Protein 2LSJ (pdb70)

Solvent-accessible surface area: 6560 Å² total; per-residue (Å²): 150,46,4,49,0,2,34,1,83,125,50,69,40,0,67,67,9,0,96,42,0,7,85,92,30,43,115,27,85,117,100,3,17,60,61,0,9,164,2,0,21,37,0,0,133,80,142,40,61,145,46,3,81,71,0,0,115,12,0,26,115,8,1,94,130,23,140,65,83,58,1,63,137,6,14,90,65,0,10,96,60,0,24,73,41,7,79,155,65,89,46,76,71,26,165,53,139,179,10,24,0,54,110,68,89,47,130,125,125,67,199

InterPro domains:
  IPR001126 UmuC domain [PF00817] (420-449)
  IPR001126 UmuC domain [PF00817] (504-620)
  IPR001126 UmuC domain [PS50173] (417-651)
  IPR001357 BRCT domain [PF16589] (48-129)
  IPR001357 BRCT domain [PS50172] (44-131)
  IPR001357 BRCT domain [SM00292] (46-121)
  IPR012112 DNA repair protein Rev1 [PIRSF036573] (1-1248)
  IPR017961 DNA polymerase, Y-family, little finger domain [PF11799] (707-827)
  IPR025527 HUWE1/REV1, ubiquitin-binding motif [PF14377] (933-954)
  IPR025527 HUWE1/REV1, ubiquitin-binding motif [PF14377] (1013-1042)
  IPR031991 DNA repair protein Rev1, C-terminal [PF16727] (1165-1246)
  IPR036420 BRCT domain superfamily [G3DSA:3.40.50.10190] (38-133)
  IPR036420 BRCT domain superfamily [SSF52113] (31-131)
  IPR036775 DNA polymerase, Y-family, little finger domain superfamily [G3DSA:3.30.1490.100] (706-831)
  IPR036775 DNA polymerase, Y-family, little finger domain superfamily [SSF100879] (706-820)
  IPR038401 Rev1, C-terminal domain superfamily [G3DSA:1.20.58.1280] (1143-1240)
  IPR043128 Reverse transcriptase/Diguanylate cyclase domain [G3DSA:3.30.70.270] (378-449)
  IPR043128 Reverse transcriptase/Diguanylate cyclase domain [G3DSA:3.30.70.270] (536-629)
  IPR043502 DNA/RNA polymerase superfamily [SSF56672] (397-701)
  IPR047346 DNA repair protein REV1, ubiquitin-binding motif 1/2 [cd19318] (929-962)

Foldseek 3Di:
DALAQVPHDDLVSVLVVLLCCLAVDPDDDDVRLVSVLVNLLRCLVVVVCVSVLVSLQSNCVRLVVGDHVVSNVSSVVSCVRRVVSNCVRVNDGHDDD/DDPCVVVVCVVVDD

Organism: Mus musculus (NCBI:txid10090)

Nearest PDB structures (foldseek):
  2lsj-assembly1_A  TM=1.007E+00  e=3.754E-13  Mus musculus
  4ext-assembly2_A-2  TM=9.555E-01  e=2.927E-10  Homo sapiens
  2lsi-assembly1_A  TM=9.484E-01  e=3.414E-10  Homo sapiens
  4fjo-assembly1_A  TM=9.503E-01  e=3.593E-10  Mus musculus
  6c8c-assembly1_A  TM=9.042E-01  e=9.509E-10  Mus musculus

Secondary structure (DSSP, 8-state):
----BTTB-SHHHHHHHHHHHHHT-SS--HHHHHHHHHHHHHHHHHT-HHHHHHHHHHHHHHHHHSS-THHHHHHHHHHHHHHHHHHTTTS------/--HHHHHHHHHH--

GO terms:
  GO:0043596 nuclear replication fork (C, IDA)
  GO:0005634 nucleus (C, IDA)
  GO:0043130 ubiquitin binding (F, IDA)
  GO:0016446 somatic hypermutation of immunoglobulin genes (P, IDA)
  GO:0017125 deoxycytidyl transferase activity (F, IMP)
  GO:0005515 protein binding (F, IPI)
  GO:0042276 error-prone translesion synthesis (P, IDA)
  GO:0017125 deoxycytidyl transferase activity (F, IDA)

CATH classification: 1.20.58.1280

Structure (mmCIF, N/CA/C/O backbone):
data_2LSJ
#
_entry.id   2LSJ
#
loop_
_entity.id
_entity.type
_entity.pdbx_description
1 polymer 'DNA repair protein REV1'
2 polymer 'DNA polymerase kappa'
#
loop_
_atom_site.group_PDB
_atom_site.id
_atom_site.type_symbol
_atom_site.label_atom_id
_atom_site.label_alt_id
_atom_site.label_comp_id
_atom_site.label_asym_id
_atom_site.label_entity_id
_atom_site.label_seq_id
_atom_site.pdbx_PDB_ins_code
_atom_site.Cartn_x
_atom_site.Cartn_y
_atom_site.Cartn_z
_atom_site.occupancy
_atom_site.B_iso_or_equiv
_atom_site.auth_seq_id
_atom_site.auth_comp_id
_atom_site.auth_asym_id
_atom_site.auth_atom_id
_atom_site.pdbx_PDB_model_num
ATOM 1 N N . ALA A 1 23 ? 3.537 12.760 13.545 1.00 0.00 23 ALA A N 1
ATOM 2 C CA . ALA A 1 23 ? 2.111 12.617 13.812 1.00 0.00 23 ALA A CA 1
ATOM 3 C C . ALA A 1 23 ? 1.294 12.785 12.535 1.00 0.00 23 ALA A C 1
ATOM 4 O O . ALA A 1 23 ? 0.217 13.379 12.551 1.00 0.00 23 ALA A O 1
ATOM 11 N N . ALA A 1 24 ? 1.815 12.258 11.432 1.00 0.00 24 ALA A N 1
ATOM 12 C CA . ALA A 1 24 ? 1.133 12.348 10.147 1.00 0.00 24 ALA A CA 1
ATOM 13 C C . ALA A 1 24 ? 0.830 10.962 9.588 1.00 0.00 24 ALA A C 1
ATOM 14 O O . ALA A 1 24 ? 1.437 9.964 9.974 1.00 0.00 24 ALA A O 1
ATOM 21 N N . PRO A 1 25 ? -0.133 10.897 8.656 1.00 0.00 25 PRO A N 1
ATOM 22 C CA . PRO A 1 25 ? -0.539 9.638 8.024 1.00 0.00 25 PRO A CA 1
ATOM 23 C C . PRO A 1 25 ? 0.535 9.084 7.094 1.00 0.00 25 PRO A C 1
ATOM 24 O O . PRO A 1 25 ? 0.519 9.339 5.890 1.00 0.00 25 PRO A O 1
ATOM 35 N N . ASN A 1 26 ? 1.467 8.324 7.660 1.00 0.00 26 ASN A N 1
ATOM 36 C CA . ASN A 1 26 ? 2.550 7.735 6.880 1.00 0.00 26 ASN A CA 1
ATOM 37 C C . ASN A 1 26 ? 2.589 6.220 7.063 1.00 0.00 26 ASN A C 1
ATOM 38 O O . ASN A 1 26 ? 2.371 5.710 8.163 1.00 0.00 26 ASN A O 1
ATOM 49 N N . LEU A 1 27 ? 2.869 5.506 5.978 1.00 0.00 27 LEU A N 1
ATOM 50 C CA . LEU A 1 27 ? 2.938 4.049 6.018 1.00 0.00 27 LEU A CA 1
ATOM 51 C C . LEU A 1 27 ? 4.375 3.567 5.844 1.00 0.00 27 LEU A C 1
ATOM 52 O O . LEU A 1 27 ? 4.967 3.724 4.777 1.00 0.00 27 LEU A O 1
ATOM 68 N N . ALA A 1 28 ? 4.927 2.978 6.899 1.00 0.00 28 ALA A N 1
ATOM 69 C CA . ALA A 1 28 ? 6.293 2.470 6.862 1.00 0.00 28 ALA A CA 1
ATOM 70 C C . ALA A 1 28 ? 7.270 3.552 6.419 1.00 0.00 28 ALA A C 1
ATOM 71 O O . ALA A 1 28 ? 8.311 3.260 5.832 1.00 0.00 28 ALA A O 1
ATOM 78 N N . GLY A 1 29 ? 6.927 4.805 6.702 1.00 0.00 29 GLY A N 1
ATOM 79 C CA . GLY A 1 29 ? 7.786 5.913 6.324 1.00 0.00 29 GLY A CA 1
ATOM 80 C C . GLY A 1 29 ? 7.388 6.528 4.997 1.00 0.00 29 GLY A C 1
ATOM 81 O O . GLY A 1 29 ? 8.142 7.307 4.415 1.00 0.00 29 GLY A O 1
ATOM 85 N N . ALA A 1 30 ? 6.199 6.176 4.516 1.00 0.00 30 ALA A N 1
ATOM 86 C CA . ALA A 1 30 ? 5.703 6.699 3.249 1.00 0.00 30 ALA A CA 1
ATOM 87 C C . ALA A 1 30 ? 4.533 7.653 3.470 1.00 0.00 30 ALA A C 1
ATOM 88 O O . ALA A 1 30 ? 3.461 7.244 3.916 1.00 0.00 30 ALA A O 1
ATOM 95 N N . VAL A 1 31 ? 4.746 8.926 3.155 1.00 0.00 31 VAL A N 1
ATOM 96 C CA . VAL A 1 31 ? 3.709 9.938 3.319 1.00 0.00 31 VAL A CA 1
ATOM 97 C C . VAL A 1 31 ? 2.887 10.093 2.044 1.00 0.00 31 VAL A C 1
ATOM 98 O O . VAL A 1 31 ? 1.674 10.296 2.098 1.00 0.00 31 VAL A O 1
ATOM 111 N N . GLU A 1 32 ? 3.555 9.996 0.899 1.00 0.00 32 GLU A N 1
ATOM 112 C CA . GLU A 1 32 ? 2.885 10.126 -0.389 1.00 0.00 32 GLU A CA 1
ATOM 113 C C . GLU A 1 32 ? 2.014 8.907 -0.674 1.00 0.00 32 GLU A C 1
ATOM 114 O O . GLU A 1 32 ? 2.372 7.780 -0.332 1.00 0.00 32 GLU A O 1
ATOM 126 N N . PHE A 1 33 ? 0.866 9.140 -1.302 1.00 0.00 33 PHE A N 1
ATOM 127 C CA . PHE A 1 33 ? -0.059 8.063 -1.633 1.00 0.00 33 PHE A CA 1
ATOM 128 C C . PHE A 1 33 ? 0.614 7.024 -2.525 1.00 0.00 33 PHE A C 1
ATOM 129 O O . PHE A 1 33 ? 0.596 5.830 -2.228 1.00 0.00 33 PHE A O 1
ATOM 146 N N . SER A 1 34 ? 1.205 7.488 -3.622 1.00 0.00 34 SER A N 1
ATOM 147 C CA . SER A 1 34 ? 1.881 6.600 -4.560 1.00 0.00 34 SER A CA 1
ATOM 148 C C . SER A 1 34 ? 2.867 5.691 -3.834 1.00 0.00 34 SER A C 1
ATOM 149 O O . SER A 1 34 ? 3.028 4.522 -4.189 1.00 0.00 34 SER A O 1
ATOM 157 N N . ASP A 1 35 ? 3.525 6.235 -2.817 1.00 0.00 35 ASP A N 1
ATOM 158 C CA . ASP A 1 35 ? 4.496 5.474 -2.040 1.00 0.00 35 ASP A CA 1
ATOM 159 C C . ASP A 1 35 ? 3.795 4.499 -1.098 1.00 0.00 35 ASP A C 1
ATOM 160 O O . ASP A 1 35 ? 4.315 3.423 -0.802 1.00 0.00 35 ASP A O 1
ATOM 169 N N . VAL A 1 36 ? 2.611 4.882 -0.633 1.00 0.00 36 VAL A N 1
ATOM 170 C CA . VAL A 1 36 ? 1.837 4.042 0.275 1.00 0.00 36 VAL A CA 1
ATOM 171 C C . VAL A 1 36 ? 1.302 2.807 -0.443 1.00 0.00 36 VAL A C 1
ATOM 172 O O . VAL A 1 36 ? 1.571 1.676 -0.039 1.00 0.00 36 VAL A O 1
ATOM 185 N N . LYS A 1 37 ? 0.541 3.033 -1.508 1.00 0.00 37 LYS A N 1
ATOM 186 C CA . LYS A 1 37 ? -0.032 1.940 -2.285 1.00 0.00 37 LYS A CA 1
ATOM 187 C C . LYS A 1 37 ? 1.055 0.979 -2.757 1.00 0.00 37 LYS A C 1
ATOM 188 O O . LYS A 1 37 ? 0.818 -0.221 -2.902 1.00 0.00 37 LYS A O 1
ATOM 207 N N . THR A 1 38 ? 2.249 1.514 -2.993 1.00 0.00 38 THR A N 1
ATOM 208 C CA . THR A 1 38 ? 3.372 0.704 -3.449 1.00 0.00 38 THR A CA 1
ATOM 209 C C . THR A 1 38 ? 3.835 -0.256 -2.358 1.00 0.00 38 THR A C 1
ATOM 210 O O . THR A 1 38 ? 4.190 -1.402 -2.635 1.00 0.00 38 THR A O 1
ATOM 221 N N . LEU A 1 39 ? 3.830 0.219 -1.117 1.00 0.00 39 LEU A N 1
ATOM 222 C CA . LEU A 1 39 ? 4.250 -0.598 0.016 1.00 0.00 39 LEU A CA 1
ATOM 223 C C . LEU A 1 39 ? 3.235 -1.701 0.297 1.00 0.00 39 LEU A C 1
ATOM 224 O O . LEU A 1 39 ? 3.601 -2.810 0.689 1.00 0.00 39 LEU A O 1
ATOM 240 N N . LEU A 1 40 ? 1.960 -1.391 0.093 1.00 0.00 40 LEU A N 1
ATOM 241 C CA . LEU A 1 40 ? 0.892 -2.358 0.322 1.00 0.00 40 LEU A CA 1
ATOM 242 C C . LEU A 1 40 ? 0.895 -3.438 -0.754 1.00 0.00 40 LEU A C 1
ATOM 243 O O . LEU A 1 40 ? 0.818 -4.630 -0.454 1.00 0.00 40 LEU A O 1
ATOM 259 N N . LYS A 1 41 ? 0.988 -3.016 -2.011 1.00 0.00 41 LYS A N 1
ATOM 260 C CA . LYS A 1 41 ? 1.006 -3.946 -3.133 1.00 0.00 41 LYS A CA 1
ATOM 261 C C . LYS A 1 41 ? 2.081 -5.011 -2.939 1.00 0.00 41 LYS A C 1
ATOM 262 O O . LYS A 1 41 ? 1.842 -6.195 -3.168 1.00 0.00 41 LYS A O 1
ATOM 281 N N . GLU A 1 42 ? 3.265 -4.580 -2.514 1.00 0.00 42 GLU A N 1
ATOM 282 C CA . GLU A 1 42 ? 4.376 -5.498 -2.290 1.00 0.00 42 GLU A CA 1
ATOM 283 C C . GLU A 1 42 ? 4.182 -6.279 -0.994 1.00 0.00 42 GLU A C 1
ATOM 284 O O . GLU A 1 42 ? 4.437 -7.482 -0.938 1.00 0.00 42 GLU A O 1
ATOM 296 N N . TRP A 1 43 ? 3.732 -5.586 0.046 1.00 0.00 43 TRP A N 1
ATOM 297 C CA . TRP A 1 43 ? 3.505 -6.214 1.343 1.00 0.00 43 TRP A CA 1
ATOM 298 C C . TRP A 1 43 ? 2.413 -7.274 1.250 1.00 0.00 43 TRP A C 1
ATOM 299 O O . TRP A 1 43 ? 2.260 -8.100 2.151 1.00 0.00 43 TRP A O 1
ATOM 320 N N . ILE A 1 44 ? 1.659 -7.247 0.157 1.00 0.00 44 ILE A N 1
ATOM 321 C CA . ILE A 1 44 ? 0.583 -8.208 -0.052 1.00 0.00 44 ILE A CA 1
ATOM 322 C C . ILE A 1 44 ? 1.002 -9.298 -1.032 1.00 0.00 44 ILE A C 1
ATOM 323 O O . ILE A 1 44 ? 0.365 -10.350 -1.118 1.00 0.00 44 ILE A O 1
ATOM 339 N N . THR A 1 45 ? 2.078 -9.042 -1.769 1.00 0.00 45 THR A N 1
ATOM 340 C CA . THR A 1 45 ? 2.584 -10.002 -2.742 1.00 0.00 45 THR A CA 1
ATOM 341 C C . THR A 1 45 ? 3.770 -10.780 -2.182 1.00 0.00 45 THR A C 1
ATOM 342 O O . THR A 1 45 ? 3.759 -12.010 -2.148 1.00 0.00 45 THR A O 1
ATOM 353 N N . THR A 1 46 ? 4.794 -10.054 -1.744 1.00 0.00 46 THR A N 1
ATOM 354 C CA . THR A 1 46 ? 5.988 -10.675 -1.186 1.00 0.00 46 THR A CA 1
ATOM 355 C C . THR A 1 46 ? 5.676 -11.387 0.124 1.00 0.00 46 THR A C 1
ATOM 356 O O . THR A 1 46 ? 6.458 -12.216 0.592 1.00 0.00 46 THR A O 1
ATOM 367 N N . ILE A 1 47 ? 4.531 -11.060 0.712 1.00 0.00 47 ILE A N 1
ATOM 368 C CA . ILE A 1 47 ? 4.116 -11.670 1.969 1.00 0.00 47 ILE A CA 1
ATOM 369 C C . ILE A 1 47 ? 2.694 -12.214 1.873 1.00 0.00 47 ILE A C 1
ATOM 370 O O . ILE A 1 47 ? 1.772 -11.501 1.476 1.00 0.00 47 ILE A O 1
ATOM 386 N N . SER A 1 48 ? 2.523 -13.480 2.241 1.00 0.00 48 SER A N 1
ATOM 387 C CA . SER A 1 48 ? 1.213 -14.119 2.194 1.00 0.00 48 SER A CA 1
ATOM 388 C C . SER A 1 48 ? 0.648 -14.303 3.600 1.00 0.00 48 SER A C 1
ATOM 389 O O . SER A 1 48 ? -0.565 -14.396 3.786 1.00 0.00 48 SER A O 1
ATOM 397 N N . ASP A 1 49 ? 1.538 -14.355 4.586 1.00 0.00 49 ASP A N 1
ATOM 398 C CA . ASP A 1 49 ? 1.130 -14.526 5.975 1.00 0.00 49 ASP A CA 1
ATOM 399 C C . ASP A 1 49 ? 1.454 -13.281 6.794 1.00 0.00 49 ASP A C 1
ATOM 400 O O . ASP A 1 49 ? 2.444 -13.229 7.526 1.00 0.00 49 ASP A O 1
ATOM 409 N N . PRO A 1 50 ? 0.603 -12.252 6.670 1.00 0.00 50 PRO A N 1
ATOM 410 C CA . PRO A 1 50 ? 0.779 -10.987 7.392 1.00 0.00 50 PRO A CA 1
ATOM 411 C C . PRO A 1 50 ? 0.535 -11.136 8.889 1.00 0.00 50 PRO A C 1
ATOM 412 O O . PRO A 1 50 ? -0.233 -11.995 9.321 1.00 0.00 50 PRO A O 1
ATOM 423 N N . MET A 1 51 ? 1.193 -10.292 9.678 1.00 0.00 51 MET A N 1
ATOM 424 C CA . MET A 1 51 ? 1.046 -10.329 11.128 1.00 0.00 51 MET A CA 1
ATOM 425 C C . MET A 1 51 ? 0.111 -9.225 11.608 1.00 0.00 51 MET A C 1
ATOM 426 O O . MET A 1 51 ? -0.176 -8.279 10.874 1.00 0.00 51 MET A O 1
ATOM 440 N N . GLU A 1 52 ? -0.364 -9.352 12.844 1.00 0.00 52 GLU A N 1
ATOM 441 C CA . GLU A 1 52 ? -1.269 -8.364 13.420 1.00 0.00 52 GLU A CA 1
ATOM 442 C C . GLU A 1 52 ? -0.593 -6.999 13.518 1.00 0.00 52 GLU A C 1
ATOM 443 O O . GLU A 1 52 ? -1.235 -5.963 13.350 1.00 0.00 52 GLU A O 1
ATOM 455 N N . GLU A 1 53 ? 0.708 -7.008 13.792 1.00 0.00 53 GLU A N 1
ATOM 456 C CA . GLU A 1 53 ? 1.471 -5.771 13.915 1.00 0.00 53 GLU A CA 1
ATOM 457 C C . GLU A 1 53 ? 1.557 -5.049 12.573 1.00 0.00 53 GLU A C 1
ATOM 458 O O . GLU A 1 53 ? 1.316 -3.845 12.488 1.00 0.00 53 GLU A O 1
ATOM 470 N N . ASP A 1 54 ? 1.902 -5.795 11.528 1.00 0.00 54 ASP A N 1
ATOM 471 C CA . ASP A 1 54 ? 2.019 -5.228 10.190 1.00 0.00 54 ASP A CA 1
ATOM 472 C C . ASP A 1 54 ? 0.682 -4.665 9.719 1.00 0.00 54 ASP A C 1
ATOM 473 O O . ASP A 1 54 ? 0.613 -3.543 9.216 1.00 0.00 54 ASP A O 1
ATOM 482 N N . ILE A 1 55 ? -0.376 -5.452 9.885 1.00 0.00 55 ILE A N 1
ATOM 483 C CA . ILE A 1 55 ? -1.711 -5.032 9.476 1.00 0.00 55 ILE A CA 1
ATOM 484 C C . ILE A 1 55 ? -2.182 -3.830 10.289 1.00 0.00 55 ILE A C 1
ATOM 485 O O . ILE A 1 55 ? -2.946 -2.997 9.799 1.00 0.00 55 ILE A O 1
ATOM 501 N N . LEU A 1 56 ? -1.719 -3.744 11.531 1.00 0.00 56 LEU A N 1
ATOM 502 C CA . LEU A 1 56 ? -2.091 -2.643 12.412 1.00 0.00 56 LEU A CA 1
ATOM 503 C C . LEU A 1 56 ? -1.565 -1.315 11.876 1.00 0.00 56 LEU A C 1
ATOM 504 O O . LEU A 1 56 ? -2.238 -0.290 11.963 1.00 0.00 56 LEU A O 1
ATOM 520 N N . GLN A 1 57 ? -0.358 -1.345 11.319 1.00 0.00 57 GLN A N 1
ATOM 521 C CA . GLN A 1 57 ? 0.257 -0.144 10.767 1.00 0.00 57 GLN A CA 1
ATOM 522 C C . GLN A 1 57 ? -0.666 0.524 9.754 1.00 0.00 57 GLN A C 1
ATOM 523 O O . GLN A 1 57 ? -0.651 1.746 9.594 1.00 0.00 57 GLN A O 1
ATOM 537 N N . VAL A 1 58 ? -1.470 -0.283 9.070 1.00 0.00 58 VAL A N 1
ATOM 538 C CA . VAL A 1 58 ? -2.401 0.229 8.072 1.00 0.00 58 VAL A CA 1
ATOM 539 C C . VAL A 1 58 ? -3.553 0.981 8.730 1.00 0.00 58 VAL A C 1
ATOM 540 O O . VAL A 1 58 ? -4.054 1.967 8.189 1.00 0.00 58 VAL A O 1
ATOM 553 N N . VAL A 1 59 ? -3.969 0.508 9.901 1.00 0.00 59 VAL A N 1
ATOM 554 C CA . VAL A 1 59 ? -5.061 1.137 10.635 1.00 0.00 59 VAL A CA 1
ATOM 555 C C . VAL A 1 59 ? -4.688 2.549 11.072 1.00 0.00 59 VAL A C 1
ATOM 556 O O . VAL A 1 59 ? -5.438 3.498 10.844 1.00 0.00 59 VAL A O 1
ATOM 569 N N . ARG A 1 60 ? -3.524 2.680 11.701 1.00 0.00 60 ARG A N 1
ATOM 570 C CA . ARG A 1 60 ? -3.052 3.976 12.171 1.00 0.00 60 ARG A CA 1
ATOM 571 C C . ARG A 1 60 ? -2.912 4.958 11.011 1.00 0.00 60 ARG A C 1
ATOM 572 O O . ARG A 1 60 ? -3.012 6.171 11.196 1.00 0.00 60 ARG A O 1
ATOM 593 N N . TYR A 1 61 ? -2.681 4.424 9.817 1.00 0.00 61 TYR A N 1
ATOM 594 C CA . TYR A 1 61 ? -2.524 5.253 8.627 1.00 0.00 61 TYR A CA 1
ATOM 595 C C . TYR A 1 61 ? -3.874 5.782 8.151 1.00 0.00 61 TYR A C 1
ATOM 596 O O . TYR A 1 61 ? -4.052 6.988 7.972 1.00 0.00 61 TYR A O 1
ATOM 614 N N . CYS A 1 62 ? -4.820 4.873 7.947 1.00 0.00 62 CYS A N 1
ATOM 615 C CA . CYS A 1 62 ? -6.154 5.246 7.491 1.00 0.00 62 CYS A CA 1
ATOM 616 C C . CYS A 1 62 ? -6.872 6.087 8.542 1.00 0.00 62 CYS A C 1
ATOM 617 O O . CYS A 1 62 ? -7.517 7.086 8.220 1.00 0.00 62 CYS A O 1
ATOM 625 N N . THR A 1 63 ? -6.759 5.675 9.801 1.00 0.00 63 THR A N 1
ATOM 626 C CA . THR A 1 63 ? -7.399 6.388 10.899 1.00 0.00 63 THR A CA 1
ATOM 627 C C . THR A 1 63 ? -6.932 7.838 10.960 1.00 0.00 63 THR A C 1
ATOM 628 O O . THR A 1 63 ? -7.662 8.717 11.417 1.00 0.00 63 THR A O 1
ATOM 639 N N . ASP A 1 64 ? -5.711 8.081 10.496 1.00 0.00 64 ASP A N 1
ATOM 640 C CA . ASP A 1 64 ? -5.147 9.426 10.496 1.00 0.00 64 ASP A CA 1
ATOM 641 C C . ASP A 1 64 ? -5.785 10.283 9.407 1.00 0.00 64 ASP A C 1
ATOM 642 O O . ASP A 1 64 ? -6.010 11.479 9.596 1.00 0.00 64 ASP A O 1
ATOM 651 N N . LEU A 1 65 ? -6.073 9.664 8.267 1.00 0.00 65 LEU A N 1
ATOM 652 C CA . LEU A 1 65 ? -6.685 10.370 7.146 1.00 0.00 65 LEU A CA 1
ATOM 653 C C . LEU A 1 65 ? -7.963 11.079 7.582 1.00 0.00 65 LEU A C 1
ATOM 654 O O . LEU A 1 65 ? -8.303 12.143 7.061 1.00 0.00 65 LEU A O 1
ATOM 670 N N . ILE A 1 66 ? -8.667 10.484 8.540 1.00 0.00 66 ILE A N 1
ATOM 671 C CA . ILE A 1 66 ? -9.906 11.061 9.047 1.00 0.00 66 ILE A CA 1
ATOM 672 C C . ILE A 1 66 ? -9.647 12.391 9.748 1.00 0.00 66 ILE A C 1
ATOM 673 O O . ILE A 1 66 ? -10.335 13.380 9.498 1.00 0.00 66 ILE A O 1
ATOM 689 N N . GLU A 1 67 ? -8.647 12.406 10.625 1.00 0.00 67 GLU A N 1
ATOM 690 C CA . GLU A 1 67 ? -8.297 13.615 11.362 1.00 0.00 67 GLU A CA 1
ATOM 691 C C . GLU A 1 67 ? -7.590 14.619 10.455 1.00 0.00 67 GLU A C 1
ATOM 692 O O . GLU A 1 67 ? -7.751 15.829 10.607 1.00 0.00 67 GLU A O 1
ATOM 704 N N . GLU A 1 68 ? -6.805 14.105 9.512 1.00 0.00 68 GLU A N 1
ATOM 705 C CA . GLU A 1 68 ? -6.072 14.956 8.582 1.00 0.00 68 GLU A CA 1
ATOM 706 C C . GLU A 1 68 ? -6.969 15.405 7.432 1.00 0.00 68 GLU A C 1
ATOM 707 O O . GLU A 1 68 ? -6.594 16.265 6.635 1.00 0.00 68 GLU A O 1
ATOM 719 N N . LYS A 1 69 ? -8.157 14.815 7.353 1.00 0.00 69 LYS A N 1
ATOM 720 C CA . LYS A 1 69 ? -9.110 15.152 6.302 1.00 0.00 69 LYS A CA 1
ATOM 721 C C . LYS A 1 69 ? -8.557 14.787 4.928 1.00 0.00 69 LYS A C 1
ATOM 722 O O . LYS A 1 69 ? -8.733 15.527 3.961 1.00 0.00 69 LYS A O 1
ATOM 741 N N . ASP A 1 70 ? -7.890 13.641 4.850 1.00 0.00 70 ASP A N 1
ATOM 742 C CA . ASP A 1 70 ? -7.313 13.176 3.594 1.00 0.00 70 ASP A CA 1
ATOM 743 C C . ASP A 1 70 ? -8.060 11.952 3.073 1.00 0.00 70 ASP A C 1
ATOM 744 O O . ASP A 1 70 ? -7.463 11.050 2.484 1.00 0.00 70 ASP A O 1
ATOM 753 N N . LEU A 1 71 ? -9.371 11.928 3.293 1.00 0.00 71 LEU A N 1
ATOM 754 C CA . LEU A 1 71 ? -10.201 10.815 2.845 1.00 0.00 71 LEU A CA 1
ATOM 755 C C . LEU A 1 71 ? -10.000 10.549 1.357 1.00 0.00 71 LEU A C 1
ATOM 756 O O . LEU A 1 71 ? -10.211 9.433 0.882 1.00 0.00 71 LEU A O 1
ATOM 772 N N . GLU A 1 72 ? -9.589 11.581 0.627 1.00 0.00 72 GLU A N 1
ATOM 773 C CA . GLU A 1 72 ? -9.357 11.457 -0.808 1.00 0.00 72 GLU A CA 1
ATOM 774 C C . GLU A 1 72 ? -8.465 10.258 -1.114 1.00 0.00 72 GLU A C 1
ATOM 775 O O . GLU A 1 72 ? -8.755 9.465 -2.011 1.00 0.00 72 GLU A O 1
ATOM 787 N N . LYS A 1 73 ? -7.377 10.131 -0.361 1.00 0.00 73 LYS A N 1
ATOM 788 C CA . LYS A 1 73 ? -6.441 9.029 -0.550 1.00 0.00 73 LYS A CA 1
ATOM 789 C C . LYS A 1 73 ? -6.969 7.750 0.094 1.00 0.00 73 LYS A C 1
ATOM 790 O O . LYS A 1 73 ? -6.579 6.646 -0.285 1.00 0.00 73 LYS A O 1
ATOM 809 N N . LEU A 1 74 ? -7.859 7.908 1.068 1.00 0.00 74 LEU A N 1
ATOM 810 C CA . LEU A 1 74 ? -8.441 6.766 1.764 1.00 0.00 74 LEU A CA 1
ATOM 811 C C . LEU A 1 74 ? -9.140 5.829 0.782 1.00 0.00 74 LEU A C 1
ATOM 812 O O . LEU A 1 74 ? -8.755 4.669 0.636 1.00 0.00 74 LEU A O 1
ATOM 828 N N . ASP A 1 75 ? -10.166 6.341 0.113 1.00 0.00 75 ASP A N 1
ATOM 829 C CA . ASP A 1 75 ? -10.917 5.552 -0.857 1.00 0.00 75 ASP A CA 1
ATOM 830 C C . ASP A 1 75 ? -9.986 4.956 -1.909 1.00 0.00 75 ASP A C 1
ATOM 831 O O . ASP A 1 75 ? -10.286 3.918 -2.502 1.00 0.00 75 ASP A O 1
ATOM 840 N N . LEU A 1 76 ? -8.857 5.618 -2.137 1.00 0.00 76 LEU A N 1
ATOM 841 C CA . LEU A 1 76 ? -7.883 5.155 -3.118 1.00 0.00 76 LEU A CA 1
ATOM 842 C C . LEU A 1 76 ? -7.072 3.985 -2.569 1.00 0.00 76 LEU A C 1
ATOM 843 O O . LEU A 1 76 ? -6.843 2.994 -3.264 1.00 0.00 76 LEU A O 1
ATOM 859 N N . VAL A 1 77 ? -6.640 4.106 -1.318 1.00 0.00 77 VAL A N 1
ATOM 860 C CA . VAL A 1 77 ? -5.857 3.058 -0.675 1.00 0.00 77 VAL A CA 1
ATOM 861 C C . VAL A 1 77 ? -6.720 1.839 -0.366 1.00 0.00 77 VAL A C 1
ATOM 862 O O . VAL A 1 77 ? -6.296 0.700 -0.564 1.00 0.00 77 VAL A O 1
ATOM 875 N N . ILE A 1 78 ? -7.932 2.086 0.119 1.00 0.00 78 ILE A N 1
ATOM 876 C CA . ILE A 1 78 ? -8.855 1.008 0.453 1.00 0.00 78 ILE A CA 1
ATOM 877 C C . ILE A 1 78 ? -9.152 0.142 -0.766 1.00 0.00 78 ILE A C 1
ATOM 878 O O . ILE A 1 78 ? -8.932 -1.070 -0.748 1.00 0.00 78 ILE A O 1
ATOM 894 N N . LYS A 1 79 ? -9.652 0.770 -1.825 1.00 0.00 79 LYS A N 1
ATOM 895 C CA . LYS A 1 79 ? -9.977 0.058 -3.055 1.00 0.00 79 LYS A CA 1
ATOM 896 C C . LYS A 1 79 ? -8.730 -0.572 -3.664 1.00 0.00 79 LYS A C 1
ATOM 897 O O . LYS A 1 79 ? -8.793 -1.649 -4.258 1.00 0.00 79 LYS A O 1
ATOM 916 N N . TYR A 1 80 ? -7.596 0.104 -3.513 1.00 0.00 80 TYR A N 1
ATOM 917 C CA . TYR A 1 80 ? -6.333 -0.389 -4.050 1.00 0.00 80 TYR A CA 1
ATOM 918 C C . TYR A 1 80 ? -5.904 -1.671 -3.341 1.00 0.00 80 TYR A C 1
ATOM 919 O O . TYR A 1 80 ? -5.636 -2.687 -3.981 1.00 0.00 80 TYR A O 1
ATOM 937 N N . MET A 1 81 ? -5.842 -1.613 -2.014 1.00 0.00 81 MET A N 1
ATOM 938 C CA . MET A 1 81 ? -5.447 -2.769 -1.217 1.00 0.00 81 MET A CA 1
ATOM 939 C C . MET A 1 81 ? -6.477 -3.886 -1.333 1.00 0.00 81 MET A C 1
ATOM 940 O O . MET A 1 81 ? -6.150 -5.064 -1.187 1.00 0.00 81 MET A O 1
ATOM 954 N N . LYS A 1 82 ? -7.725 -3.510 -1.596 1.00 0.00 82 LYS A N 1
ATOM 955 C CA . LYS A 1 82 ? -8.804 -4.481 -1.732 1.00 0.00 82 LYS A CA 1
ATOM 956 C C . LYS A 1 82 ? -8.540 -5.429 -2.897 1.00 0.00 82 LYS A C 1
ATOM 957 O O . LYS A 1 82 ? -8.483 -6.646 -2.717 1.00 0.00 82 LYS A O 1
ATOM 976 N N . ARG A 1 83 ? -8.376 -4.865 -4.088 1.00 0.00 83 ARG A N 1
ATOM 977 C CA . ARG A 1 83 ? -8.117 -5.662 -5.282 1.00 0.00 83 ARG A CA 1
ATOM 978 C C . ARG A 1 83 ? -6.922 -6.586 -5.070 1.00 0.00 83 ARG A C 1
ATOM 979 O O . ARG A 1 83 ? -6.822 -7.643 -5.694 1.00 0.00 83 ARG A O 1
ATOM 1000 N N . LEU A 1 84 ? -6.017 -6.182 -4.185 1.00 0.00 84 LEU A N 1
ATOM 1001 C CA . LEU A 1 84 ? -4.828 -6.973 -3.890 1.00 0.00 84 LEU A CA 1
ATOM 1002 C C . LEU A 1 84 ? -5.148 -8.086 -2.897 1.00 0.00 84 LEU A C 1
ATOM 1003 O O . LEU A 1 84 ? -4.878 -9.259 -3.156 1.00 0.00 84 LEU A O 1
ATOM 1019 N N . MET A 1 85 ? -5.725 -7.711 -1.760 1.00 0.00 85 MET A N 1
ATOM 1020 C CA . MET A 1 85 ? -6.085 -8.678 -0.730 1.00 0.00 85 MET A CA 1
ATOM 1021 C C . MET A 1 85 ? -7.095 -9.689 -1.263 1.00 0.00 85 MET A C 1
ATOM 1022 O O . MET A 1 85 ? -7.152 -10.827 -0.795 1.00 0.00 85 MET A O 1
ATOM 1036 N N . GLN A 1 86 ? -7.889 -9.267 -2.242 1.00 0.00 86 GLN A N 1
ATOM 1037 C CA . GLN A 1 86 ? -8.896 -10.137 -2.836 1.00 0.00 86 GLN A CA 1
ATOM 1038 C C . GLN A 1 86 ? -8.269 -11.079 -3.857 1.00 0.00 86 GLN A C 1
ATOM 1039 O O . GLN A 1 86 ? -8.492 -12.289 -3.819 1.00 0.00 86 GLN A O 1
ATOM 1053 N N . GLN A 1 87 ? -7.484 -10.517 -4.771 1.00 0.00 87 GLN A N 1
ATOM 1054 C CA . GLN A 1 87 ? -6.824 -11.309 -5.803 1.00 0.00 87 GLN A CA 1
ATOM 1055 C C . GLN A 1 87 ? -5.737 -12.192 -5.200 1.00 0.00 87 GLN A C 1
ATOM 1056 O O . GLN A 1 87 ? -5.312 -13.173 -5.810 1.00 0.00 87 GLN A O 1
ATOM 1070 N N . SER A 1 88 ? -5.293 -11.839 -3.998 1.00 0.00 88 SER A N 1
ATOM 1071 C CA . SER A 1 88 ? -4.252 -12.599 -3.315 1.00 0.00 88 SER A CA 1
ATOM 1072 C C . SER A 1 88 ? -4.610 -14.080 -3.258 1.00 0.00 88 SER A C 1
ATOM 1073 O O . SER A 1 88 ? -5.784 -14.446 -3.202 1.00 0.00 88 SER A O 1
ATOM 1081 N N . VAL A 1 89 ? -3.588 -14.931 -3.274 1.00 0.00 89 VAL A N 1
ATOM 1082 C CA . VAL A 1 89 ? -3.793 -16.373 -3.224 1.00 0.00 89 VAL A CA 1
ATOM 1083 C C . VAL A 1 89 ? -4.273 -16.813 -1.846 1.00 0.00 89 VAL A C 1
ATOM 1084 O O . VAL A 1 89 ? -5.030 -17.774 -1.719 1.00 0.00 89 VAL A O 1
ATOM 1097 N N . GLU A 1 90 ? -3.827 -16.101 -0.815 1.00 0.00 90 GLU A N 1
ATOM 1098 C CA . GLU A 1 90 ? -4.213 -16.418 0.556 1.00 0.00 90 GLU A CA 1
ATOM 1099 C C . GLU A 1 90 ? -5.542 -15.759 0.914 1.00 0.00 90 GLU A C 1
ATOM 1100 O O . GLU A 1 90 ? -5.703 -14.546 0.775 1.00 0.00 90 GLU A O 1
ATOM 1112 N N . SER A 1 91 ? -6.491 -16.568 1.373 1.00 0.00 91 SER A N 1
ATOM 1113 C CA . SER A 1 91 ? -7.808 -16.066 1.747 1.00 0.00 91 SER A CA 1
ATOM 1114 C C . SER A 1 91 ? -7.734 -15.256 3.038 1.00 0.00 91 SER A C 1
ATOM 1115 O O . SER A 1 91 ? -8.588 -14.409 3.304 1.00 0.00 91 SER A O 1
ATOM 1123 N N . VAL A 1 92 ? -6.708 -15.524 3.840 1.00 0.00 92 VAL A N 1
ATOM 1124 C CA . VAL A 1 92 ? -6.521 -14.821 5.103 1.00 0.00 92 VAL A CA 1
ATOM 1125 C C . VAL A 1 92 ? -6.454 -13.314 4.889 1.00 0.00 92 VAL A C 1
ATOM 1126 O O . VAL A 1 92 ? -6.741 -12.534 5.797 1.00 0.00 92 VAL A O 1
ATOM 1139 N N . TRP A 1 93 ? -6.073 -12.910 3.683 1.00 0.00 93 TRP A N 1
ATOM 1140 C CA . TRP A 1 93 ? -5.969 -11.494 3.348 1.00 0.00 93 TRP A CA 1
ATOM 1141 C C . TRP A 1 93 ? -7.339 -10.824 3.382 1.00 0.00 93 TRP A C 1
ATOM 1142 O O . TRP A 1 93 ? -7.464 -9.666 3.779 1.00 0.00 93 TRP A O 1
ATOM 1163 N N . ASN A 1 94 ? -8.364 -11.561 2.965 1.00 0.00 94 ASN A N 1
ATOM 1164 C CA . ASN A 1 94 ? -9.724 -11.036 2.948 1.00 0.00 94 ASN A CA 1
ATOM 1165 C C . ASN A 1 94 ? -10.134 -10.541 4.332 1.00 0.00 94 ASN A C 1
ATOM 1166 O O . ASN A 1 94 ? -10.788 -9.507 4.463 1.00 0.00 94 ASN A O 1
ATOM 1177 N N . MET A 1 95 ? -9.743 -11.286 5.361 1.00 0.00 95 MET A N 1
ATOM 1178 C CA . MET A 1 95 ? -10.067 -10.921 6.735 1.00 0.00 95 MET A CA 1
ATOM 1179 C C . MET A 1 95 ? -9.273 -9.695 7.173 1.00 0.00 95 MET A C 1
ATOM 1180 O O . MET A 1 95 ? -9.798 -8.816 7.858 1.00 0.00 95 MET A O 1
ATOM 1194 N N . ALA A 1 96 ? -8.007 -9.642 6.777 1.00 0.00 96 ALA A N 1
ATOM 1195 C CA . ALA A 1 96 ? -7.142 -8.523 7.128 1.00 0.00 96 ALA A CA 1
ATOM 1196 C C . ALA A 1 96 ? -7.780 -7.194 6.741 1.00 0.00 96 ALA A C 1
ATOM 1197 O O . ALA A 1 96 ? -7.707 -6.217 7.489 1.00 0.00 96 ALA A O 1
ATOM 1204 N N . PHE A 1 97 ? -8.407 -7.162 5.570 1.00 0.00 97 PHE A N 1
ATOM 1205 C CA . PHE A 1 97 ? -9.057 -5.950 5.084 1.00 0.00 97 PHE A CA 1
ATOM 1206 C C . PHE A 1 97 ? -10.139 -5.486 6.055 1.00 0.00 97 PHE A C 1
ATOM 1207 O O . PHE A 1 97 ? -10.202 -4.310 6.413 1.00 0.00 97 PHE A O 1
ATOM 1224 N N . ASP A 1 98 ? -10.985 -6.417 6.479 1.00 0.00 98 ASP A N 1
ATOM 1225 C CA . ASP A 1 98 ? -12.063 -6.105 7.410 1.00 0.00 98 ASP A CA 1
ATOM 1226 C C . ASP A 1 98 ? -11.505 -5.662 8.758 1.00 0.00 98 ASP A C 1
ATOM 1227 O O . ASP A 1 98 ? -12.069 -4.789 9.419 1.00 0.00 98 ASP A O 1
ATOM 1236 N N . PHE A 1 99 ? -10.393 -6.268 9.162 1.00 0.00 99 PHE A N 1
ATOM 1237 C CA . PHE A 1 99 ? -9.760 -5.937 10.432 1.00 0.00 99 PHE A CA 1
ATOM 1238 C C . PHE A 1 99 ? -9.382 -4.459 10.483 1.00 0.00 99 PHE A C 1
ATOM 1239 O O . PHE A 1 99 ? -9.603 -3.786 11.491 1.00 0.00 99 PHE A O 1
ATOM 1256 N N . ILE A 1 100 ? -8.811 -3.963 9.392 1.00 0.00 100 ILE A N 1
ATOM 1257 C CA . ILE A 1 100 ? -8.403 -2.566 9.311 1.00 0.00 100 ILE A CA 1
ATOM 1258 C C . ILE A 1 100 ? -9.615 -1.641 9.270 1.00 0.00 100 ILE A C 1
ATOM 1259 O O . ILE A 1 100 ? -9.614 -0.573 9.882 1.00 0.00 100 ILE A O 1
ATOM 1275 N N . LEU A 1 101 ? -10.647 -2.058 8.545 1.00 0.00 101 LEU A N 1
ATOM 1276 C CA . LEU A 1 101 ? -11.867 -1.269 8.426 1.00 0.00 101 LEU A CA 1
ATOM 1277 C C . LEU A 1 101 ? -12.616 -1.220 9.754 1.00 0.00 101 LEU A C 1
ATOM 1278 O O . LEU A 1 101 ? -13.234 -0.209 10.092 1.00 0.00 101 LEU A O 1
ATOM 1294 N N . ASP A 1 102 ? -12.555 -2.315 10.502 1.00 0.00 102 ASP A N 1
ATOM 1295 C CA . ASP A 1 102 ? -13.226 -2.397 11.794 1.00 0.00 102 ASP A CA 1
ATOM 1296 C C . ASP A 1 102 ? -12.705 -1.323 12.745 1.00 0.00 102 ASP A C 1
ATOM 1297 O O . ASP A 1 102 ? -13.412 -0.889 13.653 1.00 0.00 102 ASP A O 1
ATOM 1306 N N . ASN A 1 103 ? -11.464 -0.900 12.529 1.00 0.00 103 ASN A N 1
ATOM 1307 C CA . ASN A 1 103 ? -10.847 0.122 13.367 1.00 0.00 103 ASN A CA 1
ATOM 1308 C C . ASN A 1 103 ? -10.947 1.495 12.712 1.00 0.00 103 ASN A C 1
ATOM 1309 O O . ASN A 1 103 ? -11.201 2.497 13.380 1.00 0.00 103 ASN A O 1
ATOM 1320 N N . VAL A 1 104 ? -10.742 1.535 11.399 1.00 0.00 104 VAL A N 1
ATOM 1321 C CA . VAL A 1 104 ? -10.811 2.785 10.652 1.00 0.00 104 VAL A CA 1
ATOM 1322 C C . VAL A 1 104 ? -12.249 3.277 10.531 1.00 0.00 104 VAL A C 1
ATOM 1323 O O . VAL A 1 104 ? -12.576 4.379 10.971 1.00 0.00 104 VAL A O 1
ATOM 1336 N N . GLN A 1 105 ? -13.102 2.451 9.935 1.00 0.00 105 GLN A N 1
ATOM 1337 C CA . GLN A 1 105 ? -14.506 2.802 9.757 1.00 0.00 105 GLN A CA 1
ATOM 1338 C C . GLN A 1 105 ? -15.113 3.303 11.065 1.00 0.00 105 GLN A C 1
ATOM 1339 O O . GLN A 1 105 ? -16.037 4.114 11.061 1.00 0.00 105 GLN A O 1
ATOM 1353 N N . VAL A 1 106 ? -14.584 2.812 12.182 1.00 0.00 106 VAL A N 1
ATOM 1354 C CA . VAL A 1 106 ? -15.072 3.210 13.496 1.00 0.00 106 VAL A CA 1
ATOM 1355 C C . VAL A 1 106 ? -14.673 4.644 13.820 1.00 0.00 106 VAL A C 1
ATOM 1356 O O . VAL A 1 106 ? -15.523 5.487 14.110 1.00 0.00 106 VAL A O 1
ATOM 1369 N N . VAL A 1 107 ? -13.373 4.918 13.768 1.00 0.00 107 VAL A N 1
ATOM 1370 C CA . VAL A 1 107 ? -12.861 6.253 14.054 1.00 0.00 107 VAL A CA 1
ATOM 1371 C C . VAL A 1 107 ? -13.343 7.260 13.017 1.00 0.00 107 VAL A C 1
ATOM 1372 O O . VAL A 1 107 ? -13.445 8.455 13.297 1.00 0.00 107 VAL A O 1
ATOM 1385 N N . LEU A 1 108 ? -13.640 6.771 11.818 1.00 0.00 108 LEU A N 1
ATOM 1386 C CA . LEU A 1 108 ? -14.115 7.630 10.738 1.00 0.00 108 LEU A CA 1
ATOM 1387 C C . LEU A 1 108 ? -15.560 8.052 10.973 1.00 0.00 108 LEU A C 1
ATOM 1388 O O . LEU A 1 108 ? -15.936 9.192 10.697 1.00 0.00 108 LEU A O 1
ATOM 1404 N N . GLN A 1 109 ? -16.366 7.128 11.485 1.00 0.00 109 GLN A N 1
ATOM 1405 C CA . GLN A 1 109 ? -17.772 7.407 11.760 1.00 0.00 109 GLN A CA 1
ATOM 1406 C C . GLN A 1 109 ? -17.915 8.424 12.886 1.00 0.00 109 GLN A C 1
ATOM 1407 O O . GLN A 1 109 ? -18.754 9.323 12.819 1.00 0.00 109 GLN A O 1
ATOM 1421 N N . GLN A 1 110 ? -17.092 8.277 13.919 1.00 0.00 110 GLN A N 1
ATOM 1422 C CA . GLN A 1 110 ? -17.129 9.184 15.061 1.00 0.00 110 GLN A CA 1
ATOM 1423 C C . GLN A 1 110 ? -16.755 10.602 14.641 1.00 0.00 110 GLN A C 1
ATOM 1424 O O . GLN A 1 110 ? -16.986 11.560 15.380 1.00 0.00 110 GLN A O 1
ATOM 1438 N N . THR A 1 111 ? -16.177 10.729 13.451 1.00 0.00 111 THR A N 1
ATOM 1439 C CA . THR A 1 111 ? -15.770 12.030 12.935 1.00 0.00 111 THR A CA 1
ATOM 1440 C C . THR A 1 111 ? -16.839 12.617 12.020 1.00 0.00 111 THR A C 1
ATOM 1441 O O . THR A 1 111 ? -17.379 13.690 12.291 1.00 0.00 111 THR A O 1
ATOM 1452 N N . TYR A 1 112 ? -17.140 11.908 10.938 1.00 0.00 112 TYR A N 1
ATOM 1453 C CA . TYR A 1 112 ? -18.144 12.360 9.983 1.00 0.00 112 TYR A CA 1
ATOM 1454 C C . TYR A 1 112 ? -19.454 11.600 10.168 1.00 0.00 112 TYR A C 1
ATOM 1455 O O . TYR A 1 112 ? -20.536 12.186 10.132 1.00 0.00 112 TYR A O 1
ATOM 1473 N N . GLY A 1 113 ? -19.347 10.290 10.367 1.00 0.00 113 GLY A N 1
ATOM 1474 C CA . GLY A 1 113 ? -20.529 9.470 10.556 1.00 0.00 113 GLY A CA 1
ATOM 1475 C C . GLY A 1 113 ? -20.770 8.524 9.396 1.00 0.00 113 GLY A C 1
ATOM 1476 O O . GLY A 1 113 ? -21.558 7.585 9.505 1.00 0.00 113 GLY A O 1
ATOM 1480 N N . SER A 1 114 ? -20.089 8.772 8.281 1.00 0.00 114 SER A N 1
ATOM 1481 C CA . SER A 1 114 ? -20.237 7.938 7.094 1.00 0.00 114 SER A CA 1
ATOM 1482 C C . SER A 1 114 ? -19.182 6.836 7.070 1.00 0.00 114 SER A C 1
ATOM 1483 O O . SER A 1 114 ? -18.401 6.686 8.010 1.00 0.00 114 SER A O 1
ATOM 1491 N N . THR A 1 115 ? -19.165 6.065 5.987 1.00 0.00 115 THR A N 1
ATOM 1492 C CA . THR A 1 115 ? -18.209 4.975 5.839 1.00 0.00 115 THR A CA 1
ATOM 1493 C C . THR A 1 115 ? -17.918 4.694 4.369 1.00 0.00 115 THR A C 1
ATOM 1494 O O . THR A 1 115 ? -18.438 5.373 3.482 1.00 0.00 115 THR A O 1
ATOM 1505 N N . LEU A 1 116 ? -17.088 3.690 4.116 1.00 0.00 116 LEU A N 1
ATOM 1506 C CA . LEU A 1 116 ? -16.728 3.317 2.753 1.00 0.00 116 LEU A CA 1
ATOM 1507 C C . LEU A 1 116 ? -17.634 2.205 2.236 1.00 0.00 116 LEU A C 1
ATOM 1508 O O . LEU A 1 116 ? -18.077 1.345 2.998 1.00 0.00 116 LEU A O 1
ATOM 1524 N N . LYS A 1 117 ? -17.903 2.224 0.935 1.00 0.00 117 LYS A N 1
ATOM 1525 C CA . LYS A 1 117 ? -18.753 1.215 0.313 1.00 0.00 117 LYS A CA 1
ATOM 1526 C C . LYS A 1 117 ? -17.912 0.100 -0.301 1.00 0.00 117 LYS A C 1
ATOM 1527 O O . LYS A 1 117 ? -17.339 0.263 -1.378 1.00 0.00 117 LYS A O 1
ATOM 1546 N N . VAL A 1 118 ? -17.845 -1.034 0.390 1.00 0.00 118 VAL A N 1
ATOM 1547 C CA . VAL A 1 118 ? -17.078 -2.177 -0.090 1.00 0.00 118 VAL A CA 1
ATOM 1548 C C . VAL A 1 118 ? -17.980 -3.381 -0.337 1.00 0.00 118 VAL A C 1
ATOM 1549 O O . VAL A 1 118 ? -18.516 -3.972 0.600 1.00 0.00 118 VAL A O 1
ATOM 1562 N N . THR A 1 119 ? -18.144 -3.739 -1.607 1.00 0.00 119 THR A N 1
ATOM 1563 C CA . THR A 1 119 ? -18.982 -4.872 -1.979 1.00 0.00 119 THR A CA 1
ATOM 1564 C C . THR A 1 119 ? -18.539 -6.142 -1.263 1.00 0.00 119 THR A C 1
ATOM 1565 O O . THR A 1 119 ? -17.426 -6.181 -0.739 1.00 0.00 119 THR A O 1
ATOM 1576 N N . LYS B 2 7 ? 8.352 -7.266 15.614 1.00 0.00 207 LYS B N 1
ATOM 1577 C CA . LYS B 2 7 ? 8.733 -7.606 14.249 1.00 0.00 207 LYS B CA 1
ATOM 1578 C C . LYS B 2 7 ? 7.601 -7.298 13.274 1.00 0.00 207 LYS B C 1
ATOM 1579 O O . LYS B 2 7 ? 6.428 -7.502 13.587 1.00 0.00 207 LYS B O 1
ATOM 1598 N N . SER B 2 8 ? 7.961 -6.808 12.092 1.00 0.00 208 SER B N 1
ATOM 1599 C CA . SER B 2 8 ? 6.974 -6.469 11.074 1.00 0.00 208 SER B CA 1
ATOM 1600 C C . SER B 2 8 ? 7.656 -5.998 9.792 1.00 0.00 208 SER B C 1
ATOM 1601 O O . SER B 2 8 ? 8.643 -5.263 9.834 1.00 0.00 208 SER B O 1
ATOM 1609 N N . PHE B 2 9 ? 7.123 -6.428 8.654 1.00 0.00 209 PHE B N 1
ATOM 1610 C CA . PHE B 2 9 ? 7.679 -6.052 7.359 1.00 0.00 209 PHE B CA 1
ATOM 1611 C C . PHE B 2 9 ? 7.790 -4.535 7.234 1.00 0.00 209 PHE B C 1
ATOM 1612 O O . PHE B 2 9 ? 8.779 -4.014 6.717 1.00 0.00 209 PHE B O 1
ATOM 1629 N N . PHE B 2 10 ? 6.769 -3.831 7.712 1.00 0.00 210 PHE B N 1
ATOM 1630 C CA . PHE B 2 10 ? 6.750 -2.375 7.653 1.00 0.00 210 PHE B CA 1
ATOM 1631 C C . PHE B 2 10 ? 7.859 -1.782 8.517 1.00 0.00 210 PHE B C 1
ATOM 1632 O O . PHE B 2 10 ? 8.337 -0.676 8.259 1.00 0.00 210 PHE B O 1
ATOM 1649 N N . ASP B 2 11 ? 8.264 -2.523 9.542 1.00 0.00 211 ASP B N 1
ATOM 1650 C CA . ASP B 2 11 ? 9.316 -2.071 10.443 1.00 0.00 211 ASP B CA 1
ATOM 1651 C C . ASP B 2 11 ? 10.687 -2.193 9.784 1.00 0.00 211 ASP B C 1
ATOM 1652 O O . ASP B 2 11 ? 11.496 -1.266 9.832 1.00 0.00 211 ASP B O 1
ATOM 1661 N N . LYS B 2 12 ? 10.941 -3.343 9.167 1.00 0.00 212 LYS B N 1
ATOM 1662 C CA . LYS B 2 12 ? 12.212 -3.587 8.496 1.00 0.00 212 LYS B CA 1
ATOM 1663 C C . LYS B 2 12 ? 12.312 -2.775 7.209 1.00 0.00 212 LYS B C 1
ATOM 1664 O O . LYS B 2 12 ? 13.409 -2.471 6.738 1.00 0.00 212 LYS B O 1
ATOM 1683 N N . LYS B 2 13 ? 11.161 -2.428 6.643 1.00 0.00 213 LYS B N 1
ATOM 1684 C CA . LYS B 2 13 ? 11.120 -1.649 5.410 1.00 0.00 213 LYS B CA 1
ATOM 1685 C C . LYS B 2 13 ? 11.268 -0.160 5.702 1.00 0.00 213 LYS B C 1
ATOM 1686 O O . LYS B 2 13 ? 12.028 0.540 5.031 1.00 0.00 213 LYS B O 1
ATOM 1705 N N . ARG B 2 14 ? 10.541 0.318 6.707 1.00 0.00 214 ARG B N 1
ATOM 1706 C CA . ARG B 2 14 ? 10.594 1.724 7.087 1.00 0.00 214 ARG B CA 1
ATOM 1707 C C . ARG B 2 14 ? 11.981 2.095 7.605 1.00 0.00 214 ARG B C 1
ATOM 1708 O O . ARG B 2 14 ? 12.439 3.224 7.426 1.00 0.00 214 ARG B O 1
ATOM 1729 N N . SER B 2 15 ? 12.643 1.139 8.249 1.00 0.00 215 SER B N 1
ATOM 1730 C CA . SER B 2 15 ? 13.975 1.366 8.796 1.00 0.00 215 SER B CA 1
ATOM 1731 C C . SER B 2 15 ? 15.028 1.336 7.693 1.00 0.00 215 SER B C 1
ATOM 1732 O O . SER B 2 15 ? 16.091 1.943 7.819 1.00 0.00 215 SER B O 1
ATOM 1740 N N . GLU B 2 16 ? 14.724 0.624 6.613 1.00 0.00 216 GLU B N 1
ATOM 1741 C CA . GLU B 2 16 ? 15.646 0.512 5.488 1.00 0.00 216 GLU B CA 1
ATOM 1742 C C . GLU B 2 16 ? 15.865 1.870 4.828 1.00 0.00 216 GLU B C 1
ATOM 1743 O O . GLU B 2 16 ? 16.996 2.245 4.517 1.00 0.00 216 GLU B O 1
ATOM 1755 N N . ARG B 2 17 ? 14.776 2.602 4.617 1.00 0.00 217 ARG B N 1
ATOM 1756 C CA . ARG B 2 17 ? 14.849 3.917 3.992 1.00 0.00 217 ARG B CA 1
ATOM 1757 C C . ARG B 2 17 ? 15.458 4.939 4.947 1.00 0.00 217 ARG B C 1
ATOM 1758 O O . ARG B 2 17 ? 16.238 5.799 4.536 1.00 0.00 217 ARG B O 1
ATOM 1779 N N . ILE B 2 18 ? 15.097 4.839 6.222 1.00 0.00 218 ILE B N 1
ATOM 1780 C CA . ILE B 2 18 ? 15.609 5.755 7.234 1.00 0.00 218 ILE B CA 1
ATOM 1781 C C . ILE B 2 18 ? 17.097 5.523 7.483 1.00 0.00 218 ILE B C 1
ATOM 1782 O O . ILE B 2 18 ? 17.850 6.466 7.722 1.00 0.00 218 ILE B O 1
ATOM 1798 N N . SER B 2 19 ? 17.511 4.262 7.423 1.00 0.00 219 SER B N 1
ATOM 1799 C CA . SER B 2 19 ? 18.908 3.906 7.644 1.00 0.00 219 SER B CA 1
ATOM 1800 C C . SER B 2 19 ? 19.736 4.150 6.385 1.00 0.00 219 SER B C 1
ATOM 1801 O O . SER B 2 19 ? 19.196 4.268 5.286 1.00 0.00 219 SER B O 1
ATOM 1809 N N . ASN B 2 20 ? 21.052 4.225 6.556 1.00 0.00 220 ASN B N 1
ATOM 1810 C CA . ASN B 2 20 ? 21.956 4.456 5.436 1.00 0.00 220 ASN B CA 1
ATOM 1811 C C . ASN B 2 20 ? 23.374 4.011 5.779 1.00 0.00 220 ASN B C 1
ATOM 1812 O O . ASN B 2 20 ? 23.802 4.100 6.932 1.00 0.00 220 ASN B O 1
ATOM 1823 N N . ALA A 1 23 ? 2.858 12.522 13.496 1.00 0.00 23 ALA A N 2
ATOM 1824 C CA . ALA A 1 23 ? 1.425 12.632 13.740 1.00 0.00 23 ALA A CA 2
ATOM 1825 C C . ALA A 1 23 ? 0.648 12.681 12.429 1.00 0.00 23 ALA A C 2
ATOM 1826 O O . ALA A 1 23 ? -0.475 13.183 12.380 1.00 0.00 23 ALA A O 2
ATOM 1833 N N . ALA A 1 24 ? 1.252 12.157 11.368 1.00 0.00 24 ALA A N 2
ATOM 1834 C CA . ALA A 1 24 ? 0.615 12.141 10.056 1.00 0.00 24 ALA A CA 2
ATOM 1835 C C . ALA A 1 24 ? 0.454 10.713 9.543 1.00 0.00 24 ALA A C 2
ATOM 1836 O O . ALA A 1 24 ? 1.127 9.786 9.993 1.00 0.00 24 ALA A O 2
ATOM 1843 N N . PRO A 1 25 ? -0.460 10.531 8.578 1.00 0.00 25 PRO A N 2
ATOM 1844 C CA . PRO A 1 25 ? -0.730 9.220 7.983 1.00 0.00 25 PRO A CA 2
ATOM 1845 C C . PRO A 1 25 ? 0.425 8.726 7.118 1.00 0.00 25 PRO A C 2
ATOM 1846 O O . PRO A 1 25 ? 0.426 8.914 5.902 1.00 0.00 25 PRO A O 2
ATOM 1857 N N . ASN A 1 26 ? 1.405 8.092 7.754 1.00 0.00 26 ASN A N 2
ATOM 1858 C CA . ASN A 1 26 ? 2.565 7.571 7.042 1.00 0.00 26 ASN A CA 2
ATOM 1859 C C . ASN A 1 26 ? 2.669 6.057 7.206 1.00 0.00 26 ASN A C 2
ATOM 1860 O O . ASN A 1 26 ? 2.509 5.528 8.306 1.00 0.00 26 ASN A O 2
ATOM 1871 N N . LEU A 1 27 ? 2.939 5.366 6.104 1.00 0.00 27 LEU A N 2
ATOM 1872 C CA . LEU A 1 27 ? 3.065 3.913 6.124 1.00 0.00 27 LEU A CA 2
ATOM 1873 C C . LEU A 1 27 ? 4.511 3.489 5.891 1.00 0.00 27 LEU A C 2
ATOM 1874 O O . LEU A 1 27 ? 5.063 3.693 4.811 1.00 0.00 27 LEU A O 2
ATOM 1890 N N . ALA A 1 28 ? 5.121 2.896 6.914 1.00 0.00 28 ALA A N 2
ATOM 1891 C CA . ALA A 1 28 ? 6.501 2.438 6.820 1.00 0.00 28 ALA A CA 2
ATOM 1892 C C . ALA A 1 28 ? 7.431 3.579 6.419 1.00 0.00 28 ALA A C 2
ATOM 1893 O O . ALA A 1 28 ? 8.490 3.353 5.837 1.00 0.00 28 ALA A O 2
ATOM 1900 N N . GLY A 1 29 ? 7.025 4.806 6.733 1.00 0.00 29 GLY A N 2
ATOM 1901 C CA . GLY A 1 29 ? 7.833 5.963 6.396 1.00 0.00 29 GLY A CA 2
ATOM 1902 C C . GLY A 1 29 ? 7.418 6.599 5.084 1.00 0.00 29 GLY A C 2
ATOM 1903 O O . GLY A 1 29 ? 8.140 7.429 4.534 1.00 0.00 29 GLY A O 2
ATOM 1907 N N . ALA A 1 30 ? 6.252 6.206 4.581 1.00 0.00 30 ALA A N 2
ATOM 1908 C CA . ALA A 1 30 ? 5.742 6.743 3.326 1.00 0.00 30 ALA A CA 2
ATOM 1909 C C . ALA A 1 30 ? 4.570 7.688 3.569 1.00 0.00 30 ALA A C 2
ATOM 1910 O O . ALA A 1 30 ? 3.505 7.269 4.022 1.00 0.00 30 ALA A O 2
ATOM 1917 N N . VAL A 1 31 ? 4.773 8.966 3.265 1.00 0.00 31 VAL A N 2
ATOM 1918 C CA . VAL A 1 31 ? 3.733 9.971 3.450 1.00 0.00 31 VAL A CA 2
ATOM 1919 C C . VAL A 1 31 ? 2.925 10.167 2.172 1.00 0.00 31 VAL A C 2
ATOM 1920 O O . VAL A 1 31 ? 1.741 10.500 2.220 1.00 0.00 31 VAL A O 2
ATOM 1933 N N . GLU A 1 32 ? 3.572 9.956 1.030 1.00 0.00 32 GLU A N 2
ATOM 1934 C CA . GLU A 1 32 ? 2.913 10.111 -0.261 1.00 0.00 32 GLU A CA 2
ATOM 1935 C C . GLU A 1 32 ? 2.027 8.906 -0.567 1.00 0.00 32 GLU A C 2
ATOM 1936 O O . GLU A 1 32 ? 2.378 7.768 -0.252 1.00 0.00 32 GLU A O 2
ATOM 1948 N N . PHE A 1 33 ? 0.878 9.165 -1.182 1.00 0.00 33 PHE A N 2
ATOM 1949 C CA . PHE A 1 33 ? -0.059 8.103 -1.529 1.00 0.00 33 PHE A CA 2
ATOM 1950 C C . PHE A 1 33 ? 0.606 7.063 -2.426 1.00 0.00 33 PHE A C 2
ATOM 1951 O O . PHE A 1 33 ? 0.575 5.867 -2.137 1.00 0.00 33 PHE A O 2
ATOM 1968 N N . SER A 1 34 ? 1.205 7.528 -3.518 1.00 0.00 34 SER A N 2
ATOM 1969 C CA . SER A 1 34 ? 1.874 6.639 -4.461 1.00 0.00 34 SER A CA 2
ATOM 1970 C C . SER A 1 34 ? 2.860 5.725 -3.740 1.00 0.00 34 SER A C 2
ATOM 1971 O O . SER A 1 34 ? 3.021 4.560 -4.101 1.00 0.00 34 SER A O 2
ATOM 1979 N N . ASP A 1 35 ? 3.518 6.264 -2.719 1.00 0.00 35 ASP A N 2
ATOM 1980 C CA . ASP A 1 35 ? 4.489 5.499 -1.946 1.00 0.00 35 ASP A CA 2
ATOM 1981 C C . ASP A 1 35 ? 3.788 4.523 -1.007 1.00 0.00 35 ASP A C 2
ATOM 1982 O O . ASP A 1 35 ? 4.315 3.454 -0.698 1.00 0.00 35 ASP A O 2
ATOM 1991 N N . VAL A 1 36 ? 2.595 4.897 -0.555 1.00 0.00 36 VAL A N 2
ATOM 1992 C CA . VAL A 1 36 ? 1.820 4.055 0.349 1.00 0.00 36 VAL A CA 2
ATOM 1993 C C . VAL A 1 36 ? 1.294 2.817 -0.369 1.00 0.00 36 VAL A C 2
ATOM 1994 O O . VAL A 1 36 ? 1.566 1.687 0.038 1.00 0.00 36 VAL A O 2
ATOM 2007 N N . LYS A 1 37 ? 0.541 3.037 -1.441 1.00 0.00 37 LYS A N 2
ATOM 2008 C CA . LYS A 1 37 ? -0.023 1.941 -2.218 1.00 0.00 37 LYS A CA 2
ATOM 2009 C C . LYS A 1 37 ? 1.070 0.984 -2.683 1.00 0.00 37 LYS A C 2
ATOM 2010 O O . LYS A 1 37 ? 0.836 -0.215 -2.839 1.00 0.00 37 LYS A O 2
ATOM 2029 N N . THR A 1 38 ? 2.266 1.522 -2.903 1.00 0.00 38 THR A N 2
ATOM 2030 C CA . THR A 1 38 ? 3.396 0.716 -3.350 1.00 0.00 38 THR A CA 2
ATOM 2031 C C . THR A 1 38 ? 3.814 -0.285 -2.280 1.00 0.00 38 THR A C 2
ATOM 2032 O O . THR A 1 38 ? 4.039 -1.461 -2.570 1.00 0.00 38 THR A O 2
ATOM 2043 N N . LEU A 1 39 ? 3.916 0.187 -1.042 1.00 0.00 39 LEU A N 2
ATOM 2044 C CA . LEU A 1 39 ? 4.307 -0.670 0.073 1.00 0.00 39 LEU A CA 2
ATOM 2045 C C . LEU A 1 39 ? 3.260 -1.750 0.323 1.00 0.00 39 LEU A C 2
ATOM 2046 O O . LEU A 1 39 ? 3.588 -2.866 0.729 1.00 0.00 39 LEU A O 2
ATOM 2062 N N . LEU A 1 40 ? 1.999 -1.414 0.074 1.00 0.00 40 LEU A N 2
ATOM 2063 C CA . LEU A 1 40 ? 0.903 -2.357 0.270 1.00 0.00 40 LEU A CA 2
ATOM 2064 C C . LEU A 1 40 ? 0.919 -3.441 -0.803 1.00 0.00 40 LEU A C 2
ATOM 2065 O O . LEU A 1 40 ? 0.837 -4.631 -0.499 1.00 0.00 40 LEU A O 2
ATOM 2081 N N . LYS A 1 41 ? 1.029 -3.022 -2.059 1.00 0.00 41 LYS A N 2
ATOM 2082 C CA . LYS A 1 41 ? 1.061 -3.957 -3.178 1.00 0.00 41 LYS A CA 2
ATOM 2083 C C . LYS A 1 41 ? 2.131 -5.023 -2.966 1.00 0.00 41 LYS A C 2
ATOM 2084 O O . LYS A 1 41 ? 1.906 -6.202 -3.239 1.00 0.00 41 LYS A O 2
ATOM 2103 N N . GLU A 1 42 ? 3.292 -4.601 -2.475 1.00 0.00 42 GLU A N 2
ATOM 2104 C CA . GLU A 1 42 ? 4.395 -5.522 -2.227 1.00 0.00 42 GLU A CA 2
ATOM 2105 C C . GLU A 1 42 ? 4.162 -6.316 -0.945 1.00 0.00 42 GLU A C 2
ATOM 2106 O O . GLU A 1 42 ? 4.413 -7.521 -0.894 1.00 0.00 42 GLU A O 2
ATOM 2118 N N . TRP A 1 43 ? 3.681 -5.634 0.088 1.00 0.00 43 TRP A N 2
ATOM 2119 C CA . TRP A 1 43 ? 3.415 -6.275 1.371 1.00 0.00 43 TRP A CA 2
ATOM 2120 C C . TRP A 1 43 ? 2.317 -7.325 1.237 1.00 0.00 43 TRP A C 2
ATOM 2121 O O . TRP A 1 43 ? 2.133 -8.159 2.123 1.00 0.00 43 TRP A O 2
ATOM 2142 N N . ILE A 1 44 ? 1.592 -7.278 0.124 1.00 0.00 44 ILE A N 2
ATOM 2143 C CA . ILE A 1 44 ? 0.514 -8.226 -0.125 1.00 0.00 44 ILE A CA 2
ATOM 2144 C C . ILE A 1 44 ? 0.948 -9.305 -1.110 1.00 0.00 44 ILE A C 2
ATOM 2145 O O . ILE A 1 44 ? 0.268 -10.320 -1.277 1.00 0.00 44 ILE A O 2
ATOM 2161 N N . THR A 1 45 ? 2.085 -9.082 -1.761 1.00 0.00 45 THR A N 2
ATOM 2162 C CA . THR A 1 45 ? 2.611 -10.036 -2.730 1.00 0.00 45 THR A CA 2
ATOM 2163 C C . THR A 1 45 ? 3.793 -10.808 -2.155 1.00 0.00 45 THR A C 2
ATOM 2164 O O . THR A 1 45 ? 3.789 -12.040 -2.127 1.00 0.00 45 THR A O 2
ATOM 2175 N N . THR A 1 46 ? 4.805 -10.078 -1.695 1.00 0.00 46 THR A N 2
ATOM 2176 C CA . THR A 1 46 ? 5.993 -10.695 -1.120 1.00 0.00 46 THR A CA 2
ATOM 2177 C C . THR A 1 46 ? 5.672 -11.385 0.200 1.00 0.00 46 THR A C 2
ATOM 2178 O O . THR A 1 46 ? 6.440 -12.220 0.677 1.00 0.00 46 THR A O 2
ATOM 2189 N N . ILE A 1 47 ? 4.533 -11.031 0.785 1.00 0.00 47 ILE A N 2
ATOM 2190 C CA . ILE A 1 47 ? 4.109 -11.619 2.049 1.00 0.00 47 ILE A CA 2
ATOM 2191 C C . ILE A 1 47 ? 2.687 -12.161 1.955 1.00 0.00 47 ILE A C 2
ATOM 2192 O O . ILE A 1 47 ? 1.765 -11.451 1.553 1.00 0.00 47 ILE A O 2
ATOM 2208 N N . SER A 1 48 ? 2.516 -13.425 2.330 1.00 0.00 48 SER A N 2
ATOM 2209 C CA . SER A 1 48 ? 1.207 -14.065 2.286 1.00 0.00 48 SER A CA 2
ATOM 2210 C C . SER A 1 48 ? 0.640 -14.242 3.692 1.00 0.00 48 SER A C 2
ATOM 2211 O O . SER A 1 48 ? -0.574 -14.315 3.879 1.00 0.00 48 SER A O 2
ATOM 2219 N N . ASP A 1 49 ? 1.529 -14.310 4.676 1.00 0.00 49 ASP A N 2
ATOM 2220 C CA . ASP A 1 49 ? 1.120 -14.477 6.066 1.00 0.00 49 ASP A CA 2
ATOM 2221 C C . ASP A 1 49 ? 1.492 -13.251 6.893 1.00 0.00 49 ASP A C 2
ATOM 2222 O O . ASP A 1 49 ? 2.496 -13.231 7.605 1.00 0.00 49 ASP A O 2
ATOM 2231 N N . PRO A 1 50 ? 0.663 -12.200 6.798 1.00 0.00 50 PRO A N 2
ATOM 2232 C CA . PRO A 1 50 ? 0.884 -10.949 7.530 1.00 0.00 50 PRO A CA 2
ATOM 2233 C C . PRO A 1 50 ? 0.666 -11.110 9.031 1.00 0.00 50 PRO A C 2
ATOM 2234 O O . PRO A 1 50 ? -0.027 -12.026 9.472 1.00 0.00 50 PRO A O 2
ATOM 2245 N N . MET A 1 51 ? 1.262 -10.212 9.810 1.00 0.00 51 MET A N 2
ATOM 2246 C CA . MET A 1 51 ? 1.130 -10.255 11.261 1.00 0.00 51 MET A CA 2
ATOM 2247 C C . MET A 1 51 ? 0.206 -9.147 11.756 1.00 0.00 51 MET A C 2
ATOM 2248 O O . MET A 1 51 ? -0.029 -8.164 11.055 1.00 0.00 51 MET A O 2
ATOM 2262 N N . GLU A 1 52 ? -0.317 -9.315 12.968 1.00 0.00 52 GLU A N 2
ATOM 2263 C CA . GLU A 1 52 ? -1.216 -8.329 13.554 1.00 0.00 52 GLU A CA 2
ATOM 2264 C C . GLU A 1 52 ? -0.560 -6.952 13.600 1.00 0.00 52 GLU A C 2
ATOM 2265 O O . GLU A 1 52 ? -1.227 -5.930 13.448 1.00 0.00 52 GLU A O 2
ATOM 2277 N N . GLU A 1 53 ? 0.752 -6.935 13.812 1.00 0.00 53 GLU A N 2
ATOM 2278 C CA . GLU A 1 53 ? 1.499 -5.685 13.880 1.00 0.00 53 GLU A CA 2
ATOM 2279 C C . GLU A 1 53 ? 1.511 -4.984 12.525 1.00 0.00 53 GLU A C 2
ATOM 2280 O O . GLU A 1 53 ? 1.181 -3.803 12.422 1.00 0.00 53 GLU A O 2
ATOM 2292 N N . ASP A 1 54 ? 1.893 -5.721 11.488 1.00 0.00 54 ASP A N 2
ATOM 2293 C CA . ASP A 1 54 ? 1.947 -5.172 10.138 1.00 0.00 54 ASP A CA 2
ATOM 2294 C C . ASP A 1 54 ? 0.589 -4.616 9.722 1.00 0.00 54 ASP A C 2
ATOM 2295 O O . ASP A 1 54 ? 0.492 -3.490 9.234 1.00 0.00 54 ASP A O 2
ATOM 2304 N N . ILE A 1 55 ? -0.455 -5.413 9.917 1.00 0.00 55 ILE A N 2
ATOM 2305 C CA . ILE A 1 55 ? -1.808 -5.000 9.562 1.00 0.00 55 ILE A CA 2
ATOM 2306 C C . ILE A 1 55 ? -2.244 -3.789 10.378 1.00 0.00 55 ILE A C 2
ATOM 2307 O O . ILE A 1 55 ? -3.012 -2.950 9.902 1.00 0.00 55 ILE A O 2
ATOM 2323 N N . LEU A 1 56 ? -1.750 -3.700 11.608 1.00 0.00 56 LEU A N 2
ATOM 2324 C CA . LEU A 1 56 ? -2.087 -2.589 12.490 1.00 0.00 56 LEU A CA 2
ATOM 2325 C C . LEU A 1 56 ? -1.560 -1.271 11.931 1.00 0.00 56 LEU A C 2
ATOM 2326 O O . LEU A 1 56 ? -2.237 -0.244 11.998 1.00 0.00 56 LEU A O 2
ATOM 2342 N N . GLN A 1 57 ? -0.353 -1.308 11.378 1.00 0.00 57 GLN A N 2
ATOM 2343 C CA . GLN A 1 57 ? 0.263 -0.117 10.807 1.00 0.00 57 GLN A CA 2
ATOM 2344 C C . GLN A 1 57 ? -0.659 0.532 9.779 1.00 0.00 57 GLN A C 2
ATOM 2345 O O . GLN A 1 57 ? -0.633 1.747 9.586 1.00 0.00 57 GLN A O 2
ATOM 2359 N N . VAL A 1 58 ? -1.474 -0.287 9.122 1.00 0.00 58 VAL A N 2
ATOM 2360 C CA . VAL A 1 58 ? -2.405 0.207 8.114 1.00 0.00 58 VAL A CA 2
ATOM 2361 C C . VAL A 1 58 ? -3.567 0.954 8.758 1.00 0.00 58 VAL A C 2
ATOM 2362 O O . VAL A 1 58 ? -4.075 1.930 8.205 1.00 0.00 58 VAL A O 2
ATOM 2375 N N . VAL A 1 59 ? -3.984 0.490 9.932 1.00 0.00 59 VAL A N 2
ATOM 2376 C CA . VAL A 1 59 ? -5.086 1.115 10.654 1.00 0.00 59 VAL A CA 2
ATOM 2377 C C . VAL A 1 59 ? -4.727 2.534 11.082 1.00 0.00 59 VAL A C 2
ATOM 2378 O O . VAL A 1 59 ? -5.512 3.465 10.900 1.00 0.00 59 VAL A O 2
ATOM 2391 N N . ARG A 1 60 ? -3.537 2.690 11.652 1.00 0.00 60 ARG A N 2
ATOM 2392 C CA . ARG A 1 60 ? -3.074 3.996 12.108 1.00 0.00 60 ARG A CA 2
ATOM 2393 C C . ARG A 1 60 ? -2.958 4.970 10.939 1.00 0.00 60 ARG A C 2
ATOM 2394 O O . ARG A 1 60 ? -3.171 6.172 11.097 1.00 0.00 60 ARG A O 2
ATOM 2415 N N . TYR A 1 61 ? -2.621 4.443 9.768 1.00 0.00 61 TYR A N 2
ATOM 2416 C CA . TYR A 1 61 ? -2.474 5.266 8.573 1.00 0.00 61 TYR A CA 2
ATOM 2417 C C . TYR A 1 61 ? -3.832 5.756 8.080 1.00 0.00 61 TYR A C 2
ATOM 2418 O O . TYR A 1 61 ? -4.015 6.943 7.807 1.00 0.00 61 TYR A O 2
ATOM 2436 N N . CYS A 1 62 ? -4.782 4.833 7.967 1.00 0.00 62 CYS A N 2
ATOM 2437 C CA . CYS A 1 62 ? -6.124 5.169 7.506 1.00 0.00 62 CYS A CA 2
ATOM 2438 C C . CYS A 1 62 ? -6.848 6.037 8.530 1.00 0.00 62 CYS A C 2
ATOM 2439 O O . CYS A 1 62 ? -7.486 7.031 8.179 1.00 0.00 62 CYS A O 2
ATOM 2447 N N . THR A 1 63 ? -6.749 5.653 9.800 1.00 0.00 63 THR A N 2
ATOM 2448 C CA . THR A 1 63 ? -7.398 6.393 10.874 1.00 0.00 63 THR A CA 2
ATOM 2449 C C . THR A 1 63 ? -6.898 7.832 10.931 1.00 0.00 63 THR A C 2
ATOM 2450 O O . THR A 1 63 ? -7.596 8.724 11.413 1.00 0.00 63 THR A O 2
ATOM 2461 N N . ASP A 1 64 ? -5.685 8.052 10.433 1.00 0.00 64 ASP A N 2
ATOM 2462 C CA . ASP A 1 64 ? -5.093 9.384 10.425 1.00 0.00 64 ASP A CA 2
ATOM 2463 C C . ASP A 1 64 ? -5.742 10.262 9.360 1.00 0.00 64 ASP A C 2
ATOM 2464 O O . ASP A 1 64 ? -5.931 11.462 9.560 1.00 0.00 64 ASP A O 2
ATOM 2473 N N . LEU A 1 65 ? -6.078 9.655 8.226 1.00 0.00 65 LEU A N 2
ATOM 2474 C CA . LEU A 1 65 ? -6.705 10.382 7.127 1.00 0.00 65 LEU A CA 2
ATOM 2475 C C . LEU A 1 65 ? -7.955 11.117 7.603 1.00 0.00 65 LEU A C 2
ATOM 2476 O O . LEU A 1 65 ? -8.231 12.236 7.170 1.00 0.00 65 LEU A O 2
ATOM 2492 N N . ILE A 1 66 ? -8.705 10.480 8.497 1.00 0.00 66 ILE A N 2
ATOM 2493 C CA . ILE A 1 66 ? -9.923 11.075 9.032 1.00 0.00 66 ILE A CA 2
ATOM 2494 C C . ILE A 1 66 ? -9.620 12.373 9.774 1.00 0.00 66 ILE A C 2
ATOM 2495 O O . ILE A 1 66 ? -10.311 13.375 9.597 1.00 0.00 66 ILE A O 2
ATOM 2511 N N . GLU A 1 67 ? -8.583 12.345 10.605 1.00 0.00 67 GLU A N 2
ATOM 2512 C CA . GLU A 1 67 ? -8.189 13.521 11.373 1.00 0.00 67 GLU A CA 2
ATOM 2513 C C . GLU A 1 67 ? -7.515 14.556 10.476 1.00 0.00 67 GLU A C 2
ATOM 2514 O O . GLU A 1 67 ? -7.695 15.759 10.657 1.00 0.00 67 GLU A O 2
ATOM 2526 N N . GLU A 1 68 ? -6.739 14.077 9.509 1.00 0.00 68 GLU A N 2
ATOM 2527 C CA . GLU A 1 68 ? -6.037 14.960 8.585 1.00 0.00 68 GLU A CA 2
ATOM 2528 C C . GLU A 1 68 ? -6.951 15.386 7.440 1.00 0.00 68 GLU A C 2
ATOM 2529 O O . GLU A 1 68 ? -6.548 16.143 6.557 1.00 0.00 68 GLU A O 2
ATOM 2541 N N . LYS A 1 69 ? -8.185 14.892 7.461 1.00 0.00 69 LYS A N 2
ATOM 2542 C CA . LYS A 1 69 ? -9.158 15.221 6.425 1.00 0.00 69 LYS A CA 2
ATOM 2543 C C . LYS A 1 69 ? -8.614 14.883 5.040 1.00 0.00 69 LYS A C 2
ATOM 2544 O O . LYS A 1 69 ? -8.805 15.638 4.087 1.00 0.00 69 LYS A O 2
ATOM 2563 N N . ASP A 1 70 ? -7.940 13.744 4.938 1.00 0.00 70 ASP A N 2
ATOM 2564 C CA . ASP A 1 70 ? -7.370 13.305 3.668 1.00 0.00 70 ASP A CA 2
ATOM 2565 C C . ASP A 1 70 ? -8.090 12.062 3.151 1.00 0.00 70 ASP A C 2
ATOM 2566 O O . ASP A 1 70 ? -7.484 11.203 2.510 1.00 0.00 70 ASP A O 2
ATOM 2575 N N . LEU A 1 71 ? -9.384 11.973 3.435 1.00 0.00 71 LEU A N 2
ATOM 2576 C CA . LEU A 1 71 ? -10.186 10.836 2.999 1.00 0.00 71 LEU A CA 2
ATOM 2577 C C . LEU A 1 71 ? -10.025 10.597 1.502 1.00 0.00 71 LEU A C 2
ATOM 2578 O O . LEU A 1 71 ? -10.226 9.484 1.016 1.00 0.00 71 LEU A O 2
ATOM 2594 N N . GLU A 1 72 ? -9.659 11.648 0.776 1.00 0.00 72 GLU A N 2
ATOM 2595 C CA . GLU A 1 72 ? -9.468 11.551 -0.666 1.00 0.00 72 GLU A CA 2
ATOM 2596 C C . GLU A 1 72 ? -8.571 10.368 -1.019 1.00 0.00 72 GLU A C 2
ATOM 2597 O O . GLU A 1 72 ? -8.867 9.601 -1.934 1.00 0.00 72 GLU A O 2
ATOM 2609 N N . LYS A 1 73 ? -7.472 10.229 -0.285 1.00 0.00 73 LYS A N 2
ATOM 2610 C CA . LYS A 1 73 ? -6.530 9.140 -0.518 1.00 0.00 73 LYS A CA 2
ATOM 2611 C C . LYS A 1 73 ? -7.035 7.842 0.104 1.00 0.00 73 LYS A C 2
ATOM 2612 O O . LYS A 1 73 ? -6.664 6.749 -0.328 1.00 0.00 73 LYS A O 2
ATOM 2631 N N . LEU A 1 74 ? -7.883 7.967 1.118 1.00 0.00 74 LEU A N 2
ATOM 2632 C CA . LEU A 1 74 ? -8.441 6.804 1.799 1.00 0.00 74 LEU A CA 2
ATOM 2633 C C . LEU A 1 74 ? -9.134 5.874 0.808 1.00 0.00 74 LEU A C 2
ATOM 2634 O O . LEU A 1 74 ? -8.749 4.714 0.656 1.00 0.00 74 LEU A O 2
ATOM 2650 N N . ASP A 1 75 ? -10.156 6.391 0.135 1.00 0.00 75 ASP A N 2
ATOM 2651 C CA . ASP A 1 75 ? -10.901 5.609 -0.844 1.00 0.00 75 ASP A CA 2
ATOM 2652 C C . ASP A 1 75 ? -9.963 5.010 -1.888 1.00 0.00 75 ASP A C 2
ATOM 2653 O O . ASP A 1 75 ? -10.259 3.971 -2.480 1.00 0.00 75 ASP A O 2
ATOM 2662 N N . LEU A 1 76 ? -8.833 5.672 -2.111 1.00 0.00 76 LEU A N 2
ATOM 2663 C CA . LEU A 1 76 ? -7.852 5.206 -3.084 1.00 0.00 76 LEU A CA 2
ATOM 2664 C C . LEU A 1 76 ? -7.045 4.037 -2.527 1.00 0.00 76 LEU A C 2
ATOM 2665 O O . LEU A 1 76 ? -6.857 3.024 -3.200 1.00 0.00 76 LEU A O 2
ATOM 2681 N N . VAL A 1 77 ? -6.573 4.186 -1.293 1.00 0.00 77 VAL A N 2
ATOM 2682 C CA . VAL A 1 77 ? -5.789 3.141 -0.645 1.00 0.00 77 VAL A CA 2
ATOM 2683 C C . VAL A 1 77 ? -6.650 1.924 -0.330 1.00 0.00 77 VAL A C 2
ATOM 2684 O O . VAL A 1 77 ? -6.205 0.784 -0.468 1.00 0.00 77 VAL A O 2
ATOM 2697 N N . ILE A 1 78 ? -7.885 2.173 0.094 1.00 0.00 78 ILE A N 2
ATOM 2698 C CA . ILE A 1 78 ? -8.808 1.096 0.427 1.00 0.00 78 ILE A CA 2
ATOM 2699 C C . ILE A 1 78 ? -9.122 0.242 -0.797 1.00 0.00 78 ILE A C 2
ATOM 2700 O O . ILE A 1 78 ? -8.897 -0.968 -0.797 1.00 0.00 78 ILE A O 2
ATOM 2716 N N . LYS A 1 79 ? -9.642 0.881 -1.840 1.00 0.00 79 LYS A N 2
ATOM 2717 C CA . LYS A 1 79 ? -9.984 0.181 -3.072 1.00 0.00 79 LYS A CA 2
ATOM 2718 C C . LYS A 1 79 ? -8.746 -0.450 -3.700 1.00 0.00 79 LYS A C 2
ATOM 2719 O O . LYS A 1 79 ? -8.828 -1.503 -4.335 1.00 0.00 79 LYS A O 2
ATOM 2738 N N . TYR A 1 80 ? -7.600 0.197 -3.521 1.00 0.00 80 TYR A N 2
ATOM 2739 C CA . TYR A 1 80 ? -6.345 -0.301 -4.071 1.00 0.00 80 TYR A CA 2
ATOM 2740 C C . TYR A 1 80 ? -5.933 -1.604 -3.392 1.00 0.00 80 TYR A C 2
ATOM 2741 O O . TYR A 1 80 ? -5.721 -2.620 -4.053 1.00 0.00 80 TYR A O 2
ATOM 2759 N N . MET A 1 81 ? -5.821 -1.565 -2.068 1.00 0.00 81 MET A N 2
ATOM 2760 C CA . MET A 1 81 ? -5.435 -2.742 -1.299 1.00 0.00 81 MET A CA 2
ATOM 2761 C C . MET A 1 81 ? -6.483 -3.842 -1.428 1.00 0.00 81 MET A C 2
ATOM 2762 O O . MET A 1 81 ? -6.172 -5.028 -1.308 1.00 0.00 81 MET A O 2
ATOM 2776 N N . LYS A 1 82 ? -7.726 -3.443 -1.672 1.00 0.00 82 LYS A N 2
ATOM 2777 C CA . LYS A 1 82 ? -8.821 -4.396 -1.817 1.00 0.00 82 LYS A CA 2
ATOM 2778 C C . LYS A 1 82 ? -8.574 -5.333 -2.996 1.00 0.00 82 LYS A C 2
ATOM 2779 O O . LYS A 1 82 ? -8.539 -6.553 -2.833 1.00 0.00 82 LYS A O 2
ATOM 2798 N N . ARG A 1 83 ? -8.402 -4.755 -4.179 1.00 0.00 83 ARG A N 2
ATOM 2799 C CA . ARG A 1 83 ? -8.158 -5.539 -5.384 1.00 0.00 83 ARG A CA 2
ATOM 2800 C C . ARG A 1 83 ? -6.974 -6.483 -5.188 1.00 0.00 83 ARG A C 2
ATOM 2801 O O . ARG A 1 83 ? -6.883 -7.526 -5.836 1.00 0.00 83 ARG A O 2
ATOM 2822 N N . LEU A 1 84 ? -6.069 -6.109 -4.291 1.00 0.00 84 LEU A N 2
ATOM 2823 C CA . LEU A 1 84 ? -4.890 -6.921 -4.009 1.00 0.00 84 LEU A CA 2
ATOM 2824 C C . LEU A 1 84 ? -5.224 -8.044 -3.034 1.00 0.00 84 LEU A C 2
ATOM 2825 O O . LEU A 1 84 ? -4.957 -9.215 -3.306 1.00 0.00 84 LEU A O 2
ATOM 2841 N N . MET A 1 85 ? -5.811 -7.682 -1.899 1.00 0.00 85 MET A N 2
ATOM 2842 C CA . MET A 1 85 ? -6.184 -8.660 -0.885 1.00 0.00 85 MET A CA 2
ATOM 2843 C C . MET A 1 85 ? -7.225 -9.636 -1.427 1.00 0.00 85 MET A C 2
ATOM 2844 O O . MET A 1 85 ? -7.329 -10.769 -0.959 1.00 0.00 85 MET A O 2
ATOM 2858 N N . GLN A 1 86 ? -7.991 -9.186 -2.415 1.00 0.00 86 GLN A N 2
ATOM 2859 C CA . GLN A 1 86 ? -9.025 -10.018 -3.019 1.00 0.00 86 GLN A CA 2
ATOM 2860 C C . GLN A 1 86 ? -8.432 -10.931 -4.087 1.00 0.00 86 GLN A C 2
ATOM 2861 O O . GLN A 1 86 ? -8.730 -12.125 -4.131 1.00 0.00 86 GLN A O 2
ATOM 2875 N N . GLN A 1 87 ? -7.592 -10.363 -4.945 1.00 0.00 87 GLN A N 2
ATOM 2876 C CA . GLN A 1 87 ? -6.958 -11.127 -6.013 1.00 0.00 87 GLN A CA 2
ATOM 2877 C C . GLN A 1 87 ? -5.844 -12.011 -5.463 1.00 0.00 87 GLN A C 2
ATOM 2878 O O . GLN A 1 87 ? -5.284 -12.840 -6.181 1.00 0.00 87 GLN A O 2
ATOM 2892 N N . SER A 1 88 ? -5.528 -11.830 -4.185 1.00 0.00 88 SER A N 2
ATOM 2893 C CA . SER A 1 88 ? -4.477 -12.608 -3.539 1.00 0.00 88 SER A CA 2
ATOM 2894 C C . SER A 1 88 ? -4.771 -14.102 -3.636 1.00 0.00 88 SER A C 2
ATOM 2895 O O . SER A 1 88 ? -5.770 -14.513 -4.226 1.00 0.00 88 SER A O 2
ATOM 2903 N N . VAL A 1 89 ? -3.893 -14.911 -3.051 1.00 0.00 89 VAL A N 2
ATOM 2904 C CA . VAL A 1 89 ? -4.057 -16.359 -3.070 1.00 0.00 89 VAL A CA 2
ATOM 2905 C C . VAL A 1 89 ? -4.541 -16.875 -1.720 1.00 0.00 89 VAL A C 2
ATOM 2906 O O . VAL A 1 89 ? -5.266 -17.866 -1.647 1.00 0.00 89 VAL A O 2
ATOM 2919 N N . GLU A 1 90 ? -4.135 -16.194 -0.652 1.00 0.00 90 GLU A N 2
ATOM 2920 C CA . GLU A 1 90 ? -4.530 -16.584 0.697 1.00 0.00 90 GLU A CA 2
ATOM 2921 C C . GLU A 1 90 ? -5.823 -15.888 1.109 1.00 0.00 90 GLU A C 2
ATOM 2922 O O . GLU A 1 90 ? -5.897 -14.659 1.138 1.00 0.00 90 GLU A O 2
ATOM 2934 N N . SER A 1 91 ? -6.841 -16.682 1.427 1.00 0.00 91 SER A N 2
ATOM 2935 C CA . SER A 1 91 ? -8.133 -16.143 1.832 1.00 0.00 91 SER A CA 2
ATOM 2936 C C . SER A 1 91 ? -8.000 -15.318 3.109 1.00 0.00 91 SER A C 2
ATOM 2937 O O . SER A 1 91 ? -8.866 -14.501 3.427 1.00 0.00 91 SER A O 2
ATOM 2945 N N . VAL A 1 92 ? -6.911 -15.539 3.839 1.00 0.00 92 VAL A N 2
ATOM 2946 C CA . VAL A 1 92 ? -6.664 -14.816 5.080 1.00 0.00 92 VAL A CA 2
ATOM 2947 C C . VAL A 1 92 ? -6.563 -13.315 4.831 1.00 0.00 92 VAL A C 2
ATOM 2948 O O . VAL A 1 92 ? -6.924 -12.508 5.689 1.00 0.00 92 VAL A O 2
ATOM 2961 N N . TRP A 1 93 ? -6.070 -12.947 3.655 1.00 0.00 93 TRP A N 2
ATOM 2962 C CA . TRP A 1 93 ? -5.923 -11.541 3.292 1.00 0.00 93 TRP A CA 2
ATOM 2963 C C . TRP A 1 93 ? -7.271 -10.830 3.315 1.00 0.00 93 TRP A C 2
ATOM 2964 O O . TRP A 1 93 ? -7.369 -9.678 3.735 1.00 0.00 93 TRP A O 2
ATOM 2985 N N . ASN A 1 94 ? -8.309 -11.523 2.858 1.00 0.00 94 ASN A N 2
ATOM 2986 C CA . ASN A 1 94 ? -9.653 -10.956 2.826 1.00 0.00 94 ASN A CA 2
ATOM 2987 C C . ASN A 1 94 ? -10.082 -10.494 4.215 1.00 0.00 94 ASN A C 2
ATOM 2988 O O . ASN A 1 94 ? -10.778 -9.490 4.359 1.00 0.00 94 ASN A O 2
ATOM 2999 N N . MET A 1 95 ? -9.660 -11.235 5.236 1.00 0.00 95 MET A N 2
ATOM 3000 C CA . MET A 1 95 ? -9.999 -10.900 6.614 1.00 0.00 95 MET A CA 2
ATOM 3001 C C . MET A 1 95 ? -9.225 -9.671 7.081 1.00 0.00 95 MET A C 2
ATOM 3002 O O . MET A 1 95 ? -9.771 -8.805 7.765 1.00 0.00 95 MET A O 2
ATOM 3016 N N . ALA A 1 96 ? -7.952 -9.602 6.709 1.00 0.00 96 ALA A N 2
ATOM 3017 C CA . ALA A 1 96 ? -7.104 -8.479 7.088 1.00 0.00 96 ALA A CA 2
ATOM 3018 C C . ALA A 1 96 ? -7.749 -7.151 6.705 1.00 0.00 96 ALA A C 2
ATOM 3019 O O . ALA A 1 96 ? -7.683 -6.179 7.457 1.00 0.00 96 ALA A O 2
ATOM 3026 N N . PHE A 1 97 ? -8.371 -7.117 5.532 1.00 0.00 97 PHE A N 2
ATOM 3027 C CA . PHE A 1 97 ? -9.026 -5.907 5.049 1.00 0.00 97 PHE A CA 2
ATOM 3028 C C . PHE A 1 97 ? -10.125 -5.463 6.009 1.00 0.00 97 PHE A C 2
ATOM 3029 O O . PHE A 1 97 ? -10.203 -4.292 6.382 1.00 0.00 97 PHE A O 2
ATOM 3046 N N . ASP A 1 98 ? -10.973 -6.407 6.404 1.00 0.00 98 ASP A N 2
ATOM 3047 C CA . ASP A 1 98 ? -12.068 -6.114 7.322 1.00 0.00 98 ASP A CA 2
ATOM 3048 C C . ASP A 1 98 ? -11.535 -5.659 8.677 1.00 0.00 98 ASP A C 2
ATOM 3049 O O . ASP A 1 98 ? -12.112 -4.782 9.320 1.00 0.00 98 ASP A O 2
ATOM 3058 N N . PHE A 1 99 ? -10.432 -6.264 9.106 1.00 0.00 99 PHE A N 2
ATOM 3059 C CA . PHE A 1 99 ? -9.823 -5.922 10.386 1.00 0.00 99 PHE A CA 2
ATOM 3060 C C . PHE A 1 99 ? -9.440 -4.445 10.431 1.00 0.00 99 PHE A C 2
ATOM 3061 O O . PHE A 1 99 ? -9.726 -3.749 11.404 1.00 0.00 99 PHE A O 2
ATOM 3078 N N . ILE A 1 100 ? -8.794 -3.976 9.369 1.00 0.00 100 ILE A N 2
ATOM 3079 C CA . ILE A 1 100 ? -8.372 -2.583 9.286 1.00 0.00 100 ILE A CA 2
ATOM 3080 C C . ILE A 1 100 ? -9.575 -1.647 9.233 1.00 0.00 100 ILE A C 2
ATOM 3081 O O . ILE A 1 100 ? -9.564 -0.568 9.826 1.00 0.00 100 ILE A O 2
ATOM 3097 N N . LEU A 1 101 ? -10.614 -2.068 8.519 1.00 0.00 101 LEU A N 2
ATOM 3098 C CA . LEU A 1 101 ? -11.827 -1.269 8.388 1.00 0.00 101 LEU A CA 2
ATOM 3099 C C . LEU A 1 101 ? -12.594 -1.224 9.706 1.00 0.00 101 LEU A C 2
ATOM 3100 O O . LEU A 1 101 ? -13.223 -0.219 10.035 1.00 0.00 101 LEU A O 2
ATOM 3116 N N . ASP A 1 102 ? -12.533 -2.318 10.458 1.00 0.00 102 ASP A N 2
ATOM 3117 C CA . ASP A 1 102 ? -13.219 -2.402 11.742 1.00 0.00 102 ASP A CA 2
ATOM 3118 C C . ASP A 1 102 ? -12.714 -1.326 12.698 1.00 0.00 102 ASP A C 2
ATOM 3119 O O . ASP A 1 102 ? -13.433 -0.897 13.600 1.00 0.00 102 ASP A O 2
ATOM 3128 N N . ASN A 1 103 ? -11.473 -0.896 12.496 1.00 0.00 103 ASN A N 2
ATOM 3129 C CA . ASN A 1 103 ? -10.871 0.127 13.341 1.00 0.00 103 ASN A CA 2
ATOM 3130 C C . ASN A 1 103 ? -10.968 1.501 12.686 1.00 0.00 103 ASN A C 2
ATOM 3131 O O . ASN A 1 103 ? -11.224 2.504 13.353 1.00 0.00 103 ASN A O 2
ATOM 3142 N N . VAL A 1 104 ? -10.762 1.539 11.373 1.00 0.00 104 VAL A N 2
ATOM 3143 C CA . VAL A 1 104 ? -10.829 2.790 10.625 1.00 0.00 104 VAL A CA 2
ATOM 3144 C C . VAL A 1 104 ? -12.269 3.272 10.488 1.00 0.00 104 VAL A C 2
ATOM 3145 O O . VAL A 1 104 ? -12.607 4.375 10.920 1.00 0.00 104 VAL A O 2
ATOM 3158 N N . GLN A 1 105 ? -13.111 2.440 9.885 1.00 0.00 105 GLN A N 2
ATOM 3159 C CA . GLN A 1 105 ? -14.516 2.783 9.692 1.00 0.00 105 GLN A CA 2
ATOM 3160 C C . GLN A 1 105 ? -15.137 3.287 10.992 1.00 0.00 105 GLN A C 2
ATOM 3161 O O . GLN A 1 105 ? -16.067 4.092 10.975 1.00 0.00 105 GLN A O 2
ATOM 3175 N N . VAL A 1 106 ? -14.617 2.805 12.116 1.00 0.00 106 VAL A N 2
ATOM 3176 C CA . VAL A 1 106 ? -15.120 3.207 13.424 1.00 0.00 106 VAL A CA 2
ATOM 3177 C C . VAL A 1 106 ? -14.730 4.645 13.745 1.00 0.00 106 VAL A C 2
ATOM 3178 O O . VAL A 1 106 ? -15.585 5.485 14.027 1.00 0.00 106 VAL A O 2
ATOM 3191 N N . VAL A 1 107 ? -13.430 4.924 13.700 1.00 0.00 107 VAL A N 2
ATOM 3192 C CA . VAL A 1 107 ? -12.925 6.263 13.984 1.00 0.00 107 VAL A CA 2
ATOM 3193 C C . VAL A 1 107 ? -13.401 7.264 12.938 1.00 0.00 107 VAL A C 2
ATOM 3194 O O . VAL A 1 107 ? -13.514 8.459 13.211 1.00 0.00 107 VAL A O 2
ATOM 3207 N N . LEU A 1 108 ? -13.679 6.767 11.737 1.00 0.00 108 LEU A N 2
ATOM 3208 C CA . LEU A 1 108 ? -14.143 7.618 10.647 1.00 0.00 108 LEU A CA 2
ATOM 3209 C C . LEU A 1 108 ? -15.596 8.032 10.861 1.00 0.00 108 LEU A C 2
ATOM 3210 O O . LEU A 1 108 ? -15.975 9.168 10.575 1.00 0.00 108 LEU A O 2
ATOM 3226 N N . GLN A 1 109 ? -16.403 7.104 11.364 1.00 0.00 109 GLN A N 2
ATOM 3227 C CA . GLN A 1 109 ? -17.813 7.374 11.617 1.00 0.00 109 GLN A CA 2
ATOM 3228 C C . GLN A 1 109 ? -17.980 8.395 12.739 1.00 0.00 109 GLN A C 2
ATOM 3229 O O . GLN A 1 109 ? -18.831 9.281 12.661 1.00 0.00 109 GLN A O 2
ATOM 3243 N N . GLN A 1 110 ? -17.162 8.264 13.778 1.00 0.00 110 GLN A N 2
ATOM 3244 C CA . GLN A 1 110 ? -17.221 9.174 14.915 1.00 0.00 110 GLN A CA 2
ATOM 3245 C C . GLN A 1 110 ? -16.859 10.594 14.494 1.00 0.00 110 GLN A C 2
ATOM 3246 O O . GLN A 1 110 ? -17.109 11.554 15.225 1.00 0.00 110 GLN A O 2
ATOM 3260 N N . THR A 1 111 ? -16.266 10.722 13.310 1.00 0.00 111 THR A N 2
ATOM 3261 C CA . THR A 1 111 ? -15.867 12.025 12.792 1.00 0.00 111 THR A CA 2
ATOM 3262 C C . THR A 1 111 ? -16.931 12.596 11.862 1.00 0.00 111 THR A C 2
ATOM 3263 O O . THR A 1 111 ? -17.488 13.663 12.120 1.00 0.00 111 THR A O 2
ATOM 3274 N N . TYR A 1 112 ? -17.209 11.879 10.779 1.00 0.00 112 TYR A N 2
ATOM 3275 C CA . TYR A 1 112 ? -18.206 12.315 9.809 1.00 0.00 112 TYR A CA 2
ATOM 3276 C C . TYR A 1 112 ? -19.511 11.542 9.981 1.00 0.00 112 TYR A C 2
ATOM 3277 O O . TYR A 1 112 ? -20.598 12.115 9.926 1.00 0.00 112 TYR A O 2
ATOM 3295 N N . GLY A 1 113 ? -19.392 10.234 10.193 1.00 0.00 113 GLY A N 2
ATOM 3296 C CA . GLY A 1 113 ? -20.568 9.403 10.372 1.00 0.00 113 GLY A CA 2
ATOM 3297 C C . GLY A 1 113 ? -20.783 8.448 9.214 1.00 0.00 113 GLY A C 2
ATOM 3298 O O . GLY A 1 113 ? -21.565 7.503 9.317 1.00 0.00 113 GLY A O 2
ATOM 3302 N N . SER A 1 114 ? -20.090 8.696 8.108 1.00 0.00 114 SER A N 2
ATOM 3303 C CA . SER A 1 114 ? -20.215 7.854 6.923 1.00 0.00 114 SER A CA 2
ATOM 3304 C C . SER A 1 114 ? -19.155 6.757 6.924 1.00 0.00 114 SER A C 2
ATOM 3305 O O . SER A 1 114 ? -18.382 6.622 7.874 1.00 0.00 114 SER A O 2
ATOM 3313 N N . THR A 1 115 ? -19.124 5.972 5.851 1.00 0.00 115 THR A N 2
ATOM 3314 C CA . THR A 1 115 ? -18.161 4.885 5.726 1.00 0.00 115 THR A CA 2
ATOM 3315 C C . THR A 1 115 ? -17.852 4.589 4.263 1.00 0.00 115 THR A C 2
ATOM 3316 O O . THR A 1 115 ? -18.435 5.192 3.360 1.00 0.00 115 THR A O 2
ATOM 3327 N N . LEU A 1 116 ? -16.933 3.658 4.033 1.00 0.00 116 LEU A N 2
ATOM 3328 C CA . LEU A 1 116 ? -16.546 3.282 2.678 1.00 0.00 116 LEU A CA 2
ATOM 3329 C C . LEU A 1 116 ? -17.385 2.110 2.179 1.00 0.00 116 LEU A C 2
ATOM 3330 O O . LEU A 1 116 ? -17.650 1.162 2.919 1.00 0.00 116 LEU A O 2
ATOM 3346 N N . LYS A 1 117 ? -17.798 2.179 0.918 1.00 0.00 117 LYS A N 2
ATOM 3347 C CA . LYS A 1 117 ? -18.603 1.123 0.316 1.00 0.00 117 LYS A CA 2
ATOM 3348 C C . LYS A 1 117 ? -17.730 -0.053 -0.107 1.00 0.00 117 LYS A C 2
ATOM 3349 O O . LYS A 1 117 ? -17.113 -0.028 -1.173 1.00 0.00 117 LYS A O 2
ATOM 3368 N N . VAL A 1 118 ? -17.683 -1.083 0.732 1.00 0.00 118 VAL A N 2
ATOM 3369 C CA . VAL A 1 118 ? -16.886 -2.269 0.442 1.00 0.00 118 VAL A CA 2
ATOM 3370 C C . VAL A 1 118 ? -17.766 -3.510 0.335 1.00 0.00 118 VAL A C 2
ATOM 3371 O O . VAL A 1 118 ? -18.060 -4.165 1.336 1.00 0.00 118 VAL A O 2
ATOM 3384 N N . THR A 1 119 ? -18.186 -3.826 -0.886 1.00 0.00 119 THR A N 2
ATOM 3385 C CA . THR A 1 119 ? -19.034 -4.987 -1.125 1.00 0.00 119 THR A CA 2
ATOM 3386 C C . THR A 1 119 ? -18.372 -6.265 -0.621 1.00 0.00 119 THR A C 2
ATOM 3387 O O . THR A 1 119 ? -17.150 -6.293 -0.478 1.00 0.00 119 THR A O 2
ATOM 3398 N N . LYS B 2 7 ? 8.687 -6.525 15.885 1.00 0.00 207 LYS B N 2
ATOM 3399 C CA . LYS B 2 7 ? 8.975 -7.204 14.627 1.00 0.00 207 LYS B CA 2
ATOM 3400 C C . LYS B 2 7 ? 7.838 -7.005 13.628 1.00 0.00 207 LYS B C 2
ATOM 3401 O O . LYS B 2 7 ? 6.665 -7.141 13.975 1.00 0.00 207 LYS B O 2
ATOM 3420 N N . SER B 2 8 ? 8.195 -6.682 12.390 1.00 0.00 208 SER B N 2
ATOM 3421 C CA . SER B 2 8 ? 7.204 -6.462 11.342 1.00 0.00 208 SER B CA 2
ATOM 3422 C C . SER B 2 8 ? 7.881 -6.121 10.018 1.00 0.00 208 SER B C 2
ATOM 3423 O O . SER B 2 8 ? 9.025 -5.668 9.991 1.00 0.00 208 SER B O 2
ATOM 3431 N N . PHE B 2 9 ? 7.165 -6.344 8.920 1.00 0.00 209 PHE B N 2
ATOM 3432 C CA . PHE B 2 9 ? 7.695 -6.062 7.592 1.00 0.00 209 PHE B CA 2
ATOM 3433 C C . PHE B 2 9 ? 7.929 -4.565 7.405 1.00 0.00 209 PHE B C 2
ATOM 3434 O O . PHE B 2 9 ? 9.047 -4.128 7.133 1.00 0.00 209 PHE B O 2
ATOM 3451 N N . PHE B 2 10 ? 6.864 -3.783 7.554 1.00 0.00 210 PHE B N 2
ATOM 3452 C CA . PHE B 2 10 ? 6.950 -2.336 7.401 1.00 0.00 210 PHE B CA 2
ATOM 3453 C C . PHE B 2 10 ? 7.978 -1.747 8.364 1.00 0.00 210 PHE B C 2
ATOM 3454 O O . PHE B 2 10 ? 8.531 -0.676 8.120 1.00 0.00 210 PHE B O 2
ATOM 3471 N N . ASP B 2 11 ? 8.227 -2.457 9.459 1.00 0.00 211 ASP B N 2
ATOM 3472 C CA . ASP B 2 11 ? 9.187 -2.006 10.460 1.00 0.00 211 ASP B CA 2
ATOM 3473 C C . ASP B 2 11 ? 10.617 -2.240 9.984 1.00 0.00 211 ASP B C 2
ATOM 3474 O O . ASP B 2 11 ? 11.480 -1.373 10.125 1.00 0.00 211 ASP B O 2
ATOM 3483 N N . LYS B 2 12 ? 10.863 -3.419 9.420 1.00 0.00 212 LYS B N 2
ATOM 3484 C CA . LYS B 2 12 ? 12.188 -3.768 8.923 1.00 0.00 212 LYS B CA 2
ATOM 3485 C C . LYS B 2 12 ? 12.461 -3.094 7.582 1.00 0.00 212 LYS B C 2
ATOM 3486 O O . LYS B 2 12 ? 13.611 -2.968 7.161 1.00 0.00 212 LYS B O 2
ATOM 3505 N N . LYS B 2 13 ? 11.396 -2.662 6.915 1.00 0.00 213 LYS B N 2
ATOM 3506 C CA . LYS B 2 13 ? 11.519 -1.999 5.622 1.00 0.00 213 LYS B CA 2
ATOM 3507 C C . LYS B 2 13 ? 11.720 -0.497 5.799 1.00 0.00 213 LYS B C 2
ATOM 3508 O O . LYS B 2 13 ? 12.591 0.101 5.165 1.00 0.00 213 LYS B O 2
ATOM 3527 N N . ARG B 2 14 ? 10.911 0.106 6.663 1.00 0.00 214 ARG B N 2
ATOM 3528 C CA . ARG B 2 14 ? 10.999 1.538 6.922 1.00 0.00 214 ARG B CA 2
ATOM 3529 C C . ARG B 2 14 ? 12.411 1.926 7.352 1.00 0.00 214 ARG B C 2
ATOM 3530 O O . ARG B 2 14 ? 12.851 3.054 7.130 1.00 0.00 214 ARG B O 2
ATOM 3551 N N . SER B 2 15 ? 13.116 0.983 7.968 1.00 0.00 215 SER B N 2
ATOM 3552 C CA . SER B 2 15 ? 14.476 1.227 8.434 1.00 0.00 215 SER B CA 2
ATOM 3553 C C . SER B 2 15 ? 15.438 1.358 7.257 1.00 0.00 215 SER B C 2
ATOM 3554 O O . SER B 2 15 ? 16.475 2.011 7.360 1.00 0.00 215 SER B O 2
ATOM 3562 N N . GLU B 2 16 ? 15.084 0.732 6.139 1.00 0.00 216 GLU B N 2
ATOM 3563 C CA . GLU B 2 16 ? 15.916 0.777 4.942 1.00 0.00 216 GLU B CA 2
ATOM 3564 C C . GLU B 2 16 ? 16.078 2.211 4.447 1.00 0.00 216 GLU B C 2
ATOM 3565 O O . GLU B 2 16 ? 17.195 2.708 4.301 1.00 0.00 216 GLU B O 2
ATOM 3577 N N . ARG B 2 17 ? 14.954 2.871 4.187 1.00 0.00 217 ARG B N 2
ATOM 3578 C CA . ARG B 2 17 ? 14.969 4.247 3.706 1.00 0.00 217 ARG B CA 2
ATOM 3579 C C . ARG B 2 17 ? 15.575 5.182 4.750 1.00 0.00 217 ARG B C 2
ATOM 3580 O O . ARG B 2 17 ? 16.345 6.083 4.417 1.00 0.00 217 ARG B O 2
ATOM 3601 N N . ILE B 2 18 ? 15.220 4.961 6.011 1.00 0.00 218 ILE B N 2
ATOM 3602 C CA . ILE B 2 18 ? 15.728 5.782 7.102 1.00 0.00 218 ILE B CA 2
ATOM 3603 C C . ILE B 2 18 ? 17.233 5.601 7.272 1.00 0.00 218 ILE B C 2
ATOM 3604 O O . ILE B 2 18 ? 17.921 6.486 7.777 1.00 0.00 218 ILE B O 2
ATOM 3620 N N . SER B 2 19 ? 17.736 4.447 6.845 1.00 0.00 219 SER B N 2
ATOM 3621 C CA . SER B 2 19 ? 19.158 4.148 6.951 1.00 0.00 219 SER B CA 2
ATOM 3622 C C . SER B 2 19 ? 19.898 4.567 5.685 1.00 0.00 219 SER B C 2
ATOM 3623 O O . SER B 2 19 ? 21.093 4.858 5.718 1.00 0.00 219 SER B O 2
ATOM 3631 N N . ASN B 2 20 ? 19.177 4.596 4.568 1.00 0.00 220 ASN B N 2
ATOM 3632 C CA . ASN B 2 20 ? 19.765 4.979 3.289 1.00 0.00 220 ASN B CA 2
ATOM 3633 C C . ASN B 2 20 ? 18.679 5.264 2.256 1.00 0.00 220 ASN B C 2
ATOM 3634 O O . ASN B 2 20 ? 17.783 4.447 2.041 1.00 0.00 220 ASN B O 2
ATOM 3645 N N . ALA A 1 23 ? 3.041 13.053 13.782 1.00 0.00 23 ALA A N 3
ATOM 3646 C CA . ALA A 1 23 ? 1.692 12.540 13.988 1.00 0.00 23 ALA A CA 3
ATOM 3647 C C . ALA A 1 23 ? 0.882 12.591 12.698 1.00 0.00 23 ALA A C 3
ATOM 3648 O O . ALA A 1 23 ? -0.320 12.854 12.718 1.00 0.00 23 ALA A O 3
ATOM 3655 N N . ALA A 1 24 ? 1.548 12.340 11.575 1.00 0.00 24 ALA A N 3
ATOM 3656 C CA . ALA A 1 24 ? 0.890 12.357 10.275 1.00 0.00 24 ALA A CA 3
ATOM 3657 C C . ALA A 1 24 ? 0.682 10.942 9.747 1.00 0.00 24 ALA A C 3
ATOM 3658 O O . ALA A 1 24 ? 1.335 9.990 10.176 1.00 0.00 24 ALA A O 3
ATOM 3665 N N . PRO A 1 25 ? -0.251 10.797 8.794 1.00 0.00 25 PRO A N 3
ATOM 3666 C CA . PRO A 1 25 ? -0.568 9.500 8.188 1.00 0.00 25 PRO A CA 3
ATOM 3667 C C . PRO A 1 25 ? 0.560 8.985 7.300 1.00 0.00 25 PRO A C 3
ATOM 3668 O O . PRO A 1 25 ? 0.609 9.283 6.107 1.00 0.00 25 PRO A O 3
ATOM 3679 N N . ASN A 1 26 ? 1.465 8.211 7.889 1.00 0.00 26 ASN A N 3
ATOM 3680 C CA . ASN A 1 26 ? 2.593 7.655 7.151 1.00 0.00 26 ASN A CA 3
ATOM 3681 C C . ASN A 1 26 ? 2.659 6.139 7.319 1.00 0.00 26 ASN A C 3
ATOM 3682 O O . ASN A 1 26 ? 2.511 5.619 8.425 1.00 0.00 26 ASN A O 3
ATOM 3693 N N . LEU A 1 27 ? 2.882 5.436 6.214 1.00 0.00 27 LEU A N 3
ATOM 3694 C CA . LEU A 1 27 ? 2.969 3.980 6.237 1.00 0.00 27 LEU A CA 3
ATOM 3695 C C . LEU A 1 27 ? 4.412 3.518 6.066 1.00 0.00 27 LEU A C 3
ATOM 3696 O O . LEU A 1 27 ? 4.996 3.661 4.992 1.00 0.00 27 LEU A O 3
ATOM 3712 N N . ALA A 1 28 ? 4.980 2.961 7.131 1.00 0.00 28 ALA A N 3
ATOM 3713 C CA . ALA A 1 28 ? 6.353 2.474 7.096 1.00 0.00 28 ALA A CA 3
ATOM 3714 C C . ALA A 1 28 ? 7.315 3.572 6.656 1.00 0.00 28 ALA A C 3
ATOM 3715 O O . ALA A 1 28 ? 8.366 3.296 6.079 1.00 0.00 28 ALA A O 3
ATOM 3722 N N . GLY A 1 29 ? 6.948 4.820 6.934 1.00 0.00 29 GLY A N 3
ATOM 3723 C CA . GLY A 1 29 ? 7.789 5.941 6.560 1.00 0.00 29 GLY A CA 3
ATOM 3724 C C . GLY A 1 29 ? 7.388 6.548 5.230 1.00 0.00 29 GLY A C 3
ATOM 3725 O O . GLY A 1 29 ? 8.129 7.345 4.655 1.00 0.00 29 GLY A O 3
ATOM 3729 N N . ALA A 1 30 ? 6.212 6.170 4.739 1.00 0.00 30 ALA A N 3
ATOM 3730 C CA . ALA A 1 30 ? 5.714 6.682 3.469 1.00 0.00 30 ALA A CA 3
ATOM 3731 C C . ALA A 1 30 ? 4.558 7.654 3.685 1.00 0.00 30 ALA A C 3
ATOM 3732 O O . ALA A 1 30 ? 3.468 7.256 4.092 1.00 0.00 30 ALA A O 3
ATOM 3739 N N . VAL A 1 31 ? 4.805 8.931 3.408 1.00 0.00 31 VAL A N 3
ATOM 3740 C CA . VAL A 1 31 ? 3.784 9.959 3.572 1.00 0.00 31 VAL A CA 3
ATOM 3741 C C . VAL A 1 31 ? 3.005 10.170 2.279 1.00 0.00 31 VAL A C 3
ATOM 3742 O O . VAL A 1 31 ? 1.857 10.610 2.300 1.00 0.00 31 VAL A O 3
ATOM 3755 N N . GLU A 1 32 ? 3.639 9.854 1.154 1.00 0.00 32 GLU A N 3
ATOM 3756 C CA . GLU A 1 32 ? 3.005 10.011 -0.150 1.00 0.00 32 GLU A CA 3
ATOM 3757 C C . GLU A 1 32 ? 2.117 8.811 -0.470 1.00 0.00 32 GLU A C 3
ATOM 3758 O O . GLU A 1 32 ? 2.470 7.668 -0.179 1.00 0.00 32 GLU A O 3
ATOM 3770 N N . PHE A 1 33 ? 0.962 9.081 -1.070 1.00 0.00 33 PHE A N 3
ATOM 3771 C CA . PHE A 1 33 ? 0.022 8.025 -1.430 1.00 0.00 33 PHE A CA 3
ATOM 3772 C C . PHE A 1 33 ? 0.692 6.980 -2.316 1.00 0.00 33 PHE A C 3
ATOM 3773 O O . PHE A 1 33 ? 0.660 5.785 -2.018 1.00 0.00 33 PHE A O 3
ATOM 3790 N N . SER A 1 34 ? 1.297 7.437 -3.408 1.00 0.00 34 SER A N 3
ATOM 3791 C CA . SER A 1 34 ? 1.971 6.542 -4.340 1.00 0.00 34 SER A CA 3
ATOM 3792 C C . SER A 1 34 ? 2.950 5.630 -3.608 1.00 0.00 34 SER A C 3
ATOM 3793 O O . SER A 1 34 ? 3.114 4.463 -3.964 1.00 0.00 34 SER A O 3
ATOM 3801 N N . ASP A 1 35 ? 3.599 6.172 -2.584 1.00 0.00 35 ASP A N 3
ATOM 3802 C CA . ASP A 1 35 ? 4.562 5.409 -1.798 1.00 0.00 35 ASP A CA 3
ATOM 3803 C C . ASP A 1 35 ? 3.851 4.432 -0.866 1.00 0.00 35 ASP A C 3
ATOM 3804 O O . ASP A 1 35 ? 4.370 3.356 -0.565 1.00 0.00 35 ASP A O 3
ATOM 3813 N N . VAL A 1 36 ? 2.662 4.813 -0.413 1.00 0.00 36 VAL A N 3
ATOM 3814 C CA . VAL A 1 36 ? 1.880 3.972 0.484 1.00 0.00 36 VAL A CA 3
ATOM 3815 C C . VAL A 1 36 ? 1.355 2.736 -0.240 1.00 0.00 36 VAL A C 3
ATOM 3816 O O . VAL A 1 36 ? 1.612 1.605 0.172 1.00 0.00 36 VAL A O 3
ATOM 3829 N N . LYS A 1 37 ? 0.616 2.961 -1.322 1.00 0.00 37 LYS A N 3
ATOM 3830 C CA . LYS A 1 37 ? 0.055 1.867 -2.105 1.00 0.00 37 LYS A CA 3
ATOM 3831 C C . LYS A 1 37 ? 1.149 0.905 -2.558 1.00 0.00 37 LYS A C 3
ATOM 3832 O O . LYS A 1 37 ? 0.916 -0.296 -2.694 1.00 0.00 37 LYS A O 3
ATOM 3851 N N . THR A 1 38 ? 2.343 1.441 -2.790 1.00 0.00 38 THR A N 3
ATOM 3852 C CA . THR A 1 38 ? 3.473 0.631 -3.226 1.00 0.00 38 THR A CA 3
ATOM 3853 C C . THR A 1 38 ? 3.880 -0.371 -2.151 1.00 0.00 38 THR A C 3
ATOM 3854 O O . THR A 1 38 ? 4.111 -1.546 -2.438 1.00 0.00 38 THR A O 3
ATOM 3865 N N . LEU A 1 39 ? 3.965 0.102 -0.913 1.00 0.00 39 LEU A N 3
ATOM 3866 C CA . LEU A 1 39 ? 4.345 -0.753 0.207 1.00 0.00 39 LEU A CA 3
ATOM 3867 C C . LEU A 1 39 ? 3.298 -1.836 0.445 1.00 0.00 39 LEU A C 3
ATOM 3868 O O . LEU A 1 39 ? 3.624 -2.949 0.861 1.00 0.00 39 LEU A O 3
ATOM 3884 N N . LEU A 1 40 ? 2.040 -1.505 0.177 1.00 0.00 40 LEU A N 3
ATOM 3885 C CA . LEU A 1 40 ? 0.944 -2.450 0.358 1.00 0.00 40 LEU A CA 3
ATOM 3886 C C . LEU A 1 40 ? 0.971 -3.529 -0.720 1.00 0.00 40 LEU A C 3
ATOM 3887 O O . LEU A 1 40 ? 0.906 -4.722 -0.422 1.00 0.00 40 LEU A O 3
ATOM 3903 N N . LYS A 1 41 ? 1.070 -3.102 -1.974 1.00 0.00 41 LYS A N 3
ATOM 3904 C CA . LYS A 1 41 ? 1.109 -4.030 -3.098 1.00 0.00 41 LYS A CA 3
ATOM 3905 C C . LYS A 1 41 ? 2.192 -5.086 -2.894 1.00 0.00 41 LYS A C 3
ATOM 3906 O O . LYS A 1 41 ? 1.987 -6.262 -3.191 1.00 0.00 41 LYS A O 3
ATOM 3925 N N . GLU A 1 42 ? 3.343 -4.655 -2.386 1.00 0.00 42 GLU A N 3
ATOM 3926 C CA . GLU A 1 42 ? 4.457 -5.565 -2.142 1.00 0.00 42 GLU A CA 3
ATOM 3927 C C . GLU A 1 42 ? 4.222 -6.386 -0.877 1.00 0.00 42 GLU A C 3
ATOM 3928 O O . GLU A 1 42 ? 4.578 -7.563 -0.814 1.00 0.00 42 GLU A O 3
ATOM 3940 N N . TRP A 1 43 ? 3.622 -5.757 0.126 1.00 0.00 43 TRP A N 3
ATOM 3941 C CA . TRP A 1 43 ? 3.341 -6.428 1.389 1.00 0.00 43 TRP A CA 3
ATOM 3942 C C . TRP A 1 43 ? 2.239 -7.468 1.221 1.00 0.00 43 TRP A C 3
ATOM 3943 O O . TRP A 1 43 ? 2.045 -8.325 2.081 1.00 0.00 43 TRP A O 3
ATOM 3964 N N . ILE A 1 44 ? 1.520 -7.386 0.106 1.00 0.00 44 ILE A N 3
ATOM 3965 C CA . ILE A 1 44 ? 0.439 -8.321 -0.176 1.00 0.00 44 ILE A CA 3
ATOM 3966 C C . ILE A 1 44 ? 0.843 -9.320 -1.256 1.00 0.00 44 ILE A C 3
ATOM 3967 O O . ILE A 1 44 ? 0.026 -10.118 -1.715 1.00 0.00 44 ILE A O 3
ATOM 3983 N N . THR A 1 45 ? 2.109 -9.270 -1.656 1.00 0.00 45 THR A N 3
ATOM 3984 C CA . THR A 1 45 ? 2.623 -10.170 -2.680 1.00 0.00 45 THR A CA 3
ATOM 3985 C C . THR A 1 45 ? 3.803 -10.982 -2.158 1.00 0.00 45 THR A C 3
ATOM 3986 O O . THR A 1 45 ? 3.796 -12.212 -2.212 1.00 0.00 45 THR A O 3
ATOM 3997 N N . THR A 1 46 ? 4.816 -10.287 -1.651 1.00 0.00 46 THR A N 3
ATOM 3998 C CA . THR A 1 46 ? 6.003 -10.943 -1.119 1.00 0.00 46 THR A CA 3
ATOM 3999 C C . THR A 1 46 ? 5.719 -11.583 0.235 1.00 0.00 46 THR A C 3
ATOM 4000 O O . THR A 1 46 ? 6.559 -12.294 0.785 1.00 0.00 46 THR A O 3
ATOM 4011 N N . ILE A 1 47 ? 4.526 -11.327 0.765 1.00 0.00 47 ILE A N 3
ATOM 4012 C CA . ILE A 1 47 ? 4.131 -11.881 2.054 1.00 0.00 47 ILE A CA 3
ATOM 4013 C C . ILE A 1 47 ? 2.697 -12.398 2.013 1.00 0.00 47 ILE A C 3
ATOM 4014 O O . ILE A 1 47 ? 1.782 -11.686 1.599 1.00 0.00 47 ILE A O 3
ATOM 4030 N N . SER A 1 48 ? 2.508 -13.641 2.446 1.00 0.00 48 SER A N 3
ATOM 4031 C CA . SER A 1 48 ? 1.185 -14.254 2.457 1.00 0.00 48 SER A CA 3
ATOM 4032 C C . SER A 1 48 ? 0.647 -14.357 3.880 1.00 0.00 48 SER A C 3
ATOM 4033 O O . SER A 1 48 ? -0.566 -14.395 4.096 1.00 0.00 48 SER A O 3
ATOM 4041 N N . ASP A 1 49 ? 1.554 -14.401 4.849 1.00 0.00 49 ASP A N 3
ATOM 4042 C CA . ASP A 1 49 ? 1.172 -14.497 6.253 1.00 0.00 49 ASP A CA 3
ATOM 4043 C C . ASP A 1 49 ? 1.525 -13.216 7.002 1.00 0.00 49 ASP A C 3
ATOM 4044 O O . ASP A 1 49 ? 2.522 -13.143 7.721 1.00 0.00 49 ASP A O 3
ATOM 4053 N N . PRO A 1 50 ? 0.689 -12.182 6.830 1.00 0.00 50 PRO A N 3
ATOM 4054 C CA . PRO A 1 50 ? 0.892 -10.884 7.481 1.00 0.00 50 PRO A CA 3
ATOM 4055 C C . PRO A 1 50 ? 0.660 -10.948 8.987 1.00 0.00 50 PRO A C 3
ATOM 4056 O O . PRO A 1 50 ? -0.294 -11.572 9.451 1.00 0.00 50 PRO A O 3
ATOM 4067 N N . MET A 1 51 ? 1.537 -10.299 9.745 1.00 0.00 51 MET A N 3
ATOM 4068 C CA . MET A 1 51 ? 1.426 -10.282 11.199 1.00 0.00 51 MET A CA 3
ATOM 4069 C C . MET A 1 51 ? 0.513 -9.150 11.660 1.00 0.00 51 MET A C 3
ATOM 4070 O O . MET A 1 51 ? 0.325 -8.164 10.949 1.00 0.00 51 MET A O 3
ATOM 4084 N N . GLU A 1 52 ? -0.052 -9.302 12.854 1.00 0.00 52 GLU A N 3
ATOM 4085 C CA . GLU A 1 52 ? -0.946 -8.292 13.408 1.00 0.00 52 GLU A CA 3
ATOM 4086 C C . GLU A 1 52 ? -0.251 -6.936 13.492 1.00 0.00 52 GLU A C 3
ATOM 4087 O O . GLU A 1 52 ? -0.785 -5.925 13.037 1.00 0.00 52 GLU A O 3
ATOM 4099 N N . GLU A 1 53 ? 0.943 -6.924 14.077 1.00 0.00 53 GLU A N 3
ATOM 4100 C CA . GLU A 1 53 ? 1.710 -5.693 14.220 1.00 0.00 53 GLU A CA 3
ATOM 4101 C C . GLU A 1 53 ? 1.840 -4.973 12.881 1.00 0.00 53 GLU A C 3
ATOM 4102 O O . GLU A 1 53 ? 1.870 -3.743 12.825 1.00 0.00 53 GLU A O 3
ATOM 4114 N N . ASP A 1 54 ? 1.918 -5.748 11.805 1.00 0.00 54 ASP A N 3
ATOM 4115 C CA . ASP A 1 54 ? 2.045 -5.186 10.465 1.00 0.00 54 ASP A CA 3
ATOM 4116 C C . ASP A 1 54 ? 0.713 -4.615 9.988 1.00 0.00 54 ASP A C 3
ATOM 4117 O O . ASP A 1 54 ? 0.670 -3.560 9.353 1.00 0.00 54 ASP A O 3
ATOM 4126 N N . ILE A 1 55 ? -0.372 -5.319 10.296 1.00 0.00 55 ILE A N 3
ATOM 4127 C CA . ILE A 1 55 ? -1.704 -4.880 9.898 1.00 0.00 55 ILE A CA 3
ATOM 4128 C C . ILE A 1 55 ? -2.113 -3.616 10.645 1.00 0.00 55 ILE A C 3
ATOM 4129 O O . ILE A 1 55 ? -2.646 -2.677 10.053 1.00 0.00 55 ILE A O 3
ATOM 4145 N N . LEU A 1 56 ? -1.859 -3.597 11.949 1.00 0.00 56 LEU A N 3
ATOM 4146 C CA . LEU A 1 56 ? -2.199 -2.447 12.779 1.00 0.00 56 LEU A CA 3
ATOM 4147 C C . LEU A 1 56 ? -1.646 -1.159 12.177 1.00 0.00 56 LEU A C 3
ATOM 4148 O O . LEU A 1 56 ? -2.299 -0.116 12.214 1.00 0.00 56 LEU A O 3
ATOM 4164 N N . GLN A 1 57 ? -0.442 -1.241 11.620 1.00 0.00 57 GLN A N 3
ATOM 4165 C CA . GLN A 1 57 ? 0.196 -0.082 11.008 1.00 0.00 57 GLN A CA 3
ATOM 4166 C C . GLN A 1 57 ? -0.714 0.551 9.960 1.00 0.00 57 GLN A C 3
ATOM 4167 O O . GLN A 1 57 ? -0.685 1.763 9.749 1.00 0.00 57 GLN A O 3
ATOM 4181 N N . VAL A 1 58 ? -1.520 -0.279 9.305 1.00 0.00 58 VAL A N 3
ATOM 4182 C CA . VAL A 1 58 ? -2.438 0.200 8.279 1.00 0.00 58 VAL A CA 3
ATOM 4183 C C . VAL A 1 58 ? -3.611 0.950 8.898 1.00 0.00 58 VAL A C 3
ATOM 4184 O O . VAL A 1 58 ? -4.117 1.915 8.325 1.00 0.00 58 VAL A O 3
ATOM 4197 N N . VAL A 1 59 ? -4.039 0.501 10.074 1.00 0.00 59 VAL A N 3
ATOM 4198 C CA . VAL A 1 59 ? -5.153 1.131 10.773 1.00 0.00 59 VAL A CA 3
ATOM 4199 C C . VAL A 1 59 ? -4.793 2.544 11.218 1.00 0.00 59 VAL A C 3
ATOM 4200 O O . VAL A 1 59 ? -5.540 3.492 10.972 1.00 0.00 59 VAL A O 3
ATOM 4213 N N . ARG A 1 60 ? -3.646 2.679 11.873 1.00 0.00 60 ARG A N 3
ATOM 4214 C CA . ARG A 1 60 ? -3.187 3.977 12.354 1.00 0.00 60 ARG A CA 3
ATOM 4215 C C . ARG A 1 60 ? -3.022 4.957 11.196 1.00 0.00 60 ARG A C 3
ATOM 4216 O O . ARG A 1 60 ? -3.134 6.170 11.375 1.00 0.00 60 ARG A O 3
ATOM 4237 N N . TYR A 1 61 ? -2.753 4.422 10.009 1.00 0.00 61 TYR A N 3
ATOM 4238 C CA . TYR A 1 61 ? -2.570 5.250 8.823 1.00 0.00 61 TYR A CA 3
ATOM 4239 C C . TYR A 1 61 ? -3.908 5.779 8.315 1.00 0.00 61 TYR A C 3
ATOM 4240 O O . TYR A 1 61 ? -4.083 6.986 8.136 1.00 0.00 61 TYR A O 3
ATOM 4258 N N . CYS A 1 62 ? -4.847 4.869 8.084 1.00 0.00 62 CYS A N 3
ATOM 4259 C CA . CYS A 1 62 ? -6.170 5.242 7.597 1.00 0.00 62 CYS A CA 3
ATOM 4260 C C . CYS A 1 62 ? -6.912 6.084 8.629 1.00 0.00 62 CYS A C 3
ATOM 4261 O O . CYS A 1 62 ? -7.545 7.085 8.291 1.00 0.00 62 CYS A O 3
ATOM 4269 N N . THR A 1 63 ? -6.832 5.672 9.891 1.00 0.00 63 THR A N 3
ATOM 4270 C CA . THR A 1 63 ? -7.498 6.386 10.972 1.00 0.00 63 THR A CA 3
ATOM 4271 C C . THR A 1 63 ? -7.016 7.829 11.057 1.00 0.00 63 THR A C 3
ATOM 4272 O O . THR A 1 63 ? -7.744 8.711 11.513 1.00 0.00 63 THR A O 3
ATOM 4283 N N . ASP A 1 64 ? -5.786 8.064 10.614 1.00 0.00 64 ASP A N 3
ATOM 4284 C CA . ASP A 1 64 ? -5.206 9.402 10.638 1.00 0.00 64 ASP A CA 3
ATOM 4285 C C . ASP A 1 64 ? -5.818 10.279 9.549 1.00 0.00 64 ASP A C 3
ATOM 4286 O O . ASP A 1 64 ? -6.024 11.477 9.745 1.00 0.00 64 ASP A O 3
ATOM 4295 N N . LEU A 1 65 ? -6.105 9.674 8.402 1.00 0.00 65 LEU A N 3
ATOM 4296 C CA . LEU A 1 65 ? -6.692 10.400 7.281 1.00 0.00 65 LEU A CA 3
ATOM 4297 C C . LEU A 1 65 ? -7.963 11.126 7.708 1.00 0.00 65 LEU A C 3
ATOM 4298 O O . LEU A 1 65 ? -8.239 12.235 7.252 1.00 0.00 65 LEU A O 3
ATOM 4314 N N . ILE A 1 66 ? -8.733 10.493 8.588 1.00 0.00 66 ILE A N 3
ATOM 4315 C CA . ILE A 1 66 ? -9.973 11.080 9.079 1.00 0.00 66 ILE A CA 3
ATOM 4316 C C . ILE A 1 66 ? -9.710 12.397 9.799 1.00 0.00 66 ILE A C 3
ATOM 4317 O O . ILE A 1 66 ? -10.386 13.396 9.553 1.00 0.00 66 ILE A O 3
ATOM 4333 N N . GLU A 1 67 ? -8.722 12.393 10.689 1.00 0.00 67 GLU A N 3
ATOM 4334 C CA . GLU A 1 67 ? -8.370 13.590 11.443 1.00 0.00 67 GLU A CA 3
ATOM 4335 C C . GLU A 1 67 ? -7.641 14.596 10.559 1.00 0.00 67 GLU A C 3
ATOM 4336 O O . GLU A 1 67 ? -7.780 15.807 10.733 1.00 0.00 67 GLU A O 3
ATOM 4348 N N . GLU A 1 68 ? -6.863 14.087 9.608 1.00 0.00 68 GLU A N 3
ATOM 4349 C CA . GLU A 1 68 ? -6.111 14.941 8.697 1.00 0.00 68 GLU A CA 3
ATOM 4350 C C . GLU A 1 68 ? -6.978 15.374 7.518 1.00 0.00 68 GLU A C 3
ATOM 4351 O O . GLU A 1 68 ? -6.535 16.128 6.651 1.00 0.00 68 GLU A O 3
ATOM 4363 N N . LYS A 1 69 ? -8.215 14.891 7.491 1.00 0.00 69 LYS A N 3
ATOM 4364 C CA . LYS A 1 69 ? -9.146 15.227 6.421 1.00 0.00 69 LYS A CA 3
ATOM 4365 C C . LYS A 1 69 ? -8.564 14.861 5.059 1.00 0.00 69 LYS A C 3
ATOM 4366 O O . LYS A 1 69 ? -8.700 15.613 4.094 1.00 0.00 69 LYS A O 3
ATOM 4385 N N . ASP A 1 70 ? -7.917 13.703 4.989 1.00 0.00 70 ASP A N 3
ATOM 4386 C CA . ASP A 1 70 ? -7.317 13.237 3.745 1.00 0.00 70 ASP A CA 3
ATOM 4387 C C . ASP A 1 70 ? -8.049 12.007 3.216 1.00 0.00 70 ASP A C 3
ATOM 4388 O O . ASP A 1 70 ? -7.445 11.129 2.598 1.00 0.00 70 ASP A O 3
ATOM 4397 N N . LEU A 1 71 ? -9.353 11.951 3.461 1.00 0.00 71 LEU A N 3
ATOM 4398 C CA . LEU A 1 71 ? -10.169 10.829 3.010 1.00 0.00 71 LEU A CA 3
ATOM 4399 C C . LEU A 1 71 ? -9.990 10.592 1.514 1.00 0.00 71 LEU A C 3
ATOM 4400 O O . LEU A 1 71 ? -10.211 9.486 1.021 1.00 0.00 71 LEU A O 3
ATOM 4416 N N . GLU A 1 72 ? -9.585 11.637 0.799 1.00 0.00 72 GLU A N 3
ATOM 4417 C CA . GLU A 1 72 ? -9.374 11.542 -0.641 1.00 0.00 72 GLU A CA 3
ATOM 4418 C C . GLU A 1 72 ? -8.491 10.345 -0.983 1.00 0.00 72 GLU A C 3
ATOM 4419 O O . GLU A 1 72 ? -8.803 9.566 -1.886 1.00 0.00 72 GLU A O 3
ATOM 4431 N N . LYS A 1 73 ? -7.388 10.203 -0.256 1.00 0.00 73 LYS A N 3
ATOM 4432 C CA . LYS A 1 73 ? -6.459 9.102 -0.480 1.00 0.00 73 LYS A CA 3
ATOM 4433 C C . LYS A 1 73 ? -6.979 7.815 0.150 1.00 0.00 73 LYS A C 3
ATOM 4434 O O . LYS A 1 73 ? -6.604 6.715 -0.259 1.00 0.00 73 LYS A O 3
ATOM 4453 N N . LEU A 1 74 ? -7.844 7.958 1.149 1.00 0.00 74 LEU A N 3
ATOM 4454 C CA . LEU A 1 74 ? -8.417 6.806 1.836 1.00 0.00 74 LEU A CA 3
ATOM 4455 C C . LEU A 1 74 ? -9.104 5.869 0.848 1.00 0.00 74 LEU A C 3
ATOM 4456 O O . LEU A 1 74 ? -8.711 4.712 0.698 1.00 0.00 74 LEU A O 3
ATOM 4472 N N . ASP A 1 75 ? -10.130 6.376 0.174 1.00 0.00 75 ASP A N 3
ATOM 4473 C CA . ASP A 1 75 ? -10.870 5.586 -0.801 1.00 0.00 75 ASP A CA 3
ATOM 4474 C C . ASP A 1 75 ? -9.928 4.981 -1.838 1.00 0.00 75 ASP A C 3
ATOM 4475 O O . ASP A 1 75 ? -10.217 3.935 -2.420 1.00 0.00 75 ASP A O 3
ATOM 4484 N N . LEU A 1 76 ? -8.800 5.647 -2.065 1.00 0.00 76 LEU A N 3
ATOM 4485 C CA . LEU A 1 76 ? -7.815 5.176 -3.031 1.00 0.00 76 LEU A CA 3
ATOM 4486 C C . LEU A 1 76 ? -7.010 4.012 -2.466 1.00 0.00 76 LEU A C 3
ATOM 4487 O O . LEU A 1 76 ? -6.795 3.005 -3.140 1.00 0.00 76 LEU A O 3
ATOM 4503 N N . VAL A 1 77 ? -6.567 4.156 -1.220 1.00 0.00 77 VAL A N 3
ATOM 4504 C CA . VAL A 1 77 ? -5.787 3.114 -0.561 1.00 0.00 77 VAL A CA 3
ATOM 4505 C C . VAL A 1 77 ? -6.649 1.894 -0.254 1.00 0.00 77 VAL A C 3
ATOM 4506 O O . VAL A 1 77 ? -6.201 0.756 -0.390 1.00 0.00 77 VAL A O 3
ATOM 4519 N N . ILE A 1 78 ? -7.887 2.141 0.162 1.00 0.00 78 ILE A N 3
ATOM 4520 C CA . ILE A 1 78 ? -8.811 1.063 0.487 1.00 0.00 78 ILE A CA 3
ATOM 4521 C C . ILE A 1 78 ? -9.114 0.209 -0.739 1.00 0.00 78 ILE A C 3
ATOM 4522 O O . ILE A 1 78 ? -8.892 -1.002 -0.737 1.00 0.00 78 ILE A O 3
ATOM 4538 N N . LYS A 1 79 ? -9.621 0.849 -1.787 1.00 0.00 79 LYS A N 3
ATOM 4539 C CA . LYS A 1 79 ? -9.953 0.149 -3.024 1.00 0.00 79 LYS A CA 3
ATOM 4540 C C . LYS A 1 79 ? -8.711 -0.491 -3.636 1.00 0.00 79 LYS A C 3
ATOM 4541 O O . LYS A 1 79 ? -8.789 -1.551 -4.257 1.00 0.00 79 LYS A O 3
ATOM 4560 N N . TYR A 1 80 ? -7.566 0.159 -3.457 1.00 0.00 80 TYR A N 3
ATOM 4561 C CA . TYR A 1 80 ? -6.307 -0.346 -3.992 1.00 0.00 80 TYR A CA 3
ATOM 4562 C C . TYR A 1 80 ? -5.907 -1.649 -3.306 1.00 0.00 80 TYR A C 3
ATOM 4563 O O . TYR A 1 80 ? -5.700 -2.670 -3.960 1.00 0.00 80 TYR A O 3
ATOM 4581 N N . MET A 1 81 ? -5.801 -1.603 -1.981 1.00 0.00 81 MET A N 3
ATOM 4582 C CA . MET A 1 81 ? -5.428 -2.780 -1.205 1.00 0.00 81 MET A CA 3
ATOM 4583 C C . MET A 1 81 ? -6.477 -3.879 -1.343 1.00 0.00 81 MET A C 3
ATOM 4584 O O . MET A 1 81 ? -6.170 -5.064 -1.216 1.00 0.00 81 MET A O 3
ATOM 4598 N N . LYS A 1 82 ? -7.716 -3.477 -1.606 1.00 0.00 82 LYS A N 3
ATOM 4599 C CA . LYS A 1 82 ? -8.811 -4.428 -1.763 1.00 0.00 82 LYS A CA 3
ATOM 4600 C C . LYS A 1 82 ? -8.545 -5.377 -2.926 1.00 0.00 82 LYS A C 3
ATOM 4601 O O . LYS A 1 82 ? -8.519 -6.595 -2.751 1.00 0.00 82 LYS A O 3
ATOM 4620 N N . ARG A 1 83 ? -8.346 -4.812 -4.112 1.00 0.00 83 ARG A N 3
ATOM 4621 C CA . ARG A 1 83 ? -8.082 -5.608 -5.303 1.00 0.00 83 ARG A CA 3
ATOM 4622 C C . ARG A 1 83 ? -6.897 -6.544 -5.079 1.00 0.00 83 ARG A C 3
ATOM 4623 O O . ARG A 1 83 ? -6.794 -7.595 -5.715 1.00 0.00 83 ARG A O 3
ATOM 4644 N N . LEU A 1 84 ? -6.006 -6.157 -4.174 1.00 0.00 84 LEU A N 3
ATOM 4645 C CA . LEU A 1 84 ? -4.828 -6.960 -3.866 1.00 0.00 84 LEU A CA 3
ATOM 4646 C C . LEU A 1 84 ? -5.174 -8.083 -2.892 1.00 0.00 84 LEU A C 3
ATOM 4647 O O . LEU A 1 84 ? -4.914 -9.255 -3.164 1.00 0.00 84 LEU A O 3
ATOM 4663 N N . MET A 1 85 ? -5.764 -7.715 -1.760 1.00 0.00 85 MET A N 3
ATOM 4664 C CA . MET A 1 85 ? -6.149 -8.692 -0.748 1.00 0.00 85 MET A CA 3
ATOM 4665 C C . MET A 1 85 ? -7.174 -9.676 -1.303 1.00 0.00 85 MET A C 3
ATOM 4666 O O . MET A 1 85 ? -7.246 -10.823 -0.864 1.00 0.00 85 MET A O 3
ATOM 4680 N N . GLN A 1 86 ? -7.962 -9.219 -2.271 1.00 0.00 86 GLN A N 3
ATOM 4681 C CA . GLN A 1 86 ? -8.983 -10.061 -2.885 1.00 0.00 86 GLN A CA 3
ATOM 4682 C C . GLN A 1 86 ? -8.364 -11.006 -3.909 1.00 0.00 86 GLN A C 3
ATOM 4683 O O . GLN A 1 86 ? -8.650 -12.203 -3.914 1.00 0.00 86 GLN A O 3
ATOM 4697 N N . GLN A 1 87 ? -7.517 -10.460 -4.775 1.00 0.00 87 GLN A N 3
ATOM 4698 C CA . GLN A 1 87 ? -6.859 -11.257 -5.805 1.00 0.00 87 GLN A CA 3
ATOM 4699 C C . GLN A 1 87 ? -5.791 -12.159 -5.196 1.00 0.00 87 GLN A C 3
ATOM 4700 O O . GLN A 1 87 ? -5.356 -13.128 -5.817 1.00 0.00 87 GLN A O 3
ATOM 4714 N N . SER A 1 88 ? -5.373 -11.834 -3.977 1.00 0.00 88 SER A N 3
ATOM 4715 C CA . SER A 1 88 ? -4.352 -12.612 -3.285 1.00 0.00 88 SER A CA 3
ATOM 4716 C C . SER A 1 88 ? -4.717 -14.093 -3.270 1.00 0.00 88 SER A C 3
ATOM 4717 O O . SER A 1 88 ? -5.892 -14.456 -3.336 1.00 0.00 88 SER A O 3
ATOM 4725 N N . VAL A 1 89 ? -3.700 -14.946 -3.184 1.00 0.00 89 VAL A N 3
ATOM 4726 C CA . VAL A 1 89 ? -3.913 -16.389 -3.159 1.00 0.00 89 VAL A CA 3
ATOM 4727 C C . VAL A 1 89 ? -4.412 -16.848 -1.794 1.00 0.00 89 VAL A C 3
ATOM 4728 O O . VAL A 1 89 ? -5.184 -17.799 -1.692 1.00 0.00 89 VAL A O 3
ATOM 4741 N N . GLU A 1 90 ? -3.964 -16.163 -0.746 1.00 0.00 90 GLU A N 3
ATOM 4742 C CA . GLU A 1 90 ? -4.365 -16.501 0.615 1.00 0.00 90 GLU A CA 3
ATOM 4743 C C . GLU A 1 90 ? -5.677 -15.814 0.983 1.00 0.00 90 GLU A C 3
ATOM 4744 O O . GLU A 1 90 ? -5.827 -14.604 0.806 1.00 0.00 90 GLU A O 3
ATOM 4756 N N . SER A 1 91 ? -6.623 -16.592 1.494 1.00 0.00 91 SER A N 3
ATOM 4757 C CA . SER A 1 91 ? -7.925 -16.060 1.884 1.00 0.00 91 SER A CA 3
ATOM 4758 C C . SER A 1 91 ? -7.808 -15.205 3.142 1.00 0.00 91 SER A C 3
ATOM 4759 O O . SER A 1 91 ? -8.620 -14.310 3.375 1.00 0.00 91 SER A O 3
ATOM 4767 N N . VAL A 1 92 ? -6.791 -15.489 3.950 1.00 0.00 92 VAL A N 3
ATOM 4768 C CA . VAL A 1 92 ? -6.566 -14.747 5.184 1.00 0.00 92 VAL A CA 3
ATOM 4769 C C . VAL A 1 92 ? -6.470 -13.249 4.916 1.00 0.00 92 VAL A C 3
ATOM 4770 O O . VAL A 1 92 ? -6.780 -12.432 5.783 1.00 0.00 92 VAL A O 3
ATOM 4783 N N . TRP A 1 93 ? -6.042 -12.897 3.709 1.00 0.00 93 TRP A N 3
ATOM 4784 C CA . TRP A 1 93 ? -5.906 -11.496 3.326 1.00 0.00 93 TRP A CA 3
ATOM 4785 C C . TRP A 1 93 ? -7.261 -10.798 3.326 1.00 0.00 93 TRP A C 3
ATOM 4786 O O . TRP A 1 93 ? -7.371 -9.635 3.712 1.00 0.00 93 TRP A O 3
ATOM 4807 N N . ASN A 1 94 ? -8.292 -11.516 2.890 1.00 0.00 94 ASN A N 3
ATOM 4808 C CA . ASN A 1 94 ? -9.641 -10.963 2.840 1.00 0.00 94 ASN A CA 3
ATOM 4809 C C . ASN A 1 94 ? -10.100 -10.521 4.226 1.00 0.00 94 ASN A C 3
ATOM 4810 O O . ASN A 1 94 ? -10.811 -9.527 4.368 1.00 0.00 94 ASN A O 3
ATOM 4821 N N . MET A 1 95 ? -9.686 -11.266 5.247 1.00 0.00 95 MET A N 3
ATOM 4822 C CA . MET A 1 95 ? -10.052 -10.950 6.621 1.00 0.00 95 MET A CA 3
ATOM 4823 C C . MET A 1 95 ? -9.306 -9.714 7.113 1.00 0.00 95 MET A C 3
ATOM 4824 O O . MET A 1 95 ? -9.877 -8.860 7.790 1.00 0.00 95 MET A O 3
ATOM 4838 N N . ALA A 1 96 ? -8.025 -9.626 6.768 1.00 0.00 96 ALA A N 3
ATOM 4839 C CA . ALA A 1 96 ? -7.201 -8.495 7.173 1.00 0.00 96 ALA A CA 3
ATOM 4840 C C . ALA A 1 96 ? -7.853 -7.173 6.783 1.00 0.00 96 ALA A C 3
ATOM 4841 O O . ALA A 1 96 ? -7.820 -6.204 7.543 1.00 0.00 96 ALA A O 3
ATOM 4848 N N . PHE A 1 97 ? -8.447 -7.139 5.594 1.00 0.00 97 PHE A N 3
ATOM 4849 C CA . PHE A 1 97 ? -9.106 -5.934 5.103 1.00 0.00 97 PHE A CA 3
ATOM 4850 C C . PHE A 1 97 ? -10.211 -5.492 6.057 1.00 0.00 97 PHE A C 3
ATOM 4851 O O . PHE A 1 97 ? -10.262 -4.332 6.470 1.00 0.00 97 PHE A O 3
ATOM 4868 N N . ASP A 1 98 ? -11.094 -6.422 6.403 1.00 0.00 98 ASP A N 3
ATOM 4869 C CA . ASP A 1 98 ? -12.198 -6.129 7.309 1.00 0.00 98 ASP A CA 3
ATOM 4870 C C . ASP A 1 98 ? -11.679 -5.685 8.674 1.00 0.00 98 ASP A C 3
ATOM 4871 O O . ASP A 1 98 ? -12.245 -4.792 9.305 1.00 0.00 98 ASP A O 3
ATOM 4880 N N . PHE A 1 99 ? -10.599 -6.315 9.123 1.00 0.00 99 PHE A N 3
ATOM 4881 C CA . PHE A 1 99 ? -10.004 -5.987 10.413 1.00 0.00 99 PHE A CA 3
ATOM 4882 C C . PHE A 1 99 ? -9.615 -4.513 10.474 1.00 0.00 99 PHE A C 3
ATOM 4883 O O . PHE A 1 99 ? -9.921 -3.819 11.444 1.00 0.00 99 PHE A O 3
ATOM 4900 N N . ILE A 1 100 ? -8.938 -4.042 9.431 1.00 0.00 100 ILE A N 3
ATOM 4901 C CA . ILE A 1 100 ? -8.508 -2.651 9.366 1.00 0.00 100 ILE A CA 3
ATOM 4902 C C . ILE A 1 100 ? -9.705 -1.709 9.296 1.00 0.00 100 ILE A C 3
ATOM 4903 O O . ILE A 1 100 ? -9.710 -0.648 9.922 1.00 0.00 100 ILE A O 3
ATOM 4919 N N . LEU A 1 101 ? -10.718 -2.103 8.532 1.00 0.00 101 LEU A N 3
ATOM 4920 C CA . LEU A 1 101 ? -11.922 -1.294 8.381 1.00 0.00 101 LEU A CA 3
ATOM 4921 C C . LEU A 1 101 ? -12.705 -1.235 9.689 1.00 0.00 101 LEU A C 3
ATOM 4922 O O . LEU A 1 101 ? -13.314 -0.215 10.013 1.00 0.00 101 LEU A O 3
ATOM 4938 N N . ASP A 1 102 ? -12.684 -2.333 10.435 1.00 0.00 102 ASP A N 3
ATOM 4939 C CA . ASP A 1 102 ? -13.390 -2.404 11.709 1.00 0.00 102 ASP A CA 3
ATOM 4940 C C . ASP A 1 102 ? -12.879 -1.339 12.674 1.00 0.00 102 ASP A C 3
ATOM 4941 O O . ASP A 1 102 ? -13.595 -0.913 13.580 1.00 0.00 102 ASP A O 3
ATOM 4950 N N . ASN A 1 103 ? -11.635 -0.914 12.474 1.00 0.00 103 ASN A N 3
ATOM 4951 C CA . ASN A 1 103 ? -11.028 0.101 13.328 1.00 0.00 103 ASN A CA 3
ATOM 4952 C C . ASN A 1 103 ? -11.119 1.480 12.681 1.00 0.00 103 ASN A C 3
ATOM 4953 O O . ASN A 1 103 ? -11.411 2.472 13.348 1.00 0.00 103 ASN A O 3
ATOM 4964 N N . VAL A 1 104 ? -10.864 1.534 11.377 1.00 0.00 104 VAL A N 3
ATOM 4965 C CA . VAL A 1 104 ? -10.917 2.790 10.639 1.00 0.00 104 VAL A CA 3
ATOM 4966 C C . VAL A 1 104 ? -12.354 3.275 10.484 1.00 0.00 104 VAL A C 3
ATOM 4967 O O . VAL A 1 104 ? -12.698 4.376 10.913 1.00 0.00 104 VAL A O 3
ATOM 4980 N N . GLN A 1 105 ? -13.190 2.445 9.867 1.00 0.00 105 GLN A N 3
ATOM 4981 C CA . GLN A 1 105 ? -14.590 2.791 9.655 1.00 0.00 105 GLN A CA 3
ATOM 4982 C C . GLN A 1 105 ? -15.230 3.290 10.947 1.00 0.00 105 GLN A C 3
ATOM 4983 O O . GLN A 1 105 ? -16.159 4.097 10.920 1.00 0.00 105 GLN A O 3
ATOM 4997 N N . VAL A 1 106 ? -14.727 2.804 12.076 1.00 0.00 106 VAL A N 3
ATOM 4998 C CA . VAL A 1 106 ? -15.248 3.202 13.379 1.00 0.00 106 VAL A CA 3
ATOM 4999 C C . VAL A 1 106 ? -14.856 4.636 13.714 1.00 0.00 106 VAL A C 3
ATOM 5000 O O . VAL A 1 106 ? -15.712 5.477 13.990 1.00 0.00 106 VAL A O 3
ATOM 5013 N N . VAL A 1 107 ? -13.556 4.911 13.685 1.00 0.00 107 VAL A N 3
ATOM 5014 C CA . VAL A 1 107 ? -13.049 6.245 13.985 1.00 0.00 107 VAL A CA 3
ATOM 5015 C C . VAL A 1 107 ? -13.506 7.254 12.936 1.00 0.00 107 VAL A C 3
ATOM 5016 O O . VAL A 1 107 ? -13.621 8.447 13.216 1.00 0.00 107 VAL A O 3
ATOM 5029 N N . LEU A 1 108 ? -13.766 6.766 11.728 1.00 0.00 108 LEU A N 3
ATOM 5030 C CA . LEU A 1 108 ? -14.212 7.625 10.636 1.00 0.00 108 LEU A CA 3
ATOM 5031 C C . LEU A 1 108 ? -15.667 8.040 10.830 1.00 0.00 108 LEU A C 3
ATOM 5032 O O . LEU A 1 108 ? -16.040 9.178 10.545 1.00 0.00 108 LEU A O 3
ATOM 5048 N N . GLN A 1 109 ? -16.483 7.110 11.316 1.00 0.00 109 GLN A N 3
ATOM 5049 C CA . GLN A 1 109 ? -17.896 7.380 11.548 1.00 0.00 109 GLN A CA 3
ATOM 5050 C C . GLN A 1 109 ? -18.080 8.387 12.679 1.00 0.00 109 GLN A C 3
ATOM 5051 O O . GLN A 1 109 ? -18.921 9.282 12.596 1.00 0.00 109 GLN A O 3
ATOM 5065 N N . GLN A 1 110 ? -17.287 8.233 13.735 1.00 0.00 110 GLN A N 3
ATOM 5066 C CA . GLN A 1 110 ? -17.363 9.129 14.883 1.00 0.00 110 GLN A CA 3
ATOM 5067 C C . GLN A 1 110 ? -16.977 10.552 14.490 1.00 0.00 110 GLN A C 3
ATOM 5068 O O . GLN A 1 110 ? -17.230 11.503 15.231 1.00 0.00 110 GLN A O 3
ATOM 5082 N N . THR A 1 111 ? -16.362 10.691 13.320 1.00 0.00 111 THR A N 3
ATOM 5083 C CA . THR A 1 111 ? -15.940 11.997 12.829 1.00 0.00 111 THR A CA 3
ATOM 5084 C C . THR A 1 111 ? -16.983 12.596 11.891 1.00 0.00 111 THR A C 3
ATOM 5085 O O . THR A 1 111 ? -17.533 13.664 12.159 1.00 0.00 111 THR A O 3
ATOM 5096 N N . TYR A 1 112 ? -17.250 11.900 10.791 1.00 0.00 112 TYR A N 3
ATOM 5097 C CA . TYR A 1 112 ? -18.226 12.364 9.812 1.00 0.00 112 TYR A CA 3
ATOM 5098 C C . TYR A 1 112 ? -19.543 11.609 9.956 1.00 0.00 112 TYR A C 3
ATOM 5099 O O . TYR A 1 112 ? -20.621 12.200 9.894 1.00 0.00 112 TYR A O 3
ATOM 5117 N N . GLY A 1 113 ? -19.449 10.298 10.150 1.00 0.00 113 GLY A N 3
ATOM 5118 C CA . GLY A 1 113 ? -20.639 9.481 10.301 1.00 0.00 113 GLY A CA 3
ATOM 5119 C C . GLY A 1 113 ? -20.848 8.538 9.133 1.00 0.00 113 GLY A C 3
ATOM 5120 O O . GLY A 1 113 ? -21.645 7.604 9.215 1.00 0.00 113 GLY A O 3
ATOM 5124 N N . SER A 1 114 ? -20.131 8.784 8.042 1.00 0.00 114 SER A N 3
ATOM 5125 C CA . SER A 1 114 ? -20.246 7.952 6.849 1.00 0.00 114 SER A CA 3
ATOM 5126 C C . SER A 1 114 ? -19.186 6.853 6.849 1.00 0.00 114 SER A C 3
ATOM 5127 O O . SER A 1 114 ? -18.442 6.691 7.816 1.00 0.00 114 SER A O 3
ATOM 5135 N N . THR A 1 115 ? -19.125 6.099 5.756 1.00 0.00 115 THR A N 3
ATOM 5136 C CA . THR A 1 115 ? -18.159 5.016 5.628 1.00 0.00 115 THR A CA 3
ATOM 5137 C C . THR A 1 115 ? -17.810 4.758 4.167 1.00 0.00 115 THR A C 3
ATOM 5138 O O . THR A 1 115 ? -18.318 5.431 3.269 1.00 0.00 115 THR A O 3
ATOM 5149 N N . LEU A 1 116 ? -16.942 3.780 3.935 1.00 0.00 116 LEU A N 3
ATOM 5150 C CA . LEU A 1 116 ? -16.525 3.434 2.580 1.00 0.00 116 LEU A CA 3
ATOM 5151 C C . LEU A 1 116 ? -17.493 2.436 1.952 1.00 0.00 116 LEU A C 3
ATOM 5152 O O . LEU A 1 116 ? -18.183 1.696 2.654 1.00 0.00 116 LEU A O 3
ATOM 5168 N N . LYS A 1 117 ? -17.538 2.418 0.624 1.00 0.00 117 LYS A N 3
ATOM 5169 C CA . LYS A 1 117 ? -18.418 1.509 -0.101 1.00 0.00 117 LYS A CA 3
ATOM 5170 C C . LYS A 1 117 ? -17.637 0.321 -0.653 1.00 0.00 117 LYS A C 3
ATOM 5171 O O . LYS A 1 117 ? -16.995 0.418 -1.699 1.00 0.00 117 LYS A O 3
ATOM 5190 N N . VAL A 1 118 ? -17.697 -0.801 0.058 1.00 0.00 118 VAL A N 3
ATOM 5191 C CA . VAL A 1 118 ? -16.997 -2.011 -0.363 1.00 0.00 118 VAL A CA 3
ATOM 5192 C C . VAL A 1 118 ? -17.977 -3.145 -0.640 1.00 0.00 118 VAL A C 3
ATOM 5193 O O . VAL A 1 118 ? -18.551 -3.724 0.283 1.00 0.00 118 VAL A O 3
ATOM 5206 N N . THR A 1 119 ? -18.165 -3.458 -1.917 1.00 0.00 119 THR A N 3
ATOM 5207 C CA . THR A 1 119 ? -19.078 -4.523 -2.317 1.00 0.00 119 THR A CA 3
ATOM 5208 C C . THR A 1 119 ? -18.316 -5.709 -2.898 1.00 0.00 119 THR A C 3
ATOM 5209 O O . THR A 1 119 ? -17.146 -5.560 -3.247 1.00 0.00 119 THR A O 3
ATOM 5220 N N . LYS B 2 7 ? 8.529 -7.757 15.698 1.00 0.00 207 LYS B N 3
ATOM 5221 C CA . LYS B 2 7 ? 8.975 -7.886 14.315 1.00 0.00 207 LYS B CA 3
ATOM 5222 C C . LYS B 2 7 ? 7.849 -7.537 13.347 1.00 0.00 207 LYS B C 3
ATOM 5223 O O . LYS B 2 7 ? 6.671 -7.708 13.660 1.00 0.00 207 LYS B O 3
ATOM 5242 N N . SER B 2 8 ? 8.221 -7.046 12.168 1.00 0.00 208 SER B N 3
ATOM 5243 C CA . SER B 2 8 ? 7.242 -6.670 11.154 1.00 0.00 208 SER B CA 3
ATOM 5244 C C . SER B 2 8 ? 7.931 -6.309 9.842 1.00 0.00 208 SER B C 3
ATOM 5245 O O . SER B 2 8 ? 9.068 -5.836 9.835 1.00 0.00 208 SER B O 3
ATOM 5253 N N . PHE B 2 9 ? 7.235 -6.536 8.733 1.00 0.00 209 PHE B N 3
ATOM 5254 C CA . PHE B 2 9 ? 7.779 -6.235 7.414 1.00 0.00 209 PHE B CA 3
ATOM 5255 C C . PHE B 2 9 ? 7.938 -4.730 7.221 1.00 0.00 209 PHE B C 3
ATOM 5256 O O . PHE B 2 9 ? 8.906 -4.269 6.616 1.00 0.00 209 PHE B O 3
ATOM 5273 N N . PHE B 2 10 ? 6.981 -3.969 7.740 1.00 0.00 210 PHE B N 3
ATOM 5274 C CA . PHE B 2 10 ? 7.013 -2.515 7.624 1.00 0.00 210 PHE B CA 3
ATOM 5275 C C . PHE B 2 10 ? 8.189 -1.933 8.402 1.00 0.00 210 PHE B C 3
ATOM 5276 O O . PHE B 2 10 ? 8.668 -0.840 8.099 1.00 0.00 210 PHE B O 3
ATOM 5293 N N . ASP B 2 11 ? 8.649 -2.670 9.407 1.00 0.00 211 ASP B N 3
ATOM 5294 C CA . ASP B 2 11 ? 9.770 -2.229 10.229 1.00 0.00 211 ASP B CA 3
ATOM 5295 C C . ASP B 2 11 ? 11.089 -2.384 9.478 1.00 0.00 211 ASP B C 3
ATOM 5296 O O . ASP B 2 11 ? 11.960 -1.517 9.548 1.00 0.00 211 ASP B O 3
ATOM 5305 N N . LYS B 2 12 ? 11.230 -3.494 8.762 1.00 0.00 212 LYS B N 3
ATOM 5306 C CA . LYS B 2 12 ? 12.442 -3.763 7.996 1.00 0.00 212 LYS B CA 3
ATOM 5307 C C . LYS B 2 12 ? 12.457 -2.960 6.701 1.00 0.00 212 LYS B C 3
ATOM 5308 O O . LYS B 2 12 ? 13.507 -2.773 6.086 1.00 0.00 212 LYS B O 3
ATOM 5327 N N . LYS B 2 13 ? 11.286 -2.484 6.291 1.00 0.00 213 LYS B N 3
ATOM 5328 C CA . LYS B 2 13 ? 11.164 -1.697 5.069 1.00 0.00 213 LYS B CA 3
ATOM 5329 C C . LYS B 2 13 ? 11.391 -0.215 5.351 1.00 0.00 213 LYS B C 3
ATOM 5330 O O . LYS B 2 13 ? 12.051 0.479 4.578 1.00 0.00 213 LYS B O 3
ATOM 5349 N N . ARG B 2 14 ? 10.841 0.262 6.463 1.00 0.00 214 ARG B N 3
ATOM 5350 C CA . ARG B 2 14 ? 10.983 1.661 6.847 1.00 0.00 214 ARG B CA 3
ATOM 5351 C C . ARG B 2 14 ? 12.445 2.002 7.123 1.00 0.00 214 ARG B C 3
ATOM 5352 O O . ARG B 2 14 ? 12.876 3.138 6.923 1.00 0.00 214 ARG B O 3
ATOM 5373 N N . SER B 2 15 ? 13.201 1.011 7.584 1.00 0.00 215 SER B N 3
ATOM 5374 C CA . SER B 2 15 ? 14.614 1.208 7.892 1.00 0.00 215 SER B CA 3
ATOM 5375 C C . SER B 2 15 ? 15.387 1.630 6.647 1.00 0.00 215 SER B C 3
ATOM 5376 O O . SER B 2 15 ? 15.958 2.719 6.598 1.00 0.00 215 SER B O 3
ATOM 5384 N N . GLU B 2 16 ? 15.401 0.759 5.643 1.00 0.00 216 GLU B N 3
ATOM 5385 C CA . GLU B 2 16 ? 16.106 1.041 4.398 1.00 0.00 216 GLU B CA 3
ATOM 5386 C C . GLU B 2 16 ? 15.645 2.368 3.800 1.00 0.00 216 GLU B C 3
ATOM 5387 O O . GLU B 2 16 ? 16.440 3.112 3.226 1.00 0.00 216 GLU B O 3
ATOM 5399 N N . ARG B 2 17 ? 14.355 2.655 3.938 1.00 0.00 217 ARG B N 3
ATOM 5400 C CA . ARG B 2 17 ? 13.787 3.890 3.410 1.00 0.00 217 ARG B CA 3
ATOM 5401 C C . ARG B 2 17 ? 14.437 5.108 4.059 1.00 0.00 217 ARG B C 3
ATOM 5402 O O . ARG B 2 17 ? 14.631 6.138 3.413 1.00 0.00 217 ARG B O 3
ATOM 5423 N N . ILE B 2 18 ? 14.770 4.983 5.339 1.00 0.00 218 ILE B N 3
ATOM 5424 C CA . ILE B 2 18 ? 15.398 6.074 6.075 1.00 0.00 218 ILE B CA 3
ATOM 5425 C C . ILE B 2 18 ? 16.839 6.284 5.621 1.00 0.00 218 ILE B C 3
ATOM 5426 O O . ILE B 2 18 ? 17.394 7.372 5.770 1.00 0.00 218 ILE B O 3
ATOM 5442 N N . SER B 2 19 ? 17.438 5.235 5.065 1.00 0.00 219 SER B N 3
ATOM 5443 C CA . SER B 2 19 ? 18.814 5.304 4.590 1.00 0.00 219 SER B CA 3
ATOM 5444 C C . SER B 2 19 ? 18.861 5.633 3.102 1.00 0.00 219 SER B C 3
ATOM 5445 O O . SER B 2 19 ? 17.833 5.907 2.483 1.00 0.00 219 SER B O 3
ATOM 5453 N N . ASN B 2 20 ? 20.062 5.604 2.532 1.00 0.00 220 ASN B N 3
ATOM 5454 C CA . ASN B 2 20 ? 20.243 5.900 1.115 1.00 0.00 220 ASN B CA 3
ATOM 5455 C C . ASN B 2 20 ? 19.512 4.879 0.249 1.00 0.00 220 ASN B C 3
ATOM 5456 O O . ASN B 2 20 ? 19.631 3.671 0.460 1.00 0.00 220 ASN B O 3
ATOM 5467 N N . ALA A 1 23 ? 3.753 14.207 12.532 1.00 0.00 23 ALA A N 4
ATOM 5468 C CA . ALA A 1 23 ? 2.440 13.809 13.024 1.00 0.00 23 ALA A CA 4
ATOM 5469 C C . ALA A 1 23 ? 1.451 13.640 11.875 1.00 0.00 23 ALA A C 4
ATOM 5470 O O . ALA A 1 23 ? 0.245 13.813 12.052 1.00 0.00 23 ALA A O 4
ATOM 5477 N N . ALA A 1 24 ? 1.969 13.305 10.698 1.00 0.00 24 ALA A N 4
ATOM 5478 C CA . ALA A 1 24 ? 1.131 13.113 9.522 1.00 0.00 24 ALA A CA 4
ATOM 5479 C C . ALA A 1 24 ? 0.932 11.631 9.226 1.00 0.00 24 ALA A C 4
ATOM 5480 O O . ALA A 1 24 ? 1.694 10.775 9.677 1.00 0.00 24 ALA A O 4
ATOM 5487 N N . PRO A 1 25 ? -0.116 11.316 8.450 1.00 0.00 25 PRO A N 4
ATOM 5488 C CA . PRO A 1 25 ? -0.440 9.936 8.077 1.00 0.00 25 PRO A CA 4
ATOM 5489 C C . PRO A 1 25 ? 0.578 9.343 7.109 1.00 0.00 25 PRO A C 4
ATOM 5490 O O . PRO A 1 25 ? 0.495 9.554 5.900 1.00 0.00 25 PRO A O 4
ATOM 5501 N N . ASN A 1 26 ? 1.539 8.601 7.649 1.00 0.00 26 ASN A N 4
ATOM 5502 C CA . ASN A 1 26 ? 2.575 7.977 6.833 1.00 0.00 26 ASN A CA 4
ATOM 5503 C C . ASN A 1 26 ? 2.636 6.474 7.086 1.00 0.00 26 ASN A C 4
ATOM 5504 O O . ASN A 1 26 ? 2.523 6.022 8.226 1.00 0.00 26 ASN A O 4
ATOM 5515 N N . LEU A 1 27 ? 2.816 5.707 6.018 1.00 0.00 27 LEU A N 4
ATOM 5516 C CA . LEU A 1 27 ? 2.894 4.254 6.123 1.00 0.00 27 LEU A CA 4
ATOM 5517 C C . LEU A 1 27 ? 4.331 3.771 5.948 1.00 0.00 27 LEU A C 4
ATOM 5518 O O . LEU A 1 27 ? 4.909 3.893 4.868 1.00 0.00 27 LEU A O 4
ATOM 5534 N N . ALA A 1 28 ? 4.900 3.221 7.016 1.00 0.00 28 ALA A N 4
ATOM 5535 C CA . ALA A 1 28 ? 6.267 2.716 6.979 1.00 0.00 28 ALA A CA 4
ATOM 5536 C C . ALA A 1 28 ? 7.238 3.798 6.519 1.00 0.00 28 ALA A C 4
ATOM 5537 O O . ALA A 1 28 ? 8.288 3.501 5.949 1.00 0.00 28 ALA A O 4
ATOM 5544 N N . GLY A 1 29 ? 6.883 5.053 6.771 1.00 0.00 29 GLY A N 4
ATOM 5545 C CA . GLY A 1 29 ? 7.734 6.159 6.376 1.00 0.00 29 GLY A CA 4
ATOM 5546 C C . GLY A 1 29 ? 7.350 6.734 5.027 1.00 0.00 29 GLY A C 4
ATOM 5547 O O . GLY A 1 29 ? 8.104 7.507 4.436 1.00 0.00 29 GLY A O 4
ATOM 5551 N N . ALA A 1 30 ? 6.175 6.354 4.536 1.00 0.00 30 ALA A N 4
ATOM 5552 C CA . ALA A 1 30 ? 5.692 6.835 3.248 1.00 0.00 30 ALA A CA 4
ATOM 5553 C C . ALA A 1 30 ? 4.589 7.873 3.428 1.00 0.00 30 ALA A C 4
ATOM 5554 O O . ALA A 1 30 ? 3.491 7.552 3.882 1.00 0.00 30 ALA A O 4
ATOM 5561 N N . VAL A 1 31 ? 4.889 9.117 3.072 1.00 0.00 31 VAL A N 4
ATOM 5562 C CA . VAL A 1 31 ? 3.922 10.202 3.194 1.00 0.00 31 VAL A CA 4
ATOM 5563 C C . VAL A 1 31 ? 3.111 10.362 1.913 1.00 0.00 31 VAL A C 4
ATOM 5564 O O . VAL A 1 31 ? 1.941 10.741 1.952 1.00 0.00 31 VAL A O 4
ATOM 5577 N N . GLU A 1 32 ? 3.741 10.069 0.780 1.00 0.00 32 GLU A N 4
ATOM 5578 C CA . GLU A 1 32 ? 3.076 10.181 -0.513 1.00 0.00 32 GLU A CA 4
ATOM 5579 C C . GLU A 1 32 ? 2.196 8.964 -0.781 1.00 0.00 32 GLU A C 4
ATOM 5580 O O . GLU A 1 32 ? 2.590 7.828 -0.511 1.00 0.00 32 GLU A O 4
ATOM 5592 N N . PHE A 1 33 ? 1.003 9.208 -1.312 1.00 0.00 33 PHE A N 4
ATOM 5593 C CA . PHE A 1 33 ? 0.066 8.132 -1.615 1.00 0.00 33 PHE A CA 4
ATOM 5594 C C . PHE A 1 33 ? 0.725 7.066 -2.486 1.00 0.00 33 PHE A C 4
ATOM 5595 O O . PHE A 1 33 ? 0.670 5.877 -2.177 1.00 0.00 33 PHE A O 4
ATOM 5612 N N . SER A 1 34 ? 1.346 7.503 -3.577 1.00 0.00 34 SER A N 4
ATOM 5613 C CA . SER A 1 34 ? 2.012 6.587 -4.496 1.00 0.00 34 SER A CA 4
ATOM 5614 C C . SER A 1 34 ? 2.978 5.674 -3.748 1.00 0.00 34 SER A C 4
ATOM 5615 O O . SER A 1 34 ? 3.120 4.497 -4.079 1.00 0.00 34 SER A O 4
ATOM 5623 N N . ASP A 1 35 ? 3.640 6.226 -2.736 1.00 0.00 35 ASP A N 4
ATOM 5624 C CA . ASP A 1 35 ? 4.593 5.461 -1.939 1.00 0.00 35 ASP A CA 4
ATOM 5625 C C . ASP A 1 35 ? 3.870 4.503 -0.998 1.00 0.00 35 ASP A C 4
ATOM 5626 O O . ASP A 1 35 ? 4.388 3.439 -0.662 1.00 0.00 35 ASP A O 4
ATOM 5635 N N . VAL A 1 36 ? 2.669 4.888 -0.578 1.00 0.00 36 VAL A N 4
ATOM 5636 C CA . VAL A 1 36 ? 1.873 4.063 0.324 1.00 0.00 36 VAL A CA 4
ATOM 5637 C C . VAL A 1 36 ? 1.334 2.830 -0.393 1.00 0.00 36 VAL A C 4
ATOM 5638 O O . VAL A 1 36 ? 1.565 1.699 0.036 1.00 0.00 36 VAL A O 4
ATOM 5651 N N . LYS A 1 37 ? 0.614 3.056 -1.485 1.00 0.00 37 LYS A N 4
ATOM 5652 C CA . LYS A 1 37 ? 0.041 1.964 -2.264 1.00 0.00 37 LYS A CA 4
ATOM 5653 C C . LYS A 1 37 ? 1.127 0.998 -2.727 1.00 0.00 37 LYS A C 4
ATOM 5654 O O . LYS A 1 37 ? 0.883 -0.199 -2.885 1.00 0.00 37 LYS A O 4
ATOM 5673 N N . THR A 1 38 ? 2.329 1.523 -2.941 1.00 0.00 38 THR A N 4
ATOM 5674 C CA . THR A 1 38 ? 3.452 0.707 -3.385 1.00 0.00 38 THR A CA 4
ATOM 5675 C C . THR A 1 38 ? 3.912 -0.240 -2.284 1.00 0.00 38 THR A C 4
ATOM 5676 O O . THR A 1 38 ? 4.285 -1.384 -2.550 1.00 0.00 38 THR A O 4
ATOM 5687 N N . LEU A 1 39 ? 3.885 0.241 -1.046 1.00 0.00 39 LEU A N 4
ATOM 5688 C CA . LEU A 1 39 ? 4.299 -0.565 0.098 1.00 0.00 39 LEU A CA 4
ATOM 5689 C C . LEU A 1 39 ? 3.292 -1.677 0.374 1.00 0.00 39 LEU A C 4
ATOM 5690 O O . LEU A 1 39 ? 3.665 -2.784 0.762 1.00 0.00 39 LEU A O 4
ATOM 5706 N N . LEU A 1 40 ? 2.015 -1.376 0.167 1.00 0.00 40 LEU A N 4
ATOM 5707 C CA . LEU A 1 40 ? 0.953 -2.351 0.392 1.00 0.00 40 LEU A CA 4
ATOM 5708 C C . LEU A 1 40 ? 0.964 -3.426 -0.690 1.00 0.00 40 LEU A C 4
ATOM 5709 O O . LEU A 1 40 ? 0.869 -4.617 -0.397 1.00 0.00 40 LEU A O 4
ATOM 5725 N N . LYS A 1 41 ? 1.082 -2.997 -1.942 1.00 0.00 41 LYS A N 4
ATOM 5726 C CA . LYS A 1 41 ? 1.108 -3.921 -3.068 1.00 0.00 41 LYS A CA 4
ATOM 5727 C C . LYS A 1 41 ? 2.175 -4.993 -2.867 1.00 0.00 41 LYS A C 4
ATOM 5728 O O . LYS A 1 41 ? 1.940 -6.172 -3.133 1.00 0.00 41 LYS A O 4
ATOM 5747 N N . GLU A 1 42 ? 3.345 -4.577 -2.394 1.00 0.00 42 GLU A N 4
ATOM 5748 C CA . GLU A 1 42 ? 4.446 -5.503 -2.157 1.00 0.00 42 GLU A CA 4
ATOM 5749 C C . GLU A 1 42 ? 4.224 -6.292 -0.870 1.00 0.00 42 GLU A C 4
ATOM 5750 O O . GLU A 1 42 ? 4.466 -7.498 -0.820 1.00 0.00 42 GLU A O 4
ATOM 5762 N N . TRP A 1 43 ? 3.765 -5.603 0.167 1.00 0.00 43 TRP A N 4
ATOM 5763 C CA . TRP A 1 43 ? 3.512 -6.239 1.456 1.00 0.00 43 TRP A CA 4
ATOM 5764 C C . TRP A 1 43 ? 2.409 -7.286 1.338 1.00 0.00 43 TRP A C 4
ATOM 5765 O O . TRP A 1 43 ? 2.229 -8.114 2.232 1.00 0.00 43 TRP A O 4
ATOM 5786 N N . ILE A 1 44 ? 1.675 -7.244 0.231 1.00 0.00 44 ILE A N 4
ATOM 5787 C CA . ILE A 1 44 ? 0.591 -8.190 -0.001 1.00 0.00 44 ILE A CA 4
ATOM 5788 C C . ILE A 1 44 ? 1.014 -9.278 -0.984 1.00 0.00 44 ILE A C 4
ATOM 5789 O O . ILE A 1 44 ? 0.359 -10.315 -1.099 1.00 0.00 44 ILE A O 4
ATOM 5805 N N . THR A 1 45 ? 2.114 -9.036 -1.690 1.00 0.00 45 THR A N 4
ATOM 5806 C CA . THR A 1 45 ? 2.625 -9.994 -2.662 1.00 0.00 45 THR A CA 4
ATOM 5807 C C . THR A 1 45 ? 3.801 -10.780 -2.093 1.00 0.00 45 THR A C 4
ATOM 5808 O O . THR A 1 45 ? 3.782 -12.010 -2.061 1.00 0.00 45 THR A O 4
ATOM 5819 N N . THR A 1 46 ? 4.825 -10.060 -1.645 1.00 0.00 46 THR A N 4
ATOM 5820 C CA . THR A 1 46 ? 6.011 -10.690 -1.077 1.00 0.00 46 THR A CA 4
ATOM 5821 C C . THR A 1 46 ? 5.682 -11.404 0.230 1.00 0.00 46 THR A C 4
ATOM 5822 O O . THR A 1 46 ? 6.457 -12.235 0.705 1.00 0.00 46 THR A O 4
ATOM 5833 N N . ILE A 1 47 ? 4.531 -11.074 0.805 1.00 0.00 47 ILE A N 4
ATOM 5834 C CA . ILE A 1 47 ? 4.100 -11.686 2.057 1.00 0.00 47 ILE A CA 4
ATOM 5835 C C . ILE A 1 47 ? 2.680 -12.229 1.943 1.00 0.00 47 ILE A C 4
ATOM 5836 O O . ILE A 1 47 ? 1.759 -11.511 1.552 1.00 0.00 47 ILE A O 4
ATOM 5852 N N . SER A 1 48 ? 2.510 -13.500 2.289 1.00 0.00 48 SER A N 4
ATOM 5853 C CA . SER A 1 48 ? 1.200 -14.141 2.224 1.00 0.00 48 SER A CA 4
ATOM 5854 C C . SER A 1 48 ? 0.626 -14.345 3.622 1.00 0.00 48 SER A C 4
ATOM 5855 O O . SER A 1 48 ? -0.589 -14.420 3.801 1.00 0.00 48 SER A O 4
ATOM 5863 N N . ASP A 1 49 ? 1.510 -14.435 4.611 1.00 0.00 49 ASP A N 4
ATOM 5864 C CA . ASP A 1 49 ? 1.092 -14.631 5.994 1.00 0.00 49 ASP A CA 4
ATOM 5865 C C . ASP A 1 49 ? 1.407 -13.398 6.835 1.00 0.00 49 ASP A C 4
ATOM 5866 O O . ASP A 1 49 ? 2.383 -13.362 7.586 1.00 0.00 49 ASP A O 4
ATOM 5875 N N . PRO A 1 50 ? 0.564 -12.363 6.709 1.00 0.00 50 PRO A N 4
ATOM 5876 C CA . PRO A 1 50 ? 0.732 -11.109 7.450 1.00 0.00 50 PRO A CA 4
ATOM 5877 C C . PRO A 1 50 ? 0.459 -11.276 8.940 1.00 0.00 50 PRO A C 4
ATOM 5878 O O . PRO A 1 50 ? -0.359 -12.102 9.342 1.00 0.00 50 PRO A O 4
ATOM 5889 N N . MET A 1 51 ? 1.150 -10.485 9.756 1.00 0.00 51 MET A N 4
ATOM 5890 C CA . MET A 1 51 ? 0.979 -10.544 11.203 1.00 0.00 51 MET A CA 4
ATOM 5891 C C . MET A 1 51 ? -0.018 -9.491 11.677 1.00 0.00 51 MET A C 4
ATOM 5892 O O . MET A 1 51 ? -0.226 -8.478 11.010 1.00 0.00 51 MET A O 4
ATOM 5906 N N . GLU A 1 52 ? -0.630 -9.739 12.830 1.00 0.00 52 GLU A N 4
ATOM 5907 C CA . GLU A 1 52 ? -1.606 -8.811 13.391 1.00 0.00 52 GLU A CA 4
ATOM 5908 C C . GLU A 1 52 ? -1.009 -7.414 13.535 1.00 0.00 52 GLU A C 4
ATOM 5909 O O . GLU A 1 52 ? -1.673 -6.414 13.267 1.00 0.00 52 GLU A O 4
ATOM 5921 N N . GLU A 1 53 ? 0.250 -7.357 13.960 1.00 0.00 53 GLU A N 4
ATOM 5922 C CA . GLU A 1 53 ? 0.936 -6.083 14.141 1.00 0.00 53 GLU A CA 4
ATOM 5923 C C . GLU A 1 53 ? 1.107 -5.363 12.807 1.00 0.00 53 GLU A C 4
ATOM 5924 O O . GLU A 1 53 ? 0.793 -4.179 12.684 1.00 0.00 53 GLU A O 4
ATOM 5936 N N . ASP A 1 54 ? 1.609 -6.085 11.811 1.00 0.00 54 ASP A N 4
ATOM 5937 C CA . ASP A 1 54 ? 1.822 -5.517 10.486 1.00 0.00 54 ASP A CA 4
ATOM 5938 C C . ASP A 1 54 ? 0.532 -4.913 9.939 1.00 0.00 54 ASP A C 4
ATOM 5939 O O . ASP A 1 54 ? 0.537 -3.818 9.377 1.00 0.00 54 ASP A O 4
ATOM 5948 N N . ILE A 1 55 ? -0.571 -5.636 10.108 1.00 0.00 55 ILE A N 4
ATOM 5949 C CA . ILE A 1 55 ? -1.868 -5.171 9.632 1.00 0.00 55 ILE A CA 4
ATOM 5950 C C . ILE A 1 55 ? -2.357 -3.976 10.444 1.00 0.00 55 ILE A C 4
ATOM 5951 O O . ILE A 1 55 ? -3.063 -3.108 9.930 1.00 0.00 55 ILE A O 4
ATOM 5967 N N . LEU A 1 56 ? -1.975 -3.938 11.716 1.00 0.00 56 LEU A N 4
ATOM 5968 C CA . LEU A 1 56 ? -2.372 -2.849 12.601 1.00 0.00 56 LEU A CA 4
ATOM 5969 C C . LEU A 1 56 ? -1.781 -1.523 12.132 1.00 0.00 56 LEU A C 4
ATOM 5970 O O . LEU A 1 56 ? -2.420 -0.476 12.240 1.00 0.00 56 LEU A O 4
ATOM 5986 N N . GLN A 1 57 ? -0.560 -1.577 11.611 1.00 0.00 57 GLN A N 4
ATOM 5987 C CA . GLN A 1 57 ? 0.115 -0.379 11.124 1.00 0.00 57 GLN A CA 4
ATOM 5988 C C . GLN A 1 57 ? -0.745 0.353 10.099 1.00 0.00 57 GLN A C 4
ATOM 5989 O O . GLN A 1 57 ? -0.688 1.577 9.987 1.00 0.00 57 GLN A O 4
ATOM 6003 N N . VAL A 1 58 ? -1.541 -0.407 9.352 1.00 0.00 58 VAL A N 4
ATOM 6004 C CA . VAL A 1 58 ? -2.414 0.170 8.337 1.00 0.00 58 VAL A CA 4
ATOM 6005 C C . VAL A 1 58 ? -3.578 0.921 8.975 1.00 0.00 58 VAL A C 4
ATOM 6006 O O . VAL A 1 58 ? -4.034 1.939 8.454 1.00 0.00 58 VAL A O 4
ATOM 6019 N N . VAL A 1 59 ? -4.054 0.412 10.106 1.00 0.00 59 VAL A N 4
ATOM 6020 C CA . VAL A 1 59 ? -5.165 1.036 10.817 1.00 0.00 59 VAL A CA 4
ATOM 6021 C C . VAL A 1 59 ? -4.794 2.435 11.295 1.00 0.00 59 VAL A C 4
ATOM 6022 O O . VAL A 1 59 ? -5.512 3.401 11.036 1.00 0.00 59 VAL A O 4
ATOM 6035 N N . ARG A 1 60 ? -3.669 2.537 11.996 1.00 0.00 60 ARG A N 4
ATOM 6036 C CA . ARG A 1 60 ? -3.203 3.817 12.512 1.00 0.00 60 ARG A CA 4
ATOM 6037 C C . ARG A 1 60 ? -2.974 4.810 11.376 1.00 0.00 60 ARG A C 4
ATOM 6038 O O . ARG A 1 60 ? -3.042 6.023 11.575 1.00 0.00 60 ARG A O 4
ATOM 6059 N N . TYR A 1 61 ? -2.701 4.287 10.187 1.00 0.00 61 TYR A N 4
ATOM 6060 C CA . TYR A 1 61 ? -2.459 5.126 9.019 1.00 0.00 61 TYR A CA 4
ATOM 6061 C C . TYR A 1 61 ? -3.764 5.710 8.487 1.00 0.00 61 TYR A C 4
ATOM 6062 O O . TYR A 1 61 ? -3.883 6.920 8.296 1.00 0.00 61 TYR A O 4
ATOM 6080 N N . CYS A 1 62 ? -4.740 4.840 8.251 1.00 0.00 62 CYS A N 4
ATOM 6081 C CA . CYS A 1 62 ? -6.038 5.268 7.740 1.00 0.00 62 CYS A CA 4
ATOM 6082 C C . CYS A 1 62 ? -6.782 6.103 8.777 1.00 0.00 62 CYS A C 4
ATOM 6083 O O . CYS A 1 62 ? -7.332 7.158 8.463 1.00 0.00 62 CYS A O 4
ATOM 6091 N N . THR A 1 63 ? -6.797 5.622 10.017 1.00 0.00 63 THR A N 4
ATOM 6092 C CA . THR A 1 63 ? -7.475 6.321 11.100 1.00 0.00 63 THR A CA 4
ATOM 6093 C C . THR A 1 63 ? -7.012 7.771 11.193 1.00 0.00 63 THR A C 4
ATOM 6094 O O . THR A 1 63 ? -7.757 8.643 11.638 1.00 0.00 63 THR A O 4
ATOM 6105 N N . ASP A 1 64 ? -5.778 8.020 10.771 1.00 0.00 64 ASP A N 4
ATOM 6106 C CA . ASP A 1 64 ? -5.215 9.365 10.806 1.00 0.00 64 ASP A CA 4
ATOM 6107 C C . ASP A 1 64 ? -5.826 10.238 9.713 1.00 0.00 64 ASP A C 4
ATOM 6108 O O . ASP A 1 64 ? -6.087 11.424 9.924 1.00 0.00 64 ASP A O 4
ATOM 6117 N N . LEU A 1 65 ? -6.051 9.646 8.547 1.00 0.00 65 LEU A N 4
ATOM 6118 C CA . LEU A 1 65 ? -6.631 10.369 7.420 1.00 0.00 65 LEU A CA 4
ATOM 6119 C C . LEU A 1 65 ? -7.943 11.036 7.819 1.00 0.00 65 LEU A C 4
ATOM 6120 O O . LEU A 1 65 ? -8.294 12.096 7.301 1.00 0.00 65 LEU A O 4
ATOM 6136 N N . ILE A 1 66 ? -8.663 10.408 8.743 1.00 0.00 66 ILE A N 4
ATOM 6137 C CA . ILE A 1 66 ? -9.936 10.942 9.212 1.00 0.00 66 ILE A CA 4
ATOM 6138 C C . ILE A 1 66 ? -9.734 12.244 9.980 1.00 0.00 66 ILE A C 4
ATOM 6139 O O . ILE A 1 66 ? -10.405 13.242 9.714 1.00 0.00 66 ILE A O 4
ATOM 6155 N N . GLU A 1 67 ? -8.807 12.227 10.932 1.00 0.00 67 GLU A N 4
ATOM 6156 C CA . GLU A 1 67 ? -8.517 13.408 11.737 1.00 0.00 67 GLU A CA 4
ATOM 6157 C C . GLU A 1 67 ? -7.756 14.449 10.922 1.00 0.00 67 GLU A C 4
ATOM 6158 O O . GLU A 1 67 ? -7.794 15.640 11.227 1.00 0.00 67 GLU A O 4
ATOM 6170 N N . GLU A 1 68 ? -7.063 13.989 9.884 1.00 0.00 68 GLU A N 4
ATOM 6171 C CA . GLU A 1 68 ? -6.291 14.880 9.027 1.00 0.00 68 GLU A CA 4
ATOM 6172 C C . GLU A 1 68 ? -7.135 15.375 7.856 1.00 0.00 68 GLU A C 4
ATOM 6173 O O . GLU A 1 68 ? -6.739 16.287 7.130 1.00 0.00 68 GLU A O 4
ATOM 6185 N N . LYS A 1 69 ? -8.303 14.766 7.677 1.00 0.00 69 LYS A N 4
ATOM 6186 C CA . LYS A 1 69 ? -9.205 15.142 6.596 1.00 0.00 69 LYS A CA 4
ATOM 6187 C C . LYS A 1 69 ? -8.579 14.848 5.236 1.00 0.00 69 LYS A C 4
ATOM 6188 O O . LYS A 1 69 ? -8.679 15.651 4.309 1.00 0.00 69 LYS A O 4
ATOM 6207 N N . ASP A 1 70 ? -7.934 13.692 5.126 1.00 0.00 70 ASP A N 4
ATOM 6208 C CA . ASP A 1 70 ? -7.293 13.291 3.879 1.00 0.00 70 ASP A CA 4
ATOM 6209 C C . ASP A 1 70 ? -7.977 12.062 3.287 1.00 0.00 70 ASP A C 4
ATOM 6210 O O . ASP A 1 70 ? -7.321 11.182 2.728 1.00 0.00 70 ASP A O 4
ATOM 6219 N N . LEU A 1 71 ? -9.297 12.007 3.416 1.00 0.00 71 LEU A N 4
ATOM 6220 C CA . LEU A 1 71 ? -10.071 10.885 2.895 1.00 0.00 71 LEU A CA 4
ATOM 6221 C C . LEU A 1 71 ? -9.846 10.717 1.397 1.00 0.00 71 LEU A C 4
ATOM 6222 O O . LEU A 1 71 ? -10.130 9.662 0.831 1.00 0.00 71 LEU A O 4
ATOM 6238 N N . GLU A 1 72 ? -9.333 11.765 0.759 1.00 0.00 72 GLU A N 4
ATOM 6239 C CA . GLU A 1 72 ? -9.068 11.732 -0.674 1.00 0.00 72 GLU A CA 4
ATOM 6240 C C . GLU A 1 72 ? -8.269 10.488 -1.053 1.00 0.00 72 GLU A C 4
ATOM 6241 O O . GLU A 1 72 ? -8.685 9.704 -1.905 1.00 0.00 72 GLU A O 4
ATOM 6253 N N . LYS A 1 73 ? -7.118 10.313 -0.410 1.00 0.00 73 LYS A N 4
ATOM 6254 C CA . LYS A 1 73 ? -6.260 9.166 -0.676 1.00 0.00 73 LYS A CA 4
ATOM 6255 C C . LYS A 1 73 ? -6.787 7.918 0.023 1.00 0.00 73 LYS A C 4
ATOM 6256 O O . LYS A 1 73 ? -6.481 6.794 -0.375 1.00 0.00 73 LYS A O 4
ATOM 6275 N N . LEU A 1 74 ? -7.583 8.122 1.068 1.00 0.00 74 LEU A N 4
ATOM 6276 C CA . LEU A 1 74 ? -8.155 7.013 1.823 1.00 0.00 74 LEU A CA 4
ATOM 6277 C C . LEU A 1 74 ? -8.908 6.058 0.902 1.00 0.00 74 LEU A C 4
ATOM 6278 O O . LEU A 1 74 ? -8.606 4.866 0.845 1.00 0.00 74 LEU A O 4
ATOM 6294 N N . ASP A 1 75 ? -9.890 6.591 0.181 1.00 0.00 75 ASP A N 4
ATOM 6295 C CA . ASP A 1 75 ? -10.684 5.788 -0.740 1.00 0.00 75 ASP A CA 4
ATOM 6296 C C . ASP A 1 75 ? -9.798 5.135 -1.796 1.00 0.00 75 ASP A C 4
ATOM 6297 O O . ASP A 1 75 ? -10.137 4.084 -2.342 1.00 0.00 75 ASP A O 4
ATOM 6306 N N . LEU A 1 76 ? -8.662 5.764 -2.079 1.00 0.00 76 LEU A N 4
ATOM 6307 C CA . LEU A 1 76 ? -7.726 5.244 -3.070 1.00 0.00 76 LEU A CA 4
ATOM 6308 C C . LEU A 1 76 ? -6.928 4.075 -2.504 1.00 0.00 76 LEU A C 4
ATOM 6309 O O . LEU A 1 76 ? -6.734 3.060 -3.174 1.00 0.00 76 LEU A O 4
ATOM 6325 N N . VAL A 1 77 ? -6.468 4.222 -1.265 1.00 0.00 77 VAL A N 4
ATOM 6326 C CA . VAL A 1 77 ? -5.693 3.177 -0.608 1.00 0.00 77 VAL A CA 4
ATOM 6327 C C . VAL A 1 77 ? -6.560 1.962 -0.297 1.00 0.00 77 VAL A C 4
ATOM 6328 O O . VAL A 1 77 ? -6.121 0.821 -0.438 1.00 0.00 77 VAL A O 4
ATOM 6341 N N . ILE A 1 78 ? -7.794 2.216 0.126 1.00 0.00 78 ILE A N 4
ATOM 6342 C CA . ILE A 1 78 ? -8.724 1.143 0.455 1.00 0.00 78 ILE A CA 4
ATOM 6343 C C . ILE A 1 78 ? -9.040 0.294 -0.772 1.00 0.00 78 ILE A C 4
ATOM 6344 O O . ILE A 1 78 ? -8.823 -0.918 -0.774 1.00 0.00 78 ILE A O 4
ATOM 6360 N N . LYS A 1 79 ? -9.552 0.938 -1.814 1.00 0.00 79 LYS A N 4
ATOM 6361 C CA . LYS A 1 79 ? -9.896 0.243 -3.050 1.00 0.00 79 LYS A CA 4
ATOM 6362 C C . LYS A 1 79 ? -8.662 -0.401 -3.673 1.00 0.00 79 LYS A C 4
ATOM 6363 O O . LYS A 1 79 ? -8.752 -1.452 -4.308 1.00 0.00 79 LYS A O 4
ATOM 6382 N N . TYR A 1 80 ? -7.509 0.234 -3.485 1.00 0.00 80 TYR A N 4
ATOM 6383 C CA . TYR A 1 80 ? -6.258 -0.278 -4.030 1.00 0.00 80 TYR A CA 4
ATOM 6384 C C . TYR A 1 80 ? -5.860 -1.583 -3.348 1.00 0.00 80 TYR A C 4
ATOM 6385 O O . TYR A 1 80 ? -5.668 -2.606 -4.005 1.00 0.00 80 TYR A O 4
ATOM 6403 N N . MET A 1 81 ? -5.740 -1.539 -2.025 1.00 0.00 81 MET A N 4
ATOM 6404 C CA . MET A 1 81 ? -5.368 -2.719 -1.252 1.00 0.00 81 MET A CA 4
ATOM 6405 C C . MET A 1 81 ? -6.419 -3.816 -1.394 1.00 0.00 81 MET A C 4
ATOM 6406 O O . MET A 1 81 ? -6.113 -5.002 -1.274 1.00 0.00 81 MET A O 4
ATOM 6420 N N . LYS A 1 82 ? -7.658 -3.411 -1.649 1.00 0.00 82 LYS A N 4
ATOM 6421 C CA . LYS A 1 82 ? -8.756 -4.358 -1.808 1.00 0.00 82 LYS A CA 4
ATOM 6422 C C . LYS A 1 82 ? -8.492 -5.306 -2.974 1.00 0.00 82 LYS A C 4
ATOM 6423 O O . LYS A 1 82 ? -8.464 -6.525 -2.800 1.00 0.00 82 LYS A O 4
ATOM 6442 N N . ARG A 1 83 ? -8.298 -4.739 -4.159 1.00 0.00 83 ARG A N 4
ATOM 6443 C CA . ARG A 1 83 ? -8.036 -5.534 -5.353 1.00 0.00 83 ARG A CA 4
ATOM 6444 C C . ARG A 1 83 ? -6.851 -6.469 -5.134 1.00 0.00 83 ARG A C 4
ATOM 6445 O O . ARG A 1 83 ? -6.743 -7.515 -5.777 1.00 0.00 83 ARG A O 4
ATOM 6466 N N . LEU A 1 84 ? -5.962 -6.087 -4.222 1.00 0.00 84 LEU A N 4
ATOM 6467 C CA . LEU A 1 84 ? -4.784 -6.891 -3.918 1.00 0.00 84 LEU A CA 4
ATOM 6468 C C . LEU A 1 84 ? -5.129 -8.019 -2.950 1.00 0.00 84 LEU A C 4
ATOM 6469 O O . LEU A 1 84 ? -4.856 -9.188 -3.220 1.00 0.00 84 LEU A O 4
ATOM 6485 N N . MET A 1 85 ? -5.733 -7.659 -1.822 1.00 0.00 85 MET A N 4
ATOM 6486 C CA . MET A 1 85 ? -6.119 -8.641 -0.816 1.00 0.00 85 MET A CA 4
ATOM 6487 C C . MET A 1 85 ? -7.159 -9.609 -1.370 1.00 0.00 85 MET A C 4
ATOM 6488 O O . MET A 1 85 ? -7.270 -10.744 -0.911 1.00 0.00 85 MET A O 4
ATOM 6502 N N . GLN A 1 86 ? -7.918 -9.150 -2.360 1.00 0.00 86 GLN A N 4
ATOM 6503 C CA . GLN A 1 86 ? -8.950 -9.976 -2.977 1.00 0.00 86 GLN A CA 4
ATOM 6504 C C . GLN A 1 86 ? -8.348 -10.908 -4.024 1.00 0.00 86 GLN A C 4
ATOM 6505 O O . GLN A 1 86 ? -8.714 -12.080 -4.107 1.00 0.00 86 GLN A O 4
ATOM 6519 N N . GLN A 1 87 ? -7.426 -10.378 -4.820 1.00 0.00 87 GLN A N 4
ATOM 6520 C CA . GLN A 1 87 ? -6.775 -11.163 -5.862 1.00 0.00 87 GLN A CA 4
ATOM 6521 C C . GLN A 1 87 ? -5.655 -12.019 -5.279 1.00 0.00 87 GLN A C 4
ATOM 6522 O O . GLN A 1 87 ? -5.052 -12.831 -5.981 1.00 0.00 87 GLN A O 4
ATOM 6536 N N . SER A 1 88 ? -5.384 -11.833 -3.992 1.00 0.00 88 SER A N 4
ATOM 6537 C CA . SER A 1 88 ? -4.334 -12.586 -3.315 1.00 0.00 88 SER A CA 4
ATOM 6538 C C . SER A 1 88 ? -4.584 -14.087 -3.428 1.00 0.00 88 SER A C 4
ATOM 6539 O O . SER A 1 88 ? -5.558 -14.522 -4.041 1.00 0.00 88 SER A O 4
ATOM 6547 N N . VAL A 1 89 ? -3.695 -14.875 -2.830 1.00 0.00 89 VAL A N 4
ATOM 6548 C CA . VAL A 1 89 ? -3.819 -16.327 -2.860 1.00 0.00 89 VAL A CA 4
ATOM 6549 C C . VAL A 1 89 ? -4.319 -16.864 -1.523 1.00 0.00 89 VAL A C 4
ATOM 6550 O O . VAL A 1 89 ? -5.031 -17.867 -1.474 1.00 0.00 89 VAL A O 4
ATOM 6563 N N . GLU A 1 90 ? -3.941 -16.191 -0.443 1.00 0.00 90 GLU A N 4
ATOM 6564 C CA . GLU A 1 90 ? -4.351 -16.603 0.896 1.00 0.00 90 GLU A CA 4
ATOM 6565 C C . GLU A 1 90 ? -5.641 -15.900 1.308 1.00 0.00 90 GLU A C 4
ATOM 6566 O O . GLU A 1 90 ? -5.697 -14.672 1.385 1.00 0.00 90 GLU A O 4
ATOM 6578 N N . SER A 1 91 ? -6.678 -16.689 1.573 1.00 0.00 91 SER A N 4
ATOM 6579 C CA . SER A 1 91 ? -7.971 -16.144 1.973 1.00 0.00 91 SER A CA 4
ATOM 6580 C C . SER A 1 91 ? -7.829 -15.267 3.214 1.00 0.00 91 SER A C 4
ATOM 6581 O O . SER A 1 91 ? -8.641 -14.373 3.452 1.00 0.00 91 SER A O 4
ATOM 6589 N N . VAL A 1 92 ? -6.790 -15.528 4.001 1.00 0.00 92 VAL A N 4
ATOM 6590 C CA . VAL A 1 92 ? -6.540 -14.763 5.217 1.00 0.00 92 VAL A CA 4
ATOM 6591 C C . VAL A 1 92 ? -6.465 -13.269 4.920 1.00 0.00 92 VAL A C 4
ATOM 6592 O O . VAL A 1 92 ? -6.838 -12.442 5.751 1.00 0.00 92 VAL A O 4
ATOM 6605 N N . TRP A 1 93 ? -5.979 -12.932 3.730 1.00 0.00 93 TRP A N 4
ATOM 6606 C CA . TRP A 1 93 ? -5.854 -11.538 3.323 1.00 0.00 93 TRP A CA 4
ATOM 6607 C C . TRP A 1 93 ? -7.218 -10.856 3.293 1.00 0.00 93 TRP A C 4
ATOM 6608 O O . TRP A 1 93 ? -7.345 -9.686 3.653 1.00 0.00 93 TRP A O 4
ATOM 6629 N N . ASN A 1 94 ? -8.235 -11.595 2.860 1.00 0.00 94 ASN A N 4
ATOM 6630 C CA . ASN A 1 94 ? -9.589 -11.060 2.783 1.00 0.00 94 ASN A CA 4
ATOM 6631 C C . ASN A 1 94 ? -10.057 -10.564 4.148 1.00 0.00 94 ASN A C 4
ATOM 6632 O O . ASN A 1 94 ? -10.735 -9.542 4.250 1.00 0.00 94 ASN A O 4
ATOM 6643 N N . MET A 1 95 ? -9.692 -11.297 5.194 1.00 0.00 95 MET A N 4
ATOM 6644 C CA . MET A 1 95 ? -10.073 -10.932 6.554 1.00 0.00 95 MET A CA 4
ATOM 6645 C C . MET A 1 95 ? -9.287 -9.715 7.030 1.00 0.00 95 MET A C 4
ATOM 6646 O O . MET A 1 95 ? -9.823 -8.850 7.722 1.00 0.00 95 MET A O 4
ATOM 6660 N N . ALA A 1 96 ? -8.014 -9.654 6.655 1.00 0.00 96 ALA A N 4
ATOM 6661 C CA . ALA A 1 96 ? -7.155 -8.541 7.042 1.00 0.00 96 ALA A CA 4
ATOM 6662 C C . ALA A 1 96 ? -7.787 -7.204 6.670 1.00 0.00 96 ALA A C 4
ATOM 6663 O O . ALA A 1 96 ? -7.767 -6.256 7.455 1.00 0.00 96 ALA A O 4
ATOM 6670 N N . PHE A 1 97 ? -8.347 -7.134 5.466 1.00 0.00 97 PHE A N 4
ATOM 6671 C CA . PHE A 1 97 ? -8.985 -5.913 4.990 1.00 0.00 97 PHE A CA 4
ATOM 6672 C C . PHE A 1 97 ? -10.098 -5.474 5.937 1.00 0.00 97 PHE A C 4
ATOM 6673 O O . PHE A 1 97 ? -10.191 -4.302 6.301 1.00 0.00 97 PHE A O 4
ATOM 6690 N N . ASP A 1 98 ? -10.939 -6.424 6.330 1.00 0.00 98 ASP A N 4
ATOM 6691 C CA . ASP A 1 98 ? -12.046 -6.136 7.235 1.00 0.00 98 ASP A CA 4
ATOM 6692 C C . ASP A 1 98 ? -11.531 -5.713 8.607 1.00 0.00 98 ASP A C 4
ATOM 6693 O O . ASP A 1 98 ? -12.118 -4.852 9.264 1.00 0.00 98 ASP A O 4
ATOM 6702 N N . PHE A 1 99 ? -10.430 -6.323 9.035 1.00 0.00 99 PHE A N 4
ATOM 6703 C CA . PHE A 1 99 ? -9.837 -6.010 10.330 1.00 0.00 99 PHE A CA 4
ATOM 6704 C C . PHE A 1 99 ? -9.459 -4.534 10.413 1.00 0.00 99 PHE A C 4
ATOM 6705 O O . PHE A 1 99 ? -9.697 -3.878 11.426 1.00 0.00 99 PHE A O 4
ATOM 6722 N N . ILE A 1 100 ? -8.869 -4.020 9.339 1.00 0.00 100 ILE A N 4
ATOM 6723 C CA . ILE A 1 100 ? -8.458 -2.622 9.290 1.00 0.00 100 ILE A CA 4
ATOM 6724 C C . ILE A 1 100 ? -9.668 -1.696 9.221 1.00 0.00 100 ILE A C 4
ATOM 6725 O O . ILE A 1 100 ? -9.683 -0.629 9.837 1.00 0.00 100 ILE A O 4
ATOM 6741 N N . LEU A 1 101 ? -10.682 -2.111 8.471 1.00 0.00 101 LEU A N 4
ATOM 6742 C CA . LEU A 1 101 ? -11.899 -1.319 8.323 1.00 0.00 101 LEU A CA 4
ATOM 6743 C C . LEU A 1 101 ? -12.690 -1.289 9.626 1.00 0.00 101 LEU A C 4
ATOM 6744 O O . LEU A 1 101 ? -13.326 -0.288 9.954 1.00 0.00 101 LEU A O 4
ATOM 6760 N N . ASP A 1 102 ? -12.645 -2.392 10.366 1.00 0.00 102 ASP A N 4
ATOM 6761 C CA . ASP A 1 102 ? -13.355 -2.491 11.635 1.00 0.00 102 ASP A CA 4
ATOM 6762 C C . ASP A 1 102 ? -12.863 -1.432 12.617 1.00 0.00 102 ASP A C 4
ATOM 6763 O O . ASP A 1 102 ? -13.600 -1.004 13.504 1.00 0.00 102 ASP A O 4
ATOM 6772 N N . ASN A 1 103 ? -11.611 -1.015 12.452 1.00 0.00 103 ASN A N 4
ATOM 6773 C CA . ASN A 1 103 ? -11.020 -0.008 13.324 1.00 0.00 103 ASN A CA 4
ATOM 6774 C C . ASN A 1 103 ? -11.085 1.374 12.683 1.00 0.00 103 ASN A C 4
ATOM 6775 O O . ASN A 1 103 ? -11.329 2.374 13.358 1.00 0.00 103 ASN A O 4
ATOM 6786 N N . VAL A 1 104 ? -10.866 1.424 11.372 1.00 0.00 104 VAL A N 4
ATOM 6787 C CA . VAL A 1 104 ? -10.903 2.683 10.637 1.00 0.00 104 VAL A CA 4
ATOM 6788 C C . VAL A 1 104 ? -12.333 3.186 10.479 1.00 0.00 104 VAL A C 4
ATOM 6789 O O . VAL A 1 104 ? -12.667 4.284 10.921 1.00 0.00 104 VAL A O 4
ATOM 6802 N N . GLN A 1 105 ? -13.174 2.374 9.845 1.00 0.00 105 GLN A N 4
ATOM 6803 C CA . GLN A 1 105 ? -14.568 2.737 9.628 1.00 0.00 105 GLN A CA 4
ATOM 6804 C C . GLN A 1 105 ? -15.211 3.225 10.923 1.00 0.00 105 GLN A C 4
ATOM 6805 O O . GLN A 1 105 ? -16.130 4.044 10.901 1.00 0.00 105 GLN A O 4
ATOM 6819 N N . VAL A 1 106 ? -14.722 2.717 12.049 1.00 0.00 106 VAL A N 4
ATOM 6820 C CA . VAL A 1 106 ? -15.248 3.102 13.353 1.00 0.00 106 VAL A CA 4
ATOM 6821 C C . VAL A 1 106 ? -14.865 4.536 13.700 1.00 0.00 106 VAL A C 4
ATOM 6822 O O . VAL A 1 106 ? -15.727 5.375 13.957 1.00 0.00 106 VAL A O 4
ATOM 6835 N N . VAL A 1 107 ? -13.564 4.810 13.704 1.00 0.00 107 VAL A N 4
ATOM 6836 C CA . VAL A 1 107 ? -13.065 6.143 14.016 1.00 0.00 107 VAL A CA 4
ATOM 6837 C C . VAL A 1 107 ? -13.513 7.157 12.969 1.00 0.00 107 VAL A C 4
ATOM 6838 O O . VAL A 1 107 ? -13.612 8.354 13.249 1.00 0.00 107 VAL A O 4
ATOM 6851 N N . LEU A 1 108 ? -13.783 6.673 11.762 1.00 0.00 108 LEU A N 4
ATOM 6852 C CA . LEU A 1 108 ? -14.220 7.537 10.672 1.00 0.00 108 LEU A CA 4
ATOM 6853 C C . LEU A 1 108 ? -15.670 7.969 10.868 1.00 0.00 108 LEU A C 4
ATOM 6854 O O . LEU A 1 108 ? -16.027 9.114 10.594 1.00 0.00 108 LEU A O 4
ATOM 6870 N N . GLN A 1 109 ? -16.498 7.047 11.346 1.00 0.00 109 GLN A N 4
ATOM 6871 C CA . GLN A 1 109 ? -17.908 7.334 11.581 1.00 0.00 109 GLN A CA 4
ATOM 6872 C C . GLN A 1 109 ? -18.077 8.345 12.709 1.00 0.00 109 GLN A C 4
ATOM 6873 O O . GLN A 1 109 ? -18.905 9.252 12.623 1.00 0.00 109 GLN A O 4
ATOM 6887 N N . GLN A 1 110 ? -17.287 8.183 13.766 1.00 0.00 110 GLN A N 4
ATOM 6888 C CA . GLN A 1 110 ? -17.351 9.083 14.912 1.00 0.00 110 GLN A CA 4
ATOM 6889 C C . GLN A 1 110 ? -16.965 10.503 14.511 1.00 0.00 110 GLN A C 4
ATOM 6890 O O . GLN A 1 110 ? -17.221 11.458 15.245 1.00 0.00 110 GLN A O 4
ATOM 6904 N N . THR A 1 111 ? -16.346 10.636 13.342 1.00 0.00 111 THR A N 4
ATOM 6905 C CA . THR A 1 111 ? -15.922 11.938 12.845 1.00 0.00 111 THR A CA 4
ATOM 6906 C C . THR A 1 111 ? -16.960 12.529 11.899 1.00 0.00 111 THR A C 4
ATOM 6907 O O . THR A 1 111 ? -17.514 13.598 12.158 1.00 0.00 111 THR A O 4
ATOM 6918 N N . TYR A 1 112 ? -17.223 11.828 10.801 1.00 0.00 112 TYR A N 4
ATOM 6919 C CA . TYR A 1 112 ? -18.195 12.285 9.815 1.00 0.00 112 TYR A CA 4
ATOM 6920 C C . TYR A 1 112 ? -19.512 11.528 9.959 1.00 0.00 112 TYR A C 4
ATOM 6921 O O . TYR A 1 112 ? -20.590 12.119 9.895 1.00 0.00 112 TYR A O 4
ATOM 6939 N N . GLY A 1 113 ? -19.417 10.216 10.153 1.00 0.00 113 GLY A N 4
ATOM 6940 C CA . GLY A 1 113 ? -20.607 9.400 10.303 1.00 0.00 113 GLY A CA 4
ATOM 6941 C C . GLY A 1 113 ? -20.819 8.464 9.129 1.00 0.00 113 GLY A C 4
ATOM 6942 O O . GLY A 1 113 ? -21.617 7.530 9.208 1.00 0.00 113 GLY A O 4
ATOM 6946 N N . SER A 1 114 ? -20.104 8.715 8.037 1.00 0.00 114 SER A N 4
ATOM 6947 C CA . SER A 1 114 ? -20.222 7.890 6.841 1.00 0.00 114 SER A CA 4
ATOM 6948 C C . SER A 1 114 ? -19.176 6.779 6.841 1.00 0.00 114 SER A C 4
ATOM 6949 O O . SER A 1 114 ? -18.415 6.625 7.797 1.00 0.00 114 SER A O 4
ATOM 6957 N N . THR A 1 115 ? -19.141 6.007 5.759 1.00 0.00 115 THR A N 4
ATOM 6958 C CA . THR A 1 115 ? -18.190 4.910 5.634 1.00 0.00 115 THR A CA 4
ATOM 6959 C C . THR A 1 115 ? -17.870 4.625 4.170 1.00 0.00 115 THR A C 4
ATOM 6960 O O . THR A 1 115 ? -18.362 5.308 3.272 1.00 0.00 115 THR A O 4
ATOM 6971 N N . LEU A 1 116 ? -17.041 3.613 3.937 1.00 0.00 116 LEU A N 4
ATOM 6972 C CA . LEU A 1 116 ? -16.655 3.237 2.582 1.00 0.00 116 LEU A CA 4
ATOM 6973 C C . LEU A 1 116 ? -17.516 2.087 2.069 1.00 0.00 116 LEU A C 4
ATOM 6974 O O . LEU A 1 116 ? -17.976 1.248 2.845 1.00 0.00 116 LEU A O 4
ATOM 6990 N N . LYS A 1 117 ? -17.728 2.052 0.758 1.00 0.00 117 LYS A N 4
ATOM 6991 C CA . LYS A 1 117 ? -18.530 1.002 0.140 1.00 0.00 117 LYS A CA 4
ATOM 6992 C C . LYS A 1 117 ? -17.651 -0.161 -0.309 1.00 0.00 117 LYS A C 4
ATOM 6993 O O . LYS A 1 117 ? -17.063 -0.127 -1.389 1.00 0.00 117 LYS A O 4
ATOM 7012 N N . VAL A 1 118 ? -17.567 -1.191 0.529 1.00 0.00 118 VAL A N 4
ATOM 7013 C CA . VAL A 1 118 ? -16.763 -2.366 0.216 1.00 0.00 118 VAL A CA 4
ATOM 7014 C C . VAL A 1 118 ? -17.628 -3.618 0.129 1.00 0.00 118 VAL A C 4
ATOM 7015 O O . VAL A 1 118 ? -17.843 -4.309 1.125 1.00 0.00 118 VAL A O 4
ATOM 7028 N N . THR A 1 119 ? -18.125 -3.905 -1.071 1.00 0.00 119 THR A N 4
ATOM 7029 C CA . THR A 1 119 ? -18.968 -5.073 -1.289 1.00 0.00 119 THR A CA 4
ATOM 7030 C C . THR A 1 119 ? -18.218 -6.361 -0.968 1.00 0.00 119 THR A C 4
ATOM 7031 O O . THR A 1 119 ? -16.992 -6.333 -0.865 1.00 0.00 119 THR A O 4
ATOM 7042 N N . LYS B 2 7 ? 8.517 -6.659 15.571 1.00 0.00 207 LYS B N 4
ATOM 7043 C CA . LYS B 2 7 ? 8.503 -7.610 14.465 1.00 0.00 207 LYS B CA 4
ATOM 7044 C C . LYS B 2 7 ? 7.398 -7.272 13.469 1.00 0.00 207 LYS B C 4
ATOM 7045 O O . LYS B 2 7 ? 6.212 -7.378 13.783 1.00 0.00 207 LYS B O 4
ATOM 7064 N N . SER B 2 8 ? 7.795 -6.863 12.268 1.00 0.00 208 SER B N 4
ATOM 7065 C CA . SER B 2 8 ? 6.838 -6.507 11.227 1.00 0.00 208 SER B CA 4
ATOM 7066 C C . SER B 2 8 ? 7.558 -6.087 9.949 1.00 0.00 208 SER B C 4
ATOM 7067 O O . SER B 2 8 ? 8.587 -5.413 9.995 1.00 0.00 208 SER B O 4
ATOM 7075 N N . PHE B 2 9 ? 7.008 -6.492 8.808 1.00 0.00 209 PHE B N 4
ATOM 7076 C CA . PHE B 2 9 ? 7.597 -6.159 7.516 1.00 0.00 209 PHE B CA 4
ATOM 7077 C C . PHE B 2 9 ? 7.755 -4.649 7.363 1.00 0.00 209 PHE B C 4
ATOM 7078 O O . PHE B 2 9 ? 8.813 -4.162 6.964 1.00 0.00 209 PHE B O 4
ATOM 7095 N N . PHE B 2 10 ? 6.695 -3.914 7.682 1.00 0.00 210 PHE B N 4
ATOM 7096 C CA . PHE B 2 10 ? 6.714 -2.460 7.578 1.00 0.00 210 PHE B CA 4
ATOM 7097 C C . PHE B 2 10 ? 7.805 -1.866 8.465 1.00 0.00 210 PHE B C 4
ATOM 7098 O O . PHE B 2 10 ? 8.290 -0.762 8.215 1.00 0.00 210 PHE B O 4
ATOM 7115 N N . ASP B 2 11 ? 8.185 -2.606 9.502 1.00 0.00 211 ASP B N 4
ATOM 7116 C CA . ASP B 2 11 ? 9.218 -2.153 10.426 1.00 0.00 211 ASP B CA 4
ATOM 7117 C C . ASP B 2 11 ? 10.605 -2.313 9.811 1.00 0.00 211 ASP B C 4
ATOM 7118 O O . ASP B 2 11 ? 11.444 -1.417 9.905 1.00 0.00 211 ASP B O 4
ATOM 7127 N N . LYS B 2 12 ? 10.838 -3.460 9.183 1.00 0.00 212 LYS B N 4
ATOM 7128 C CA . LYS B 2 12 ? 12.124 -3.739 8.551 1.00 0.00 212 LYS B CA 4
ATOM 7129 C C . LYS B 2 12 ? 12.245 -3.008 7.219 1.00 0.00 212 LYS B C 4
ATOM 7130 O O . LYS B 2 12 ? 13.345 -2.823 6.699 1.00 0.00 212 LYS B O 4
ATOM 7149 N N . LYS B 2 13 ? 11.108 -2.591 6.672 1.00 0.00 213 LYS B N 4
ATOM 7150 C CA . LYS B 2 13 ? 11.087 -1.877 5.401 1.00 0.00 213 LYS B CA 4
ATOM 7151 C C . LYS B 2 13 ? 11.282 -0.379 5.615 1.00 0.00 213 LYS B C 4
ATOM 7152 O O . LYS B 2 13 ? 12.051 0.265 4.903 1.00 0.00 213 LYS B O 4
ATOM 7171 N N . ARG B 2 14 ? 10.580 0.170 6.602 1.00 0.00 214 ARG B N 4
ATOM 7172 C CA . ARG B 2 14 ? 10.676 1.591 6.910 1.00 0.00 214 ARG B CA 4
ATOM 7173 C C . ARG B 2 14 ? 12.121 1.988 7.199 1.00 0.00 214 ARG B C 4
ATOM 7174 O O . ARG B 2 14 ? 12.506 3.143 7.017 1.00 0.00 214 ARG B O 4
ATOM 7195 N N . SER B 2 15 ? 12.916 1.023 7.650 1.00 0.00 215 SER B N 4
ATOM 7196 C CA . SER B 2 15 ? 14.317 1.272 7.969 1.00 0.00 215 SER B CA 4
ATOM 7197 C C . SER B 2 15 ? 15.162 1.319 6.700 1.00 0.00 215 SER B C 4
ATOM 7198 O O . SER B 2 15 ? 16.214 1.957 6.666 1.00 0.00 215 SER B O 4
ATOM 7206 N N . GLU B 2 16 ? 14.694 0.639 5.658 1.00 0.00 216 GLU B N 4
ATOM 7207 C CA . GLU B 2 16 ? 15.406 0.603 4.387 1.00 0.00 216 GLU B CA 4
ATOM 7208 C C . GLU B 2 16 ? 15.666 2.014 3.868 1.00 0.00 216 GLU B C 4
ATOM 7209 O O . GLU B 2 16 ? 16.806 2.386 3.590 1.00 0.00 216 GLU B O 4
ATOM 7221 N N . ARG B 2 17 ? 14.598 2.795 3.737 1.00 0.00 217 ARG B N 4
ATOM 7222 C CA . ARG B 2 17 ? 14.709 4.165 3.250 1.00 0.00 217 ARG B CA 4
ATOM 7223 C C . ARG B 2 17 ? 15.517 5.024 4.219 1.00 0.00 217 ARG B C 4
ATOM 7224 O O . ARG B 2 17 ? 16.216 5.950 3.809 1.00 0.00 217 ARG B O 4
ATOM 7245 N N . ILE B 2 18 ? 15.414 4.709 5.506 1.00 0.00 218 ILE B N 4
ATOM 7246 C CA . ILE B 2 18 ? 16.135 5.451 6.532 1.00 0.00 218 ILE B CA 4
ATOM 7247 C C . ILE B 2 18 ? 17.626 5.130 6.498 1.00 0.00 218 ILE B C 4
ATOM 7248 O O . ILE B 2 18 ? 18.453 5.925 6.945 1.00 0.00 218 ILE B O 4
ATOM 7264 N N . SER B 2 19 ? 17.962 3.960 5.964 1.00 0.00 219 SER B N 4
ATOM 7265 C CA . SER B 2 19 ? 19.352 3.532 5.873 1.00 0.00 219 SER B CA 4
ATOM 7266 C C . SER B 2 19 ? 19.642 2.912 4.509 1.00 0.00 219 SER B C 4
ATOM 7267 O O . SER B 2 19 ? 19.561 1.696 4.340 1.00 0.00 219 SER B O 4
ATOM 7275 N N . ASN B 2 20 ? 19.979 3.757 3.541 1.00 0.00 220 ASN B N 4
ATOM 7276 C CA . ASN B 2 20 ? 20.280 3.292 2.192 1.00 0.00 220 ASN B CA 4
ATOM 7277 C C . ASN B 2 20 ? 21.372 2.227 2.214 1.00 0.00 220 ASN B C 4
ATOM 7278 O O . ASN B 2 20 ? 22.379 2.370 2.911 1.00 0.00 220 ASN B O 4
ATOM 7289 N N . ALA A 1 23 ? 3.822 13.694 12.734 1.00 0.00 23 ALA A N 5
ATOM 7290 C CA . ALA A 1 23 ? 2.423 13.893 13.094 1.00 0.00 23 ALA A CA 5
ATOM 7291 C C . ALA A 1 23 ? 1.525 13.838 11.863 1.00 0.00 23 ALA A C 5
ATOM 7292 O O . ALA A 1 23 ? 0.431 14.400 11.855 1.00 0.00 23 ALA A O 5
ATOM 7299 N N . ALA A 1 24 ? 1.997 13.158 10.823 1.00 0.00 24 ALA A N 5
ATOM 7300 C CA . ALA A 1 24 ? 1.236 13.029 9.587 1.00 0.00 24 ALA A CA 5
ATOM 7301 C C . ALA A 1 24 ? 0.954 11.565 9.265 1.00 0.00 24 ALA A C 5
ATOM 7302 O O . ALA A 1 24 ? 1.629 10.657 9.751 1.00 0.00 24 ALA A O 5
ATOM 7309 N N . PRO A 1 25 ? -0.067 11.327 8.429 1.00 0.00 25 PRO A N 5
ATOM 7310 C CA . PRO A 1 25 ? -0.462 9.975 8.025 1.00 0.00 25 PRO A CA 5
ATOM 7311 C C . PRO A 1 25 ? 0.568 9.320 7.111 1.00 0.00 25 PRO A C 5
ATOM 7312 O O . PRO A 1 25 ? 0.461 9.395 5.888 1.00 0.00 25 PRO A O 5
ATOM 7323 N N . ASN A 1 26 ? 1.563 8.678 7.713 1.00 0.00 26 ASN A N 5
ATOM 7324 C CA . ASN A 1 26 ? 2.612 8.009 6.951 1.00 0.00 26 ASN A CA 5
ATOM 7325 C C . ASN A 1 26 ? 2.621 6.510 7.237 1.00 0.00 26 ASN A C 5
ATOM 7326 O O . ASN A 1 26 ? 2.505 6.086 8.388 1.00 0.00 26 ASN A O 5
ATOM 7337 N N . LEU A 1 27 ? 2.759 5.714 6.184 1.00 0.00 27 LEU A N 5
ATOM 7338 C CA . LEU A 1 27 ? 2.785 4.261 6.321 1.00 0.00 27 LEU A CA 5
ATOM 7339 C C . LEU A 1 27 ? 4.193 3.718 6.104 1.00 0.00 27 LEU A C 5
ATOM 7340 O O . LEU A 1 27 ? 4.744 3.813 5.008 1.00 0.00 27 LEU A O 5
ATOM 7356 N N . ALA A 1 28 ? 4.769 3.145 7.156 1.00 0.00 28 ALA A N 5
ATOM 7357 C CA . ALA A 1 28 ? 6.111 2.582 7.079 1.00 0.00 28 ALA A CA 5
ATOM 7358 C C . ALA A 1 28 ? 7.120 3.628 6.616 1.00 0.00 28 ALA A C 5
ATOM 7359 O O . ALA A 1 28 ? 8.128 3.300 5.993 1.00 0.00 28 ALA A O 5
ATOM 7366 N N . GLY A 1 29 ? 6.840 4.891 6.925 1.00 0.00 29 GLY A N 5
ATOM 7367 C CA . GLY A 1 29 ? 7.732 5.966 6.533 1.00 0.00 29 GLY A CA 5
ATOM 7368 C C . GLY A 1 29 ? 7.380 6.544 5.176 1.00 0.00 29 GLY A C 5
ATOM 7369 O O . GLY A 1 29 ? 8.165 7.289 4.590 1.00 0.00 29 GLY A O 5
ATOM 7373 N N . ALA A 1 30 ? 6.199 6.199 4.676 1.00 0.00 30 ALA A N 5
ATOM 7374 C CA . ALA A 1 30 ? 5.746 6.689 3.380 1.00 0.00 30 ALA A CA 5
ATOM 7375 C C . ALA A 1 30 ? 4.637 7.722 3.542 1.00 0.00 30 ALA A C 5
ATOM 7376 O O . ALA A 1 30 ? 3.561 7.418 4.058 1.00 0.00 30 ALA A O 5
ATOM 7383 N N . VAL A 1 31 ? 4.904 8.946 3.098 1.00 0.00 31 VAL A N 5
ATOM 7384 C CA . VAL A 1 31 ? 3.928 10.026 3.193 1.00 0.00 31 VAL A CA 5
ATOM 7385 C C . VAL A 1 31 ? 3.107 10.137 1.913 1.00 0.00 31 VAL A C 5
ATOM 7386 O O . VAL A 1 31 ? 1.884 10.272 1.960 1.00 0.00 31 VAL A O 5
ATOM 7399 N N . GLU A 1 32 ? 3.787 10.079 0.773 1.00 0.00 32 GLU A N 5
ATOM 7400 C CA . GLU A 1 32 ? 3.118 10.174 -0.520 1.00 0.00 32 GLU A CA 5
ATOM 7401 C C . GLU A 1 32 ? 2.235 8.955 -0.766 1.00 0.00 32 GLU A C 5
ATOM 7402 O O . GLU A 1 32 ? 2.634 7.822 -0.498 1.00 0.00 32 GLU A O 5
ATOM 7414 N N . PHE A 1 33 ? 1.033 9.197 -1.279 1.00 0.00 33 PHE A N 5
ATOM 7415 C CA . PHE A 1 33 ? 0.091 8.120 -1.561 1.00 0.00 33 PHE A CA 5
ATOM 7416 C C . PHE A 1 33 ? 0.743 7.040 -2.421 1.00 0.00 33 PHE A C 5
ATOM 7417 O O . PHE A 1 33 ? 0.696 5.855 -2.089 1.00 0.00 33 PHE A O 5
ATOM 7434 N N . SER A 1 34 ? 1.348 7.457 -3.528 1.00 0.00 34 SER A N 5
ATOM 7435 C CA . SER A 1 34 ? 2.004 6.527 -4.439 1.00 0.00 34 SER A CA 5
ATOM 7436 C C . SER A 1 34 ? 2.978 5.626 -3.685 1.00 0.00 34 SER A C 5
ATOM 7437 O O . SER A 1 34 ? 3.115 4.443 -3.999 1.00 0.00 34 SER A O 5
ATOM 7445 N N . ASP A 1 35 ? 3.651 6.194 -2.691 1.00 0.00 35 ASP A N 5
ATOM 7446 C CA . ASP A 1 35 ? 4.612 5.443 -1.892 1.00 0.00 35 ASP A CA 5
ATOM 7447 C C . ASP A 1 35 ? 3.898 4.504 -0.925 1.00 0.00 35 ASP A C 5
ATOM 7448 O O . ASP A 1 35 ? 4.422 3.448 -0.568 1.00 0.00 35 ASP A O 5
ATOM 7457 N N . VAL A 1 36 ? 2.699 4.895 -0.505 1.00 0.00 36 VAL A N 5
ATOM 7458 C CA . VAL A 1 36 ? 1.914 4.087 0.420 1.00 0.00 36 VAL A CA 5
ATOM 7459 C C . VAL A 1 36 ? 1.378 2.833 -0.262 1.00 0.00 36 VAL A C 5
ATOM 7460 O O . VAL A 1 36 ? 1.633 1.714 0.183 1.00 0.00 36 VAL A O 5
ATOM 7473 N N . LYS A 1 37 ? 0.635 3.027 -1.346 1.00 0.00 37 LYS A N 5
ATOM 7474 C CA . LYS A 1 37 ? 0.065 1.913 -2.093 1.00 0.00 37 LYS A CA 5
ATOM 7475 C C . LYS A 1 37 ? 1.153 0.943 -2.540 1.00 0.00 37 LYS A C 5
ATOM 7476 O O . LYS A 1 37 ? 0.937 -0.268 -2.593 1.00 0.00 37 LYS A O 5
ATOM 7495 N N . THR A 1 38 ? 2.326 1.482 -2.859 1.00 0.00 38 THR A N 5
ATOM 7496 C CA . THR A 1 38 ? 3.450 0.664 -3.300 1.00 0.00 38 THR A CA 5
ATOM 7497 C C . THR A 1 38 ? 3.894 -0.297 -2.203 1.00 0.00 38 THR A C 5
ATOM 7498 O O . THR A 1 38 ? 4.221 -1.453 -2.472 1.00 0.00 38 THR A O 5
ATOM 7509 N N . LEU A 1 39 ? 3.903 0.188 -0.966 1.00 0.00 39 LEU A N 5
ATOM 7510 C CA . LEU A 1 39 ? 4.306 -0.630 0.173 1.00 0.00 39 LEU A CA 5
ATOM 7511 C C . LEU A 1 39 ? 3.311 -1.760 0.412 1.00 0.00 39 LEU A C 5
ATOM 7512 O O . LEU A 1 39 ? 3.694 -2.872 0.779 1.00 0.00 39 LEU A O 5
ATOM 7528 N N . LEU A 1 40 ? 2.032 -1.471 0.199 1.00 0.00 40 LEU A N 5
ATOM 7529 C CA . LEU A 1 40 ? 0.980 -2.464 0.388 1.00 0.00 40 LEU A CA 5
ATOM 7530 C C . LEU A 1 40 ? 1.019 -3.516 -0.716 1.00 0.00 40 LEU A C 5
ATOM 7531 O O . LEU A 1 40 ? 0.938 -4.715 -0.450 1.00 0.00 40 LEU A O 5
ATOM 7547 N N . LYS A 1 41 ? 1.146 -3.057 -1.957 1.00 0.00 41 LYS A N 5
ATOM 7548 C CA . LYS A 1 41 ? 1.198 -3.957 -3.104 1.00 0.00 41 LYS A CA 5
ATOM 7549 C C . LYS A 1 41 ? 2.268 -5.026 -2.907 1.00 0.00 41 LYS A C 5
ATOM 7550 O O . LYS A 1 41 ? 2.044 -6.202 -3.194 1.00 0.00 41 LYS A O 5
ATOM 7569 N N . GLU A 1 42 ? 3.431 -4.611 -2.415 1.00 0.00 42 GLU A N 5
ATOM 7570 C CA . GLU A 1 42 ? 4.535 -5.535 -2.180 1.00 0.00 42 GLU A CA 5
ATOM 7571 C C . GLU A 1 42 ? 4.304 -6.344 -0.907 1.00 0.00 42 GLU A C 5
ATOM 7572 O O . GLU A 1 42 ? 4.543 -7.551 -0.875 1.00 0.00 42 GLU A O 5
ATOM 7584 N N . TRP A 1 43 ? 3.841 -5.670 0.140 1.00 0.00 43 TRP A N 5
ATOM 7585 C CA . TRP A 1 43 ? 3.579 -6.326 1.417 1.00 0.00 43 TRP A CA 5
ATOM 7586 C C . TRP A 1 43 ? 2.475 -7.368 1.276 1.00 0.00 43 TRP A C 5
ATOM 7587 O O . TRP A 1 43 ? 2.292 -8.214 2.153 1.00 0.00 43 TRP A O 5
ATOM 7608 N N . ILE A 1 44 ? 1.742 -7.303 0.170 1.00 0.00 44 ILE A N 5
ATOM 7609 C CA . ILE A 1 44 ? 0.657 -8.242 -0.084 1.00 0.00 44 ILE A CA 5
ATOM 7610 C C . ILE A 1 44 ? 1.083 -9.319 -1.077 1.00 0.00 44 ILE A C 5
ATOM 7611 O O . ILE A 1 44 ? 0.419 -10.346 -1.220 1.00 0.00 44 ILE A O 5
ATOM 7627 N N . THR A 1 45 ? 2.197 -9.077 -1.762 1.00 0.00 45 THR A N 5
ATOM 7628 C CA . THR A 1 45 ? 2.713 -10.025 -2.742 1.00 0.00 45 THR A CA 5
ATOM 7629 C C . THR A 1 45 ? 3.890 -10.811 -2.179 1.00 0.00 45 THR A C 5
ATOM 7630 O O . THR A 1 45 ? 3.875 -12.043 -2.157 1.00 0.00 45 THR A O 5
ATOM 7641 N N . THR A 1 46 ? 4.912 -10.093 -1.722 1.00 0.00 46 THR A N 5
ATOM 7642 C CA . THR A 1 46 ? 6.099 -10.724 -1.159 1.00 0.00 46 THR A CA 5
ATOM 7643 C C . THR A 1 46 ? 5.767 -11.465 0.131 1.00 0.00 46 THR A C 5
ATOM 7644 O O . THR A 1 46 ? 6.543 -12.302 0.593 1.00 0.00 46 THR A O 5
ATOM 7655 N N . ILE A 1 47 ? 4.613 -11.151 0.708 1.00 0.00 47 ILE A N 5
ATOM 7656 C CA . ILE A 1 47 ? 4.179 -11.789 1.945 1.00 0.00 47 ILE A CA 5
ATOM 7657 C C . ILE A 1 47 ? 2.769 -12.353 1.808 1.00 0.00 47 ILE A C 5
ATOM 7658 O O . ILE A 1 47 ? 1.869 -11.684 1.299 1.00 0.00 47 ILE A O 5
ATOM 7674 N N . SER A 1 48 ? 2.583 -13.586 2.266 1.00 0.00 48 SER A N 5
ATOM 7675 C CA . SER A 1 48 ? 1.282 -14.242 2.193 1.00 0.00 48 SER A CA 5
ATOM 7676 C C . SER A 1 48 ? 0.641 -14.329 3.574 1.00 0.00 48 SER A C 5
ATOM 7677 O O . SER A 1 48 ? -0.582 -14.261 3.708 1.00 0.00 48 SER A O 5
ATOM 7685 N N . ASP A 1 49 ? 1.473 -14.481 4.598 1.00 0.00 49 ASP A N 5
ATOM 7686 C CA . ASP A 1 49 ? 0.988 -14.579 5.970 1.00 0.00 49 ASP A CA 5
ATOM 7687 C C . ASP A 1 49 ? 1.371 -13.337 6.770 1.00 0.00 49 ASP A C 5
ATOM 7688 O O . ASP A 1 49 ? 2.364 -13.321 7.498 1.00 0.00 49 ASP A O 5
ATOM 7697 N N . PRO A 1 50 ? 0.567 -12.273 6.633 1.00 0.00 50 PRO A N 5
ATOM 7698 C CA . PRO A 1 50 ? 0.803 -11.008 7.336 1.00 0.00 50 PRO A CA 5
ATOM 7699 C C . PRO A 1 50 ? 0.557 -11.123 8.836 1.00 0.00 50 PRO A C 5
ATOM 7700 O O . PRO A 1 50 ? -0.339 -11.845 9.274 1.00 0.00 50 PRO A O 5
ATOM 7711 N N . MET A 1 51 ? 1.357 -10.408 9.619 1.00 0.00 51 MET A N 5
ATOM 7712 C CA . MET A 1 51 ? 1.225 -10.429 11.071 1.00 0.00 51 MET A CA 5
ATOM 7713 C C . MET A 1 51 ? 0.247 -9.358 11.544 1.00 0.00 51 MET A C 5
ATOM 7714 O O . MET A 1 51 ? -0.027 -8.396 10.826 1.00 0.00 51 MET A O 5
ATOM 7728 N N . GLU A 1 52 ? -0.275 -9.532 12.754 1.00 0.00 52 GLU A N 5
ATOM 7729 C CA . GLU A 1 52 ? -1.223 -8.580 13.320 1.00 0.00 52 GLU A CA 5
ATOM 7730 C C . GLU A 1 52 ? -0.629 -7.175 13.355 1.00 0.00 52 GLU A C 5
ATOM 7731 O O . GLU A 1 52 ? -1.242 -6.218 12.883 1.00 0.00 52 GLU A O 5
ATOM 7743 N N . GLU A 1 53 ? 0.570 -7.060 13.918 1.00 0.00 53 GLU A N 5
ATOM 7744 C CA . GLU A 1 53 ? 1.248 -5.772 14.015 1.00 0.00 53 GLU A CA 5
ATOM 7745 C C . GLU A 1 53 ? 1.315 -5.088 12.653 1.00 0.00 53 GLU A C 5
ATOM 7746 O O . GLU A 1 53 ? 0.945 -3.923 12.512 1.00 0.00 53 GLU A O 5
ATOM 7758 N N . ASP A 1 54 ? 1.791 -5.822 11.652 1.00 0.00 54 ASP A N 5
ATOM 7759 C CA . ASP A 1 54 ? 1.907 -5.288 10.301 1.00 0.00 54 ASP A CA 5
ATOM 7760 C C . ASP A 1 54 ? 0.566 -4.751 9.811 1.00 0.00 54 ASP A C 5
ATOM 7761 O O . ASP A 1 54 ? 0.488 -3.646 9.271 1.00 0.00 54 ASP A O 5
ATOM 7770 N N . ILE A 1 55 ? -0.486 -5.540 10.001 1.00 0.00 55 ILE A N 5
ATOM 7771 C CA . ILE A 1 55 ? -1.824 -5.143 9.579 1.00 0.00 55 ILE A CA 5
ATOM 7772 C C . ILE A 1 55 ? -2.317 -3.940 10.374 1.00 0.00 55 ILE A C 5
ATOM 7773 O O . ILE A 1 55 ? -3.086 -3.121 9.869 1.00 0.00 55 ILE A O 5
ATOM 7789 N N . LEU A 1 56 ? -1.869 -3.838 11.621 1.00 0.00 56 LEU A N 5
ATOM 7790 C CA . LEU A 1 56 ? -2.263 -2.732 12.487 1.00 0.00 56 LEU A CA 5
ATOM 7791 C C . LEU A 1 56 ? -1.706 -1.409 11.970 1.00 0.00 56 LEU A C 5
ATOM 7792 O O . LEU A 1 56 ? -2.353 -0.369 12.077 1.00 0.00 56 LEU A O 5
ATOM 7808 N N . GLN A 1 57 ? -0.503 -1.460 11.408 1.00 0.00 57 GLN A N 5
ATOM 7809 C CA . GLN A 1 57 ? 0.141 -0.265 10.873 1.00 0.00 57 GLN A CA 5
ATOM 7810 C C . GLN A 1 57 ? -0.769 0.441 9.873 1.00 0.00 57 GLN A C 5
ATOM 7811 O O . GLN A 1 57 ? -0.734 1.665 9.742 1.00 0.00 57 GLN A O 5
ATOM 7825 N N . VAL A 1 58 ? -1.583 -0.338 9.167 1.00 0.00 58 VAL A N 5
ATOM 7826 C CA . VAL A 1 58 ? -2.503 0.213 8.179 1.00 0.00 58 VAL A CA 5
ATOM 7827 C C . VAL A 1 58 ? -3.649 0.959 8.852 1.00 0.00 58 VAL A C 5
ATOM 7828 O O . VAL A 1 58 ? -4.138 1.963 8.334 1.00 0.00 58 VAL A O 5
ATOM 7841 N N . VAL A 1 59 ? -4.074 0.462 10.009 1.00 0.00 59 VAL A N 5
ATOM 7842 C CA . VAL A 1 59 ? -5.163 1.083 10.754 1.00 0.00 59 VAL A CA 5
ATOM 7843 C C . VAL A 1 59 ? -4.784 2.487 11.212 1.00 0.00 59 VAL A C 5
ATOM 7844 O O . VAL A 1 59 ? -5.510 3.449 10.959 1.00 0.00 59 VAL A O 5
ATOM 7857 N N . ARG A 1 60 ? -3.645 2.597 11.886 1.00 0.00 60 ARG A N 5
ATOM 7858 C CA . ARG A 1 60 ? -3.170 3.884 12.379 1.00 0.00 60 ARG A CA 5
ATOM 7859 C C . ARG A 1 60 ? -2.972 4.867 11.230 1.00 0.00 60 ARG A C 5
ATOM 7860 O O . ARG A 1 60 ? -3.055 6.082 11.418 1.00 0.00 60 ARG A O 5
ATOM 7881 N N . TYR A 1 61 ? -2.711 4.336 10.041 1.00 0.00 61 TYR A N 5
ATOM 7882 C CA . TYR A 1 61 ? -2.499 5.167 8.863 1.00 0.00 61 TYR A CA 5
ATOM 7883 C C . TYR A 1 61 ? -3.820 5.724 8.343 1.00 0.00 61 TYR A C 5
ATOM 7884 O O . TYR A 1 61 ? -3.971 6.935 8.169 1.00 0.00 61 TYR A O 5
ATOM 7902 N N . CYS A 1 62 ? -4.774 4.833 8.098 1.00 0.00 62 CYS A N 5
ATOM 7903 C CA . CYS A 1 62 ? -6.085 5.235 7.599 1.00 0.00 62 CYS A CA 5
ATOM 7904 C C . CYS A 1 62 ? -6.828 6.073 8.634 1.00 0.00 62 CYS A C 5
ATOM 7905 O O . CYS A 1 62 ? -7.441 7.089 8.303 1.00 0.00 62 CYS A O 5
ATOM 7913 N N . THR A 1 63 ? -6.772 5.641 9.890 1.00 0.00 63 THR A N 5
ATOM 7914 C CA . THR A 1 63 ? -7.441 6.349 10.973 1.00 0.00 63 THR A CA 5
ATOM 7915 C C . THR A 1 63 ? -6.971 7.797 11.056 1.00 0.00 63 THR A C 5
ATOM 7916 O O . THR A 1 63 ? -7.705 8.672 11.516 1.00 0.00 63 THR A O 5
ATOM 7927 N N . ASP A 1 64 ? -5.746 8.043 10.607 1.00 0.00 64 ASP A N 5
ATOM 7928 C CA . ASP A 1 64 ? -5.178 9.386 10.630 1.00 0.00 64 ASP A CA 5
ATOM 7929 C C . ASP A 1 64 ? -5.801 10.257 9.543 1.00 0.00 64 ASP A C 5
ATOM 7930 O O . ASP A 1 64 ? -6.033 11.450 9.746 1.00 0.00 64 ASP A O 5
ATOM 7939 N N . LEU A 1 65 ? -6.070 9.654 8.390 1.00 0.00 65 LEU A N 5
ATOM 7940 C CA . LEU A 1 65 ? -6.665 10.375 7.270 1.00 0.00 65 LEU A CA 5
ATOM 7941 C C . LEU A 1 65 ? -7.958 11.066 7.694 1.00 0.00 65 LEU A C 5
ATOM 7942 O O . LEU A 1 65 ? -8.285 12.146 7.201 1.00 0.00 65 LEU A O 5
ATOM 7958 N N . ILE A 1 66 ? -8.686 10.438 8.610 1.00 0.00 66 ILE A N 5
ATOM 7959 C CA . ILE A 1 66 ? -9.940 10.994 9.102 1.00 0.00 66 ILE A CA 5
ATOM 7960 C C . ILE A 1 66 ? -9.707 12.312 9.835 1.00 0.00 66 ILE A C 5
ATOM 7961 O O . ILE A 1 66 ? -10.397 13.300 9.588 1.00 0.00 66 ILE A O 5
ATOM 7977 N N . GLU A 1 67 ? -8.729 12.316 10.736 1.00 0.00 67 GLU A N 5
ATOM 7978 C CA . GLU A 1 67 ? -8.405 13.512 11.505 1.00 0.00 67 GLU A CA 5
ATOM 7979 C C . GLU A 1 67 ? -7.684 14.539 10.634 1.00 0.00 67 GLU A C 5
ATOM 7980 O O . GLU A 1 67 ? -7.842 15.744 10.821 1.00 0.00 67 GLU A O 5
ATOM 7992 N N . GLU A 1 68 ? -6.893 14.049 9.685 1.00 0.00 68 GLU A N 5
ATOM 7993 C CA . GLU A 1 68 ? -6.146 14.924 8.788 1.00 0.00 68 GLU A CA 5
ATOM 7994 C C . GLU A 1 68 ? -7.023 15.390 7.630 1.00 0.00 68 GLU A C 5
ATOM 7995 O O . GLU A 1 68 ? -6.629 16.256 6.846 1.00 0.00 68 GLU A O 5
ATOM 8007 N N . LYS A 1 69 ? -8.214 14.811 7.526 1.00 0.00 69 LYS A N 5
ATOM 8008 C CA . LYS A 1 69 ? -9.149 15.166 6.464 1.00 0.00 69 LYS A CA 5
ATOM 8009 C C . LYS A 1 69 ? -8.573 14.821 5.095 1.00 0.00 69 LYS A C 5
ATOM 8010 O O . LYS A 1 69 ? -8.748 15.567 4.131 1.00 0.00 69 LYS A O 5
ATOM 8029 N N . ASP A 1 70 ? -7.886 13.686 5.015 1.00 0.00 70 ASP A N 5
ATOM 8030 C CA . ASP A 1 70 ? -7.288 13.242 3.762 1.00 0.00 70 ASP A CA 5
ATOM 8031 C C . ASP A 1 70 ? -8.017 12.020 3.214 1.00 0.00 70 ASP A C 5
ATOM 8032 O O . ASP A 1 70 ? -7.404 11.127 2.628 1.00 0.00 70 ASP A O 5
ATOM 8041 N N . LEU A 1 71 ? -9.332 11.986 3.409 1.00 0.00 71 LEU A N 5
ATOM 8042 C CA . LEU A 1 71 ? -10.147 10.874 2.935 1.00 0.00 71 LEU A CA 5
ATOM 8043 C C . LEU A 1 71 ? -9.916 10.625 1.447 1.00 0.00 71 LEU A C 5
ATOM 8044 O O . LEU A 1 71 ? -10.121 9.516 0.955 1.00 0.00 71 LEU A O 5
ATOM 8060 N N . GLU A 1 72 ? -9.488 11.665 0.738 1.00 0.00 72 GLU A N 5
ATOM 8061 C CA . GLU A 1 72 ? -9.229 11.558 -0.693 1.00 0.00 72 GLU A CA 5
ATOM 8062 C C . GLU A 1 72 ? -8.335 10.358 -0.995 1.00 0.00 72 GLU A C 5
ATOM 8063 O O . GLU A 1 72 ? -8.621 9.567 -1.895 1.00 0.00 72 GLU A O 5
ATOM 8075 N N . LYS A 1 73 ? -7.250 10.230 -0.239 1.00 0.00 73 LYS A N 5
ATOM 8076 C CA . LYS A 1 73 ? -6.313 9.129 -0.423 1.00 0.00 73 LYS A CA 5
ATOM 8077 C C . LYS A 1 73 ? -6.846 7.849 0.212 1.00 0.00 73 LYS A C 5
ATOM 8078 O O . LYS A 1 73 ? -6.448 6.746 -0.163 1.00 0.00 73 LYS A O 5
ATOM 8097 N N . LEU A 1 74 ? -7.749 8.004 1.175 1.00 0.00 74 LEU A N 5
ATOM 8098 C CA . LEU A 1 74 ? -8.338 6.860 1.862 1.00 0.00 74 LEU A CA 5
ATOM 8099 C C . LEU A 1 74 ? -9.028 5.926 0.872 1.00 0.00 74 LEU A C 5
ATOM 8100 O O . LEU A 1 74 ? -8.647 4.763 0.731 1.00 0.00 74 LEU A O 5
ATOM 8116 N N . ASP A 1 75 ? -10.042 6.443 0.188 1.00 0.00 75 ASP A N 5
ATOM 8117 C CA . ASP A 1 75 ? -10.783 5.656 -0.792 1.00 0.00 75 ASP A CA 5
ATOM 8118 C C . ASP A 1 75 ? -9.840 5.048 -1.825 1.00 0.00 75 ASP A C 5
ATOM 8119 O O . ASP A 1 75 ? -10.136 4.007 -2.413 1.00 0.00 75 ASP A O 5
ATOM 8128 N N . LEU A 1 76 ? -8.707 5.705 -2.044 1.00 0.00 76 LEU A N 5
ATOM 8129 C CA . LEU A 1 76 ? -7.722 5.231 -3.008 1.00 0.00 76 LEU A CA 5
ATOM 8130 C C . LEU A 1 76 ? -6.925 4.060 -2.441 1.00 0.00 76 LEU A C 5
ATOM 8131 O O . LEU A 1 76 ? -6.752 3.035 -3.102 1.00 0.00 76 LEU A O 5
ATOM 8147 N N . VAL A 1 77 ? -6.445 4.217 -1.212 1.00 0.00 77 VAL A N 5
ATOM 8148 C CA . VAL A 1 77 ? -5.670 3.172 -0.554 1.00 0.00 77 VAL A CA 5
ATOM 8149 C C . VAL A 1 77 ? -6.540 1.962 -0.234 1.00 0.00 77 VAL A C 5
ATOM 8150 O O . VAL A 1 77 ? -6.096 0.818 -0.342 1.00 0.00 77 VAL A O 5
ATOM 8163 N N . ILE A 1 78 ? -7.783 2.221 0.160 1.00 0.00 78 ILE A N 5
ATOM 8164 C CA . ILE A 1 78 ? -8.716 1.152 0.494 1.00 0.00 78 ILE A CA 5
ATOM 8165 C C . ILE A 1 78 ? -9.043 0.305 -0.730 1.00 0.00 78 ILE A C 5
ATOM 8166 O O . ILE A 1 78 ? -8.838 -0.908 -0.732 1.00 0.00 78 ILE A O 5
ATOM 8182 N N . LYS A 1 79 ? -9.552 0.954 -1.773 1.00 0.00 79 LYS A N 5
ATOM 8183 C CA . LYS A 1 79 ? -9.906 0.262 -3.006 1.00 0.00 79 LYS A CA 5
ATOM 8184 C C . LYS A 1 79 ? -8.677 -0.382 -3.640 1.00 0.00 79 LYS A C 5
ATOM 8185 O O . LYS A 1 79 ? -8.779 -1.414 -4.304 1.00 0.00 79 LYS A O 5
ATOM 8204 N N . TYR A 1 80 ? -7.518 0.231 -3.429 1.00 0.00 80 TYR A N 5
ATOM 8205 C CA . TYR A 1 80 ? -6.270 -0.282 -3.981 1.00 0.00 80 TYR A CA 5
ATOM 8206 C C . TYR A 1 80 ? -5.879 -1.597 -3.313 1.00 0.00 80 TYR A C 5
ATOM 8207 O O . TYR A 1 80 ? -5.698 -2.615 -3.979 1.00 0.00 80 TYR A O 5
ATOM 8225 N N . MET A 1 81 ? -5.752 -1.566 -1.990 1.00 0.00 81 MET A N 5
ATOM 8226 C CA . MET A 1 81 ? -5.384 -2.755 -1.230 1.00 0.00 81 MET A CA 5
ATOM 8227 C C . MET A 1 81 ? -6.439 -3.845 -1.384 1.00 0.00 81 MET A C 5
ATOM 8228 O O . MET A 1 81 ? -6.139 -5.035 -1.274 1.00 0.00 81 MET A O 5
ATOM 8242 N N . LYS A 1 82 ? -7.677 -3.435 -1.638 1.00 0.00 82 LYS A N 5
ATOM 8243 C CA . LYS A 1 82 ? -8.776 -4.376 -1.808 1.00 0.00 82 LYS A CA 5
ATOM 8244 C C . LYS A 1 82 ? -8.508 -5.322 -2.974 1.00 0.00 82 LYS A C 5
ATOM 8245 O O . LYS A 1 82 ? -8.493 -6.542 -2.805 1.00 0.00 82 LYS A O 5
ATOM 8264 N N . ARG A 1 83 ? -8.296 -4.752 -4.156 1.00 0.00 83 ARG A N 5
ATOM 8265 C CA . ARG A 1 83 ? -8.027 -5.545 -5.350 1.00 0.00 83 ARG A CA 5
ATOM 8266 C C . ARG A 1 83 ? -6.848 -6.486 -5.123 1.00 0.00 83 ARG A C 5
ATOM 8267 O O . ARG A 1 83 ? -6.747 -7.536 -5.759 1.00 0.00 83 ARG A O 5
ATOM 8288 N N . LEU A 1 84 ? -5.959 -6.104 -4.213 1.00 0.00 84 LEU A N 5
ATOM 8289 C CA . LEU A 1 84 ? -4.786 -6.913 -3.902 1.00 0.00 84 LEU A CA 5
ATOM 8290 C C . LEU A 1 84 ? -5.144 -8.046 -2.945 1.00 0.00 84 LEU A C 5
ATOM 8291 O O . LEU A 1 84 ? -4.887 -9.215 -3.227 1.00 0.00 84 LEU A O 5
ATOM 8307 N N . MET A 1 85 ? -5.740 -7.689 -1.812 1.00 0.00 85 MET A N 5
ATOM 8308 C CA . MET A 1 85 ? -6.136 -8.676 -0.814 1.00 0.00 85 MET A CA 5
ATOM 8309 C C . MET A 1 85 ? -7.167 -9.644 -1.387 1.00 0.00 85 MET A C 5
ATOM 8310 O O . MET A 1 85 ? -7.250 -10.797 -0.964 1.00 0.00 85 MET A O 5
ATOM 8324 N N . GLN A 1 86 ? -7.950 -9.168 -2.349 1.00 0.00 86 GLN A N 5
ATOM 8325 C CA . GLN A 1 86 ? -8.975 -9.991 -2.978 1.00 0.00 86 GLN A CA 5
ATOM 8326 C C . GLN A 1 86 ? -8.362 -10.929 -4.012 1.00 0.00 86 GLN A C 5
ATOM 8327 O O . GLN A 1 86 ? -8.644 -12.128 -4.022 1.00 0.00 86 GLN A O 5
ATOM 8341 N N . GLN A 1 87 ? -7.522 -10.376 -4.880 1.00 0.00 87 GLN A N 5
ATOM 8342 C CA . GLN A 1 87 ? -6.869 -11.164 -5.919 1.00 0.00 87 GLN A CA 5
ATOM 8343 C C . GLN A 1 87 ? -5.844 -12.119 -5.316 1.00 0.00 87 GLN A C 5
ATOM 8344 O O . GLN A 1 87 ? -5.453 -13.103 -5.944 1.00 0.00 87 GLN A O 5
ATOM 8358 N N . SER A 1 88 ? -5.413 -11.821 -4.095 1.00 0.00 88 SER A N 5
ATOM 8359 C CA . SER A 1 88 ? -4.429 -12.650 -3.408 1.00 0.00 88 SER A CA 5
ATOM 8360 C C . SER A 1 88 ? -4.859 -14.114 -3.408 1.00 0.00 88 SER A C 5
ATOM 8361 O O . SER A 1 88 ? -6.049 -14.424 -3.468 1.00 0.00 88 SER A O 5
ATOM 8369 N N . VAL A 1 89 ? -3.880 -15.011 -3.341 1.00 0.00 89 VAL A N 5
ATOM 8370 C CA . VAL A 1 89 ? -4.155 -16.443 -3.331 1.00 0.00 89 VAL A CA 5
ATOM 8371 C C . VAL A 1 89 ? -4.645 -16.901 -1.962 1.00 0.00 89 VAL A C 5
ATOM 8372 O O . VAL A 1 89 ? -5.459 -17.816 -1.857 1.00 0.00 89 VAL A O 5
ATOM 8385 N N . GLU A 1 90 ? -4.140 -16.255 -0.914 1.00 0.00 90 GLU A N 5
ATOM 8386 C CA . GLU A 1 90 ? -4.527 -16.597 0.450 1.00 0.00 90 GLU A CA 5
ATOM 8387 C C . GLU A 1 90 ? -5.814 -15.879 0.847 1.00 0.00 90 GLU A C 5
ATOM 8388 O O . GLU A 1 90 ? -5.931 -14.664 0.698 1.00 0.00 90 GLU A O 5
ATOM 8400 N N . SER A 1 91 ? -6.778 -16.643 1.352 1.00 0.00 91 SER A N 5
ATOM 8401 C CA . SER A 1 91 ? -8.059 -16.082 1.766 1.00 0.00 91 SER A CA 5
ATOM 8402 C C . SER A 1 91 ? -7.905 -15.262 3.043 1.00 0.00 91 SER A C 5
ATOM 8403 O O . SER A 1 91 ? -8.703 -14.366 3.319 1.00 0.00 91 SER A O 5
ATOM 8411 N N . VAL A 1 92 ? -6.872 -15.575 3.819 1.00 0.00 92 VAL A N 5
ATOM 8412 C CA . VAL A 1 92 ? -6.611 -14.867 5.067 1.00 0.00 92 VAL A CA 5
ATOM 8413 C C . VAL A 1 92 ? -6.509 -13.363 4.835 1.00 0.00 92 VAL A C 5
ATOM 8414 O O . VAL A 1 92 ? -6.771 -12.567 5.736 1.00 0.00 92 VAL A O 5
ATOM 8427 N N . TRP A 1 93 ? -6.127 -12.982 3.621 1.00 0.00 93 TRP A N 5
ATOM 8428 C CA . TRP A 1 93 ? -5.991 -11.574 3.270 1.00 0.00 93 TRP A CA 5
ATOM 8429 C C . TRP A 1 93 ? -7.344 -10.872 3.299 1.00 0.00 93 TRP A C 5
ATOM 8430 O O . TRP A 1 93 ? -7.435 -9.693 3.637 1.00 0.00 93 TRP A O 5
ATOM 8451 N N . ASN A 1 94 ? -8.394 -11.605 2.940 1.00 0.00 94 ASN A N 5
ATOM 8452 C CA . ASN A 1 94 ? -9.743 -11.051 2.925 1.00 0.00 94 ASN A CA 5
ATOM 8453 C C . ASN A 1 94 ? -10.156 -10.586 4.318 1.00 0.00 94 ASN A C 5
ATOM 8454 O O . ASN A 1 94 ? -10.853 -9.583 4.467 1.00 0.00 94 ASN A O 5
ATOM 8465 N N . MET A 1 95 ? -9.721 -11.321 5.336 1.00 0.00 95 MET A N 5
ATOM 8466 C CA . MET A 1 95 ? -10.043 -10.982 6.717 1.00 0.00 95 MET A CA 5
ATOM 8467 C C . MET A 1 95 ? -9.265 -9.751 7.170 1.00 0.00 95 MET A C 5
ATOM 8468 O O . MET A 1 95 ? -9.796 -8.895 7.875 1.00 0.00 95 MET A O 5
ATOM 8482 N N . ALA A 1 96 ? -8.002 -9.671 6.762 1.00 0.00 96 ALA A N 5
ATOM 8483 C CA . ALA A 1 96 ? -7.153 -8.544 7.125 1.00 0.00 96 ALA A CA 5
ATOM 8484 C C . ALA A 1 96 ? -7.811 -7.218 6.758 1.00 0.00 96 ALA A C 5
ATOM 8485 O O . ALA A 1 96 ? -7.798 -6.269 7.541 1.00 0.00 96 ALA A O 5
ATOM 8492 N N . PHE A 1 97 ? -8.385 -7.160 5.560 1.00 0.00 97 PHE A N 5
ATOM 8493 C CA . PHE A 1 97 ? -9.048 -5.950 5.089 1.00 0.00 97 PHE A CA 5
ATOM 8494 C C . PHE A 1 97 ? -10.141 -5.515 6.059 1.00 0.00 97 PHE A C 5
ATOM 8495 O O . PHE A 1 97 ? -10.205 -4.350 6.457 1.00 0.00 97 PHE A O 5
ATOM 8512 N N . ASP A 1 98 ? -10.997 -6.456 6.437 1.00 0.00 98 ASP A N 5
ATOM 8513 C CA . ASP A 1 98 ? -12.089 -6.171 7.362 1.00 0.00 98 ASP A CA 5
ATOM 8514 C C . ASP A 1 98 ? -11.549 -5.740 8.722 1.00 0.00 98 ASP A C 5
ATOM 8515 O O . ASP A 1 98 ? -12.131 -4.883 9.389 1.00 0.00 98 ASP A O 5
ATOM 8524 N N . PHE A 1 99 ? -10.435 -6.338 9.128 1.00 0.00 99 PHE A N 5
ATOM 8525 C CA . PHE A 1 99 ? -9.817 -6.018 10.410 1.00 0.00 99 PHE A CA 5
ATOM 8526 C C . PHE A 1 99 ? -9.417 -4.547 10.468 1.00 0.00 99 PHE A C 5
ATOM 8527 O O . PHE A 1 99 ? -9.656 -3.867 11.467 1.00 0.00 99 PHE A O 5
ATOM 8544 N N . ILE A 1 100 ? -8.808 -4.063 9.391 1.00 0.00 100 ILE A N 5
ATOM 8545 C CA . ILE A 1 100 ? -8.374 -2.673 9.318 1.00 0.00 100 ILE A CA 5
ATOM 8546 C C . ILE A 1 100 ? -9.569 -1.727 9.253 1.00 0.00 100 ILE A C 5
ATOM 8547 O O . ILE A 1 100 ? -9.555 -0.650 9.848 1.00 0.00 100 ILE A O 5
ATOM 8563 N N . LEU A 1 101 ? -10.602 -2.139 8.525 1.00 0.00 101 LEU A N 5
ATOM 8564 C CA . LEU A 1 101 ? -11.807 -1.330 8.382 1.00 0.00 101 LEU A CA 5
ATOM 8565 C C . LEU A 1 101 ? -12.592 -1.285 9.690 1.00 0.00 101 LEU A C 5
ATOM 8566 O O . LEU A 1 101 ? -13.215 -0.275 10.017 1.00 0.00 101 LEU A O 5
ATOM 8582 N N . ASP A 1 102 ? -12.554 -2.385 10.433 1.00 0.00 102 ASP A N 5
ATOM 8583 C CA . ASP A 1 102 ? -13.259 -2.471 11.707 1.00 0.00 102 ASP A CA 5
ATOM 8584 C C . ASP A 1 102 ? -12.760 -1.404 12.677 1.00 0.00 102 ASP A C 5
ATOM 8585 O O . ASP A 1 102 ? -13.484 -0.983 13.578 1.00 0.00 102 ASP A O 5
ATOM 8594 N N . ASN A 1 103 ? -11.518 -0.972 12.486 1.00 0.00 103 ASN A N 5
ATOM 8595 C CA . ASN A 1 103 ? -10.921 0.044 13.346 1.00 0.00 103 ASN A CA 5
ATOM 8596 C C . ASN A 1 103 ? -11.019 1.424 12.704 1.00 0.00 103 ASN A C 5
ATOM 8597 O O . ASN A 1 103 ? -11.309 2.414 13.376 1.00 0.00 103 ASN A O 5
ATOM 8608 N N . VAL A 1 104 ? -10.774 1.483 11.398 1.00 0.00 104 VAL A N 5
ATOM 8609 C CA . VAL A 1 104 ? -10.837 2.741 10.665 1.00 0.00 104 VAL A CA 5
ATOM 8610 C C . VAL A 1 104 ? -12.277 3.220 10.517 1.00 0.00 104 VAL A C 5
ATOM 8611 O O . VAL A 1 104 ? -12.623 4.317 10.952 1.00 0.00 104 VAL A O 5
ATOM 8624 N N . GLN A 1 105 ? -13.110 2.390 9.899 1.00 0.00 105 GLN A N 5
ATOM 8625 C CA . GLN A 1 105 ? -14.513 2.729 9.694 1.00 0.00 105 GLN A CA 5
ATOM 8626 C C . GLN A 1 105 ? -15.151 3.220 10.989 1.00 0.00 105 GLN A C 5
ATOM 8627 O O . GLN A 1 105 ? -16.081 4.026 10.968 1.00 0.00 105 GLN A O 5
ATOM 8641 N N . VAL A 1 106 ? -14.643 2.730 12.115 1.00 0.00 106 VAL A N 5
ATOM 8642 C CA . VAL A 1 106 ? -15.161 3.119 13.421 1.00 0.00 106 VAL A CA 5
ATOM 8643 C C . VAL A 1 106 ? -14.776 4.555 13.759 1.00 0.00 106 VAL A C 5
ATOM 8644 O O . VAL A 1 106 ? -15.636 5.388 14.048 1.00 0.00 106 VAL A O 5
ATOM 8657 N N . VAL A 1 107 ? -13.478 4.839 13.720 1.00 0.00 107 VAL A N 5
ATOM 8658 C CA . VAL A 1 107 ? -12.979 6.175 14.021 1.00 0.00 107 VAL A CA 5
ATOM 8659 C C . VAL A 1 107 ? -13.441 7.183 12.975 1.00 0.00 107 VAL A C 5
ATOM 8660 O O . VAL A 1 107 ? -13.542 8.379 13.251 1.00 0.00 107 VAL A O 5
ATOM 8673 N N . LEU A 1 108 ? -13.719 6.693 11.772 1.00 0.00 108 LEU A N 5
ATOM 8674 C CA . LEU A 1 108 ? -14.173 7.551 10.683 1.00 0.00 108 LEU A CA 5
ATOM 8675 C C . LEU A 1 108 ? -15.621 7.979 10.892 1.00 0.00 108 LEU A C 5
ATOM 8676 O O . LEU A 1 108 ? -15.988 9.120 10.612 1.00 0.00 108 LEU A O 5
ATOM 8692 N N . GLN A 1 109 ? -16.439 7.056 11.389 1.00 0.00 109 GLN A N 5
ATOM 8693 C CA . GLN A 1 109 ? -17.848 7.339 11.638 1.00 0.00 109 GLN A CA 5
ATOM 8694 C C . GLN A 1 109 ? -18.009 8.361 12.758 1.00 0.00 109 GLN A C 5
ATOM 8695 O O . GLN A 1 109 ? -18.845 9.260 12.674 1.00 0.00 109 GLN A O 5
ATOM 8709 N N . GLN A 1 110 ? -17.201 8.217 13.804 1.00 0.00 110 GLN A N 5
ATOM 8710 C CA . GLN A 1 110 ? -17.256 9.129 14.941 1.00 0.00 110 GLN A CA 5
ATOM 8711 C C . GLN A 1 110 ? -16.886 10.547 14.520 1.00 0.00 110 GLN A C 5
ATOM 8712 O O . GLN A 1 110 ? -17.143 11.509 15.245 1.00 0.00 110 GLN A O 5
ATOM 8726 N N . THR A 1 111 ? -16.281 10.671 13.343 1.00 0.00 111 THR A N 5
ATOM 8727 C CA . THR A 1 111 ? -15.875 11.972 12.825 1.00 0.00 111 THR A CA 5
ATOM 8728 C C . THR A 1 111 ? -16.928 12.541 11.881 1.00 0.00 111 THR A C 5
ATOM 8729 O O . THR A 1 111 ? -17.483 13.611 12.128 1.00 0.00 111 THR A O 5
ATOM 8740 N N . TYR A 1 112 ? -17.198 11.818 10.800 1.00 0.00 112 TYR A N 5
ATOM 8741 C CA . TYR A 1 112 ? -18.184 12.252 9.817 1.00 0.00 112 TYR A CA 5
ATOM 8742 C C . TYR A 1 112 ? -19.494 11.487 9.983 1.00 0.00 112 TYR A C 5
ATOM 8743 O O . TYR A 1 112 ? -20.576 12.066 9.923 1.00 0.00 112 TYR A O 5
ATOM 8761 N N . GLY A 1 113 ? -19.383 10.177 10.193 1.00 0.00 113 GLY A N 5
ATOM 8762 C CA . GLY A 1 113 ? -20.565 9.352 10.364 1.00 0.00 113 GLY A CA 5
ATOM 8763 C C . GLY A 1 113 ? -20.785 8.406 9.201 1.00 0.00 113 GLY A C 5
ATOM 8764 O O . GLY A 1 113 ? -21.575 7.467 9.297 1.00 0.00 113 GLY A O 5
ATOM 8768 N N . SER A 1 114 ? -20.086 8.654 8.098 1.00 0.00 114 SER A N 5
ATOM 8769 C CA . SER A 1 114 ? -20.213 7.819 6.909 1.00 0.00 114 SER A CA 5
ATOM 8770 C C . SER A 1 114 ? -19.158 6.718 6.902 1.00 0.00 114 SER A C 5
ATOM 8771 O O . SER A 1 114 ? -18.370 6.590 7.840 1.00 0.00 114 SER A O 5
ATOM 8779 N N . THR A 1 115 ? -19.149 5.922 5.837 1.00 0.00 115 THR A N 5
ATOM 8780 C CA . THR A 1 115 ? -18.193 4.830 5.707 1.00 0.00 115 THR A CA 5
ATOM 8781 C C . THR A 1 115 ? -17.913 4.516 4.242 1.00 0.00 115 THR A C 5
ATOM 8782 O O . THR A 1 115 ? -18.585 5.029 3.347 1.00 0.00 115 THR A O 5
ATOM 8793 N N . LEU A 1 116 ? -16.918 3.669 4.004 1.00 0.00 116 LEU A N 5
ATOM 8794 C CA . LEU A 1 116 ? -16.548 3.285 2.646 1.00 0.00 116 LEU A CA 5
ATOM 8795 C C . LEU A 1 116 ? -17.380 2.099 2.170 1.00 0.00 116 LEU A C 5
ATOM 8796 O O . LEU A 1 116 ? -17.690 1.193 2.944 1.00 0.00 116 LEU A O 5
ATOM 8812 N N . LYS A 1 117 ? -17.738 2.109 0.890 1.00 0.00 117 LYS A N 5
ATOM 8813 C CA . LYS A 1 117 ? -18.530 1.032 0.308 1.00 0.00 117 LYS A CA 5
ATOM 8814 C C . LYS A 1 117 ? -17.635 -0.103 -0.177 1.00 0.00 117 LYS A C 5
ATOM 8815 O O . LYS A 1 117 ? -17.080 -0.043 -1.274 1.00 0.00 117 LYS A O 5
ATOM 8834 N N . VAL A 1 118 ? -17.499 -1.137 0.646 1.00 0.00 118 VAL A N 5
ATOM 8835 C CA . VAL A 1 118 ? -16.672 -2.287 0.300 1.00 0.00 118 VAL A CA 5
ATOM 8836 C C . VAL A 1 118 ? -17.507 -3.561 0.227 1.00 0.00 118 VAL A C 5
ATOM 8837 O O . VAL A 1 118 ? -17.639 -4.289 1.211 1.00 0.00 118 VAL A O 5
ATOM 8850 N N . THR A 1 119 ? -18.069 -3.827 -0.949 1.00 0.00 119 THR A N 5
ATOM 8851 C CA . THR A 1 119 ? -18.891 -5.013 -1.152 1.00 0.00 119 THR A CA 5
ATOM 8852 C C . THR A 1 119 ? -18.041 -6.207 -1.570 1.00 0.00 119 THR A C 5
ATOM 8853 O O . THR A 1 119 ? -17.156 -6.050 -2.410 1.00 0.00 119 THR A O 5
ATOM 8864 N N . LYS B 2 7 ? 8.848 -6.239 15.345 1.00 0.00 207 LYS B N 5
ATOM 8865 C CA . LYS B 2 7 ? 8.625 -7.441 14.549 1.00 0.00 207 LYS B CA 5
ATOM 8866 C C . LYS B 2 7 ? 7.515 -7.219 13.527 1.00 0.00 207 LYS B C 5
ATOM 8867 O O . LYS B 2 7 ? 6.338 -7.421 13.822 1.00 0.00 207 LYS B O 5
ATOM 8886 N N . SER B 2 8 ? 7.900 -6.804 12.324 1.00 0.00 208 SER B N 5
ATOM 8887 C CA . SER B 2 8 ? 6.937 -6.553 11.259 1.00 0.00 208 SER B CA 5
ATOM 8888 C C . SER B 2 8 ? 7.642 -6.109 9.981 1.00 0.00 208 SER B C 5
ATOM 8889 O O . SER B 2 8 ? 8.673 -5.436 10.030 1.00 0.00 208 SER B O 5
ATOM 8897 N N . PHE B 2 9 ? 7.080 -6.490 8.839 1.00 0.00 209 PHE B N 5
ATOM 8898 C CA . PHE B 2 9 ? 7.655 -6.132 7.547 1.00 0.00 209 PHE B CA 5
ATOM 8899 C C . PHE B 2 9 ? 7.679 -4.617 7.363 1.00 0.00 209 PHE B C 5
ATOM 8900 O O . PHE B 2 9 ? 8.616 -4.066 6.786 1.00 0.00 209 PHE B O 5
ATOM 8917 N N . PHE B 2 10 ? 6.640 -3.951 7.857 1.00 0.00 210 PHE B N 5
ATOM 8918 C CA . PHE B 2 10 ? 6.540 -2.501 7.746 1.00 0.00 210 PHE B CA 5
ATOM 8919 C C . PHE B 2 10 ? 7.608 -1.815 8.593 1.00 0.00 210 PHE B C 5
ATOM 8920 O O . PHE B 2 10 ? 8.014 -0.689 8.307 1.00 0.00 210 PHE B O 5
ATOM 8937 N N . ASP B 2 11 ? 8.057 -2.502 9.637 1.00 0.00 211 ASP B N 5
ATOM 8938 C CA . ASP B 2 11 ? 9.078 -1.961 10.527 1.00 0.00 211 ASP B CA 5
ATOM 8939 C C . ASP B 2 11 ? 10.456 -2.024 9.874 1.00 0.00 211 ASP B C 5
ATOM 8940 O O . ASP B 2 11 ? 11.241 -1.079 9.963 1.00 0.00 211 ASP B O 5
ATOM 8949 N N . LYS B 2 12 ? 10.745 -3.144 9.220 1.00 0.00 212 LYS B N 5
ATOM 8950 C CA . LYS B 2 12 ? 12.028 -3.331 8.552 1.00 0.00 212 LYS B CA 5
ATOM 8951 C C . LYS B 2 12 ? 12.069 -2.569 7.231 1.00 0.00 212 LYS B C 5
ATOM 8952 O O . LYS B 2 12 ? 13.141 -2.209 6.743 1.00 0.00 212 LYS B O 5
ATOM 8971 N N . LYS B 2 13 ? 10.896 -2.325 6.656 1.00 0.00 213 LYS B N 5
ATOM 8972 C CA . LYS B 2 13 ? 10.797 -1.604 5.393 1.00 0.00 213 LYS B CA 5
ATOM 8973 C C . LYS B 2 13 ? 10.967 -0.104 5.608 1.00 0.00 213 LYS B C 5
ATOM 8974 O O . LYS B 2 13 ? 11.526 0.596 4.763 1.00 0.00 213 LYS B O 5
ATOM 8993 N N . ARG B 2 14 ? 10.483 0.384 6.745 1.00 0.00 214 ARG B N 5
ATOM 8994 C CA . ARG B 2 14 ? 10.580 1.802 7.071 1.00 0.00 214 ARG B CA 5
ATOM 8995 C C . ARG B 2 14 ? 12.008 2.172 7.465 1.00 0.00 214 ARG B C 5
ATOM 8996 O O . ARG B 2 14 ? 12.417 3.326 7.341 1.00 0.00 214 ARG B O 5
ATOM 9017 N N . SER B 2 15 ? 12.760 1.184 7.939 1.00 0.00 215 SER B N 5
ATOM 9018 C CA . SER B 2 15 ? 14.141 1.406 8.354 1.00 0.00 215 SER B CA 5
ATOM 9019 C C . SER B 2 15 ? 15.066 1.484 7.144 1.00 0.00 215 SER B C 5
ATOM 9020 O O . SER B 2 15 ? 15.857 2.417 7.013 1.00 0.00 215 SER B O 5
ATOM 9028 N N . GLU B 2 16 ? 14.960 0.495 6.262 1.00 0.00 216 GLU B N 5
ATOM 9029 C CA . GLU B 2 16 ? 15.788 0.450 5.062 1.00 0.00 216 GLU B CA 5
ATOM 9030 C C . GLU B 2 16 ? 15.675 1.752 4.275 1.00 0.00 216 GLU B C 5
ATOM 9031 O O . GLU B 2 16 ? 16.670 2.270 3.766 1.00 0.00 216 GLU B O 5
ATOM 9043 N N . ARG B 2 17 ? 14.457 2.275 4.178 1.00 0.00 217 ARG B N 5
ATOM 9044 C CA . ARG B 2 17 ? 14.213 3.515 3.451 1.00 0.00 217 ARG B CA 5
ATOM 9045 C C . ARG B 2 17 ? 14.840 4.703 4.177 1.00 0.00 217 ARG B C 5
ATOM 9046 O O . ARG B 2 17 ? 15.191 5.706 3.556 1.00 0.00 217 ARG B O 5
ATOM 9067 N N . ILE B 2 18 ? 14.974 4.581 5.493 1.00 0.00 218 ILE B N 5
ATOM 9068 C CA . ILE B 2 18 ? 15.559 5.644 6.301 1.00 0.00 218 ILE B CA 5
ATOM 9069 C C . ILE B 2 18 ? 17.082 5.610 6.238 1.00 0.00 218 ILE B C 5
ATOM 9070 O O . ILE B 2 18 ? 17.735 6.653 6.201 1.00 0.00 218 ILE B O 5
ATOM 9086 N N . SER B 2 19 ? 17.642 4.405 6.222 1.00 0.00 219 SER B N 5
ATOM 9087 C CA . SER B 2 19 ? 19.088 4.234 6.164 1.00 0.00 219 SER B CA 5
ATOM 9088 C C . SER B 2 19 ? 19.468 3.153 5.156 1.00 0.00 219 SER B C 5
ATOM 9089 O O . SER B 2 19 ? 19.142 1.980 5.336 1.00 0.00 219 SER B O 5
ATOM 9097 N N . ASN B 2 20 ? 20.160 3.558 4.096 1.00 0.00 220 ASN B N 5
ATOM 9098 C CA . ASN B 2 20 ? 20.584 2.624 3.058 1.00 0.00 220 ASN B CA 5
ATOM 9099 C C . ASN B 2 20 ? 21.955 3.007 2.511 1.00 0.00 220 ASN B C 5
ATOM 9100 O O . ASN B 2 20 ? 22.083 3.950 1.728 1.00 0.00 220 ASN B O 5
ATOM 9111 N N . ALA A 1 23 ? 3.918 13.391 12.927 1.00 0.00 23 ALA A N 6
ATOM 9112 C CA . ALA A 1 23 ? 2.548 13.130 13.352 1.00 0.00 23 ALA A CA 6
ATOM 9113 C C . ALA A 1 23 ? 1.595 13.123 12.162 1.00 0.00 23 ALA A C 6
ATOM 9114 O O . ALA A 1 23 ? 0.412 13.430 12.299 1.00 0.00 23 ALA A O 6
ATOM 9121 N N . ALA A 1 24 ? 2.120 12.771 10.991 1.00 0.00 24 ALA A N 6
ATOM 9122 C CA . ALA A 1 24 ? 1.316 12.723 9.777 1.00 0.00 24 ALA A CA 6
ATOM 9123 C C . ALA A 1 24 ? 1.034 11.284 9.363 1.00 0.00 24 ALA A C 6
ATOM 9124 O O . ALA A 1 24 ? 1.723 10.348 9.770 1.00 0.00 24 ALA A O 6
ATOM 9131 N N . PRO A 1 25 ? -0.005 11.099 8.534 1.00 0.00 25 PRO A N 6
ATOM 9132 C CA . PRO A 1 25 ? -0.403 9.775 8.047 1.00 0.00 25 PRO A CA 6
ATOM 9133 C C . PRO A 1 25 ? 0.609 9.189 7.067 1.00 0.00 25 PRO A C 6
ATOM 9134 O O . PRO A 1 25 ? 0.443 9.294 5.852 1.00 0.00 25 PRO A O 6
ATOM 9145 N N . ASN A 1 26 ? 1.657 8.573 7.604 1.00 0.00 26 ASN A N 6
ATOM 9146 C CA . ASN A 1 26 ? 2.695 7.970 6.777 1.00 0.00 26 ASN A CA 6
ATOM 9147 C C . ASN A 1 26 ? 2.781 6.467 7.019 1.00 0.00 26 ASN A C 6
ATOM 9148 O O . ASN A 1 26 ? 2.757 6.008 8.163 1.00 0.00 26 ASN A O 6
ATOM 9159 N N . LEU A 1 27 ? 2.881 5.702 5.937 1.00 0.00 27 LEU A N 6
ATOM 9160 C CA . LEU A 1 27 ? 2.971 4.249 6.032 1.00 0.00 27 LEU A CA 6
ATOM 9161 C C . LEU A 1 27 ? 4.420 3.785 5.915 1.00 0.00 27 LEU A C 6
ATOM 9162 O O . LEU A 1 27 ? 4.981 3.741 4.822 1.00 0.00 27 LEU A O 6
ATOM 9178 N N . ALA A 1 28 ? 5.017 3.438 7.051 1.00 0.00 28 ALA A N 6
ATOM 9179 C CA . ALA A 1 28 ? 6.399 2.973 7.076 1.00 0.00 28 ALA A CA 6
ATOM 9180 C C . ALA A 1 28 ? 7.342 4.020 6.494 1.00 0.00 28 ALA A C 6
ATOM 9181 O O . ALA A 1 28 ? 8.320 3.687 5.827 1.00 0.00 28 ALA A O 6
ATOM 9188 N N . GLY A 1 29 ? 7.038 5.290 6.750 1.00 0.00 29 GLY A N 6
ATOM 9189 C CA . GLY A 1 29 ? 7.869 6.367 6.243 1.00 0.00 29 GLY A CA 6
ATOM 9190 C C . GLY A 1 29 ? 7.355 6.927 4.932 1.00 0.00 29 GLY A C 6
ATOM 9191 O O . GLY A 1 29 ? 7.860 7.937 4.440 1.00 0.00 29 GLY A O 6
ATOM 9195 N N . ALA A 1 30 ? 6.349 6.270 4.363 1.00 0.00 30 ALA A N 6
ATOM 9196 C CA . ALA A 1 30 ? 5.766 6.710 3.101 1.00 0.00 30 ALA A CA 6
ATOM 9197 C C . ALA A 1 30 ? 4.639 7.708 3.335 1.00 0.00 30 ALA A C 6
ATOM 9198 O O . ALA A 1 30 ? 3.578 7.353 3.850 1.00 0.00 30 ALA A O 6
ATOM 9205 N N . VAL A 1 31 ? 4.873 8.960 2.955 1.00 0.00 31 VAL A N 6
ATOM 9206 C CA . VAL A 1 31 ? 3.876 10.010 3.123 1.00 0.00 31 VAL A CA 6
ATOM 9207 C C . VAL A 1 31 ? 3.029 10.170 1.866 1.00 0.00 31 VAL A C 6
ATOM 9208 O O . VAL A 1 31 ? 1.826 10.415 1.942 1.00 0.00 31 VAL A O 6
ATOM 9221 N N . GLU A 1 32 ? 3.667 10.031 0.708 1.00 0.00 32 GLU A N 6
ATOM 9222 C CA . GLU A 1 32 ? 2.971 10.161 -0.568 1.00 0.00 32 GLU A CA 6
ATOM 9223 C C . GLU A 1 32 ? 2.089 8.945 -0.832 1.00 0.00 32 GLU A C 6
ATOM 9224 O O . GLU A 1 32 ? 2.462 7.814 -0.520 1.00 0.00 32 GLU A O 6
ATOM 9236 N N . PHE A 1 33 ? 0.917 9.186 -1.411 1.00 0.00 33 PHE A N 6
ATOM 9237 C CA . PHE A 1 33 ? -0.020 8.112 -1.717 1.00 0.00 33 PHE A CA 6
ATOM 9238 C C . PHE A 1 33 ? 0.647 7.033 -2.566 1.00 0.00 33 PHE A C 6
ATOM 9239 O O . PHE A 1 33 ? 0.592 5.848 -2.238 1.00 0.00 33 PHE A O 6
ATOM 9256 N N . SER A 1 34 ? 1.276 7.454 -3.659 1.00 0.00 34 SER A N 6
ATOM 9257 C CA . SER A 1 34 ? 1.950 6.525 -4.558 1.00 0.00 34 SER A CA 6
ATOM 9258 C C . SER A 1 34 ? 2.913 5.625 -3.788 1.00 0.00 34 SER A C 6
ATOM 9259 O O . SER A 1 34 ? 3.059 4.444 -4.099 1.00 0.00 34 SER A O 6
ATOM 9267 N N . ASP A 1 35 ? 3.567 6.195 -2.783 1.00 0.00 35 ASP A N 6
ATOM 9268 C CA . ASP A 1 35 ? 4.516 5.446 -1.966 1.00 0.00 35 ASP A CA 6
ATOM 9269 C C . ASP A 1 35 ? 3.788 4.484 -1.032 1.00 0.00 35 ASP A C 6
ATOM 9270 O O . ASP A 1 35 ? 4.313 3.428 -0.680 1.00 0.00 35 ASP A O 6
ATOM 9279 N N . VAL A 1 36 ? 2.576 4.858 -0.633 1.00 0.00 36 VAL A N 6
ATOM 9280 C CA . VAL A 1 36 ? 1.776 4.029 0.261 1.00 0.00 36 VAL A CA 6
ATOM 9281 C C . VAL A 1 36 ? 1.252 2.792 -0.460 1.00 0.00 36 VAL A C 6
ATOM 9282 O O . VAL A 1 36 ? 1.495 1.662 -0.036 1.00 0.00 36 VAL A O 6
ATOM 9295 N N . LYS A 1 37 ? 0.530 3.013 -1.553 1.00 0.00 37 LYS A N 6
ATOM 9296 C CA . LYS A 1 37 ? -0.028 1.916 -2.336 1.00 0.00 37 LYS A CA 6
ATOM 9297 C C . LYS A 1 37 ? 1.067 0.956 -2.786 1.00 0.00 37 LYS A C 6
ATOM 9298 O O . LYS A 1 37 ? 0.838 -0.247 -2.918 1.00 0.00 37 LYS A O 6
ATOM 9317 N N . THR A 1 38 ? 2.261 1.493 -3.019 1.00 0.00 38 THR A N 6
ATOM 9318 C CA . THR A 1 38 ? 3.392 0.683 -3.454 1.00 0.00 38 THR A CA 6
ATOM 9319 C C . THR A 1 38 ? 3.847 -0.263 -2.349 1.00 0.00 38 THR A C 6
ATOM 9320 O O . THR A 1 38 ? 4.214 -1.410 -2.611 1.00 0.00 38 THR A O 6
ATOM 9331 N N . LEU A 1 39 ? 3.821 0.222 -1.113 1.00 0.00 39 LEU A N 6
ATOM 9332 C CA . LEU A 1 39 ? 4.231 -0.583 0.034 1.00 0.00 39 LEU A CA 6
ATOM 9333 C C . LEU A 1 39 ? 3.215 -1.685 0.315 1.00 0.00 39 LEU A C 6
ATOM 9334 O O . LEU A 1 39 ? 3.579 -2.789 0.722 1.00 0.00 39 LEU A O 6
ATOM 9350 N N . LEU A 1 40 ? 1.941 -1.379 0.097 1.00 0.00 40 LEU A N 6
ATOM 9351 C CA . LEU A 1 40 ? 0.872 -2.345 0.325 1.00 0.00 40 LEU A CA 6
ATOM 9352 C C . LEU A 1 40 ? 0.886 -3.435 -0.742 1.00 0.00 40 LEU A C 6
ATOM 9353 O O . LEU A 1 40 ? 0.797 -4.624 -0.432 1.00 0.00 40 LEU A O 6
ATOM 9369 N N . LYS A 1 41 ? 1.002 -3.024 -2.000 1.00 0.00 41 LYS A N 6
ATOM 9370 C CA . LYS A 1 41 ? 1.032 -3.964 -3.114 1.00 0.00 41 LYS A CA 6
ATOM 9371 C C . LYS A 1 41 ? 2.100 -5.031 -2.895 1.00 0.00 41 LYS A C 6
ATOM 9372 O O . LYS A 1 41 ? 1.867 -6.214 -3.142 1.00 0.00 41 LYS A O 6
ATOM 9391 N N . GLU A 1 42 ? 3.270 -4.604 -2.432 1.00 0.00 42 GLU A N 6
ATOM 9392 C CA . GLU A 1 42 ? 4.373 -5.525 -2.181 1.00 0.00 42 GLU A CA 6
ATOM 9393 C C . GLU A 1 42 ? 4.152 -6.298 -0.884 1.00 0.00 42 GLU A C 6
ATOM 9394 O O . GLU A 1 42 ? 4.395 -7.504 -0.818 1.00 0.00 42 GLU A O 6
ATOM 9406 N N . TRP A 1 43 ? 3.690 -5.597 0.145 1.00 0.00 43 TRP A N 6
ATOM 9407 C CA . TRP A 1 43 ? 3.437 -6.217 1.440 1.00 0.00 43 TRP A CA 6
ATOM 9408 C C . TRP A 1 43 ? 2.340 -7.270 1.334 1.00 0.00 43 TRP A C 6
ATOM 9409 O O . TRP A 1 43 ? 2.165 -8.090 2.236 1.00 0.00 43 TRP A O 6
ATOM 9430 N N . ILE A 1 44 ? 1.604 -7.243 0.228 1.00 0.00 44 ILE A N 6
ATOM 9431 C CA . ILE A 1 44 ? 0.525 -8.197 0.005 1.00 0.00 44 ILE A CA 6
ATOM 9432 C C . ILE A 1 44 ? 0.957 -9.301 -0.957 1.00 0.00 44 ILE A C 6
ATOM 9433 O O . ILE A 1 44 ? 0.317 -10.348 -1.045 1.00 0.00 44 ILE A O 6
ATOM 9449 N N . THR A 1 45 ? 2.049 -9.058 -1.675 1.00 0.00 45 THR A N 6
ATOM 9450 C CA . THR A 1 45 ? 2.566 -10.030 -2.629 1.00 0.00 45 THR A CA 6
ATOM 9451 C C . THR A 1 45 ? 3.738 -10.807 -2.041 1.00 0.00 45 THR A C 6
ATOM 9452 O O . THR A 1 45 ? 3.721 -12.038 -1.996 1.00 0.00 45 THR A O 6
ATOM 9463 N N . THR A 1 46 ? 4.758 -10.082 -1.589 1.00 0.00 46 THR A N 6
ATOM 9464 C CA . THR A 1 46 ? 5.938 -10.703 -1.004 1.00 0.00 46 THR A CA 6
ATOM 9465 C C . THR A 1 46 ? 5.598 -11.401 0.309 1.00 0.00 46 THR A C 6
ATOM 9466 O O . THR A 1 46 ? 6.368 -12.226 0.801 1.00 0.00 46 THR A O 6
ATOM 9477 N N . ILE A 1 47 ? 4.442 -11.066 0.869 1.00 0.00 47 ILE A N 6
ATOM 9478 C CA . ILE A 1 47 ? 4.000 -11.663 2.124 1.00 0.00 47 ILE A CA 6
ATOM 9479 C C . ILE A 1 47 ? 2.574 -12.189 2.010 1.00 0.00 47 ILE A C 6
ATOM 9480 O O . ILE A 1 47 ? 1.660 -11.459 1.625 1.00 0.00 47 ILE A O 6
ATOM 9496 N N . SER A 1 48 ? 2.389 -13.461 2.350 1.00 0.00 48 SER A N 6
ATOM 9497 C CA . SER A 1 48 ? 1.074 -14.087 2.282 1.00 0.00 48 SER A CA 6
ATOM 9498 C C . SER A 1 48 ? 0.500 -14.295 3.682 1.00 0.00 48 SER A C 6
ATOM 9499 O O . SER A 1 48 ? -0.715 -14.361 3.862 1.00 0.00 48 SER A O 6
ATOM 9507 N N . ASP A 1 49 ? 1.385 -14.398 4.667 1.00 0.00 49 ASP A N 6
ATOM 9508 C CA . ASP A 1 49 ? 0.969 -14.598 6.050 1.00 0.00 49 ASP A CA 6
ATOM 9509 C C . ASP A 1 49 ? 1.312 -13.380 6.902 1.00 0.00 49 ASP A C 6
ATOM 9510 O O . ASP A 1 49 ? 2.295 -13.368 7.644 1.00 0.00 49 ASP A O 6
ATOM 9519 N N . PRO A 1 50 ? 0.484 -12.329 6.795 1.00 0.00 50 PRO A N 6
ATOM 9520 C CA . PRO A 1 50 ? 0.680 -11.087 7.547 1.00 0.00 50 PRO A CA 6
ATOM 9521 C C . PRO A 1 50 ? 0.418 -11.265 9.038 1.00 0.00 50 PRO A C 6
ATOM 9522 O O . PRO A 1 50 ? -0.354 -12.134 9.443 1.00 0.00 50 PRO A O 6
ATOM 9533 N N . MET A 1 51 ? 1.066 -10.437 9.852 1.00 0.00 51 MET A N 6
ATOM 9534 C CA . MET A 1 51 ? 0.901 -10.503 11.299 1.00 0.00 51 MET A CA 6
ATOM 9535 C C . MET A 1 51 ? -0.059 -9.422 11.787 1.00 0.00 51 MET A C 6
ATOM 9536 O O . MET A 1 51 ? -0.310 -8.441 11.087 1.00 0.00 51 MET A O 6
ATOM 9550 N N . GLU A 1 52 ? -0.592 -9.609 12.990 1.00 0.00 52 GLU A N 6
ATOM 9551 C CA . GLU A 1 52 ? -1.525 -8.649 13.569 1.00 0.00 52 GLU A CA 6
ATOM 9552 C C . GLU A 1 52 ? -0.893 -7.262 13.658 1.00 0.00 52 GLU A C 6
ATOM 9553 O O . GLU A 1 52 ? -1.566 -6.250 13.464 1.00 0.00 52 GLU A O 6
ATOM 9565 N N . GLU A 1 53 ? 0.402 -7.226 13.952 1.00 0.00 53 GLU A N 6
ATOM 9566 C CA . GLU A 1 53 ? 1.124 -5.964 14.067 1.00 0.00 53 GLU A CA 6
ATOM 9567 C C . GLU A 1 53 ? 1.225 -5.270 12.712 1.00 0.00 53 GLU A C 6
ATOM 9568 O O . GLU A 1 53 ? 0.907 -4.088 12.583 1.00 0.00 53 GLU A O 6
ATOM 9580 N N . ASP A 1 54 ? 1.672 -6.012 11.705 1.00 0.00 54 ASP A N 6
ATOM 9581 C CA . ASP A 1 54 ? 1.817 -5.470 10.359 1.00 0.00 54 ASP A CA 6
ATOM 9582 C C . ASP A 1 54 ? 0.500 -4.873 9.871 1.00 0.00 54 ASP A C 6
ATOM 9583 O O . ASP A 1 54 ? 0.458 -3.730 9.414 1.00 0.00 54 ASP A O 6
ATOM 9592 N N . ILE A 1 55 ? -0.570 -5.654 9.968 1.00 0.00 55 ILE A N 6
ATOM 9593 C CA . ILE A 1 55 ? -1.887 -5.203 9.537 1.00 0.00 55 ILE A CA 6
ATOM 9594 C C . ILE A 1 55 ? -2.360 -4.013 10.366 1.00 0.00 55 ILE A C 6
ATOM 9595 O O . ILE A 1 55 ? -3.094 -3.155 9.876 1.00 0.00 55 ILE A O 6
ATOM 9611 N N . LEU A 1 56 ? -1.932 -3.968 11.623 1.00 0.00 56 LEU A N 6
ATOM 9612 C CA . LEU A 1 56 ? -2.310 -2.883 12.521 1.00 0.00 56 LEU A CA 6
ATOM 9613 C C . LEU A 1 56 ? -1.712 -1.559 12.056 1.00 0.00 56 LEU A C 6
ATOM 9614 O O . LEU A 1 56 ? -2.351 -0.512 12.152 1.00 0.00 56 LEU A O 6
ATOM 9630 N N . GLN A 1 57 ? -0.484 -1.615 11.551 1.00 0.00 57 GLN A N 6
ATOM 9631 C CA . GLN A 1 57 ? 0.199 -0.420 11.071 1.00 0.00 57 GLN A CA 6
ATOM 9632 C C . GLN A 1 57 ? -0.653 0.317 10.042 1.00 0.00 57 GLN A C 6
ATOM 9633 O O . GLN A 1 57 ? -0.567 1.538 9.910 1.00 0.00 57 GLN A O 6
ATOM 9647 N N . VAL A 1 58 ? -1.474 -0.433 9.315 1.00 0.00 58 VAL A N 6
ATOM 9648 C CA . VAL A 1 58 ? -2.342 0.150 8.298 1.00 0.00 58 VAL A CA 6
ATOM 9649 C C . VAL A 1 58 ? -3.501 0.909 8.935 1.00 0.00 58 VAL A C 6
ATOM 9650 O O . VAL A 1 58 ? -3.949 1.931 8.413 1.00 0.00 58 VAL A O 6
ATOM 9663 N N . VAL A 1 59 ? -3.983 0.404 10.066 1.00 0.00 59 VAL A N 6
ATOM 9664 C CA . VAL A 1 59 ? -5.089 1.035 10.775 1.00 0.00 59 VAL A CA 6
ATOM 9665 C C . VAL A 1 59 ? -4.718 2.441 11.232 1.00 0.00 59 VAL A C 6
ATOM 9666 O O . VAL A 1 59 ? -5.437 3.404 10.963 1.00 0.00 59 VAL A O 6
ATOM 9679 N N . ARG A 1 60 ? -3.588 2.554 11.925 1.00 0.00 60 ARG A N 6
ATOM 9680 C CA . ARG A 1 60 ? -3.121 3.843 12.420 1.00 0.00 60 ARG A CA 6
ATOM 9681 C C . ARG A 1 60 ? -2.903 4.821 11.269 1.00 0.00 60 ARG A C 6
ATOM 9682 O O . ARG A 1 60 ? -2.964 6.037 11.454 1.00 0.00 60 ARG A O 6
ATOM 9703 N N . TYR A 1 61 ? -2.649 4.282 10.082 1.00 0.00 61 TYR A N 6
ATOM 9704 C CA . TYR A 1 61 ? -2.418 5.107 8.901 1.00 0.00 61 TYR A CA 6
ATOM 9705 C C . TYR A 1 61 ? -3.729 5.686 8.378 1.00 0.00 61 TYR A C 6
ATOM 9706 O O . TYR A 1 61 ? -3.847 6.895 8.173 1.00 0.00 61 TYR A O 6
ATOM 9724 N N . CYS A 1 62 ? -4.709 4.816 8.164 1.00 0.00 62 CYS A N 6
ATOM 9725 C CA . CYS A 1 62 ? -6.012 5.240 7.664 1.00 0.00 62 CYS A CA 6
ATOM 9726 C C . CYS A 1 62 ? -6.742 6.089 8.700 1.00 0.00 62 CYS A C 6
ATOM 9727 O O . CYS A 1 62 ? -7.299 7.139 8.378 1.00 0.00 62 CYS A O 6
ATOM 9735 N N . THR A 1 63 ? -6.737 5.627 9.947 1.00 0.00 63 THR A N 6
ATOM 9736 C CA . THR A 1 63 ? -7.401 6.341 11.030 1.00 0.00 63 THR A CA 6
ATOM 9737 C C . THR A 1 63 ? -6.919 7.785 11.112 1.00 0.00 63 THR A C 6
ATOM 9738 O O . THR A 1 63 ? -7.650 8.669 11.560 1.00 0.00 63 THR A O 6
ATOM 9749 N N . ASP A 1 64 ? -5.686 8.018 10.676 1.00 0.00 64 ASP A N 6
ATOM 9750 C CA . ASP A 1 64 ? -5.107 9.357 10.698 1.00 0.00 64 ASP A CA 6
ATOM 9751 C C . ASP A 1 64 ? -5.717 10.231 9.607 1.00 0.00 64 ASP A C 6
ATOM 9752 O O . ASP A 1 64 ? -5.947 11.424 9.808 1.00 0.00 64 ASP A O 6
ATOM 9761 N N . LEU A 1 65 ? -5.974 9.630 8.450 1.00 0.00 65 LEU A N 6
ATOM 9762 C CA . LEU A 1 65 ? -6.556 10.353 7.325 1.00 0.00 65 LEU A CA 6
ATOM 9763 C C . LEU A 1 65 ? -7.848 11.050 7.736 1.00 0.00 65 LEU A C 6
ATOM 9764 O O . LEU A 1 65 ? -8.148 12.149 7.267 1.00 0.00 65 LEU A O 6
ATOM 9780 N N . ILE A 1 66 ? -8.609 10.406 8.614 1.00 0.00 66 ILE A N 6
ATOM 9781 C CA . ILE A 1 66 ? -9.868 10.966 9.091 1.00 0.00 66 ILE A CA 6
ATOM 9782 C C . ILE A 1 66 ? -9.641 12.287 9.819 1.00 0.00 66 ILE A C 6
ATOM 9783 O O . ILE A 1 66 ? -10.309 13.282 9.541 1.00 0.00 66 ILE A O 6
ATOM 9799 N N . GLU A 1 67 ? -8.692 12.288 10.750 1.00 0.00 67 GLU A N 6
ATOM 9800 C CA . GLU A 1 67 ? -8.377 13.487 11.517 1.00 0.00 67 GLU A CA 6
ATOM 9801 C C . GLU A 1 67 ? -7.629 14.501 10.658 1.00 0.00 67 GLU A C 6
ATOM 9802 O O . GLU A 1 67 ? -7.746 15.709 10.863 1.00 0.00 67 GLU A O 6
ATOM 9814 N N . GLU A 1 68 ? -6.861 14.001 9.695 1.00 0.00 68 GLU A N 6
ATOM 9815 C CA . GLU A 1 68 ? -6.094 14.864 8.805 1.00 0.00 68 GLU A CA 6
ATOM 9816 C C . GLU A 1 68 ? -6.940 15.313 7.617 1.00 0.00 68 GLU A C 6
ATOM 9817 O O . GLU A 1 68 ? -6.489 16.091 6.777 1.00 0.00 68 GLU A O 6
ATOM 9829 N N . LYS A 1 69 ? -8.171 14.817 7.555 1.00 0.00 69 LYS A N 6
ATOM 9830 C CA . LYS A 1 69 ? -9.083 15.165 6.473 1.00 0.00 69 LYS A CA 6
ATOM 9831 C C . LYS A 1 69 ? -8.468 14.837 5.116 1.00 0.00 69 LYS A C 6
ATOM 9832 O O . LYS A 1 69 ? -8.561 15.625 4.175 1.00 0.00 69 LYS A O 6
ATOM 9851 N N . ASP A 1 70 ? -7.841 13.670 5.022 1.00 0.00 70 ASP A N 6
ATOM 9852 C CA . ASP A 1 70 ? -7.212 13.236 3.780 1.00 0.00 70 ASP A CA 6
ATOM 9853 C C . ASP A 1 70 ? -7.917 12.006 3.216 1.00 0.00 70 ASP A C 6
ATOM 9854 O O . ASP A 1 70 ? -7.286 11.142 2.606 1.00 0.00 70 ASP A O 6
ATOM 9863 N N . LEU A 1 71 ? -9.228 11.933 3.423 1.00 0.00 71 LEU A N 6
ATOM 9864 C CA . LEU A 1 71 ? -10.018 10.809 2.936 1.00 0.00 71 LEU A CA 6
ATOM 9865 C C . LEU A 1 71 ? -9.869 10.652 1.427 1.00 0.00 71 LEU A C 6
ATOM 9866 O O . LEU A 1 71 ? -10.168 9.595 0.870 1.00 0.00 71 LEU A O 6
ATOM 9882 N N . GLU A 1 72 ? -9.402 11.709 0.769 1.00 0.00 72 GLU A N 6
ATOM 9883 C CA . GLU A 1 72 ? -9.211 11.687 -0.676 1.00 0.00 72 GLU A CA 6
ATOM 9884 C C . GLU A 1 72 ? -8.427 10.450 -1.103 1.00 0.00 72 GLU A C 6
ATOM 9885 O O . GLU A 1 72 ? -8.873 9.680 -1.953 1.00 0.00 72 GLU A O 6
ATOM 9897 N N . LYS A 1 73 ? -7.253 10.265 -0.505 1.00 0.00 73 LYS A N 6
ATOM 9898 C CA . LYS A 1 73 ? -6.406 9.122 -0.821 1.00 0.00 73 LYS A CA 6
ATOM 9899 C C . LYS A 1 73 ? -6.908 7.862 -0.124 1.00 0.00 73 LYS A C 6
ATOM 9900 O O . LYS A 1 73 ? -6.623 6.744 -0.556 1.00 0.00 73 LYS A O 6
ATOM 9919 N N . LEU A 1 74 ? -7.659 8.049 0.957 1.00 0.00 74 LEU A N 6
ATOM 9920 C CA . LEU A 1 74 ? -8.203 6.927 1.714 1.00 0.00 74 LEU A CA 6
ATOM 9921 C C . LEU A 1 74 ? -8.971 5.976 0.801 1.00 0.00 74 LEU A C 6
ATOM 9922 O O . LEU A 1 74 ? -8.718 4.771 0.790 1.00 0.00 74 LEU A O 6
ATOM 9938 N N . ASP A 1 75 ? -9.908 6.526 0.036 1.00 0.00 75 ASP A N 6
ATOM 9939 C CA . ASP A 1 75 ? -10.711 5.726 -0.882 1.00 0.00 75 ASP A CA 6
ATOM 9940 C C . ASP A 1 75 ? -9.835 5.087 -1.955 1.00 0.00 75 ASP A C 6
ATOM 9941 O O . ASP A 1 75 ? -10.163 4.027 -2.488 1.00 0.00 75 ASP A O 6
ATOM 9950 N N . LEU A 1 76 ? -8.720 5.738 -2.266 1.00 0.00 76 LEU A N 6
ATOM 9951 C CA . LEU A 1 76 ? -7.795 5.234 -3.276 1.00 0.00 76 LEU A CA 6
ATOM 9952 C C . LEU A 1 76 ? -6.970 4.074 -2.728 1.00 0.00 76 LEU A C 6
ATOM 9953 O O . LEU A 1 76 ? -6.717 3.093 -3.427 1.00 0.00 76 LEU A O 6
ATOM 9969 N N . VAL A 1 77 ? -6.553 4.193 -1.471 1.00 0.00 77 VAL A N 6
ATOM 9970 C CA . VAL A 1 77 ? -5.759 3.154 -0.828 1.00 0.00 77 VAL A CA 6
ATOM 9971 C C . VAL A 1 77 ? -6.614 1.937 -0.492 1.00 0.00 77 VAL A C 6
ATOM 9972 O O . VAL A 1 77 ? -6.221 0.799 -0.747 1.00 0.00 77 VAL A O 6
ATOM 9985 N N . ILE A 1 78 ? -7.787 2.185 0.083 1.00 0.00 78 ILE A N 6
ATOM 9986 C CA . ILE A 1 78 ? -8.699 1.111 0.452 1.00 0.00 78 ILE A CA 6
ATOM 9987 C C . ILE A 1 78 ? -9.030 0.233 -0.750 1.00 0.00 78 ILE A C 6
ATOM 9988 O O . ILE A 1 78 ? -8.843 -0.983 -0.715 1.00 0.00 78 ILE A O 6
ATOM 10004 N N . LYS A 1 79 ? -9.520 0.857 -1.815 1.00 0.00 79 LYS A N 6
ATOM 10005 C CA . LYS A 1 79 ? -9.874 0.135 -3.031 1.00 0.00 79 LYS A CA 6
ATOM 10006 C C . LYS A 1 79 ? -8.643 -0.510 -3.658 1.00 0.00 79 LYS A C 6
ATOM 10007 O O . LYS A 1 79 ? -8.720 -1.605 -4.217 1.00 0.00 79 LYS A O 6
ATOM 10026 N N . TYR A 1 80 ? -7.508 0.173 -3.562 1.00 0.00 80 TYR A N 6
ATOM 10027 C CA . TYR A 1 80 ? -6.261 -0.334 -4.121 1.00 0.00 80 TYR A CA 6
ATOM 10028 C C . TYR A 1 80 ? -5.832 -1.619 -3.420 1.00 0.00 80 TYR A C 6
ATOM 10029 O O . TYR A 1 80 ? -5.530 -2.621 -4.067 1.00 0.00 80 TYR A O 6
ATOM 10047 N N . MET A 1 81 ? -5.808 -1.581 -2.091 1.00 0.00 81 MET A N 6
ATOM 10048 C CA . MET A 1 81 ? -5.418 -2.742 -1.302 1.00 0.00 81 MET A CA 6
ATOM 10049 C C . MET A 1 81 ? -6.452 -3.858 -1.426 1.00 0.00 81 MET A C 6
ATOM 10050 O O . MET A 1 81 ? -6.127 -5.037 -1.290 1.00 0.00 81 MET A O 6
ATOM 10064 N N . LYS A 1 82 ? -7.698 -3.476 -1.686 1.00 0.00 82 LYS A N 6
ATOM 10065 C CA . LYS A 1 82 ? -8.780 -4.443 -1.831 1.00 0.00 82 LYS A CA 6
ATOM 10066 C C . LYS A 1 82 ? -8.511 -5.390 -2.997 1.00 0.00 82 LYS A C 6
ATOM 10067 O O . LYS A 1 82 ? -8.468 -6.607 -2.822 1.00 0.00 82 LYS A O 6
ATOM 10086 N N . ARG A 1 83 ? -8.329 -4.822 -4.184 1.00 0.00 83 ARG A N 6
ATOM 10087 C CA . ARG A 1 83 ? -8.064 -5.616 -5.378 1.00 0.00 83 ARG A CA 6
ATOM 10088 C C . ARG A 1 83 ? -6.879 -6.551 -5.157 1.00 0.00 83 ARG A C 6
ATOM 10089 O O . ARG A 1 83 ? -6.785 -7.609 -5.781 1.00 0.00 83 ARG A O 6
ATOM 10110 N N . LEU A 1 84 ? -5.977 -6.153 -4.266 1.00 0.00 84 LEU A N 6
ATOM 10111 C CA . LEU A 1 84 ? -4.797 -6.956 -3.963 1.00 0.00 84 LEU A CA 6
ATOM 10112 C C . LEU A 1 84 ? -5.133 -8.068 -2.976 1.00 0.00 84 LEU A C 6
ATOM 10113 O O . LEU A 1 84 ? -4.874 -9.242 -3.236 1.00 0.00 84 LEU A O 6
ATOM 10129 N N . MET A 1 85 ? -5.716 -7.690 -1.842 1.00 0.00 85 MET A N 6
ATOM 10130 C CA . MET A 1 85 ? -6.091 -8.657 -0.818 1.00 0.00 85 MET A CA 6
ATOM 10131 C C . MET A 1 85 ? -7.098 -9.665 -1.363 1.00 0.00 85 MET A C 6
ATOM 10132 O O . MET A 1 85 ? -7.143 -10.812 -0.920 1.00 0.00 85 MET A O 6
ATOM 10146 N N . GLN A 1 86 ? -7.901 -9.229 -2.328 1.00 0.00 86 GLN A N 6
ATOM 10147 C CA . GLN A 1 86 ? -8.908 -10.094 -2.933 1.00 0.00 86 GLN A CA 6
ATOM 10148 C C . GLN A 1 86 ? -8.272 -11.045 -3.942 1.00 0.00 86 GLN A C 6
ATOM 10149 O O . GLN A 1 86 ? -8.502 -12.253 -3.899 1.00 0.00 86 GLN A O 6
ATOM 10163 N N . GLN A 1 87 ? -7.472 -10.491 -4.847 1.00 0.00 87 GLN A N 6
ATOM 10164 C CA . GLN A 1 87 ? -6.804 -11.291 -5.867 1.00 0.00 87 GLN A CA 6
ATOM 10165 C C . GLN A 1 87 ? -5.724 -12.172 -5.247 1.00 0.00 87 GLN A C 6
ATOM 10166 O O . GLN A 1 87 ? -5.282 -13.148 -5.853 1.00 0.00 87 GLN A O 6
ATOM 10180 N N . SER A 1 88 ? -5.303 -11.820 -4.037 1.00 0.00 88 SER A N 6
ATOM 10181 C CA . SER A 1 88 ? -4.271 -12.576 -3.337 1.00 0.00 88 SER A CA 6
ATOM 10182 C C . SER A 1 88 ? -4.618 -14.061 -3.299 1.00 0.00 88 SER A C 6
ATOM 10183 O O . SER A 1 88 ? -5.789 -14.438 -3.314 1.00 0.00 88 SER A O 6
ATOM 10191 N N . VAL A 1 89 ? -3.589 -14.901 -3.250 1.00 0.00 89 VAL A N 6
ATOM 10192 C CA . VAL A 1 89 ? -3.783 -16.346 -3.208 1.00 0.00 89 VAL A CA 6
ATOM 10193 C C . VAL A 1 89 ? -4.272 -16.797 -1.836 1.00 0.00 89 VAL A C 6
ATOM 10194 O O . VAL A 1 89 ? -5.023 -17.764 -1.722 1.00 0.00 89 VAL A O 6
ATOM 10207 N N . GLU A 1 90 ? -3.841 -16.086 -0.799 1.00 0.00 90 GLU A N 6
ATOM 10208 C CA . GLU A 1 90 ? -4.235 -16.414 0.566 1.00 0.00 90 GLU A CA 6
ATOM 10209 C C . GLU A 1 90 ? -5.582 -15.783 0.910 1.00 0.00 90 GLU A C 6
ATOM 10210 O O . GLU A 1 90 ? -5.772 -14.576 0.756 1.00 0.00 90 GLU A O 6
ATOM 10222 N N . SER A 1 91 ? -6.513 -16.609 1.376 1.00 0.00 91 SER A N 6
ATOM 10223 C CA . SER A 1 91 ? -7.844 -16.134 1.737 1.00 0.00 91 SER A CA 6
ATOM 10224 C C . SER A 1 91 ? -7.796 -15.306 3.018 1.00 0.00 91 SER A C 6
ATOM 10225 O O . SER A 1 91 ? -8.647 -14.447 3.247 1.00 0.00 91 SER A O 6
ATOM 10233 N N . VAL A 1 92 ? -6.794 -15.572 3.850 1.00 0.00 92 VAL A N 6
ATOM 10234 C CA . VAL A 1 92 ? -6.633 -14.853 5.108 1.00 0.00 92 VAL A CA 6
ATOM 10235 C C . VAL A 1 92 ? -6.580 -13.346 4.876 1.00 0.00 92 VAL A C 6
ATOM 10236 O O . VAL A 1 92 ? -6.933 -12.561 5.755 1.00 0.00 92 VAL A O 6
ATOM 10249 N N . TRP A 1 93 ? -6.136 -12.953 3.689 1.00 0.00 93 TRP A N 6
ATOM 10250 C CA . TRP A 1 93 ? -6.037 -11.540 3.340 1.00 0.00 93 TRP A CA 6
ATOM 10251 C C . TRP A 1 93 ? -7.408 -10.874 3.368 1.00 0.00 93 TRP A C 6
ATOM 10252 O O . TRP A 1 93 ? -7.535 -9.706 3.733 1.00 0.00 93 TRP A O 6
ATOM 10273 N N . ASN A 1 94 ? -8.433 -11.626 2.979 1.00 0.00 94 ASN A N 6
ATOM 10274 C CA . ASN A 1 94 ? -9.796 -11.108 2.958 1.00 0.00 94 ASN A CA 6
ATOM 10275 C C . ASN A 1 94 ? -10.207 -10.604 4.338 1.00 0.00 94 ASN A C 6
ATOM 10276 O O . ASN A 1 94 ? -10.885 -9.585 4.462 1.00 0.00 94 ASN A O 6
ATOM 10287 N N . MET A 1 95 ? -9.791 -11.326 5.374 1.00 0.00 95 MET A N 6
ATOM 10288 C CA . MET A 1 95 ? -10.114 -10.950 6.746 1.00 0.00 95 MET A CA 6
ATOM 10289 C C . MET A 1 95 ? -9.316 -9.724 7.177 1.00 0.00 95 MET A C 6
ATOM 10290 O O . MET A 1 95 ? -9.832 -8.850 7.873 1.00 0.00 95 MET A O 6
ATOM 10304 N N . ALA A 1 96 ? -8.056 -9.666 6.758 1.00 0.00 96 ALA A N 6
ATOM 10305 C CA . ALA A 1 96 ? -7.188 -8.546 7.100 1.00 0.00 96 ALA A CA 6
ATOM 10306 C C . ALA A 1 96 ? -7.837 -7.217 6.730 1.00 0.00 96 ALA A C 6
ATOM 10307 O O . ALA A 1 96 ? -7.825 -6.269 7.516 1.00 0.00 96 ALA A O 6
ATOM 10314 N N . PHE A 1 97 ? -8.404 -7.154 5.530 1.00 0.00 97 PHE A N 6
ATOM 10315 C CA . PHE A 1 97 ? -9.057 -5.938 5.056 1.00 0.00 97 PHE A CA 6
ATOM 10316 C C . PHE A 1 97 ? -10.154 -5.499 6.021 1.00 0.00 97 PHE A C 6
ATOM 10317 O O . PHE A 1 97 ? -10.247 -4.324 6.378 1.00 0.00 97 PHE A O 6
ATOM 10334 N N . ASP A 1 98 ? -10.982 -6.449 6.438 1.00 0.00 98 ASP A N 6
ATOM 10335 C CA . ASP A 1 98 ? -12.073 -6.162 7.363 1.00 0.00 98 ASP A CA 6
ATOM 10336 C C . ASP A 1 98 ? -11.534 -5.725 8.721 1.00 0.00 98 ASP A C 6
ATOM 10337 O O . ASP A 1 98 ? -12.119 -4.872 9.388 1.00 0.00 98 ASP A O 6
ATOM 10346 N N . PHE A 1 99 ? -10.414 -6.318 9.126 1.00 0.00 99 PHE A N 6
ATOM 10347 C CA . PHE A 1 99 ? -9.797 -5.992 10.406 1.00 0.00 99 PHE A CA 6
ATOM 10348 C C . PHE A 1 99 ? -9.417 -4.516 10.467 1.00 0.00 99 PHE A C 6
ATOM 10349 O O . PHE A 1 99 ? -9.667 -3.840 11.466 1.00 0.00 99 PHE A O 6
ATOM 10366 N N . ILE A 1 100 ? -8.813 -4.022 9.392 1.00 0.00 100 ILE A N 6
ATOM 10367 C CA . ILE A 1 100 ? -8.400 -2.625 9.323 1.00 0.00 100 ILE A CA 6
ATOM 10368 C C . ILE A 1 100 ? -9.608 -1.697 9.262 1.00 0.00 100 ILE A C 6
ATOM 10369 O O . ILE A 1 100 ? -9.611 -0.622 9.865 1.00 0.00 100 ILE A O 6
ATOM 10385 N N . LEU A 1 101 ? -10.634 -2.117 8.532 1.00 0.00 101 LEU A N 6
ATOM 10386 C CA . LEU A 1 101 ? -11.852 -1.325 8.394 1.00 0.00 101 LEU A CA 6
ATOM 10387 C C . LEU A 1 101 ? -12.626 -1.281 9.707 1.00 0.00 101 LEU A C 6
ATOM 10388 O O . LEU A 1 101 ? -13.256 -0.276 10.035 1.00 0.00 101 LEU A O 6
ATOM 10404 N N . ASP A 1 102 ? -12.571 -2.377 10.456 1.00 0.00 102 ASP A N 6
ATOM 10405 C CA . ASP A 1 102 ? -13.265 -2.464 11.737 1.00 0.00 102 ASP A CA 6
ATOM 10406 C C . ASP A 1 102 ? -12.764 -1.391 12.699 1.00 0.00 102 ASP A C 6
ATOM 10407 O O . ASP A 1 102 ? -13.492 -0.952 13.587 1.00 0.00 102 ASP A O 6
ATOM 10416 N N . ASN A 1 103 ? -11.515 -0.976 12.515 1.00 0.00 103 ASN A N 6
ATOM 10417 C CA . ASN A 1 103 ? -10.915 0.044 13.369 1.00 0.00 103 ASN A CA 6
ATOM 10418 C C . ASN A 1 103 ? -10.992 1.418 12.710 1.00 0.00 103 ASN A C 6
ATOM 10419 O O . ASN A 1 103 ? -11.240 2.424 13.376 1.00 0.00 103 ASN A O 6
ATOM 10430 N N . VAL A 1 104 ? -10.779 1.453 11.399 1.00 0.00 104 VAL A N 6
ATOM 10431 C CA . VAL A 1 104 ? -10.825 2.703 10.650 1.00 0.00 104 VAL A CA 6
ATOM 10432 C C . VAL A 1 104 ? -12.257 3.203 10.505 1.00 0.00 104 VAL A C 6
ATOM 10433 O O . VAL A 1 104 ? -12.585 4.309 10.937 1.00 0.00 104 VAL A O 6
ATOM 10446 N N . GLN A 1 105 ? -13.106 2.383 9.894 1.00 0.00 105 GLN A N 6
ATOM 10447 C CA . GLN A 1 105 ? -14.504 2.744 9.693 1.00 0.00 105 GLN A CA 6
ATOM 10448 C C . GLN A 1 105 ? -15.128 3.251 10.989 1.00 0.00 105 GLN A C 6
ATOM 10449 O O . GLN A 1 105 ? -16.047 4.071 10.969 1.00 0.00 105 GLN A O 6
ATOM 10463 N N . VAL A 1 106 ? -14.624 2.758 12.115 1.00 0.00 106 VAL A N 6
ATOM 10464 C CA . VAL A 1 106 ? -15.131 3.161 13.422 1.00 0.00 106 VAL A CA 6
ATOM 10465 C C . VAL A 1 106 ? -14.740 4.599 13.743 1.00 0.00 106 VAL A C 6
ATOM 10466 O O . VAL A 1 106 ? -15.597 5.445 13.999 1.00 0.00 106 VAL A O 6
ATOM 10479 N N . VAL A 1 107 ? -13.439 4.871 13.726 1.00 0.00 107 VAL A N 6
ATOM 10480 C CA . VAL A 1 107 ? -12.933 6.208 14.014 1.00 0.00 107 VAL A CA 6
ATOM 10481 C C . VAL A 1 107 ? -13.397 7.209 12.962 1.00 0.00 107 VAL A C 6
ATOM 10482 O O . VAL A 1 107 ? -13.499 8.406 13.232 1.00 0.00 107 VAL A O 6
ATOM 10495 N N . LEU A 1 108 ? -13.678 6.711 11.763 1.00 0.00 108 LEU A N 6
ATOM 10496 C CA . LEU A 1 108 ? -14.132 7.561 10.669 1.00 0.00 108 LEU A CA 6
ATOM 10497 C C . LEU A 1 108 ? -15.581 7.989 10.877 1.00 0.00 108 LEU A C 6
ATOM 10498 O O . LEU A 1 108 ? -15.949 9.129 10.591 1.00 0.00 108 LEU A O 6
ATOM 10514 N N . GLN A 1 109 ? -16.398 7.069 11.380 1.00 0.00 109 GLN A N 6
ATOM 10515 C CA . GLN A 1 109 ? -17.806 7.352 11.628 1.00 0.00 109 GLN A CA 6
ATOM 10516 C C . GLN A 1 109 ? -17.967 8.376 12.747 1.00 0.00 109 GLN A C 6
ATOM 10517 O O . GLN A 1 109 ? -18.803 9.276 12.660 1.00 0.00 109 GLN A O 6
ATOM 10531 N N . GLN A 1 110 ? -17.164 8.232 13.794 1.00 0.00 110 GLN A N 6
ATOM 10532 C CA . GLN A 1 110 ? -17.217 9.145 14.930 1.00 0.00 110 GLN A CA 6
ATOM 10533 C C . GLN A 1 110 ? -16.828 10.559 14.511 1.00 0.00 110 GLN A C 6
ATOM 10534 O O . GLN A 1 110 ? -17.065 11.522 15.241 1.00 0.00 110 GLN A O 6
ATOM 10548 N N . THR A 1 111 ? -16.229 10.677 13.331 1.00 0.00 111 THR A N 6
ATOM 10549 C CA . THR A 1 111 ? -15.804 11.972 12.815 1.00 0.00 111 THR A CA 6
ATOM 10550 C C . THR A 1 111 ? -16.849 12.558 11.873 1.00 0.00 111 THR A C 6
ATOM 10551 O O . THR A 1 111 ? -17.386 13.638 12.121 1.00 0.00 111 THR A O 6
ATOM 10562 N N . TYR A 1 112 ? -17.135 11.840 10.793 1.00 0.00 112 TYR A N 6
ATOM 10563 C CA . TYR A 1 112 ? -18.115 12.290 9.813 1.00 0.00 112 TYR A CA 6
ATOM 10564 C C . TYR A 1 112 ? -19.435 11.543 9.980 1.00 0.00 112 TYR A C 6
ATOM 10565 O O . TYR A 1 112 ? -20.511 12.138 9.920 1.00 0.00 112 TYR A O 6
ATOM 10583 N N . GLY A 1 113 ? -19.345 10.234 10.193 1.00 0.00 113 GLY A N 6
ATOM 10584 C CA . GLY A 1 113 ? -20.537 9.426 10.367 1.00 0.00 113 GLY A CA 6
ATOM 10585 C C . GLY A 1 113 ? -20.766 8.474 9.210 1.00 0.00 113 GLY A C 6
ATOM 10586 O O . GLY A 1 113 ? -21.566 7.544 9.312 1.00 0.00 113 GLY A O 6
ATOM 10590 N N . SER A 1 114 ? -20.064 8.706 8.106 1.00 0.00 114 SER A N 6
ATOM 10591 C CA . SER A 1 114 ? -20.198 7.865 6.923 1.00 0.00 114 SER A CA 6
ATOM 10592 C C . SER A 1 114 ? -19.142 6.764 6.915 1.00 0.00 114 SER A C 6
ATOM 10593 O O . SER A 1 114 ? -18.376 6.616 7.869 1.00 0.00 114 SER A O 6
ATOM 10601 N N . THR A 1 115 ? -19.106 5.993 5.833 1.00 0.00 115 THR A N 6
ATOM 10602 C CA . THR A 1 115 ? -18.146 4.905 5.701 1.00 0.00 115 THR A CA 6
ATOM 10603 C C . THR A 1 115 ? -17.830 4.626 4.237 1.00 0.00 115 THR A C 6
ATOM 10604 O O . THR A 1 115 ? -18.410 5.237 3.338 1.00 0.00 115 THR A O 6
ATOM 10615 N N . LEU A 1 116 ? -16.906 3.700 4.002 1.00 0.00 116 LEU A N 6
ATOM 10616 C CA . LEU A 1 116 ? -16.512 3.339 2.645 1.00 0.00 116 LEU A CA 6
ATOM 10617 C C . LEU A 1 116 ? -17.329 2.155 2.137 1.00 0.00 116 LEU A C 6
ATOM 10618 O O . LEU A 1 116 ? -17.548 1.183 2.860 1.00 0.00 116 LEU A O 6
ATOM 10634 N N . LYS A 1 117 ? -17.773 2.242 0.888 1.00 0.00 117 LYS A N 6
ATOM 10635 C CA . LYS A 1 117 ? -18.562 1.176 0.281 1.00 0.00 117 LYS A CA 6
ATOM 10636 C C . LYS A 1 117 ? -17.669 0.020 -0.157 1.00 0.00 117 LYS A C 6
ATOM 10637 O O . LYS A 1 117 ? -17.052 0.068 -1.221 1.00 0.00 117 LYS A O 6
ATOM 10656 N N . VAL A 1 118 ? -17.607 -1.019 0.670 1.00 0.00 118 VAL A N 6
ATOM 10657 C CA . VAL A 1 118 ? -16.791 -2.189 0.366 1.00 0.00 118 VAL A CA 6
ATOM 10658 C C . VAL A 1 118 ? -17.653 -3.440 0.235 1.00 0.00 118 VAL A C 6
ATOM 10659 O O . VAL A 1 118 ? -17.938 -4.117 1.224 1.00 0.00 118 VAL A O 6
ATOM 10672 N N . THR A 1 119 ? -18.065 -3.743 -0.992 1.00 0.00 119 THR A N 6
ATOM 10673 C CA . THR A 1 119 ? -18.894 -4.913 -1.253 1.00 0.00 119 THR A CA 6
ATOM 10674 C C . THR A 1 119 ? -18.214 -6.188 -0.770 1.00 0.00 119 THR A C 6
ATOM 10675 O O . THR A 1 119 ? -17.002 -6.183 -0.564 1.00 0.00 119 THR A O 6
ATOM 10686 N N . LYS B 2 7 ? 7.993 -9.145 15.287 1.00 0.00 207 LYS B N 6
ATOM 10687 C CA . LYS B 2 7 ? 8.560 -8.783 13.992 1.00 0.00 207 LYS B CA 6
ATOM 10688 C C . LYS B 2 7 ? 7.509 -8.128 13.101 1.00 0.00 207 LYS B C 6
ATOM 10689 O O . LYS B 2 7 ? 6.334 -8.058 13.460 1.00 0.00 207 LYS B O 6
ATOM 10708 N N . SER B 2 8 ? 7.940 -7.652 11.937 1.00 0.00 208 SER B N 6
ATOM 10709 C CA . SER B 2 8 ? 7.037 -7.002 10.996 1.00 0.00 208 SER B CA 6
ATOM 10710 C C . SER B 2 8 ? 7.777 -6.592 9.727 1.00 0.00 208 SER B C 6
ATOM 10711 O O . SER B 2 8 ? 8.969 -6.285 9.761 1.00 0.00 208 SER B O 6
ATOM 10719 N N . PHE B 2 9 ? 7.062 -6.590 8.607 1.00 0.00 209 PHE B N 6
ATOM 10720 C CA . PHE B 2 9 ? 7.650 -6.218 7.325 1.00 0.00 209 PHE B CA 6
ATOM 10721 C C . PHE B 2 9 ? 7.795 -4.704 7.210 1.00 0.00 209 PHE B C 6
ATOM 10722 O O . PHE B 2 9 ? 8.802 -4.201 6.711 1.00 0.00 209 PHE B O 6
ATOM 10739 N N . PHE B 2 10 ? 6.781 -3.982 7.676 1.00 0.00 210 PHE B N 6
ATOM 10740 C CA . PHE B 2 10 ? 6.793 -2.525 7.625 1.00 0.00 210 PHE B CA 6
ATOM 10741 C C . PHE B 2 10 ? 7.931 -1.961 8.471 1.00 0.00 210 PHE B C 6
ATOM 10742 O O . PHE B 2 10 ? 8.412 -0.854 8.225 1.00 0.00 210 PHE B O 6
ATOM 10759 N N . ASP B 2 11 ? 8.354 -2.728 9.469 1.00 0.00 211 ASP B N 6
ATOM 10760 C CA . ASP B 2 11 ? 9.434 -2.306 10.353 1.00 0.00 211 ASP B CA 6
ATOM 10761 C C . ASP B 2 11 ? 10.785 -2.415 9.651 1.00 0.00 211 ASP B C 6
ATOM 10762 O O . ASP B 2 11 ? 11.595 -1.489 9.695 1.00 0.00 211 ASP B O 6
ATOM 10771 N N . LYS B 2 12 ? 11.019 -3.551 9.004 1.00 0.00 212 LYS B N 6
ATOM 10772 C CA . LYS B 2 12 ? 12.270 -3.782 8.292 1.00 0.00 212 LYS B CA 6
ATOM 10773 C C . LYS B 2 12 ? 12.352 -2.914 7.041 1.00 0.00 212 LYS B C 6
ATOM 10774 O O . LYS B 2 12 ? 13.442 -2.596 6.563 1.00 0.00 212 LYS B O 6
ATOM 10793 N N . LYS B 2 13 ? 11.194 -2.533 6.514 1.00 0.00 213 LYS B N 6
ATOM 10794 C CA . LYS B 2 13 ? 11.134 -1.698 5.320 1.00 0.00 213 LYS B CA 6
ATOM 10795 C C . LYS B 2 13 ? 11.299 -0.225 5.677 1.00 0.00 213 LYS B C 6
ATOM 10796 O O . LYS B 2 13 ? 12.156 0.465 5.123 1.00 0.00 213 LYS B O 6
ATOM 10815 N N . ARG B 2 14 ? 10.476 0.251 6.606 1.00 0.00 214 ARG B N 6
ATOM 10816 C CA . ARG B 2 14 ? 10.533 1.643 7.036 1.00 0.00 214 ARG B CA 6
ATOM 10817 C C . ARG B 2 14 ? 11.948 2.023 7.463 1.00 0.00 214 ARG B C 6
ATOM 10818 O O . ARG B 2 14 ? 12.349 3.182 7.358 1.00 0.00 214 ARG B O 6
ATOM 10839 N N . SER B 2 15 ? 12.700 1.038 7.945 1.00 0.00 215 SER B N 6
ATOM 10840 C CA . SER B 2 15 ? 14.068 1.270 8.391 1.00 0.00 215 SER B CA 6
ATOM 10841 C C . SER B 2 15 ? 14.955 1.698 7.226 1.00 0.00 215 SER B C 6
ATOM 10842 O O . SER B 2 15 ? 15.723 2.654 7.336 1.00 0.00 215 SER B O 6
ATOM 10850 N N . GLU B 2 16 ? 14.842 0.984 6.111 1.00 0.00 216 GLU B N 6
ATOM 10851 C CA . GLU B 2 16 ? 15.633 1.290 4.925 1.00 0.00 216 GLU B CA 6
ATOM 10852 C C . GLU B 2 16 ? 15.337 2.699 4.421 1.00 0.00 216 GLU B C 6
ATOM 10853 O O . GLU B 2 16 ? 16.211 3.370 3.872 1.00 0.00 216 GLU B O 6
ATOM 10865 N N . ARG B 2 17 ? 14.098 3.142 4.613 1.00 0.00 217 ARG B N 6
ATOM 10866 C CA . ARG B 2 17 ? 13.685 4.470 4.176 1.00 0.00 217 ARG B CA 6
ATOM 10867 C C . ARG B 2 17 ? 14.316 5.550 5.051 1.00 0.00 217 ARG B C 6
ATOM 10868 O O . ARG B 2 17 ? 14.595 6.655 4.585 1.00 0.00 217 ARG B O 6
ATOM 10889 N N . ILE B 2 18 ? 14.538 5.222 6.318 1.00 0.00 218 ILE B N 6
ATOM 10890 C CA . ILE B 2 18 ? 15.136 6.163 7.258 1.00 0.00 218 ILE B CA 6
ATOM 10891 C C . ILE B 2 18 ? 16.645 6.259 7.055 1.00 0.00 218 ILE B C 6
ATOM 10892 O O . ILE B 2 18 ? 17.182 7.340 6.815 1.00 0.00 218 ILE B O 6
ATOM 10908 N N . SER B 2 19 ? 17.323 5.119 7.151 1.00 0.00 219 SER B N 6
ATOM 10909 C CA . SER B 2 19 ? 18.770 5.074 6.980 1.00 0.00 219 SER B CA 6
ATOM 10910 C C . SER B 2 19 ? 19.144 5.133 5.502 1.00 0.00 219 SER B C 6
ATOM 10911 O O . SER B 2 19 ? 18.481 4.532 4.658 1.00 0.00 219 SER B O 6
ATOM 10919 N N . ASN B 2 20 ? 20.212 5.863 5.197 1.00 0.00 220 ASN B N 6
ATOM 10920 C CA . ASN B 2 20 ? 20.676 6.001 3.821 1.00 0.00 220 ASN B CA 6
ATOM 10921 C C . ASN B 2 20 ? 19.561 6.525 2.922 1.00 0.00 220 ASN B C 6
ATOM 10922 O O . ASN B 2 20 ? 19.310 5.981 1.846 1.00 0.00 220 ASN B O 6
ATOM 10933 N N . ALA A 1 23 ? 2.982 13.612 13.540 1.00 0.00 23 ALA A N 7
ATOM 10934 C CA . ALA A 1 23 ? 1.828 12.753 13.776 1.00 0.00 23 ALA A CA 7
ATOM 10935 C C . ALA A 1 23 ? 0.948 12.662 12.534 1.00 0.00 23 ALA A C 7
ATOM 10936 O O . ALA A 1 23 ? -0.276 12.580 12.634 1.00 0.00 23 ALA A O 7
ATOM 10943 N N . ALA A 1 24 ? 1.579 12.677 11.364 1.00 0.00 24 ALA A N 7
ATOM 10944 C CA . ALA A 1 24 ? 0.852 12.596 10.104 1.00 0.00 24 ALA A CA 7
ATOM 10945 C C . ALA A 1 24 ? 0.694 11.147 9.655 1.00 0.00 24 ALA A C 7
ATOM 10946 O O . ALA A 1 24 ? 1.423 10.254 10.088 1.00 0.00 24 ALA A O 7
ATOM 10953 N N . PRO A 1 25 ? -0.281 10.906 8.765 1.00 0.00 25 PRO A N 7
ATOM 10954 C CA . PRO A 1 25 ? -0.558 9.566 8.239 1.00 0.00 25 PRO A CA 7
ATOM 10955 C C . PRO A 1 25 ? 0.545 9.068 7.311 1.00 0.00 25 PRO A C 7
ATOM 10956 O O . PRO A 1 25 ? 0.558 9.383 6.122 1.00 0.00 25 PRO A O 7
ATOM 10967 N N . ASN A 1 26 ? 1.469 8.288 7.863 1.00 0.00 26 ASN A N 7
ATOM 10968 C CA . ASN A 1 26 ? 2.577 7.748 7.085 1.00 0.00 26 ASN A CA 7
ATOM 10969 C C . ASN A 1 26 ? 2.682 6.236 7.265 1.00 0.00 26 ASN A C 7
ATOM 10970 O O . ASN A 1 26 ? 2.590 5.725 8.383 1.00 0.00 26 ASN A O 7
ATOM 10981 N N . LEU A 1 27 ? 2.875 5.526 6.159 1.00 0.00 27 LEU A N 7
ATOM 10982 C CA . LEU A 1 27 ? 2.993 4.072 6.195 1.00 0.00 27 LEU A CA 7
ATOM 10983 C C . LEU A 1 27 ? 4.449 3.641 6.054 1.00 0.00 27 LEU A C 7
ATOM 10984 O O . LEU A 1 27 ? 5.051 3.787 4.991 1.00 0.00 27 LEU A O 7
ATOM 11000 N N . ALA A 1 28 ? 5.009 3.105 7.134 1.00 0.00 28 ALA A N 7
ATOM 11001 C CA . ALA A 1 28 ? 6.393 2.648 7.131 1.00 0.00 28 ALA A CA 7
ATOM 11002 C C . ALA A 1 28 ? 7.338 3.763 6.696 1.00 0.00 28 ALA A C 7
ATOM 11003 O O . ALA A 1 28 ? 8.407 3.505 6.144 1.00 0.00 28 ALA A O 7
ATOM 11010 N N . GLY A 1 29 ? 6.937 5.005 6.949 1.00 0.00 29 GLY A N 7
ATOM 11011 C CA . GLY A 1 29 ? 7.760 6.141 6.575 1.00 0.00 29 GLY A CA 7
ATOM 11012 C C . GLY A 1 29 ? 7.372 6.720 5.229 1.00 0.00 29 GLY A C 7
ATOM 11013 O O . GLY A 1 29 ? 8.109 7.522 4.656 1.00 0.00 29 GLY A O 7
ATOM 11017 N N . ALA A 1 30 ? 6.213 6.314 4.723 1.00 0.00 30 ALA A N 7
ATOM 11018 C CA . ALA A 1 30 ? 5.729 6.797 3.436 1.00 0.00 30 ALA A CA 7
ATOM 11019 C C . ALA A 1 30 ? 4.554 7.753 3.616 1.00 0.00 30 ALA A C 7
ATOM 11020 O O . ALA A 1 30 ? 3.462 7.344 4.007 1.00 0.00 30 ALA A O 7
ATOM 11027 N N . VAL A 1 31 ? 4.787 9.030 3.328 1.00 0.00 31 VAL A N 7
ATOM 11028 C CA . VAL A 1 31 ? 3.748 10.044 3.458 1.00 0.00 31 VAL A CA 7
ATOM 11029 C C . VAL A 1 31 ? 2.956 10.189 2.162 1.00 0.00 31 VAL A C 7
ATOM 11030 O O . VAL A 1 31 ? 1.755 10.456 2.185 1.00 0.00 31 VAL A O 7
ATOM 11043 N N . GLU A 1 32 ? 3.638 10.010 1.035 1.00 0.00 32 GLU A N 7
ATOM 11044 C CA . GLU A 1 32 ? 2.998 10.120 -0.270 1.00 0.00 32 GLU A CA 7
ATOM 11045 C C . GLU A 1 32 ? 2.103 8.914 -0.541 1.00 0.00 32 GLU A C 7
ATOM 11046 O O . GLU A 1 32 ? 2.417 7.792 -0.142 1.00 0.00 32 GLU A O 7
ATOM 11058 N N . PHE A 1 33 ? 0.988 9.154 -1.222 1.00 0.00 33 PHE A N 7
ATOM 11059 C CA . PHE A 1 33 ? 0.046 8.088 -1.546 1.00 0.00 33 PHE A CA 7
ATOM 11060 C C . PHE A 1 33 ? 0.714 7.012 -2.397 1.00 0.00 33 PHE A C 7
ATOM 11061 O O . PHE A 1 33 ? 0.668 5.827 -2.066 1.00 0.00 33 PHE A O 7
ATOM 11078 N N . SER A 1 34 ? 1.335 7.433 -3.494 1.00 0.00 34 SER A N 7
ATOM 11079 C CA . SER A 1 34 ? 2.009 6.506 -4.396 1.00 0.00 34 SER A CA 7
ATOM 11080 C C . SER A 1 34 ? 2.982 5.615 -3.630 1.00 0.00 34 SER A C 7
ATOM 11081 O O . SER A 1 34 ? 3.141 4.435 -3.945 1.00 0.00 34 SER A O 7
ATOM 11089 N N . ASP A 1 35 ? 3.630 6.188 -2.621 1.00 0.00 35 ASP A N 7
ATOM 11090 C CA . ASP A 1 35 ? 4.587 5.446 -1.808 1.00 0.00 35 ASP A CA 7
ATOM 11091 C C . ASP A 1 35 ? 3.870 4.480 -0.870 1.00 0.00 35 ASP A C 7
ATOM 11092 O O . ASP A 1 35 ? 4.406 3.431 -0.515 1.00 0.00 35 ASP A O 7
ATOM 11101 N N . VAL A 1 36 ? 2.655 4.843 -0.471 1.00 0.00 36 VAL A N 7
ATOM 11102 C CA . VAL A 1 36 ? 1.864 4.009 0.426 1.00 0.00 36 VAL A CA 7
ATOM 11103 C C . VAL A 1 36 ? 1.347 2.767 -0.291 1.00 0.00 36 VAL A C 7
ATOM 11104 O O . VAL A 1 36 ? 1.594 1.641 0.138 1.00 0.00 36 VAL A O 7
ATOM 11117 N N . LYS A 1 37 ? 0.627 2.981 -1.388 1.00 0.00 37 LYS A N 7
ATOM 11118 C CA . LYS A 1 37 ? 0.075 1.880 -2.168 1.00 0.00 37 LYS A CA 7
ATOM 11119 C C . LYS A 1 37 ? 1.179 0.931 -2.625 1.00 0.00 37 LYS A C 7
ATOM 11120 O O . LYS A 1 37 ? 0.969 -0.278 -2.730 1.00 0.00 37 LYS A O 7
ATOM 11139 N N . THR A 1 38 ? 2.356 1.486 -2.896 1.00 0.00 38 THR A N 7
ATOM 11140 C CA . THR A 1 38 ? 3.492 0.688 -3.342 1.00 0.00 38 THR A CA 7
ATOM 11141 C C . THR A 1 38 ? 3.957 -0.265 -2.248 1.00 0.00 38 THR A C 7
ATOM 11142 O O . THR A 1 38 ? 4.333 -1.406 -2.524 1.00 0.00 38 THR A O 7
ATOM 11153 N N . LEU A 1 39 ? 3.929 0.206 -1.006 1.00 0.00 39 LEU A N 7
ATOM 11154 C CA . LEU A 1 39 ? 4.347 -0.606 0.131 1.00 0.00 39 LEU A CA 7
ATOM 11155 C C . LEU A 1 39 ? 3.342 -1.721 0.403 1.00 0.00 39 LEU A C 7
ATOM 11156 O O . LEU A 1 39 ? 3.716 -2.832 0.779 1.00 0.00 39 LEU A O 7
ATOM 11172 N N . LEU A 1 40 ? 2.063 -1.416 0.210 1.00 0.00 40 LEU A N 7
ATOM 11173 C CA . LEU A 1 40 ? 1.002 -2.392 0.433 1.00 0.00 40 LEU A CA 7
ATOM 11174 C C . LEU A 1 40 ? 1.008 -3.460 -0.656 1.00 0.00 40 LEU A C 7
ATOM 11175 O O . LEU A 1 40 ? 0.879 -4.651 -0.373 1.00 0.00 40 LEU A O 7
ATOM 11191 N N . LYS A 1 41 ? 1.158 -3.026 -1.903 1.00 0.00 41 LYS A N 7
ATOM 11192 C CA . LYS A 1 41 ? 1.184 -3.944 -3.035 1.00 0.00 41 LYS A CA 7
ATOM 11193 C C . LYS A 1 41 ? 2.201 -5.058 -2.810 1.00 0.00 41 LYS A C 7
ATOM 11194 O O . LYS A 1 41 ? 1.909 -6.232 -3.033 1.00 0.00 41 LYS A O 7
ATOM 11213 N N . GLU A 1 42 ? 3.397 -4.680 -2.366 1.00 0.00 42 GLU A N 7
ATOM 11214 C CA . GLU A 1 42 ? 4.457 -5.649 -2.111 1.00 0.00 42 GLU A CA 7
ATOM 11215 C C . GLU A 1 42 ? 4.219 -6.379 -0.793 1.00 0.00 42 GLU A C 7
ATOM 11216 O O . GLU A 1 42 ? 4.432 -7.588 -0.694 1.00 0.00 42 GLU A O 7
ATOM 11228 N N . TRP A 1 43 ? 3.777 -5.638 0.217 1.00 0.00 43 TRP A N 7
ATOM 11229 C CA . TRP A 1 43 ? 3.512 -6.215 1.529 1.00 0.00 43 TRP A CA 7
ATOM 11230 C C . TRP A 1 43 ? 2.395 -7.251 1.453 1.00 0.00 43 TRP A C 7
ATOM 11231 O O . TRP A 1 43 ? 2.211 -8.046 2.374 1.00 0.00 43 TRP A O 7
ATOM 11252 N N . ILE A 1 44 ? 1.654 -7.234 0.350 1.00 0.00 44 ILE A N 7
ATOM 11253 C CA . ILE A 1 44 ? 0.557 -8.174 0.155 1.00 0.00 44 ILE A CA 7
ATOM 11254 C C . ILE A 1 44 ? 0.962 -9.305 -0.786 1.00 0.00 44 ILE A C 7
ATOM 11255 O O . ILE A 1 44 ? 0.296 -10.338 -0.856 1.00 0.00 44 ILE A O 7
ATOM 11271 N N . THR A 1 45 ? 2.060 -9.102 -1.507 1.00 0.00 45 THR A N 7
ATOM 11272 C CA . THR A 1 45 ? 2.555 -10.103 -2.443 1.00 0.00 45 THR A CA 7
ATOM 11273 C C . THR A 1 45 ? 3.714 -10.890 -1.843 1.00 0.00 45 THR A C 7
ATOM 11274 O O . THR A 1 45 ? 3.672 -12.119 -1.766 1.00 0.00 45 THR A O 7
ATOM 11285 N N . THR A 1 46 ? 4.752 -10.175 -1.419 1.00 0.00 46 THR A N 7
ATOM 11286 C CA . THR A 1 46 ? 5.925 -10.806 -0.827 1.00 0.00 46 THR A CA 7
ATOM 11287 C C . THR A 1 46 ? 5.578 -11.473 0.499 1.00 0.00 46 THR A C 7
ATOM 11288 O O . THR A 1 46 ? 6.354 -12.274 1.023 1.00 0.00 46 THR A O 7
ATOM 11299 N N . ILE A 1 47 ? 4.411 -11.138 1.038 1.00 0.00 47 ILE A N 7
ATOM 11300 C CA . ILE A 1 47 ? 3.963 -11.707 2.303 1.00 0.00 47 ILE A CA 7
ATOM 11301 C C . ILE A 1 47 ? 2.538 -12.240 2.192 1.00 0.00 47 ILE A C 7
ATOM 11302 O O . ILE A 1 47 ? 1.632 -11.532 1.751 1.00 0.00 47 ILE A O 7
ATOM 11318 N N . SER A 1 48 ? 2.346 -13.492 2.595 1.00 0.00 48 SER A N 7
ATOM 11319 C CA . SER A 1 48 ? 1.031 -14.120 2.539 1.00 0.00 48 SER A CA 7
ATOM 11320 C C . SER A 1 48 ? 0.435 -14.258 3.937 1.00 0.00 48 SER A C 7
ATOM 11321 O O . SER A 1 48 ? -0.785 -14.293 4.102 1.00 0.00 48 SER A O 7
ATOM 11329 N N . ASP A 1 49 ? 1.304 -14.333 4.940 1.00 0.00 49 ASP A N 7
ATOM 11330 C CA . ASP A 1 49 ? 0.865 -14.465 6.324 1.00 0.00 49 ASP A CA 7
ATOM 11331 C C . ASP A 1 49 ? 1.248 -13.231 7.135 1.00 0.00 49 ASP A C 7
ATOM 11332 O O . ASP A 1 49 ? 2.246 -13.217 7.857 1.00 0.00 49 ASP A O 7
ATOM 11341 N N . PRO A 1 50 ? 0.438 -12.168 7.016 1.00 0.00 50 PRO A N 7
ATOM 11342 C CA . PRO A 1 50 ? 0.673 -10.909 7.729 1.00 0.00 50 PRO A CA 7
ATOM 11343 C C . PRO A 1 50 ? 0.438 -11.043 9.230 1.00 0.00 50 PRO A C 7
ATOM 11344 O O . PRO A 1 50 ? -0.384 -11.846 9.671 1.00 0.00 50 PRO A O 7
ATOM 11355 N N . MET A 1 51 ? 1.165 -10.250 10.011 1.00 0.00 51 MET A N 7
ATOM 11356 C CA . MET A 1 51 ? 1.033 -10.279 11.463 1.00 0.00 51 MET A CA 7
ATOM 11357 C C . MET A 1 51 ? 0.125 -9.154 11.949 1.00 0.00 51 MET A C 7
ATOM 11358 O O . MET A 1 51 ? 0.019 -8.109 11.308 1.00 0.00 51 MET A O 7
ATOM 11372 N N . GLU A 1 52 ? -0.529 -9.376 13.085 1.00 0.00 52 GLU A N 7
ATOM 11373 C CA . GLU A 1 52 ? -1.428 -8.380 13.655 1.00 0.00 52 GLU A CA 7
ATOM 11374 C C . GLU A 1 52 ? -0.716 -7.043 13.837 1.00 0.00 52 GLU A C 7
ATOM 11375 O O . GLU A 1 52 ? -1.341 -5.984 13.786 1.00 0.00 52 GLU A O 7
ATOM 11387 N N . GLU A 1 53 ? 0.595 -7.102 14.048 1.00 0.00 53 GLU A N 7
ATOM 11388 C CA . GLU A 1 53 ? 1.392 -5.895 14.239 1.00 0.00 53 GLU A CA 7
ATOM 11389 C C . GLU A 1 53 ? 1.525 -5.120 12.931 1.00 0.00 53 GLU A C 7
ATOM 11390 O O . GLU A 1 53 ? 1.424 -3.893 12.912 1.00 0.00 53 GLU A O 7
ATOM 11402 N N . ASP A 1 54 ? 1.754 -5.844 11.842 1.00 0.00 54 ASP A N 7
ATOM 11403 C CA . ASP A 1 54 ? 1.901 -5.225 10.530 1.00 0.00 54 ASP A CA 7
ATOM 11404 C C . ASP A 1 54 ? 0.571 -4.655 10.045 1.00 0.00 54 ASP A C 7
ATOM 11405 O O . ASP A 1 54 ? 0.510 -3.528 9.553 1.00 0.00 54 ASP A O 7
ATOM 11414 N N . ILE A 1 55 ? -0.491 -5.442 10.186 1.00 0.00 55 ILE A N 7
ATOM 11415 C CA . ILE A 1 55 ? -1.818 -5.015 9.764 1.00 0.00 55 ILE A CA 7
ATOM 11416 C C . ILE A 1 55 ? -2.299 -3.822 10.581 1.00 0.00 55 ILE A C 7
ATOM 11417 O O . ILE A 1 55 ? -3.023 -2.961 10.079 1.00 0.00 55 ILE A O 7
ATOM 11433 N N . LEU A 1 56 ? -1.890 -3.773 11.844 1.00 0.00 56 LEU A N 7
ATOM 11434 C CA . LEU A 1 56 ? -2.277 -2.683 12.733 1.00 0.00 56 LEU A CA 7
ATOM 11435 C C . LEU A 1 56 ? -1.734 -1.350 12.227 1.00 0.00 56 LEU A C 7
ATOM 11436 O O . LEU A 1 56 ? -2.414 -0.327 12.295 1.00 0.00 56 LEU A O 7
ATOM 11452 N N . GLN A 1 57 ? -0.507 -1.371 11.718 1.00 0.00 57 GLN A N 7
ATOM 11453 C CA . GLN A 1 57 ? 0.126 -0.165 11.200 1.00 0.00 57 GLN A CA 7
ATOM 11454 C C . GLN A 1 57 ? -0.758 0.507 10.154 1.00 0.00 57 GLN A C 7
ATOM 11455 O O . GLN A 1 57 ? -0.741 1.729 10.004 1.00 0.00 57 GLN A O 7
ATOM 11469 N N . VAL A 1 58 ? -1.530 -0.300 9.432 1.00 0.00 58 VAL A N 7
ATOM 11470 C CA . VAL A 1 58 ? -2.422 0.216 8.401 1.00 0.00 58 VAL A CA 7
ATOM 11471 C C . VAL A 1 58 ? -3.609 0.947 9.016 1.00 0.00 58 VAL A C 7
ATOM 11472 O O . VAL A 1 58 ? -4.100 1.932 8.464 1.00 0.00 58 VAL A O 7
ATOM 11485 N N . VAL A 1 59 ? -4.067 0.460 10.165 1.00 0.00 59 VAL A N 7
ATOM 11486 C CA . VAL A 1 59 ? -5.197 1.067 10.857 1.00 0.00 59 VAL A CA 7
ATOM 11487 C C . VAL A 1 59 ? -4.854 2.472 11.340 1.00 0.00 59 VAL A C 7
ATOM 11488 O O . VAL A 1 59 ? -5.582 3.427 11.068 1.00 0.00 59 VAL A O 7
ATOM 11501 N N . ARG A 1 60 ? -3.741 2.591 12.057 1.00 0.00 60 ARG A N 7
ATOM 11502 C CA . ARG A 1 60 ? -3.302 3.879 12.579 1.00 0.00 60 ARG A CA 7
ATOM 11503 C C . ARG A 1 60 ? -3.074 4.875 11.445 1.00 0.00 60 ARG A C 7
ATOM 11504 O O . ARG A 1 60 ? -3.161 6.087 11.644 1.00 0.00 60 ARG A O 7
ATOM 11525 N N . TYR A 1 61 ? -2.780 4.355 10.259 1.00 0.00 61 TYR A N 7
ATOM 11526 C CA . TYR A 1 61 ? -2.536 5.198 9.094 1.00 0.00 61 TYR A CA 7
ATOM 11527 C C . TYR A 1 61 ? -3.843 5.768 8.550 1.00 0.00 61 TYR A C 7
ATOM 11528 O O . TYR A 1 61 ? -3.977 6.978 8.365 1.00 0.00 61 TYR A O 7
ATOM 11546 N N . CYS A 1 62 ? -4.804 4.886 8.296 1.00 0.00 62 CYS A N 7
ATOM 11547 C CA . CYS A 1 62 ? -6.101 5.299 7.772 1.00 0.00 62 CYS A CA 7
ATOM 11548 C C . CYS A 1 62 ? -6.865 6.124 8.802 1.00 0.00 62 CYS A C 7
ATOM 11549 O O . CYS A 1 62 ? -7.431 7.170 8.481 1.00 0.00 62 CYS A O 7
ATOM 11557 N N . THR A 1 63 ? -6.880 5.646 10.043 1.00 0.00 63 THR A N 7
ATOM 11558 C CA . THR A 1 63 ? -7.578 6.337 11.119 1.00 0.00 63 THR A CA 7
ATOM 11559 C C . THR A 1 63 ? -7.123 7.788 11.225 1.00 0.00 63 THR A C 7
ATOM 11560 O O . THR A 1 63 ? -7.881 8.656 11.662 1.00 0.00 63 THR A O 7
ATOM 11571 N N . ASP A 1 64 ? -5.884 8.047 10.824 1.00 0.00 64 ASP A N 7
ATOM 11572 C CA . ASP A 1 64 ? -5.331 9.395 10.872 1.00 0.00 64 ASP A CA 7
ATOM 11573 C C . ASP A 1 64 ? -5.926 10.267 9.770 1.00 0.00 64 ASP A C 7
ATOM 11574 O O . ASP A 1 64 ? -6.190 11.452 9.977 1.00 0.00 64 ASP A O 7
ATOM 11583 N N . LEU A 1 65 ? -6.133 9.673 8.600 1.00 0.00 65 LEU A N 7
ATOM 11584 C CA . LEU A 1 65 ? -6.696 10.395 7.465 1.00 0.00 65 LEU A CA 7
ATOM 11585 C C . LEU A 1 65 ? -8.012 11.067 7.844 1.00 0.00 65 LEU A C 7
ATOM 11586 O O . LEU A 1 65 ? -8.363 12.116 7.305 1.00 0.00 65 LEU A O 7
ATOM 11602 N N . ILE A 1 66 ? -8.735 10.455 8.777 1.00 0.00 66 ILE A N 7
ATOM 11603 C CA . ILE A 1 66 ? -10.009 10.996 9.231 1.00 0.00 66 ILE A CA 7
ATOM 11604 C C . ILE A 1 66 ? -9.813 12.298 9.997 1.00 0.00 66 ILE A C 7
ATOM 11605 O O . ILE A 1 66 ? -10.508 13.284 9.753 1.00 0.00 66 ILE A O 7
ATOM 11621 N N . GLU A 1 67 ? -8.860 12.296 10.923 1.00 0.00 67 GLU A N 7
ATOM 11622 C CA . GLU A 1 67 ? -8.571 13.479 11.725 1.00 0.00 67 GLU A CA 7
ATOM 11623 C C . GLU A 1 67 ? -7.854 14.539 10.893 1.00 0.00 67 GLU A C 7
ATOM 11624 O O . GLU A 1 67 ? -7.968 15.734 11.160 1.00 0.00 67 GLU A O 7
ATOM 11636 N N . GLU A 1 68 ? -7.115 14.089 9.883 1.00 0.00 68 GLU A N 7
ATOM 11637 C CA . GLU A 1 68 ? -6.379 14.998 9.012 1.00 0.00 68 GLU A CA 7
ATOM 11638 C C . GLU A 1 68 ? -7.244 15.447 7.839 1.00 0.00 68 GLU A C 7
ATOM 11639 O O . GLU A 1 68 ? -6.885 16.369 7.105 1.00 0.00 68 GLU A O 7
ATOM 11651 N N . LYS A 1 69 ? -8.386 14.791 7.667 1.00 0.00 69 LYS A N 7
ATOM 11652 C CA . LYS A 1 69 ? -9.304 15.121 6.583 1.00 0.00 69 LYS A CA 7
ATOM 11653 C C . LYS A 1 69 ? -8.669 14.836 5.226 1.00 0.00 69 LYS A C 7
ATOM 11654 O O . LYS A 1 69 ? -8.791 15.631 4.294 1.00 0.00 69 LYS A O 7
ATOM 11673 N N . ASP A 1 70 ? -7.992 13.697 5.122 1.00 0.00 70 ASP A N 7
ATOM 11674 C CA . ASP A 1 70 ? -7.340 13.308 3.877 1.00 0.00 70 ASP A CA 7
ATOM 11675 C C . ASP A 1 70 ? -8.003 12.068 3.282 1.00 0.00 70 ASP A C 7
ATOM 11676 O O . ASP A 1 70 ? -7.334 11.207 2.709 1.00 0.00 70 ASP A O 7
ATOM 11685 N N . LEU A 1 71 ? -9.321 11.985 3.422 1.00 0.00 71 LEU A N 7
ATOM 11686 C CA . LEU A 1 71 ? -10.075 10.850 2.899 1.00 0.00 71 LEU A CA 7
ATOM 11687 C C . LEU A 1 71 ? -9.849 10.692 1.398 1.00 0.00 71 LEU A C 7
ATOM 11688 O O . LEU A 1 71 ? -10.104 9.629 0.832 1.00 0.00 71 LEU A O 7
ATOM 11704 N N . GLU A 1 72 ? -9.368 11.755 0.762 1.00 0.00 72 GLU A N 7
ATOM 11705 C CA . GLU A 1 72 ? -9.106 11.732 -0.672 1.00 0.00 72 GLU A CA 7
ATOM 11706 C C . GLU A 1 72 ? -8.280 10.507 -1.055 1.00 0.00 72 GLU A C 7
ATOM 11707 O O . GLU A 1 72 ? -8.668 9.729 -1.927 1.00 0.00 72 GLU A O 7
ATOM 11719 N N . LYS A 1 73 ? -7.137 10.343 -0.397 1.00 0.00 73 LYS A N 7
ATOM 11720 C CA . LYS A 1 73 ? -6.254 9.214 -0.667 1.00 0.00 73 LYS A CA 7
ATOM 11721 C C . LYS A 1 73 ? -6.767 7.949 0.012 1.00 0.00 73 LYS A C 7
ATOM 11722 O O . LYS A 1 73 ? -6.433 6.835 -0.393 1.00 0.00 73 LYS A O 7
ATOM 11741 N N . LEU A 1 74 ? -7.581 8.126 1.047 1.00 0.00 74 LEU A N 7
ATOM 11742 C CA . LEU A 1 74 ? -8.143 6.998 1.782 1.00 0.00 74 LEU A CA 7
ATOM 11743 C C . LEU A 1 74 ? -8.870 6.043 0.842 1.00 0.00 74 LEU A C 7
ATOM 11744 O O . LEU A 1 74 ? -8.538 4.861 0.763 1.00 0.00 74 LEU A O 7
ATOM 11760 N N . ASP A 1 75 ? -9.863 6.565 0.128 1.00 0.00 75 ASP A N 7
ATOM 11761 C CA . ASP A 1 75 ? -10.635 5.759 -0.809 1.00 0.00 75 ASP A CA 7
ATOM 11762 C C . ASP A 1 75 ? -9.725 5.115 -1.851 1.00 0.00 75 ASP A C 7
ATOM 11763 O O . ASP A 1 75 ? -10.036 4.053 -2.391 1.00 0.00 75 ASP A O 7
ATOM 11772 N N . LEU A 1 76 ? -8.599 5.764 -2.128 1.00 0.00 76 LEU A N 7
ATOM 11773 C CA . LEU A 1 76 ? -7.644 5.256 -3.106 1.00 0.00 76 LEU A CA 7
ATOM 11774 C C . LEU A 1 76 ? -6.832 4.103 -2.524 1.00 0.00 76 LEU A C 7
ATOM 11775 O O . LEU A 1 76 ? -6.619 3.086 -3.184 1.00 0.00 76 LEU A O 7
ATOM 11791 N N . VAL A 1 77 ? -6.382 4.268 -1.285 1.00 0.00 77 VAL A N 7
ATOM 11792 C CA . VAL A 1 77 ? -5.597 3.240 -0.613 1.00 0.00 77 VAL A CA 7
ATOM 11793 C C . VAL A 1 77 ? -6.457 2.030 -0.266 1.00 0.00 77 VAL A C 7
ATOM 11794 O O . VAL A 1 77 ? -6.019 0.887 -0.399 1.00 0.00 77 VAL A O 7
ATOM 11807 N N . ILE A 1 78 ? -7.682 2.289 0.178 1.00 0.00 78 ILE A N 7
ATOM 11808 C CA . ILE A 1 78 ? -8.604 1.221 0.542 1.00 0.00 78 ILE A CA 7
ATOM 11809 C C . ILE A 1 78 ? -8.954 0.361 -0.667 1.00 0.00 78 ILE A C 7
ATOM 11810 O O . ILE A 1 78 ? -8.781 -0.858 -0.647 1.00 0.00 78 ILE A O 7
ATOM 11826 N N . LYS A 1 79 ? -9.445 1.003 -1.722 1.00 0.00 79 LYS A N 7
ATOM 11827 C CA . LYS A 1 79 ? -9.815 0.298 -2.943 1.00 0.00 79 LYS A CA 7
ATOM 11828 C C . LYS A 1 79 ? -8.597 -0.360 -3.583 1.00 0.00 79 LYS A C 7
ATOM 11829 O O . LYS A 1 79 ? -8.722 -1.348 -4.308 1.00 0.00 79 LYS A O 7
ATOM 11848 N N . TYR A 1 80 ? -7.420 0.193 -3.311 1.00 0.00 80 TYR A N 7
ATOM 11849 C CA . TYR A 1 80 ? -6.180 -0.339 -3.862 1.00 0.00 80 TYR A CA 7
ATOM 11850 C C . TYR A 1 80 ? -5.721 -1.568 -3.082 1.00 0.00 80 TYR A C 7
ATOM 11851 O O . TYR A 1 80 ? -5.304 -2.567 -3.665 1.00 0.00 80 TYR A O 7
ATOM 11869 N N . MET A 1 81 ? -5.802 -1.484 -1.757 1.00 0.00 81 MET A N 7
ATOM 11870 C CA . MET A 1 81 ? -5.397 -2.589 -0.896 1.00 0.00 81 MET A CA 7
ATOM 11871 C C . MET A 1 81 ? -6.435 -3.706 -0.919 1.00 0.00 81 MET A C 7
ATOM 11872 O O . MET A 1 81 ? -6.100 -4.882 -0.788 1.00 0.00 81 MET A O 7
ATOM 11886 N N . LYS A 1 82 ? -7.699 -3.329 -1.088 1.00 0.00 82 LYS A N 7
ATOM 11887 C CA . LYS A 1 82 ? -8.788 -4.299 -1.131 1.00 0.00 82 LYS A CA 7
ATOM 11888 C C . LYS A 1 82 ? -8.738 -5.117 -2.417 1.00 0.00 82 LYS A C 7
ATOM 11889 O O . LYS A 1 82 ? -9.119 -6.287 -2.434 1.00 0.00 82 LYS A O 7
ATOM 11908 N N . ARG A 1 83 ? -8.263 -4.494 -3.491 1.00 0.00 83 ARG A N 7
ATOM 11909 C CA . ARG A 1 83 ? -8.163 -5.166 -4.781 1.00 0.00 83 ARG A CA 7
ATOM 11910 C C . ARG A 1 83 ? -7.040 -6.199 -4.770 1.00 0.00 83 ARG A C 7
ATOM 11911 O O . ARG A 1 83 ? -7.101 -7.206 -5.478 1.00 0.00 83 ARG A O 7
ATOM 11932 N N . LEU A 1 84 ? -6.015 -5.942 -3.966 1.00 0.00 84 LEU A N 7
ATOM 11933 C CA . LEU A 1 84 ? -4.877 -6.848 -3.863 1.00 0.00 84 LEU A CA 7
ATOM 11934 C C . LEU A 1 84 ? -5.179 -7.996 -2.905 1.00 0.00 84 LEU A C 7
ATOM 11935 O O . LEU A 1 84 ? -5.072 -9.167 -3.269 1.00 0.00 84 LEU A O 7
ATOM 11951 N N . MET A 1 85 ? -5.560 -7.652 -1.679 1.00 0.00 85 MET A N 7
ATOM 11952 C CA . MET A 1 85 ? -5.881 -8.654 -0.669 1.00 0.00 85 MET A CA 7
ATOM 11953 C C . MET A 1 85 ? -6.955 -9.612 -1.176 1.00 0.00 85 MET A C 7
ATOM 11954 O O . MET A 1 85 ? -7.031 -10.759 -0.739 1.00 0.00 85 MET A O 7
ATOM 11968 N N . GLN A 1 86 ? -7.781 -9.132 -2.100 1.00 0.00 86 GLN A N 7
ATOM 11969 C CA . GLN A 1 86 ? -8.850 -9.947 -2.666 1.00 0.00 86 GLN A CA 7
ATOM 11970 C C . GLN A 1 86 ? -8.312 -10.879 -3.745 1.00 0.00 86 GLN A C 7
ATOM 11971 O O . GLN A 1 86 ? -8.561 -12.084 -3.718 1.00 0.00 86 GLN A O 7
ATOM 11985 N N . GLN A 1 87 ? -7.573 -10.313 -4.695 1.00 0.00 87 GLN A N 7
ATOM 11986 C CA . GLN A 1 87 ? -7.001 -11.095 -5.784 1.00 0.00 87 GLN A CA 7
ATOM 11987 C C . GLN A 1 87 ? -5.869 -11.984 -5.280 1.00 0.00 87 GLN A C 7
ATOM 11988 O O . GLN A 1 87 ? -5.382 -12.854 -6.002 1.00 0.00 87 GLN A O 7
ATOM 12002 N N . SER A 1 88 ? -5.457 -11.761 -4.036 1.00 0.00 88 SER A N 7
ATOM 12003 C CA . SER A 1 88 ? -4.379 -12.540 -3.437 1.00 0.00 88 SER A CA 7
ATOM 12004 C C . SER A 1 88 ? -4.690 -14.032 -3.494 1.00 0.00 88 SER A C 7
ATOM 12005 O O . SER A 1 88 ? -5.760 -14.437 -3.949 1.00 0.00 88 SER A O 7
ATOM 12013 N N . VAL A 1 89 ? -3.747 -14.845 -3.030 1.00 0.00 89 VAL A N 7
ATOM 12014 C CA . VAL A 1 89 ? -3.919 -16.292 -3.027 1.00 0.00 89 VAL A CA 7
ATOM 12015 C C . VAL A 1 89 ? -4.400 -16.786 -1.668 1.00 0.00 89 VAL A C 7
ATOM 12016 O O . VAL A 1 89 ? -5.147 -17.761 -1.578 1.00 0.00 89 VAL A O 7
ATOM 12029 N N . GLU A 1 90 ? -3.968 -16.105 -0.610 1.00 0.00 90 GLU A N 7
ATOM 12030 C CA . GLU A 1 90 ? -4.356 -16.475 0.746 1.00 0.00 90 GLU A CA 7
ATOM 12031 C C . GLU A 1 90 ? -5.691 -15.842 1.122 1.00 0.00 90 GLU A C 7
ATOM 12032 O O . GLU A 1 90 ? -5.863 -14.627 1.027 1.00 0.00 90 GLU A O 7
ATOM 12044 N N . SER A 1 91 ? -6.636 -16.675 1.550 1.00 0.00 91 SER A N 7
ATOM 12045 C CA . SER A 1 91 ? -7.958 -16.198 1.937 1.00 0.00 91 SER A CA 7
ATOM 12046 C C . SER A 1 91 ? -7.879 -15.336 3.192 1.00 0.00 91 SER A C 7
ATOM 12047 O O . SER A 1 91 ? -8.711 -14.453 3.407 1.00 0.00 91 SER A O 7
ATOM 12055 N N . VAL A 1 92 ? -6.871 -15.596 4.019 1.00 0.00 92 VAL A N 7
ATOM 12056 C CA . VAL A 1 92 ? -6.681 -14.843 5.253 1.00 0.00 92 VAL A CA 7
ATOM 12057 C C . VAL A 1 92 ? -6.606 -13.345 4.978 1.00 0.00 92 VAL A C 7
ATOM 12058 O O . VAL A 1 92 ? -6.946 -12.529 5.835 1.00 0.00 92 VAL A O 7
ATOM 12071 N N . TRP A 1 93 ? -6.161 -12.992 3.778 1.00 0.00 93 TRP A N 7
ATOM 12072 C CA . TRP A 1 93 ? -6.043 -11.592 3.389 1.00 0.00 93 TRP A CA 7
ATOM 12073 C C . TRP A 1 93 ? -7.409 -10.914 3.369 1.00 0.00 93 TRP A C 7
ATOM 12074 O O . TRP A 1 93 ? -7.531 -9.732 3.687 1.00 0.00 93 TRP A O 7
ATOM 12095 N N . ASN A 1 94 ? -8.435 -11.672 2.996 1.00 0.00 94 ASN A N 7
ATOM 12096 C CA . ASN A 1 94 ? -9.793 -11.144 2.936 1.00 0.00 94 ASN A CA 7
ATOM 12097 C C . ASN A 1 94 ? -10.224 -10.595 4.292 1.00 0.00 94 ASN A C 7
ATOM 12098 O O . ASN A 1 94 ? -10.841 -9.534 4.375 1.00 0.00 94 ASN A O 7
ATOM 12109 N N . MET A 1 95 ? -9.894 -11.325 5.353 1.00 0.00 95 MET A N 7
ATOM 12110 C CA . MET A 1 95 ? -10.244 -10.910 6.706 1.00 0.00 95 MET A CA 7
ATOM 12111 C C . MET A 1 95 ? -9.385 -9.731 7.153 1.00 0.00 95 MET A C 7
ATOM 12112 O O . MET A 1 95 ? -9.865 -8.823 7.829 1.00 0.00 95 MET A O 7
ATOM 12126 N N . ALA A 1 96 ? -8.112 -9.753 6.770 1.00 0.00 96 ALA A N 7
ATOM 12127 C CA . ALA A 1 96 ? -7.187 -8.687 7.130 1.00 0.00 96 ALA A CA 7
ATOM 12128 C C . ALA A 1 96 ? -7.741 -7.323 6.733 1.00 0.00 96 ALA A C 7
ATOM 12129 O O . ALA A 1 96 ? -7.657 -6.360 7.496 1.00 0.00 96 ALA A O 7
ATOM 12136 N N . PHE A 1 97 ? -8.306 -7.246 5.532 1.00 0.00 97 PHE A N 7
ATOM 12137 C CA . PHE A 1 97 ? -8.872 -5.998 5.031 1.00 0.00 97 PHE A CA 7
ATOM 12138 C C . PHE A 1 97 ? -10.010 -5.520 5.928 1.00 0.00 97 PHE A C 7
ATOM 12139 O O . PHE A 1 97 ? -10.124 -4.330 6.224 1.00 0.00 97 PHE A O 7
ATOM 12156 N N . ASP A 1 98 ? -10.852 -6.455 6.356 1.00 0.00 98 ASP A N 7
ATOM 12157 C CA . ASP A 1 98 ? -11.982 -6.130 7.218 1.00 0.00 98 ASP A CA 7
ATOM 12158 C C . ASP A 1 98 ? -11.503 -5.684 8.596 1.00 0.00 98 ASP A C 7
ATOM 12159 O O . ASP A 1 98 ? -12.123 -4.834 9.235 1.00 0.00 98 ASP A O 7
ATOM 12168 N N . PHE A 1 99 ? -10.397 -6.264 9.049 1.00 0.00 99 PHE A N 7
ATOM 12169 C CA . PHE A 1 99 ? -9.836 -5.929 10.352 1.00 0.00 99 PHE A CA 7
ATOM 12170 C C . PHE A 1 99 ? -9.495 -4.444 10.431 1.00 0.00 99 PHE A C 7
ATOM 12171 O O . PHE A 1 99 ? -9.799 -3.778 11.421 1.00 0.00 99 PHE A O 7
ATOM 12188 N N . ILE A 1 100 ? -8.860 -3.933 9.381 1.00 0.00 100 ILE A N 7
ATOM 12189 C CA . ILE A 1 100 ? -8.478 -2.527 9.331 1.00 0.00 100 ILE A CA 7
ATOM 12190 C C . ILE A 1 100 ? -9.705 -1.625 9.250 1.00 0.00 100 ILE A C 7
ATOM 12191 O O . ILE A 1 100 ? -9.775 -0.592 9.916 1.00 0.00 100 ILE A O 7
ATOM 12207 N N . LEU A 1 101 ? -10.671 -2.024 8.430 1.00 0.00 101 LEU A N 7
ATOM 12208 C CA . LEU A 1 101 ? -11.898 -1.254 8.262 1.00 0.00 101 LEU A CA 7
ATOM 12209 C C . LEU A 1 101 ? -12.716 -1.243 9.550 1.00 0.00 101 LEU A C 7
ATOM 12210 O O . LEU A 1 101 ? -13.364 -0.250 9.878 1.00 0.00 101 LEU A O 7
ATOM 12226 N N . ASP A 1 102 ? -12.677 -2.354 10.277 1.00 0.00 102 ASP A N 7
ATOM 12227 C CA . ASP A 1 102 ? -13.411 -2.472 11.532 1.00 0.00 102 ASP A CA 7
ATOM 12228 C C . ASP A 1 102 ? -12.947 -1.420 12.534 1.00 0.00 102 ASP A C 7
ATOM 12229 O O . ASP A 1 102 ? -13.708 -1.001 13.406 1.00 0.00 102 ASP A O 7
ATOM 12238 N N . ASN A 1 103 ? -11.694 -0.999 12.404 1.00 0.00 103 ASN A N 7
ATOM 12239 C CA . ASN A 1 103 ? -11.128 0.004 13.300 1.00 0.00 103 ASN A CA 7
ATOM 12240 C C . ASN A 1 103 ? -11.171 1.389 12.663 1.00 0.00 103 ASN A C 7
ATOM 12241 O O . ASN A 1 103 ? -11.421 2.387 13.339 1.00 0.00 103 ASN A O 7
ATOM 12252 N N . VAL A 1 104 ? -10.928 1.443 11.357 1.00 0.00 104 VAL A N 7
ATOM 12253 C CA . VAL A 1 104 ? -10.941 2.705 10.628 1.00 0.00 104 VAL A CA 7
ATOM 12254 C C . VAL A 1 104 ? -12.367 3.203 10.418 1.00 0.00 104 VAL A C 7
ATOM 12255 O O . VAL A 1 104 ? -12.726 4.291 10.866 1.00 0.00 104 VAL A O 7
ATOM 12268 N N . GLN A 1 105 ? -13.175 2.398 9.735 1.00 0.00 105 GLN A N 7
ATOM 12269 C CA . GLN A 1 105 ? -14.562 2.758 9.465 1.00 0.00 105 GLN A CA 7
ATOM 12270 C C . GLN A 1 105 ? -15.261 3.224 10.738 1.00 0.00 105 GLN A C 7
ATOM 12271 O O . GLN A 1 105 ? -16.187 4.034 10.691 1.00 0.00 105 GLN A O 7
ATOM 12285 N N . VAL A 1 106 ? -14.811 2.707 11.878 1.00 0.00 106 VAL A N 7
ATOM 12286 C CA . VAL A 1 106 ? -15.392 3.070 13.164 1.00 0.00 106 VAL A CA 7
ATOM 12287 C C . VAL A 1 106 ? -15.032 4.501 13.545 1.00 0.00 106 VAL A C 7
ATOM 12288 O O . VAL A 1 106 ? -15.909 5.333 13.780 1.00 0.00 106 VAL A O 7
ATOM 12301 N N . VAL A 1 107 ? -13.734 4.782 13.607 1.00 0.00 107 VAL A N 7
ATOM 12302 C CA . VAL A 1 107 ? -13.257 6.114 13.959 1.00 0.00 107 VAL A CA 7
ATOM 12303 C C . VAL A 1 107 ? -13.680 7.143 12.916 1.00 0.00 107 VAL A C 7
ATOM 12304 O O . VAL A 1 107 ? -13.797 8.333 13.213 1.00 0.00 107 VAL A O 7
ATOM 12317 N N . LEU A 1 108 ? -13.909 6.678 11.693 1.00 0.00 108 LEU A N 7
ATOM 12318 C CA . LEU A 1 108 ? -14.321 7.557 10.604 1.00 0.00 108 LEU A CA 7
ATOM 12319 C C . LEU A 1 108 ? -15.777 7.979 10.767 1.00 0.00 108 LEU A C 7
ATOM 12320 O O . LEU A 1 108 ? -16.134 9.127 10.502 1.00 0.00 108 LEU A O 7
ATOM 12336 N N . GLN A 1 109 ? -16.615 7.044 11.204 1.00 0.00 109 GLN A N 7
ATOM 12337 C CA . GLN A 1 109 ? -18.032 7.320 11.404 1.00 0.00 109 GLN A CA 7
ATOM 12338 C C . GLN A 1 109 ? -18.238 8.321 12.535 1.00 0.00 109 GLN A C 7
ATOM 12339 O O . GLN A 1 109 ? -19.073 9.219 12.437 1.00 0.00 109 GLN A O 7
ATOM 12353 N N . GLN A 1 110 ? -17.471 8.161 13.608 1.00 0.00 110 GLN A N 7
ATOM 12354 C CA . GLN A 1 110 ? -17.570 9.051 14.759 1.00 0.00 110 GLN A CA 7
ATOM 12355 C C . GLN A 1 110 ? -17.170 10.473 14.382 1.00 0.00 110 GLN A C 7
ATOM 12356 O O . GLN A 1 110 ? -17.440 11.422 15.121 1.00 0.00 110 GLN A O 7
ATOM 12370 N N . THR A 1 111 ? -16.525 10.616 13.229 1.00 0.00 111 THR A N 7
ATOM 12371 C CA . THR A 1 111 ? -16.086 11.923 12.755 1.00 0.00 111 THR A CA 7
ATOM 12372 C C . THR A 1 111 ? -17.100 12.527 11.790 1.00 0.00 111 THR A C 7
ATOM 12373 O O . THR A 1 111 ? -17.657 13.595 12.049 1.00 0.00 111 THR A O 7
ATOM 12384 N N . TYR A 1 112 ? -17.336 11.838 10.680 1.00 0.00 112 TYR A N 7
ATOM 12385 C CA . TYR A 1 112 ? -18.283 12.308 9.676 1.00 0.00 112 TYR A CA 7
ATOM 12386 C C . TYR A 1 112 ? -19.612 11.568 9.791 1.00 0.00 112 TYR A C 7
ATOM 12387 O O . TYR A 1 112 ? -20.681 12.171 9.710 1.00 0.00 112 TYR A O 7
ATOM 12405 N N . GLY A 1 113 ? -19.536 10.253 9.981 1.00 0.00 113 GLY A N 7
ATOM 12406 C CA . GLY A 1 113 ? -20.738 9.451 10.104 1.00 0.00 113 GLY A CA 7
ATOM 12407 C C . GLY A 1 113 ? -21.024 8.639 8.856 1.00 0.00 113 GLY A C 7
ATOM 12408 O O . GLY A 1 113 ? -22.170 8.550 8.415 1.00 0.00 113 GLY A O 7
ATOM 12412 N N . SER A 1 114 ? -19.980 8.047 8.285 1.00 0.00 114 SER A N 7
ATOM 12413 C CA . SER A 1 114 ? -20.124 7.242 7.077 1.00 0.00 114 SER A CA 7
ATOM 12414 C C . SER A 1 114 ? -19.029 6.184 6.996 1.00 0.00 114 SER A C 7
ATOM 12415 O O . SER A 1 114 ? -18.154 6.109 7.860 1.00 0.00 114 SER A O 7
ATOM 12423 N N . THR A 1 115 ? -19.081 5.366 5.950 1.00 0.00 115 THR A N 7
ATOM 12424 C CA . THR A 1 115 ? -18.095 4.311 5.754 1.00 0.00 115 THR A CA 7
ATOM 12425 C C . THR A 1 115 ? -17.917 3.991 4.274 1.00 0.00 115 THR A C 7
ATOM 12426 O O . THR A 1 115 ? -18.872 4.045 3.497 1.00 0.00 115 THR A O 7
ATOM 12437 N N . LEU A 1 116 ? -16.690 3.659 3.888 1.00 0.00 116 LEU A N 7
ATOM 12438 C CA . LEU A 1 116 ? -16.386 3.331 2.500 1.00 0.00 116 LEU A CA 7
ATOM 12439 C C . LEU A 1 116 ? -17.325 2.248 1.979 1.00 0.00 116 LEU A C 7
ATOM 12440 O O . LEU A 1 116 ? -17.870 1.458 2.751 1.00 0.00 116 LEU A O 7
ATOM 12456 N N . LYS A 1 117 ? -17.512 2.216 0.664 1.00 0.00 117 LYS A N 7
ATOM 12457 C CA . LYS A 1 117 ? -18.381 1.228 0.036 1.00 0.00 117 LYS A CA 7
ATOM 12458 C C . LYS A 1 117 ? -17.571 0.239 -0.796 1.00 0.00 117 LYS A C 7
ATOM 12459 O O . LYS A 1 117 ? -17.199 0.528 -1.933 1.00 0.00 117 LYS A O 7
ATOM 12478 N N . VAL A 1 118 ? -17.304 -0.930 -0.223 1.00 0.00 118 VAL A N 7
ATOM 12479 C CA . VAL A 1 118 ? -16.541 -1.963 -0.914 1.00 0.00 118 VAL A CA 7
ATOM 12480 C C . VAL A 1 118 ? -17.422 -3.158 -1.261 1.00 0.00 118 VAL A C 7
ATOM 12481 O O . VAL A 1 118 ? -17.861 -3.897 -0.380 1.00 0.00 118 VAL A O 7
ATOM 12494 N N . THR A 1 119 ? -17.676 -3.341 -2.553 1.00 0.00 119 THR A N 7
ATOM 12495 C CA . THR A 1 119 ? -18.506 -4.446 -3.018 1.00 0.00 119 THR A CA 7
ATOM 12496 C C . THR A 1 119 ? -17.832 -5.788 -2.756 1.00 0.00 119 THR A C 7
ATOM 12497 O O . THR A 1 119 ? -16.643 -5.813 -2.440 1.00 0.00 119 THR A O 7
ATOM 12508 N N . LYS B 2 7 ? 8.425 -8.588 15.463 1.00 0.00 207 LYS B N 7
ATOM 12509 C CA . LYS B 2 7 ? 8.949 -8.036 14.220 1.00 0.00 207 LYS B CA 7
ATOM 12510 C C . LYS B 2 7 ? 7.816 -7.672 13.265 1.00 0.00 207 LYS B C 7
ATOM 12511 O O . LYS B 2 7 ? 6.646 -7.922 13.553 1.00 0.00 207 LYS B O 7
ATOM 12530 N N . SER B 2 8 ? 8.173 -7.081 12.130 1.00 0.00 208 SER B N 7
ATOM 12531 C CA . SER B 2 8 ? 7.185 -6.680 11.134 1.00 0.00 208 SER B CA 7
ATOM 12532 C C . SER B 2 8 ? 7.863 -6.286 9.825 1.00 0.00 208 SER B C 7
ATOM 12533 O O . SER B 2 8 ? 9.004 -5.826 9.818 1.00 0.00 208 SER B O 7
ATOM 12541 N N . PHE B 2 9 ? 7.151 -6.471 8.718 1.00 0.00 209 PHE B N 7
ATOM 12542 C CA . PHE B 2 9 ? 7.683 -6.137 7.402 1.00 0.00 209 PHE B CA 7
ATOM 12543 C C . PHE B 2 9 ? 7.853 -4.628 7.252 1.00 0.00 209 PHE B C 7
ATOM 12544 O O . PHE B 2 9 ? 8.865 -4.155 6.733 1.00 0.00 209 PHE B O 7
ATOM 12561 N N . PHE B 2 10 ? 6.856 -3.877 7.709 1.00 0.00 210 PHE B N 7
ATOM 12562 C CA . PHE B 2 10 ? 6.894 -2.422 7.625 1.00 0.00 210 PHE B CA 7
ATOM 12563 C C . PHE B 2 10 ? 8.087 -1.864 8.395 1.00 0.00 210 PHE B C 7
ATOM 12564 O O . PHE B 2 10 ? 8.565 -0.766 8.109 1.00 0.00 210 PHE B O 7
ATOM 12581 N N . ASP B 2 11 ? 8.562 -2.627 9.372 1.00 0.00 211 ASP B N 7
ATOM 12582 C CA . ASP B 2 11 ? 9.699 -2.210 10.185 1.00 0.00 211 ASP B CA 7
ATOM 12583 C C . ASP B 2 11 ? 11.007 -2.389 9.420 1.00 0.00 211 ASP B C 7
ATOM 12584 O O . ASP B 2 11 ? 11.871 -1.512 9.434 1.00 0.00 211 ASP B O 7
ATOM 12593 N N . LYS B 2 12 ? 11.146 -3.529 8.754 1.00 0.00 212 LYS B N 7
ATOM 12594 C CA . LYS B 2 12 ? 12.348 -3.824 7.983 1.00 0.00 212 LYS B CA 7
ATOM 12595 C C . LYS B 2 12 ? 12.342 -3.072 6.656 1.00 0.00 212 LYS B C 7
ATOM 12596 O O . LYS B 2 12 ? 13.383 -2.897 6.024 1.00 0.00 212 LYS B O 7
ATOM 12615 N N . LYS B 2 13 ? 11.160 -2.628 6.239 1.00 0.00 213 LYS B N 7
ATOM 12616 C CA . LYS B 2 13 ? 11.018 -1.892 4.989 1.00 0.00 213 LYS B CA 7
ATOM 12617 C C . LYS B 2 13 ? 11.303 -0.408 5.195 1.00 0.00 213 LYS B C 7
ATOM 12618 O O . LYS B 2 13 ? 11.999 0.218 4.394 1.00 0.00 213 LYS B O 7
ATOM 12637 N N . ARG B 2 14 ? 10.763 0.150 6.274 1.00 0.00 214 ARG B N 7
ATOM 12638 C CA . ARG B 2 14 ? 10.960 1.561 6.585 1.00 0.00 214 ARG B CA 7
ATOM 12639 C C . ARG B 2 14 ? 12.446 1.896 6.671 1.00 0.00 214 ARG B C 7
ATOM 12640 O O . ARG B 2 14 ? 12.848 3.041 6.462 1.00 0.00 214 ARG B O 7
ATOM 12661 N N . SER B 2 15 ? 13.258 0.889 6.980 1.00 0.00 215 SER B N 7
ATOM 12662 C CA . SER B 2 15 ? 14.699 1.078 7.097 1.00 0.00 215 SER B CA 7
ATOM 12663 C C . SER B 2 15 ? 15.339 1.242 5.723 1.00 0.00 215 SER B C 7
ATOM 12664 O O . SER B 2 15 ? 16.397 1.857 5.589 1.00 0.00 215 SER B O 7
ATOM 12672 N N . GLU B 2 16 ? 14.691 0.685 4.705 1.00 0.00 216 GLU B N 7
ATOM 12673 C CA . GLU B 2 16 ? 15.198 0.769 3.340 1.00 0.00 216 GLU B CA 7
ATOM 12674 C C . GLU B 2 16 ? 15.461 2.220 2.945 1.00 0.00 216 GLU B C 7
ATOM 12675 O O . GLU B 2 16 ? 16.577 2.579 2.571 1.00 0.00 216 GLU B O 7
ATOM 12687 N N . ARG B 2 17 ? 14.425 3.047 3.032 1.00 0.00 217 ARG B N 7
ATOM 12688 C CA . ARG B 2 17 ? 14.543 4.458 2.682 1.00 0.00 217 ARG B CA 7
ATOM 12689 C C . ARG B 2 17 ? 15.622 5.137 3.521 1.00 0.00 217 ARG B C 7
ATOM 12690 O O . ARG B 2 17 ? 16.285 6.067 3.061 1.00 0.00 217 ARG B O 7
ATOM 12711 N N . ILE B 2 18 ? 15.792 4.666 4.751 1.00 0.00 218 ILE B N 7
ATOM 12712 C CA . ILE B 2 18 ? 16.791 5.228 5.652 1.00 0.00 218 ILE B CA 7
ATOM 12713 C C . ILE B 2 18 ? 18.204 4.946 5.151 1.00 0.00 218 ILE B C 7
ATOM 12714 O O . ILE B 2 18 ? 19.146 5.666 5.482 1.00 0.00 218 ILE B O 7
ATOM 12730 N N . SER B 2 19 ? 18.344 3.895 4.350 1.00 0.00 219 SER B N 7
ATOM 12731 C CA . SER B 2 19 ? 19.641 3.516 3.804 1.00 0.00 219 SER B CA 7
ATOM 12732 C C . SER B 2 19 ? 19.630 3.582 2.280 1.00 0.00 219 SER B C 7
ATOM 12733 O O . SER B 2 19 ? 18.675 4.069 1.676 1.00 0.00 219 SER B O 7
ATOM 12741 N N . ASN B 2 20 ? 20.701 3.090 1.665 1.00 0.00 220 ASN B N 7
ATOM 12742 C CA . ASN B 2 20 ? 20.815 3.093 0.211 1.00 0.00 220 ASN B CA 7
ATOM 12743 C C . ASN B 2 20 ? 19.724 2.236 -0.422 1.00 0.00 220 ASN B C 7
ATOM 12744 O O . ASN B 2 20 ? 19.269 1.255 0.168 1.00 0.00 220 ASN B O 7
ATOM 12755 N N . ALA A 1 23 ? 4.495 14.199 12.010 1.00 0.00 23 ALA A N 8
ATOM 12756 C CA . ALA A 1 23 ? 3.186 13.971 12.608 1.00 0.00 23 ALA A CA 8
ATOM 12757 C C . ALA A 1 23 ? 2.105 13.863 11.536 1.00 0.00 23 ALA A C 8
ATOM 12758 O O . ALA A 1 23 ? 0.973 14.300 11.739 1.00 0.00 23 ALA A O 8
ATOM 12765 N N . ALA A 1 24 ? 2.463 13.278 10.398 1.00 0.00 24 ALA A N 8
ATOM 12766 C CA . ALA A 1 24 ? 1.523 13.113 9.297 1.00 0.00 24 ALA A CA 8
ATOM 12767 C C . ALA A 1 24 ? 1.247 11.637 9.028 1.00 0.00 24 ALA A C 8
ATOM 12768 O O . ALA A 1 24 ? 2.013 10.756 9.420 1.00 0.00 24 ALA A O 8
ATOM 12775 N N . PRO A 1 25 ? 0.127 11.359 8.344 1.00 0.00 25 PRO A N 8
ATOM 12776 C CA . PRO A 1 25 ? -0.275 9.989 8.008 1.00 0.00 25 PRO A CA 8
ATOM 12777 C C . PRO A 1 25 ? 0.637 9.356 6.964 1.00 0.00 25 PRO A C 8
ATOM 12778 O O . PRO A 1 25 ? 0.408 9.491 5.763 1.00 0.00 25 PRO A O 8
ATOM 12789 N N . ASN A 1 26 ? 1.672 8.665 7.429 1.00 0.00 26 ASN A N 8
ATOM 12790 C CA . ASN A 1 26 ? 2.620 8.011 6.534 1.00 0.00 26 ASN A CA 8
ATOM 12791 C C . ASN A 1 26 ? 2.719 6.520 6.843 1.00 0.00 26 ASN A C 8
ATOM 12792 O O . ASN A 1 26 ? 2.613 6.105 7.998 1.00 0.00 26 ASN A O 8
ATOM 12803 N N . LEU A 1 27 ? 2.924 5.718 5.803 1.00 0.00 27 LEU A N 8
ATOM 12804 C CA . LEU A 1 27 ? 3.039 4.273 5.963 1.00 0.00 27 LEU A CA 8
ATOM 12805 C C . LEU A 1 27 ? 4.498 3.831 5.889 1.00 0.00 27 LEU A C 8
ATOM 12806 O O . LEU A 1 27 ? 5.136 3.939 4.843 1.00 0.00 27 LEU A O 8
ATOM 12822 N N . ALA A 1 28 ? 5.017 3.332 7.005 1.00 0.00 28 ALA A N 8
ATOM 12823 C CA . ALA A 1 28 ? 6.398 2.870 7.066 1.00 0.00 28 ALA A CA 8
ATOM 12824 C C . ALA A 1 28 ? 7.364 3.969 6.636 1.00 0.00 28 ALA A C 8
ATOM 12825 O O . ALA A 1 28 ? 8.456 3.691 6.144 1.00 0.00 28 ALA A O 8
ATOM 12832 N N . GLY A 1 29 ? 6.953 5.219 6.825 1.00 0.00 29 GLY A N 8
ATOM 12833 C CA . GLY A 1 29 ? 7.794 6.341 6.450 1.00 0.00 29 GLY A CA 8
ATOM 12834 C C . GLY A 1 29 ? 7.471 6.872 5.067 1.00 0.00 29 GLY A C 8
ATOM 12835 O O . GLY A 1 29 ? 8.235 7.652 4.500 1.00 0.00 29 GLY A O 8
ATOM 12839 N N . ALA A 1 30 ? 6.336 6.444 4.522 1.00 0.00 30 ALA A N 8
ATOM 12840 C CA . ALA A 1 30 ? 5.915 6.881 3.197 1.00 0.00 30 ALA A CA 8
ATOM 12841 C C . ALA A 1 30 ? 4.789 7.907 3.290 1.00 0.00 30 ALA A C 8
ATOM 12842 O O . ALA A 1 30 ? 3.705 7.609 3.792 1.00 0.00 30 ALA A O 8
ATOM 12849 N N . VAL A 1 31 ? 5.053 9.114 2.801 1.00 0.00 31 VAL A N 8
ATOM 12850 C CA . VAL A 1 31 ? 4.062 10.183 2.829 1.00 0.00 31 VAL A CA 8
ATOM 12851 C C . VAL A 1 31 ? 3.284 10.246 1.519 1.00 0.00 31 VAL A C 8
ATOM 12852 O O . VAL A 1 31 ? 2.071 10.451 1.516 1.00 0.00 31 VAL A O 8
ATOM 12865 N N . GLU A 1 32 ? 3.992 10.066 0.407 1.00 0.00 32 GLU A N 8
ATOM 12866 C CA . GLU A 1 32 ? 3.367 10.102 -0.909 1.00 0.00 32 GLU A CA 8
ATOM 12867 C C . GLU A 1 32 ? 2.473 8.884 -1.120 1.00 0.00 32 GLU A C 8
ATOM 12868 O O . GLU A 1 32 ? 2.849 7.759 -0.789 1.00 0.00 32 GLU A O 8
ATOM 12880 N N . PHE A 1 33 ? 1.288 9.116 -1.674 1.00 0.00 33 PHE A N 8
ATOM 12881 C CA . PHE A 1 33 ? 0.338 8.039 -1.928 1.00 0.00 33 PHE A CA 8
ATOM 12882 C C . PHE A 1 33 ? 0.976 6.940 -2.774 1.00 0.00 33 PHE A C 8
ATOM 12883 O O . PHE A 1 33 ? 0.901 5.759 -2.437 1.00 0.00 33 PHE A O 8
ATOM 12900 N N . SER A 1 34 ? 1.604 7.339 -3.876 1.00 0.00 34 SER A N 8
ATOM 12901 C CA . SER A 1 34 ? 2.252 6.390 -4.773 1.00 0.00 34 SER A CA 8
ATOM 12902 C C . SER A 1 34 ? 3.198 5.473 -4.003 1.00 0.00 34 SER A C 8
ATOM 12903 O O . SER A 1 34 ? 3.305 4.283 -4.299 1.00 0.00 34 SER A O 8
ATOM 12911 N N . ASP A 1 35 ? 3.881 6.036 -3.013 1.00 0.00 35 ASP A N 8
ATOM 12912 C CA . ASP A 1 35 ? 4.818 5.270 -2.198 1.00 0.00 35 ASP A CA 8
ATOM 12913 C C . ASP A 1 35 ? 4.074 4.357 -1.228 1.00 0.00 35 ASP A C 8
ATOM 12914 O O . ASP A 1 35 ? 4.570 3.294 -0.856 1.00 0.00 35 ASP A O 8
ATOM 12923 N N . VAL A 1 36 ? 2.882 4.780 -0.820 1.00 0.00 36 VAL A N 8
ATOM 12924 C CA . VAL A 1 36 ? 2.069 4.002 0.105 1.00 0.00 36 VAL A CA 8
ATOM 12925 C C . VAL A 1 36 ? 1.500 2.760 -0.572 1.00 0.00 36 VAL A C 8
ATOM 12926 O O . VAL A 1 36 ? 1.724 1.636 -0.123 1.00 0.00 36 VAL A O 8
ATOM 12939 N N . LYS A 1 37 ? 0.763 2.971 -1.657 1.00 0.00 37 LYS A N 8
ATOM 12940 C CA . LYS A 1 37 ? 0.163 1.869 -2.401 1.00 0.00 37 LYS A CA 8
ATOM 12941 C C . LYS A 1 37 ? 1.225 0.871 -2.847 1.00 0.00 37 LYS A C 8
ATOM 12942 O O . LYS A 1 37 ? 0.964 -0.329 -2.945 1.00 0.00 37 LYS A O 8
ATOM 12961 N N . THR A 1 38 ? 2.427 1.372 -3.116 1.00 0.00 38 THR A N 8
ATOM 12962 C CA . THR A 1 38 ? 3.529 0.524 -3.551 1.00 0.00 38 THR A CA 8
ATOM 12963 C C . THR A 1 38 ? 3.980 -0.408 -2.433 1.00 0.00 38 THR A C 8
ATOM 12964 O O . THR A 1 38 ? 4.309 -1.571 -2.674 1.00 0.00 38 THR A O 8
ATOM 12975 N N . LEU A 1 39 ? 3.994 0.108 -1.208 1.00 0.00 39 LEU A N 8
ATOM 12976 C CA . LEU A 1 39 ? 4.405 -0.680 -0.051 1.00 0.00 39 LEU A CA 8
ATOM 12977 C C . LEU A 1 39 ? 3.373 -1.758 0.268 1.00 0.00 39 LEU A C 8
ATOM 12978 O O . LEU A 1 39 ? 3.723 -2.864 0.681 1.00 0.00 39 LEU A O 8
ATOM 12994 N N . LEU A 1 40 ? 2.101 -1.427 0.073 1.00 0.00 40 LEU A N 8
ATOM 12995 C CA . LEU A 1 40 ? 1.018 -2.368 0.338 1.00 0.00 40 LEU A CA 8
ATOM 12996 C C . LEU A 1 40 ? 0.985 -3.471 -0.714 1.00 0.00 40 LEU A C 8
ATOM 12997 O O . LEU A 1 40 ? 0.864 -4.652 -0.387 1.00 0.00 40 LEU A O 8
ATOM 13013 N N . LYS A 1 41 ? 1.095 -3.078 -1.979 1.00 0.00 41 LYS A N 8
ATOM 13014 C CA . LYS A 1 41 ? 1.081 -4.033 -3.080 1.00 0.00 41 LYS A CA 8
ATOM 13015 C C . LYS A 1 41 ? 2.119 -5.131 -2.862 1.00 0.00 41 LYS A C 8
ATOM 13016 O O . LYS A 1 41 ? 1.847 -6.308 -3.091 1.00 0.00 41 LYS A O 8
ATOM 13035 N N . GLU A 1 42 ? 3.307 -4.735 -2.417 1.00 0.00 42 GLU A N 8
ATOM 13036 C CA . GLU A 1 42 ? 4.384 -5.686 -2.167 1.00 0.00 42 GLU A CA 8
ATOM 13037 C C . GLU A 1 42 ? 4.159 -6.431 -0.855 1.00 0.00 42 GLU A C 8
ATOM 13038 O O . GLU A 1 42 ? 4.373 -7.640 -0.771 1.00 0.00 42 GLU A O 8
ATOM 13050 N N . TRP A 1 43 ? 3.729 -5.699 0.167 1.00 0.00 43 TRP A N 8
ATOM 13051 C CA . TRP A 1 43 ? 3.475 -6.290 1.476 1.00 0.00 43 TRP A CA 8
ATOM 13052 C C . TRP A 1 43 ? 2.353 -7.321 1.400 1.00 0.00 43 TRP A C 8
ATOM 13053 O O . TRP A 1 43 ? 2.177 -8.126 2.315 1.00 0.00 43 TRP A O 8
ATOM 13074 N N . ILE A 1 44 ? 1.600 -7.290 0.307 1.00 0.00 44 ILE A N 8
ATOM 13075 C CA . ILE A 1 44 ? 0.497 -8.223 0.113 1.00 0.00 44 ILE A CA 8
ATOM 13076 C C . ILE A 1 44 ? 0.888 -9.345 -0.842 1.00 0.00 44 ILE A C 8
ATOM 13077 O O . ILE A 1 44 ? 0.198 -10.360 -0.943 1.00 0.00 44 ILE A O 8
ATOM 13093 N N . THR A 1 45 ? 2.002 -9.157 -1.543 1.00 0.00 45 THR A N 8
ATOM 13094 C CA . THR A 1 45 ? 2.486 -10.154 -2.491 1.00 0.00 45 THR A CA 8
ATOM 13095 C C . THR A 1 45 ? 3.664 -10.932 -1.915 1.00 0.00 45 THR A C 8
ATOM 13096 O O . THR A 1 45 ? 3.631 -12.161 -1.837 1.00 0.00 45 THR A O 8
ATOM 13107 N N . THR A 1 46 ? 4.706 -10.210 -1.514 1.00 0.00 46 THR A N 8
ATOM 13108 C CA . THR A 1 46 ? 5.894 -10.834 -0.946 1.00 0.00 46 THR A CA 8
ATOM 13109 C C . THR A 1 46 ? 5.576 -11.522 0.375 1.00 0.00 46 THR A C 8
ATOM 13110 O O . THR A 1 46 ? 6.355 -12.343 0.862 1.00 0.00 46 THR A O 8
ATOM 13121 N N . ILE A 1 47 ? 4.428 -11.184 0.951 1.00 0.00 47 ILE A N 8
ATOM 13122 C CA . ILE A 1 47 ? 4.007 -11.772 2.218 1.00 0.00 47 ILE A CA 8
ATOM 13123 C C . ILE A 1 47 ? 2.600 -12.352 2.113 1.00 0.00 47 ILE A C 8
ATOM 13124 O O . ILE A 1 47 ? 1.677 -11.687 1.644 1.00 0.00 47 ILE A O 8
ATOM 13140 N N . SER A 1 48 ? 2.444 -13.595 2.557 1.00 0.00 48 SER A N 8
ATOM 13141 C CA . SER A 1 48 ? 1.150 -14.265 2.512 1.00 0.00 48 SER A CA 8
ATOM 13142 C C . SER A 1 48 ? 0.550 -14.383 3.910 1.00 0.00 48 SER A C 8
ATOM 13143 O O . SER A 1 48 ? -0.670 -14.408 4.074 1.00 0.00 48 SER A O 8
ATOM 13151 N N . ASP A 1 49 ? 1.417 -14.455 4.914 1.00 0.00 49 ASP A N 8
ATOM 13152 C CA . ASP A 1 49 ? 0.975 -14.569 6.299 1.00 0.00 49 ASP A CA 8
ATOM 13153 C C . ASP A 1 49 ? 1.290 -13.296 7.077 1.00 0.00 49 ASP A C 8
ATOM 13154 O O . ASP A 1 49 ? 2.286 -13.209 7.797 1.00 0.00 49 ASP A O 8
ATOM 13163 N N . PRO A 1 50 ? 0.424 -12.282 6.930 1.00 0.00 50 PRO A N 8
ATOM 13164 C CA . PRO A 1 50 ? 0.591 -10.994 7.610 1.00 0.00 50 PRO A CA 8
ATOM 13165 C C . PRO A 1 50 ? 0.362 -11.099 9.115 1.00 0.00 50 PRO A C 8
ATOM 13166 O O . PRO A 1 50 ? -0.558 -11.780 9.567 1.00 0.00 50 PRO A O 8
ATOM 13177 N N . MET A 1 51 ? 1.206 -10.422 9.885 1.00 0.00 51 MET A N 8
ATOM 13178 C CA . MET A 1 51 ? 1.096 -10.439 11.339 1.00 0.00 51 MET A CA 8
ATOM 13179 C C . MET A 1 51 ? 0.115 -9.376 11.822 1.00 0.00 51 MET A C 8
ATOM 13180 O O . MET A 1 51 ? -0.148 -8.398 11.122 1.00 0.00 51 MET A O 8
ATOM 13194 N N . GLU A 1 52 ? -0.425 -9.574 13.021 1.00 0.00 52 GLU A N 8
ATOM 13195 C CA . GLU A 1 52 ? -1.378 -8.632 13.595 1.00 0.00 52 GLU A CA 8
ATOM 13196 C C . GLU A 1 52 ? -0.766 -7.240 13.708 1.00 0.00 52 GLU A C 8
ATOM 13197 O O . GLU A 1 52 ? -1.428 -6.236 13.446 1.00 0.00 52 GLU A O 8
ATOM 13209 N N . GLU A 1 53 ? 0.504 -7.187 14.100 1.00 0.00 53 GLU A N 8
ATOM 13210 C CA . GLU A 1 53 ? 1.205 -5.917 14.250 1.00 0.00 53 GLU A CA 8
ATOM 13211 C C . GLU A 1 53 ? 1.358 -5.218 12.902 1.00 0.00 53 GLU A C 8
ATOM 13212 O O . GLU A 1 53 ? 1.093 -4.023 12.777 1.00 0.00 53 GLU A O 8
ATOM 13224 N N . ASP A 1 54 ? 1.787 -5.974 11.896 1.00 0.00 54 ASP A N 8
ATOM 13225 C CA . ASP A 1 54 ? 1.974 -5.428 10.557 1.00 0.00 54 ASP A CA 8
ATOM 13226 C C . ASP A 1 54 ? 0.679 -4.816 10.033 1.00 0.00 54 ASP A C 8
ATOM 13227 O O . ASP A 1 54 ? 0.664 -3.677 9.564 1.00 0.00 54 ASP A O 8
ATOM 13236 N N . ILE A 1 55 ? -0.406 -5.580 10.114 1.00 0.00 55 ILE A N 8
ATOM 13237 C CA . ILE A 1 55 ? -1.705 -5.112 9.648 1.00 0.00 55 ILE A CA 8
ATOM 13238 C C . ILE A 1 55 ? -2.191 -3.926 10.473 1.00 0.00 55 ILE A C 8
ATOM 13239 O O . ILE A 1 55 ? -2.892 -3.049 9.968 1.00 0.00 55 ILE A O 8
ATOM 13255 N N . LEU A 1 56 ? -1.812 -3.904 11.747 1.00 0.00 56 LEU A N 8
ATOM 13256 C CA . LEU A 1 56 ? -2.208 -2.824 12.644 1.00 0.00 56 LEU A CA 8
ATOM 13257 C C . LEU A 1 56 ? -1.634 -1.490 12.177 1.00 0.00 56 LEU A C 8
ATOM 13258 O O . LEU A 1 56 ? -2.301 -0.459 12.246 1.00 0.00 56 LEU A O 8
ATOM 13274 N N . GLN A 1 57 ? -0.394 -1.520 11.700 1.00 0.00 57 GLN A N 8
ATOM 13275 C CA . GLN A 1 57 ? 0.270 -0.314 11.219 1.00 0.00 57 GLN A CA 8
ATOM 13276 C C . GLN A 1 57 ? -0.579 0.391 10.166 1.00 0.00 57 GLN A C 8
ATOM 13277 O O . GLN A 1 57 ? -0.557 1.617 10.055 1.00 0.00 57 GLN A O 8
ATOM 13291 N N . VAL A 1 58 ? -1.326 -0.392 9.394 1.00 0.00 58 VAL A N 8
ATOM 13292 C CA . VAL A 1 58 ? -2.182 0.157 8.349 1.00 0.00 58 VAL A CA 8
ATOM 13293 C C . VAL A 1 58 ? -3.378 0.889 8.948 1.00 0.00 58 VAL A C 8
ATOM 13294 O O . VAL A 1 58 ? -3.844 1.890 8.403 1.00 0.00 58 VAL A O 8
ATOM 13307 N N . VAL A 1 59 ? -3.873 0.382 10.072 1.00 0.00 59 VAL A N 8
ATOM 13308 C CA . VAL A 1 59 ? -5.014 0.988 10.747 1.00 0.00 59 VAL A CA 8
ATOM 13309 C C . VAL A 1 59 ? -4.694 2.407 11.202 1.00 0.00 59 VAL A C 8
ATOM 13310 O O . VAL A 1 59 ? -5.439 3.345 10.916 1.00 0.00 59 VAL A O 8
ATOM 13323 N N . ARG A 1 60 ? -3.582 2.557 11.914 1.00 0.00 60 ARG A N 8
ATOM 13324 C CA . ARG A 1 60 ? -3.163 3.863 12.410 1.00 0.00 60 ARG A CA 8
ATOM 13325 C C . ARG A 1 60 ? -2.969 4.845 11.258 1.00 0.00 60 ARG A C 8
ATOM 13326 O O . ARG A 1 60 ? -3.079 6.059 11.438 1.00 0.00 60 ARG A O 8
ATOM 13347 N N . TYR A 1 61 ? -2.680 4.314 10.077 1.00 0.00 61 TYR A N 8
ATOM 13348 C CA . TYR A 1 61 ? -2.468 5.142 8.896 1.00 0.00 61 TYR A CA 8
ATOM 13349 C C . TYR A 1 61 ? -3.792 5.684 8.366 1.00 0.00 61 TYR A C 8
ATOM 13350 O O . TYR A 1 61 ? -3.946 6.890 8.166 1.00 0.00 61 TYR A O 8
ATOM 13368 N N . CYS A 1 62 ? -4.743 4.786 8.141 1.00 0.00 62 CYS A N 8
ATOM 13369 C CA . CYS A 1 62 ? -6.055 5.171 7.633 1.00 0.00 62 CYS A CA 8
ATOM 13370 C C . CYS A 1 62 ? -6.823 5.982 8.673 1.00 0.00 62 CYS A C 8
ATOM 13371 O O . CYS A 1 62 ? -7.409 7.019 8.359 1.00 0.00 62 CYS A O 8
ATOM 13379 N N . THR A 1 63 ? -6.817 5.503 9.913 1.00 0.00 63 THR A N 8
ATOM 13380 C CA . THR A 1 63 ? -7.515 6.181 10.998 1.00 0.00 63 THR A CA 8
ATOM 13381 C C . THR A 1 63 ? -7.061 7.630 11.122 1.00 0.00 63 THR A C 8
ATOM 13382 O O . THR A 1 63 ? -7.808 8.486 11.598 1.00 0.00 63 THR A O 8
ATOM 13393 N N . ASP A 1 64 ? -5.833 7.899 10.693 1.00 0.00 64 ASP A N 8
ATOM 13394 C CA . ASP A 1 64 ? -5.280 9.247 10.756 1.00 0.00 64 ASP A CA 8
ATOM 13395 C C . ASP A 1 64 ? -5.911 10.144 9.695 1.00 0.00 64 ASP A C 8
ATOM 13396 O O . ASP A 1 64 ? -6.175 11.322 9.940 1.00 0.00 64 ASP A O 8
ATOM 13405 N N . LEU A 1 65 ? -6.150 9.579 8.517 1.00 0.00 65 LEU A N 8
ATOM 13406 C CA . LEU A 1 65 ? -6.750 10.327 7.418 1.00 0.00 65 LEU A CA 8
ATOM 13407 C C . LEU A 1 65 ? -8.064 10.969 7.849 1.00 0.00 65 LEU A C 8
ATOM 13408 O O . LEU A 1 65 ? -8.431 12.041 7.366 1.00 0.00 65 LEU A O 8
ATOM 13424 N N . ILE A 1 66 ? -8.769 10.307 8.761 1.00 0.00 66 ILE A N 8
ATOM 13425 C CA . ILE A 1 66 ? -10.040 10.815 9.259 1.00 0.00 66 ILE A CA 8
ATOM 13426 C C . ILE A 1 66 ? -9.848 12.114 10.036 1.00 0.00 66 ILE A C 8
ATOM 13427 O O . ILE A 1 66 ? -10.577 13.083 9.832 1.00 0.00 66 ILE A O 8
ATOM 13443 N N . GLU A 1 67 ? -8.860 12.125 10.925 1.00 0.00 67 GLU A N 8
ATOM 13444 C CA . GLU A 1 67 ? -8.571 13.304 11.731 1.00 0.00 67 GLU A CA 8
ATOM 13445 C C . GLU A 1 67 ? -7.896 14.385 10.890 1.00 0.00 67 GLU A C 8
ATOM 13446 O O . GLU A 1 67 ? -8.108 15.577 11.109 1.00 0.00 67 GLU A O 8
ATOM 13458 N N . GLU A 1 68 ? -7.082 13.958 9.930 1.00 0.00 68 GLU A N 8
ATOM 13459 C CA . GLU A 1 68 ? -6.375 14.888 9.059 1.00 0.00 68 GLU A CA 8
ATOM 13460 C C . GLU A 1 68 ? -7.274 15.355 7.918 1.00 0.00 68 GLU A C 8
ATOM 13461 O O . GLU A 1 68 ? -6.933 16.282 7.181 1.00 0.00 68 GLU A O 8
ATOM 13473 N N . LYS A 1 69 ? -8.425 14.708 7.777 1.00 0.00 69 LYS A N 8
ATOM 13474 C CA . LYS A 1 69 ? -9.376 15.055 6.727 1.00 0.00 69 LYS A CA 8
ATOM 13475 C C . LYS A 1 69 ? -8.790 14.774 5.348 1.00 0.00 69 LYS A C 8
ATOM 13476 O O . LYS A 1 69 ? -8.979 15.552 4.412 1.00 0.00 69 LYS A O 8
ATOM 13495 N N . ASP A 1 70 ? -8.080 13.658 5.228 1.00 0.00 70 ASP A N 8
ATOM 13496 C CA . ASP A 1 70 ? -7.469 13.273 3.961 1.00 0.00 70 ASP A CA 8
ATOM 13497 C C . ASP A 1 70 ? -8.148 12.034 3.385 1.00 0.00 70 ASP A C 8
ATOM 13498 O O . ASP A 1 70 ? -7.495 11.175 2.791 1.00 0.00 70 ASP A O 8
ATOM 13507 N N . LEU A 1 71 ? -9.462 11.949 3.563 1.00 0.00 71 LEU A N 8
ATOM 13508 C CA . LEU A 1 71 ? -10.231 10.816 3.061 1.00 0.00 71 LEU A CA 8
ATOM 13509 C C . LEU A 1 71 ? -9.985 10.608 1.570 1.00 0.00 71 LEU A C 8
ATOM 13510 O O . LEU A 1 71 ? -10.171 9.510 1.048 1.00 0.00 71 LEU A O 8
ATOM 13526 N N . GLU A 1 72 ? -9.564 11.672 0.892 1.00 0.00 72 GLU A N 8
ATOM 13527 C CA . GLU A 1 72 ? -9.292 11.604 -0.540 1.00 0.00 72 GLU A CA 8
ATOM 13528 C C . GLU A 1 72 ? -8.386 10.421 -0.867 1.00 0.00 72 GLU A C 8
ATOM 13529 O O . GLU A 1 72 ? -8.673 9.634 -1.769 1.00 0.00 72 GLU A O 8
ATOM 13541 N N . LYS A 1 73 ? -7.289 10.301 -0.126 1.00 0.00 73 LYS A N 8
ATOM 13542 C CA . LYS A 1 73 ? -6.339 9.215 -0.334 1.00 0.00 73 LYS A CA 8
ATOM 13543 C C . LYS A 1 73 ? -6.845 7.922 0.298 1.00 0.00 73 LYS A C 8
ATOM 13544 O O . LYS A 1 73 ? -6.438 6.827 -0.093 1.00 0.00 73 LYS A O 8
ATOM 13563 N N . LEU A 1 74 ? -7.734 8.055 1.276 1.00 0.00 74 LEU A N 8
ATOM 13564 C CA . LEU A 1 74 ? -8.297 6.896 1.961 1.00 0.00 74 LEU A CA 8
ATOM 13565 C C . LEU A 1 74 ? -8.977 5.955 0.972 1.00 0.00 74 LEU A C 8
ATOM 13566 O O . LEU A 1 74 ? -8.649 4.771 0.902 1.00 0.00 74 LEU A O 8
ATOM 13582 N N . ASP A 1 75 ? -9.922 6.491 0.209 1.00 0.00 75 ASP A N 8
ATOM 13583 C CA . ASP A 1 75 ? -10.646 5.700 -0.779 1.00 0.00 75 ASP A CA 8
ATOM 13584 C C . ASP A 1 75 ? -9.687 5.095 -1.800 1.00 0.00 75 ASP A C 8
ATOM 13585 O O . ASP A 1 75 ? -9.971 4.053 -2.392 1.00 0.00 75 ASP A O 8
ATOM 13594 N N . LEU A 1 76 ? -8.551 5.754 -2.000 1.00 0.00 76 LEU A N 8
ATOM 13595 C CA . LEU A 1 76 ? -7.549 5.281 -2.949 1.00 0.00 76 LEU A CA 8
ATOM 13596 C C . LEU A 1 76 ? -6.757 4.115 -2.369 1.00 0.00 76 LEU A C 8
ATOM 13597 O O . LEU A 1 76 ? -6.591 3.080 -3.016 1.00 0.00 76 LEU A O 8
ATOM 13613 N N . VAL A 1 77 ? -6.270 4.288 -1.144 1.00 0.00 77 VAL A N 8
ATOM 13614 C CA . VAL A 1 77 ? -5.498 3.248 -0.474 1.00 0.00 77 VAL A CA 8
ATOM 13615 C C . VAL A 1 77 ? -6.373 2.049 -0.130 1.00 0.00 77 VAL A C 8
ATOM 13616 O O . VAL A 1 77 ? -5.940 0.900 -0.234 1.00 0.00 77 VAL A O 8
ATOM 13629 N N . ILE A 1 78 ? -7.608 2.321 0.278 1.00 0.00 78 ILE A N 8
ATOM 13630 C CA . ILE A 1 78 ? -8.545 1.264 0.636 1.00 0.00 78 ILE A CA 8
ATOM 13631 C C . ILE A 1 78 ? -8.933 0.437 -0.585 1.00 0.00 78 ILE A C 8
ATOM 13632 O O . ILE A 1 78 ? -8.814 -0.788 -0.581 1.00 0.00 78 ILE A O 8
ATOM 13648 N N . LYS A 1 79 ? -9.394 1.115 -1.630 1.00 0.00 79 LYS A N 8
ATOM 13649 C CA . LYS A 1 79 ? -9.796 0.445 -2.860 1.00 0.00 79 LYS A CA 8
ATOM 13650 C C . LYS A 1 79 ? -8.604 -0.237 -3.524 1.00 0.00 79 LYS A C 8
ATOM 13651 O O . LYS A 1 79 ? -8.766 -1.204 -4.270 1.00 0.00 79 LYS A O 8
ATOM 13670 N N . TYR A 1 80 ? -7.409 0.270 -3.246 1.00 0.00 80 TYR A N 8
ATOM 13671 C CA . TYR A 1 80 ? -6.189 -0.290 -3.816 1.00 0.00 80 TYR A CA 8
ATOM 13672 C C . TYR A 1 80 ? -5.740 -1.523 -3.037 1.00 0.00 80 TYR A C 8
ATOM 13673 O O . TYR A 1 80 ? -5.352 -2.533 -3.623 1.00 0.00 80 TYR A O 8
ATOM 13691 N N . MET A 1 81 ? -5.796 -1.431 -1.713 1.00 0.00 81 MET A N 8
ATOM 13692 C CA . MET A 1 81 ? -5.398 -2.539 -0.852 1.00 0.00 81 MET A CA 8
ATOM 13693 C C . MET A 1 81 ? -6.451 -3.642 -0.861 1.00 0.00 81 MET A C 8
ATOM 13694 O O . MET A 1 81 ? -6.128 -4.823 -0.740 1.00 0.00 81 MET A O 8
ATOM 13708 N N . LYS A 1 82 ? -7.711 -3.248 -1.007 1.00 0.00 82 LYS A N 8
ATOM 13709 C CA . LYS A 1 82 ? -8.814 -4.202 -1.034 1.00 0.00 82 LYS A CA 8
ATOM 13710 C C . LYS A 1 82 ? -8.797 -5.016 -2.324 1.00 0.00 82 LYS A C 8
ATOM 13711 O O . LYS A 1 82 ? -9.188 -6.183 -2.338 1.00 0.00 82 LYS A O 8
ATOM 13730 N N . ARG A 1 83 ? -8.342 -4.393 -3.405 1.00 0.00 83 ARG A N 8
ATOM 13731 C CA . ARG A 1 83 ? -8.275 -5.059 -4.701 1.00 0.00 83 ARG A CA 8
ATOM 13732 C C . ARG A 1 83 ? -7.172 -6.114 -4.712 1.00 0.00 83 ARG A C 8
ATOM 13733 O O . ARG A 1 83 ? -7.256 -7.107 -5.435 1.00 0.00 83 ARG A O 8
ATOM 13754 N N . LEU A 1 84 ? -6.138 -5.890 -3.908 1.00 0.00 84 LEU A N 8
ATOM 13755 C CA . LEU A 1 84 ? -5.018 -6.821 -3.826 1.00 0.00 84 LEU A CA 8
ATOM 13756 C C . LEU A 1 84 ? -5.337 -7.975 -2.881 1.00 0.00 84 LEU A C 8
ATOM 13757 O O . LEU A 1 84 ? -5.221 -9.143 -3.251 1.00 0.00 84 LEU A O 8
ATOM 13773 N N . MET A 1 85 ? -5.741 -7.639 -1.661 1.00 0.00 85 MET A N 8
ATOM 13774 C CA . MET A 1 85 ? -6.080 -8.648 -0.663 1.00 0.00 85 MET A CA 8
ATOM 13775 C C . MET A 1 85 ? -7.182 -9.570 -1.175 1.00 0.00 85 MET A C 8
ATOM 13776 O O . MET A 1 85 ? -7.253 -10.737 -0.792 1.00 0.00 85 MET A O 8
ATOM 13790 N N . GLN A 1 86 ? -8.037 -9.038 -2.044 1.00 0.00 86 GLN A N 8
ATOM 13791 C CA . GLN A 1 86 ? -9.135 -9.815 -2.608 1.00 0.00 86 GLN A CA 8
ATOM 13792 C C . GLN A 1 86 ? -8.637 -10.734 -3.718 1.00 0.00 86 GLN A C 8
ATOM 13793 O O . GLN A 1 86 ? -8.923 -11.931 -3.720 1.00 0.00 86 GLN A O 8
ATOM 13807 N N . GLN A 1 87 ? -7.893 -10.165 -4.661 1.00 0.00 87 GLN A N 8
ATOM 13808 C CA . GLN A 1 87 ? -7.357 -10.935 -5.778 1.00 0.00 87 GLN A CA 8
ATOM 13809 C C . GLN A 1 87 ? -6.255 -11.880 -5.309 1.00 0.00 87 GLN A C 8
ATOM 13810 O O . GLN A 1 87 ? -5.810 -12.749 -6.058 1.00 0.00 87 GLN A O 8
ATOM 13824 N N . SER A 1 88 ? -5.819 -11.702 -4.066 1.00 0.00 88 SER A N 8
ATOM 13825 C CA . SER A 1 88 ? -4.766 -12.537 -3.499 1.00 0.00 88 SER A CA 8
ATOM 13826 C C . SER A 1 88 ? -5.131 -14.014 -3.598 1.00 0.00 88 SER A C 8
ATOM 13827 O O . SER A 1 88 ? -6.219 -14.368 -4.055 1.00 0.00 88 SER A O 8
ATOM 13835 N N . VAL A 1 89 ? -4.214 -14.875 -3.167 1.00 0.00 89 VAL A N 8
ATOM 13836 C CA . VAL A 1 89 ? -4.439 -16.315 -3.206 1.00 0.00 89 VAL A CA 8
ATOM 13837 C C . VAL A 1 89 ? -4.864 -16.842 -1.840 1.00 0.00 89 VAL A C 8
ATOM 13838 O O . VAL A 1 89 ? -5.622 -17.806 -1.744 1.00 0.00 89 VAL A O 8
ATOM 13851 N N . GLU A 1 90 ? -4.369 -16.202 -0.784 1.00 0.00 90 GLU A N 8
ATOM 13852 C CA . GLU A 1 90 ? -4.698 -16.607 0.577 1.00 0.00 90 GLU A CA 8
ATOM 13853 C C . GLU A 1 90 ? -6.028 -16.002 1.019 1.00 0.00 90 GLU A C 8
ATOM 13854 O O . GLU A 1 90 ? -6.267 -14.808 0.845 1.00 0.00 90 GLU A O 8
ATOM 13866 N N . SER A 1 91 ? -6.890 -16.837 1.590 1.00 0.00 91 SER A N 8
ATOM 13867 C CA . SER A 1 91 ? -8.198 -16.387 2.053 1.00 0.00 91 SER A CA 8
ATOM 13868 C C . SER A 1 91 ? -8.063 -15.515 3.298 1.00 0.00 91 SER A C 8
ATOM 13869 O O . SER A 1 91 ? -8.917 -14.674 3.577 1.00 0.00 91 SER A O 8
ATOM 13877 N N . VAL A 1 92 ? -6.982 -15.721 4.043 1.00 0.00 92 VAL A N 8
ATOM 13878 C CA . VAL A 1 92 ? -6.732 -14.955 5.258 1.00 0.00 92 VAL A CA 8
ATOM 13879 C C . VAL A 1 92 ? -6.602 -13.466 4.951 1.00 0.00 92 VAL A C 8
ATOM 13880 O O . VAL A 1 92 ? -6.846 -12.622 5.813 1.00 0.00 92 VAL A O 8
ATOM 13893 N N . TRP A 1 93 ? -6.218 -13.154 3.719 1.00 0.00 93 TRP A N 8
ATOM 13894 C CA . TRP A 1 93 ? -6.057 -11.767 3.299 1.00 0.00 93 TRP A CA 8
ATOM 13895 C C . TRP A 1 93 ? -7.399 -11.043 3.278 1.00 0.00 93 TRP A C 8
ATOM 13896 O O . TRP A 1 93 ? -7.477 -9.851 3.569 1.00 0.00 93 TRP A O 8
ATOM 13917 N N . ASN A 1 94 ? -8.455 -11.775 2.931 1.00 0.00 94 ASN A N 8
ATOM 13918 C CA . ASN A 1 94 ? -9.794 -11.202 2.873 1.00 0.00 94 ASN A CA 8
ATOM 13919 C C . ASN A 1 94 ? -10.195 -10.616 4.223 1.00 0.00 94 ASN A C 8
ATOM 13920 O O . ASN A 1 94 ? -10.789 -9.540 4.293 1.00 0.00 94 ASN A O 8
ATOM 13931 N N . MET A 1 95 ? -9.865 -11.332 5.294 1.00 0.00 95 MET A N 8
ATOM 13932 C CA . MET A 1 95 ? -10.190 -10.882 6.643 1.00 0.00 95 MET A CA 8
ATOM 13933 C C . MET A 1 95 ? -9.298 -9.715 7.056 1.00 0.00 95 MET A C 8
ATOM 13934 O O . MET A 1 95 ? -9.729 -8.819 7.780 1.00 0.00 95 MET A O 8
ATOM 13948 N N . ALA A 1 96 ? -8.054 -9.734 6.590 1.00 0.00 96 ALA A N 8
ATOM 13949 C CA . ALA A 1 96 ? -7.103 -8.677 6.911 1.00 0.00 96 ALA A CA 8
ATOM 13950 C C . ALA A 1 96 ? -7.673 -7.304 6.571 1.00 0.00 96 ALA A C 8
ATOM 13951 O O . ALA A 1 96 ? -7.584 -6.369 7.367 1.00 0.00 96 ALA A O 8
ATOM 13958 N N . PHE A 1 97 ? -8.259 -7.189 5.384 1.00 0.00 97 PHE A N 8
ATOM 13959 C CA . PHE A 1 97 ? -8.843 -5.929 4.938 1.00 0.00 97 PHE A CA 8
ATOM 13960 C C . PHE A 1 97 ? -9.969 -5.492 5.870 1.00 0.0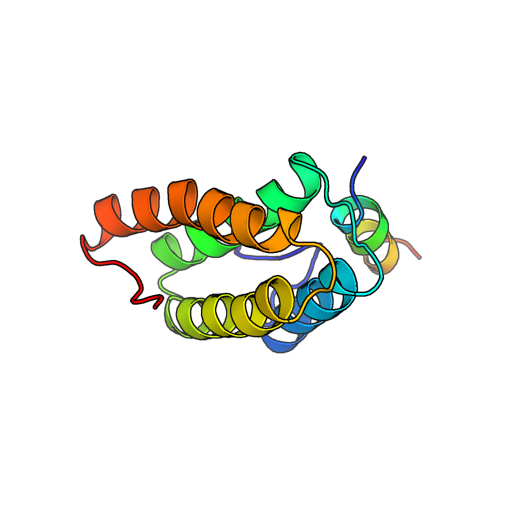0 97 PHE A C 8
ATOM 13961 O O . PHE A 1 97 ? -10.121 -4.307 6.164 1.00 0.00 97 PHE A O 8
ATOM 13978 N N . ASP A 1 98 ? -10.757 -6.458 6.329 1.00 0.00 98 ASP A N 8
ATOM 13979 C CA . ASP A 1 98 ? -11.870 -6.175 7.228 1.00 0.00 98 ASP A CA 8
ATOM 13980 C C . ASP A 1 98 ? -11.364 -5.727 8.596 1.00 0.00 98 ASP A C 8
ATOM 13981 O O . ASP A 1 98 ? -11.986 -4.896 9.258 1.00 0.00 98 ASP A O 8
ATOM 13990 N N . PHE A 1 99 ? -10.232 -6.286 9.014 1.00 0.00 99 PHE A N 8
ATOM 13991 C CA . PHE A 1 99 ? -9.644 -5.946 10.304 1.00 0.00 99 PHE A CA 8
ATOM 13992 C C . PHE A 1 99 ? -9.340 -4.453 10.387 1.00 0.00 99 PHE A C 8
ATOM 13993 O O . PHE A 1 99 ? -9.687 -3.791 11.364 1.00 0.00 99 PHE A O 8
ATOM 14010 N N . ILE A 1 100 ? -8.687 -3.930 9.354 1.00 0.00 100 ILE A N 8
ATOM 14011 C CA . ILE A 1 100 ? -8.336 -2.516 9.308 1.00 0.00 100 ILE A CA 8
ATOM 14012 C C . ILE A 1 100 ? -9.584 -1.641 9.280 1.00 0.00 100 ILE A C 8
ATOM 14013 O O . ILE A 1 100 ? -9.647 -0.607 9.947 1.00 0.00 100 ILE A O 8
ATOM 14029 N N . LEU A 1 101 ? -10.577 -2.061 8.504 1.00 0.00 101 LEU A N 8
ATOM 14030 C CA . LEU A 1 101 ? -11.826 -1.316 8.390 1.00 0.00 101 LEU A CA 8
ATOM 14031 C C . LEU A 1 101 ? -12.603 -1.349 9.702 1.00 0.00 101 LEU A C 8
ATOM 14032 O O . LEU A 1 101 ? -13.291 -0.391 10.052 1.00 0.00 101 LEU A O 8
ATOM 14048 N N . ASP A 1 102 ? -12.485 -2.457 10.425 1.00 0.00 102 ASP A N 8
ATOM 14049 C CA . ASP A 1 102 ? -13.174 -2.615 11.701 1.00 0.00 102 ASP A CA 8
ATOM 14050 C C . ASP A 1 102 ? -12.722 -1.552 12.697 1.00 0.00 102 ASP A C 8
ATOM 14051 O O . ASP A 1 102 ? -13.483 -1.144 13.573 1.00 0.00 102 ASP A O 8
ATOM 14060 N N . ASN A 1 103 ? -11.477 -1.106 12.555 1.00 0.00 103 ASN A N 8
ATOM 14061 C CA . ASN A 1 103 ? -10.923 -0.091 13.443 1.00 0.00 103 ASN A CA 8
ATOM 14062 C C . ASN A 1 103 ? -10.999 1.292 12.804 1.00 0.00 103 ASN A C 8
ATOM 14063 O O . ASN A 1 103 ? -11.207 2.294 13.488 1.00 0.00 103 ASN A O 8
ATOM 14074 N N . VAL A 1 104 ? -10.829 1.338 11.486 1.00 0.00 104 VAL A N 8
ATOM 14075 C CA . VAL A 1 104 ? -10.879 2.597 10.753 1.00 0.00 104 VAL A CA 8
ATOM 14076 C C . VAL A 1 104 ? -12.316 3.078 10.586 1.00 0.00 104 VAL A C 8
ATOM 14077 O O . VAL A 1 104 ? -12.678 4.157 11.056 1.00 0.00 104 VAL A O 8
ATOM 14090 N N . GLN A 1 105 ? -13.131 2.271 9.915 1.00 0.00 105 GLN A N 8
ATOM 14091 C CA . GLN A 1 105 ? -14.529 2.616 9.686 1.00 0.00 105 GLN A CA 8
ATOM 14092 C C . GLN A 1 105 ? -15.202 3.049 10.984 1.00 0.00 105 GLN A C 8
ATOM 14093 O O . GLN A 1 105 ? -16.136 3.852 10.973 1.00 0.00 105 GLN A O 8
ATOM 14107 N N . VAL A 1 106 ? -14.722 2.513 12.102 1.00 0.00 106 VAL A N 8
ATOM 14108 C CA . VAL A 1 106 ? -15.277 2.845 13.408 1.00 0.00 106 VAL A CA 8
ATOM 14109 C C . VAL A 1 106 ? -14.954 4.284 13.793 1.00 0.00 106 VAL A C 8
ATOM 14110 O O . VAL A 1 106 ? -15.850 5.076 14.086 1.00 0.00 106 VAL A O 8
ATOM 14123 N N . VAL A 1 107 ? -13.667 4.618 13.790 1.00 0.00 107 VAL A N 8
ATOM 14124 C CA . VAL A 1 107 ? -13.224 5.963 14.138 1.00 0.00 107 VAL A CA 8
ATOM 14125 C C . VAL A 1 107 ? -13.691 6.979 13.102 1.00 0.00 107 VAL A C 8
ATOM 14126 O O . VAL A 1 107 ? -13.839 8.164 13.402 1.00 0.00 107 VAL A O 8
ATOM 14139 N N . LEU A 1 108 ? -13.923 6.508 11.881 1.00 0.00 108 LEU A N 8
ATOM 14140 C CA . LEU A 1 108 ? -14.375 7.376 10.800 1.00 0.00 108 LEU A CA 8
ATOM 14141 C C . LEU A 1 108 ? -15.843 7.750 10.979 1.00 0.00 108 LEU A C 8
ATOM 14142 O O . LEU A 1 108 ? -16.238 8.888 10.725 1.00 0.00 108 LEU A O 8
ATOM 14158 N N . GLN A 1 109 ? -16.645 6.787 11.420 1.00 0.00 109 GLN A N 8
ATOM 14159 C CA . GLN A 1 109 ? -18.068 7.017 11.635 1.00 0.00 109 GLN A CA 8
ATOM 14160 C C . GLN A 1 109 ? -18.295 8.001 12.778 1.00 0.00 109 GLN A C 8
ATOM 14161 O O . GLN A 1 109 ? -19.163 8.870 12.697 1.00 0.00 109 GLN A O 8
ATOM 14175 N N . GLN A 1 110 ? -17.510 7.857 13.840 1.00 0.00 110 GLN A N 8
ATOM 14176 C CA . GLN A 1 110 ? -17.626 8.732 15.000 1.00 0.00 110 GLN A CA 8
ATOM 14177 C C . GLN A 1 110 ? -17.272 10.170 14.634 1.00 0.00 110 GLN A C 8
ATOM 14178 O O . GLN A 1 110 ? -17.561 11.103 15.384 1.00 0.00 110 GLN A O 8
ATOM 14192 N N . THR A 1 111 ? -16.643 10.343 13.475 1.00 0.00 111 THR A N 8
ATOM 14193 C CA . THR A 1 111 ? -16.250 11.667 13.010 1.00 0.00 111 THR A CA 8
ATOM 14194 C C . THR A 1 111 ? -17.293 12.252 12.066 1.00 0.00 111 THR A C 8
ATOM 14195 O O . THR A 1 111 ? -17.861 13.311 12.332 1.00 0.00 111 THR A O 8
ATOM 14206 N N . TYR A 1 112 ? -17.543 11.555 10.963 1.00 0.00 112 TYR A N 8
ATOM 14207 C CA . TYR A 1 112 ? -18.519 12.007 9.978 1.00 0.00 112 TYR A CA 8
ATOM 14208 C C . TYR A 1 112 ? -19.806 11.195 10.074 1.00 0.00 112 TYR A C 8
ATOM 14209 O O . TYR A 1 112 ? -20.906 11.744 10.009 1.00 0.00 112 TYR A O 8
ATOM 14227 N N . GLY A 1 113 ? -19.661 9.883 10.233 1.00 0.00 113 GLY A N 8
ATOM 14228 C CA . GLY A 1 113 ? -20.820 9.016 10.337 1.00 0.00 113 GLY A CA 8
ATOM 14229 C C . GLY A 1 113 ? -20.980 8.115 9.128 1.00 0.00 113 GLY A C 8
ATOM 14230 O O . GLY A 1 113 ? -21.742 7.149 9.163 1.00 0.00 113 GLY A O 8
ATOM 14234 N N . SER A 1 114 ? -20.262 8.433 8.056 1.00 0.00 114 SER A N 8
ATOM 14235 C CA . SER A 1 114 ? -20.333 7.648 6.830 1.00 0.00 114 SER A CA 8
ATOM 14236 C C . SER A 1 114 ? -19.228 6.597 6.792 1.00 0.00 114 SER A C 8
ATOM 14237 O O . SER A 1 114 ? -18.508 6.401 7.771 1.00 0.00 114 SER A O 8
ATOM 14245 N N . THR A 1 115 ? -19.100 5.922 5.654 1.00 0.00 115 THR A N 8
ATOM 14246 C CA . THR A 1 115 ? -18.085 4.889 5.488 1.00 0.00 115 THR A CA 8
ATOM 14247 C C . THR A 1 115 ? -17.679 4.748 4.025 1.00 0.00 115 THR A C 8
ATOM 14248 O O . THR A 1 115 ? -18.164 5.480 3.162 1.00 0.00 115 THR A O 8
ATOM 14259 N N . LEU A 1 116 ? -16.787 3.801 3.753 1.00 0.00 116 LEU A N 8
ATOM 14260 C CA . LEU A 1 116 ? -16.317 3.563 2.393 1.00 0.00 116 LEU A CA 8
ATOM 14261 C C . LEU A 1 116 ? -17.191 2.531 1.686 1.00 0.00 116 LEU A C 8
ATOM 14262 O O . LEU A 1 116 ? -17.840 1.706 2.330 1.00 0.00 116 LEU A O 8
ATOM 14278 N N . LYS A 1 117 ? -17.202 2.583 0.359 1.00 0.00 117 LYS A N 8
ATOM 14279 C CA . LYS A 1 117 ? -17.994 1.652 -0.436 1.00 0.00 117 LYS A CA 8
ATOM 14280 C C . LYS A 1 117 ? -17.113 0.555 -1.026 1.00 0.00 117 LYS A C 8
ATOM 14281 O O . LYS A 1 117 ? -16.503 0.734 -2.080 1.00 0.00 117 LYS A O 8
ATOM 14300 N N . VAL A 1 118 ? -17.053 -0.582 -0.339 1.00 0.00 118 VAL A N 8
ATOM 14301 C CA . VAL A 1 118 ? -16.249 -1.710 -0.797 1.00 0.00 118 VAL A CA 8
ATOM 14302 C C . VAL A 1 118 ? -17.119 -2.934 -1.062 1.00 0.00 118 VAL A C 8
ATOM 14303 O O . VAL A 1 118 ? -17.380 -3.731 -0.161 1.00 0.00 118 VAL A O 8
ATOM 14316 N N . THR A 1 119 ? -17.566 -3.077 -2.306 1.00 0.00 119 THR A N 8
ATOM 14317 C CA . THR A 1 119 ? -18.406 -4.203 -2.691 1.00 0.00 119 THR A CA 8
ATOM 14318 C C . THR A 1 119 ? -17.707 -5.530 -2.422 1.00 0.00 119 THR A C 8
ATOM 14319 O O . THR A 1 119 ? -16.644 -5.775 -2.992 1.00 0.00 119 THR A O 8
ATOM 14330 N N . LYS B 2 7 ? 9.104 -6.835 15.511 1.00 0.00 207 LYS B N 8
ATOM 14331 C CA . LYS B 2 7 ? 9.043 -7.733 14.362 1.00 0.00 207 LYS B CA 8
ATOM 14332 C C . LYS B 2 7 ? 7.889 -7.358 13.440 1.00 0.00 207 LYS B C 8
ATOM 14333 O O . LYS B 2 7 ? 6.722 -7.437 13.826 1.00 0.00 207 LYS B O 8
ATOM 14352 N N . SER B 2 8 ? 8.220 -6.952 12.218 1.00 0.00 208 SER B N 8
ATOM 14353 C CA . SER B 2 8 ? 7.209 -6.563 11.241 1.00 0.00 208 SER B CA 8
ATOM 14354 C C . SER B 2 8 ? 7.858 -6.156 9.922 1.00 0.00 208 SER B C 8
ATOM 14355 O O . SER B 2 8 ? 8.905 -5.507 9.905 1.00 0.00 208 SER B O 8
ATOM 14363 N N . PHE B 2 9 ? 7.228 -6.542 8.817 1.00 0.00 209 PHE B N 8
ATOM 14364 C CA . PHE B 2 9 ? 7.744 -6.219 7.492 1.00 0.00 209 PHE B CA 8
ATOM 14365 C C . PHE B 2 9 ? 7.932 -4.713 7.334 1.00 0.00 209 PHE B C 8
ATOM 14366 O O . PHE B 2 9 ? 8.974 -4.252 6.866 1.00 0.00 209 PHE B O 8
ATOM 14383 N N . PHE B 2 10 ? 6.917 -3.951 7.725 1.00 0.00 210 PHE B N 8
ATOM 14384 C CA . PHE B 2 10 ? 6.968 -2.497 7.626 1.00 0.00 210 PHE B CA 8
ATOM 14385 C C . PHE B 2 10 ? 8.100 -1.934 8.479 1.00 0.00 210 PHE B C 8
ATOM 14386 O O . PHE B 2 10 ? 8.652 -0.876 8.178 1.00 0.00 210 PHE B O 8
ATOM 14403 N N . ASP B 2 11 ? 8.438 -2.647 9.548 1.00 0.00 211 ASP B N 8
ATOM 14404 C CA . ASP B 2 11 ? 9.504 -2.220 10.446 1.00 0.00 211 ASP B CA 8
ATOM 14405 C C . ASP B 2 11 ? 10.872 -2.410 9.796 1.00 0.00 211 ASP B C 8
ATOM 14406 O O . ASP B 2 11 ? 11.740 -1.542 9.887 1.00 0.00 211 ASP B O 8
ATOM 14415 N N . LYS B 2 12 ? 11.057 -3.551 9.140 1.00 0.00 212 LYS B N 8
ATOM 14416 C CA . LYS B 2 12 ? 12.318 -3.856 8.476 1.00 0.00 212 LYS B CA 8
ATOM 14417 C C . LYS B 2 12 ? 12.431 -3.103 7.154 1.00 0.00 212 LYS B C 8
ATOM 14418 O O . LYS B 2 12 ? 13.529 -2.897 6.637 1.00 0.00 212 LYS B O 8
ATOM 14437 N N . LYS B 2 13 ? 11.290 -2.691 6.612 1.00 0.00 213 LYS B N 8
ATOM 14438 C CA . LYS B 2 13 ? 11.261 -1.959 5.352 1.00 0.00 213 LYS B CA 8
ATOM 14439 C C . LYS B 2 13 ? 11.422 -0.460 5.590 1.00 0.00 213 LYS B C 8
ATOM 14440 O O . LYS B 2 13 ? 12.248 0.193 4.954 1.00 0.00 213 LYS B O 8
ATOM 14459 N N . ARG B 2 14 ? 10.628 0.077 6.512 1.00 0.00 214 ARG B N 8
ATOM 14460 C CA . ARG B 2 14 ? 10.683 1.497 6.834 1.00 0.00 214 ARG B CA 8
ATOM 14461 C C . ARG B 2 14 ? 12.108 1.922 7.179 1.00 0.00 214 ARG B C 8
ATOM 14462 O O . ARG B 2 14 ? 12.520 3.043 6.886 1.00 0.00 214 ARG B O 8
ATOM 14483 N N . SER B 2 15 ? 12.854 1.017 7.804 1.00 0.00 215 SER B N 8
ATOM 14484 C CA . SER B 2 15 ? 14.232 1.298 8.193 1.00 0.00 215 SER B CA 8
ATOM 14485 C C . SER B 2 15 ? 15.055 1.744 6.990 1.00 0.00 215 SER B C 8
ATOM 14486 O O . SER B 2 15 ? 15.659 2.816 7.000 1.00 0.00 215 SER B O 8
ATOM 14494 N N . GLU B 2 16 ? 15.075 0.912 5.952 1.00 0.00 216 GLU B N 8
ATOM 14495 C CA . GLU B 2 16 ? 15.826 1.220 4.741 1.00 0.00 216 GLU B CA 8
ATOM 14496 C C . GLU B 2 16 ? 15.285 2.481 4.072 1.00 0.00 216 GLU B C 8
ATOM 14497 O O . GLU B 2 16 ? 16.029 3.223 3.430 1.00 0.00 216 GLU B O 8
ATOM 14509 N N . ARG B 2 17 ? 13.986 2.715 4.227 1.00 0.00 217 ARG B N 8
ATOM 14510 C CA . ARG B 2 17 ? 13.345 3.884 3.636 1.00 0.00 217 ARG B CA 8
ATOM 14511 C C . ARG B 2 17 ? 13.832 5.166 4.305 1.00 0.00 217 ARG B C 8
ATOM 14512 O O . ARG B 2 17 ? 14.096 6.165 3.635 1.00 0.00 217 ARG B O 8
ATOM 14533 N N . ILE B 2 18 ? 13.945 5.130 5.628 1.00 0.00 218 ILE B N 8
ATOM 14534 C CA . ILE B 2 18 ? 14.400 6.289 6.387 1.00 0.00 218 ILE B CA 8
ATOM 14535 C C . ILE B 2 18 ? 15.767 6.762 5.901 1.00 0.00 218 ILE B C 8
ATOM 14536 O O . ILE B 2 18 ? 16.062 7.957 5.917 1.00 0.00 218 ILE B O 8
ATOM 14552 N N . SER B 2 19 ? 16.595 5.817 5.470 1.00 0.00 219 SER B N 8
ATOM 14553 C CA . SER B 2 19 ? 17.932 6.136 4.982 1.00 0.00 219 SER B CA 8
ATOM 14554 C C . SER B 2 19 ? 17.883 6.600 3.529 1.00 0.00 219 SER B C 8
ATOM 14555 O O . SER B 2 19 ? 17.082 6.106 2.736 1.00 0.00 219 SER B O 8
ATOM 14563 N N . ASN B 2 20 ? 18.746 7.550 3.188 1.00 0.00 220 ASN B N 8
ATOM 14564 C CA . ASN B 2 20 ? 18.803 8.082 1.831 1.00 0.00 220 ASN B CA 8
ATOM 14565 C C . ASN B 2 20 ? 19.386 7.053 0.868 1.00 0.00 220 ASN B C 8
ATOM 14566 O O . ASN B 2 20 ? 20.366 6.378 1.183 1.00 0.00 220 ASN B O 8
ATOM 14577 N N . ALA A 1 23 ? 4.307 13.476 12.944 1.00 0.00 23 ALA A N 9
ATOM 14578 C CA . ALA A 1 23 ? 2.938 13.517 13.442 1.00 0.00 23 ALA A CA 9
ATOM 14579 C C . ALA A 1 23 ? 1.935 13.546 12.293 1.00 0.00 23 ALA A C 9
ATOM 14580 O O . ALA A 1 23 ? 0.837 14.084 12.429 1.00 0.00 23 ALA A O 9
ATOM 14587 N N . ALA A 1 24 ? 2.322 12.964 11.163 1.00 0.00 24 ALA A N 9
ATOM 14588 C CA . ALA A 1 24 ? 1.457 12.921 9.990 1.00 0.00 24 ALA A CA 9
ATOM 14589 C C . ALA A 1 24 ? 1.147 11.484 9.588 1.00 0.00 24 ALA A C 9
ATOM 14590 O O . ALA A 1 24 ? 1.850 10.544 9.961 1.00 0.00 24 ALA A O 9
ATOM 14597 N N . PRO A 1 25 ? 0.070 11.305 8.809 1.00 0.00 25 PRO A N 9
ATOM 14598 C CA . PRO A 1 25 ? -0.357 9.984 8.339 1.00 0.00 25 PRO A CA 9
ATOM 14599 C C . PRO A 1 25 ? 0.605 9.395 7.313 1.00 0.00 25 PRO A C 9
ATOM 14600 O O . PRO A 1 25 ? 0.388 9.509 6.108 1.00 0.00 25 PRO A O 9
ATOM 14611 N N . ASN A 1 26 ? 1.669 8.764 7.799 1.00 0.00 26 ASN A N 9
ATOM 14612 C CA . ASN A 1 26 ? 2.664 8.157 6.923 1.00 0.00 26 ASN A CA 9
ATOM 14613 C C . ASN A 1 26 ? 2.782 6.660 7.189 1.00 0.00 26 ASN A C 9
ATOM 14614 O O . ASN A 1 26 ? 2.823 6.223 8.340 1.00 0.00 26 ASN A O 9
ATOM 14625 N N . LEU A 1 27 ? 2.836 5.876 6.117 1.00 0.00 27 LEU A N 9
ATOM 14626 C CA . LEU A 1 27 ? 2.950 4.427 6.233 1.00 0.00 27 LEU A CA 9
ATOM 14627 C C . LEU A 1 27 ? 4.373 3.967 5.935 1.00 0.00 27 LEU A C 9
ATOM 14628 O O . LEU A 1 27 ? 4.874 4.144 4.824 1.00 0.00 27 LEU A O 9
ATOM 14644 N N . ALA A 1 28 ? 5.018 3.372 6.932 1.00 0.00 28 ALA A N 9
ATOM 14645 C CA . ALA A 1 28 ? 6.382 2.882 6.776 1.00 0.00 28 ALA A CA 9
ATOM 14646 C C . ALA A 1 28 ? 7.306 3.983 6.267 1.00 0.00 28 ALA A C 9
ATOM 14647 O O . ALA A 1 28 ? 8.222 3.727 5.487 1.00 0.00 28 ALA A O 9
ATOM 14654 N N . GLY A 1 29 ? 7.060 5.211 6.715 1.00 0.00 29 GLY A N 9
ATOM 14655 C CA . GLY A 1 29 ? 7.877 6.333 6.293 1.00 0.00 29 GLY A CA 9
ATOM 14656 C C . GLY A 1 29 ? 7.455 6.884 4.945 1.00 0.00 29 GLY A C 9
ATOM 14657 O O . GLY A 1 29 ? 8.178 7.671 4.335 1.00 0.00 29 GLY A O 9
ATOM 14661 N N . ALA A 1 30 ? 6.282 6.469 4.479 1.00 0.00 30 ALA A N 9
ATOM 14662 C CA . ALA A 1 30 ? 5.765 6.927 3.195 1.00 0.00 30 ALA A CA 9
ATOM 14663 C C . ALA A 1 30 ? 4.591 7.883 3.386 1.00 0.00 30 ALA A C 9
ATOM 14664 O O . ALA A 1 30 ? 3.528 7.488 3.864 1.00 0.00 30 ALA A O 9
ATOM 14671 N N . VAL A 1 31 ? 4.791 9.141 3.009 1.00 0.00 31 VAL A N 9
ATOM 14672 C CA . VAL A 1 31 ? 3.750 10.153 3.136 1.00 0.00 31 VAL A CA 9
ATOM 14673 C C . VAL A 1 31 ? 2.926 10.259 1.859 1.00 0.00 31 VAL A C 9
ATOM 14674 O O . VAL A 1 31 ? 1.705 10.405 1.906 1.00 0.00 31 VAL A O 9
ATOM 14687 N N . GLU A 1 32 ? 3.603 10.184 0.717 1.00 0.00 32 GLU A N 9
ATOM 14688 C CA . GLU A 1 32 ? 2.931 10.272 -0.575 1.00 0.00 32 GLU A CA 9
ATOM 14689 C C . GLU A 1 32 ? 2.092 9.025 -0.838 1.00 0.00 32 GLU A C 9
ATOM 14690 O O . GLU A 1 32 ? 2.545 7.901 -0.620 1.00 0.00 32 GLU A O 9
ATOM 14702 N N . PHE A 1 33 ? 0.867 9.233 -1.307 1.00 0.00 33 PHE A N 9
ATOM 14703 C CA . PHE A 1 33 ? -0.038 8.126 -1.599 1.00 0.00 33 PHE A CA 9
ATOM 14704 C C . PHE A 1 33 ? 0.631 7.103 -2.511 1.00 0.00 33 PHE A C 9
ATOM 14705 O O . PHE A 1 33 ? 0.670 5.911 -2.202 1.00 0.00 33 PHE A O 9
ATOM 14722 N N . SER A 1 34 ? 1.158 7.576 -3.636 1.00 0.00 34 SER A N 9
ATOM 14723 C CA . SER A 1 34 ? 1.822 6.701 -4.595 1.00 0.00 34 SER A CA 9
ATOM 14724 C C . SER A 1 34 ? 2.856 5.819 -3.902 1.00 0.00 34 SER A C 9
ATOM 14725 O O . SER A 1 34 ? 3.092 4.682 -4.309 1.00 0.00 34 SER A O 9
ATOM 14733 N N . ASP A 1 35 ? 3.470 6.353 -2.852 1.00 0.00 35 ASP A N 9
ATOM 14734 C CA . ASP A 1 35 ? 4.479 5.616 -2.100 1.00 0.00 35 ASP A CA 9
ATOM 14735 C C . ASP A 1 35 ? 3.825 4.644 -1.123 1.00 0.00 35 ASP A C 9
ATOM 14736 O O . ASP A 1 35 ? 4.337 3.550 -0.883 1.00 0.00 35 ASP A O 9
ATOM 14745 N N . VAL A 1 36 ? 2.691 5.050 -0.560 1.00 0.00 36 VAL A N 9
ATOM 14746 C CA . VAL A 1 36 ? 1.967 4.215 0.391 1.00 0.00 36 VAL A CA 9
ATOM 14747 C C . VAL A 1 36 ? 1.448 2.947 -0.276 1.00 0.00 36 VAL A C 9
ATOM 14748 O O . VAL A 1 36 ? 1.761 1.834 0.150 1.00 0.00 36 VAL A O 9
ATOM 14761 N N . LYS A 1 37 ? 0.652 3.120 -1.326 1.00 0.00 37 LYS A N 9
ATOM 14762 C CA . LYS A 1 37 ? 0.089 1.990 -2.055 1.00 0.00 37 LYS A CA 9
ATOM 14763 C C . LYS A 1 37 ? 1.185 1.022 -2.490 1.00 0.00 37 LYS A C 9
ATOM 14764 O O . LYS A 1 37 ? 0.958 -0.184 -2.598 1.00 0.00 37 LYS A O 9
ATOM 14783 N N . THR A 1 38 ? 2.377 1.558 -2.737 1.00 0.00 38 THR A N 9
ATOM 14784 C CA . THR A 1 38 ? 3.509 0.742 -3.160 1.00 0.00 38 THR A CA 9
ATOM 14785 C C . THR A 1 38 ? 3.888 -0.271 -2.086 1.00 0.00 38 THR A C 9
ATOM 14786 O O . THR A 1 38 ? 4.221 -1.417 -2.388 1.00 0.00 38 THR A O 9
ATOM 14797 N N . LEU A 1 39 ? 3.836 0.159 -0.829 1.00 0.00 39 LEU A N 9
ATOM 14798 C CA . LEU A 1 39 ? 4.174 -0.711 0.291 1.00 0.00 39 LEU A CA 9
ATOM 14799 C C . LEU A 1 39 ? 3.134 -1.815 0.456 1.00 0.00 39 LEU A C 9
ATOM 14800 O O . LEU A 1 39 ? 3.473 -2.961 0.760 1.00 0.00 39 LEU A O 9
ATOM 14816 N N . LEU A 1 40 ? 1.870 -1.465 0.253 1.00 0.00 40 LEU A N 9
ATOM 14817 C CA . LEU A 1 40 ? 0.780 -2.427 0.377 1.00 0.00 40 LEU A CA 9
ATOM 14818 C C . LEU A 1 40 ? 0.844 -3.469 -0.735 1.00 0.00 40 LEU A C 9
ATOM 14819 O O . LEU A 1 40 ? 0.722 -4.669 -0.485 1.00 0.00 40 LEU A O 9
ATOM 14835 N N . LYS A 1 41 ? 1.040 -3.003 -1.964 1.00 0.00 41 LYS A N 9
ATOM 14836 C CA . LYS A 1 41 ? 1.124 -3.895 -3.116 1.00 0.00 41 LYS A CA 9
ATOM 14837 C C . LYS A 1 41 ? 2.165 -4.985 -2.885 1.00 0.00 41 LYS A C 9
ATOM 14838 O O . LYS A 1 41 ? 1.919 -6.158 -3.159 1.00 0.00 41 LYS A O 9
ATOM 14857 N N . GLU A 1 42 ? 3.328 -4.589 -2.377 1.00 0.00 42 GLU A N 9
ATOM 14858 C CA . GLU A 1 42 ? 4.405 -5.534 -2.108 1.00 0.00 42 GLU A CA 9
ATOM 14859 C C . GLU A 1 42 ? 4.135 -6.319 -0.828 1.00 0.00 42 GLU A C 9
ATOM 14860 O O . GLU A 1 42 ? 4.395 -7.519 -0.757 1.00 0.00 42 GLU A O 9
ATOM 14872 N N . TRP A 1 43 ? 3.611 -5.631 0.181 1.00 0.00 43 TRP A N 9
ATOM 14873 C CA . TRP A 1 43 ? 3.305 -6.263 1.459 1.00 0.00 43 TRP A CA 9
ATOM 14874 C C . TRP A 1 43 ? 2.224 -7.326 1.295 1.00 0.00 43 TRP A C 9
ATOM 14875 O O . TRP A 1 43 ? 2.006 -8.145 2.188 1.00 0.00 43 TRP A O 9
ATOM 14896 N N . ILE A 1 44 ? 1.549 -7.307 0.150 1.00 0.00 44 ILE A N 9
ATOM 14897 C CA . ILE A 1 44 ? 0.491 -8.270 -0.128 1.00 0.00 44 ILE A CA 9
ATOM 14898 C C . ILE A 1 44 ? 0.967 -9.342 -1.104 1.00 0.00 44 ILE A C 9
ATOM 14899 O O . ILE A 1 44 ? 0.317 -10.373 -1.277 1.00 0.00 44 ILE A O 9
ATOM 14915 N N . THR A 1 45 ? 2.108 -9.091 -1.739 1.00 0.00 45 THR A N 9
ATOM 14916 C CA . THR A 1 45 ? 2.672 -10.034 -2.697 1.00 0.00 45 THR A CA 9
ATOM 14917 C C . THR A 1 45 ? 3.835 -10.807 -2.087 1.00 0.00 45 THR A C 9
ATOM 14918 O O . THR A 1 45 ? 3.835 -12.039 -2.071 1.00 0.00 45 THR A O 9
ATOM 14929 N N . THR A 1 46 ? 4.826 -10.079 -1.584 1.00 0.00 46 THR A N 9
ATOM 14930 C CA . THR A 1 46 ? 5.995 -10.696 -0.972 1.00 0.00 46 THR A CA 9
ATOM 14931 C C . THR A 1 46 ? 5.638 -11.359 0.353 1.00 0.00 46 THR A C 9
ATOM 14932 O O . THR A 1 46 ? 6.372 -12.215 0.848 1.00 0.00 46 THR A O 9
ATOM 14943 N N . ILE A 1 47 ? 4.505 -10.960 0.922 1.00 0.00 47 ILE A N 9
ATOM 14944 C CA . ILE A 1 47 ? 4.050 -11.518 2.189 1.00 0.00 47 ILE A CA 9
ATOM 14945 C C . ILE A 1 47 ? 2.619 -12.033 2.081 1.00 0.00 47 ILE A C 9
ATOM 14946 O O . ILE A 1 47 ? 1.714 -11.303 1.675 1.00 0.00 47 ILE A O 9
ATOM 14962 N N . SER A 1 48 ? 2.420 -13.295 2.448 1.00 0.00 48 SER A N 9
ATOM 14963 C CA . SER A 1 48 ? 1.099 -13.909 2.389 1.00 0.00 48 SER A CA 9
ATOM 14964 C C . SER A 1 48 ? 0.521 -14.088 3.790 1.00 0.00 48 SER A C 9
ATOM 14965 O O . SER A 1 48 ? -0.695 -14.157 3.967 1.00 0.00 48 SER A O 9
ATOM 14973 N N . ASP A 1 49 ? 1.402 -14.159 4.782 1.00 0.00 49 ASP A N 9
ATOM 14974 C CA . ASP A 1 49 ? 0.981 -14.328 6.168 1.00 0.00 49 ASP A CA 9
ATOM 14975 C C . ASP A 1 49 ? 1.431 -13.146 7.020 1.00 0.00 49 ASP A C 9
ATOM 14976 O O . ASP A 1 49 ? 2.450 -13.199 7.709 1.00 0.00 49 ASP A O 9
ATOM 14985 N N . PRO A 1 50 ? 0.654 -12.054 6.974 1.00 0.00 50 PRO A N 9
ATOM 14986 C CA . PRO A 1 50 ? 0.954 -10.837 7.736 1.00 0.00 50 PRO A CA 9
ATOM 14987 C C . PRO A 1 50 ? 0.760 -11.031 9.236 1.00 0.00 50 PRO A C 9
ATOM 14988 O O . PRO A 1 50 ? -0.016 -11.882 9.667 1.00 0.00 50 PRO A O 9
ATOM 14999 N N . MET A 1 51 ? 1.474 -10.235 10.027 1.00 0.00 51 MET A N 9
ATOM 15000 C CA . MET A 1 51 ? 1.379 -10.318 11.480 1.00 0.00 51 MET A CA 9
ATOM 15001 C C . MET A 1 51 ? 0.332 -9.346 12.013 1.00 0.00 51 MET A C 9
ATOM 15002 O O . MET A 1 51 ? 0.028 -8.337 11.377 1.00 0.00 51 MET A O 9
ATOM 15016 N N . GLU A 1 52 ? -0.216 -9.657 13.184 1.00 0.00 52 GLU A N 9
ATOM 15017 C CA . GLU A 1 52 ? -1.230 -8.810 13.801 1.00 0.00 52 GLU A CA 9
ATOM 15018 C C . GLU A 1 52 ? -0.759 -7.360 13.872 1.00 0.00 52 GLU A C 9
ATOM 15019 O O . GLU A 1 52 ? -1.535 -6.432 13.651 1.00 0.00 52 GLU A O 9
ATOM 15031 N N . GLU A 1 53 ? 0.521 -7.175 14.185 1.00 0.00 53 GLU A N 9
ATOM 15032 C CA . GLU A 1 53 ? 1.095 -5.839 14.287 1.00 0.00 53 GLU A CA 9
ATOM 15033 C C . GLU A 1 53 ? 1.171 -5.172 12.916 1.00 0.00 53 GLU A C 9
ATOM 15034 O O . GLU A 1 53 ? 0.830 -3.999 12.765 1.00 0.00 53 GLU A O 9
ATOM 15046 N N . ASP A 1 54 ? 1.619 -5.929 11.920 1.00 0.00 54 ASP A N 9
ATOM 15047 C CA . ASP A 1 54 ? 1.739 -5.414 10.562 1.00 0.00 54 ASP A CA 9
ATOM 15048 C C . ASP A 1 54 ? 0.407 -4.855 10.073 1.00 0.00 54 ASP A C 9
ATOM 15049 O O . ASP A 1 54 ? 0.337 -3.724 9.590 1.00 0.00 54 ASP A O 9
ATOM 15058 N N . ILE A 1 55 ? -0.646 -5.654 10.201 1.00 0.00 55 ILE A N 9
ATOM 15059 C CA . ILE A 1 55 ? -1.977 -5.239 9.772 1.00 0.00 55 ILE A CA 9
ATOM 15060 C C . ILE A 1 55 ? -2.463 -4.037 10.576 1.00 0.00 55 ILE A C 9
ATOM 15061 O O . ILE A 1 55 ? -3.217 -3.204 10.072 1.00 0.00 55 ILE A O 9
ATOM 15077 N N . LEU A 1 56 ? -2.026 -3.954 11.827 1.00 0.00 56 LEU A N 9
ATOM 15078 C CA . LEU A 1 56 ? -2.414 -2.853 12.702 1.00 0.00 56 LEU A CA 9
ATOM 15079 C C . LEU A 1 56 ? -1.823 -1.535 12.213 1.00 0.00 56 LEU A C 9
ATOM 15080 O O . LEU A 1 56 ? -2.464 -0.487 12.297 1.00 0.00 56 LEU A O 9
ATOM 15096 N N . GLN A 1 57 ? -0.597 -1.595 11.702 1.00 0.00 57 GLN A N 9
ATOM 15097 C CA . GLN A 1 57 ? 0.080 -0.406 11.200 1.00 0.00 57 GLN A CA 9
ATOM 15098 C C . GLN A 1 57 ? -0.781 0.314 10.165 1.00 0.00 57 GLN A C 9
ATOM 15099 O O . GLN A 1 57 ? -0.753 1.540 10.066 1.00 0.00 57 GLN A O 9
ATOM 15113 N N . VAL A 1 58 ? -1.542 -0.458 9.396 1.00 0.00 58 VAL A N 9
ATOM 15114 C CA . VAL A 1 58 ? -2.411 0.106 8.370 1.00 0.00 58 VAL A CA 9
ATOM 15115 C C . VAL A 1 58 ? -3.588 0.848 8.993 1.00 0.00 58 VAL A C 9
ATOM 15116 O O . VAL A 1 58 ? -4.049 1.859 8.463 1.00 0.00 58 VAL A O 9
ATOM 15129 N N . VAL A 1 59 ? -4.070 0.339 10.123 1.00 0.00 59 VAL A N 9
ATOM 15130 C CA . VAL A 1 59 ? -5.193 0.954 10.820 1.00 0.00 59 VAL A CA 9
ATOM 15131 C C . VAL A 1 59 ? -4.835 2.353 11.311 1.00 0.00 59 VAL A C 9
ATOM 15132 O O . VAL A 1 59 ? -5.592 3.304 11.112 1.00 0.00 59 VAL A O 9
ATOM 15145 N N . ARG A 1 60 ? -3.677 2.471 11.953 1.00 0.00 60 ARG A N 9
ATOM 15146 C CA . ARG A 1 60 ? -3.219 3.754 12.473 1.00 0.00 60 ARG A CA 9
ATOM 15147 C C . ARG A 1 60 ? -3.022 4.760 11.342 1.00 0.00 60 ARG A C 9
ATOM 15148 O O . ARG A 1 60 ? -3.183 5.965 11.534 1.00 0.00 60 ARG A O 9
ATOM 15169 N N . TYR A 1 61 ? -2.670 4.256 10.164 1.00 0.00 61 TYR A N 9
ATOM 15170 C CA . TYR A 1 61 ? -2.447 5.110 9.003 1.00 0.00 61 TYR A CA 9
ATOM 15171 C C . TYR A 1 61 ? -3.766 5.658 8.469 1.00 0.00 61 TYR A C 9
ATOM 15172 O O . TYR A 1 61 ? -3.910 6.862 8.253 1.00 0.00 61 TYR A O 9
ATOM 15190 N N . CYS A 1 62 ? -4.728 4.766 8.259 1.00 0.00 62 CYS A N 9
ATOM 15191 C CA . CYS A 1 62 ? -6.038 5.160 7.749 1.00 0.00 62 CYS A CA 9
ATOM 15192 C C . CYS A 1 62 ? -6.792 5.997 8.776 1.00 0.00 62 CYS A C 9
ATOM 15193 O O . CYS A 1 62 ? -7.356 7.042 8.449 1.00 0.00 62 CYS A O 9
ATOM 15201 N N . THR A 1 63 ? -6.799 5.531 10.022 1.00 0.00 63 THR A N 9
ATOM 15202 C CA . THR A 1 63 ? -7.487 6.235 11.097 1.00 0.00 63 THR A CA 9
ATOM 15203 C C . THR A 1 63 ? -7.016 7.681 11.196 1.00 0.00 63 THR A C 9
ATOM 15204 O O . THR A 1 63 ? -7.765 8.559 11.626 1.00 0.00 63 THR A O 9
ATOM 15215 N N . ASP A 1 64 ? -5.774 7.923 10.794 1.00 0.00 64 ASP A N 9
ATOM 15216 C CA . ASP A 1 64 ? -5.204 9.264 10.837 1.00 0.00 64 ASP A CA 9
ATOM 15217 C C . ASP A 1 64 ? -5.792 10.139 9.733 1.00 0.00 64 ASP A C 9
ATOM 15218 O O . ASP A 1 64 ? -6.032 11.331 9.931 1.00 0.00 64 ASP A O 9
ATOM 15227 N N . LEU A 1 65 ? -6.020 9.541 8.570 1.00 0.00 65 LEU A N 9
ATOM 15228 C CA . LEU A 1 65 ? -6.579 10.265 7.433 1.00 0.00 65 LEU A CA 9
ATOM 15229 C C . LEU A 1 65 ? -7.882 10.958 7.817 1.00 0.00 65 LEU A C 9
ATOM 15230 O O . LEU A 1 65 ? -8.216 12.014 7.278 1.00 0.00 65 LEU A O 9
ATOM 15246 N N . ILE A 1 66 ? -8.612 10.360 8.752 1.00 0.00 66 ILE A N 9
ATOM 15247 C CA . ILE A 1 66 ? -9.876 10.923 9.209 1.00 0.00 66 ILE A CA 9
ATOM 15248 C C . ILE A 1 66 ? -9.655 12.233 9.959 1.00 0.00 66 ILE A C 9
ATOM 15249 O O . ILE A 1 66 ? -10.310 13.237 9.679 1.00 0.00 66 ILE A O 9
ATOM 15265 N N . GLU A 1 67 ? -8.728 12.214 10.911 1.00 0.00 67 GLU A N 9
ATOM 15266 C CA . GLU A 1 67 ? -8.421 13.402 11.700 1.00 0.00 67 GLU A CA 9
ATOM 15267 C C . GLU A 1 67 ? -7.644 14.420 10.870 1.00 0.00 67 GLU A C 9
ATOM 15268 O O . GLU A 1 67 ? -7.704 15.621 11.129 1.00 0.00 67 GLU A O 9
ATOM 15280 N N . GLU A 1 68 ? -6.917 13.930 9.871 1.00 0.00 68 GLU A N 9
ATOM 15281 C CA . GLU A 1 68 ? -6.127 14.797 9.004 1.00 0.00 68 GLU A CA 9
ATOM 15282 C C . GLU A 1 68 ? -6.958 15.288 7.823 1.00 0.00 68 GLU A C 9
ATOM 15283 O O . GLU A 1 68 ? -6.544 16.181 7.086 1.00 0.00 68 GLU A O 9
ATOM 15295 N N . LYS A 1 69 ? -8.136 14.695 7.649 1.00 0.00 69 LYS A N 9
ATOM 15296 C CA . LYS A 1 69 ? -9.028 15.071 6.558 1.00 0.00 69 LYS A CA 9
ATOM 15297 C C . LYS A 1 69 ? -8.394 14.761 5.206 1.00 0.00 69 LYS A C 9
ATOM 15298 O O . LYS A 1 69 ? -8.463 15.567 4.278 1.00 0.00 69 LYS A O 9
ATOM 15317 N N . ASP A 1 70 ? -7.779 13.588 5.101 1.00 0.00 70 ASP A N 9
ATOM 15318 C CA . ASP A 1 70 ? -7.135 13.170 3.860 1.00 0.00 70 ASP A CA 9
ATOM 15319 C C . ASP A 1 70 ? -7.835 11.950 3.270 1.00 0.00 70 ASP A C 9
ATOM 15320 O O . ASP A 1 70 ? -7.193 11.072 2.691 1.00 0.00 70 ASP A O 9
ATOM 15329 N N . LEU A 1 71 ? -9.153 11.899 3.422 1.00 0.00 71 LEU A N 9
ATOM 15330 C CA . LEU A 1 71 ? -9.942 10.785 2.905 1.00 0.00 71 LEU A CA 9
ATOM 15331 C C . LEU A 1 71 ? -9.738 10.626 1.401 1.00 0.00 71 LEU A C 9
ATOM 15332 O O . LEU A 1 71 ? -10.032 9.575 0.833 1.00 0.00 71 LEU A O 9
ATOM 15348 N N . GLU A 1 72 ? -9.231 11.678 0.763 1.00 0.00 72 GLU A N 9
ATOM 15349 C CA . GLU A 1 72 ? -8.988 11.654 -0.674 1.00 0.00 72 GLU A CA 9
ATOM 15350 C C . GLU A 1 72 ? -8.205 10.406 -1.073 1.00 0.00 72 GLU A C 9
ATOM 15351 O O . GLU A 1 72 ? -8.629 9.642 -1.941 1.00 0.00 72 GLU A O 9
ATOM 15363 N N . LYS A 1 73 ? -7.058 10.205 -0.432 1.00 0.00 73 LYS A N 9
ATOM 15364 C CA . LYS A 1 73 ? -6.214 9.052 -0.717 1.00 0.00 73 LYS A CA 9
ATOM 15365 C C . LYS A 1 73 ? -6.756 7.799 -0.036 1.00 0.00 73 LYS A C 9
ATOM 15366 O O . LYS A 1 73 ? -6.469 6.677 -0.456 1.00 0.00 73 LYS A O 9
ATOM 15385 N N . LEU A 1 74 ? -7.542 7.997 1.017 1.00 0.00 74 LEU A N 9
ATOM 15386 C CA . LEU A 1 74 ? -8.126 6.883 1.756 1.00 0.00 74 LEU A CA 9
ATOM 15387 C C . LEU A 1 74 ? -8.892 5.952 0.821 1.00 0.00 74 LEU A C 9
ATOM 15388 O O . LEU A 1 74 ? -8.591 4.762 0.732 1.00 0.00 74 LEU A O 9
ATOM 15404 N N . ASP A 1 75 ? -9.882 6.502 0.128 1.00 0.00 75 ASP A N 9
ATOM 15405 C CA . ASP A 1 75 ? -10.690 5.721 -0.803 1.00 0.00 75 ASP A CA 9
ATOM 15406 C C . ASP A 1 75 ? -9.814 5.076 -1.873 1.00 0.00 75 ASP A C 9
ATOM 15407 O O . ASP A 1 75 ? -10.163 4.034 -2.430 1.00 0.00 75 ASP A O 9
ATOM 15416 N N . LEU A 1 76 ? -8.676 5.700 -2.154 1.00 0.00 76 LEU A N 9
ATOM 15417 C CA . LEU A 1 76 ? -7.749 5.187 -3.158 1.00 0.00 76 LEU A CA 9
ATOM 15418 C C . LEU A 1 76 ? -6.962 4.000 -2.615 1.00 0.00 76 LEU A C 9
ATOM 15419 O O . LEU A 1 76 ? -6.769 3.000 -3.308 1.00 0.00 76 LEU A O 9
ATOM 15435 N N . VAL A 1 77 ? -6.508 4.116 -1.371 1.00 0.00 77 VAL A N 9
ATOM 15436 C CA . VAL A 1 77 ? -5.743 3.052 -0.733 1.00 0.00 77 VAL A CA 9
ATOM 15437 C C . VAL A 1 77 ? -6.629 1.852 -0.416 1.00 0.00 77 VAL A C 9
ATOM 15438 O O . VAL A 1 77 ? -6.239 0.705 -0.636 1.00 0.00 77 VAL A O 9
ATOM 15451 N N . ILE A 1 78 ? -7.822 2.125 0.099 1.00 0.00 78 ILE A N 9
ATOM 15452 C CA . ILE A 1 78 ? -8.765 1.068 0.445 1.00 0.00 78 ILE A CA 9
ATOM 15453 C C . ILE A 1 78 ? -9.062 0.181 -0.759 1.00 0.00 78 ILE A C 9
ATOM 15454 O O . ILE A 1 78 ? -8.853 -1.031 -0.719 1.00 0.00 78 ILE A O 9
ATOM 15470 N N . LYS A 1 79 ? -9.549 0.794 -1.832 1.00 0.00 79 LYS A N 9
ATOM 15471 C CA . LYS A 1 79 ? -9.872 0.062 -3.051 1.00 0.00 79 LYS A CA 9
ATOM 15472 C C . LYS A 1 79 ? -8.623 -0.573 -3.653 1.00 0.00 79 LYS A C 9
ATOM 15473 O O . LYS A 1 79 ? -8.676 -1.676 -4.197 1.00 0.00 79 LYS A O 9
ATOM 15492 N N . TYR A 1 80 ? -7.500 0.129 -3.550 1.00 0.00 80 TYR A N 9
ATOM 15493 C CA . TYR A 1 80 ? -6.237 -0.366 -4.084 1.00 0.00 80 TYR A CA 9
ATOM 15494 C C . TYR A 1 80 ? -5.818 -1.656 -3.384 1.00 0.00 80 TYR A C 9
ATOM 15495 O O . TYR A 1 80 ? -5.505 -2.653 -4.033 1.00 0.00 80 TYR A O 9
ATOM 15513 N N . MET A 1 81 ? -5.815 -1.626 -2.055 1.00 0.00 81 MET A N 9
ATOM 15514 C CA . MET A 1 81 ? -5.437 -2.792 -1.266 1.00 0.00 81 MET A CA 9
ATOM 15515 C C . MET A 1 81 ? -6.467 -3.907 -1.414 1.00 0.00 81 MET A C 9
ATOM 15516 O O . MET A 1 81 ? -6.147 -5.087 -1.264 1.00 0.00 81 MET A O 9
ATOM 15530 N N . LYS A 1 82 ? -7.706 -3.526 -1.710 1.00 0.00 82 LYS A N 9
ATOM 15531 C CA . LYS A 1 82 ? -8.784 -4.493 -1.879 1.00 0.00 82 LYS A CA 9
ATOM 15532 C C . LYS A 1 82 ? -8.510 -5.411 -3.066 1.00 0.00 82 LYS A C 9
ATOM 15533 O O . LYS A 1 82 ? -8.438 -6.631 -2.916 1.00 0.00 82 LYS A O 9
ATOM 15552 N N . ARG A 1 83 ? -8.356 -4.818 -4.245 1.00 0.00 83 ARG A N 9
ATOM 15553 C CA . ARG A 1 83 ? -8.089 -5.583 -5.456 1.00 0.00 83 ARG A CA 9
ATOM 15554 C C . ARG A 1 83 ? -6.904 -6.523 -5.256 1.00 0.00 83 ARG A C 9
ATOM 15555 O O . ARG A 1 83 ? -6.819 -7.577 -5.888 1.00 0.00 83 ARG A O 9
ATOM 15576 N N . LEU A 1 84 ? -5.991 -6.136 -4.372 1.00 0.00 84 LEU A N 9
ATOM 15577 C CA . LEU A 1 84 ? -4.810 -6.944 -4.089 1.00 0.00 84 LEU A CA 9
ATOM 15578 C C . LEU A 1 84 ? -5.138 -8.059 -3.102 1.00 0.00 84 LEU A C 9
ATOM 15579 O O . LEU A 1 84 ? -4.892 -9.235 -3.374 1.00 0.00 84 LEU A O 9
ATOM 15595 N N . MET A 1 85 ? -5.696 -7.685 -1.956 1.00 0.00 85 MET A N 9
ATOM 15596 C CA . MET A 1 85 ? -6.062 -8.655 -0.930 1.00 0.00 85 MET A CA 9
ATOM 15597 C C . MET A 1 85 ? -7.050 -9.679 -1.478 1.00 0.00 85 MET A C 9
ATOM 15598 O O . MET A 1 85 ? -7.074 -10.828 -1.039 1.00 0.00 85 MET A O 9
ATOM 15612 N N . GLN A 1 86 ? -7.863 -9.254 -2.439 1.00 0.00 86 GLN A N 9
ATOM 15613 C CA . GLN A 1 86 ? -8.854 -10.135 -3.046 1.00 0.00 86 GLN A CA 9
ATOM 15614 C C . GLN A 1 86 ? -8.207 -11.057 -4.074 1.00 0.00 86 GLN A C 9
ATOM 15615 O O . GLN A 1 86 ? -8.352 -12.277 -4.005 1.00 0.00 86 GLN A O 9
ATOM 15629 N N . GLN A 1 87 ? -7.493 -10.464 -5.027 1.00 0.00 87 GLN A N 9
ATOM 15630 C CA . GLN A 1 87 ? -6.825 -11.233 -6.069 1.00 0.00 87 GLN A CA 9
ATOM 15631 C C . GLN A 1 87 ? -5.712 -12.096 -5.481 1.00 0.00 87 GLN A C 9
ATOM 15632 O O . GLN A 1 87 ? -5.221 -13.018 -6.131 1.00 0.00 87 GLN A O 9
ATOM 15646 N N . SER A 1 88 ? -5.321 -11.788 -4.249 1.00 0.00 88 SER A N 9
ATOM 15647 C CA . SER A 1 88 ? -4.263 -12.532 -3.576 1.00 0.00 88 SER A CA 9
ATOM 15648 C C . SER A 1 88 ? -4.563 -14.028 -3.580 1.00 0.00 88 SER A C 9
ATOM 15649 O O . SER A 1 88 ? -5.646 -14.455 -3.986 1.00 0.00 88 SER A O 9
ATOM 15657 N N . VAL A 1 89 ? -3.597 -14.821 -3.128 1.00 0.00 89 VAL A N 9
ATOM 15658 C CA . VAL A 1 89 ? -3.757 -16.269 -3.078 1.00 0.00 89 VAL A CA 9
ATOM 15659 C C . VAL A 1 89 ? -4.199 -16.727 -1.693 1.00 0.00 89 VAL A C 9
ATOM 15660 O O . VAL A 1 89 ? -4.936 -17.703 -1.557 1.00 0.00 89 VAL A O 9
ATOM 15673 N N . GLU A 1 90 ? -3.744 -16.013 -0.667 1.00 0.00 90 GLU A N 9
ATOM 15674 C CA . GLU A 1 90 ? -4.093 -16.348 0.709 1.00 0.00 90 GLU A CA 9
ATOM 15675 C C . GLU A 1 90 ? -5.420 -15.705 1.105 1.00 0.00 90 GLU A C 9
ATOM 15676 O O . GLU A 1 90 ? -5.524 -14.483 1.207 1.00 0.00 90 GLU A O 9
ATOM 15688 N N . SER A 1 91 ? -6.431 -16.539 1.325 1.00 0.00 91 SER A N 9
ATOM 15689 C CA . SER A 1 91 ? -7.754 -16.053 1.705 1.00 0.00 91 SER A CA 9
ATOM 15690 C C . SER A 1 91 ? -7.679 -15.219 2.981 1.00 0.00 91 SER A C 9
ATOM 15691 O O . SER A 1 91 ? -8.526 -14.360 3.225 1.00 0.00 91 SER A O 9
ATOM 15699 N N . VAL A 1 92 ? -6.659 -15.480 3.792 1.00 0.00 92 VAL A N 9
ATOM 15700 C CA . VAL A 1 92 ? -6.471 -14.754 5.042 1.00 0.00 92 VAL A CA 9
ATOM 15701 C C . VAL A 1 92 ? -6.443 -13.249 4.805 1.00 0.00 92 VAL A C 9
ATOM 15702 O O . VAL A 1 92 ? -6.785 -12.463 5.689 1.00 0.00 92 VAL A O 9
ATOM 15715 N N . TRP A 1 93 ? -6.034 -12.852 3.606 1.00 0.00 93 TRP A N 9
ATOM 15716 C CA . TRP A 1 93 ? -5.961 -11.439 3.251 1.00 0.00 93 TRP A CA 9
ATOM 15717 C C . TRP A 1 93 ? -7.347 -10.805 3.252 1.00 0.00 93 TRP A C 9
ATOM 15718 O O . TRP A 1 93 ? -7.514 -9.656 3.660 1.00 0.00 93 TRP A O 9
ATOM 15739 N N . ASN A 1 94 ? -8.339 -11.561 2.794 1.00 0.00 94 ASN A N 9
ATOM 15740 C CA . ASN A 1 94 ? -9.713 -11.072 2.743 1.00 0.00 94 ASN A CA 9
ATOM 15741 C C . ASN A 1 94 ? -10.174 -10.601 4.119 1.00 0.00 94 ASN A C 9
ATOM 15742 O O . ASN A 1 94 ? -10.872 -9.595 4.239 1.00 0.00 94 ASN A O 9
ATOM 15753 N N . MET A 1 95 ? -9.779 -11.336 5.153 1.00 0.00 95 MET A N 9
ATOM 15754 C CA . MET A 1 95 ? -10.150 -10.993 6.521 1.00 0.00 95 MET A CA 9
ATOM 15755 C C . MET A 1 95 ? -9.385 -9.763 7.000 1.00 0.00 95 MET A C 9
ATOM 15756 O O . MET A 1 95 ? -9.936 -8.910 7.695 1.00 0.00 95 MET A O 9
ATOM 15770 N N . ALA A 1 96 ? -8.114 -9.678 6.622 1.00 0.00 96 ALA A N 9
ATOM 15771 C CA . ALA A 1 96 ? -7.274 -8.552 7.012 1.00 0.00 96 ALA A CA 9
ATOM 15772 C C . ALA A 1 96 ? -7.930 -7.226 6.641 1.00 0.00 96 ALA A C 9
ATOM 15773 O O . ALA A 1 96 ? -7.926 -6.278 7.428 1.00 0.00 96 ALA A O 9
ATOM 15780 N N . PHE A 1 97 ? -8.490 -7.164 5.438 1.00 0.00 97 PHE A N 9
ATOM 15781 C CA . PHE A 1 97 ? -9.148 -5.952 4.963 1.00 0.00 97 PHE A CA 9
ATOM 15782 C C . PHE A 1 97 ? -10.254 -5.520 5.922 1.00 0.00 97 PHE A C 9
ATOM 15783 O O . PHE A 1 97 ? -10.323 -4.359 6.324 1.00 0.00 97 PHE A O 9
ATOM 15800 N N . ASP A 1 98 ? -11.116 -6.465 6.284 1.00 0.00 98 ASP A N 9
ATOM 15801 C CA . ASP A 1 98 ? -12.218 -6.184 7.196 1.00 0.00 98 ASP A CA 9
ATOM 15802 C C . ASP A 1 98 ? -11.695 -5.765 8.567 1.00 0.00 98 ASP A C 9
ATOM 15803 O O . ASP A 1 98 ? -12.281 -4.910 9.232 1.00 0.00 98 ASP A O 9
ATOM 15812 N N . PHE A 1 99 ? -10.592 -6.375 8.985 1.00 0.00 99 PHE A N 9
ATOM 15813 C CA . PHE A 1 99 ? -9.991 -6.067 10.278 1.00 0.00 99 PHE A CA 9
ATOM 15814 C C . PHE A 1 99 ? -9.596 -4.595 10.357 1.00 0.00 99 PHE A C 9
ATOM 15815 O O . PHE A 1 99 ? -9.869 -3.921 11.351 1.00 0.00 99 PHE A O 9
ATOM 15832 N N . ILE A 1 100 ? -8.951 -4.104 9.305 1.00 0.00 100 ILE A N 9
ATOM 15833 C CA . ILE A 1 100 ? -8.519 -2.713 9.255 1.00 0.00 100 ILE A CA 9
ATOM 15834 C C . ILE A 1 100 ? -9.714 -1.768 9.186 1.00 0.00 100 ILE A C 9
ATOM 15835 O O . ILE A 1 100 ? -9.710 -0.699 9.796 1.00 0.00 100 ILE A O 9
ATOM 15851 N N . LEU A 1 101 ? -10.736 -2.170 8.438 1.00 0.00 101 LEU A N 9
ATOM 15852 C CA . LEU A 1 101 ? -11.940 -1.361 8.290 1.00 0.00 101 LEU A CA 9
ATOM 15853 C C . LEU A 1 101 ? -12.736 -1.324 9.591 1.00 0.00 101 LEU A C 9
ATOM 15854 O O . LEU A 1 101 ? -13.358 -0.315 9.921 1.00 0.00 101 LEU A O 9
ATOM 15870 N N . ASP A 1 102 ? -12.710 -2.430 10.325 1.00 0.00 102 ASP A N 9
ATOM 15871 C CA . ASP A 1 102 ? -13.425 -2.524 11.592 1.00 0.00 102 ASP A CA 9
ATOM 15872 C C . ASP A 1 102 ? -12.928 -1.470 12.577 1.00 0.00 102 ASP A C 9
ATOM 15873 O O . ASP A 1 102 ? -13.661 -1.044 13.468 1.00 0.00 102 ASP A O 9
ATOM 15882 N N . ASN A 1 103 ? -11.676 -1.056 12.410 1.00 0.00 103 ASN A N 9
ATOM 15883 C CA . ASN A 1 103 ? -11.079 -0.054 13.285 1.00 0.00 103 ASN A CA 9
ATOM 15884 C C . ASN A 1 103 ? -11.147 1.333 12.650 1.00 0.00 103 ASN A C 9
ATOM 15885 O O . ASN A 1 103 ? -11.420 2.324 13.326 1.00 0.00 103 ASN A O 9
ATOM 15896 N N . VAL A 1 104 ? -10.895 1.392 11.347 1.00 0.00 104 VAL A N 9
ATOM 15897 C CA . VAL A 1 104 ? -10.928 2.656 10.619 1.00 0.00 104 VAL A CA 9
ATOM 15898 C C . VAL A 1 104 ? -12.357 3.162 10.462 1.00 0.00 104 VAL A C 9
ATOM 15899 O O . VAL A 1 104 ? -12.689 4.260 10.908 1.00 0.00 104 VAL A O 9
ATOM 15912 N N . GLN A 1 105 ? -13.199 2.354 9.826 1.00 0.00 105 GLN A N 9
ATOM 15913 C CA . GLN A 1 105 ? -14.594 2.721 9.611 1.00 0.00 105 GLN A CA 9
ATOM 15914 C C . GLN A 1 105 ? -15.235 3.210 10.906 1.00 0.00 105 GLN A C 9
ATOM 15915 O O . GLN A 1 105 ? -16.150 4.033 10.885 1.00 0.00 105 GLN A O 9
ATOM 15929 N N . VAL A 1 106 ? -14.747 2.697 12.031 1.00 0.00 106 VAL A N 9
ATOM 15930 C CA . VAL A 1 106 ? -15.272 3.082 13.335 1.00 0.00 106 VAL A CA 9
ATOM 15931 C C . VAL A 1 106 ? -14.870 4.509 13.691 1.00 0.00 106 VAL A C 9
ATOM 15932 O O . VAL A 1 106 ? -15.722 5.357 13.959 1.00 0.00 106 VAL A O 9
ATOM 15945 N N . VAL A 1 107 ? -13.567 4.770 13.689 1.00 0.00 107 VAL A N 9
ATOM 15946 C CA . VAL A 1 107 ? -13.052 6.096 14.008 1.00 0.00 107 VAL A CA 9
ATOM 15947 C C . VAL A 1 107 ? -13.490 7.121 12.969 1.00 0.00 107 VAL A C 9
ATOM 15948 O O . VAL A 1 107 ? -13.583 8.315 13.258 1.00 0.00 107 VAL A O 9
ATOM 15961 N N . LEU A 1 108 ? -13.758 6.648 11.756 1.00 0.00 108 LEU A N 9
ATOM 15962 C CA . LEU A 1 108 ? -14.188 7.524 10.671 1.00 0.00 108 LEU A CA 9
ATOM 15963 C C . LEU A 1 108 ? -15.637 7.961 10.865 1.00 0.00 108 LEU A C 9
ATOM 15964 O O . LEU A 1 108 ? -15.990 9.107 10.592 1.00 0.00 108 LEU A O 9
ATOM 15980 N N . GLN A 1 109 ? -16.469 7.039 11.340 1.00 0.00 109 GLN A N 9
ATOM 15981 C CA . GLN A 1 109 ? -17.878 7.330 11.571 1.00 0.00 109 GLN A CA 9
ATOM 15982 C C . GLN A 1 109 ? -18.048 8.334 12.707 1.00 0.00 109 GLN A C 9
ATOM 15983 O O . GLN A 1 109 ? -18.878 9.238 12.628 1.00 0.00 109 GLN A O 9
ATOM 15997 N N . GLN A 1 110 ? -17.256 8.167 13.760 1.00 0.00 110 GLN A N 9
ATOM 15998 C CA . GLN A 1 110 ? -17.319 9.059 14.912 1.00 0.00 110 GLN A CA 9
ATOM 15999 C C . GLN A 1 110 ? -16.920 10.479 14.524 1.00 0.00 110 GLN A C 9
ATOM 16000 O O . GLN A 1 110 ? -17.165 11.429 15.268 1.00 0.00 110 GLN A O 9
ATOM 16014 N N . THR A 1 111 ? -16.304 10.616 13.354 1.00 0.00 111 THR A N 9
ATOM 16015 C CA . THR A 1 111 ? -15.868 11.919 12.868 1.00 0.00 111 THR A CA 9
ATOM 16016 C C . THR A 1 111 ? -16.902 12.527 11.926 1.00 0.00 111 THR A C 9
ATOM 16017 O O . THR A 1 111 ? -17.445 13.599 12.192 1.00 0.00 111 THR A O 9
ATOM 16028 N N . TYR A 1 112 ? -17.168 11.835 10.823 1.00 0.00 112 TYR A N 9
ATOM 16029 C CA . TYR A 1 112 ? -18.135 12.308 9.840 1.00 0.00 112 TYR A CA 9
ATOM 16030 C C . TYR A 1 112 ? -19.462 11.566 9.980 1.00 0.00 112 TYR A C 9
ATOM 16031 O O . TYR A 1 112 ? -20.532 12.170 9.917 1.00 0.00 112 TYR A O 9
ATOM 16049 N N . GLY A 1 113 ? -19.381 10.254 10.173 1.00 0.00 113 GLY A N 9
ATOM 16050 C CA . GLY A 1 113 ? -20.581 9.451 10.319 1.00 0.00 113 GLY A CA 9
ATOM 16051 C C . GLY A 1 113 ? -20.801 8.516 9.147 1.00 0.00 113 GLY A C 9
ATOM 16052 O O . GLY A 1 113 ? -21.607 7.589 9.225 1.00 0.00 113 GLY A O 9
ATOM 16056 N N . SER A 1 114 ? -20.082 8.759 8.055 1.00 0.00 114 SER A N 9
ATOM 16057 C CA . SER A 1 114 ? -20.206 7.935 6.859 1.00 0.00 114 SER A CA 9
ATOM 16058 C C . SER A 1 114 ? -19.158 6.826 6.852 1.00 0.00 114 SER A C 9
ATOM 16059 O O . SER A 1 114 ? -18.398 6.667 7.808 1.00 0.00 114 SER A O 9
ATOM 16067 N N . THR A 1 115 ? -19.124 6.059 5.767 1.00 0.00 115 THR A N 9
ATOM 16068 C CA . THR A 1 115 ? -18.172 4.964 5.634 1.00 0.00 115 THR A CA 9
ATOM 16069 C C . THR A 1 115 ? -17.847 4.692 4.170 1.00 0.00 115 THR A C 9
ATOM 16070 O O . THR A 1 115 ? -18.335 5.383 3.276 1.00 0.00 115 THR A O 9
ATOM 16081 N N . LEU A 1 116 ? -17.019 3.680 3.931 1.00 0.00 116 LEU A N 9
ATOM 16082 C CA . LEU A 1 116 ? -16.629 3.316 2.573 1.00 0.00 116 LEU A CA 9
ATOM 16083 C C . LEU A 1 116 ? -17.476 2.157 2.056 1.00 0.00 116 LEU A C 9
ATOM 16084 O O . LEU A 1 116 ? -17.845 1.257 2.811 1.00 0.00 116 LEU A O 9
ATOM 16100 N N . LYS A 1 117 ? -17.779 2.183 0.763 1.00 0.00 117 LYS A N 9
ATOM 16101 C CA . LYS A 1 117 ? -18.578 1.134 0.142 1.00 0.00 117 LYS A CA 9
ATOM 16102 C C . LYS A 1 117 ? -17.699 -0.034 -0.297 1.00 0.00 117 LYS A C 9
ATOM 16103 O O . LYS A 1 117 ? -17.089 0.003 -1.365 1.00 0.00 117 LYS A O 9
ATOM 16122 N N . VAL A 1 118 ? -17.639 -1.069 0.535 1.00 0.00 118 VAL A N 9
ATOM 16123 C CA . VAL A 1 118 ? -16.837 -2.247 0.232 1.00 0.00 118 VAL A CA 9
ATOM 16124 C C . VAL A 1 118 ? -17.712 -3.489 0.096 1.00 0.00 118 VAL A C 9
ATOM 16125 O O . VAL A 1 118 ? -18.233 -4.006 1.086 1.00 0.00 118 VAL A O 9
ATOM 16138 N N . THR A 1 119 ? -17.871 -3.962 -1.136 1.00 0.00 119 THR A N 9
ATOM 16139 C CA . THR A 1 119 ? -18.684 -5.143 -1.401 1.00 0.00 119 THR A CA 9
ATOM 16140 C C . THR A 1 119 ? -18.085 -6.381 -0.745 1.00 0.00 119 THR A C 9
ATOM 16141 O O . THR A 1 119 ? -16.883 -6.405 -0.487 1.00 0.00 119 THR A O 9
ATOM 16152 N N . LYS B 2 7 ? 8.640 -10.019 13.247 1.00 0.00 207 LYS B N 9
ATOM 16153 C CA . LYS B 2 7 ? 8.494 -8.573 13.369 1.00 0.00 207 LYS B CA 9
ATOM 16154 C C . LYS B 2 7 ? 7.591 -8.022 12.271 1.00 0.00 207 LYS B C 9
ATOM 16155 O O . LYS B 2 7 ? 7.123 -8.764 11.407 1.00 0.00 207 LYS B O 9
ATOM 16174 N N . SER B 2 8 ? 7.352 -6.715 12.308 1.00 0.00 208 SER B N 9
ATOM 16175 C CA . SER B 2 8 ? 6.503 -6.065 11.316 1.00 0.00 208 SER B CA 9
ATOM 16176 C C . SER B 2 8 ? 7.301 -5.715 10.064 1.00 0.00 208 SER B C 9
ATOM 16177 O O . SER B 2 8 ? 8.292 -4.987 10.128 1.00 0.00 208 SER B O 9
ATOM 16185 N N . PHE B 2 9 ? 6.861 -6.238 8.924 1.00 0.00 209 PHE B N 9
ATOM 16186 C CA . PHE B 2 9 ? 7.534 -5.983 7.656 1.00 0.00 209 PHE B CA 9
ATOM 16187 C C . PHE B 2 9 ? 7.727 -4.486 7.435 1.00 0.00 209 PHE B C 9
ATOM 16188 O O . PHE B 2 9 ? 8.806 -4.038 7.042 1.00 0.00 209 PHE B O 9
ATOM 16205 N N . PHE B 2 10 ? 6.675 -3.714 7.690 1.00 0.00 210 PHE B N 9
ATOM 16206 C CA . PHE B 2 10 ? 6.727 -2.268 7.517 1.00 0.00 210 PHE B CA 9
ATOM 16207 C C . PHE B 2 10 ? 7.806 -1.653 8.405 1.00 0.00 210 PHE B C 9
ATOM 16208 O O . PHE B 2 10 ? 8.362 -0.601 8.087 1.00 0.00 210 PHE B O 9
ATOM 16225 N N . ASP B 2 11 ? 8.098 -2.318 9.518 1.00 0.00 211 ASP B N 9
ATOM 16226 C CA . ASP B 2 11 ? 9.110 -1.838 10.451 1.00 0.00 211 ASP B CA 9
ATOM 16227 C C . ASP B 2 11 ? 10.512 -2.039 9.884 1.00 0.00 211 ASP B C 9
ATOM 16228 O O . ASP B 2 11 ? 11.358 -1.149 9.962 1.00 0.00 211 ASP B O 9
ATOM 16237 N N . LYS B 2 12 ? 10.750 -3.215 9.313 1.00 0.00 212 LYS B N 9
ATOM 16238 C CA . LYS B 2 12 ? 12.048 -3.535 8.732 1.00 0.00 212 LYS B CA 9
ATOM 16239 C C . LYS B 2 12 ? 12.209 -2.876 7.365 1.00 0.00 212 LYS B C 9
ATOM 16240 O O . LYS B 2 12 ? 13.322 -2.738 6.858 1.00 0.00 212 LYS B O 9
ATOM 16259 N N . LYS B 2 13 ? 11.090 -2.472 6.773 1.00 0.00 213 LYS B N 9
ATOM 16260 C CA . LYS B 2 13 ? 11.106 -1.826 5.466 1.00 0.00 213 LYS B CA 9
ATOM 16261 C C . LYS B 2 13 ? 11.222 -0.311 5.610 1.00 0.00 213 LYS B C 9
ATOM 16262 O O . LYS B 2 13 ? 11.955 0.338 4.863 1.00 0.00 213 LYS B O 9
ATOM 16281 N N . ARG B 2 14 ? 10.495 0.245 6.573 1.00 0.00 214 ARG B N 9
ATOM 16282 C CA . ARG B 2 14 ? 10.517 1.683 6.813 1.00 0.00 214 ARG B CA 9
ATOM 16283 C C . ARG B 2 14 ? 11.914 2.145 7.217 1.00 0.00 214 ARG B C 9
ATOM 16284 O O . ARG B 2 14 ? 12.272 3.309 7.033 1.00 0.00 214 ARG B O 9
ATOM 16305 N N . SER B 2 15 ? 12.700 1.226 7.770 1.00 0.00 215 SER B N 9
ATOM 16306 C CA . SER B 2 15 ? 14.056 1.541 8.205 1.00 0.00 215 SER B CA 9
ATOM 16307 C C . SER B 2 15 ? 15.015 1.563 7.018 1.00 0.00 215 SER B C 9
ATOM 16308 O O . SER B 2 15 ? 15.700 2.556 6.781 1.00 0.00 215 SER B O 9
ATOM 16316 N N . GLU B 2 16 ? 15.056 0.460 6.277 1.00 0.00 216 GLU B N 9
ATOM 16317 C CA . GLU B 2 16 ? 15.930 0.353 5.115 1.00 0.00 216 GLU B CA 9
ATOM 16318 C C . GLU B 2 16 ? 15.704 1.516 4.154 1.00 0.00 216 GLU B C 9
ATOM 16319 O O . GLU B 2 16 ? 16.655 2.132 3.672 1.00 0.00 216 GLU B O 9
ATOM 16331 N N . ARG B 2 17 ? 14.437 1.811 3.880 1.00 0.00 217 ARG B N 9
ATOM 16332 C CA . ARG B 2 17 ? 14.084 2.899 2.975 1.00 0.00 217 ARG B CA 9
ATOM 16333 C C . ARG B 2 17 ? 14.789 4.191 3.379 1.00 0.00 217 ARG B C 9
ATOM 16334 O O . ARG B 2 17 ? 15.088 5.036 2.534 1.00 0.00 217 ARG B O 9
ATOM 16355 N N . ILE B 2 18 ? 15.048 4.338 4.674 1.00 0.00 218 ILE B N 9
ATOM 16356 C CA . ILE B 2 18 ? 15.716 5.527 5.188 1.00 0.00 218 ILE B CA 9
ATOM 16357 C C . ILE B 2 18 ? 17.217 5.474 4.918 1.00 0.00 218 ILE B C 9
ATOM 16358 O O . ILE B 2 18 ? 17.847 6.498 4.654 1.00 0.00 218 ILE B O 9
ATOM 16374 N N . SER B 2 19 ? 17.783 4.273 4.985 1.00 0.00 219 SER B N 9
ATOM 16375 C CA . SER B 2 19 ? 19.209 4.086 4.751 1.00 0.00 219 SER B CA 9
ATOM 16376 C C . SER B 2 19 ? 19.478 3.727 3.292 1.00 0.00 219 SER B C 9
ATOM 16377 O O . SER B 2 19 ? 20.177 2.759 2.998 1.00 0.00 219 SER B O 9
ATOM 16385 N N . ASN B 2 20 ? 18.915 4.516 2.382 1.00 0.00 220 ASN B N 9
ATOM 16386 C CA . ASN B 2 20 ? 19.092 4.283 0.954 1.00 0.00 220 ASN B CA 9
ATOM 16387 C C . ASN B 2 20 ? 20.446 4.805 0.481 1.00 0.00 220 ASN B C 9
ATOM 16388 O O . ASN B 2 20 ? 21.257 5.270 1.281 1.00 0.00 220 ASN B O 9
ATOM 16399 N N . ALA A 1 23 ? 4.169 14.170 12.263 1.00 0.00 23 ALA A N 10
ATOM 16400 C CA . ALA A 1 23 ? 2.901 13.709 12.815 1.00 0.00 23 ALA A CA 10
ATOM 16401 C C . ALA A 1 23 ? 1.850 13.554 11.722 1.00 0.00 23 ALA A C 10
ATOM 16402 O O . ALA A 1 23 ? 0.659 13.756 11.958 1.00 0.00 23 ALA A O 10
ATOM 16409 N N . ALA A 1 24 ? 2.298 13.194 10.523 1.00 0.00 24 ALA A N 10
ATOM 16410 C CA . ALA A 1 24 ? 1.396 13.011 9.393 1.00 0.00 24 ALA A CA 10
ATOM 16411 C C . ALA A 1 24 ? 1.165 11.531 9.109 1.00 0.00 24 ALA A C 10
ATOM 16412 O O . ALA A 1 24 ? 1.943 10.668 9.515 1.00 0.00 24 ALA A O 10
ATOM 16419 N N . PRO A 1 25 ? 0.072 11.228 8.395 1.00 0.00 25 PRO A N 10
ATOM 16420 C CA . PRO A 1 25 ? -0.287 9.851 8.040 1.00 0.00 25 PRO A CA 10
ATOM 16421 C C . PRO A 1 25 ? 0.668 9.249 7.016 1.00 0.00 25 PRO A C 10
ATOM 16422 O O . PRO A 1 25 ? 0.496 9.430 5.812 1.00 0.00 25 PRO A O 10
ATOM 16433 N N . ASN A 1 26 ? 1.675 8.531 7.502 1.00 0.00 26 ASN A N 10
ATOM 16434 C CA . ASN A 1 26 ? 2.657 7.902 6.628 1.00 0.00 26 ASN A CA 10
ATOM 16435 C C . ASN A 1 26 ? 2.747 6.404 6.900 1.00 0.00 26 ASN A C 10
ATOM 16436 O O . ASN A 1 26 ? 2.663 5.963 8.047 1.00 0.00 26 ASN A O 10
ATOM 16447 N N . LEU A 1 27 ? 2.918 5.625 5.838 1.00 0.00 27 LEU A N 10
ATOM 16448 C CA . LEU A 1 27 ? 3.020 4.175 5.960 1.00 0.00 27 LEU A CA 10
ATOM 16449 C C . LEU A 1 27 ? 4.472 3.720 5.850 1.00 0.00 27 LEU A C 10
ATOM 16450 O O . LEU A 1 27 ? 5.092 3.839 4.794 1.00 0.00 27 LEU A O 10
ATOM 16466 N N . ALA A 1 28 ? 5.007 3.194 6.948 1.00 0.00 28 ALA A N 10
ATOM 16467 C CA . ALA A 1 28 ? 6.384 2.718 6.974 1.00 0.00 28 ALA A CA 10
ATOM 16468 C C . ALA A 1 28 ? 7.354 3.817 6.554 1.00 0.00 28 ALA A C 10
ATOM 16469 O O . ALA A 1 28 ? 8.440 3.540 6.047 1.00 0.00 28 ALA A O 10
ATOM 16476 N N . GLY A 1 29 ? 6.954 5.067 6.770 1.00 0.00 29 GLY A N 10
ATOM 16477 C CA . GLY A 1 29 ? 7.799 6.189 6.407 1.00 0.00 29 GLY A CA 10
ATOM 16478 C C . GLY A 1 29 ? 7.467 6.747 5.039 1.00 0.00 29 GLY A C 10
ATOM 16479 O O . GLY A 1 29 ? 8.230 7.534 4.479 1.00 0.00 29 GLY A O 10
ATOM 16483 N N . ALA A 1 30 ? 6.324 6.340 4.496 1.00 0.00 30 ALA A N 10
ATOM 16484 C CA . ALA A 1 30 ? 5.892 6.805 3.185 1.00 0.00 30 ALA A CA 10
ATOM 16485 C C . ALA A 1 30 ? 4.770 7.831 3.308 1.00 0.00 30 ALA A C 10
ATOM 16486 O O . ALA A 1 30 ? 3.695 7.531 3.828 1.00 0.00 30 ALA A O 10
ATOM 16493 N N . VAL A 1 31 ? 5.027 9.043 2.827 1.00 0.00 31 VAL A N 10
ATOM 16494 C CA . VAL A 1 31 ? 4.038 10.114 2.883 1.00 0.00 31 VAL A CA 10
ATOM 16495 C C . VAL A 1 31 ? 3.232 10.184 1.591 1.00 0.00 31 VAL A C 10
ATOM 16496 O O . VAL A 1 31 ? 2.009 10.324 1.619 1.00 0.00 31 VAL A O 10
ATOM 16509 N N . GLU A 1 32 ? 3.924 10.085 0.461 1.00 0.00 32 GLU A N 10
ATOM 16510 C CA . GLU A 1 32 ? 3.270 10.138 -0.842 1.00 0.00 32 GLU A CA 10
ATOM 16511 C C . GLU A 1 32 ? 2.372 8.922 -1.050 1.00 0.00 32 GLU A C 10
ATOM 16512 O O . GLU A 1 32 ? 2.730 7.802 -0.681 1.00 0.00 32 GLU A O 10
ATOM 16524 N N . PHE A 1 33 ? 1.205 9.151 -1.643 1.00 0.00 33 PHE A N 10
ATOM 16525 C CA . PHE A 1 33 ? 0.255 8.074 -1.898 1.00 0.00 33 PHE A CA 10
ATOM 16526 C C . PHE A 1 33 ? 0.889 6.979 -2.752 1.00 0.00 33 PHE A C 10
ATOM 16527 O O . PHE A 1 33 ? 0.826 5.798 -2.413 1.00 0.00 33 PHE A O 10
ATOM 16544 N N . SER A 1 34 ? 1.501 7.382 -3.861 1.00 0.00 34 SER A N 10
ATOM 16545 C CA . SER A 1 34 ? 2.144 6.437 -4.767 1.00 0.00 34 SER A CA 10
ATOM 16546 C C . SER A 1 34 ? 3.106 5.528 -4.008 1.00 0.00 34 SER A C 10
ATOM 16547 O O . SER A 1 34 ? 3.222 4.339 -4.310 1.00 0.00 34 SER A O 10
ATOM 16555 N N . ASP A 1 35 ? 3.794 6.095 -3.023 1.00 0.00 35 ASP A N 10
ATOM 16556 C CA . ASP A 1 35 ? 4.746 5.336 -2.219 1.00 0.00 35 ASP A CA 10
ATOM 16557 C C . ASP A 1 35 ? 4.022 4.4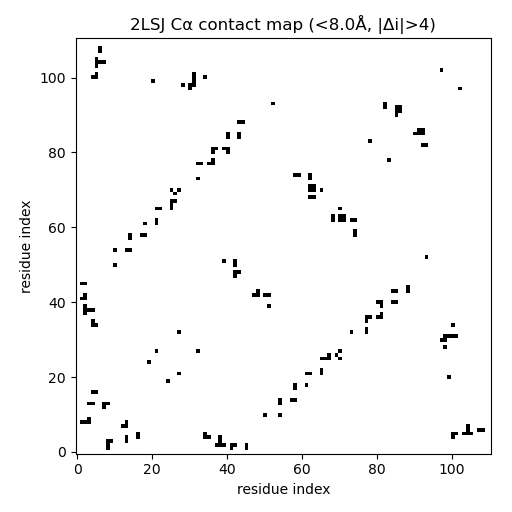16 -1.243 1.00 0.00 35 ASP A C 10
ATOM 16558 O O . ASP A 1 35 ? 4.531 3.357 -0.878 1.00 0.00 35 ASP A O 10
ATOM 16567 N N . VAL A 1 36 ? 2.829 4.828 -0.824 1.00 0.00 36 VAL A N 10
ATOM 16568 C CA . VAL A 1 36 ? 2.033 4.040 0.111 1.00 0.00 36 VAL A CA 10
ATOM 16569 C C . VAL A 1 36 ? 1.470 2.794 -0.562 1.00 0.00 36 VAL A C 10
ATOM 16570 O O . VAL A 1 36 ? 1.705 1.671 -0.112 1.00 0.00 36 VAL A O 10
ATOM 16583 N N . LYS A 1 37 ? 0.726 2.997 -1.644 1.00 0.00 37 LYS A N 10
ATOM 16584 C CA . LYS A 1 37 ? 0.129 1.889 -2.381 1.00 0.00 37 LYS A CA 10
ATOM 16585 C C . LYS A 1 37 ? 1.197 0.902 -2.839 1.00 0.00 37 LYS A C 10
ATOM 16586 O O . LYS A 1 37 ? 0.946 -0.300 -2.939 1.00 0.00 37 LYS A O 10
ATOM 16605 N N . THR A 1 38 ? 2.393 1.415 -3.114 1.00 0.00 38 THR A N 10
ATOM 16606 C CA . THR A 1 38 ? 3.499 0.579 -3.560 1.00 0.00 38 THR A CA 10
ATOM 16607 C C . THR A 1 38 ? 3.956 -0.366 -2.454 1.00 0.00 38 THR A C 10
ATOM 16608 O O . THR A 1 38 ? 4.261 -1.532 -2.706 1.00 0.00 38 THR A O 10
ATOM 16619 N N . LEU A 1 39 ? 3.998 0.143 -1.228 1.00 0.00 39 LEU A N 10
ATOM 16620 C CA . LEU A 1 39 ? 4.417 -0.657 -0.081 1.00 0.00 39 LEU A CA 10
ATOM 16621 C C . LEU A 1 39 ? 3.379 -1.726 0.244 1.00 0.00 39 LEU A C 10
ATOM 16622 O O . LEU A 1 39 ? 3.722 -2.830 0.668 1.00 0.00 39 LEU A O 10
ATOM 16638 N N . LEU A 1 40 ? 2.110 -1.392 0.040 1.00 0.00 40 LEU A N 10
ATOM 16639 C CA . LEU A 1 40 ? 1.021 -2.326 0.309 1.00 0.00 40 LEU A CA 10
ATOM 16640 C C . LEU A 1 40 ? 0.985 -3.438 -0.734 1.00 0.00 40 LEU A C 10
ATOM 16641 O O . LEU A 1 40 ? 0.883 -4.617 -0.397 1.00 0.00 40 LEU A O 10
ATOM 16657 N N . LYS A 1 41 ? 1.073 -3.054 -2.003 1.00 0.00 41 LYS A N 10
ATOM 16658 C CA . LYS A 1 41 ? 1.055 -4.018 -3.097 1.00 0.00 41 LYS A CA 10
ATOM 16659 C C . LYS A 1 41 ? 2.103 -5.105 -2.882 1.00 0.00 41 LYS A C 10
ATOM 16660 O O . LYS A 1 41 ? 1.840 -6.286 -3.107 1.00 0.00 41 LYS A O 10
ATOM 16679 N N . GLU A 1 42 ? 3.290 -4.698 -2.443 1.00 0.00 42 GLU A N 10
ATOM 16680 C CA . GLU A 1 42 ? 4.376 -5.640 -2.197 1.00 0.00 42 GLU A CA 10
ATOM 16681 C C . GLU A 1 42 ? 4.166 -6.380 -0.879 1.00 0.00 42 GLU A C 10
ATOM 16682 O O . GLU A 1 42 ? 4.388 -7.588 -0.791 1.00 0.00 42 GLU A O 10
ATOM 16694 N N . TRP A 1 43 ? 3.738 -5.647 0.143 1.00 0.00 43 TRP A N 10
ATOM 16695 C CA . TRP A 1 43 ? 3.499 -6.233 1.457 1.00 0.00 43 TRP A CA 10
ATOM 16696 C C . TRP A 1 43 ? 2.381 -7.269 1.395 1.00 0.00 43 TRP A C 10
ATOM 16697 O O . TRP A 1 43 ? 2.218 -8.074 2.312 1.00 0.00 43 TRP A O 10
ATOM 16718 N N . ILE A 1 44 ? 1.615 -7.243 0.309 1.00 0.00 44 ILE A N 10
ATOM 16719 C CA . ILE A 1 44 ? 0.515 -8.181 0.129 1.00 0.00 44 ILE A CA 10
ATOM 16720 C C . ILE A 1 44 ? 0.904 -9.310 -0.820 1.00 0.00 44 ILE A C 10
ATOM 16721 O O . ILE A 1 44 ? 0.212 -10.324 -0.915 1.00 0.00 44 ILE A O 10
ATOM 16737 N N . THR A 1 45 ? 2.018 -9.127 -1.522 1.00 0.00 45 THR A N 10
ATOM 16738 C CA . THR A 1 45 ? 2.501 -10.129 -2.464 1.00 0.00 45 THR A CA 10
ATOM 16739 C C . THR A 1 45 ? 3.685 -10.899 -1.889 1.00 0.00 45 THR A C 10
ATOM 16740 O O . THR A 1 45 ? 3.658 -12.128 -1.805 1.00 0.00 45 THR A O 10
ATOM 16751 N N . THR A 1 46 ? 4.723 -10.171 -1.492 1.00 0.00 46 THR A N 10
ATOM 16752 C CA . THR A 1 46 ? 5.917 -10.785 -0.925 1.00 0.00 46 THR A CA 10
ATOM 16753 C C . THR A 1 46 ? 5.610 -11.449 0.413 1.00 0.00 46 THR A C 10
ATOM 16754 O O . THR A 1 46 ? 6.385 -12.273 0.899 1.00 0.00 46 THR A O 10
ATOM 16765 N N . ILE A 1 47 ? 4.477 -11.085 1.003 1.00 0.00 47 ILE A N 10
ATOM 16766 C CA . ILE A 1 47 ? 4.068 -11.647 2.284 1.00 0.00 47 ILE A CA 10
ATOM 16767 C C . ILE A 1 47 ? 2.645 -12.193 2.216 1.00 0.00 47 ILE A C 10
ATOM 16768 O O . ILE A 1 47 ? 1.720 -11.494 1.804 1.00 0.00 47 ILE A O 10
ATOM 16784 N N . SER A 1 48 ? 2.479 -13.447 2.625 1.00 0.00 48 SER A N 10
ATOM 16785 C CA . SER A 1 48 ? 1.169 -14.089 2.609 1.00 0.00 48 SER A CA 10
ATOM 16786 C C . SER A 1 48 ? 0.617 -14.231 4.024 1.00 0.00 48 SER A C 10
ATOM 16787 O O . SER A 1 48 ? -0.595 -14.318 4.223 1.00 0.00 48 SER A O 10
ATOM 16795 N N . ASP A 1 49 ? 1.514 -14.255 5.003 1.00 0.00 49 ASP A N 10
ATOM 16796 C CA . ASP A 1 49 ? 1.118 -14.386 6.400 1.00 0.00 49 ASP A CA 10
ATOM 16797 C C . ASP A 1 49 ? 1.498 -13.138 7.192 1.00 0.00 49 ASP A C 10
ATOM 16798 O O . ASP A 1 49 ? 2.519 -13.097 7.880 1.00 0.00 49 ASP A O 10
ATOM 16807 N N . PRO A 1 50 ? 0.662 -12.095 7.093 1.00 0.00 50 PRO A N 10
ATOM 16808 C CA . PRO A 1 50 ? 0.890 -10.827 7.792 1.00 0.00 50 PRO A CA 10
ATOM 16809 C C . PRO A 1 50 ? 0.707 -10.956 9.301 1.00 0.00 50 PRO A C 10
ATOM 16810 O O . PRO A 1 50 ? -0.117 -11.741 9.770 1.00 0.00 50 PRO A O 10
ATOM 16821 N N . MET A 1 51 ? 1.479 -10.180 10.054 1.00 0.00 51 MET A N 10
ATOM 16822 C CA . MET A 1 51 ? 1.400 -10.207 11.510 1.00 0.00 51 MET A CA 10
ATOM 16823 C C . MET A 1 51 ? 0.412 -9.162 12.020 1.00 0.00 51 MET A C 10
ATOM 16824 O O . MET A 1 51 ? 0.152 -8.163 11.351 1.00 0.00 51 MET A O 10
ATOM 16838 N N . GLU A 1 52 ? -0.135 -9.401 13.209 1.00 0.00 52 GLU A N 10
ATOM 16839 C CA . GLU A 1 52 ? -1.094 -8.480 13.806 1.00 0.00 52 GLU A CA 10
ATOM 16840 C C . GLU A 1 52 ? -0.537 -7.059 13.838 1.00 0.00 52 GLU A C 10
ATOM 16841 O O . GLU A 1 52 ? -1.259 -6.094 13.592 1.00 0.00 52 GLU A O 10
ATOM 16853 N N . GLU A 1 53 ? 0.752 -6.942 14.143 1.00 0.00 53 GLU A N 10
ATOM 16854 C CA . GLU A 1 53 ? 1.404 -5.640 14.209 1.00 0.00 53 GLU A CA 10
ATOM 16855 C C . GLU A 1 53 ? 1.462 -4.990 12.830 1.00 0.00 53 GLU A C 10
ATOM 16856 O O . GLU A 1 53 ? 1.174 -3.803 12.678 1.00 0.00 53 GLU A O 10
ATOM 16868 N N . ASP A 1 54 ? 1.839 -5.777 11.828 1.00 0.00 54 ASP A N 10
ATOM 16869 C CA . ASP A 1 54 ? 1.935 -5.279 10.460 1.00 0.00 54 ASP A CA 10
ATOM 16870 C C . ASP A 1 54 ? 0.602 -4.701 9.997 1.00 0.00 54 ASP A C 10
ATOM 16871 O O . ASP A 1 54 ? 0.546 -3.590 9.468 1.00 0.00 54 ASP A O 10
ATOM 16880 N N . ILE A 1 55 ? -0.469 -5.461 10.200 1.00 0.00 55 ILE A N 10
ATOM 16881 C CA . ILE A 1 55 ? -1.802 -5.023 9.802 1.00 0.00 55 ILE A CA 10
ATOM 16882 C C . ILE A 1 55 ? -2.251 -3.817 10.622 1.00 0.00 55 ILE A C 10
ATOM 16883 O O . ILE A 1 55 ? -3.002 -2.969 10.137 1.00 0.00 55 ILE A O 10
ATOM 16899 N N . LEU A 1 56 ? -1.784 -3.744 11.863 1.00 0.00 56 LEU A N 10
ATOM 16900 C CA . LEU A 1 56 ? -2.136 -2.641 12.750 1.00 0.00 56 LEU A CA 10
ATOM 16901 C C . LEU A 1 56 ? -1.615 -1.316 12.202 1.00 0.00 56 LEU A C 10
ATOM 16902 O O . LEU A 1 56 ? -2.303 -0.298 12.260 1.00 0.00 56 LEU A O 10
ATOM 16918 N N . GLN A 1 57 ? -0.398 -1.339 11.669 1.00 0.00 57 GLN A N 10
ATOM 16919 C CA . GLN A 1 57 ? 0.213 -0.139 11.110 1.00 0.00 57 GLN A CA 10
ATOM 16920 C C . GLN A 1 57 ? -0.696 0.498 10.063 1.00 0.00 57 GLN A C 10
ATOM 16921 O O . GLN A 1 57 ? -0.718 1.718 9.905 1.00 0.00 57 GLN A O 10
ATOM 16935 N N . VAL A 1 58 ? -1.446 -0.336 9.351 1.00 0.00 58 VAL A N 10
ATOM 16936 C CA . VAL A 1 58 ? -2.359 0.145 8.320 1.00 0.00 58 VAL A CA 10
ATOM 16937 C C . VAL A 1 58 ? -3.552 0.865 8.937 1.00 0.00 58 VAL A C 10
ATOM 16938 O O . VAL A 1 58 ? -4.066 1.833 8.375 1.00 0.00 58 VAL A O 10
ATOM 16951 N N . VAL A 1 59 ? -3.992 0.385 10.096 1.00 0.00 59 VAL A N 10
ATOM 16952 C CA . VAL A 1 59 ? -5.126 0.983 10.791 1.00 0.00 59 VAL A CA 10
ATOM 16953 C C . VAL A 1 59 ? -4.803 2.399 11.253 1.00 0.00 59 VAL A C 10
ATOM 16954 O O . VAL A 1 59 ? -5.552 3.338 10.982 1.00 0.00 59 VAL A O 10
ATOM 16967 N N . ARG A 1 60 ? -3.681 2.547 11.950 1.00 0.00 60 ARG A N 10
ATOM 16968 C CA . ARG A 1 60 ? -3.258 3.849 12.451 1.00 0.00 60 ARG A CA 10
ATOM 16969 C C . ARG A 1 60 ? -3.035 4.827 11.300 1.00 0.00 60 ARG A C 10
ATOM 16970 O O . ARG A 1 60 ? -3.129 6.041 11.478 1.00 0.00 60 ARG A O 10
ATOM 16991 N N . TYR A 1 61 ? -2.738 4.289 10.122 1.00 0.00 61 TYR A N 10
ATOM 16992 C CA . TYR A 1 61 ? -2.497 5.114 8.945 1.00 0.00 61 TYR A CA 10
ATOM 16993 C C . TYR A 1 61 ? -3.808 5.659 8.384 1.00 0.00 61 TYR A C 10
ATOM 16994 O O . TYR A 1 61 ? -3.950 6.862 8.165 1.00 0.00 61 TYR A O 10
ATOM 17012 N N . CYS A 1 62 ? -4.763 4.764 8.155 1.00 0.00 62 CYS A N 10
ATOM 17013 C CA . CYS A 1 62 ? -6.063 5.153 7.621 1.00 0.00 62 CYS A CA 10
ATOM 17014 C C . CYS A 1 62 ? -6.851 5.965 8.644 1.00 0.00 62 CYS A C 10
ATOM 17015 O O . CYS A 1 62 ? -7.434 6.999 8.317 1.00 0.00 62 CYS A O 10
ATOM 17023 N N . THR A 1 63 ? -6.865 5.489 9.885 1.00 0.00 63 THR A N 10
ATOM 17024 C CA . THR A 1 63 ? -7.583 6.169 10.956 1.00 0.00 63 THR A CA 10
ATOM 17025 C C . THR A 1 63 ? -7.114 7.611 11.104 1.00 0.00 63 THR A C 10
ATOM 17026 O O . THR A 1 63 ? -7.856 8.470 11.581 1.00 0.00 63 THR A O 10
ATOM 17037 N N . ASP A 1 64 ? -5.878 7.871 10.690 1.00 0.00 64 ASP A N 10
ATOM 17038 C CA . ASP A 1 64 ? -5.310 9.212 10.775 1.00 0.00 64 ASP A CA 10
ATOM 17039 C C . ASP A 1 64 ? -5.921 10.129 9.719 1.00 0.00 64 ASP A C 10
ATOM 17040 O O . ASP A 1 64 ? -6.160 11.311 9.970 1.00 0.00 64 ASP A O 10
ATOM 17049 N N . LEU A 1 65 ? -6.170 9.577 8.537 1.00 0.00 65 LEU A N 10
ATOM 17050 C CA . LEU A 1 65 ? -6.752 10.345 7.441 1.00 0.00 65 LEU A CA 10
ATOM 17051 C C . LEU A 1 65 ? -8.055 11.009 7.874 1.00 0.00 65 LEU A C 10
ATOM 17052 O O . LEU A 1 65 ? -8.390 12.101 7.413 1.00 0.00 65 LEU A O 10
ATOM 17068 N N . ILE A 1 66 ? -8.786 10.343 8.761 1.00 0.00 66 ILE A N 10
ATOM 17069 C CA . ILE A 1 66 ? -10.051 10.870 9.258 1.00 0.00 66 ILE A CA 10
ATOM 17070 C C . ILE A 1 66 ? -9.837 12.155 10.051 1.00 0.00 66 ILE A C 10
ATOM 17071 O O . ILE A 1 66 ? -10.578 13.124 9.893 1.00 0.00 66 ILE A O 10
ATOM 17087 N N . GLU A 1 67 ? -8.817 12.154 10.904 1.00 0.00 67 GLU A N 10
ATOM 17088 C CA . GLU A 1 67 ? -8.506 13.320 11.722 1.00 0.00 67 GLU A CA 10
ATOM 17089 C C . GLU A 1 67 ? -7.861 14.419 10.881 1.00 0.00 67 GLU A C 10
ATOM 17090 O O . GLU A 1 67 ? -8.091 15.605 11.109 1.00 0.00 67 GLU A O 10
ATOM 17102 N N . GLU A 1 68 ? -7.052 14.010 9.907 1.00 0.00 68 GLU A N 10
ATOM 17103 C CA . GLU A 1 68 ? -6.373 14.960 9.032 1.00 0.00 68 GLU A CA 10
ATOM 17104 C C . GLU A 1 68 ? -7.289 15.406 7.897 1.00 0.00 68 GLU A C 10
ATOM 17105 O O . GLU A 1 68 ? -6.962 16.324 7.145 1.00 0.00 68 GLU A O 10
ATOM 17117 N N . LYS A 1 69 ? -8.438 14.750 7.780 1.00 0.00 69 LYS A N 10
ATOM 17118 C CA . LYS A 1 69 ? -9.404 15.078 6.738 1.00 0.00 69 LYS A CA 10
ATOM 17119 C C . LYS A 1 69 ? -8.832 14.786 5.355 1.00 0.00 69 LYS A C 10
ATOM 17120 O O . LYS A 1 69 ? -9.044 15.549 4.412 1.00 0.00 69 LYS A O 10
ATOM 17139 N N . ASP A 1 70 ? -8.108 13.678 5.240 1.00 0.00 70 ASP A N 10
ATOM 17140 C CA . ASP A 1 70 ? -7.509 13.284 3.971 1.00 0.00 70 ASP A CA 10
ATOM 17141 C C . ASP A 1 70 ? -8.185 12.036 3.414 1.00 0.00 70 ASP A C 10
ATOM 17142 O O . ASP A 1 70 ? -7.532 11.173 2.824 1.00 0.00 70 ASP A O 10
ATOM 17151 N N . LEU A 1 71 ? -9.497 11.943 3.606 1.00 0.00 71 LEU A N 10
ATOM 17152 C CA . LEU A 1 71 ? -10.262 10.799 3.125 1.00 0.00 71 LEU A CA 10
ATOM 17153 C C . LEU A 1 71 ? -10.029 10.576 1.634 1.00 0.00 71 LEU A C 10
ATOM 17154 O O . LEU A 1 71 ? -10.210 9.470 1.125 1.00 0.00 71 LEU A O 10
ATOM 17170 N N . GLU A 1 72 ? -9.621 11.635 0.939 1.00 0.00 72 GLU A N 10
ATOM 17171 C CA . GLU A 1 72 ? -9.361 11.553 -0.494 1.00 0.00 72 GLU A CA 10
ATOM 17172 C C . GLU A 1 72 ? -8.447 10.374 -0.814 1.00 0.00 72 GLU A C 10
ATOM 17173 O O . GLU A 1 72 ? -8.729 9.581 -1.713 1.00 0.00 72 GLU A O 10
ATOM 17185 N N . LYS A 1 73 ? -7.348 10.267 -0.074 1.00 0.00 73 LYS A N 10
ATOM 17186 C CA . LYS A 1 73 ? -6.391 9.187 -0.277 1.00 0.00 73 LYS A CA 10
ATOM 17187 C C . LYS A 1 73 ? -6.887 7.893 0.361 1.00 0.00 73 LYS A C 10
ATOM 17188 O O . LYS A 1 73 ? -6.472 6.799 -0.024 1.00 0.00 73 LYS A O 10
ATOM 17207 N N . LEU A 1 74 ? -7.778 8.025 1.337 1.00 0.00 74 LEU A N 10
ATOM 17208 C CA . LEU A 1 74 ? -8.333 6.865 2.029 1.00 0.00 74 LEU A CA 10
ATOM 17209 C C . LEU A 1 74 ? -9.014 5.919 1.044 1.00 0.00 74 LEU A C 10
ATOM 17210 O O . LEU A 1 74 ? -8.661 4.744 0.952 1.00 0.00 74 LEU A O 10
ATOM 17226 N N . ASP A 1 75 ? -9.991 6.441 0.311 1.00 0.00 75 ASP A N 10
ATOM 17227 C CA . ASP A 1 75 ? -10.721 5.644 -0.669 1.00 0.00 75 ASP A CA 10
ATOM 17228 C C . ASP A 1 75 ? -9.768 5.041 -1.696 1.00 0.00 75 ASP A C 10
ATOM 17229 O O . ASP A 1 75 ? -10.051 3.995 -2.282 1.00 0.00 75 ASP A O 10
ATOM 17238 N N . LEU A 1 76 ? -8.638 5.706 -1.911 1.00 0.00 76 LEU A N 10
ATOM 17239 C CA . LEU A 1 76 ? -7.644 5.238 -2.868 1.00 0.00 76 LEU A CA 10
ATOM 17240 C C . LEU A 1 76 ? -6.837 4.078 -2.291 1.00 0.00 76 LEU A C 10
ATOM 17241 O O . LEU A 1 76 ? -6.677 3.040 -2.933 1.00 0.00 76 LEU A O 10
ATOM 17257 N N . VAL A 1 77 ? -6.333 4.263 -1.075 1.00 0.00 77 VAL A N 10
ATOM 17258 C CA . VAL A 1 77 ? -5.545 3.231 -0.410 1.00 0.00 77 VAL A CA 10
ATOM 17259 C C . VAL A 1 77 ? -6.407 2.024 -0.057 1.00 0.00 77 VAL A C 10
ATOM 17260 O O . VAL A 1 77 ? -5.950 0.883 -0.122 1.00 0.00 77 VAL A O 10
ATOM 17273 N N . ILE A 1 78 ? -7.655 2.285 0.318 1.00 0.00 78 ILE A N 10
ATOM 17274 C CA . ILE A 1 78 ? -8.581 1.219 0.680 1.00 0.00 78 ILE A CA 10
ATOM 17275 C C . ILE A 1 78 ? -8.968 0.389 -0.538 1.00 0.00 78 ILE A C 10
ATOM 17276 O O . ILE A 1 78 ? -8.831 -0.834 -0.539 1.00 0.00 78 ILE A O 10
ATOM 17292 N N . LYS A 1 79 ? -9.451 1.063 -1.577 1.00 0.00 79 LYS A N 10
ATOM 17293 C CA . LYS A 1 79 ? -9.855 0.388 -2.806 1.00 0.00 79 LYS A CA 10
ATOM 17294 C C . LYS A 1 79 ? -8.660 -0.282 -3.476 1.00 0.00 79 LYS A C 10
ATOM 17295 O O . LYS A 1 79 ? -8.817 -1.252 -4.218 1.00 0.00 79 LYS A O 10
ATOM 17314 N N . TYR A 1 80 ? -7.468 0.239 -3.209 1.00 0.00 80 TYR A N 10
ATOM 17315 C CA . TYR A 1 80 ? -6.247 -0.309 -3.789 1.00 0.00 80 TYR A CA 10
ATOM 17316 C C . TYR A 1 80 ? -5.780 -1.537 -3.013 1.00 0.00 80 TYR A C 10
ATOM 17317 O O . TYR A 1 80 ? -5.387 -2.544 -3.601 1.00 0.00 80 TYR A O 10
ATOM 17335 N N . MET A 1 81 ? -5.828 -1.446 -1.687 1.00 0.00 81 MET A N 10
ATOM 17336 C CA . MET A 1 81 ? -5.412 -2.549 -0.830 1.00 0.00 81 MET A CA 10
ATOM 17337 C C . MET A 1 81 ? -6.454 -3.663 -0.834 1.00 0.00 81 MET A C 10
ATOM 17338 O O . MET A 1 81 ? -6.119 -4.841 -0.709 1.00 0.00 81 MET A O 10
ATOM 17352 N N . LYS A 1 82 ? -7.719 -3.283 -0.975 1.00 0.00 82 LYS A N 10
ATOM 17353 C CA . LYS A 1 82 ? -8.811 -4.249 -0.996 1.00 0.00 82 LYS A CA 10
ATOM 17354 C C . LYS A 1 82 ? -8.798 -5.057 -2.289 1.00 0.00 82 LYS A C 10
ATOM 17355 O O . LYS A 1 82 ? -9.181 -6.228 -2.303 1.00 0.00 82 LYS A O 10
ATOM 17374 N N . ARG A 1 83 ? -8.353 -4.428 -3.371 1.00 0.00 83 ARG A N 10
ATOM 17375 C CA . ARG A 1 83 ? -8.290 -5.091 -4.668 1.00 0.00 83 ARG A CA 10
ATOM 17376 C C . ARG A 1 83 ? -7.182 -6.140 -4.689 1.00 0.00 83 ARG A C 10
ATOM 17377 O O . ARG A 1 83 ? -7.269 -7.136 -5.409 1.00 0.00 83 ARG A O 10
ATOM 17398 N N . LEU A 1 84 ? -6.142 -5.910 -3.897 1.00 0.00 84 LEU A N 10
ATOM 17399 C CA . LEU A 1 84 ? -5.016 -6.835 -3.824 1.00 0.00 84 LEU A CA 10
ATOM 17400 C C . LEU A 1 84 ? -5.321 -7.991 -2.876 1.00 0.00 84 LEU A C 10
ATOM 17401 O O . LEU A 1 84 ? -5.230 -9.158 -3.255 1.00 0.00 84 LEU A O 10
ATOM 17417 N N . MET A 1 85 ? -5.685 -7.657 -1.642 1.00 0.00 85 MET A N 10
ATOM 17418 C CA . MET A 1 85 ? -6.007 -8.667 -0.641 1.00 0.00 85 MET A CA 10
ATOM 17419 C C . MET A 1 85 ? -7.105 -9.600 -1.144 1.00 0.00 85 MET A C 10
ATOM 17420 O O . MET A 1 85 ? -7.158 -10.770 -0.766 1.00 0.00 85 MET A O 10
ATOM 17434 N N . GLN A 1 86 ? -7.979 -9.073 -1.995 1.00 0.00 86 GLN A N 10
ATOM 17435 C CA . GLN A 1 86 ? -9.075 -9.859 -2.548 1.00 0.00 86 GLN A CA 10
ATOM 17436 C C . GLN A 1 86 ? -8.579 -10.782 -3.657 1.00 0.00 86 GLN A C 10
ATOM 17437 O O . GLN A 1 86 ? -8.786 -11.993 -3.606 1.00 0.00 86 GLN A O 10
ATOM 17451 N N . GLN A 1 87 ? -7.926 -10.199 -4.656 1.00 0.00 87 GLN A N 10
ATOM 17452 C CA . GLN A 1 87 ? -7.401 -10.969 -5.778 1.00 0.00 87 GLN A CA 10
ATOM 17453 C C . GLN A 1 87 ? -6.310 -11.930 -5.316 1.00 0.00 87 GLN A C 10
ATOM 17454 O O . GLN A 1 87 ? -5.940 -12.857 -6.037 1.00 0.00 87 GLN A O 10
ATOM 17468 N N . SER A 1 88 ? -5.800 -11.701 -4.110 1.00 0.00 88 SER A N 10
ATOM 17469 C CA . SER A 1 88 ? -4.747 -12.544 -3.554 1.00 0.00 88 SER A CA 10
ATOM 17470 C C . SER A 1 88 ? -5.138 -14.017 -3.622 1.00 0.00 88 SER A C 10
ATOM 17471 O O . SER A 1 88 ? -6.312 -14.353 -3.776 1.00 0.00 88 SER A O 10
ATOM 17479 N N . VAL A 1 89 ? -4.145 -14.892 -3.506 1.00 0.00 89 VAL A N 10
ATOM 17480 C CA . VAL A 1 89 ? -4.382 -16.330 -3.553 1.00 0.00 89 VAL A CA 10
ATOM 17481 C C . VAL A 1 89 ? -4.802 -16.863 -2.188 1.00 0.00 89 VAL A C 10
ATOM 17482 O O . VAL A 1 89 ? -5.484 -17.882 -2.091 1.00 0.00 89 VAL A O 10
ATOM 17495 N N . GLU A 1 90 ? -4.389 -16.164 -1.133 1.00 0.00 90 GLU A N 10
ATOM 17496 C CA . GLU A 1 90 ? -4.723 -16.568 0.227 1.00 0.00 90 GLU A CA 10
ATOM 17497 C C . GLU A 1 90 ? -5.979 -15.851 0.716 1.00 0.00 90 GLU A C 10
ATOM 17498 O O . GLU A 1 90 ? -6.055 -14.623 0.690 1.00 0.00 90 GLU A O 10
ATOM 17510 N N . SER A 1 91 ? -6.962 -16.628 1.158 1.00 0.00 91 SER A N 10
ATOM 17511 C CA . SER A 1 91 ? -8.217 -16.069 1.648 1.00 0.00 91 SER A CA 10
ATOM 17512 C C . SER A 1 91 ? -8.000 -15.308 2.953 1.00 0.00 91 SER A C 10
ATOM 17513 O O . SER A 1 91 ? -8.774 -14.417 3.301 1.00 0.00 91 SER A O 10
ATOM 17521 N N . VAL A 1 92 ? -6.942 -15.669 3.672 1.00 0.00 92 VAL A N 10
ATOM 17522 C CA . VAL A 1 92 ? -6.621 -15.023 4.938 1.00 0.00 92 VAL A CA 10
ATOM 17523 C C . VAL A 1 92 ? -6.441 -13.520 4.757 1.00 0.00 92 VAL A C 10
ATOM 17524 O O . VAL A 1 92 ? -6.580 -12.748 5.706 1.00 0.00 92 VAL A O 10
ATOM 17537 N N . TRP A 1 93 ? -6.130 -13.110 3.532 1.00 0.00 93 TRP A N 10
ATOM 17538 C CA . TRP A 1 93 ? -5.930 -11.699 3.226 1.00 0.00 93 TRP A CA 10
ATOM 17539 C C . TRP A 1 93 ? -7.258 -10.948 3.228 1.00 0.00 93 TRP A C 10
ATOM 17540 O O . TRP A 1 93 ? -7.321 -9.782 3.614 1.00 0.00 93 TRP A O 10
ATOM 17561 N N . ASN A 1 94 ? -8.317 -11.625 2.794 1.00 0.00 94 ASN A N 10
ATOM 17562 C CA . ASN A 1 94 ? -9.643 -11.021 2.747 1.00 0.00 94 ASN A CA 10
ATOM 17563 C C . ASN A 1 94 ? -10.068 -10.531 4.128 1.00 0.00 94 ASN A C 10
ATOM 17564 O O . ASN A 1 94 ? -10.696 -9.482 4.260 1.00 0.00 94 ASN A O 10
ATOM 17575 N N . MET A 1 95 ? -9.719 -11.300 5.155 1.00 0.00 95 MET A N 10
ATOM 17576 C CA . MET A 1 95 ? -10.063 -10.943 6.526 1.00 0.00 95 MET A CA 10
ATOM 17577 C C . MET A 1 95 ? -9.214 -9.772 7.013 1.00 0.00 95 MET A C 10
ATOM 17578 O O . MET A 1 95 ? -9.704 -8.890 7.718 1.00 0.00 95 MET A O 10
ATOM 17592 N N . ALA A 1 96 ? -7.942 -9.770 6.632 1.00 0.00 96 ALA A N 10
ATOM 17593 C CA . ALA A 1 96 ? -7.027 -8.707 7.027 1.00 0.00 96 ALA A CA 10
ATOM 17594 C C . ALA A 1 96 ? -7.592 -7.336 6.672 1.00 0.00 96 ALA A C 10
ATOM 17595 O O . ALA A 1 96 ? -7.445 -6.377 7.430 1.00 0.00 96 ALA A O 10
ATOM 17602 N N . PHE A 1 97 ? -8.238 -7.250 5.514 1.00 0.00 97 PHE A N 10
ATOM 17603 C CA . PHE A 1 97 ? -8.825 -5.996 5.057 1.00 0.00 97 PHE A CA 10
ATOM 17604 C C . PHE A 1 97 ? -9.949 -5.549 5.987 1.00 0.00 97 PHE A C 10
ATOM 17605 O O . PHE A 1 97 ? -10.024 -4.382 6.373 1.00 0.00 97 PHE A O 10
ATOM 17622 N N . ASP A 1 98 ? -10.821 -6.487 6.344 1.00 0.00 98 ASP A N 10
ATOM 17623 C CA . ASP A 1 98 ? -11.940 -6.192 7.230 1.00 0.00 98 ASP A CA 10
ATOM 17624 C C . ASP A 1 98 ? -11.446 -5.728 8.596 1.00 0.00 98 ASP A C 10
ATOM 17625 O O . ASP A 1 98 ? -12.047 -4.856 9.223 1.00 0.00 98 ASP A O 10
ATOM 17634 N N . PHE A 1 99 ? -10.346 -6.319 9.053 1.00 0.00 99 PHE A N 10
ATOM 17635 C CA . PHE A 1 99 ? -9.771 -5.968 10.347 1.00 0.00 99 PHE A CA 10
ATOM 17636 C C . PHE A 1 99 ? -9.467 -4.474 10.420 1.00 0.00 99 PHE A C 10
ATOM 17637 O O . PHE A 1 99 ? -9.834 -3.802 11.385 1.00 0.00 99 PHE A O 10
ATOM 17654 N N . ILE A 1 100 ? -8.795 -3.963 9.394 1.00 0.00 100 ILE A N 10
ATOM 17655 C CA . ILE A 1 100 ? -8.442 -2.549 9.342 1.00 0.00 100 ILE A CA 10
ATOM 17656 C C . ILE A 1 100 ? -9.689 -1.672 9.310 1.00 0.00 100 ILE A C 10
ATOM 17657 O O . ILE A 1 100 ? -9.761 -0.650 9.993 1.00 0.00 100 ILE A O 10
ATOM 17673 N N . LEU A 1 101 ? -10.672 -2.079 8.513 1.00 0.00 101 LEU A N 10
ATOM 17674 C CA . LEU A 1 101 ? -11.918 -1.332 8.393 1.00 0.00 101 LEU A CA 10
ATOM 17675 C C . LEU A 1 101 ? -12.701 -1.362 9.702 1.00 0.00 101 LEU A C 10
ATOM 17676 O O . LEU A 1 101 ? -13.412 -0.414 10.035 1.00 0.00 101 LEU A O 10
ATOM 17692 N N . ASP A 1 102 ? -12.563 -2.457 10.442 1.00 0.00 102 ASP A N 10
ATOM 17693 C CA . ASP A 1 102 ? -13.253 -2.610 11.717 1.00 0.00 102 ASP A CA 10
ATOM 17694 C C . ASP A 1 102 ? -12.829 -1.524 12.700 1.00 0.00 102 ASP A C 10
ATOM 17695 O O . ASP A 1 102 ? -13.612 -1.099 13.547 1.00 0.00 102 ASP A O 10
ATOM 17704 N N . ASN A 1 103 ? -11.582 -1.079 12.579 1.00 0.00 103 ASN A N 10
ATOM 17705 C CA . ASN A 1 103 ? -11.052 -0.043 13.458 1.00 0.00 103 ASN A CA 10
ATOM 17706 C C . ASN A 1 103 ? -11.120 1.326 12.787 1.00 0.00 103 ASN A C 10
ATOM 17707 O O . ASN A 1 103 ? -11.309 2.346 13.451 1.00 0.00 103 ASN A O 10
ATOM 17718 N N . VAL A 1 104 ? -10.966 1.341 11.467 1.00 0.00 104 VAL A N 10
ATOM 17719 C CA . VAL A 1 104 ? -11.012 2.583 10.706 1.00 0.00 104 VAL A CA 10
ATOM 17720 C C . VAL A 1 104 ? -12.447 3.065 10.525 1.00 0.00 104 VAL A C 10
ATOM 17721 O O . VAL A 1 104 ? -12.811 4.148 10.983 1.00 0.00 104 VAL A O 10
ATOM 17734 N N . GLN A 1 105 ? -13.258 2.252 9.857 1.00 0.00 105 GLN A N 10
ATOM 17735 C CA . GLN A 1 105 ? -14.655 2.595 9.616 1.00 0.00 105 GLN A CA 10
ATOM 17736 C C . GLN A 1 105 ? -15.337 3.037 10.907 1.00 0.00 105 GLN A C 10
ATOM 17737 O O . GLN A 1 105 ? -16.263 3.848 10.886 1.00 0.00 105 GLN A O 10
ATOM 17751 N N . VAL A 1 106 ? -14.874 2.498 12.031 1.00 0.00 106 VAL A N 10
ATOM 17752 C CA . VAL A 1 106 ? -15.439 2.837 13.331 1.00 0.00 106 VAL A CA 10
ATOM 17753 C C . VAL A 1 106 ? -15.066 4.258 13.739 1.00 0.00 106 VAL A C 10
ATOM 17754 O O . VAL A 1 106 ? -15.932 5.068 14.071 1.00 0.00 106 VAL A O 10
ATOM 17767 N N . VAL A 1 107 ? -13.770 4.555 13.709 1.00 0.00 107 VAL A N 10
ATOM 17768 C CA . VAL A 1 107 ? -13.282 5.880 14.075 1.00 0.00 107 VAL A CA 10
ATOM 17769 C C . VAL A 1 107 ? -13.709 6.925 13.049 1.00 0.00 107 VAL A C 10
ATOM 17770 O O . VAL A 1 107 ? -13.832 8.109 13.367 1.00 0.00 107 VAL A O 10
ATOM 17783 N N . LEU A 1 108 ? -13.934 6.480 11.818 1.00 0.00 108 LEU A N 10
ATOM 17784 C CA . LEU A 1 108 ? -14.348 7.377 10.744 1.00 0.00 108 LEU A CA 10
ATOM 17785 C C . LEU A 1 108 ? -15.803 7.799 10.918 1.00 0.00 108 LEU A C 10
ATOM 17786 O O . LEU A 1 108 ? -16.160 8.948 10.662 1.00 0.00 108 LEU A O 10
ATOM 17802 N N . GLN A 1 109 ? -16.637 6.862 11.358 1.00 0.00 109 GLN A N 10
ATOM 17803 C CA . GLN A 1 109 ? -18.053 7.140 11.568 1.00 0.00 109 GLN A CA 10
ATOM 17804 C C . GLN A 1 109 ? -18.250 8.137 12.705 1.00 0.00 109 GLN A C 10
ATOM 17805 O O . GLN A 1 109 ? -19.084 9.037 12.615 1.00 0.00 109 GLN A O 10
ATOM 17819 N N . GLN A 1 110 ? -17.476 7.970 13.773 1.00 0.00 110 GLN A N 10
ATOM 17820 C CA . GLN A 1 110 ? -17.567 8.857 14.927 1.00 0.00 110 GLN A CA 10
ATOM 17821 C C . GLN A 1 110 ? -17.161 10.279 14.555 1.00 0.00 110 GLN A C 10
ATOM 17822 O O . GLN A 1 110 ? -17.421 11.226 15.298 1.00 0.00 110 GLN A O 10
ATOM 17836 N N . THR A 1 111 ? -16.520 10.423 13.400 1.00 0.00 111 THR A N 10
ATOM 17837 C CA . THR A 1 111 ? -16.076 11.729 12.929 1.00 0.00 111 THR A CA 10
ATOM 17838 C C . THR A 1 111 ? -17.091 12.344 11.974 1.00 0.00 111 THR A C 10
ATOM 17839 O O . THR A 1 111 ? -17.621 13.427 12.228 1.00 0.00 111 THR A O 10
ATOM 17850 N N . TYR A 1 112 ? -17.361 11.648 10.876 1.00 0.00 112 TYR A N 10
ATOM 17851 C CA . TYR A 1 112 ? -18.313 12.127 9.881 1.00 0.00 112 TYR A CA 10
ATOM 17852 C C . TYR A 1 112 ? -19.635 11.370 9.983 1.00 0.00 112 TYR A C 10
ATOM 17853 O O . TYR A 1 112 ? -20.709 11.963 9.909 1.00 0.00 112 TYR A O 10
ATOM 17871 N N . GLY A 1 113 ? -19.544 10.055 10.155 1.00 0.00 113 GLY A N 10
ATOM 17872 C CA . GLY A 1 113 ? -20.738 9.237 10.264 1.00 0.00 113 GLY A CA 10
ATOM 17873 C C . GLY A 1 113 ? -20.926 8.322 9.070 1.00 0.00 113 GLY A C 10
ATOM 17874 O O . GLY A 1 113 ? -21.727 7.388 9.115 1.00 0.00 113 GLY A O 10
ATOM 17878 N N . SER A 1 114 ? -20.189 8.594 7.997 1.00 0.00 114 SER A N 10
ATOM 17879 C CA . SER A 1 114 ? -20.284 7.792 6.783 1.00 0.00 114 SER A CA 10
ATOM 17880 C C . SER A 1 114 ? -19.220 6.699 6.770 1.00 0.00 114 SER A C 10
ATOM 17881 O O . SER A 1 114 ? -18.492 6.513 7.746 1.00 0.00 114 SER A O 10
ATOM 17889 N N . THR A 1 115 ? -19.133 5.979 5.656 1.00 0.00 115 THR A N 10
ATOM 17890 C CA . THR A 1 115 ? -18.159 4.903 5.515 1.00 0.00 115 THR A CA 10
ATOM 17891 C C . THR A 1 115 ? -17.782 4.693 4.053 1.00 0.00 115 THR A C 10
ATOM 17892 O O . THR A 1 115 ? -18.254 5.409 3.169 1.00 0.00 115 THR A O 10
ATOM 17903 N N . LEU A 1 116 ? -16.929 3.706 3.804 1.00 0.00 116 LEU A N 10
ATOM 17904 C CA . LEU A 1 116 ? -16.488 3.399 2.447 1.00 0.00 116 LEU A CA 10
ATOM 17905 C C . LEU A 1 116 ? -17.324 2.276 1.843 1.00 0.00 116 LEU A C 10
ATOM 17906 O O . LEU A 1 116 ? -17.865 1.435 2.561 1.00 0.00 116 LEU A O 10
ATOM 17922 N N . LYS A 1 117 ? -17.424 2.267 0.519 1.00 0.00 117 LYS A N 10
ATOM 17923 C CA . LYS A 1 117 ? -18.192 1.244 -0.185 1.00 0.00 117 LYS A CA 10
ATOM 17924 C C . LYS A 1 117 ? -17.266 0.236 -0.858 1.00 0.00 117 LYS A C 10
ATOM 17925 O O . LYS A 1 117 ? -16.717 0.500 -1.928 1.00 0.00 117 LYS A O 10
ATOM 17944 N N . VAL A 1 118 ? -17.097 -0.921 -0.224 1.00 0.00 118 VAL A N 10
ATOM 17945 C CA . VAL A 1 118 ? -16.240 -1.970 -0.765 1.00 0.00 118 VAL A CA 10
ATOM 17946 C C . VAL A 1 118 ? -17.036 -3.238 -1.048 1.00 0.00 118 VAL A C 10
ATOM 17947 O O . VAL A 1 118 ? -17.254 -4.061 -0.159 1.00 0.00 118 VAL A O 10
ATOM 17960 N N . THR A 1 119 ? -17.470 -3.391 -2.296 1.00 0.00 119 THR A N 10
ATOM 17961 C CA . THR A 1 119 ? -18.244 -4.559 -2.698 1.00 0.00 119 THR A CA 10
ATOM 17962 C C . THR A 1 119 ? -17.550 -5.849 -2.277 1.00 0.00 119 THR A C 10
ATOM 17963 O O . THR A 1 119 ? -16.366 -5.815 -1.945 1.00 0.00 119 THR A O 10
ATOM 17974 N N . LYS B 2 7 ? 8.429 -10.716 12.415 1.00 0.00 207 LYS B N 10
ATOM 17975 C CA . LYS B 2 7 ? 8.642 -9.281 12.565 1.00 0.00 207 LYS B CA 10
ATOM 17976 C C . LYS B 2 7 ? 7.730 -8.496 11.627 1.00 0.00 207 LYS B C 10
ATOM 17977 O O . LYS B 2 7 ? 7.185 -9.046 10.671 1.00 0.00 207 LYS B O 10
ATOM 17996 N N . SER B 2 8 ? 7.570 -7.207 11.908 1.00 0.00 208 SER B N 10
ATOM 17997 C CA . SER B 2 8 ? 6.722 -6.346 11.091 1.00 0.00 208 SER B CA 10
ATOM 17998 C C . SER B 2 8 ? 7.456 -5.899 9.831 1.00 0.00 208 SER B C 10
ATOM 17999 O O . SER B 2 8 ? 8.437 -5.157 9.899 1.00 0.00 208 SER B O 10
ATOM 18007 N N . PHE B 2 9 ? 6.974 -6.356 8.680 1.00 0.00 209 PHE B N 10
ATOM 18008 C CA . PHE B 2 9 ? 7.584 -6.006 7.402 1.00 0.00 209 PHE B CA 10
ATOM 18009 C C . PHE B 2 9 ? 7.717 -4.492 7.260 1.00 0.00 209 PHE B C 10
ATOM 18010 O O . PHE B 2 9 ? 8.703 -3.994 6.719 1.00 0.00 209 PHE B O 10
ATOM 18027 N N . PHE B 2 10 ? 6.717 -3.769 7.749 1.00 0.00 210 PHE B N 10
ATOM 18028 C CA . PHE B 2 10 ? 6.719 -2.312 7.676 1.00 0.00 210 PHE B CA 10
ATOM 18029 C C . PHE B 2 10 ? 7.814 -1.726 8.562 1.00 0.00 210 PHE B C 10
ATOM 18030 O O . PHE B 2 10 ? 8.347 -0.651 8.282 1.00 0.00 210 PHE B O 10
ATOM 18047 N N . ASP B 2 11 ? 8.145 -2.438 9.634 1.00 0.00 211 ASP B N 10
ATOM 18048 C CA . ASP B 2 11 ? 9.178 -1.990 10.562 1.00 0.00 211 ASP B CA 10
ATOM 18049 C C . ASP B 2 11 ? 10.568 -2.205 9.973 1.00 0.00 211 ASP B C 10
ATOM 18050 O O . ASP B 2 11 ? 11.437 -1.338 10.071 1.00 0.00 211 ASP B O 10
ATOM 18059 N N . LYS B 2 12 ? 10.773 -3.368 9.364 1.00 0.00 212 LYS B N 10
ATOM 18060 C CA . LYS B 2 12 ? 12.059 -3.699 8.760 1.00 0.00 212 LYS B CA 10
ATOM 18061 C C . LYS B 2 12 ? 12.227 -2.992 7.420 1.00 0.00 212 LYS B C 10
ATOM 18062 O O . LYS B 2 12 ? 13.344 -2.834 6.926 1.00 0.00 212 LYS B O 10
ATOM 18081 N N . LYS B 2 13 ? 11.113 -2.568 6.835 1.00 0.00 213 LYS B N 10
ATOM 18082 C CA . LYS B 2 13 ? 11.136 -1.875 5.552 1.00 0.00 213 LYS B CA 10
ATOM 18083 C C . LYS B 2 13 ? 11.354 -0.377 5.747 1.00 0.00 213 LYS B C 10
ATOM 18084 O O . LYS B 2 13 ? 12.175 0.233 5.063 1.00 0.00 213 LYS B O 10
ATOM 18103 N N . ARG B 2 14 ? 10.615 0.206 6.684 1.00 0.00 214 ARG B N 10
ATOM 18104 C CA . ARG B 2 14 ? 10.728 1.632 6.968 1.00 0.00 214 ARG B CA 10
ATOM 18105 C C . ARG B 2 14 ? 12.169 2.007 7.301 1.00 0.00 214 ARG B C 10
ATOM 18106 O O . ARG B 2 14 ? 12.591 3.142 7.081 1.00 0.00 214 ARG B O 10
ATOM 18127 N N . SER B 2 15 ? 12.918 1.046 7.832 1.00 0.00 215 SER B N 10
ATOM 18128 C CA . SER B 2 15 ? 14.310 1.276 8.199 1.00 0.00 215 SER B CA 10
ATOM 18129 C C . SER B 2 15 ? 15.204 1.283 6.963 1.00 0.00 215 SER B C 10
ATOM 18130 O O . SER B 2 15 ? 16.265 1.907 6.953 1.00 0.00 215 SER B O 10
ATOM 18138 N N . GLU B 2 16 ? 14.767 0.584 5.920 1.00 0.00 216 GLU B N 10
ATOM 18139 C CA . GLU B 2 16 ? 15.527 0.509 4.678 1.00 0.00 216 GLU B CA 10
ATOM 18140 C C . GLU B 2 16 ? 15.599 1.874 4.000 1.00 0.00 216 GLU B C 10
ATOM 18141 O O . GLU B 2 16 ? 16.684 2.390 3.734 1.00 0.00 216 GLU B O 10
ATOM 18153 N N . ARG B 2 17 ? 14.435 2.452 3.722 1.00 0.00 217 ARG B N 10
ATOM 18154 C CA . ARG B 2 17 ? 14.365 3.756 3.074 1.00 0.00 217 ARG B CA 10
ATOM 18155 C C . ARG B 2 17 ? 15.183 4.790 3.842 1.00 0.00 217 ARG B C 10
ATOM 18156 O O . ARG B 2 17 ? 15.811 5.666 3.246 1.00 0.00 217 ARG B O 10
ATOM 18177 N N . ILE B 2 18 ? 15.170 4.682 5.166 1.00 0.00 218 ILE B N 10
ATOM 18178 C CA . ILE B 2 18 ? 15.912 5.606 6.015 1.00 0.00 218 ILE B CA 10
ATOM 18179 C C . ILE B 2 18 ? 17.415 5.382 5.891 1.00 0.00 218 ILE B C 10
ATOM 18180 O O . ILE B 2 18 ? 18.210 6.290 6.131 1.00 0.00 218 ILE B O 10
ATOM 18196 N N . SER B 2 19 ? 17.797 4.165 5.515 1.00 0.00 219 SER B N 10
ATOM 18197 C CA . SER B 2 19 ? 19.205 3.820 5.361 1.00 0.00 219 SER B CA 10
ATOM 18198 C C . SER B 2 19 ? 19.558 3.625 3.890 1.00 0.00 219 SER B C 10
ATOM 18199 O O . SER B 2 19 ? 18.727 3.832 3.008 1.00 0.00 219 SER B O 10
ATOM 18207 N N . ASN B 2 20 ? 20.800 3.224 3.634 1.00 0.00 220 ASN B N 10
ATOM 18208 C CA . ASN B 2 20 ? 21.265 3.001 2.271 1.00 0.00 220 ASN B CA 10
ATOM 18209 C C . ASN B 2 20 ? 20.635 1.743 1.680 1.00 0.00 220 ASN B C 10
ATOM 18210 O O . ASN B 2 20 ? 20.318 0.797 2.402 1.00 0.00 220 ASN B O 10
ATOM 18221 N N . ALA A 1 23 ? 3.559 13.759 13.121 1.00 0.00 23 ALA A N 11
ATOM 18222 C CA . ALA A 1 23 ? 2.237 13.247 13.462 1.00 0.00 23 ALA A CA 11
ATOM 18223 C C . ALA A 1 23 ? 1.340 13.181 12.233 1.00 0.00 23 ALA A C 11
ATOM 18224 O O . ALA A 1 23 ? 0.138 13.434 12.315 1.00 0.00 23 ALA A O 11
ATOM 18231 N N . ALA A 1 24 ? 1.930 12.840 11.091 1.00 0.00 24 ALA A N 11
ATOM 18232 C CA . ALA A 1 24 ? 1.183 12.740 9.844 1.00 0.00 24 ALA A CA 11
ATOM 18233 C C . ALA A 1 24 ? 0.973 11.283 9.446 1.00 0.00 24 ALA A C 11
ATOM 18234 O O . ALA A 1 24 ? 1.678 10.382 9.902 1.00 0.00 24 ALA A O 11
ATOM 18241 N N . PRO A 1 25 ? -0.018 11.044 8.575 1.00 0.00 25 PRO A N 11
ATOM 18242 C CA . PRO A 1 25 ? -0.344 9.697 8.096 1.00 0.00 25 PRO A CA 11
ATOM 18243 C C . PRO A 1 25 ? 0.733 9.132 7.175 1.00 0.00 25 PRO A C 11
ATOM 18244 O O . PRO A 1 25 ? 0.721 9.376 5.969 1.00 0.00 25 PRO A O 11
ATOM 18255 N N . ASN A 1 26 ? 1.662 8.378 7.752 1.00 0.00 26 ASN A N 11
ATOM 18256 C CA . ASN A 1 26 ? 2.748 7.779 6.983 1.00 0.00 26 ASN A CA 11
ATOM 18257 C C . ASN A 1 26 ? 2.787 6.268 7.184 1.00 0.00 26 ASN A C 11
ATOM 18258 O O . ASN A 1 26 ? 2.676 5.777 8.308 1.00 0.00 26 ASN A O 11
ATOM 18269 N N . LEU A 1 27 ? 2.947 5.535 6.087 1.00 0.00 27 LEU A N 11
ATOM 18270 C CA . LEU A 1 27 ? 3.003 4.078 6.142 1.00 0.00 27 LEU A CA 11
ATOM 18271 C C . LEU A 1 27 ? 4.431 3.580 5.947 1.00 0.00 27 LEU A C 11
ATOM 18272 O O . LEU A 1 27 ? 4.979 3.654 4.847 1.00 0.00 27 LEU A O 11
ATOM 18288 N N . ALA A 1 28 ? 5.028 3.072 7.020 1.00 0.00 28 ALA A N 11
ATOM 18289 C CA . ALA A 1 28 ? 6.390 2.558 6.965 1.00 0.00 28 ALA A CA 11
ATOM 18290 C C . ALA A 1 28 ? 7.367 3.638 6.513 1.00 0.00 28 ALA A C 11
ATOM 18291 O O . ALA A 1 28 ? 8.397 3.342 5.909 1.00 0.00 28 ALA A O 11
ATOM 18298 N N . GLY A 1 29 ? 7.034 4.892 6.807 1.00 0.00 29 GLY A N 11
ATOM 18299 C CA . GLY A 1 29 ? 7.893 5.996 6.422 1.00 0.00 29 GLY A CA 11
ATOM 18300 C C . GLY A 1 29 ? 7.477 6.622 5.106 1.00 0.00 29 GLY A C 11
ATOM 18301 O O . GLY A 1 29 ? 8.153 7.513 4.593 1.00 0.00 29 GLY A O 11
ATOM 18305 N N . ALA A 1 30 ? 6.362 6.153 4.555 1.00 0.00 30 ALA A N 11
ATOM 18306 C CA . ALA A 1 30 ? 5.856 6.672 3.291 1.00 0.00 30 ALA A CA 11
ATOM 18307 C C . ALA A 1 30 ? 4.717 7.659 3.519 1.00 0.00 30 ALA A C 11
ATOM 18308 O O . ALA A 1 30 ? 3.657 7.292 4.027 1.00 0.00 30 ALA A O 11
ATOM 18315 N N . VAL A 1 31 ? 4.941 8.913 3.140 1.00 0.00 31 VAL A N 11
ATOM 18316 C CA . VAL A 1 31 ? 3.933 9.953 3.303 1.00 0.00 31 VAL A CA 11
ATOM 18317 C C . VAL A 1 31 ? 3.090 10.104 2.042 1.00 0.00 31 VAL A C 11
ATOM 18318 O O . VAL A 1 31 ? 1.882 10.328 2.114 1.00 0.00 31 VAL A O 11
ATOM 18331 N N . GLU A 1 32 ? 3.735 9.979 0.887 1.00 0.00 32 GLU A N 11
ATOM 18332 C CA . GLU A 1 32 ? 3.045 10.102 -0.391 1.00 0.00 32 GLU A CA 11
ATOM 18333 C C . GLU A 1 32 ? 2.155 8.889 -0.648 1.00 0.00 32 GLU A C 11
ATOM 18334 O O . GLU A 1 32 ? 2.523 7.757 -0.332 1.00 0.00 32 GLU A O 11
ATOM 18346 N N . PHE A 1 33 ? 0.981 9.134 -1.222 1.00 0.00 33 PHE A N 11
ATOM 18347 C CA . PHE A 1 33 ? 0.038 8.063 -1.520 1.00 0.00 33 PHE A CA 11
ATOM 18348 C C . PHE A 1 33 ? 0.687 6.994 -2.396 1.00 0.00 33 PHE A C 11
ATOM 18349 O O . PHE A 1 33 ? 0.638 5.805 -2.082 1.00 0.00 33 PHE A O 11
ATOM 18366 N N . SER A 1 34 ? 1.293 7.428 -3.496 1.00 0.00 34 SER A N 11
ATOM 18367 C CA . SER A 1 34 ? 1.948 6.510 -4.421 1.00 0.00 34 SER A CA 11
ATOM 18368 C C . SER A 1 34 ? 2.918 5.594 -3.681 1.00 0.00 34 SER A C 11
ATOM 18369 O O . SER A 1 34 ? 3.049 4.415 -4.009 1.00 0.00 34 SER A O 11
ATOM 18377 N N . ASP A 1 35 ? 3.596 6.146 -2.680 1.00 0.00 35 ASP A N 11
ATOM 18378 C CA . ASP A 1 35 ? 4.555 5.379 -1.892 1.00 0.00 35 ASP A CA 11
ATOM 18379 C C . ASP A 1 35 ? 3.836 4.422 -0.945 1.00 0.00 35 ASP A C 11
ATOM 18380 O O . ASP A 1 35 ? 4.358 3.360 -0.605 1.00 0.00 35 ASP A O 11
ATOM 18389 N N . VAL A 1 36 ? 2.637 4.807 -0.520 1.00 0.00 36 VAL A N 11
ATOM 18390 C CA . VAL A 1 36 ? 1.848 3.984 0.388 1.00 0.00 36 VAL A CA 11
ATOM 18391 C C . VAL A 1 36 ? 1.293 2.756 -0.324 1.00 0.00 36 VAL A C 11
ATOM 18392 O O . VAL A 1 36 ? 1.529 1.622 0.096 1.00 0.00 36 VAL A O 11
ATOM 18405 N N . LYS A 1 37 ? 0.557 2.987 -1.405 1.00 0.00 37 LYS A N 11
ATOM 18406 C CA . LYS A 1 37 ? -0.030 1.900 -2.179 1.00 0.00 37 LYS A CA 11
ATOM 18407 C C . LYS A 1 37 ? 1.047 0.933 -2.662 1.00 0.00 37 LYS A C 11
ATOM 18408 O O . LYS A 1 37 ? 0.816 -0.273 -2.756 1.00 0.00 37 LYS A O 11
ATOM 18427 N N . THR A 1 38 ? 2.224 1.471 -2.966 1.00 0.00 38 THR A N 11
ATOM 18428 C CA . THR A 1 38 ? 3.336 0.656 -3.440 1.00 0.00 38 THR A CA 11
ATOM 18429 C C . THR A 1 38 ? 3.814 -0.306 -2.358 1.00 0.00 38 THR A C 11
ATOM 18430 O O . THR A 1 38 ? 4.176 -1.448 -2.642 1.00 0.00 38 THR A O 11
ATOM 18441 N N . LEU A 1 39 ? 3.811 0.163 -1.114 1.00 0.00 39 LEU A N 11
ATOM 18442 C CA . LEU A 1 39 ? 4.243 -0.655 0.013 1.00 0.00 39 LEU A CA 11
ATOM 18443 C C . LEU A 1 39 ? 3.234 -1.762 0.301 1.00 0.00 39 LEU A C 11
ATOM 18444 O O . LEU A 1 39 ? 3.605 -2.873 0.683 1.00 0.00 39 LEU A O 11
ATOM 18460 N N . LEU A 1 40 ? 1.955 -1.452 0.116 1.00 0.00 40 LEU A N 11
ATOM 18461 C CA . LEU A 1 40 ? 0.890 -2.420 0.353 1.00 0.00 40 LEU A CA 11
ATOM 18462 C C . LEU A 1 40 ? 0.880 -3.495 -0.730 1.00 0.00 40 LEU A C 11
ATOM 18463 O O . LEU A 1 40 ? 0.798 -4.688 -0.436 1.00 0.00 40 LEU A O 11
ATOM 18479 N N . LYS A 1 41 ? 0.964 -3.064 -1.984 1.00 0.00 41 LYS A N 11
ATOM 18480 C CA . LYS A 1 41 ? 0.968 -3.988 -3.112 1.00 0.00 41 LYS A CA 11
ATOM 18481 C C . LYS A 1 41 ? 2.040 -5.057 -2.937 1.00 0.00 41 LYS A C 11
ATOM 18482 O O . LYS A 1 41 ? 1.803 -6.235 -3.198 1.00 0.00 41 LYS A O 11
ATOM 18501 N N . GLU A 1 42 ? 3.221 -4.637 -2.491 1.00 0.00 42 GLU A N 11
ATOM 18502 C CA . GLU A 1 42 ? 4.329 -5.560 -2.280 1.00 0.00 42 GLU A CA 11
ATOM 18503 C C . GLU A 1 42 ? 4.137 -6.358 -0.992 1.00 0.00 42 GLU A C 11
ATOM 18504 O O . GLU A 1 42 ? 4.382 -7.563 -0.953 1.00 0.00 42 GLU A O 11
ATOM 18516 N N . TRP A 1 43 ? 3.697 -5.674 0.059 1.00 0.00 43 TRP A N 11
ATOM 18517 C CA . TRP A 1 43 ? 3.473 -6.317 1.348 1.00 0.00 43 TRP A CA 11
ATOM 18518 C C . TRP A 1 43 ? 2.373 -7.369 1.248 1.00 0.00 43 TRP A C 11
ATOM 18519 O O . TRP A 1 43 ? 2.220 -8.206 2.138 1.00 0.00 43 TRP A O 11
ATOM 18540 N N . ILE A 1 44 ? 1.613 -7.322 0.160 1.00 0.00 44 ILE A N 11
ATOM 18541 C CA . ILE A 1 44 ? 0.529 -8.272 -0.056 1.00 0.00 44 ILE A CA 11
ATOM 18542 C C . ILE A 1 44 ? 0.936 -9.353 -1.052 1.00 0.00 44 ILE A C 11
ATOM 18543 O O . ILE A 1 44 ? 0.278 -10.388 -1.167 1.00 0.00 44 ILE A O 11
ATOM 18559 N N . THR A 1 45 ? 2.028 -9.108 -1.769 1.00 0.00 45 THR A N 11
ATOM 18560 C CA . THR A 1 45 ? 2.525 -10.060 -2.755 1.00 0.00 45 THR A CA 11
ATOM 18561 C C . THR A 1 45 ? 3.722 -10.835 -2.216 1.00 0.00 45 THR A C 11
ATOM 18562 O O . THR A 1 45 ? 3.713 -12.066 -2.179 1.00 0.00 45 THR A O 11
ATOM 18573 N N . THR A 1 46 ? 4.753 -10.107 -1.798 1.00 0.00 46 THR A N 11
ATOM 18574 C CA . THR A 1 46 ? 5.958 -10.727 -1.260 1.00 0.00 46 THR A CA 11
ATOM 18575 C C . THR A 1 46 ? 5.667 -11.452 0.048 1.00 0.00 46 THR A C 11
ATOM 18576 O O . THR A 1 46 ? 6.460 -12.279 0.499 1.00 0.00 46 THR A O 11
ATOM 18587 N N . ILE A 1 47 ? 4.526 -11.138 0.652 1.00 0.00 47 ILE A N 11
ATOM 18588 C CA . ILE A 1 47 ? 4.131 -11.763 1.909 1.00 0.00 47 ILE A CA 11
ATOM 18589 C C . ILE A 1 47 ? 2.719 -12.333 1.819 1.00 0.00 47 ILE A C 11
ATOM 18590 O O . ILE A 1 47 ? 1.789 -11.650 1.390 1.00 0.00 47 ILE A O 11
ATOM 18606 N N . SER A 1 48 ? 2.567 -13.589 2.227 1.00 0.00 48 SER A N 11
ATOM 18607 C CA . SER A 1 48 ? 1.269 -14.252 2.190 1.00 0.00 48 SER A CA 11
ATOM 18608 C C . SER A 1 48 ? 0.692 -14.394 3.595 1.00 0.00 48 SER A C 11
ATOM 18609 O O . SER A 1 48 ? -0.522 -14.498 3.773 1.00 0.00 48 SER A O 11
ATOM 18617 N N . ASP A 1 49 ? 1.571 -14.398 4.592 1.00 0.00 49 ASP A N 11
ATOM 18618 C CA . ASP A 1 49 ? 1.152 -14.526 5.982 1.00 0.00 49 ASP A CA 11
ATOM 18619 C C . ASP A 1 49 ? 1.487 -13.263 6.770 1.00 0.00 49 ASP A C 11
ATOM 18620 O O . ASP A 1 49 ? 2.484 -13.197 7.488 1.00 0.00 49 ASP A O 11
ATOM 18629 N N . PRO A 1 50 ? 0.635 -12.237 6.633 1.00 0.00 50 PRO A N 11
ATOM 18630 C CA . PRO A 1 50 ? 0.820 -10.956 7.324 1.00 0.00 50 PRO A CA 11
ATOM 18631 C C . PRO A 1 50 ? 0.594 -11.072 8.827 1.00 0.00 50 PRO A C 11
ATOM 18632 O O . PRO A 1 50 ? -0.320 -11.764 9.276 1.00 0.00 50 PRO A O 11
ATOM 18643 N N . MET A 1 51 ? 1.431 -10.388 9.601 1.00 0.00 51 MET A N 11
ATOM 18644 C CA . MET A 1 51 ? 1.320 -10.413 11.055 1.00 0.00 51 MET A CA 11
ATOM 18645 C C . MET A 1 51 ? 0.320 -9.370 11.541 1.00 0.00 51 MET A C 11
ATOM 18646 O O . MET A 1 51 ? 0.008 -8.416 10.828 1.00 0.00 51 MET A O 11
ATOM 18660 N N . GLU A 1 52 ? -0.180 -9.558 12.759 1.00 0.00 52 GLU A N 11
ATOM 18661 C CA . GLU A 1 52 ? -1.146 -8.633 13.339 1.00 0.00 52 GLU A CA 11
ATOM 18662 C C . GLU A 1 52 ? -0.582 -7.215 13.386 1.00 0.00 52 GLU A C 11
ATOM 18663 O O . GLU A 1 52 ? -1.142 -6.294 12.794 1.00 0.00 52 GLU A O 11
ATOM 18675 N N . GLU A 1 53 ? 0.530 -7.051 14.096 1.00 0.00 53 GLU A N 11
ATOM 18676 C CA . GLU A 1 53 ? 1.169 -5.746 14.222 1.00 0.00 53 GLU A CA 11
ATOM 18677 C C . GLU A 1 53 ? 1.394 -5.116 12.851 1.00 0.00 53 GLU A C 11
ATOM 18678 O O . GLU A 1 53 ? 1.105 -3.938 12.642 1.00 0.00 53 GLU A O 11
ATOM 18690 N N . ASP A 1 54 ? 1.914 -5.909 11.921 1.00 0.00 54 ASP A N 11
ATOM 18691 C CA . ASP A 1 54 ? 2.179 -5.431 10.569 1.00 0.00 54 ASP A CA 11
ATOM 18692 C C . ASP A 1 54 ? 0.918 -4.839 9.945 1.00 0.00 54 ASP A C 11
ATOM 18693 O O . ASP A 1 54 ? 0.978 -3.832 9.239 1.00 0.00 54 ASP A O 11
ATOM 18702 N N . ILE A 1 55 ? -0.220 -5.473 10.210 1.00 0.00 55 ILE A N 11
ATOM 18703 C CA . ILE A 1 55 ? -1.494 -5.009 9.675 1.00 0.00 55 ILE A CA 11
ATOM 18704 C C . ILE A 1 55 ? -1.956 -3.737 10.379 1.00 0.00 55 ILE A C 11
ATOM 18705 O O . ILE A 1 55 ? -2.311 -2.751 9.733 1.00 0.00 55 ILE A O 11
ATOM 18721 N N . LEU A 1 56 ? -1.947 -3.767 11.707 1.00 0.00 56 LEU A N 11
ATOM 18722 C CA . LEU A 1 56 ? -2.364 -2.616 12.500 1.00 0.00 56 LEU A CA 11
ATOM 18723 C C . LEU A 1 56 ? -1.666 -1.346 12.026 1.00 0.00 56 LEU A C 11
ATOM 18724 O O . LEU A 1 56 ? -2.201 -0.246 12.158 1.00 0.00 56 LEU A O 11
ATOM 18740 N N . GLN A 1 57 ? -0.469 -1.507 11.470 1.00 0.00 57 GLN A N 11
ATOM 18741 C CA . GLN A 1 57 ? 0.302 -0.372 10.974 1.00 0.00 57 GLN A CA 11
ATOM 18742 C C . GLN A 1 57 ? -0.503 0.428 9.956 1.00 0.00 57 GLN A C 11
ATOM 18743 O O . GLN A 1 57 ? -0.420 1.656 9.909 1.00 0.00 57 GLN A O 11
ATOM 18757 N N . VAL A 1 58 ? -1.283 -0.274 9.140 1.00 0.00 58 VAL A N 11
ATOM 18758 C CA . VAL A 1 58 ? -2.104 0.372 8.123 1.00 0.00 58 VAL A CA 11
ATOM 18759 C C . VAL A 1 58 ? -3.298 1.083 8.751 1.00 0.00 58 VAL A C 11
ATOM 18760 O O . VAL A 1 58 ? -3.769 2.099 8.237 1.00 0.00 58 VAL A O 11
ATOM 18773 N N . VAL A 1 59 ? -3.784 0.543 9.864 1.00 0.00 59 VAL A N 11
ATOM 18774 C CA . VAL A 1 59 ? -4.921 1.127 10.563 1.00 0.00 59 VAL A CA 11
ATOM 18775 C C . VAL A 1 59 ? -4.628 2.561 10.989 1.00 0.00 59 VAL A C 11
ATOM 18776 O O . VAL A 1 59 ? -5.403 3.475 10.704 1.00 0.00 59 VAL A O 11
ATOM 18789 N N . ARG A 1 60 ? -3.505 2.751 11.674 1.00 0.00 60 ARG A N 11
ATOM 18790 C CA . ARG A 1 60 ? -3.109 4.074 12.140 1.00 0.00 60 ARG A CA 11
ATOM 18791 C C . ARG A 1 60 ? -2.977 5.046 10.971 1.00 0.00 60 ARG A C 11
ATOM 18792 O O . ARG A 1 60 ? -3.180 6.251 11.126 1.00 0.00 60 ARG A O 11
ATOM 18813 N N . TYR A 1 61 ? -2.636 4.514 9.803 1.00 0.00 61 TYR A N 11
ATOM 18814 C CA . TYR A 1 61 ? -2.474 5.335 8.607 1.00 0.00 61 TYR A CA 11
ATOM 18815 C C . TYR A 1 61 ? -3.825 5.830 8.100 1.00 0.00 61 TYR A C 11
ATOM 18816 O O . TYR A 1 61 ? -4.034 7.031 7.927 1.00 0.00 61 TYR A O 11
ATOM 18834 N N . CYS A 1 62 ? -4.739 4.895 7.864 1.00 0.00 62 CYS A N 11
ATOM 18835 C CA . CYS A 1 62 ? -6.071 5.235 7.375 1.00 0.00 62 CYS A CA 11
ATOM 18836 C C . CYS A 1 62 ? -6.839 6.049 8.411 1.00 0.00 62 CYS A C 11
ATOM 18837 O O . CYS A 1 62 ? -7.441 7.075 8.090 1.00 0.00 62 CYS A O 11
ATOM 18845 N N . THR A 1 63 ? -6.816 5.585 9.657 1.00 0.00 63 THR A N 11
ATOM 18846 C CA . THR A 1 63 ? -7.512 6.268 10.740 1.00 0.00 63 THR A CA 11
ATOM 18847 C C . THR A 1 63 ? -7.036 7.710 10.877 1.00 0.00 63 THR A C 11
ATOM 18848 O O . THR A 1 63 ? -7.771 8.575 11.353 1.00 0.00 63 THR A O 11
ATOM 18859 N N . ASP A 1 64 ? -5.802 7.962 10.456 1.00 0.00 64 ASP A N 11
ATOM 18860 C CA . ASP A 1 64 ? -5.226 9.300 10.530 1.00 0.00 64 ASP A CA 11
ATOM 18861 C C . ASP A 1 64 ? -5.841 10.215 9.474 1.00 0.00 64 ASP A C 11
ATOM 18862 O O . ASP A 1 64 ? -6.076 11.399 9.723 1.00 0.00 64 ASP A O 11
ATOM 18871 N N . LEU A 1 65 ? -6.099 9.659 8.296 1.00 0.00 65 LEU A N 11
ATOM 18872 C CA . LEU A 1 65 ? -6.687 10.425 7.201 1.00 0.00 65 LEU A CA 11
ATOM 18873 C C . LEU A 1 65 ? -7.982 11.100 7.641 1.00 0.00 65 LEU A C 11
ATOM 18874 O O . LEU A 1 65 ? -8.298 12.205 7.201 1.00 0.00 65 LEU A O 11
ATOM 18890 N N . ILE A 1 66 ? -8.725 10.428 8.513 1.00 0.00 66 ILE A N 11
ATOM 18891 C CA . ILE A 1 66 ? -9.984 10.964 9.015 1.00 0.00 66 ILE A CA 11
ATOM 18892 C C . ILE A 1 66 ? -9.761 12.259 9.790 1.00 0.00 66 ILE A C 11
ATOM 18893 O O . ILE A 1 66 ? -10.493 13.232 9.616 1.00 0.00 66 ILE A O 11
ATOM 18909 N N . GLU A 1 67 ? -8.742 12.262 10.644 1.00 0.00 67 GLU A N 11
ATOM 18910 C CA . GLU A 1 67 ? -8.421 13.438 11.444 1.00 0.00 67 GLU A CA 11
ATOM 18911 C C . GLU A 1 67 ? -7.771 14.519 10.587 1.00 0.00 67 GLU A C 11
ATOM 18912 O O . GLU A 1 67 ? -7.985 15.711 10.804 1.00 0.00 67 GLU A O 11
ATOM 18924 N N . GLU A 1 68 ? -6.973 14.093 9.612 1.00 0.00 68 GLU A N 11
ATOM 18925 C CA . GLU A 1 68 ? -6.289 15.024 8.723 1.00 0.00 68 GLU A CA 11
ATOM 18926 C C . GLU A 1 68 ? -7.210 15.471 7.591 1.00 0.00 68 GLU A C 11
ATOM 18927 O O . GLU A 1 68 ? -6.868 16.358 6.809 1.00 0.00 68 GLU A O 11
ATOM 18939 N N . LYS A 1 69 ? -8.382 14.849 7.509 1.00 0.00 69 LYS A N 11
ATOM 18940 C CA . LYS A 1 69 ? -9.354 15.181 6.475 1.00 0.00 69 LYS A CA 11
ATOM 18941 C C . LYS A 1 69 ? -8.806 14.858 5.089 1.00 0.00 69 LYS A C 11
ATOM 18942 O O . LYS A 1 69 ? -9.032 15.600 4.133 1.00 0.00 69 LYS A O 11
ATOM 18961 N N . ASP A 1 70 ? -8.085 13.747 4.987 1.00 0.00 70 ASP A N 11
ATOM 18962 C CA . ASP A 1 70 ? -7.507 13.325 3.716 1.00 0.00 70 ASP A CA 11
ATOM 18963 C C . ASP A 1 70 ? -8.190 12.061 3.201 1.00 0.00 70 ASP A C 11
ATOM 18964 O O . ASP A 1 70 ? -7.545 11.185 2.625 1.00 0.00 70 ASP A O 11
ATOM 18973 N N . LEU A 1 71 ? -9.498 11.974 3.414 1.00 0.00 71 LEU A N 11
ATOM 18974 C CA . LEU A 1 71 ? -10.270 10.818 2.972 1.00 0.00 71 LEU A CA 11
ATOM 18975 C C . LEU A 1 71 ? -10.061 10.560 1.483 1.00 0.00 71 LEU A C 11
ATOM 18976 O O . LEU A 1 71 ? -10.249 9.443 1.005 1.00 0.00 71 LEU A O 11
ATOM 18992 N N . GLU A 1 72 ? -9.669 11.603 0.757 1.00 0.00 72 GLU A N 11
ATOM 18993 C CA . GLU A 1 72 ? -9.434 11.488 -0.677 1.00 0.00 72 GLU A CA 11
ATOM 18994 C C . GLU A 1 72 ? -8.522 10.304 -0.987 1.00 0.00 72 GLU A C 11
ATOM 18995 O O . GLU A 1 72 ? -8.796 9.515 -1.891 1.00 0.00 72 GLU A O 11
ATOM 19007 N N . LYS A 1 73 ? -7.437 10.186 -0.228 1.00 0.00 73 LYS A N 11
ATOM 19008 C CA . LYS A 1 73 ? -6.485 9.099 -0.419 1.00 0.00 73 LYS A CA 11
ATOM 19009 C C . LYS A 1 73 ? -6.999 7.808 0.210 1.00 0.00 73 LYS A C 11
ATOM 19010 O O . LYS A 1 73 ? -6.590 6.712 -0.174 1.00 0.00 73 LYS A O 11
ATOM 19029 N N . LEU A 1 74 ? -7.899 7.945 1.178 1.00 0.00 74 LEU A N 11
ATOM 19030 C CA . LEU A 1 74 ? -8.471 6.789 1.860 1.00 0.00 74 LEU A CA 11
ATOM 19031 C C . LEU A 1 74 ? -9.140 5.846 0.865 1.00 0.00 74 LEU A C 11
ATOM 19032 O O . LEU A 1 74 ? -8.734 4.692 0.720 1.00 0.00 74 LEU A O 11
ATOM 19048 N N . ASP A 1 75 ? -10.162 6.344 0.180 1.00 0.00 75 ASP A N 11
ATOM 19049 C CA . ASP A 1 75 ? -10.884 5.547 -0.805 1.00 0.00 75 ASP A CA 11
ATOM 19050 C C . ASP A 1 75 ? -9.926 4.961 -1.838 1.00 0.00 75 ASP A C 11
ATOM 19051 O O . ASP A 1 75 ? -10.201 3.918 -2.433 1.00 0.00 75 ASP A O 11
ATOM 19060 N N . LEU A 1 76 ? -8.803 5.639 -2.046 1.00 0.00 76 LEU A N 11
ATOM 19061 C CA . LEU A 1 76 ? -7.804 5.185 -3.008 1.00 0.00 76 LEU A CA 11
ATOM 19062 C C . LEU A 1 76 ? -6.992 4.024 -2.445 1.00 0.00 76 LEU A C 11
ATOM 19063 O O . LEU A 1 76 ? -6.772 3.020 -3.122 1.00 0.00 76 LEU A O 11
ATOM 19079 N N . VAL A 1 77 ? -6.552 4.167 -1.198 1.00 0.00 77 VAL A N 11
ATOM 19080 C CA . VAL A 1 77 ? -5.766 3.129 -0.542 1.00 0.00 77 VAL A CA 11
ATOM 19081 C C . VAL A 1 77 ? -6.621 1.902 -0.240 1.00 0.00 77 VAL A C 11
ATOM 19082 O O . VAL A 1 77 ? -6.164 0.767 -0.373 1.00 0.00 77 VAL A O 11
ATOM 19095 N N . ILE A 1 78 ? -7.863 2.140 0.169 1.00 0.00 78 ILE A N 11
ATOM 19096 C CA . ILE A 1 78 ? -8.782 1.054 0.488 1.00 0.00 78 ILE A CA 11
ATOM 19097 C C . ILE A 1 78 ? -9.088 0.211 -0.745 1.00 0.00 78 ILE A C 11
ATOM 19098 O O . ILE A 1 78 ? -8.861 -0.999 -0.756 1.00 0.00 78 ILE A O 11
ATOM 19114 N N . LYS A 1 79 ? -9.602 0.859 -1.785 1.00 0.00 79 LYS A N 11
ATOM 19115 C CA . LYS A 1 79 ? -9.936 0.171 -3.027 1.00 0.00 79 LYS A CA 11
ATOM 19116 C C . LYS A 1 79 ? -8.697 -0.469 -3.644 1.00 0.00 79 LYS A C 11
ATOM 19117 O O . LYS A 1 79 ? -8.782 -1.516 -4.287 1.00 0.00 79 LYS A O 11
ATOM 19136 N N . TYR A 1 80 ? -7.547 0.166 -3.445 1.00 0.00 80 TYR A N 11
ATOM 19137 C CA . TYR A 1 80 ? -6.291 -0.343 -3.984 1.00 0.00 80 TYR A CA 11
ATOM 19138 C C . TYR A 1 80 ? -5.883 -1.637 -3.287 1.00 0.00 80 TYR A C 11
ATOM 19139 O O . TYR A 1 80 ? -5.629 -2.651 -3.937 1.00 0.00 80 TYR A O 11
ATOM 19157 N N . MET A 1 81 ? -5.823 -1.594 -1.960 1.00 0.00 81 MET A N 11
ATOM 19158 C CA . MET A 1 81 ? -5.449 -2.764 -1.173 1.00 0.00 81 MET A CA 11
ATOM 19159 C C . MET A 1 81 ? -6.496 -3.864 -1.303 1.00 0.00 81 MET A C 11
ATOM 19160 O O . MET A 1 81 ? -6.188 -5.049 -1.167 1.00 0.00 81 MET A O 11
ATOM 19174 N N . LYS A 1 82 ? -7.736 -3.466 -1.567 1.00 0.00 82 LYS A N 11
ATOM 19175 C CA . LYS A 1 82 ? -8.831 -4.419 -1.716 1.00 0.00 82 LYS A CA 11
ATOM 19176 C C . LYS A 1 82 ? -8.575 -5.362 -2.887 1.00 0.00 82 LYS A C 11
ATOM 19177 O O . LYS A 1 82 ? -8.543 -6.580 -2.719 1.00 0.00 82 LYS A O 11
ATOM 19196 N N . ARG A 1 83 ? -8.395 -4.789 -4.073 1.00 0.00 83 ARG A N 11
ATOM 19197 C CA . ARG A 1 83 ? -8.143 -5.578 -5.272 1.00 0.00 83 ARG A CA 11
ATOM 19198 C C . ARG A 1 83 ? -6.960 -6.520 -5.064 1.00 0.00 83 ARG A C 11
ATOM 19199 O O . ARG A 1 83 ? -6.875 -7.575 -5.694 1.00 0.00 83 ARG A O 11
ATOM 19220 N N . LEU A 1 84 ? -6.050 -6.132 -4.178 1.00 0.00 84 LEU A N 11
ATOM 19221 C CA . LEU A 1 84 ? -4.872 -6.942 -3.886 1.00 0.00 84 LEU A CA 11
ATOM 19222 C C . LEU A 1 84 ? -5.208 -8.061 -2.906 1.00 0.00 84 LEU A C 11
ATOM 19223 O O . LEU A 1 84 ? -4.965 -9.234 -3.184 1.00 0.00 84 LEU A O 11
ATOM 19239 N N . MET A 1 85 ? -5.772 -7.689 -1.762 1.00 0.00 85 MET A N 11
ATOM 19240 C CA . MET A 1 85 ? -6.145 -8.663 -0.742 1.00 0.00 85 MET A CA 11
ATOM 19241 C C . MET A 1 85 ? -7.173 -9.651 -1.285 1.00 0.00 85 MET A C 11
ATOM 19242 O O . MET A 1 85 ? -7.232 -10.800 -0.850 1.00 0.00 85 MET A O 11
ATOM 19256 N N . GLN A 1 86 ? -7.980 -9.195 -2.238 1.00 0.00 86 GLN A N 11
ATOM 19257 C CA . GLN A 1 86 ? -9.006 -10.040 -2.839 1.00 0.00 86 GLN A CA 11
ATOM 19258 C C . GLN A 1 86 ? -8.395 -10.992 -3.863 1.00 0.00 86 GLN A C 11
ATOM 19259 O O . GLN A 1 86 ? -8.637 -12.198 -3.823 1.00 0.00 86 GLN A O 11
ATOM 19273 N N . GLN A 1 87 ? -7.606 -10.441 -4.779 1.00 0.00 87 GLN A N 11
ATOM 19274 C CA . GLN A 1 87 ? -6.962 -11.241 -5.814 1.00 0.00 87 GLN A CA 11
ATOM 19275 C C . GLN A 1 87 ? -5.914 -12.171 -5.210 1.00 0.00 87 GLN A C 11
ATOM 19276 O O . GLN A 1 87 ? -5.458 -13.112 -5.859 1.00 0.00 87 GLN A O 11
ATOM 19290 N N . SER A 1 88 ? -5.537 -11.900 -3.965 1.00 0.00 88 SER A N 11
ATOM 19291 C CA . SER A 1 88 ? -4.539 -12.709 -3.275 1.00 0.00 88 SER A CA 11
ATOM 19292 C C . SER A 1 88 ? -4.903 -14.190 -3.338 1.00 0.00 88 SER A C 11
ATOM 19293 O O . SER A 1 88 ? -6.076 -14.549 -3.441 1.00 0.00 88 SER A O 11
ATOM 19301 N N . VAL A 1 89 ? -3.888 -15.045 -3.276 1.00 0.00 89 VAL A N 11
ATOM 19302 C CA . VAL A 1 89 ? -4.099 -16.488 -3.325 1.00 0.00 89 VAL A CA 11
ATOM 19303 C C . VAL A 1 89 ? -4.611 -17.014 -1.989 1.00 0.00 89 VAL A C 11
ATOM 19304 O O . VAL A 1 89 ? -5.284 -18.042 -1.933 1.00 0.00 89 VAL A O 11
ATOM 19317 N N . GLU A 1 90 ? -4.288 -16.300 -0.915 1.00 0.00 90 GLU A N 11
ATOM 19318 C CA . GLU A 1 90 ? -4.717 -16.696 0.422 1.00 0.00 90 GLU A CA 11
ATOM 19319 C C . GLU A 1 90 ? -5.949 -15.907 0.854 1.00 0.00 90 GLU A C 11
ATOM 19320 O O . GLU A 1 90 ? -5.991 -14.683 0.732 1.00 0.00 90 GLU A O 11
ATOM 19332 N N . SER A 1 91 ? -6.952 -16.618 1.358 1.00 0.00 91 SER A N 11
ATOM 19333 C CA . SER A 1 91 ? -8.188 -15.986 1.805 1.00 0.00 91 SER A CA 11
ATOM 19334 C C . SER A 1 91 ? -7.964 -15.208 3.098 1.00 0.00 91 SER A C 11
ATOM 19335 O O . SER A 1 91 ? -8.757 -14.337 3.458 1.00 0.00 91 SER A O 11
ATOM 19343 N N . VAL A 1 92 ? -6.879 -15.529 3.794 1.00 0.00 92 VAL A N 11
ATOM 19344 C CA . VAL A 1 92 ? -6.548 -14.860 5.047 1.00 0.00 92 VAL A CA 11
ATOM 19345 C C . VAL A 1 92 ? -6.445 -13.351 4.854 1.00 0.00 92 VAL A C 11
ATOM 19346 O O . VAL A 1 92 ? -6.621 -12.581 5.799 1.00 0.00 92 VAL A O 11
ATOM 19359 N N . TRP A 1 93 ? -6.162 -12.935 3.626 1.00 0.00 93 TRP A N 11
ATOM 19360 C CA . TRP A 1 93 ? -6.037 -11.517 3.308 1.00 0.00 93 TRP A CA 11
ATOM 19361 C C . TRP A 1 93 ? -7.400 -10.834 3.323 1.00 0.00 93 TRP A C 11
ATOM 19362 O O . TRP A 1 93 ? -7.516 -9.669 3.701 1.00 0.00 93 TRP A O 11
ATOM 19383 N N . ASN A 1 94 ? -8.429 -11.567 2.910 1.00 0.00 94 ASN A N 11
ATOM 19384 C CA . ASN A 1 94 ? -9.784 -11.030 2.875 1.00 0.00 94 ASN A CA 11
ATOM 19385 C C . ASN A 1 94 ? -10.230 -10.590 4.266 1.00 0.00 94 ASN A C 11
ATOM 19386 O O . ASN A 1 94 ? -10.925 -9.586 4.418 1.00 0.00 94 ASN A O 11
ATOM 19397 N N . MET A 1 95 ? -9.825 -11.349 5.279 1.00 0.00 95 MET A N 11
ATOM 19398 C CA . MET A 1 95 ? -10.182 -11.037 6.658 1.00 0.00 95 MET A CA 11
ATOM 19399 C C . MET A 1 95 ? -9.414 -9.817 7.155 1.00 0.00 95 MET A C 11
ATOM 19400 O O . MET A 1 95 ? -9.963 -8.972 7.862 1.00 0.00 95 MET A O 11
ATOM 19414 N N . ALA A 1 96 ? -8.141 -9.732 6.782 1.00 0.00 96 ALA A N 11
ATOM 19415 C CA . ALA A 1 96 ? -7.298 -8.614 7.189 1.00 0.00 96 ALA A CA 11
ATOM 19416 C C . ALA A 1 96 ? -7.941 -7.280 6.822 1.00 0.00 96 ALA A C 11
ATOM 19417 O O . ALA A 1 96 ? -7.953 -6.345 7.622 1.00 0.00 96 ALA A O 11
ATOM 19424 N N . PHE A 1 97 ? -8.473 -7.200 5.608 1.00 0.00 97 PHE A N 11
ATOM 19425 C CA . PHE A 1 97 ? -9.116 -5.980 5.134 1.00 0.00 97 PHE A CA 11
ATOM 19426 C C . PHE A 1 97 ? -10.220 -5.539 6.092 1.00 0.00 97 PHE A C 11
ATOM 19427 O O . PHE A 1 97 ? -10.220 -4.408 6.576 1.00 0.00 97 PHE A O 11
ATOM 19444 N N . ASP A 1 98 ? -11.156 -6.442 6.360 1.00 0.00 98 ASP A N 11
ATOM 19445 C CA . ASP A 1 98 ? -12.266 -6.147 7.260 1.00 0.00 98 ASP A CA 11
ATOM 19446 C C . ASP A 1 98 ? -11.754 -5.723 8.633 1.00 0.00 98 ASP A C 11
ATOM 19447 O O . ASP A 1 98 ? -12.282 -4.795 9.245 1.00 0.00 98 ASP A O 11
ATOM 19456 N N . PHE A 1 99 ? -10.722 -6.411 9.112 1.00 0.00 99 PHE A N 11
ATOM 19457 C CA . PHE A 1 99 ? -10.139 -6.107 10.414 1.00 0.00 99 PHE A CA 11
ATOM 19458 C C . PHE A 1 99 ? -9.738 -4.637 10.501 1.00 0.00 99 PHE A C 11
ATOM 19459 O O . PHE A 1 99 ? -10.052 -3.955 11.476 1.00 0.00 99 PHE A O 11
ATOM 19476 N N . ILE A 1 100 ? -9.042 -4.159 9.476 1.00 0.00 100 ILE A N 11
ATOM 19477 C CA . ILE A 1 100 ? -8.598 -2.772 9.435 1.00 0.00 100 ILE A CA 11
ATOM 19478 C C . ILE A 1 100 ? -9.784 -1.815 9.419 1.00 0.00 100 ILE A C 11
ATOM 19479 O O . ILE A 1 100 ? -9.812 -0.829 10.157 1.00 0.00 100 ILE A O 11
ATOM 19495 N N . LEU A 1 101 ? -10.766 -2.113 8.575 1.00 0.00 101 LEU A N 11
ATOM 19496 C CA . LEU A 1 101 ? -11.959 -1.280 8.463 1.00 0.00 101 LEU A CA 11
ATOM 19497 C C . LEU A 1 101 ? -12.724 -1.246 9.782 1.00 0.00 101 LEU A C 11
ATOM 19498 O O . LEU A 1 101 ? -13.421 -0.276 10.083 1.00 0.00 101 LEU A O 11
ATOM 19514 N N . ASP A 1 102 ? -12.588 -2.310 10.566 1.00 0.00 102 ASP A N 11
ATOM 19515 C CA . ASP A 1 102 ? -13.265 -2.401 11.855 1.00 0.00 102 ASP A CA 11
ATOM 19516 C C . ASP A 1 102 ? -12.792 -1.297 12.796 1.00 0.00 102 ASP A C 11
ATOM 19517 O O . ASP A 1 102 ? -13.545 -0.834 13.653 1.00 0.00 102 ASP A O 11
ATOM 19526 N N . ASN A 1 103 ? -11.540 -0.882 12.631 1.00 0.00 103 ASN A N 11
ATOM 19527 C CA . ASN A 1 103 ? -10.967 0.167 13.468 1.00 0.00 103 ASN A CA 11
ATOM 19528 C C . ASN A 1 103 ? -11.040 1.521 12.768 1.00 0.00 103 ASN A C 11
ATOM 19529 O O . ASN A 1 103 ? -11.200 2.556 13.414 1.00 0.00 103 ASN A O 11
ATOM 19540 N N . VAL A 1 104 ? -10.923 1.504 11.444 1.00 0.00 104 VAL A N 11
ATOM 19541 C CA . VAL A 1 104 ? -10.978 2.731 10.657 1.00 0.00 104 VAL A CA 11
ATOM 19542 C C . VAL A 1 104 ? -12.412 3.225 10.508 1.00 0.00 104 VAL A C 11
ATOM 19543 O O . VAL A 1 104 ? -12.745 4.329 10.937 1.00 0.00 104 VAL A O 11
ATOM 19556 N N . GLN A 1 105 ? -13.256 2.398 9.900 1.00 0.00 105 GLN A N 11
ATOM 19557 C CA . GLN A 1 105 ? -14.657 2.752 9.695 1.00 0.00 105 GLN A CA 11
ATOM 19558 C C . GLN A 1 105 ? -15.287 3.251 10.990 1.00 0.00 105 GLN A C 11
ATOM 19559 O O . GLN A 1 105 ? -16.203 4.073 10.970 1.00 0.00 105 GLN A O 11
ATOM 19573 N N . VAL A 1 106 ? -14.791 2.748 12.116 1.00 0.00 106 VAL A N 11
ATOM 19574 C CA . VAL A 1 106 ? -15.305 3.144 13.422 1.00 0.00 106 VAL A CA 11
ATOM 19575 C C . VAL A 1 106 ? -14.904 4.576 13.761 1.00 0.00 106 VAL A C 11
ATOM 19576 O O . VAL A 1 106 ? -15.752 5.413 14.067 1.00 0.00 106 VAL A O 11
ATOM 19589 N N . VAL A 1 107 ? -13.605 4.849 13.703 1.00 0.00 107 VAL A N 11
ATOM 19590 C CA . VAL A 1 107 ? -13.090 6.180 14.001 1.00 0.00 107 VAL A CA 11
ATOM 19591 C C . VAL A 1 107 ? -13.540 7.192 12.953 1.00 0.00 107 VAL A C 11
ATOM 19592 O O . VAL A 1 107 ? -13.635 8.388 13.229 1.00 0.00 107 VAL A O 11
ATOM 19605 N N . LEU A 1 108 ? -13.815 6.703 11.749 1.00 0.00 108 LEU A N 11
ATOM 19606 C CA . LEU A 1 108 ? -14.256 7.564 10.657 1.00 0.00 108 LEU A CA 11
ATOM 19607 C C . LEU A 1 108 ? -15.701 8.009 10.862 1.00 0.00 108 LEU A C 11
ATOM 19608 O O . LEU A 1 108 ? -16.052 9.155 10.585 1.00 0.00 108 LEU A O 11
ATOM 19624 N N . GLN A 1 109 ? -16.532 7.094 11.352 1.00 0.00 109 GLN A N 11
ATOM 19625 C CA . GLN A 1 109 ? -17.938 7.393 11.597 1.00 0.00 109 GLN A CA 11
ATOM 19626 C C . GLN A 1 109 ? -18.089 8.426 12.708 1.00 0.00 109 GLN A C 11
ATOM 19627 O O . GLN A 1 109 ? -18.916 9.333 12.616 1.00 0.00 109 GLN A O 11
ATOM 19641 N N . GLN A 1 110 ? -17.287 8.281 13.757 1.00 0.00 110 GLN A N 11
ATOM 19642 C CA . GLN A 1 110 ? -17.333 9.201 14.887 1.00 0.00 110 GLN A CA 11
ATOM 19643 C C . GLN A 1 110 ? -16.931 10.609 14.460 1.00 0.00 110 GLN A C 11
ATOM 19644 O O . GLN A 1 110 ? -17.163 11.579 15.181 1.00 0.00 110 GLN A O 11
ATOM 19658 N N . THR A 1 111 ? -16.324 10.713 13.281 1.00 0.00 111 THR A N 11
ATOM 19659 C CA . THR A 1 111 ? -15.888 12.002 12.758 1.00 0.00 111 THR A CA 11
ATOM 19660 C C . THR A 1 111 ? -16.930 12.595 11.817 1.00 0.00 111 THR A C 11
ATOM 19661 O O . THR A 1 111 ? -17.460 13.678 12.066 1.00 0.00 111 THR A O 11
ATOM 19672 N N . TYR A 1 112 ? -17.220 11.879 10.737 1.00 0.00 112 TYR A N 11
ATOM 19673 C CA . TYR A 1 112 ? -18.199 12.337 9.757 1.00 0.00 112 TYR A CA 11
ATOM 19674 C C . TYR A 1 112 ? -19.525 11.604 9.930 1.00 0.00 112 TYR A C 11
ATOM 19675 O O . TYR A 1 112 ? -20.594 12.209 9.870 1.00 0.00 112 TYR A O 11
ATOM 19693 N N . GLY A 1 113 ? -19.447 10.294 10.146 1.00 0.00 113 GLY A N 11
ATOM 19694 C CA . GLY A 1 113 ? -20.647 9.499 10.324 1.00 0.00 113 GLY A CA 11
ATOM 19695 C C . GLY A 1 113 ? -20.887 8.544 9.172 1.00 0.00 113 GLY A C 11
ATOM 19696 O O . GLY A 1 113 ? -21.696 7.622 9.278 1.00 0.00 113 GLY A O 11
ATOM 19700 N N . SER A 1 114 ? -20.184 8.766 8.065 1.00 0.00 114 SER A N 11
ATOM 19701 C CA . SER A 1 114 ? -20.330 7.921 6.886 1.00 0.00 114 SER A CA 11
ATOM 19702 C C . SER A 1 114 ? -19.274 6.820 6.872 1.00 0.00 114 SER A C 11
ATOM 19703 O O . SER A 1 114 ? -18.518 6.656 7.832 1.00 0.00 114 SER A O 11
ATOM 19711 N N . THR A 1 115 ? -19.228 6.066 5.778 1.00 0.00 115 THR A N 11
ATOM 19712 C CA . THR A 1 115 ? -18.267 4.979 5.640 1.00 0.00 115 THR A CA 11
ATOM 19713 C C . THR A 1 115 ? -17.935 4.722 4.175 1.00 0.00 115 THR A C 11
ATOM 19714 O O . THR A 1 115 ? -18.503 5.349 3.280 1.00 0.00 115 THR A O 11
ATOM 19725 N N . LEU A 1 116 ? -17.013 3.797 3.935 1.00 0.00 116 LEU A N 11
ATOM 19726 C CA . LEU A 1 116 ? -16.605 3.456 2.577 1.00 0.00 116 LEU A CA 11
ATOM 19727 C C . LEU A 1 116 ? -17.475 2.337 2.012 1.00 0.00 116 LEU A C 11
ATOM 19728 O O . LEU A 1 116 ? -17.963 1.481 2.750 1.00 0.00 116 LEU A O 11
ATOM 19744 N N . LYS A 1 117 ? -17.664 2.348 0.696 1.00 0.00 117 LYS A N 11
ATOM 19745 C CA . LYS A 1 117 ? -18.472 1.335 0.030 1.00 0.00 117 LYS A CA 11
ATOM 19746 C C . LYS A 1 117 ? -17.615 0.142 -0.384 1.00 0.00 117 LYS A C 11
ATOM 19747 O O . LYS A 1 117 ? -16.983 0.156 -1.441 1.00 0.00 117 LYS A O 11
ATOM 19766 N N . VAL A 1 118 ? -17.598 -0.889 0.454 1.00 0.00 118 VAL A N 11
ATOM 19767 C CA . VAL A 1 118 ? -16.821 -2.090 0.173 1.00 0.00 118 VAL A CA 11
ATOM 19768 C C . VAL A 1 118 ? -17.722 -3.317 0.071 1.00 0.00 118 VAL A C 11
ATOM 19769 O O . VAL A 1 118 ? -18.029 -3.961 1.075 1.00 0.00 118 VAL A O 11
ATOM 19782 N N . THR A 1 119 ? -18.143 -3.634 -1.149 1.00 0.00 119 THR A N 11
ATOM 19783 C CA . THR A 1 119 ? -19.009 -4.783 -1.383 1.00 0.00 119 THR A CA 11
ATOM 19784 C C . THR A 1 119 ? -18.367 -6.069 -0.875 1.00 0.00 119 THR A C 11
ATOM 19785 O O . THR A 1 119 ? -17.204 -6.325 -1.187 1.00 0.00 119 THR A O 11
ATOM 19796 N N . LYS B 2 7 ? 9.295 -7.499 15.546 1.00 0.00 207 LYS B N 11
ATOM 19797 C CA . LYS B 2 7 ? 9.536 -7.856 14.153 1.00 0.00 207 LYS B CA 11
ATOM 19798 C C . LYS B 2 7 ? 8.339 -7.486 13.282 1.00 0.00 207 LYS B C 11
ATOM 19799 O O . LYS B 2 7 ? 7.189 -7.646 13.691 1.00 0.00 207 LYS B O 11
ATOM 19818 N N . SER B 2 8 ? 8.619 -6.994 12.079 1.00 0.00 208 SER B N 11
ATOM 19819 C CA . SER B 2 8 ? 7.564 -6.600 11.151 1.00 0.00 208 SER B CA 11
ATOM 19820 C C . SER B 2 8 ? 8.155 -6.158 9.815 1.00 0.00 208 SER B C 11
ATOM 19821 O O . SER B 2 8 ? 9.155 -5.441 9.772 1.00 0.00 208 SER B O 11
ATOM 19829 N N . PHE B 2 9 ? 7.528 -6.591 8.726 1.00 0.00 209 PHE B N 11
ATOM 19830 C CA . PHE B 2 9 ? 7.990 -6.242 7.388 1.00 0.00 209 PHE B CA 11
ATOM 19831 C C . PHE B 2 9 ? 8.096 -4.728 7.227 1.00 0.00 209 PHE B C 11
ATOM 19832 O O . PHE B 2 9 ? 9.082 -4.217 6.695 1.00 0.00 209 PHE B O 11
ATOM 19849 N N . PHE B 2 10 ? 7.074 -4.017 7.690 1.00 0.00 210 PHE B N 11
ATOM 19850 C CA . PHE B 2 10 ? 7.049 -2.562 7.597 1.00 0.00 210 PHE B CA 11
ATOM 19851 C C . PHE B 2 10 ? 8.185 -1.946 8.409 1.00 0.00 210 PHE B C 11
ATOM 19852 O O . PHE B 2 10 ? 8.674 -0.863 8.090 1.00 0.00 210 PHE B O 11
ATOM 19869 N N . ASP B 2 11 ? 8.596 -2.644 9.462 1.00 0.00 211 ASP B N 11
ATOM 19870 C CA . ASP B 2 11 ? 9.673 -2.167 10.322 1.00 0.00 211 ASP B CA 11
ATOM 19871 C C . ASP B 2 11 ? 11.019 -2.262 9.610 1.00 0.00 211 ASP B C 11
ATOM 19872 O O . ASP B 2 11 ? 11.809 -1.318 9.623 1.00 0.00 211 ASP B O 11
ATOM 19881 N N . LYS B 2 12 ? 11.274 -3.410 8.990 1.00 0.00 212 LYS B N 11
ATOM 19882 C CA . LYS B 2 12 ? 12.524 -3.630 8.272 1.00 0.00 212 LYS B CA 11
ATOM 19883 C C . LYS B 2 12 ? 12.564 -2.813 6.985 1.00 0.00 212 LYS B C 11
ATOM 19884 O O . LYS B 2 12 ? 13.637 -2.505 6.465 1.00 0.00 212 LYS B O 11
ATOM 19903 N N . LYS B 2 13 ? 11.387 -2.464 6.474 1.00 0.00 213 LYS B N 11
ATOM 19904 C CA . LYS B 2 13 ? 11.287 -1.680 5.249 1.00 0.00 213 LYS B CA 11
ATOM 19905 C C . LYS B 2 13 ? 11.459 -0.192 5.539 1.00 0.00 213 LYS B C 11
ATOM 19906 O O . LYS B 2 13 ? 12.185 0.508 4.834 1.00 0.00 213 LYS B O 11
ATOM 19925 N N . ARG B 2 14 ? 10.788 0.284 6.583 1.00 0.00 214 ARG B N 11
ATOM 19926 C CA . ARG B 2 14 ? 10.867 1.689 6.967 1.00 0.00 214 ARG B CA 11
ATOM 19927 C C . ARG B 2 14 ? 12.280 2.051 7.411 1.00 0.00 214 ARG B C 11
ATOM 19928 O O . ARG B 2 14 ? 12.722 3.187 7.242 1.00 0.00 214 ARG B O 11
ATOM 19949 N N . SER B 2 15 ? 12.984 1.078 7.981 1.00 0.00 215 SER B N 11
ATOM 19950 C CA . SER B 2 15 ? 14.346 1.297 8.455 1.00 0.00 215 SER B CA 11
ATOM 19951 C C . SER B 2 15 ? 15.306 1.477 7.282 1.00 0.00 215 SER B C 11
ATOM 19952 O O . SER B 2 15 ? 16.351 2.112 7.415 1.00 0.00 215 SER B O 11
ATOM 19960 N N . GLU B 2 16 ? 14.943 0.912 6.135 1.00 0.00 216 GLU B N 11
ATOM 19961 C CA . GLU B 2 16 ? 15.772 1.009 4.940 1.00 0.00 216 GLU B CA 11
ATOM 19962 C C . GLU B 2 16 ? 16.043 2.468 4.582 1.00 0.00 216 GLU B C 11
ATOM 19963 O O . GLU B 2 16 ? 17.194 2.893 4.491 1.00 0.00 216 GLU B O 11
ATOM 19975 N N . ARG B 2 17 ? 14.971 3.230 4.381 1.00 0.00 217 ARG B N 11
ATOM 19976 C CA . ARG B 2 17 ? 15.093 4.640 4.031 1.00 0.00 217 ARG B CA 11
ATOM 19977 C C . ARG B 2 17 ? 15.659 5.443 5.199 1.00 0.00 217 ARG B C 11
ATOM 19978 O O . ARG B 2 17 ? 16.478 6.342 5.008 1.00 0.00 217 ARG B O 11
ATOM 19999 N N . ILE B 2 18 ? 15.215 5.112 6.408 1.00 0.00 218 ILE B N 11
ATOM 20000 C CA . ILE B 2 18 ? 15.678 5.802 7.606 1.00 0.00 218 ILE B CA 11
ATOM 20001 C C . ILE B 2 18 ? 17.173 5.589 7.820 1.00 0.00 218 ILE B C 11
ATOM 20002 O O . ILE B 2 18 ? 17.837 6.392 8.475 1.00 0.00 218 ILE B O 11
ATOM 20018 N N . SER B 2 19 ? 17.696 4.503 7.261 1.00 0.00 219 SER B N 11
ATOM 20019 C CA . SER B 2 19 ? 19.113 4.183 7.392 1.00 0.00 219 SER B CA 11
ATOM 20020 C C . SER B 2 19 ? 19.910 4.753 6.222 1.00 0.00 219 SER B C 11
ATOM 20021 O O . SER B 2 19 ? 19.468 4.706 5.075 1.00 0.00 219 SER B O 11
ATOM 20029 N N . ASN B 2 20 ? 21.086 5.292 6.522 1.00 0.00 220 ASN B N 11
ATOM 20030 C CA . ASN B 2 20 ? 21.946 5.872 5.497 1.00 0.00 220 ASN B CA 11
ATOM 20031 C C . ASN B 2 20 ? 22.560 4.783 4.622 1.00 0.00 220 ASN B C 11
ATOM 20032 O O . ASN B 2 20 ? 22.480 3.598 4.943 1.00 0.00 220 ASN B O 11
ATOM 20043 N N . ALA A 1 23 ? 4.499 13.980 12.120 1.00 0.00 23 ALA A N 12
ATOM 20044 C CA . ALA A 1 23 ? 3.161 14.093 12.686 1.00 0.00 23 ALA A CA 12
ATOM 20045 C C . ALA A 1 23 ? 2.095 13.970 11.602 1.00 0.00 23 ALA A C 12
ATOM 20046 O O . ALA A 1 23 ? 0.982 14.471 11.753 1.00 0.00 23 ALA A O 12
ATOM 20053 N N . ALA A 1 24 ? 2.445 13.301 10.508 1.00 0.00 24 ALA A N 12
ATOM 20054 C CA . ALA A 1 24 ? 1.518 13.112 9.399 1.00 0.00 24 ALA A CA 12
ATOM 20055 C C . ALA A 1 24 ? 1.275 11.630 9.134 1.00 0.00 24 ALA A C 12
ATOM 20056 O O . ALA A 1 24 ? 2.058 10.767 9.529 1.00 0.00 24 ALA A O 12
ATOM 20063 N N . PRO A 1 25 ? 0.161 11.325 8.451 1.00 0.00 25 PRO A N 12
ATOM 20064 C CA . PRO A 1 25 ? -0.211 9.947 8.119 1.00 0.00 25 PRO A CA 12
ATOM 20065 C C . PRO A 1 25 ? 0.715 9.331 7.076 1.00 0.00 25 PRO A C 12
ATOM 20066 O O . PRO A 1 25 ? 0.529 9.526 5.876 1.00 0.00 25 PRO A O 12
ATOM 20077 N N . ASN A 1 26 ? 1.712 8.587 7.543 1.00 0.00 26 ASN A N 12
ATOM 20078 C CA . ASN A 1 26 ? 2.668 7.942 6.650 1.00 0.00 26 ASN A CA 12
ATOM 20079 C C . ASN A 1 26 ? 2.735 6.441 6.917 1.00 0.00 26 ASN A C 12
ATOM 20080 O O . ASN A 1 26 ? 2.638 5.998 8.062 1.00 0.00 26 ASN A O 12
ATOM 20091 N N . LEU A 1 27 ? 2.900 5.663 5.853 1.00 0.00 27 LEU A N 12
ATOM 20092 C CA . LEU A 1 27 ? 2.981 4.212 5.970 1.00 0.00 27 LEU A CA 12
ATOM 20093 C C . LEU A 1 27 ? 4.421 3.732 5.812 1.00 0.00 27 LEU A C 12
ATOM 20094 O O . LEU A 1 27 ? 4.999 3.820 4.729 1.00 0.00 27 LEU A O 12
ATOM 20110 N N . ALA A 1 28 ? 4.992 3.223 6.897 1.00 0.00 28 ALA A N 12
ATOM 20111 C CA . ALA A 1 28 ? 6.362 2.724 6.878 1.00 0.00 28 ALA A CA 12
ATOM 20112 C C . ALA A 1 28 ? 7.326 3.789 6.367 1.00 0.00 28 ALA A C 12
ATOM 20113 O O . ALA A 1 28 ? 8.366 3.475 5.790 1.00 0.00 28 ALA A O 12
ATOM 20120 N N . GLY A 1 29 ? 6.973 5.054 6.582 1.00 0.00 29 GLY A N 12
ATOM 20121 C CA . GLY A 1 29 ? 7.817 6.146 6.135 1.00 0.00 29 GLY A CA 12
ATOM 20122 C C . GLY A 1 29 ? 7.401 6.686 4.781 1.00 0.00 29 GLY A C 12
ATOM 20123 O O . GLY A 1 29 ? 8.141 7.440 4.152 1.00 0.00 29 GLY A O 12
ATOM 20127 N N . ALA A 1 30 ? 6.212 6.296 4.332 1.00 0.00 30 ALA A N 12
ATOM 20128 C CA . ALA A 1 30 ? 5.698 6.746 3.043 1.00 0.00 30 ALA A CA 12
ATOM 20129 C C . ALA A 1 30 ? 4.597 7.786 3.225 1.00 0.00 30 ALA A C 12
ATOM 20130 O O . ALA A 1 30 ? 3.536 7.492 3.775 1.00 0.00 30 ALA A O 12
ATOM 20137 N N . VAL A 1 31 ? 4.858 9.004 2.760 1.00 0.00 31 VAL A N 12
ATOM 20138 C CA . VAL A 1 31 ? 3.888 10.087 2.870 1.00 0.00 31 VAL A CA 12
ATOM 20139 C C . VAL A 1 31 ? 3.003 10.161 1.630 1.00 0.00 31 VAL A C 12
ATOM 20140 O O . VAL A 1 31 ? 1.784 10.292 1.734 1.00 0.00 31 VAL A O 12
ATOM 20153 N N . GLU A 1 32 ? 3.626 10.077 0.459 1.00 0.00 32 GLU A N 12
ATOM 20154 C CA . GLU A 1 32 ? 2.894 10.135 -0.800 1.00 0.00 32 GLU A CA 12
ATOM 20155 C C . GLU A 1 32 ? 2.031 8.890 -0.987 1.00 0.00 32 GLU A C 12
ATOM 20156 O O . GLU A 1 32 ? 2.404 7.794 -0.566 1.00 0.00 32 GLU A O 12
ATOM 20168 N N . PHE A 1 33 ? 0.877 9.067 -1.618 1.00 0.00 33 PHE A N 12
ATOM 20169 C CA . PHE A 1 33 ? -0.041 7.960 -1.859 1.00 0.00 33 PHE A CA 12
ATOM 20170 C C . PHE A 1 33 ? 0.628 6.871 -2.692 1.00 0.00 33 PHE A C 12
ATOM 20171 O O . PHE A 1 33 ? 0.597 5.694 -2.334 1.00 0.00 33 PHE A O 12
ATOM 20188 N N . SER A 1 34 ? 1.230 7.272 -3.807 1.00 0.00 34 SER A N 12
ATOM 20189 C CA . SER A 1 34 ? 1.902 6.331 -4.694 1.00 0.00 34 SER A CA 12
ATOM 20190 C C . SER A 1 34 ? 2.887 5.461 -3.917 1.00 0.00 34 SER A C 12
ATOM 20191 O O . SER A 1 34 ? 3.033 4.270 -4.194 1.00 0.00 34 SER A O 12
ATOM 20199 N N . ASP A 1 35 ? 3.559 6.065 -2.944 1.00 0.00 35 ASP A N 12
ATOM 20200 C CA . ASP A 1 35 ? 4.530 5.347 -2.126 1.00 0.00 35 ASP A CA 12
ATOM 20201 C C . ASP A 1 35 ? 3.830 4.398 -1.159 1.00 0.00 35 ASP A C 12
ATOM 20202 O O . ASP A 1 35 ? 4.375 3.359 -0.787 1.00 0.00 35 ASP A O 12
ATOM 20211 N N . VAL A 1 36 ? 2.617 4.763 -0.753 1.00 0.00 36 VAL A N 12
ATOM 20212 C CA . VAL A 1 36 ? 1.841 3.944 0.170 1.00 0.00 36 VAL A CA 12
ATOM 20213 C C . VAL A 1 36 ? 1.327 2.682 -0.513 1.00 0.00 36 VAL A C 12
ATOM 20214 O O . VAL A 1 36 ? 1.600 1.567 -0.068 1.00 0.00 36 VAL A O 12
ATOM 20227 N N . LYS A 1 37 ? 0.581 2.864 -1.598 1.00 0.00 37 LYS A N 12
ATOM 20228 C CA . LYS A 1 37 ? 0.030 1.741 -2.345 1.00 0.00 37 LYS A CA 12
ATOM 20229 C C . LYS A 1 37 ? 1.134 0.787 -2.788 1.00 0.00 37 LYS A C 12
ATOM 20230 O O . LYS A 1 37 ? 0.931 -0.426 -2.856 1.00 0.00 37 LYS A O 12
ATOM 20249 N N . THR A 1 38 ? 2.304 1.341 -3.087 1.00 0.00 38 THR A N 12
ATOM 20250 C CA . THR A 1 38 ? 3.441 0.539 -3.522 1.00 0.00 38 THR A CA 12
ATOM 20251 C C . THR A 1 38 ? 3.895 -0.414 -2.422 1.00 0.00 38 THR A C 12
ATOM 20252 O O . THR A 1 38 ? 4.224 -1.571 -2.687 1.00 0.00 38 THR A O 12
ATOM 20263 N N . LEU A 1 39 ? 3.909 0.078 -1.189 1.00 0.00 39 LEU A N 12
ATOM 20264 C CA . LEU A 1 39 ? 4.322 -0.731 -0.048 1.00 0.00 39 LEU A CA 12
ATOM 20265 C C . LEU A 1 39 ? 3.285 -1.805 0.263 1.00 0.00 39 LEU A C 12
ATOM 20266 O O . LEU A 1 39 ? 3.626 -2.909 0.690 1.00 0.00 39 LEU A O 12
ATOM 20282 N N . LEU A 1 40 ? 2.017 -1.475 0.043 1.00 0.00 40 LEU A N 12
ATOM 20283 C CA . LEU A 1 40 ? 0.928 -2.413 0.298 1.00 0.00 40 LEU A CA 12
ATOM 20284 C C . LEU A 1 40 ? 0.911 -3.524 -0.747 1.00 0.00 40 LEU A C 12
ATOM 20285 O O . LEU A 1 40 ? 0.800 -4.704 -0.413 1.00 0.00 40 LEU A O 12
ATOM 20301 N N . LYS A 1 41 ? 1.024 -3.140 -2.014 1.00 0.00 41 LYS A N 12
ATOM 20302 C CA . LYS A 1 41 ? 1.027 -4.104 -3.108 1.00 0.00 41 LYS A CA 12
ATOM 20303 C C . LYS A 1 41 ? 2.070 -5.192 -2.874 1.00 0.00 41 LYS A C 12
ATOM 20304 O O . LYS A 1 41 ? 1.810 -6.373 -3.100 1.00 0.00 41 LYS A O 12
ATOM 20323 N N . GLU A 1 42 ? 3.251 -4.784 -2.418 1.00 0.00 42 GLU A N 12
ATOM 20324 C CA . GLU A 1 42 ? 4.333 -5.725 -2.153 1.00 0.00 42 GLU A CA 12
ATOM 20325 C C . GLU A 1 42 ? 4.102 -6.463 -0.838 1.00 0.00 42 GLU A C 12
ATOM 20326 O O . GLU A 1 42 ? 4.327 -7.669 -0.743 1.00 0.00 42 GLU A O 12
ATOM 20338 N N . TRP A 1 43 ? 3.651 -5.730 0.174 1.00 0.00 43 TRP A N 12
ATOM 20339 C CA . TRP A 1 43 ? 3.390 -6.314 1.484 1.00 0.00 43 TRP A CA 12
ATOM 20340 C C . TRP A 1 43 ? 2.278 -7.354 1.405 1.00 0.00 43 TRP A C 12
ATOM 20341 O O . TRP A 1 43 ? 2.099 -8.155 2.323 1.00 0.00 43 TRP A O 12
ATOM 20362 N N . ILE A 1 44 ? 1.535 -7.337 0.304 1.00 0.00 44 ILE A N 12
ATOM 20363 C CA . ILE A 1 44 ? 0.443 -8.281 0.105 1.00 0.00 44 ILE A CA 12
ATOM 20364 C C . ILE A 1 44 ? 0.853 -9.407 -0.838 1.00 0.00 44 ILE A C 12
ATOM 20365 O O . ILE A 1 44 ? 0.174 -10.430 -0.934 1.00 0.00 44 ILE A O 12
ATOM 20381 N N . THR A 1 45 ? 1.969 -9.212 -1.533 1.00 0.00 45 THR A N 12
ATOM 20382 C CA . THR A 1 45 ? 2.471 -10.211 -2.468 1.00 0.00 45 THR A CA 12
ATOM 20383 C C . THR A 1 45 ? 3.646 -10.979 -1.875 1.00 0.00 45 THR A C 12
ATOM 20384 O O . THR A 1 45 ? 3.618 -12.207 -1.788 1.00 0.00 45 THR A O 12
ATOM 20395 N N . THR A 1 46 ? 4.679 -10.248 -1.465 1.00 0.00 46 THR A N 12
ATOM 20396 C CA . THR A 1 46 ? 5.864 -10.861 -0.880 1.00 0.00 46 THR A CA 12
ATOM 20397 C C . THR A 1 46 ? 5.534 -11.541 0.444 1.00 0.00 46 THR A C 12
ATOM 20398 O O . THR A 1 46 ? 6.309 -12.358 0.944 1.00 0.00 46 THR A O 12
ATOM 20409 N N . ILE A 1 47 ? 4.380 -11.202 1.007 1.00 0.00 47 ILE A N 12
ATOM 20410 C CA . ILE A 1 47 ? 3.948 -11.782 2.273 1.00 0.00 47 ILE A CA 12
ATOM 20411 C C . ILE A 1 47 ? 2.543 -12.364 2.159 1.00 0.00 47 ILE A C 12
ATOM 20412 O O . ILE A 1 47 ? 1.624 -11.707 1.669 1.00 0.00 47 ILE A O 12
ATOM 20428 N N . SER A 1 48 ? 2.383 -13.602 2.616 1.00 0.00 48 SER A N 12
ATOM 20429 C CA . SER A 1 48 ? 1.091 -14.276 2.564 1.00 0.00 48 SER A CA 12
ATOM 20430 C C . SER A 1 48 ? 0.473 -14.374 3.955 1.00 0.00 48 SER A C 12
ATOM 20431 O O . SER A 1 48 ? -0.749 -14.384 4.105 1.00 0.00 48 SER A O 12
ATOM 20439 N N . ASP A 1 49 ? 1.327 -14.448 4.970 1.00 0.00 49 ASP A N 12
ATOM 20440 C CA . ASP A 1 49 ? 0.867 -14.545 6.350 1.00 0.00 49 ASP A CA 12
ATOM 20441 C C . ASP A 1 49 ? 1.220 -13.283 7.131 1.00 0.00 49 ASP A C 12
ATOM 20442 O O . ASP A 1 49 ? 2.209 -13.232 7.862 1.00 0.00 49 ASP A O 12
ATOM 20451 N N . PRO A 1 50 ? 0.394 -12.238 6.974 1.00 0.00 50 PRO A N 12
ATOM 20452 C CA . PRO A 1 50 ? 0.599 -10.956 7.655 1.00 0.00 50 PRO A CA 12
ATOM 20453 C C . PRO A 1 50 ? 0.350 -11.051 9.156 1.00 0.00 50 PRO A C 12
ATOM 20454 O O . PRO A 1 50 ? -0.637 -11.643 9.594 1.00 0.00 50 PRO A O 12
ATOM 20465 N N . MET A 1 51 ? 1.250 -10.466 9.939 1.00 0.00 51 MET A N 12
ATOM 20466 C CA . MET A 1 51 ? 1.126 -10.484 11.392 1.00 0.00 51 MET A CA 12
ATOM 20467 C C . MET A 1 51 ? 0.174 -9.392 11.869 1.00 0.00 51 MET A C 12
ATOM 20468 O O . MET A 1 51 ? 0.044 -8.348 11.233 1.00 0.00 51 MET A O 12
ATOM 20482 N N . GLU A 1 52 ? -0.489 -9.642 12.995 1.00 0.00 52 GLU A N 12
ATOM 20483 C CA . GLU A 1 52 ? -1.430 -8.680 13.555 1.00 0.00 52 GLU A CA 12
ATOM 20484 C C . GLU A 1 52 ? -0.782 -7.306 13.701 1.00 0.00 52 GLU A C 12
ATOM 20485 O O . GLU A 1 52 ? -1.437 -6.279 13.533 1.00 0.00 52 GLU A O 12
ATOM 20497 N N . GLU A 1 53 ? 0.510 -7.298 14.016 1.00 0.00 53 GLU A N 12
ATOM 20498 C CA . GLU A 1 53 ? 1.247 -6.052 14.186 1.00 0.00 53 GLU A CA 12
ATOM 20499 C C . GLU A 1 53 ? 1.362 -5.303 12.861 1.00 0.00 53 GLU A C 12
ATOM 20500 O O . GLU A 1 53 ? 1.064 -4.111 12.783 1.00 0.00 53 GLU A O 12
ATOM 20512 N N . ASP A 1 54 ? 1.796 -6.011 11.824 1.00 0.00 54 ASP A N 12
ATOM 20513 C CA . ASP A 1 54 ? 1.949 -5.413 10.502 1.00 0.00 54 ASP A CA 12
ATOM 20514 C C . ASP A 1 54 ? 0.627 -4.832 10.012 1.00 0.00 54 ASP A C 12
ATOM 20515 O O . ASP A 1 54 ? 0.580 -3.705 9.517 1.00 0.00 54 ASP A O 12
ATOM 20524 N N . ILE A 1 55 ? -0.443 -5.607 10.150 1.00 0.00 55 ILE A N 12
ATOM 20525 C CA . ILE A 1 55 ? -1.765 -5.169 9.721 1.00 0.00 55 ILE A CA 12
ATOM 20526 C C . ILE A 1 55 ? -2.231 -3.961 10.527 1.00 0.00 55 ILE A C 12
ATOM 20527 O O . ILE A 1 55 ? -2.954 -3.103 10.019 1.00 0.00 55 ILE A O 12
ATOM 20543 N N . LEU A 1 56 ? -1.812 -3.898 11.786 1.00 0.00 56 LEU A N 12
ATOM 20544 C CA . LEU A 1 56 ? -2.185 -2.795 12.663 1.00 0.00 56 LEU A CA 12
ATOM 20545 C C . LEU A 1 56 ? -1.637 -1.472 12.137 1.00 0.00 56 LEU A C 12
ATOM 20546 O O . LEU A 1 56 ? -2.302 -0.440 12.212 1.00 0.00 56 LEU A O 12
ATOM 20562 N N . GLN A 1 57 ? -0.419 -1.513 11.604 1.00 0.00 57 GLN A N 12
ATOM 20563 C CA . GLN A 1 57 ? 0.217 -0.317 11.064 1.00 0.00 57 GLN A CA 12
ATOM 20564 C C . GLN A 1 57 ? -0.680 0.359 10.032 1.00 0.00 57 GLN A C 12
ATOM 20565 O O . GLN A 1 57 ? -0.658 1.580 9.880 1.00 0.00 57 GLN A O 12
ATOM 20579 N N . VAL A 1 58 ? -1.466 -0.444 9.323 1.00 0.00 58 VAL A N 12
ATOM 20580 C CA . VAL A 1 58 ? -2.372 0.075 8.305 1.00 0.00 58 VAL A CA 12
ATOM 20581 C C . VAL A 1 58 ? -3.547 0.811 8.939 1.00 0.00 58 VAL A C 12
ATOM 20582 O O . VAL A 1 58 ? -4.034 1.805 8.400 1.00 0.00 58 VAL A O 12
ATOM 20595 N N . VAL A 1 59 ? -3.999 0.317 10.087 1.00 0.00 59 VAL A N 12
ATOM 20596 C CA . VAL A 1 59 ? -5.116 0.928 10.796 1.00 0.00 59 VAL A CA 12
ATOM 20597 C C . VAL A 1 59 ? -4.755 2.323 11.294 1.00 0.00 59 VAL A C 12
ATOM 20598 O O . VAL A 1 59 ? -5.468 3.291 11.033 1.00 0.00 59 VAL A O 12
ATOM 20611 N N . ARG A 1 60 ? -3.640 2.418 12.012 1.00 0.00 60 ARG A N 12
ATOM 20612 C CA . ARG A 1 60 ? -3.183 3.695 12.547 1.00 0.00 60 ARG A CA 12
ATOM 20613 C C . ARG A 1 60 ? -2.951 4.703 11.426 1.00 0.00 60 ARG A C 12
ATOM 20614 O O . ARG A 1 60 ? -3.026 5.914 11.641 1.00 0.00 60 ARG A O 12
ATOM 20635 N N . TYR A 1 61 ? -2.671 4.197 10.231 1.00 0.00 61 TYR A N 12
ATOM 20636 C CA . TYR A 1 61 ? -2.426 5.053 9.076 1.00 0.00 61 TYR A CA 12
ATOM 20637 C C . TYR A 1 61 ? -3.732 5.637 8.544 1.00 0.00 61 TYR A C 12
ATOM 20638 O O . TYR A 1 61 ? -3.855 6.850 8.369 1.00 0.00 61 TYR A O 12
ATOM 20656 N N . CYS A 1 62 ? -4.702 4.767 8.292 1.00 0.00 62 CYS A N 12
ATOM 20657 C CA . CYS A 1 62 ? -6.000 5.195 7.780 1.00 0.00 62 CYS A CA 12
ATOM 20658 C C . CYS A 1 62 ? -6.750 6.017 8.823 1.00 0.00 62 CYS A C 12
ATOM 20659 O O . CYS A 1 62 ? -7.309 7.070 8.515 1.00 0.00 62 CYS A O 12
ATOM 20667 N N . THR A 1 63 ? -6.763 5.527 10.059 1.00 0.00 63 THR A N 12
ATOM 20668 C CA . THR A 1 63 ? -7.447 6.213 11.146 1.00 0.00 63 THR A CA 12
ATOM 20669 C C . THR A 1 63 ? -6.987 7.662 11.258 1.00 0.00 63 THR A C 12
ATOM 20670 O O . THR A 1 63 ? -7.738 8.529 11.708 1.00 0.00 63 THR A O 12
ATOM 20681 N N . ASP A 1 64 ? -5.751 7.919 10.847 1.00 0.00 64 ASP A N 12
ATOM 20682 C CA . ASP A 1 64 ? -5.191 9.265 10.899 1.00 0.00 64 ASP A CA 12
ATOM 20683 C C . ASP A 1 64 ? -5.792 10.146 9.810 1.00 0.00 64 ASP A C 12
ATOM 20684 O O . ASP A 1 64 ? -6.050 11.331 10.026 1.00 0.00 64 ASP A O 12
ATOM 20693 N N . LEU A 1 65 ? -6.012 9.561 8.637 1.00 0.00 65 LEU A N 12
ATOM 20694 C CA . LEU A 1 65 ? -6.582 10.293 7.511 1.00 0.00 65 LEU A CA 12
ATOM 20695 C C . LEU A 1 65 ? -7.896 10.960 7.905 1.00 0.00 65 LEU A C 12
ATOM 20696 O O . LEU A 1 65 ? -8.240 12.026 7.394 1.00 0.00 65 LEU A O 12
ATOM 20712 N N . ILE A 1 66 ? -8.624 10.326 8.817 1.00 0.00 66 ILE A N 12
ATOM 20713 C CA . ILE A 1 66 ? -9.899 10.859 9.281 1.00 0.00 66 ILE A CA 12
ATOM 20714 C C . ILE A 1 66 ? -9.703 12.160 10.052 1.00 0.00 66 ILE A C 12
ATOM 20715 O O . ILE A 1 66 ? -10.393 13.149 9.806 1.00 0.00 66 ILE A O 12
ATOM 20731 N N . GLU A 1 67 ? -8.755 12.153 10.984 1.00 0.00 67 GLU A N 12
ATOM 20732 C CA . GLU A 1 67 ? -8.466 13.334 11.790 1.00 0.00 67 GLU A CA 12
ATOM 20733 C C . GLU A 1 67 ? -7.739 14.391 10.965 1.00 0.00 67 GLU A C 12
ATOM 20734 O O . GLU A 1 67 ? -7.862 15.588 11.223 1.00 0.00 67 GLU A O 12
ATOM 20746 N N . GLU A 1 68 ? -6.978 13.938 9.972 1.00 0.00 68 GLU A N 12
ATOM 20747 C CA . GLU A 1 68 ? -6.229 14.846 9.110 1.00 0.00 68 GLU A CA 12
ATOM 20748 C C . GLU A 1 68 ? -7.089 15.320 7.943 1.00 0.00 68 GLU A C 12
ATOM 20749 O O . GLU A 1 68 ? -6.710 16.235 7.210 1.00 0.00 68 GLU A O 12
ATOM 20761 N N . LYS A 1 69 ? -8.247 14.693 7.775 1.00 0.00 69 LYS A N 12
ATOM 20762 C CA . LYS A 1 69 ? -9.163 15.050 6.697 1.00 0.00 69 LYS A CA 12
ATOM 20763 C C . LYS A 1 69 ? -8.536 14.766 5.335 1.00 0.00 69 LYS A C 12
ATOM 20764 O O . LYS A 1 69 ? -8.650 15.571 4.410 1.00 0.00 69 LYS A O 12
ATOM 20783 N N . ASP A 1 70 ? -7.877 13.618 5.220 1.00 0.00 70 ASP A N 12
ATOM 20784 C CA . ASP A 1 70 ? -7.236 13.228 3.970 1.00 0.00 70 ASP A CA 12
ATOM 20785 C C . ASP A 1 70 ? -7.903 11.990 3.379 1.00 0.00 70 ASP A C 12
ATOM 20786 O O . ASP A 1 70 ? -7.239 11.130 2.800 1.00 0.00 70 ASP A O 12
ATOM 20795 N N . LEU A 1 71 ? -9.221 11.905 3.532 1.00 0.00 71 LEU A N 12
ATOM 20796 C CA . LEU A 1 71 ? -9.980 10.772 3.015 1.00 0.00 71 LEU A CA 12
ATOM 20797 C C . LEU A 1 71 ? -9.769 10.615 1.512 1.00 0.00 71 LEU A C 12
ATOM 20798 O O . LEU A 1 71 ? -10.034 9.555 0.946 1.00 0.00 71 LEU A O 12
ATOM 20814 N N . GLU A 1 72 ? -9.291 11.679 0.873 1.00 0.00 72 GLU A N 12
ATOM 20815 C CA . GLU A 1 72 ? -9.045 11.658 -0.564 1.00 0.00 72 GLU A CA 12
ATOM 20816 C C . GLU A 1 72 ? -8.228 10.431 -0.959 1.00 0.00 72 GLU A C 12
ATOM 20817 O O . GLU A 1 72 ? -8.628 9.658 -1.830 1.00 0.00 72 GLU A O 12
ATOM 20829 N N . LYS A 1 73 ? -7.080 10.260 -0.312 1.00 0.00 73 LYS A N 12
ATOM 20830 C CA . LYS A 1 73 ? -6.205 9.126 -0.593 1.00 0.00 73 LYS A CA 12
ATOM 20831 C C . LYS A 1 73 ? -6.718 7.862 0.086 1.00 0.00 73 LYS A C 12
ATOM 20832 O O . LYS A 1 73 ? -6.392 6.747 -0.326 1.00 0.00 73 LYS A O 12
ATOM 20851 N N . LEU A 1 74 ? -7.523 8.040 1.128 1.00 0.00 74 LEU A N 12
ATOM 20852 C CA . LEU A 1 74 ? -8.082 6.912 1.865 1.00 0.00 74 LEU A CA 12
ATOM 20853 C C . LEU A 1 74 ? -8.830 5.968 0.929 1.00 0.00 74 LEU A C 12
ATOM 20854 O O . LEU A 1 74 ? -8.497 4.787 0.824 1.00 0.00 74 LEU A O 12
ATOM 20870 N N . ASP A 1 75 ? -9.842 6.497 0.249 1.00 0.00 75 ASP A N 12
ATOM 20871 C CA . ASP A 1 75 ? -10.636 5.703 -0.682 1.00 0.00 75 ASP A CA 12
ATOM 20872 C C . ASP A 1 75 ? -9.746 5.044 -1.731 1.00 0.00 75 ASP A C 12
ATOM 20873 O O . ASP A 1 75 ? -10.075 3.982 -2.261 1.00 0.00 75 ASP A O 12
ATOM 20882 N N . LEU A 1 76 ? -8.618 5.681 -2.027 1.00 0.00 76 LEU A N 12
ATOM 20883 C CA . LEU A 1 76 ? -7.680 5.159 -3.014 1.00 0.00 76 LEU A CA 12
ATOM 20884 C C . LEU A 1 76 ? -6.873 3.999 -2.438 1.00 0.00 76 LEU A C 12
ATOM 20885 O O . LEU A 1 76 ? -6.694 2.970 -3.090 1.00 0.00 76 LEU A O 12
ATOM 20901 N N . VAL A 1 77 ? -6.391 4.172 -1.212 1.00 0.00 77 VAL A N 12
ATOM 20902 C CA . VAL A 1 77 ? -5.605 3.139 -0.547 1.00 0.00 77 VAL A CA 12
ATOM 20903 C C . VAL A 1 77 ? -6.476 1.945 -0.170 1.00 0.00 77 VAL A C 12
ATOM 20904 O O . VAL A 1 77 ? -6.020 0.802 -0.193 1.00 0.00 77 VAL A O 12
ATOM 20917 N N . ILE A 1 78 ? -7.729 2.219 0.175 1.00 0.00 78 ILE A N 12
ATOM 20918 C CA . ILE A 1 78 ? -8.663 1.166 0.555 1.00 0.00 78 ILE A CA 12
ATOM 20919 C C . ILE A 1 78 ? -9.043 0.308 -0.648 1.00 0.00 78 ILE A C 12
ATOM 20920 O O . ILE A 1 78 ? -8.900 -0.914 -0.621 1.00 0.00 78 ILE A O 12
ATOM 20936 N N . LYS A 1 79 ? -9.526 0.957 -1.702 1.00 0.00 79 LYS A N 12
ATOM 20937 C CA . LYS A 1 79 ? -9.924 0.256 -2.916 1.00 0.00 79 LYS A CA 12
ATOM 20938 C C . LYS A 1 79 ? -8.724 -0.422 -3.570 1.00 0.00 79 LYS A C 12
ATOM 20939 O O . LYS A 1 79 ? -8.875 -1.404 -4.298 1.00 0.00 79 LYS A O 12
ATOM 20958 N N . TYR A 1 80 ? -7.534 0.106 -3.305 1.00 0.00 80 TYR A N 12
ATOM 20959 C CA . TYR A 1 80 ? -6.310 -0.447 -3.870 1.00 0.00 80 TYR A CA 12
ATOM 20960 C C . TYR A 1 80 ? -5.846 -1.665 -3.077 1.00 0.00 80 TYR A C 12
ATOM 20961 O O . TYR A 1 80 ? -5.450 -2.680 -3.649 1.00 0.00 80 TYR A O 12
ATOM 20979 N N . MET A 1 81 ? -5.900 -1.556 -1.752 1.00 0.00 81 MET A N 12
ATOM 20980 C CA . MET A 1 81 ? -5.487 -2.648 -0.879 1.00 0.00 81 MET A CA 12
ATOM 20981 C C . MET A 1 81 ? -6.532 -3.759 -0.867 1.00 0.00 81 MET A C 12
ATOM 20982 O O . MET A 1 81 ? -6.201 -4.936 -0.719 1.00 0.00 81 MET A O 12
ATOM 20996 N N . LYS A 1 82 ? -7.795 -3.379 -1.026 1.00 0.00 82 LYS A N 12
ATOM 20997 C CA . LYS A 1 82 ? -8.890 -4.343 -1.035 1.00 0.00 82 LYS A CA 12
ATOM 20998 C C . LYS A 1 82 ? -8.874 -5.173 -2.315 1.00 0.00 82 LYS A C 12
ATOM 20999 O O . LYS A 1 82 ? -9.258 -6.342 -2.313 1.00 0.00 82 LYS A O 12
ATOM 21018 N N . ARG A 1 83 ? -8.425 -4.560 -3.406 1.00 0.00 83 ARG A N 12
ATOM 21019 C CA . ARG A 1 83 ? -8.359 -5.242 -4.693 1.00 0.00 83 ARG A CA 12
ATOM 21020 C C . ARG A 1 83 ? -7.250 -6.291 -4.695 1.00 0.00 83 ARG A C 12
ATOM 21021 O O . ARG A 1 83 ? -7.341 -7.304 -5.390 1.00 0.00 83 ARG A O 12
ATOM 21042 N N . LEU A 1 84 ? -6.205 -6.041 -3.914 1.00 0.00 84 LEU A N 12
ATOM 21043 C CA . LEU A 1 84 ? -5.078 -6.963 -3.826 1.00 0.00 84 LEU A CA 12
ATOM 21044 C C . LEU A 1 84 ? -5.378 -8.098 -2.852 1.00 0.00 84 LEU A C 12
ATOM 21045 O O . LEU A 1 84 ? -5.229 -9.273 -3.188 1.00 0.00 84 LEU A O 12
ATOM 21061 N N . MET A 1 85 ? -5.803 -7.739 -1.645 1.00 0.00 85 MET A N 12
ATOM 21062 C CA . MET A 1 85 ? -6.126 -8.727 -0.624 1.00 0.00 85 MET A CA 12
ATOM 21063 C C . MET A 1 85 ? -7.228 -9.666 -1.106 1.00 0.00 85 MET A C 12
ATOM 21064 O O . MET A 1 85 ? -7.312 -10.814 -0.669 1.00 0.00 85 MET A O 12
ATOM 21078 N N . GLN A 1 86 ? -8.070 -9.170 -2.007 1.00 0.00 86 GLN A N 12
ATOM 21079 C CA . GLN A 1 86 ? -9.166 -9.965 -2.547 1.00 0.00 86 GLN A CA 12
ATOM 21080 C C . GLN A 1 86 ? -8.664 -10.932 -3.613 1.00 0.00 86 GLN A C 12
ATOM 21081 O O . GLN A 1 86 ? -8.988 -12.120 -3.590 1.00 0.00 86 GLN A O 12
ATOM 21095 N N . GLN A 1 87 ? -7.872 -10.416 -4.547 1.00 0.00 87 GLN A N 12
ATOM 21096 C CA . GLN A 1 87 ? -7.326 -11.235 -5.623 1.00 0.00 87 GLN A CA 12
ATOM 21097 C C . GLN A 1 87 ? -6.219 -12.148 -5.106 1.00 0.00 87 GLN A C 12
ATOM 21098 O O . GLN A 1 87 ? -5.802 -13.083 -5.788 1.00 0.00 87 GLN A O 12
ATOM 21112 N N . SER A 1 88 ? -5.747 -11.869 -3.895 1.00 0.00 88 SER A N 12
ATOM 21113 C CA . SER A 1 88 ? -4.686 -12.662 -3.287 1.00 0.00 88 SER A CA 12
ATOM 21114 C C . SER A 1 88 ? -5.032 -14.148 -3.320 1.00 0.00 88 SER A C 12
ATOM 21115 O O . SER A 1 88 ? -6.204 -14.525 -3.328 1.00 0.00 88 SER A O 12
ATOM 21123 N N . VAL A 1 89 ? -4.002 -14.989 -3.339 1.00 0.00 89 VAL A N 12
ATOM 21124 C CA . VAL A 1 89 ? -4.196 -16.434 -3.371 1.00 0.00 89 VAL A CA 12
ATOM 21125 C C . VAL A 1 89 ? -4.724 -16.947 -2.035 1.00 0.00 89 VAL A C 12
ATOM 21126 O O . VAL A 1 89 ? -5.487 -17.911 -1.989 1.00 0.00 89 VAL A O 12
ATOM 21139 N N . GLU A 1 90 ? -4.312 -16.295 -0.952 1.00 0.00 90 GLU A N 12
ATOM 21140 C CA . GLU A 1 90 ? -4.745 -16.686 0.384 1.00 0.00 90 GLU A CA 12
ATOM 21141 C C . GLU A 1 90 ? -6.073 -16.026 0.741 1.00 0.00 90 GLU A C 12
ATOM 21142 O O . GLU A 1 90 ? -6.241 -14.817 0.579 1.00 0.00 90 GLU A O 12
ATOM 21154 N N . SER A 1 91 ? -7.015 -16.828 1.227 1.00 0.00 91 SER A N 12
ATOM 21155 C CA . SER A 1 91 ? -8.330 -16.324 1.603 1.00 0.00 91 SER A CA 12
ATOM 21156 C C . SER A 1 91 ? -8.248 -15.488 2.877 1.00 0.00 91 SER A C 12
ATOM 21157 O O . SER A 1 91 ? -9.058 -14.588 3.096 1.00 0.00 91 SER A O 12
ATOM 21165 N N . VAL A 1 92 ? -7.261 -15.794 3.715 1.00 0.00 92 VAL A N 12
ATOM 21166 C CA . VAL A 1 92 ? -7.072 -15.072 4.967 1.00 0.00 92 VAL A CA 12
ATOM 21167 C C . VAL A 1 92 ? -6.912 -13.577 4.720 1.00 0.00 92 VAL A C 12
ATOM 21168 O O . VAL A 1 92 ? -7.269 -12.756 5.565 1.00 0.00 92 VAL A O 12
ATOM 21181 N N . TRP A 1 93 ? -6.372 -13.229 3.557 1.00 0.00 93 TRP A N 12
ATOM 21182 C CA . TRP A 1 93 ? -6.166 -11.830 3.198 1.00 0.00 93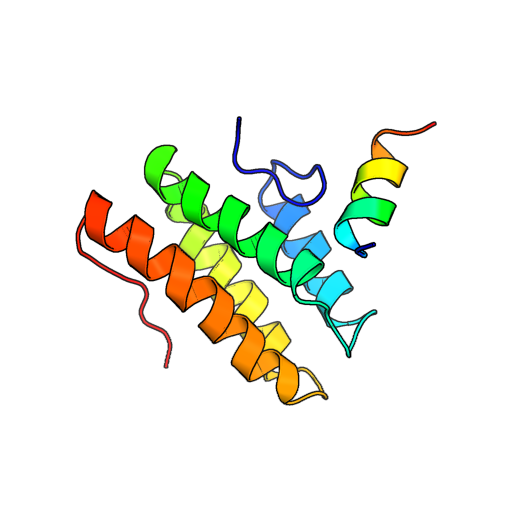 TRP A CA 12
ATOM 21183 C C . TRP A 1 93 ? -7.488 -11.072 3.180 1.00 0.00 93 TRP A C 12
ATOM 21184 O O . TRP A 1 93 ? -7.539 -9.889 3.514 1.00 0.00 93 TRP A O 12
ATOM 21205 N N . ASN A 1 94 ? -8.556 -11.761 2.789 1.00 0.00 94 ASN A N 12
ATOM 21206 C CA . ASN A 1 94 ? -9.879 -11.150 2.729 1.00 0.00 94 ASN A CA 12
ATOM 21207 C C . ASN A 1 94 ? -10.293 -10.612 4.095 1.00 0.00 94 ASN A C 12
ATOM 21208 O O . ASN A 1 94 ? -10.896 -9.544 4.196 1.00 0.00 94 ASN A O 12
ATOM 21219 N N . MET A 1 95 ? -9.964 -11.360 5.143 1.00 0.00 95 MET A N 12
ATOM 21220 C CA . MET A 1 95 ? -10.301 -10.958 6.504 1.00 0.00 95 MET A CA 12
ATOM 21221 C C . MET A 1 95 ? -9.427 -9.793 6.959 1.00 0.00 95 MET A C 12
ATOM 21222 O O . MET A 1 95 ? -9.889 -8.898 7.666 1.00 0.00 95 MET A O 12
ATOM 21236 N N . ALA A 1 96 ? -8.164 -9.811 6.546 1.00 0.00 96 ALA A N 12
ATOM 21237 C CA . ALA A 1 96 ? -7.227 -8.755 6.910 1.00 0.00 96 ALA A CA 12
ATOM 21238 C C . ALA A 1 96 ? -7.786 -7.381 6.559 1.00 0.00 96 ALA A C 12
ATOM 21239 O O . ALA A 1 96 ? -7.692 -6.441 7.349 1.00 0.00 96 ALA A O 12
ATOM 21246 N N . PHE A 1 97 ? -8.367 -7.269 5.369 1.00 0.00 97 PHE A N 12
ATOM 21247 C CA . PHE A 1 97 ? -8.940 -6.007 4.913 1.00 0.00 97 PHE A CA 12
ATOM 21248 C C . PHE A 1 97 ? -10.050 -5.544 5.851 1.00 0.00 97 PHE A C 12
ATOM 21249 O O . PHE A 1 97 ? -10.145 -4.362 6.182 1.00 0.00 97 PHE A O 12
ATOM 21266 N N . ASP A 1 98 ? -10.889 -6.483 6.275 1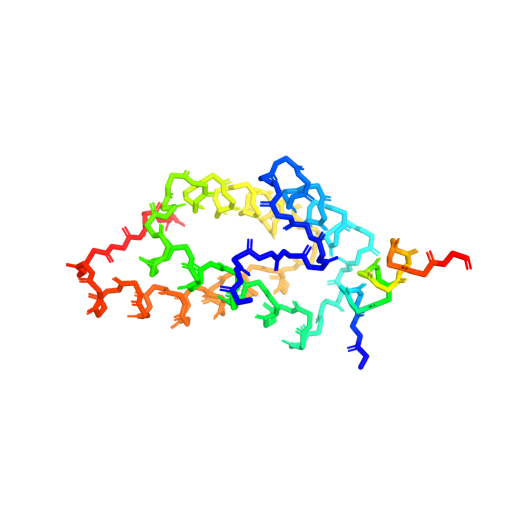.00 0.00 98 ASP A N 12
ATOM 21267 C CA . ASP A 1 98 ? -11.993 -6.172 7.175 1.00 0.00 98 ASP A CA 12
ATOM 21268 C C . ASP A 1 98 ? -11.475 -5.763 8.550 1.00 0.00 98 ASP A C 12
ATOM 21269 O O . ASP A 1 98 ? -12.062 -4.911 9.219 1.00 0.00 98 ASP A O 12
ATOM 21278 N N . PHE A 1 99 ? -10.373 -6.376 8.967 1.00 0.00 99 PHE A N 12
ATOM 21279 C CA . PHE A 1 99 ? -9.776 -6.078 10.265 1.00 0.00 99 PHE A CA 12
ATOM 21280 C C . PHE A 1 99 ? -9.420 -4.598 10.371 1.00 0.00 99 PHE A C 12
ATOM 21281 O O . PHE A 1 99 ? -9.652 -3.967 11.403 1.00 0.00 99 PHE A O 12
ATOM 21298 N N . ILE A 1 100 ? -8.854 -4.052 9.300 1.00 0.00 100 ILE A N 12
ATOM 21299 C CA . ILE A 1 100 ? -8.467 -2.648 9.273 1.00 0.00 100 ILE A CA 12
ATOM 21300 C C . ILE A 1 100 ? -9.691 -1.741 9.224 1.00 0.00 100 ILE A C 12
ATOM 21301 O O . ILE A 1 100 ? -9.730 -0.695 9.874 1.00 0.00 100 ILE A O 12
ATOM 21317 N N . LEU A 1 101 ? -10.692 -2.147 8.450 1.00 0.00 101 LEU A N 12
ATOM 21318 C CA . LEU A 1 101 ? -11.920 -1.372 8.316 1.00 0.00 101 LEU A CA 12
ATOM 21319 C C . LEU A 1 101 ? -12.699 -1.358 9.628 1.00 0.00 101 LEU A C 12
ATOM 21320 O O . LEU A 1 101 ? -13.324 -0.357 9.979 1.00 0.00 101 LEU A O 12
ATOM 21336 N N . ASP A 1 102 ? -12.655 -2.473 10.348 1.00 0.00 102 ASP A N 12
ATOM 21337 C CA . ASP A 1 102 ? -13.355 -2.588 11.622 1.00 0.00 102 ASP A CA 12
ATOM 21338 C C . ASP A 1 102 ? -12.852 -1.544 12.614 1.00 0.00 102 ASP A C 12
ATOM 21339 O O . ASP A 1 102 ? -13.581 -1.126 13.513 1.00 0.00 102 ASP A O 12
ATOM 21348 N N . ASN A 1 103 ? -11.601 -1.129 12.445 1.00 0.00 103 ASN A N 12
ATOM 21349 C CA . ASN A 1 103 ? -11.000 -0.135 13.327 1.00 0.00 103 ASN A CA 12
ATOM 21350 C C . ASN A 1 103 ? -11.056 1.255 12.699 1.00 0.00 103 ASN A C 12
ATOM 21351 O O . ASN A 1 103 ? -11.291 2.249 13.385 1.00 0.00 103 ASN A O 12
ATOM 21362 N N . VAL A 1 104 ? -10.839 1.315 11.389 1.00 0.00 104 VAL A N 12
ATOM 21363 C CA . VAL A 1 104 ? -10.867 2.582 10.666 1.00 0.00 104 VAL A CA 12
ATOM 21364 C C . VAL A 1 104 ? -12.294 3.090 10.503 1.00 0.00 104 VAL A C 12
ATOM 21365 O O . VAL A 1 104 ? -12.631 4.181 10.961 1.00 0.00 104 VAL A O 12
ATOM 21378 N N . GLN A 1 105 ? -13.130 2.290 9.847 1.00 0.00 105 GLN A N 12
ATOM 21379 C CA . GLN A 1 105 ? -14.523 2.659 9.623 1.00 0.00 105 GLN A CA 12
ATOM 21380 C C . GLN A 1 105 ? -15.176 3.131 10.917 1.00 0.00 105 GLN A C 12
ATOM 21381 O O . GLN A 1 105 ? -16.096 3.948 10.899 1.00 0.00 105 GLN A O 12
ATOM 21395 N N . VAL A 1 106 ? -14.695 2.610 12.042 1.00 0.00 106 VAL A N 12
ATOM 21396 C CA . VAL A 1 106 ? -15.231 2.978 13.346 1.00 0.00 106 VAL A CA 12
ATOM 21397 C C . VAL A 1 106 ? -14.857 4.410 13.711 1.00 0.00 106 VAL A C 12
ATOM 21398 O O . VAL A 1 106 ? -15.724 5.243 13.972 1.00 0.00 106 VAL A O 12
ATOM 21411 N N . VAL A 1 107 ? -13.557 4.691 13.725 1.00 0.00 107 VAL A N 12
ATOM 21412 C CA . VAL A 1 107 ? -13.067 6.023 14.056 1.00 0.00 107 VAL A CA 12
ATOM 21413 C C . VAL A 1 107 ? -13.513 7.046 13.018 1.00 0.00 107 VAL A C 12
ATOM 21414 O O . VAL A 1 107 ? -13.625 8.237 13.312 1.00 0.00 107 VAL A O 12
ATOM 21427 N N . LEU A 1 108 ? -13.766 6.575 11.802 1.00 0.00 108 LEU A N 12
ATOM 21428 C CA . LEU A 1 108 ? -14.201 7.450 10.718 1.00 0.00 108 LEU A CA 12
ATOM 21429 C C . LEU A 1 108 ? -15.654 7.872 10.910 1.00 0.00 108 LEU A C 12
ATOM 21430 O O . LEU A 1 108 ? -16.016 9.019 10.647 1.00 0.00 108 LEU A O 12
ATOM 21446 N N . GLN A 1 109 ? -16.481 6.939 11.369 1.00 0.00 109 GLN A N 12
ATOM 21447 C CA . GLN A 1 109 ? -17.894 7.216 11.598 1.00 0.00 109 GLN A CA 12
ATOM 21448 C C . GLN A 1 109 ? -18.076 8.227 12.726 1.00 0.00 109 GLN A C 12
ATOM 21449 O O . GLN A 1 109 ? -18.913 9.124 12.638 1.00 0.00 109 GLN A O 12
ATOM 21463 N N . GLN A 1 110 ? -17.287 8.071 13.785 1.00 0.00 110 GLN A N 12
ATOM 21464 C CA . GLN A 1 110 ? -17.363 8.970 14.930 1.00 0.00 110 GLN A CA 12
ATOM 21465 C C . GLN A 1 110 ? -16.978 10.392 14.533 1.00 0.00 110 GLN A C 12
ATOM 21466 O O . GLN A 1 110 ? -17.242 11.346 15.266 1.00 0.00 110 GLN A O 12
ATOM 21480 N N . THR A 1 111 ? -16.352 10.527 13.368 1.00 0.00 111 THR A N 12
ATOM 21481 C CA . THR A 1 111 ? -15.931 11.832 12.875 1.00 0.00 111 THR A CA 12
ATOM 21482 C C . THR A 1 111 ? -16.964 12.420 11.921 1.00 0.00 111 THR A C 12
ATOM 21483 O O . THR A 1 111 ? -17.509 13.496 12.168 1.00 0.00 111 THR A O 12
ATOM 21494 N N . TYR A 1 112 ? -17.231 11.708 10.833 1.00 0.00 112 TYR A N 12
ATOM 21495 C CA . TYR A 1 112 ? -18.199 12.160 9.840 1.00 0.00 112 TYR A CA 12
ATOM 21496 C C . TYR A 1 112 ? -19.512 11.395 9.973 1.00 0.00 112 TYR A C 12
ATOM 21497 O O . TYR A 1 112 ? -20.593 11.979 9.904 1.00 0.00 112 TYR A O 12
ATOM 21515 N N . GLY A 1 113 ? -19.409 10.083 10.164 1.00 0.00 113 GLY A N 12
ATOM 21516 C CA . GLY A 1 113 ? -20.595 9.258 10.303 1.00 0.00 113 GLY A CA 12
ATOM 21517 C C . GLY A 1 113 ? -20.804 8.337 9.117 1.00 0.00 113 GLY A C 12
ATOM 21518 O O . GLY A 1 113 ? -21.596 7.398 9.184 1.00 0.00 113 GLY A O 12
ATOM 21522 N N . SER A 1 114 ? -20.092 8.608 8.028 1.00 0.00 114 SER A N 12
ATOM 21523 C CA . SER A 1 114 ? -20.206 7.799 6.820 1.00 0.00 114 SER A CA 12
ATOM 21524 C C . SER A 1 114 ? -19.121 6.728 6.778 1.00 0.00 114 SER A C 12
ATOM 21525 O O . SER A 1 114 ? -18.376 6.543 7.741 1.00 0.00 114 SER A O 12
ATOM 21533 N N . THR A 1 115 ? -19.035 6.025 5.653 1.00 0.00 115 THR A N 12
ATOM 21534 C CA . THR A 1 115 ? -18.043 4.971 5.483 1.00 0.00 115 THR A CA 12
ATOM 21535 C C . THR A 1 115 ? -17.674 4.794 4.016 1.00 0.00 115 THR A C 12
ATOM 21536 O O . THR A 1 115 ? -18.168 5.516 3.149 1.00 0.00 115 THR A O 12
ATOM 21547 N N . LEU A 1 116 ? -16.803 3.829 3.741 1.00 0.00 116 LEU A N 12
ATOM 21548 C CA . LEU A 1 116 ? -16.368 3.556 2.376 1.00 0.00 116 LEU A CA 12
ATOM 21549 C C . LEU A 1 116 ? -17.231 2.475 1.735 1.00 0.00 116 LEU A C 12
ATOM 21550 O O . LEU A 1 116 ? -17.830 1.651 2.427 1.00 0.00 116 LEU A O 12
ATOM 21566 N N . LYS A 1 117 ? -17.291 2.481 0.407 1.00 0.00 117 LYS A N 12
ATOM 21567 C CA . LYS A 1 117 ? -18.078 1.499 -0.329 1.00 0.00 117 LYS A CA 12
ATOM 21568 C C . LYS A 1 117 ? -17.183 0.410 -0.910 1.00 0.00 117 LYS A C 12
ATOM 21569 O O . LYS A 1 117 ? -16.619 0.566 -1.992 1.00 0.00 117 LYS A O 12
ATOM 21588 N N . VAL A 1 118 ? -17.058 -0.697 -0.183 1.00 0.00 118 VAL A N 12
ATOM 21589 C CA . VAL A 1 118 ? -16.233 -1.814 -0.627 1.00 0.00 118 VAL A CA 12
ATOM 21590 C C . VAL A 1 118 ? -17.071 -3.074 -0.814 1.00 0.00 118 VAL A C 12
ATOM 21591 O O . VAL A 1 118 ? -17.272 -3.846 0.125 1.00 0.00 118 VAL A O 12
ATOM 21604 N N . THR A 1 119 ? -17.559 -3.279 -2.034 1.00 0.00 119 THR A N 12
ATOM 21605 C CA . THR A 1 119 ? -18.375 -4.445 -2.345 1.00 0.00 119 THR A CA 12
ATOM 21606 C C . THR A 1 119 ? -17.653 -5.736 -1.975 1.00 0.00 119 THR A C 12
ATOM 21607 O O . THR A 1 119 ? -16.520 -5.938 -2.409 1.00 0.00 119 THR A O 12
ATOM 21618 N N . LYS B 2 7 ? 9.827 -6.556 14.683 1.00 0.00 207 LYS B N 12
ATOM 21619 C CA . LYS B 2 7 ? 9.081 -7.760 14.339 1.00 0.00 207 LYS B CA 12
ATOM 21620 C C . LYS B 2 7 ? 7.947 -7.441 13.370 1.00 0.00 207 LYS B C 12
ATOM 21621 O O . LYS B 2 7 ? 6.772 -7.506 13.731 1.00 0.00 207 LYS B O 12
ATOM 21640 N N . SER B 2 8 ? 8.307 -7.093 12.139 1.00 0.00 208 SER B N 12
ATOM 21641 C CA . SER B 2 8 ? 7.321 -6.760 11.119 1.00 0.00 208 SER B CA 12
ATOM 21642 C C . SER B 2 8 ? 8.000 -6.413 9.798 1.00 0.00 208 SER B C 12
ATOM 21643 O O . SER B 2 8 ? 9.180 -6.062 9.767 1.00 0.00 208 SER B O 12
ATOM 21651 N N . PHE B 2 9 ? 7.247 -6.512 8.708 1.00 0.00 209 PHE B N 12
ATOM 21652 C CA . PHE B 2 9 ? 7.775 -6.209 7.383 1.00 0.00 209 PHE B CA 12
ATOM 21653 C C . PHE B 2 9 ? 7.890 -4.702 7.175 1.00 0.00 209 PHE B C 12
ATOM 21654 O O . PHE B 2 9 ? 8.849 -4.219 6.572 1.00 0.00 209 PHE B O 12
ATOM 21671 N N . PHE B 2 10 ? 6.906 -3.965 7.677 1.00 0.00 210 PHE B N 12
ATOM 21672 C CA . PHE B 2 10 ? 6.895 -2.513 7.546 1.00 0.00 210 PHE B CA 12
ATOM 21673 C C . PHE B 2 10 ? 8.040 -1.886 8.335 1.00 0.00 210 PHE B C 12
ATOM 21674 O O . PHE B 2 10 ? 8.507 -0.793 8.013 1.00 0.00 210 PHE B O 12
ATOM 21691 N N . ASP B 2 11 ? 8.488 -2.586 9.372 1.00 0.00 211 ASP B N 12
ATOM 21692 C CA . ASP B 2 11 ? 9.580 -2.100 10.209 1.00 0.00 211 ASP B CA 12
ATOM 21693 C C . ASP B 2 11 ? 10.912 -2.191 9.471 1.00 0.00 211 ASP B C 12
ATOM 21694 O O . ASP B 2 11 ? 11.713 -1.257 9.496 1.00 0.00 211 ASP B O 12
ATOM 21703 N N . LYS B 2 12 ? 11.143 -3.324 8.816 1.00 0.00 212 LYS B N 12
ATOM 21704 C CA . LYS B 2 12 ? 12.378 -3.539 8.070 1.00 0.00 212 LYS B CA 12
ATOM 21705 C C . LYS B 2 12 ? 12.405 -2.687 6.805 1.00 0.00 212 LYS B C 12
ATOM 21706 O O . LYS B 2 12 ? 13.473 -2.358 6.288 1.00 0.00 212 LYS B O 12
ATOM 21725 N N . LYS B 2 13 ? 11.223 -2.332 6.311 1.00 0.00 213 LYS B N 12
ATOM 21726 C CA . LYS B 2 13 ? 11.111 -1.517 5.108 1.00 0.00 213 LYS B CA 12
ATOM 21727 C C . LYS B 2 13 ? 11.343 -0.043 5.425 1.00 0.00 213 LYS B C 12
ATOM 21728 O O . LYS B 2 13 ? 12.143 0.624 4.769 1.00 0.00 213 LYS B O 12
ATOM 21747 N N . ARG B 2 14 ? 10.641 0.458 6.436 1.00 0.00 214 ARG B N 12
ATOM 21748 C CA . ARG B 2 14 ? 10.772 1.853 6.840 1.00 0.00 214 ARG B CA 12
ATOM 21749 C C . ARG B 2 14 ? 12.228 2.198 7.141 1.00 0.00 214 ARG B C 12
ATOM 21750 O O . ARG B 2 14 ? 12.640 3.351 7.023 1.00 0.00 214 ARG B O 12
ATOM 21771 N N . SER B 2 15 ? 13.001 1.188 7.530 1.00 0.00 215 SER B N 12
ATOM 21772 C CA . SER B 2 15 ? 14.409 1.385 7.852 1.00 0.00 215 SER B CA 12
ATOM 21773 C C . SER B 2 15 ? 15.160 1.979 6.664 1.00 0.00 215 SER B C 12
ATOM 21774 O O . SER B 2 15 ? 16.173 2.657 6.833 1.00 0.00 215 SER B O 12
ATOM 21782 N N . GLU B 2 16 ? 14.656 1.717 5.463 1.00 0.00 216 GLU B N 12
ATOM 21783 C CA . GLU B 2 16 ? 15.279 2.225 4.246 1.00 0.00 216 GLU B CA 12
ATOM 21784 C C . GLU B 2 16 ? 15.262 3.751 4.221 1.00 0.00 216 GLU B C 12
ATOM 21785 O O . GLU B 2 16 ? 16.220 4.386 3.781 1.00 0.00 216 GLU B O 12
ATOM 21797 N N . ARG B 2 17 ? 14.166 4.332 4.699 1.00 0.00 217 ARG B N 12
ATOM 21798 C CA . ARG B 2 17 ? 14.023 5.783 4.730 1.00 0.00 217 ARG B CA 12
ATOM 21799 C C . ARG B 2 17 ? 14.825 6.383 5.881 1.00 0.00 217 ARG B C 12
ATOM 21800 O O . ARG B 2 17 ? 15.265 7.530 5.811 1.00 0.00 217 ARG B O 12
ATOM 21821 N N . ILE B 2 18 ? 15.009 5.600 6.938 1.00 0.00 218 ILE B N 12
ATOM 21822 C CA . ILE B 2 18 ? 15.757 6.055 8.104 1.00 0.00 218 ILE B CA 12
ATOM 21823 C C . ILE B 2 18 ? 17.256 6.063 7.825 1.00 0.00 218 ILE B C 12
ATOM 21824 O O . ILE B 2 18 ? 17.916 7.095 7.952 1.00 0.00 218 ILE B O 12
ATOM 21840 N N . SER B 2 19 ? 17.788 4.907 7.442 1.00 0.00 219 SER B N 12
ATOM 21841 C CA . SER B 2 19 ? 19.210 4.780 7.147 1.00 0.00 219 SER B CA 12
ATOM 21842 C C . SER B 2 19 ? 19.430 4.379 5.691 1.00 0.00 219 SER B C 12
ATOM 21843 O O . SER B 2 19 ? 19.144 3.249 5.298 1.00 0.00 219 SER B O 12
ATOM 21851 N N . ASN B 2 20 ? 19.938 5.315 4.896 1.00 0.00 220 ASN B N 12
ATOM 21852 C CA . ASN B 2 20 ? 20.196 5.060 3.484 1.00 0.00 220 ASN B CA 12
ATOM 21853 C C . ASN B 2 20 ? 21.689 4.884 3.226 1.00 0.00 220 ASN B C 12
ATOM 21854 O O . ASN B 2 20 ? 22.255 5.520 2.335 1.00 0.00 220 ASN B O 12
ATOM 21865 N N . ALA A 1 23 ? 3.932 14.695 12.248 1.00 0.00 23 ALA A N 13
ATOM 21866 C CA . ALA A 1 23 ? 2.739 14.090 12.827 1.00 0.00 23 ALA A CA 13
ATOM 21867 C C . ALA A 1 23 ? 1.675 13.845 11.762 1.00 0.00 23 ALA A C 13
ATOM 21868 O O . ALA A 1 23 ? 0.477 13.907 12.042 1.00 0.00 23 ALA A O 13
ATOM 21875 N N . ALA A 1 24 ? 2.119 13.567 10.541 1.00 0.00 24 ALA A N 13
ATOM 21876 C CA . ALA A 1 24 ? 1.205 13.313 9.435 1.00 0.00 24 ALA A CA 13
ATOM 21877 C C . ALA A 1 24 ? 1.026 11.816 9.206 1.00 0.00 24 ALA A C 13
ATOM 21878 O O . ALA A 1 24 ? 1.841 10.996 9.629 1.00 0.00 24 ALA A O 13
ATOM 21885 N N . PRO A 1 25 ? -0.066 11.447 8.519 1.00 0.00 25 PRO A N 13
ATOM 21886 C CA . PRO A 1 25 ? -0.378 10.047 8.217 1.00 0.00 25 PRO A CA 13
ATOM 21887 C C . PRO A 1 25 ? 0.585 9.445 7.199 1.00 0.00 25 PRO A C 13
ATOM 21888 O O . PRO A 1 25 ? 0.431 9.643 5.994 1.00 0.00 25 PRO A O 13
ATOM 21899 N N . ASN A 1 26 ? 1.578 8.711 7.692 1.00 0.00 26 ASN A N 13
ATOM 21900 C CA . ASN A 1 26 ? 2.565 8.081 6.823 1.00 0.00 26 ASN A CA 13
ATOM 21901 C C . ASN A 1 26 ? 2.656 6.584 7.100 1.00 0.00 26 ASN A C 13
ATOM 21902 O O . ASN A 1 26 ? 2.531 6.143 8.244 1.00 0.00 26 ASN A O 13
ATOM 21913 N N . LEU A 1 27 ? 2.875 5.805 6.047 1.00 0.00 27 LEU A N 13
ATOM 21914 C CA . LEU A 1 27 ? 2.984 4.356 6.175 1.00 0.00 27 LEU A CA 13
ATOM 21915 C C . LEU A 1 27 ? 4.433 3.903 6.023 1.00 0.00 27 LEU A C 13
ATOM 21916 O O . LEU A 1 27 ? 5.026 4.038 4.954 1.00 0.00 27 LEU A O 13
ATOM 21932 N N . ALA A 1 28 ? 4.995 3.364 7.100 1.00 0.00 28 ALA A N 13
ATOM 21933 C CA . ALA A 1 28 ? 6.372 2.887 7.086 1.00 0.00 28 ALA A CA 13
ATOM 21934 C C . ALA A 1 28 ? 7.333 3.997 6.674 1.00 0.00 28 ALA A C 13
ATOM 21935 O O . ALA A 1 28 ? 8.403 3.734 6.125 1.00 0.00 28 ALA A O 13
ATOM 21942 N N . GLY A 1 29 ? 6.944 5.240 6.942 1.00 0.00 29 GLY A N 13
ATOM 21943 C CA . GLY A 1 29 ? 7.782 6.371 6.591 1.00 0.00 29 GLY A CA 13
ATOM 21944 C C . GLY A 1 29 ? 7.445 6.942 5.228 1.00 0.00 29 GLY A C 13
ATOM 21945 O O . GLY A 1 29 ? 8.204 7.739 4.676 1.00 0.00 29 GLY A O 13
ATOM 21949 N N . ALA A 1 30 ? 6.304 6.533 4.682 1.00 0.00 30 ALA A N 13
ATOM 21950 C CA . ALA A 1 30 ? 5.869 7.009 3.375 1.00 0.00 30 ALA A CA 13
ATOM 21951 C C . ALA A 1 30 ? 4.741 8.027 3.510 1.00 0.00 30 ALA A C 13
ATOM 21952 O O . ALA A 1 30 ? 3.676 7.721 4.046 1.00 0.00 30 ALA A O 13
ATOM 21959 N N . VAL A 1 31 ? 4.982 9.239 3.021 1.00 0.00 31 VAL A N 13
ATOM 21960 C CA . VAL A 1 31 ? 3.987 10.302 3.087 1.00 0.00 31 VAL A CA 13
ATOM 21961 C C . VAL A 1 31 ? 3.152 10.352 1.812 1.00 0.00 31 VAL A C 13
ATOM 21962 O O . VAL A 1 31 ? 1.935 10.530 1.863 1.00 0.00 31 VAL A O 13
ATOM 21975 N N . GLU A 1 32 ? 3.814 10.194 0.670 1.00 0.00 32 GLU A N 13
ATOM 21976 C CA . GLU A 1 32 ? 3.132 10.222 -0.618 1.00 0.00 32 GLU A CA 13
ATOM 21977 C C . GLU A 1 32 ? 2.253 8.987 -0.795 1.00 0.00 32 GLU A C 13
ATOM 21978 O O . GLU A 1 32 ? 2.593 7.898 -0.331 1.00 0.00 32 GLU A O 13
ATOM 21990 N N . PHE A 1 33 ? 1.122 9.165 -1.470 1.00 0.00 33 PHE A N 13
ATOM 21991 C CA . PHE A 1 33 ? 0.193 8.067 -1.707 1.00 0.00 33 PHE A CA 13
ATOM 21992 C C . PHE A 1 33 ? 0.857 6.959 -2.519 1.00 0.00 33 PHE A C 13
ATOM 21993 O O . PHE A 1 33 ? 0.810 5.787 -2.146 1.00 0.00 33 PHE A O 13
ATOM 22010 N N . SER A 1 34 ? 1.474 7.339 -3.634 1.00 0.00 34 SER A N 13
ATOM 22011 C CA . SER A 1 34 ? 2.143 6.379 -4.503 1.00 0.00 34 SER A CA 13
ATOM 22012 C C . SER A 1 34 ? 3.112 5.510 -3.707 1.00 0.00 34 SER A C 13
ATOM 22013 O O . SER A 1 34 ? 3.252 4.315 -3.971 1.00 0.00 34 SER A O 13
ATOM 22021 N N . ASP A 1 35 ? 3.779 6.118 -2.732 1.00 0.00 35 ASP A N 13
ATOM 22022 C CA . ASP A 1 35 ? 4.734 5.400 -1.896 1.00 0.00 35 ASP A CA 13
ATOM 22023 C C . ASP A 1 35 ? 4.015 4.466 -0.928 1.00 0.00 35 ASP A C 13
ATOM 22024 O O . ASP A 1 35 ? 4.550 3.427 -0.538 1.00 0.00 35 ASP A O 13
ATOM 22033 N N . VAL A 1 36 ? 2.799 4.842 -0.544 1.00 0.00 36 VAL A N 13
ATOM 22034 C CA . VAL A 1 36 ? 2.006 4.037 0.379 1.00 0.00 36 VAL A CA 13
ATOM 22035 C C . VAL A 1 36 ? 1.485 2.777 -0.301 1.00 0.00 36 VAL A C 13
ATOM 22036 O O . VAL A 1 36 ? 1.743 1.661 0.151 1.00 0.00 36 VAL A O 13
ATOM 22049 N N . LYS A 1 37 ? 0.749 2.960 -1.392 1.00 0.00 37 LYS A N 13
ATOM 22050 C CA . LYS A 1 37 ? 0.191 1.839 -2.138 1.00 0.00 37 LYS A CA 13
ATOM 22051 C C . LYS A 1 37 ? 1.289 0.871 -2.567 1.00 0.00 37 LYS A C 13
ATOM 22052 O O . LYS A 1 37 ? 1.084 -0.343 -2.603 1.00 0.00 37 LYS A O 13
ATOM 22071 N N . THR A 1 38 ? 2.458 1.415 -2.892 1.00 0.00 38 THR A N 13
ATOM 22072 C CA . THR A 1 38 ? 3.588 0.601 -3.320 1.00 0.00 38 THR A CA 13
ATOM 22073 C C . THR A 1 38 ? 4.037 -0.342 -2.209 1.00 0.00 38 THR A C 13
ATOM 22074 O O . THR A 1 38 ? 4.391 -1.493 -2.463 1.00 0.00 38 THR A O 13
ATOM 22085 N N . LEU A 1 39 ? 4.018 0.153 -0.976 1.00 0.00 39 LEU A N 13
ATOM 22086 C CA . LEU A 1 39 ? 4.423 -0.646 0.175 1.00 0.00 39 LEU A CA 13
ATOM 22087 C C . LEU A 1 39 ? 3.399 -1.738 0.468 1.00 0.00 39 LEU A C 13
ATOM 22088 O O . LEU A 1 39 ? 3.755 -2.846 0.871 1.00 0.00 39 LEU A O 13
ATOM 22104 N N . LEU A 1 40 ? 2.126 -1.417 0.260 1.00 0.00 40 LEU A N 13
ATOM 22105 C CA . LEU A 1 40 ? 1.049 -2.372 0.499 1.00 0.00 40 LEU A CA 13
ATOM 22106 C C . LEU A 1 40 ? 1.042 -3.463 -0.566 1.00 0.00 40 LEU A C 13
ATOM 22107 O O . LEU A 1 40 ? 0.929 -4.649 -0.255 1.00 0.00 40 LEU A O 13
ATOM 22123 N N . LYS A 1 41 ? 1.165 -3.055 -1.824 1.00 0.00 41 LYS A N 13
ATOM 22124 C CA . LYS A 1 41 ? 1.177 -3.997 -2.937 1.00 0.00 41 LYS A CA 13
ATOM 22125 C C . LYS A 1 41 ? 2.218 -5.089 -2.715 1.00 0.00 41 LYS A C 13
ATOM 22126 O O . LYS A 1 41 ? 1.959 -6.266 -2.962 1.00 0.00 41 LYS A O 13
ATOM 22145 N N . GLU A 1 42 ? 3.396 -4.691 -2.245 1.00 0.00 42 GLU A N 13
ATOM 22146 C CA . GLU A 1 42 ? 4.476 -5.637 -1.989 1.00 0.00 42 GLU A CA 13
ATOM 22147 C C . GLU A 1 42 ? 4.235 -6.400 -0.689 1.00 0.00 42 GLU A C 13
ATOM 22148 O O . GLU A 1 42 ? 4.452 -7.610 -0.618 1.00 0.00 42 GLU A O 13
ATOM 22160 N N . TRP A 1 43 ? 3.783 -5.684 0.334 1.00 0.00 43 TRP A N 13
ATOM 22161 C CA . TRP A 1 43 ? 3.512 -6.293 1.631 1.00 0.00 43 TRP A CA 13
ATOM 22162 C C . TRP A 1 43 ? 2.401 -7.332 1.524 1.00 0.00 43 TRP A C 13
ATOM 22163 O O . TRP A 1 43 ? 2.218 -8.153 2.423 1.00 0.00 43 TRP A O 13
ATOM 22184 N N . ILE A 1 44 ? 1.662 -7.289 0.420 1.00 0.00 44 ILE A N 13
ATOM 22185 C CA . ILE A 1 44 ? 0.569 -8.227 0.197 1.00 0.00 44 ILE A CA 13
ATOM 22186 C C . ILE A 1 44 ? 0.986 -9.338 -0.762 1.00 0.00 44 ILE A C 13
ATOM 22187 O O . ILE A 1 44 ? 0.309 -10.360 -0.878 1.00 0.00 44 ILE A O 13
ATOM 22203 N N . THR A 1 45 ? 2.106 -9.131 -1.448 1.00 0.00 45 THR A N 13
ATOM 22204 C CA . THR A 1 45 ? 2.614 -10.113 -2.396 1.00 0.00 45 THR A CA 13
ATOM 22205 C C . THR A 1 45 ? 3.785 -10.893 -1.807 1.00 0.00 45 THR A C 13
ATOM 22206 O O . THR A 1 45 ? 3.759 -12.122 -1.745 1.00 0.00 45 THR A O 13
ATOM 22217 N N . THR A 1 46 ? 4.813 -10.169 -1.373 1.00 0.00 46 THR A N 13
ATOM 22218 C CA . THR A 1 46 ? 5.993 -10.792 -0.789 1.00 0.00 46 THR A CA 13
ATOM 22219 C C . THR A 1 46 ? 5.650 -11.505 0.514 1.00 0.00 46 THR A C 13
ATOM 22220 O O . THR A 1 46 ? 6.417 -12.339 0.996 1.00 0.00 46 THR A O 13
ATOM 22231 N N . ILE A 1 47 ? 4.495 -11.173 1.080 1.00 0.00 47 ILE A N 13
ATOM 22232 C CA . ILE A 1 47 ? 4.051 -11.783 2.325 1.00 0.00 47 ILE A CA 13
ATOM 22233 C C . ILE A 1 47 ? 2.649 -12.368 2.183 1.00 0.00 47 ILE A C 13
ATOM 22234 O O . ILE A 1 47 ? 1.742 -11.713 1.669 1.00 0.00 47 ILE A O 13
ATOM 22250 N N . SER A 1 48 ? 2.479 -13.603 2.642 1.00 0.00 48 SER A N 13
ATOM 22251 C CA . SER A 1 48 ? 1.189 -14.277 2.564 1.00 0.00 48 SER A CA 13
ATOM 22252 C C . SER A 1 48 ? 0.542 -14.375 3.942 1.00 0.00 48 SER A C 13
ATOM 22253 O O . SER A 1 48 ? -0.681 -14.326 4.072 1.00 0.00 48 SER A O 13
ATOM 22261 N N . ASP A 1 49 ? 1.372 -14.512 4.970 1.00 0.00 49 ASP A N 13
ATOM 22262 C CA . ASP A 1 49 ? 0.884 -14.616 6.340 1.00 0.00 49 ASP A CA 13
ATOM 22263 C C . ASP A 1 49 ? 1.245 -13.369 7.142 1.00 0.00 49 ASP A C 13
ATOM 22264 O O . ASP A 1 49 ? 2.225 -13.342 7.887 1.00 0.00 49 ASP A O 13
ATOM 22273 N N . PRO A 1 50 ? 0.437 -12.309 6.984 1.00 0.00 50 PRO A N 13
ATOM 22274 C CA . PRO A 1 50 ? 0.652 -11.040 7.684 1.00 0.00 50 PRO A CA 13
ATOM 22275 C C . PRO A 1 50 ? 0.379 -11.150 9.181 1.00 0.00 50 PRO A C 13
ATOM 22276 O O . PRO A 1 50 ? -0.529 -11.865 9.605 1.00 0.00 50 PRO A O 13
ATOM 22287 N N . MET A 1 51 ? 1.170 -10.437 9.975 1.00 0.00 51 MET A N 13
ATOM 22288 C CA . MET A 1 51 ? 1.012 -10.455 11.425 1.00 0.00 51 MET A CA 13
ATOM 22289 C C . MET A 1 51 ? 0.087 -9.332 11.885 1.00 0.00 51 MET A C 13
ATOM 22290 O O . MET A 1 51 ? -0.069 -8.324 11.195 1.00 0.00 51 MET A O 13
ATOM 22304 N N . GLU A 1 52 ? -0.522 -9.513 13.051 1.00 0.00 52 GLU A N 13
ATOM 22305 C CA . GLU A 1 52 ? -1.432 -8.515 13.601 1.00 0.00 52 GLU A CA 13
ATOM 22306 C C . GLU A 1 52 ? -0.774 -7.138 13.633 1.00 0.00 52 GLU A C 13
ATOM 22307 O O . GLU A 1 52 ? -1.421 -6.124 13.374 1.00 0.00 52 GLU A O 13
ATOM 22319 N N . GLU A 1 53 ? 0.516 -7.112 13.953 1.00 0.00 53 GLU A N 13
ATOM 22320 C CA . GLU A 1 53 ? 1.261 -5.860 14.020 1.00 0.00 53 GLU A CA 13
ATOM 22321 C C . GLU A 1 53 ? 1.394 -5.232 12.636 1.00 0.00 53 GLU A C 13
ATOM 22322 O O . GLU A 1 53 ? 1.181 -4.031 12.465 1.00 0.00 53 GLU A O 13
ATOM 22334 N N . ASP A 1 54 ? 1.748 -6.051 11.652 1.00 0.00 54 ASP A N 13
ATOM 22335 C CA . ASP A 1 54 ? 1.909 -5.576 10.283 1.00 0.00 54 ASP A CA 13
ATOM 22336 C C . ASP A 1 54 ? 0.623 -4.929 9.777 1.00 0.00 54 ASP A C 13
ATOM 22337 O O . ASP A 1 54 ? 0.652 -3.849 9.186 1.00 0.00 54 ASP A O 13
ATOM 22346 N N . ILE A 1 55 ? -0.501 -5.597 10.012 1.00 0.00 55 ILE A N 13
ATOM 22347 C CA . ILE A 1 55 ? -1.796 -5.086 9.580 1.00 0.00 55 ILE A CA 13
ATOM 22348 C C . ILE A 1 55 ? -2.230 -3.898 10.432 1.00 0.00 55 ILE A C 13
ATOM 22349 O O . ILE A 1 55 ? -2.771 -2.917 9.920 1.00 0.00 55 ILE A O 13
ATOM 22365 N N . LEU A 1 56 ? -1.988 -3.991 11.735 1.00 0.00 56 LEU A N 13
ATOM 22366 C CA . LEU A 1 56 ? -2.353 -2.923 12.659 1.00 0.00 56 LEU A CA 13
ATOM 22367 C C . LEU A 1 56 ? -1.749 -1.593 12.219 1.00 0.00 56 LEU A C 13
ATOM 22368 O O . LEU A 1 56 ? -2.390 -0.547 12.319 1.00 0.00 56 LEU A O 13
ATOM 22384 N N . GLN A 1 57 ? -0.514 -1.643 11.729 1.00 0.00 57 GLN A N 13
ATOM 22385 C CA . GLN A 1 57 ? 0.173 -0.441 11.272 1.00 0.00 57 GLN A CA 13
ATOM 22386 C C . GLN A 1 57 ? -0.665 0.309 10.243 1.00 0.00 57 GLN A C 13
ATOM 22387 O O . GLN A 1 57 ? -0.593 1.534 10.141 1.00 0.00 57 GLN A O 13
ATOM 22401 N N . VAL A 1 58 ? -1.461 -0.434 9.480 1.00 0.00 58 VAL A N 13
ATOM 22402 C CA . VAL A 1 58 ? -2.315 0.160 8.459 1.00 0.00 58 VAL A CA 13
ATOM 22403 C C . VAL A 1 58 ? -3.497 0.890 9.087 1.00 0.00 58 VAL A C 13
ATOM 22404 O O . VAL A 1 58 ? -3.943 1.920 8.583 1.00 0.00 58 VAL A O 13
ATOM 22417 N N . VAL A 1 59 ? -4.000 0.348 10.192 1.00 0.00 59 VAL A N 13
ATOM 22418 C CA . VAL A 1 59 ? -5.130 0.949 10.891 1.00 0.00 59 VAL A CA 13
ATOM 22419 C C . VAL A 1 59 ? -4.785 2.345 11.396 1.00 0.00 59 VAL A C 13
ATOM 22420 O O . VAL A 1 59 ? -5.518 3.304 11.151 1.00 0.00 59 VAL A O 13
ATOM 22433 N N . ARG A 1 60 ? -3.664 2.453 12.102 1.00 0.00 60 ARG A N 13
ATOM 22434 C CA . ARG A 1 60 ? -3.222 3.732 12.643 1.00 0.00 60 ARG A CA 13
ATOM 22435 C C . ARG A 1 60 ? -3.021 4.754 11.527 1.00 0.00 60 ARG A C 13
ATOM 22436 O O . ARG A 1 60 ? -3.131 5.960 11.747 1.00 0.00 60 ARG A O 13
ATOM 22457 N N . TYR A 1 61 ? -2.724 4.262 10.329 1.00 0.00 61 TYR A N 13
ATOM 22458 C CA . TYR A 1 61 ? -2.504 5.132 9.180 1.00 0.00 61 TYR A CA 13
ATOM 22459 C C . TYR A 1 61 ? -3.826 5.678 8.649 1.00 0.00 61 TYR A C 13
ATOM 22460 O O . TYR A 1 61 ? -3.996 6.889 8.503 1.00 0.00 61 TYR A O 13
ATOM 22478 N N . CYS A 1 62 ? -4.758 4.776 8.362 1.00 0.00 62 CYS A N 13
ATOM 22479 C CA . CYS A 1 62 ? -6.066 5.166 7.847 1.00 0.00 62 CYS A CA 13
ATOM 22480 C C . CYS A 1 62 ? -6.843 5.968 8.887 1.00 0.00 62 CYS A C 13
ATOM 22481 O O . CYS A 1 62 ? -7.466 6.981 8.568 1.00 0.00 62 CYS A O 13
ATOM 22489 N N . THR A 1 63 ? -6.804 5.505 10.133 1.00 0.00 63 THR A N 13
ATOM 22490 C CA . THR A 1 63 ? -7.506 6.176 11.219 1.00 0.00 63 THR A CA 13
ATOM 22491 C C . THR A 1 63 ? -7.055 7.626 11.352 1.00 0.00 63 THR A C 13
ATOM 22492 O O . THR A 1 63 ? -7.817 8.484 11.800 1.00 0.00 63 THR A O 13
ATOM 22503 N N . ASP A 1 64 ? -5.815 7.893 10.961 1.00 0.00 64 ASP A N 13
ATOM 22504 C CA . ASP A 1 64 ? -5.262 9.241 11.036 1.00 0.00 64 ASP A CA 13
ATOM 22505 C C . ASP A 1 64 ? -5.849 10.130 9.942 1.00 0.00 64 ASP A C 13
ATOM 22506 O O . ASP A 1 64 ? -6.089 11.318 10.156 1.00 0.00 64 ASP A O 13
ATOM 22515 N N . LEU A 1 65 ? -6.076 9.545 8.771 1.00 0.00 65 LEU A N 13
ATOM 22516 C CA . LEU A 1 65 ? -6.633 10.283 7.643 1.00 0.00 65 LEU A CA 13
ATOM 22517 C C . LEU A 1 65 ? -7.935 10.976 8.035 1.00 0.00 65 LEU A C 13
ATOM 22518 O O . LEU A 1 65 ? -8.247 12.059 7.540 1.00 0.00 65 LEU A O 13
ATOM 22534 N N . ILE A 1 66 ? -8.689 10.343 8.928 1.00 0.00 66 ILE A N 13
ATOM 22535 C CA . ILE A 1 66 ? -9.955 10.900 9.388 1.00 0.00 66 ILE A CA 13
ATOM 22536 C C . ILE A 1 66 ? -9.738 12.203 10.151 1.00 0.00 66 ILE A C 13
ATOM 22537 O O . ILE A 1 66 ? -10.437 13.190 9.924 1.00 0.00 66 ILE A O 13
ATOM 22553 N N . GLU A 1 67 ? -8.763 12.197 11.054 1.00 0.00 67 GLU A N 13
ATOM 22554 C CA . GLU A 1 67 ? -8.453 13.380 11.850 1.00 0.00 67 GLU A CA 13
ATOM 22555 C C . GLU A 1 67 ? -7.739 14.432 11.006 1.00 0.00 67 GLU A C 13
ATOM 22556 O O . GLU A 1 67 ? -7.927 15.632 11.204 1.00 0.00 67 GLU A O 13
ATOM 22568 N N . GLU A 1 68 ? -6.920 13.971 10.066 1.00 0.00 68 GLU A N 13
ATOM 22569 C CA . GLU A 1 68 ? -6.177 14.872 9.192 1.00 0.00 68 GLU A CA 13
ATOM 22570 C C . GLU A 1 68 ? -7.044 15.337 8.026 1.00 0.00 68 GLU A C 13
ATOM 22571 O O . GLU A 1 68 ? -6.662 16.230 7.270 1.00 0.00 68 GLU A O 13
ATOM 22583 N N . LYS A 1 69 ? -8.215 14.724 7.885 1.00 0.00 69 LYS A N 13
ATOM 22584 C CA . LYS A 1 69 ? -9.138 15.072 6.812 1.00 0.00 69 LYS A CA 13
ATOM 22585 C C . LYS A 1 69 ? -8.531 14.757 5.448 1.00 0.00 69 LYS A C 13
ATOM 22586 O O . LYS A 1 69 ? -8.666 15.536 4.504 1.00 0.00 69 LYS A O 13
ATOM 22605 N N . ASP A 1 70 ? -7.866 13.612 5.352 1.00 0.00 70 ASP A N 13
ATOM 22606 C CA . ASP A 1 70 ? -7.242 13.193 4.103 1.00 0.00 70 ASP A CA 13
ATOM 22607 C C . ASP A 1 70 ? -7.936 11.958 3.536 1.00 0.00 70 ASP A C 13
ATOM 22608 O O . ASP A 1 70 ? -7.293 11.087 2.948 1.00 0.00 70 ASP A O 13
ATOM 22617 N N . LEU A 1 71 ? -9.250 11.890 3.717 1.00 0.00 71 LEU A N 13
ATOM 22618 C CA . LEU A 1 71 ? -10.032 10.761 3.224 1.00 0.00 71 LEU A CA 13
ATOM 22619 C C . LEU A 1 71 ? -9.797 10.546 1.732 1.00 0.00 71 LEU A C 13
ATOM 22620 O O . LEU A 1 71 ? -10.001 9.448 1.214 1.00 0.00 71 LEU A O 13
ATOM 22636 N N . GLU A 1 72 ? -9.367 11.601 1.048 1.00 0.00 72 GLU A N 13
ATOM 22637 C CA . GLU A 1 72 ? -9.102 11.526 -0.385 1.00 0.00 72 GLU A CA 13
ATOM 22638 C C . GLU A 1 72 ? -8.211 10.332 -0.712 1.00 0.00 72 GLU A C 13
ATOM 22639 O O . GLU A 1 72 ? -8.509 9.548 -1.614 1.00 0.00 72 GLU A O 13
ATOM 22651 N N . LYS A 1 73 ? -7.115 10.198 0.027 1.00 0.00 73 LYS A N 13
ATOM 22652 C CA . LYS A 1 73 ? -6.179 9.099 -0.182 1.00 0.00 73 LYS A CA 13
ATOM 22653 C C . LYS A 1 73 ? -6.702 7.813 0.448 1.00 0.00 73 LYS A C 13
ATOM 22654 O O . LYS A 1 73 ? -6.306 6.713 0.057 1.00 0.00 73 LYS A O 13
ATOM 22673 N N . LEU A 1 74 ? -7.593 7.955 1.422 1.00 0.00 74 LEU A N 13
ATOM 22674 C CA . LEU A 1 74 ? -8.171 6.802 2.104 1.00 0.00 74 LEU A CA 13
ATOM 22675 C C . LEU A 1 74 ? -8.884 5.886 1.116 1.00 0.00 74 LEU A C 13
ATOM 22676 O O . LEU A 1 74 ? -8.573 4.698 1.020 1.00 0.00 74 LEU A O 13
ATOM 22692 N N . ASP A 1 75 ? -9.841 6.445 0.382 1.00 0.00 75 ASP A N 13
ATOM 22693 C CA . ASP A 1 75 ? -10.597 5.678 -0.602 1.00 0.00 75 ASP A CA 13
ATOM 22694 C C . ASP A 1 75 ? -9.665 5.062 -1.641 1.00 0.00 75 ASP A C 13
ATOM 22695 O O . ASP A 1 75 ? -9.967 4.016 -2.217 1.00 0.00 75 ASP A O 13
ATOM 22704 N N . LEU A 1 76 ? -8.534 5.717 -1.877 1.00 0.00 76 LEU A N 13
ATOM 22705 C CA . LEU A 1 76 ? -7.558 5.233 -2.848 1.00 0.00 76 LEU A CA 13
ATOM 22706 C C . LEU A 1 76 ? -6.754 4.069 -2.279 1.00 0.00 76 LEU A C 13
ATOM 22707 O O . LEU A 1 76 ? -6.523 3.069 -2.958 1.00 0.00 76 LEU A O 13
ATOM 22723 N N . VAL A 1 77 ? -6.330 4.206 -1.026 1.00 0.00 77 VAL A N 13
ATOM 22724 C CA . VAL A 1 77 ? -5.554 3.165 -0.363 1.00 0.00 77 VAL A CA 13
ATOM 22725 C C . VAL A 1 77 ? -6.420 1.950 -0.049 1.00 0.00 77 VAL A C 13
ATOM 22726 O O . VAL A 1 77 ? -5.977 0.808 -0.182 1.00 0.00 77 VAL A O 13
ATOM 22739 N N . ILE A 1 78 ? -7.656 2.203 0.367 1.00 0.00 78 ILE A N 13
ATOM 22740 C CA . ILE A 1 78 ? -8.585 1.129 0.698 1.00 0.00 78 ILE A CA 13
ATOM 22741 C C . ILE A 1 78 ? -8.950 0.317 -0.540 1.00 0.00 78 ILE A C 13
ATOM 22742 O O . ILE A 1 78 ? -8.828 -0.909 -0.549 1.00 0.00 78 ILE A O 13
ATOM 22758 N N . LYS A 1 79 ? -9.395 1.006 -1.584 1.00 0.00 79 LYS A N 13
ATOM 22759 C CA . LYS A 1 79 ? -9.774 0.349 -2.829 1.00 0.00 79 LYS A CA 13
ATOM 22760 C C . LYS A 1 79 ? -8.568 -0.319 -3.481 1.00 0.00 79 LYS A C 13
ATOM 22761 O O . LYS A 1 79 ? -8.712 -1.280 -4.238 1.00 0.00 79 LYS A O 13
ATOM 22780 N N . TYR A 1 80 ? -7.380 0.194 -3.183 1.00 0.00 80 TYR A N 13
ATOM 22781 C CA . TYR A 1 80 ? -6.149 -0.352 -3.741 1.00 0.00 80 TYR A CA 13
ATOM 22782 C C . TYR A 1 80 ? -5.702 -1.589 -2.967 1.00 0.00 80 TYR A C 13
ATOM 22783 O O . TYR A 1 80 ? -5.296 -2.590 -3.557 1.00 0.00 80 TYR A O 13
ATOM 22801 N N . MET A 1 81 ? -5.781 -1.511 -1.643 1.00 0.00 81 MET A N 13
ATOM 2280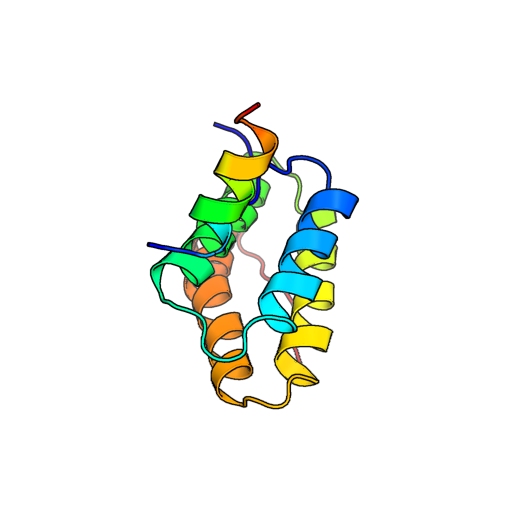2 C CA . MET A 1 81 ? -5.388 -2.624 -0.787 1.00 0.00 81 MET A CA 13
ATOM 22803 C C . MET A 1 81 ? -6.430 -3.737 -0.829 1.00 0.00 81 MET A C 13
ATOM 22804 O O . MET A 1 81 ? -6.097 -4.918 -0.720 1.00 0.00 81 MET A O 13
ATOM 22818 N N . LYS A 1 82 ? -7.692 -3.354 -0.988 1.00 0.00 82 LYS A N 13
ATOM 22819 C CA . LYS A 1 82 ? -8.783 -4.320 -1.045 1.00 0.00 82 LYS A CA 13
ATOM 22820 C C . LYS A 1 82 ? -8.737 -5.117 -2.344 1.00 0.00 82 LYS A C 13
ATOM 22821 O O . LYS A 1 82 ? -9.117 -6.288 -2.380 1.00 0.00 82 LYS A O 13
ATOM 22840 N N . ARG A 1 83 ? -8.268 -4.476 -3.410 1.00 0.00 83 ARG A N 13
ATOM 22841 C CA . ARG A 1 83 ? -8.173 -5.126 -4.712 1.00 0.00 83 ARG A CA 13
ATOM 22842 C C . ARG A 1 83 ? -7.062 -6.173 -4.716 1.00 0.00 83 ARG A C 13
ATOM 22843 O O . ARG A 1 83 ? -7.135 -7.167 -5.442 1.00 0.00 83 ARG A O 13
ATOM 22864 N N . LEU A 1 84 ? -6.038 -5.946 -3.901 1.00 0.00 84 LEU A N 13
ATOM 22865 C CA . LEU A 1 84 ? -4.913 -6.870 -3.810 1.00 0.00 84 LEU A CA 13
ATOM 22866 C C . LEU A 1 84 ? -5.235 -8.030 -2.875 1.00 0.00 84 LEU A C 13
ATOM 22867 O O . LEU A 1 84 ? -5.114 -9.196 -3.251 1.00 0.00 84 LEU A O 13
ATOM 22883 N N . MET A 1 85 ? -5.648 -7.703 -1.655 1.00 0.00 85 MET A N 13
ATOM 22884 C CA . MET A 1 85 ? -5.991 -8.719 -0.666 1.00 0.00 85 MET A CA 13
ATOM 22885 C C . MET A 1 85 ? -7.084 -9.642 -1.194 1.00 0.00 85 MET A C 13
ATOM 22886 O O . MET A 1 85 ? -7.169 -10.805 -0.800 1.00 0.00 85 MET A O 13
ATOM 22900 N N . GLN A 1 86 ? -7.917 -9.117 -2.087 1.00 0.00 86 GLN A N 13
ATOM 22901 C CA . GLN A 1 86 ? -9.006 -9.897 -2.666 1.00 0.00 86 GLN A CA 13
ATOM 22902 C C . GLN A 1 86 ? -8.488 -10.822 -3.762 1.00 0.00 86 GLN A C 13
ATOM 22903 O O . GLN A 1 86 ? -8.776 -12.019 -3.763 1.00 0.00 86 GLN A O 13
ATOM 22917 N N . GLN A 1 87 ? -7.725 -10.260 -4.693 1.00 0.00 87 GLN A N 13
ATOM 22918 C CA . GLN A 1 87 ? -7.169 -11.036 -5.795 1.00 0.00 87 GLN A CA 13
ATOM 22919 C C . GLN A 1 87 ? -6.075 -11.977 -5.302 1.00 0.00 87 GLN A C 13
ATOM 22920 O O . GLN A 1 87 ? -5.615 -12.851 -6.037 1.00 0.00 87 GLN A O 13
ATOM 22934 N N . SER A 1 88 ? -5.661 -11.792 -4.052 1.00 0.00 88 SER A N 13
ATOM 22935 C CA . SER A 1 88 ? -4.619 -12.622 -3.461 1.00 0.00 88 SER A CA 13
ATOM 22936 C C . SER A 1 88 ? -4.980 -14.101 -3.560 1.00 0.00 88 SER A C 13
ATOM 22937 O O . SER A 1 88 ? -6.067 -14.457 -4.016 1.00 0.00 88 SER A O 13
ATOM 22945 N N . VAL A 1 89 ? -4.061 -14.959 -3.129 1.00 0.00 89 VAL A N 13
ATOM 22946 C CA . VAL A 1 89 ? -4.282 -16.400 -3.166 1.00 0.00 89 VAL A CA 13
ATOM 22947 C C . VAL A 1 89 ? -4.731 -16.922 -1.807 1.00 0.00 89 VAL A C 13
ATOM 22948 O O . VAL A 1 89 ? -5.493 -17.886 -1.723 1.00 0.00 89 VAL A O 13
ATOM 22961 N N . GLU A 1 90 ? -4.255 -16.280 -0.745 1.00 0.00 90 GLU A N 13
ATOM 22962 C CA . GLU A 1 90 ? -4.608 -16.682 0.611 1.00 0.00 90 GLU A CA 13
ATOM 22963 C C . GLU A 1 90 ? -5.923 -16.039 1.044 1.00 0.00 90 GLU A C 13
ATOM 22964 O O . GLU A 1 90 ? -6.115 -14.832 0.896 1.00 0.00 90 GLU A O 13
ATOM 22976 N N . SER A 1 91 ? -6.826 -16.855 1.579 1.00 0.00 91 SER A N 13
ATOM 22977 C CA . SER A 1 91 ? -8.125 -16.367 2.029 1.00 0.00 91 SER A CA 13
ATOM 22978 C C . SER A 1 91 ? -7.978 -15.509 3.282 1.00 0.00 91 SER A C 13
ATOM 22979 O O . SER A 1 91 ? -8.808 -14.641 3.553 1.00 0.00 91 SER A O 13
ATOM 22987 N N . VAL A 1 92 ? -6.916 -15.758 4.041 1.00 0.00 92 VAL A N 13
ATOM 22988 C CA . VAL A 1 92 ? -6.659 -15.007 5.265 1.00 0.00 92 VAL A CA 13
ATOM 22989 C C . VAL A 1 92 ? -6.546 -13.513 4.980 1.00 0.00 92 VAL A C 13
ATOM 22990 O O . VAL A 1 92 ? -6.766 -12.685 5.864 1.00 0.00 92 VAL A O 13
ATOM 23003 N N . TRP A 1 93 ? -6.204 -13.177 3.741 1.00 0.00 93 TRP A N 13
ATOM 23004 C CA . TRP A 1 93 ? -6.064 -11.782 3.340 1.00 0.00 93 TRP A CA 13
ATOM 23005 C C . TRP A 1 93 ? -7.418 -11.082 3.318 1.00 0.00 93 TRP A C 13
ATOM 23006 O O . TRP A 1 93 ? -7.521 -9.900 3.641 1.00 0.00 93 TRP A O 13
ATOM 23027 N N . ASN A 1 94 ? -8.455 -11.821 2.934 1.00 0.00 94 ASN A N 13
ATOM 23028 C CA . ASN A 1 94 ? -9.803 -11.269 2.871 1.00 0.00 94 ASN A CA 13
ATOM 23029 C C . ASN A 1 94 ? -10.231 -10.721 4.228 1.00 0.00 94 ASN A C 13
ATOM 23030 O O . ASN A 1 94 ? -10.847 -9.659 4.313 1.00 0.00 94 ASN A O 13
ATOM 23041 N N . MET A 1 95 ? -9.901 -11.452 5.288 1.00 0.00 95 MET A N 13
ATOM 23042 C CA . MET A 1 95 ? -10.249 -11.038 6.641 1.00 0.00 95 MET A CA 13
ATOM 23043 C C . MET A 1 95 ? -9.388 -9.861 7.088 1.00 0.00 95 MET A C 13
ATOM 23044 O O . MET A 1 95 ? -9.858 -8.968 7.792 1.00 0.00 95 MET A O 13
ATOM 23058 N N . ALA A 1 96 ? -8.125 -9.869 6.676 1.00 0.00 96 ALA A N 13
ATOM 23059 C CA . ALA A 1 96 ? -7.198 -8.801 7.033 1.00 0.00 96 ALA A CA 13
ATOM 23060 C C . ALA A 1 96 ? -7.769 -7.434 6.670 1.00 0.00 96 ALA A C 13
ATOM 23061 O O . ALA A 1 96 ? -7.702 -6.493 7.460 1.00 0.00 96 ALA A O 13
ATOM 23068 N N . PHE A 1 97 ? -8.329 -7.332 5.469 1.00 0.00 97 PHE A N 13
ATOM 23069 C CA . PHE A 1 97 ? -8.910 -6.081 5.001 1.00 0.00 97 PHE A CA 13
ATOM 23070 C C . PHE A 1 97 ? -10.038 -5.626 5.922 1.00 0.00 97 PHE A C 13
ATOM 23071 O O . PHE A 1 97 ? -10.159 -4.441 6.237 1.00 0.00 97 PHE A O 13
ATOM 23088 N N . ASP A 1 98 ? -10.863 -6.575 6.350 1.00 0.00 98 ASP A N 13
ATOM 23089 C CA . ASP A 1 98 ? -11.982 -6.274 7.235 1.00 0.00 98 ASP A CA 13
ATOM 23090 C C . ASP A 1 98 ? -11.485 -5.850 8.614 1.00 0.00 98 ASP A C 13
ATOM 23091 O O . ASP A 1 98 ? -12.091 -5.003 9.270 1.00 0.00 98 ASP A O 13
ATOM 23100 N N . PHE A 1 99 ? -10.379 -6.445 9.047 1.00 0.00 99 PHE A N 13
ATOM 23101 C CA . PHE A 1 99 ? -9.801 -6.131 10.349 1.00 0.00 99 PHE A CA 13
ATOM 23102 C C . PHE A 1 99 ? -9.462 -4.646 10.449 1.00 0.00 99 PHE A C 13
ATOM 23103 O O . PHE A 1 99 ? -9.774 -3.994 11.446 1.00 0.00 99 PHE A O 13
ATOM 23120 N N . ILE A 1 100 ? -8.821 -4.120 9.410 1.00 0.00 100 ILE A N 13
ATOM 23121 C CA . ILE A 1 100 ? -8.440 -2.714 9.381 1.00 0.00 100 ILE A CA 13
ATOM 23122 C C . ILE A 1 100 ? -9.669 -1.813 9.315 1.00 0.00 100 ILE A C 13
ATOM 23123 O O . ILE A 1 100 ? -9.728 -0.776 9.976 1.00 0.00 100 ILE A O 13
ATOM 23139 N N . LEU A 1 101 ? -10.647 -2.216 8.512 1.00 0.00 101 LEU A N 13
ATOM 23140 C CA . LEU A 1 101 ? -11.877 -1.445 8.359 1.00 0.00 101 LEU A CA 13
ATOM 23141 C C . LEU A 1 101 ? -12.675 -1.430 9.659 1.00 0.00 101 LEU A C 13
ATOM 23142 O O . LEU A 1 101 ? -13.294 -0.425 10.007 1.00 0.00 101 LEU A O 13
ATOM 23158 N N . ASP A 1 102 ? -12.653 -2.550 10.374 1.00 0.00 102 ASP A N 13
ATOM 23159 C CA . ASP A 1 102 ? -13.372 -2.664 11.638 1.00 0.00 102 ASP A CA 13
ATOM 23160 C C . ASP A 1 102 ? -12.885 -1.619 12.637 1.00 0.00 102 ASP A C 13
ATOM 23161 O O . ASP A 1 102 ? -13.619 -1.221 13.540 1.00 0.00 102 ASP A O 13
ATOM 23170 N N . ASN A 1 103 ? -11.642 -1.180 12.467 1.00 0.00 103 ASN A N 13
ATOM 23171 C CA . ASN A 1 103 ? -11.057 -0.182 13.355 1.00 0.00 103 ASN A CA 13
ATOM 23172 C C . ASN A 1 103 ? -11.131 1.209 12.733 1.00 0.00 103 ASN A C 13
ATOM 23173 O O . ASN A 1 103 ? -11.427 2.190 13.415 1.00 0.00 103 ASN A O 13
ATOM 23184 N N . VAL A 1 104 ? -10.859 1.286 11.434 1.00 0.00 104 VAL A N 13
ATOM 23185 C CA . VAL A 1 104 ? -10.898 2.557 10.720 1.00 0.00 104 VAL A CA 13
ATOM 23186 C C . VAL A 1 104 ? -12.332 3.036 10.526 1.00 0.00 104 VAL A C 13
ATOM 23187 O O . VAL A 1 104 ? -12.700 4.120 10.979 1.00 0.00 104 VAL A O 13
ATOM 23200 N N . GLN A 1 105 ? -13.136 2.222 9.851 1.00 0.00 105 GLN A N 13
ATOM 23201 C CA . GLN A 1 105 ? -14.530 2.563 9.598 1.00 0.00 105 GLN A CA 13
ATOM 23202 C C . GLN A 1 105 ? -15.220 3.022 10.878 1.00 0.00 105 GLN A C 13
ATOM 23203 O O . GLN A 1 105 ? -16.157 3.820 10.840 1.00 0.00 105 GLN A O 13
ATOM 23217 N N . VAL A 1 106 ? -14.751 2.511 12.013 1.00 0.00 106 VAL A N 13
ATOM 23218 C CA . VAL A 1 106 ? -15.322 2.869 13.305 1.00 0.00 106 VAL A CA 13
ATOM 23219 C C . VAL A 1 106 ? -14.965 4.302 13.686 1.00 0.00 106 VAL A C 13
ATOM 23220 O O . VAL A 1 106 ? -15.844 5.119 13.960 1.00 0.00 106 VAL A O 13
ATOM 23233 N N . VAL A 1 107 ? -13.670 4.599 13.702 1.00 0.00 107 VAL A N 13
ATOM 23234 C CA . VAL A 1 107 ? -13.196 5.933 14.048 1.00 0.00 107 VAL A CA 13
ATOM 23235 C C . VAL A 1 107 ? -13.619 6.955 12.999 1.00 0.00 107 VAL A C 13
ATOM 23236 O O . VAL A 1 107 ? -13.768 8.142 13.296 1.00 0.00 107 VAL A O 13
ATOM 23249 N N . LEU A 1 108 ? -13.814 6.489 11.770 1.00 0.00 108 LEU A N 13
ATOM 23250 C CA . LEU A 1 108 ? -14.222 7.363 10.675 1.00 0.00 108 LEU A CA 13
ATOM 23251 C C . LEU A 1 108 ? -15.691 7.750 10.807 1.00 0.00 108 LEU A C 13
ATOM 23252 O O . LEU A 1 108 ? -16.067 8.890 10.535 1.00 0.00 108 LEU A O 13
ATOM 23268 N N . GLN A 1 109 ? -16.515 6.796 11.226 1.00 0.00 109 GLN A N 13
ATOM 23269 C CA . GLN A 1 109 ? -17.943 7.039 11.396 1.00 0.00 109 GLN A CA 13
ATOM 23270 C C . GLN A 1 109 ? -18.197 8.014 12.540 1.00 0.00 109 GLN A C 13
ATOM 23271 O O . GLN A 1 109 ? -19.051 8.894 12.439 1.00 0.00 109 GLN A O 13
ATOM 23285 N N . GLN A 1 110 ? -17.451 7.850 13.628 1.00 0.00 110 GLN A N 13
ATOM 23286 C CA . GLN A 1 110 ? -17.598 8.716 14.792 1.00 0.00 110 GLN A CA 13
ATOM 23287 C C . GLN A 1 110 ? -17.212 10.152 14.454 1.00 0.00 110 GLN A C 13
ATOM 23288 O O . GLN A 1 110 ? -17.511 11.080 15.206 1.00 0.00 110 GLN A O 13
ATOM 23302 N N . THR A 1 111 ? -16.545 10.329 13.317 1.00 0.00 111 THR A N 13
ATOM 23303 C CA . THR A 1 111 ? -16.116 11.651 12.881 1.00 0.00 111 THR A CA 13
ATOM 23304 C C . THR A 1 111 ? -17.122 12.263 11.912 1.00 0.00 111 THR A C 13
ATOM 23305 O O . THR A 1 111 ? -17.693 13.320 12.182 1.00 0.00 111 THR A O 13
ATOM 23316 N N . TYR A 1 112 ? -17.334 11.594 10.786 1.00 0.00 112 TYR A N 13
ATOM 23317 C CA . TYR A 1 112 ? -18.270 12.073 9.776 1.00 0.00 112 TYR A CA 13
ATOM 23318 C C . TYR A 1 112 ? -19.574 11.284 9.825 1.00 0.00 112 TYR A C 13
ATOM 23319 O O . TYR A 1 112 ? -20.661 11.852 9.725 1.00 0.00 112 TYR A O 13
ATOM 23337 N N . GLY A 1 113 ? -19.457 9.968 9.978 1.00 0.00 113 GLY A N 13
ATOM 23338 C CA . GLY A 1 113 ? -20.634 9.120 10.039 1.00 0.00 113 GLY A CA 13
ATOM 23339 C C . GLY A 1 113 ? -20.763 8.221 8.824 1.00 0.00 113 GLY A C 13
ATOM 23340 O O . GLY A 1 113 ? -21.538 7.266 8.832 1.00 0.00 113 GLY A O 13
ATOM 23344 N N . SER A 1 114 ? -20.002 8.530 7.779 1.00 0.00 114 SER A N 13
ATOM 23345 C CA . SER A 1 114 ? -20.038 7.744 6.550 1.00 0.00 114 SER A CA 13
ATOM 23346 C C . SER A 1 114 ? -18.966 6.660 6.566 1.00 0.00 114 SER A C 13
ATOM 23347 O O . SER A 1 114 ? -18.297 6.445 7.578 1.00 0.00 114 SER A O 13
ATOM 23355 N N . THR A 1 115 ? -18.806 5.978 5.435 1.00 0.00 115 THR A N 13
ATOM 23356 C CA . THR A 1 115 ? -17.816 4.914 5.318 1.00 0.00 115 THR A CA 13
ATOM 23357 C C . THR A 1 115 ? -17.352 4.752 3.875 1.00 0.00 115 THR A C 13
ATOM 23358 O O . THR A 1 115 ? -17.776 5.497 2.989 1.00 0.00 115 THR A O 13
ATOM 23369 N N . LEU A 1 116 ? -16.481 3.776 3.645 1.00 0.00 116 LEU A N 13
ATOM 23370 C CA . LEU A 1 116 ? -15.961 3.516 2.307 1.00 0.00 116 LEU A CA 13
ATOM 23371 C C . LEU A 1 116 ? -16.902 2.604 1.524 1.00 0.00 116 LEU A C 13
ATOM 23372 O O . LEU A 1 116 ? -17.669 1.838 2.107 1.00 0.00 116 LEU A O 13
ATOM 23388 N N . LYS A 1 117 ? -16.836 2.692 0.201 1.00 0.00 117 LYS A N 13
ATOM 23389 C CA . LYS A 1 117 ? -17.678 1.874 -0.664 1.00 0.00 117 LYS A CA 13
ATOM 23390 C C . LYS A 1 117 ? -16.878 0.731 -1.280 1.00 0.00 117 LYS A C 13
ATOM 23391 O O . LYS A 1 117 ? -16.152 0.924 -2.257 1.00 0.00 117 LYS A O 13
ATOM 23410 N N . VAL A 1 118 ? -17.016 -0.459 -0.706 1.00 0.00 118 VAL A N 13
ATOM 23411 C CA . VAL A 1 118 ? -16.307 -1.634 -1.202 1.00 0.00 118 VAL A CA 13
ATOM 23412 C C . VAL A 1 118 ? -17.283 -2.707 -1.669 1.00 0.00 118 VAL A C 13
ATOM 23413 O O . VAL A 1 118 ? -17.759 -3.520 -0.876 1.00 0.00 118 VAL A O 13
ATOM 23426 N N . THR A 1 119 ? -17.578 -2.705 -2.967 1.00 0.00 119 THR A N 13
ATOM 23427 C CA . THR A 1 119 ? -18.498 -3.677 -3.542 1.00 0.00 119 THR A CA 13
ATOM 23428 C C . THR A 1 119 ? -18.105 -5.100 -3.160 1.00 0.00 119 THR A C 13
ATOM 23429 O O . THR A 1 119 ? -16.963 -5.321 -2.760 1.00 0.00 119 THR A O 13
ATOM 23440 N N . LYS B 2 7 ? 7.787 -6.549 16.299 1.00 0.00 207 LYS B N 13
ATOM 23441 C CA . LYS B 2 7 ? 8.355 -6.803 14.981 1.00 0.00 207 LYS B CA 13
ATOM 23442 C C . LYS B 2 7 ? 7.284 -6.706 13.899 1.00 0.00 207 LYS B C 13
ATOM 23443 O O . LYS B 2 7 ? 6.094 -6.869 14.173 1.00 0.00 207 LYS B O 13
ATOM 23462 N N . SER B 2 8 ? 7.713 -6.443 12.668 1.00 0.00 208 SER B N 13
ATOM 23463 C CA . SER B 2 8 ? 6.790 -6.323 11.547 1.00 0.00 208 SER B CA 13
ATOM 23464 C C . SER B 2 8 ? 7.547 -6.084 10.243 1.00 0.00 208 SER B C 13
ATOM 23465 O O . SER B 2 8 ? 8.759 -5.866 10.247 1.00 0.00 208 SER B O 13
ATOM 23473 N N . PHE B 2 9 ? 6.824 -6.126 9.130 1.00 0.00 209 PHE B N 13
ATOM 23474 C CA . PHE B 2 9 ? 7.426 -5.915 7.819 1.00 0.00 209 PHE B CA 13
ATOM 23475 C C . PHE B 2 9 ? 7.635 -4.427 7.549 1.00 0.00 209 PHE B C 13
ATOM 23476 O O . PHE B 2 9 ? 8.731 -3.999 7.188 1.00 0.00 209 PHE B O 13
ATOM 23493 N N . PHE B 2 10 ? 6.576 -3.645 7.728 1.00 0.00 210 PHE B N 13
ATOM 23494 C CA . PHE B 2 10 ? 6.642 -2.206 7.504 1.00 0.00 210 PHE B CA 13
ATOM 23495 C C . PHE B 2 10 ? 7.739 -1.573 8.353 1.00 0.00 210 PHE B C 13
ATOM 23496 O O . PHE B 2 10 ? 8.271 -0.515 8.013 1.00 0.00 210 PHE B O 13
ATOM 23513 N N . ASP B 2 11 ? 8.073 -2.226 9.461 1.00 0.00 211 ASP B N 13
ATOM 23514 C CA . ASP B 2 11 ? 9.107 -1.728 10.361 1.00 0.00 211 ASP B CA 13
ATOM 23515 C C . ASP B 2 11 ? 10.495 -1.945 9.766 1.00 0.00 211 ASP B C 13
ATOM 23516 O O . ASP B 2 11 ? 11.333 -1.044 9.771 1.00 0.00 211 ASP B O 13
ATOM 23525 N N . LYS B 2 12 ? 10.732 -3.148 9.254 1.00 0.00 212 LYS B N 13
ATOM 23526 C CA . LYS B 2 12 ? 12.018 -3.486 8.655 1.00 0.00 212 LYS B CA 13
ATOM 23527 C C . LYS B 2 12 ? 12.136 -2.897 7.253 1.00 0.00 212 LYS B C 13
ATOM 23528 O O . LYS B 2 12 ? 13.234 -2.770 6.712 1.00 0.00 212 LYS B O 13
ATOM 23547 N N . LYS B 2 13 ? 10.998 -2.536 6.670 1.00 0.00 213 LYS B N 13
ATOM 23548 C CA . LYS B 2 13 ? 10.973 -1.958 5.332 1.00 0.00 213 LYS B CA 13
ATOM 23549 C C . LYS B 2 13 ? 11.239 -0.456 5.383 1.00 0.00 213 LYS B C 13
ATOM 23550 O O . LYS B 2 13 ? 11.935 0.090 4.528 1.00 0.00 213 LYS B O 13
ATOM 23569 N N . ARG B 2 14 ? 10.680 0.204 6.391 1.00 0.00 214 ARG B N 13
ATOM 23570 C CA . ARG B 2 14 ? 10.857 1.642 6.554 1.00 0.00 214 ARG B CA 13
ATOM 23571 C C . ARG B 2 14 ? 12.337 2.013 6.544 1.00 0.00 214 ARG B C 13
ATOM 23572 O O . ARG B 2 14 ? 12.709 3.111 6.131 1.00 0.00 214 ARG B O 13
ATOM 23593 N N . SER B 2 15 ? 13.176 1.089 7.000 1.00 0.00 215 SER B N 13
ATOM 23594 C CA . SER B 2 15 ? 14.615 1.320 7.048 1.00 0.00 215 SER B CA 13
ATOM 23595 C C . SER B 2 15 ? 15.165 1.604 5.654 1.00 0.00 215 SER B C 13
ATOM 23596 O O . SER B 2 15 ? 15.718 2.674 5.400 1.00 0.00 215 SER B O 13
ATOM 23604 N N . GLU B 2 16 ? 15.011 0.637 4.755 1.00 0.00 216 GLU B N 13
ATOM 23605 C CA . GLU B 2 16 ? 15.493 0.783 3.386 1.00 0.00 216 GLU B CA 13
ATOM 23606 C C . GLU B 2 16 ? 14.919 2.038 2.738 1.00 0.00 216 GLU B C 13
ATOM 23607 O O . GLU B 2 16 ? 15.555 2.655 1.883 1.00 0.00 216 GLU B O 13
ATOM 23619 N N . ARG B 2 17 ? 13.713 2.412 3.151 1.00 0.00 217 ARG B N 13
ATOM 23620 C CA . ARG B 2 17 ? 13.051 3.593 2.610 1.00 0.00 217 ARG B CA 13
ATOM 23621 C C . ARG B 2 17 ? 13.773 4.867 3.040 1.00 0.00 217 ARG B C 13
ATOM 23622 O O . ARG B 2 17 ? 14.061 5.737 2.219 1.00 0.00 217 ARG B O 13
ATOM 23643 N N . ILE B 2 18 ? 14.064 4.967 4.333 1.00 0.00 218 ILE B N 13
ATOM 23644 C CA . ILE B 2 18 ? 14.752 6.134 4.873 1.00 0.00 218 ILE B CA 13
ATOM 23645 C C . ILE B 2 18 ? 16.060 6.390 4.132 1.00 0.00 218 ILE B C 13
ATOM 23646 O O . ILE B 2 18 ? 16.536 7.524 4.066 1.00 0.00 218 ILE B O 13
ATOM 23662 N N . SER B 2 19 ? 16.635 5.330 3.573 1.00 0.00 219 SER B N 13
ATOM 23663 C CA . SER B 2 19 ? 17.890 5.440 2.837 1.00 0.00 219 SER B CA 13
ATOM 23664 C C . SER B 2 19 ? 17.645 5.374 1.332 1.00 0.00 219 SER B C 13
ATOM 23665 O O . SER B 2 19 ? 16.585 4.939 0.884 1.00 0.00 219 SER B O 13
ATOM 23673 N N . ASN B 2 20 ? 18.634 5.808 0.559 1.00 0.00 220 ASN B N 13
ATOM 23674 C CA . ASN B 2 20 ? 18.527 5.800 -0.896 1.00 0.00 220 ASN B CA 13
ATOM 23675 C C . ASN B 2 20 ? 18.701 4.387 -1.445 1.00 0.00 220 ASN B C 13
ATOM 23676 O O . ASN B 2 20 ? 19.486 3.597 -0.919 1.00 0.00 220 ASN B O 13
ATOM 23687 N N . ALA A 1 23 ? 4.489 14.441 12.086 1.00 0.00 23 ALA A N 14
ATOM 23688 C CA . ALA A 1 23 ? 3.392 13.682 12.674 1.00 0.00 23 ALA A CA 14
ATOM 23689 C C . ALA A 1 23 ? 2.250 13.506 11.679 1.00 0.00 23 ALA A C 14
ATOM 23690 O O . ALA A 1 23 ? 1.082 13.466 12.061 1.00 0.00 23 ALA A O 14
ATOM 23697 N N . ALA A 1 24 ? 2.597 13.402 10.400 1.00 0.00 24 ALA A N 14
ATOM 23698 C CA . ALA A 1 24 ? 1.601 13.230 9.350 1.00 0.00 24 ALA A CA 14
ATOM 23699 C C . ALA A 1 24 ? 1.317 11.752 9.101 1.00 0.00 24 ALA A C 14
ATOM 23700 O O . ALA A 1 24 ? 2.107 10.875 9.450 1.00 0.00 24 ALA A O 14
ATOM 23707 N N . PRO A 1 25 ? 0.161 11.467 8.482 1.00 0.00 25 PRO A N 14
ATOM 23708 C CA . PRO A 1 25 ? -0.254 10.096 8.172 1.00 0.00 25 PRO A CA 14
ATOM 23709 C C . PRO A 1 25 ? 0.601 9.464 7.079 1.00 0.00 25 PRO A C 14
ATOM 23710 O O . PRO A 1 25 ? 0.335 9.640 5.890 1.00 0.00 25 PRO A O 14
ATOM 23721 N N . ASN A 1 26 ? 1.629 8.728 7.489 1.00 0.00 26 ASN A N 14
ATOM 23722 C CA . ASN A 1 26 ? 2.523 8.071 6.542 1.00 0.00 26 ASN A CA 14
ATOM 23723 C C . ASN A 1 26 ? 2.617 6.575 6.832 1.00 0.00 26 ASN A C 14
ATOM 23724 O O . ASN A 1 26 ? 2.483 6.144 7.979 1.00 0.00 26 ASN A O 14
ATOM 23735 N N . LEU A 1 27 ? 2.849 5.789 5.787 1.00 0.00 27 LEU A N 14
ATOM 23736 C CA . LEU A 1 27 ? 2.963 4.342 5.928 1.00 0.00 27 LEU A CA 14
ATOM 23737 C C . LEU A 1 27 ? 4.419 3.898 5.836 1.00 0.00 27 LEU A C 14
ATOM 23738 O O . LEU A 1 27 ? 5.039 3.986 4.777 1.00 0.00 27 LEU A O 14
ATOM 23754 N N . ALA A 1 28 ? 4.958 3.420 6.952 1.00 0.00 28 ALA A N 14
ATOM 23755 C CA . ALA A 1 28 ? 6.340 2.959 6.996 1.00 0.00 28 ALA A CA 14
ATOM 23756 C C . ALA A 1 28 ? 7.297 4.044 6.515 1.00 0.00 28 ALA A C 14
ATOM 23757 O O . ALA A 1 28 ? 8.366 3.750 5.979 1.00 0.00 28 ALA A O 14
ATOM 23764 N N . GLY A 1 29 ? 6.907 5.300 6.709 1.00 0.00 29 GLY A N 14
ATOM 23765 C CA . GLY A 1 29 ? 7.741 6.410 6.288 1.00 0.00 29 GLY A CA 14
ATOM 23766 C C . GLY A 1 29 ? 7.371 6.924 4.911 1.00 0.00 29 GLY A C 14
ATOM 23767 O O . GLY A 1 29 ? 8.118 7.692 4.306 1.00 0.00 29 GLY A O 14
ATOM 23771 N N . ALA A 1 30 ? 6.214 6.498 4.413 1.00 0.00 30 ALA A N 14
ATOM 23772 C CA . ALA A 1 30 ? 5.745 6.921 3.099 1.00 0.00 30 ALA A CA 14
ATOM 23773 C C . ALA A 1 30 ? 4.641 7.965 3.220 1.00 0.00 30 ALA A C 14
ATOM 23774 O O . ALA A 1 30 ? 3.545 7.673 3.699 1.00 0.00 30 ALA A O 14
ATOM 23781 N N . VAL A 1 31 ? 4.937 9.186 2.784 1.00 0.00 31 VAL A N 14
ATOM 23782 C CA . VAL A 1 31 ? 3.968 10.274 2.842 1.00 0.00 31 VAL A CA 14
ATOM 23783 C C . VAL A 1 31 ? 3.098 10.303 1.591 1.00 0.00 31 VAL A C 14
ATOM 23784 O O . VAL A 1 31 ? 1.876 10.425 1.675 1.00 0.00 31 VAL A O 14
ATOM 23797 N N . GLU A 1 32 ? 3.736 10.191 0.430 1.00 0.00 32 GLU A N 14
ATOM 23798 C CA . GLU A 1 32 ? 3.019 10.206 -0.840 1.00 0.00 32 GLU A CA 14
ATOM 23799 C C . GLU A 1 32 ? 2.160 8.954 -0.993 1.00 0.00 32 GLU A C 14
ATOM 23800 O O . GLU A 1 32 ? 2.511 7.883 -0.501 1.00 0.00 32 GLU A O 14
ATOM 23812 N N . PHE A 1 33 ? 1.031 9.100 -1.680 1.00 0.00 33 PHE A N 14
ATOM 23813 C CA . PHE A 1 33 ? 0.120 7.983 -1.898 1.00 0.00 33 PHE A CA 14
ATOM 23814 C C . PHE A 1 33 ? 0.796 6.879 -2.705 1.00 0.00 33 PHE A C 14
ATOM 23815 O O . PHE A 1 33 ? 0.760 5.707 -2.327 1.00 0.00 33 PHE A O 14
ATOM 23832 N N . SER A 1 34 ? 1.411 7.261 -3.820 1.00 0.00 34 SER A N 14
ATOM 23833 C CA . SER A 1 34 ? 2.092 6.304 -4.684 1.00 0.00 34 SER A CA 14
ATOM 23834 C C . SER A 1 34 ? 3.060 5.439 -3.882 1.00 0.00 34 SER A C 14
ATOM 23835 O O . SER A 1 34 ? 3.199 4.243 -4.137 1.00 0.00 34 SER A O 14
ATOM 23843 N N . ASP A 1 35 ? 3.725 6.054 -2.910 1.00 0.00 35 ASP A N 14
ATOM 23844 C CA . ASP A 1 35 ? 4.679 5.342 -2.068 1.00 0.00 35 ASP A CA 14
ATOM 23845 C C . ASP A 1 35 ? 3.958 4.414 -1.095 1.00 0.00 35 ASP A C 14
ATOM 23846 O O . ASP A 1 35 ? 4.488 3.372 -0.706 1.00 0.00 35 ASP A O 14
ATOM 23855 N N . VAL A 1 36 ? 2.748 4.799 -0.705 1.00 0.00 36 VAL A N 14
ATOM 23856 C CA . VAL A 1 36 ? 1.953 4.001 0.222 1.00 0.00 36 VAL A CA 14
ATOM 23857 C C . VAL A 1 36 ? 1.400 2.755 -0.459 1.00 0.00 36 VAL A C 14
ATOM 23858 O O . VAL A 1 36 ? 1.634 1.632 -0.010 1.00 0.00 36 VAL A O 14
ATOM 23871 N N . LYS A 1 37 ? 0.664 2.959 -1.547 1.00 0.00 37 LYS A N 14
ATOM 23872 C CA . LYS A 1 37 ? 0.078 1.852 -2.293 1.00 0.00 37 LYS A CA 14
ATOM 23873 C C . LYS A 1 37 ? 1.154 0.868 -2.742 1.00 0.00 37 LYS A C 14
ATOM 23874 O O . LYS A 1 37 ? 0.918 -0.339 -2.806 1.00 0.00 37 LYS A O 14
ATOM 23893 N N . THR A 1 38 ? 2.336 1.391 -3.052 1.00 0.00 38 THR A N 14
ATOM 23894 C CA . THR A 1 38 ? 3.447 0.559 -3.495 1.00 0.00 38 THR A CA 14
ATOM 23895 C C . THR A 1 38 ? 3.915 -0.371 -2.381 1.00 0.00 38 THR A C 14
ATOM 23896 O O . THR A 1 38 ? 4.264 -1.526 -2.629 1.00 0.00 38 THR A O 14
ATOM 23907 N N . LEU A 1 39 ? 3.919 0.138 -1.154 1.00 0.00 39 LEU A N 14
ATOM 23908 C CA . LEU A 1 39 ? 4.344 -0.648 -0.001 1.00 0.00 39 LEU A CA 14
ATOM 23909 C C . LEU A 1 39 ? 3.326 -1.738 0.320 1.00 0.00 39 LEU A C 14
ATOM 23910 O O . LEU A 1 39 ? 3.689 -2.842 0.728 1.00 0.00 39 LEU A O 14
ATOM 23926 N N . LEU A 1 40 ? 2.049 -1.421 0.130 1.00 0.00 40 LEU A N 14
ATOM 23927 C CA . LEU A 1 40 ? 0.977 -2.374 0.397 1.00 0.00 40 LEU A CA 14
ATOM 23928 C C . LEU A 1 40 ? 0.953 -3.475 -0.658 1.00 0.00 40 LEU A C 14
ATOM 23929 O O . LEU A 1 40 ? 0.844 -4.658 -0.334 1.00 0.00 40 LEU A O 14
ATOM 23945 N N . LYS A 1 41 ? 1.056 -3.079 -1.921 1.00 0.00 41 LYS A N 14
ATOM 23946 C CA . LYS A 1 41 ? 1.049 -4.031 -3.026 1.00 0.00 41 LYS A CA 14
ATOM 23947 C C . LYS A 1 41 ? 2.089 -5.126 -2.807 1.00 0.00 41 LYS A C 14
ATOM 23948 O O . LYS A 1 41 ? 1.821 -6.303 -3.039 1.00 0.00 41 LYS A O 14
ATOM 23967 N N . GLU A 1 42 ? 3.275 -4.727 -2.359 1.00 0.00 42 GLU A N 14
ATOM 23968 C CA . GLU A 1 42 ? 4.355 -5.675 -2.110 1.00 0.00 42 GLU A CA 14
ATOM 23969 C C . GLU A 1 42 ? 4.128 -6.425 -0.801 1.00 0.00 42 GLU A C 14
ATOM 23970 O O . GLU A 1 42 ? 4.349 -7.633 -0.719 1.00 0.00 42 GLU A O 14
ATOM 23982 N N . TRP A 1 43 ? 3.685 -5.700 0.220 1.00 0.00 43 TRP A N 14
ATOM 23983 C CA . TRP A 1 43 ? 3.429 -6.296 1.526 1.00 0.00 43 TRP A CA 14
ATOM 23984 C C . TRP A 1 43 ? 2.310 -7.329 1.444 1.00 0.00 43 TRP A C 14
ATOM 23985 O O . TRP A 1 43 ? 2.132 -8.139 2.353 1.00 0.00 43 TRP A O 14
ATOM 24006 N N . ILE A 1 44 ? 1.562 -7.297 0.346 1.00 0.00 44 ILE A N 14
ATOM 24007 C CA . ILE A 1 44 ? 0.462 -8.233 0.144 1.00 0.00 44 ILE A CA 14
ATOM 24008 C C . ILE A 1 44 ? 0.861 -9.352 -0.811 1.00 0.00 44 ILE A C 14
ATOM 24009 O O . ILE A 1 44 ? 0.172 -10.367 -0.918 1.00 0.00 44 ILE A O 14
ATOM 24025 N N . THR A 1 45 ? 1.980 -9.162 -1.503 1.00 0.00 45 THR A N 14
ATOM 24026 C CA . THR A 1 45 ? 2.471 -10.155 -2.449 1.00 0.00 45 THR A CA 14
ATOM 24027 C C . THR A 1 45 ? 3.646 -10.934 -1.868 1.00 0.00 45 THR A C 14
ATOM 24028 O O . THR A 1 45 ? 3.615 -12.163 -1.795 1.00 0.00 45 THR A O 14
ATOM 24039 N N . THR A 1 46 ? 4.682 -10.211 -1.452 1.00 0.00 46 THR A N 14
ATOM 24040 C CA . THR A 1 46 ? 5.867 -10.836 -0.877 1.00 0.00 46 THR A CA 14
ATOM 24041 C C . THR A 1 46 ? 5.544 -11.509 0.451 1.00 0.00 46 THR A C 14
ATOM 24042 O O . THR A 1 46 ? 6.312 -12.338 0.941 1.00 0.00 46 THR A O 14
ATOM 24053 N N . ILE A 1 47 ? 4.402 -11.151 1.029 1.00 0.00 47 ILE A N 14
ATOM 24054 C CA . ILE A 1 47 ? 3.977 -11.724 2.300 1.00 0.00 47 ILE A CA 14
ATOM 24055 C C . ILE A 1 47 ? 2.555 -12.267 2.210 1.00 0.00 47 ILE A C 14
ATOM 24056 O O . ILE A 1 47 ? 1.631 -11.554 1.818 1.00 0.00 47 ILE A O 14
ATOM 24072 N N . SER A 1 48 ? 2.386 -13.533 2.578 1.00 0.00 48 SER A N 14
ATOM 24073 C CA . SER A 1 48 ? 1.077 -14.174 2.536 1.00 0.00 48 SER A CA 14
ATOM 24074 C C . SER A 1 48 ? 0.516 -14.354 3.945 1.00 0.00 48 SER A C 14
ATOM 24075 O O . SER A 1 48 ? -0.698 -14.416 4.138 1.00 0.00 48 SER A O 14
ATOM 24083 N N . ASP A 1 49 ? 1.410 -14.441 4.923 1.00 0.00 49 ASP A N 14
ATOM 24084 C CA . ASP A 1 49 ? 1.007 -14.613 6.314 1.00 0.00 49 ASP A CA 14
ATOM 24085 C C . ASP A 1 49 ? 1.341 -13.372 7.136 1.00 0.00 49 ASP A C 14
ATOM 24086 O O . ASP A 1 49 ? 2.323 -13.335 7.877 1.00 0.00 49 ASP A O 14
ATOM 24095 N N . PRO A 1 50 ? 0.508 -12.331 7.001 1.00 0.00 50 PRO A N 14
ATOM 24096 C CA . PRO A 1 50 ? 0.694 -11.068 7.722 1.00 0.00 50 PRO A CA 14
ATOM 24097 C C . PRO A 1 50 ? 0.432 -11.211 9.218 1.00 0.00 50 PRO A C 14
ATOM 24098 O O . PRO A 1 50 ? -0.365 -12.048 9.641 1.00 0.00 50 PRO A O 14
ATOM 24109 N N . MET A 1 51 ? 1.107 -10.388 10.014 1.00 0.00 51 MET A N 14
ATOM 24110 C CA . MET A 1 51 ? 0.946 -10.423 11.462 1.00 0.00 51 MET A CA 14
ATOM 24111 C C . MET A 1 51 ? -0.015 -9.333 11.929 1.00 0.00 51 MET A C 14
ATOM 24112 O O . MET A 1 51 ? -0.245 -8.353 11.220 1.00 0.00 51 MET A O 14
ATOM 24126 N N . GLU A 1 52 ? -0.571 -9.512 13.122 1.00 0.00 52 GLU A N 14
ATOM 24127 C CA . GLU A 1 52 ? -1.509 -8.544 13.680 1.00 0.00 52 GLU A CA 14
ATOM 24128 C C . GLU A 1 52 ? -0.886 -7.152 13.730 1.00 0.00 52 GLU A C 14
ATOM 24129 O O . GLU A 1 52 ? -1.546 -6.155 13.437 1.00 0.00 52 GLU A O 14
ATOM 24141 N N . GLU A 1 53 ? 0.388 -7.092 14.104 1.00 0.00 53 GLU A N 14
ATOM 24142 C CA . GLU A 1 53 ? 1.099 -5.822 14.192 1.00 0.00 53 GLU A CA 14
ATOM 24143 C C . GLU A 1 53 ? 1.220 -5.168 12.819 1.00 0.00 53 GLU A C 14
ATOM 24144 O O . GLU A 1 53 ? 0.930 -3.982 12.657 1.00 0.00 53 GLU A O 14
ATOM 24156 N N . ASP A 1 54 ? 1.649 -5.949 11.834 1.00 0.00 54 ASP A N 14
ATOM 24157 C CA . ASP A 1 54 ? 1.807 -5.448 10.475 1.00 0.00 54 ASP A CA 14
ATOM 24158 C C . ASP A 1 54 ? 0.505 -4.839 9.964 1.00 0.00 54 ASP A C 14
ATOM 24159 O O . ASP A 1 54 ? 0.491 -3.721 9.449 1.00 0.00 54 ASP A O 14
ATOM 24168 N N . ILE A 1 55 ? -0.587 -5.583 10.110 1.00 0.00 55 ILE A N 14
ATOM 24169 C CA . ILE A 1 55 ? -1.894 -5.116 9.664 1.00 0.00 55 ILE A CA 14
ATOM 24170 C C . ILE A 1 55 ? -2.369 -3.932 10.499 1.00 0.00 55 ILE A C 14
ATOM 24171 O O . ILE A 1 55 ? -3.079 -3.055 10.005 1.00 0.00 55 ILE A O 14
ATOM 24187 N N . LEU A 1 56 ? -1.973 -3.913 11.767 1.00 0.00 56 LEU A N 14
ATOM 24188 C CA . LEU A 1 56 ? -2.356 -2.835 12.671 1.00 0.00 56 LEU A CA 14
ATOM 24189 C C . LEU A 1 56 ? -1.777 -1.502 12.208 1.00 0.00 56 LEU A C 14
ATOM 24190 O O . LEU A 1 56 ? -2.427 -0.462 12.314 1.00 0.00 56 LEU A O 14
ATOM 24206 N N . GLN A 1 57 ? -0.553 -1.542 11.692 1.00 0.00 57 GLN A N 14
ATOM 24207 C CA . GLN A 1 57 ? 0.112 -0.338 11.210 1.00 0.00 57 GLN A CA 14
ATOM 24208 C C . GLN A 1 57 ? -0.750 0.387 10.183 1.00 0.00 57 GLN A C 14
ATOM 24209 O O . GLN A 1 57 ? -0.725 1.615 10.091 1.00 0.00 57 GLN A O 14
ATOM 24223 N N . VAL A 1 58 ? -1.514 -0.380 9.411 1.00 0.00 58 VAL A N 14
ATOM 24224 C CA . VAL A 1 58 ? -2.385 0.189 8.390 1.00 0.00 58 VAL A CA 14
ATOM 24225 C C . VAL A 1 58 ? -3.569 0.913 9.020 1.00 0.00 58 VAL A C 14
ATOM 24226 O O . VAL A 1 58 ? -4.034 1.930 8.505 1.00 0.00 58 VAL A O 14
ATOM 24239 N N . VAL A 1 59 ? -4.054 0.382 10.139 1.00 0.00 59 VAL A N 14
ATOM 24240 C CA . VAL A 1 59 ? -5.183 0.979 10.841 1.00 0.00 59 VAL A CA 14
ATOM 24241 C C . VAL A 1 59 ? -4.840 2.374 11.350 1.00 0.00 59 VAL A C 14
ATOM 24242 O O . VAL A 1 59 ? -5.578 3.330 11.114 1.00 0.00 59 VAL A O 14
ATOM 24255 N N . ARG A 1 60 ? -3.715 2.483 12.048 1.00 0.00 60 ARG A N 14
ATOM 24256 C CA . ARG A 1 60 ? -3.273 3.762 12.592 1.00 0.00 60 ARG A CA 14
ATOM 24257 C C . ARG A 1 60 ? -3.072 4.785 11.477 1.00 0.00 60 ARG A C 14
ATOM 24258 O O . ARG A 1 60 ? -3.192 5.990 11.698 1.00 0.00 60 ARG A O 14
ATOM 24279 N N . TYR A 1 61 ? -2.766 4.297 10.281 1.00 0.00 61 TYR A N 14
ATOM 24280 C CA . TYR A 1 61 ? -2.545 5.169 9.133 1.00 0.00 61 TYR A CA 14
ATOM 24281 C C . TYR A 1 61 ? -3.867 5.711 8.599 1.00 0.00 61 TYR A C 14
ATOM 24282 O O . TYR A 1 61 ? -4.042 6.922 8.458 1.00 0.00 61 TYR A O 14
ATOM 24300 N N . CYS A 1 62 ? -4.794 4.806 8.305 1.00 0.00 62 CYS A N 14
ATOM 24301 C CA . CYS A 1 62 ? -6.101 5.192 7.786 1.00 0.00 62 CYS A CA 14
ATOM 24302 C C . CYS A 1 62 ? -6.882 5.996 8.821 1.00 0.00 62 CYS A C 14
ATOM 24303 O O . CYS A 1 62 ? -7.507 7.005 8.497 1.00 0.00 62 CYS A O 14
ATOM 24311 N N . THR A 1 63 ? -6.842 5.540 10.069 1.00 0.00 63 THR A N 14
ATOM 24312 C CA . THR A 1 63 ? -7.547 6.214 11.153 1.00 0.00 63 THR A CA 14
ATOM 24313 C C . THR A 1 63 ? -7.092 7.663 11.286 1.00 0.00 63 THR A C 14
ATOM 24314 O O . THR A 1 63 ? -7.854 8.525 11.725 1.00 0.00 63 THR A O 14
ATOM 24325 N N . ASP A 1 64 ? -5.846 7.924 10.906 1.00 0.00 64 ASP A N 14
ATOM 24326 C CA . ASP A 1 64 ? -5.290 9.270 10.983 1.00 0.00 64 ASP A CA 14
ATOM 24327 C C . ASP A 1 64 ? -5.869 10.161 9.889 1.00 0.00 64 ASP A C 14
ATOM 24328 O O . ASP A 1 64 ? -6.110 11.349 10.104 1.00 0.00 64 ASP A O 14
ATOM 24337 N N . LEU A 1 65 ? -6.091 9.579 8.716 1.00 0.00 65 LEU A N 14
ATOM 24338 C CA . LEU A 1 65 ? -6.643 10.321 7.586 1.00 0.00 65 LEU A CA 14
ATOM 24339 C C . LEU A 1 65 ? -7.949 11.009 7.972 1.00 0.00 65 LEU A C 14
ATOM 24340 O O . LEU A 1 65 ? -8.256 12.097 7.485 1.00 0.00 65 LEU A O 14
ATOM 24356 N N . ILE A 1 66 ? -8.712 10.368 8.851 1.00 0.00 66 ILE A N 14
ATOM 24357 C CA . ILE A 1 66 ? -9.982 10.921 9.304 1.00 0.00 66 ILE A CA 14
ATOM 24358 C C . ILE A 1 66 ? -9.776 12.232 10.053 1.00 0.00 66 ILE A C 14
ATOM 24359 O O . ILE A 1 66 ? -10.447 13.227 9.778 1.00 0.00 66 ILE A O 14
ATOM 24375 N N . GLU A 1 67 ? -8.841 12.228 10.998 1.00 0.00 67 GLU A N 14
ATOM 24376 C CA . GLU A 1 67 ? -8.545 13.419 11.785 1.00 0.00 67 GLU A CA 14
ATOM 24377 C C . GLU A 1 67 ? -7.782 14.446 10.952 1.00 0.00 67 GLU A C 14
ATOM 24378 O O . GLU A 1 67 ? -7.932 15.652 11.148 1.00 0.00 67 GLU A O 14
ATOM 24390 N N . GLU A 1 68 ? -6.966 13.958 10.024 1.00 0.00 68 GLU A N 14
ATOM 24391 C CA . GLU A 1 68 ? -6.178 14.832 9.164 1.00 0.00 68 GLU A CA 14
ATOM 24392 C C . GLU A 1 68 ? -7.011 15.328 7.985 1.00 0.00 68 GLU A C 14
ATOM 24393 O O . GLU A 1 68 ? -6.585 16.207 7.235 1.00 0.00 68 GLU A O 14
ATOM 24405 N N . LYS A 1 69 ? -8.201 14.759 7.828 1.00 0.00 69 LYS A N 14
ATOM 24406 C CA . LYS A 1 69 ? -9.097 15.141 6.743 1.00 0.00 69 LYS A CA 14
ATOM 24407 C C . LYS A 1 69 ? -8.477 14.819 5.387 1.00 0.00 69 LYS A C 14
ATOM 24408 O O . LYS A 1 69 ? -8.577 15.604 4.445 1.00 0.00 69 LYS A O 14
ATOM 24427 N N . ASP A 1 70 ? -7.837 13.658 5.296 1.00 0.00 70 ASP A N 14
ATOM 24428 C CA . ASP A 1 70 ? -7.204 13.229 4.054 1.00 0.00 70 ASP A CA 14
ATOM 24429 C C . ASP A 1 70 ? -7.906 12.002 3.481 1.00 0.00 70 ASP A C 14
ATOM 24430 O O . ASP A 1 70 ? -7.267 11.123 2.900 1.00 0.00 70 ASP A O 14
ATOM 24439 N N . LEU A 1 71 ? -9.222 11.948 3.649 1.00 0.00 71 LEU A N 14
ATOM 24440 C CA . LEU A 1 71 ? -10.012 10.828 3.149 1.00 0.00 71 LEU A CA 14
ATOM 24441 C C . LEU A 1 71 ? -9.761 10.607 1.661 1.00 0.00 71 LEU A C 14
ATOM 24442 O O . LEU A 1 71 ? -9.968 9.509 1.144 1.00 0.00 71 LEU A O 14
ATOM 24458 N N . GLU A 1 72 ? -9.314 11.655 0.978 1.00 0.00 72 GLU A N 14
ATOM 24459 C CA . GLU A 1 72 ? -9.034 11.575 -0.451 1.00 0.00 72 GLU A CA 14
ATOM 24460 C C . GLU A 1 72 ? -8.145 10.373 -0.763 1.00 0.00 72 GLU A C 14
ATOM 24461 O O . GLU A 1 72 ? -8.441 9.586 -1.662 1.00 0.00 72 GLU A O 14
ATOM 24473 N N . LYS A 1 73 ? -7.056 10.240 -0.015 1.00 0.00 73 LYS A N 14
ATOM 24474 C CA . LYS A 1 73 ? -6.123 9.136 -0.210 1.00 0.00 73 LYS A CA 14
ATOM 24475 C C . LYS A 1 73 ? -6.657 7.855 0.422 1.00 0.00 73 LYS A C 14
ATOM 24476 O O . LYS A 1 73 ? -6.266 6.752 0.039 1.00 0.00 73 LYS A O 14
ATOM 24495 N N . LEU A 1 74 ? -7.553 8.008 1.390 1.00 0.00 74 LEU A N 14
ATOM 24496 C CA . LEU A 1 74 ? -8.143 6.862 2.075 1.00 0.00 74 LEU A CA 14
ATOM 24497 C C . LEU A 1 74 ? -8.862 5.948 1.088 1.00 0.00 74 LEU A C 14
ATOM 24498 O O . LEU A 1 74 ? -8.523 4.772 0.957 1.00 0.00 74 LEU A O 14
ATOM 24514 N N . ASP A 1 75 ? -9.853 6.498 0.395 1.00 0.00 75 ASP A N 14
ATOM 24515 C CA . ASP A 1 75 ? -10.617 5.733 -0.583 1.00 0.00 75 ASP A CA 14
ATOM 24516 C C . ASP A 1 75 ? -9.699 5.136 -1.644 1.00 0.00 75 ASP A C 14
ATOM 24517 O O . ASP A 1 75 ? -10.012 4.106 -2.243 1.00 0.00 75 ASP A O 14
ATOM 24526 N N . LEU A 1 76 ? -8.565 5.790 -1.873 1.00 0.00 76 LEU A N 14
ATOM 24527 C CA . LEU A 1 76 ? -7.601 5.324 -2.863 1.00 0.00 76 LEU A CA 14
ATOM 24528 C C . LEU A 1 76 ? -6.797 4.142 -2.328 1.00 0.00 76 LEU A C 14
ATOM 24529 O O . LEU A 1 76 ? -6.588 3.152 -3.028 1.00 0.00 76 LEU A O 14
ATOM 24545 N N . VAL A 1 77 ? -6.350 4.254 -1.081 1.00 0.00 77 VAL A N 14
ATOM 24546 C CA . VAL A 1 77 ? -5.574 3.195 -0.450 1.00 0.00 77 VAL A CA 14
ATOM 24547 C C . VAL A 1 77 ? -6.449 1.992 -0.121 1.00 0.00 77 VAL A C 14
ATOM 24548 O O . VAL A 1 77 ? -6.014 0.845 -0.234 1.00 0.00 77 VAL A O 14
ATOM 24561 N N . ILE A 1 78 ? -7.686 2.261 0.286 1.00 0.00 78 ILE A N 14
ATOM 24562 C CA . ILE A 1 78 ? -8.624 1.200 0.629 1.00 0.00 78 ILE A CA 14
ATOM 24563 C C . ILE A 1 78 ? -9.001 0.380 -0.599 1.00 0.00 78 ILE A C 14
ATOM 24564 O O . ILE A 1 78 ? -8.882 -0.847 -0.602 1.00 0.00 78 ILE A O 14
ATOM 24580 N N . LYS A 1 79 ? -9.454 1.064 -1.644 1.00 0.00 79 LYS A N 14
ATOM 24581 C CA . LYS A 1 79 ? -9.846 0.401 -2.882 1.00 0.00 79 LYS A CA 14
ATOM 24582 C C . LYS A 1 79 ? -8.646 -0.273 -3.541 1.00 0.00 79 LYS A C 14
ATOM 24583 O O . LYS A 1 79 ? -8.800 -1.233 -4.298 1.00 0.00 79 LYS A O 14
ATOM 24602 N N . TYR A 1 80 ? -7.455 0.234 -3.249 1.00 0.00 80 TYR A N 14
ATOM 24603 C CA . TYR A 1 80 ? -6.230 -0.319 -3.814 1.00 0.00 80 TYR A CA 14
ATOM 24604 C C . TYR A 1 80 ? -5.782 -1.556 -3.042 1.00 0.00 80 TYR A C 14
ATOM 24605 O O . TYR A 1 80 ? -5.400 -2.566 -3.632 1.00 0.00 80 TYR A O 14
ATOM 24623 N N . MET A 1 81 ? -5.835 -1.469 -1.717 1.00 0.00 81 MET A N 14
ATOM 24624 C CA . MET A 1 81 ? -5.437 -2.581 -0.862 1.00 0.00 81 MET A CA 14
ATOM 24625 C C . MET A 1 81 ? -6.489 -3.687 -0.884 1.00 0.00 81 MET A C 14
ATOM 24626 O O . MET A 1 81 ? -6.163 -4.869 -0.778 1.00 0.00 81 MET A O 14
ATOM 24640 N N . LYS A 1 82 ? -7.750 -3.295 -1.024 1.00 0.00 82 LYS A N 14
ATOM 24641 C CA . LYS A 1 82 ? -8.850 -4.252 -1.062 1.00 0.00 82 LYS A CA 14
ATOM 24642 C C . LYS A 1 82 ? -8.823 -5.059 -2.357 1.00 0.00 82 LYS A C 14
ATOM 24643 O O . LYS A 1 82 ? -9.219 -6.225 -2.380 1.00 0.00 82 LYS A O 14
ATOM 24662 N N . ARG A 1 83 ? -8.355 -4.433 -3.431 1.00 0.00 83 ARG A N 14
ATOM 24663 C CA . ARG A 1 83 ? -8.277 -5.093 -4.728 1.00 0.00 83 ARG A CA 14
ATOM 24664 C C . ARG A 1 83 ? -7.175 -6.147 -4.736 1.00 0.00 83 ARG A C 14
ATOM 24665 O O . ARG A 1 83 ? -7.263 -7.148 -5.449 1.00 0.00 83 ARG A O 14
ATOM 24686 N N . LEU A 1 84 ? -6.137 -5.918 -3.939 1.00 0.00 84 LEU A N 14
ATOM 24687 C CA . LEU A 1 84 ? -5.016 -6.847 -3.854 1.00 0.00 84 LEU A CA 14
ATOM 24688 C C . LEU A 1 84 ? -5.335 -8.000 -2.908 1.00 0.00 84 LEU A C 14
ATOM 24689 O O . LEU A 1 84 ? -5.273 -9.167 -3.292 1.00 0.00 84 LEU A O 14
ATOM 24705 N N . MET A 1 85 ? -5.679 -7.663 -1.669 1.00 0.00 85 MET A N 14
ATOM 24706 C CA . MET A 1 85 ? -6.011 -8.670 -0.668 1.00 0.00 85 MET A CA 14
ATOM 24707 C C . MET A 1 85 ? -7.110 -9.598 -1.175 1.00 0.00 85 MET A C 14
ATOM 24708 O O . MET A 1 85 ? -7.197 -10.755 -0.761 1.00 0.00 85 MET A O 14
ATOM 24722 N N . GLN A 1 86 ? -7.946 -9.085 -2.072 1.00 0.00 86 GLN A N 14
ATOM 24723 C CA . GLN A 1 86 ? -9.038 -9.869 -2.635 1.00 0.00 86 GLN A CA 14
ATOM 24724 C C . GLN A 1 86 ? -8.534 -10.796 -3.736 1.00 0.00 86 GLN A C 14
ATOM 24725 O O . GLN A 1 86 ? -8.952 -11.949 -3.828 1.00 0.00 86 GLN A O 14
ATOM 24739 N N . GLN A 1 87 ? -7.633 -10.283 -4.567 1.00 0.00 87 GLN A N 14
ATOM 24740 C CA . GLN A 1 87 ? -7.072 -11.066 -5.662 1.00 0.00 87 GLN A CA 14
ATOM 24741 C C . GLN A 1 87 ? -5.835 -11.833 -5.205 1.00 0.00 87 GLN A C 14
ATOM 24742 O O . GLN A 1 87 ? -5.115 -12.409 -6.020 1.00 0.00 87 GLN A O 14
ATOM 24756 N N . SER A 1 88 ? -5.596 -11.837 -3.898 1.00 0.00 88 SER A N 14
ATOM 24757 C CA . SER A 1 88 ? -4.445 -12.530 -3.333 1.00 0.00 88 SER A CA 14
ATOM 24758 C C . SER A 1 88 ? -4.596 -14.042 -3.477 1.00 0.00 88 SER A C 14
ATOM 24759 O O . SER A 1 88 ? -5.575 -14.528 -4.043 1.00 0.00 88 SER A O 14
ATOM 24767 N N . VAL A 1 89 ? -3.618 -14.779 -2.959 1.00 0.00 89 VAL A N 14
ATOM 24768 C CA . VAL A 1 89 ? -3.642 -16.236 -3.028 1.00 0.00 89 VAL A CA 14
ATOM 24769 C C . VAL A 1 89 ? -4.147 -16.840 -1.722 1.00 0.00 89 VAL A C 14
ATOM 24770 O O . VAL A 1 89 ? -4.774 -17.899 -1.719 1.00 0.00 89 VAL A O 14
ATOM 24783 N N . GLU A 1 90 ? -3.869 -16.158 -0.615 1.00 0.00 90 GLU A N 14
ATOM 24784 C CA . GLU A 1 90 ? -4.296 -16.629 0.697 1.00 0.00 90 GLU A CA 14
ATOM 24785 C C . GLU A 1 90 ? -5.597 -15.955 1.120 1.00 0.00 90 GLU A C 14
ATOM 24786 O O . GLU A 1 90 ? -5.661 -14.732 1.254 1.00 0.00 90 GLU A O 14
ATOM 24798 N N . SER A 1 91 ? -6.633 -16.760 1.329 1.00 0.00 91 SER A N 14
ATOM 24799 C CA . SER A 1 91 ? -7.935 -16.242 1.733 1.00 0.00 91 SER A CA 14
ATOM 24800 C C . SER A 1 91 ? -7.820 -15.418 3.013 1.00 0.00 91 SER A C 14
ATOM 24801 O O . SER A 1 91 ? -8.635 -14.534 3.271 1.00 0.00 91 SER A O 14
ATOM 24809 N N . VAL A 1 92 ? -6.799 -15.717 3.810 1.00 0.00 92 VAL A N 14
ATOM 24810 C CA . VAL A 1 92 ? -6.575 -15.005 5.062 1.00 0.00 92 VAL A CA 14
ATOM 24811 C C . VAL A 1 92 ? -6.476 -13.501 4.830 1.00 0.00 92 VAL A C 14
ATOM 24812 O O . VAL A 1 92 ? -6.845 -12.704 5.692 1.00 0.00 92 VAL A O 14
ATOM 24825 N N . TRP A 1 93 ? -5.978 -13.121 3.659 1.00 0.00 93 TRP A N 14
ATOM 24826 C CA . TRP A 1 93 ? -5.832 -11.712 3.312 1.00 0.00 93 TRP A CA 14
ATOM 24827 C C . TRP A 1 93 ? -7.189 -11.018 3.267 1.00 0.00 93 TRP A C 14
ATOM 24828 O O . TRP A 1 93 ? -7.317 -9.861 3.661 1.00 0.00 93 TRP A O 14
ATOM 24849 N N . ASN A 1 94 ? -8.200 -11.735 2.785 1.00 0.00 94 ASN A N 14
ATOM 24850 C CA . ASN A 1 94 ? -9.547 -11.187 2.689 1.00 0.00 94 ASN A CA 14
ATOM 24851 C C . ASN A 1 94 ? -10.027 -10.682 4.046 1.00 0.00 94 ASN A C 14
ATOM 24852 O O . ASN A 1 94 ? -10.651 -9.625 4.141 1.00 0.00 94 ASN A O 14
ATOM 24863 N N . MET A 1 95 ? -9.730 -11.443 5.094 1.00 0.00 95 MET A N 14
ATOM 24864 C CA . MET A 1 95 ? -10.128 -11.071 6.447 1.00 0.00 95 MET A CA 14
ATOM 24865 C C . MET A 1 95 ? -9.294 -9.900 6.956 1.00 0.00 95 MET A C 14
ATOM 24866 O O . MET A 1 95 ? -9.790 -9.045 7.689 1.00 0.00 95 MET A O 14
ATOM 24880 N N . ALA A 1 96 ? -8.024 -9.870 6.566 1.00 0.00 96 ALA A N 14
ATOM 24881 C CA . ALA A 1 96 ? -7.122 -8.804 6.983 1.00 0.00 96 ALA A CA 14
ATOM 24882 C C . ALA A 1 96 ? -7.694 -7.433 6.638 1.00 0.00 96 ALA A C 14
ATOM 24883 O O . ALA A 1 96 ? -7.598 -6.492 7.426 1.00 0.00 96 ALA A O 14
ATOM 24890 N N . PHE A 1 97 ? -8.291 -7.328 5.455 1.00 0.00 97 PHE A N 14
ATOM 24891 C CA . PHE A 1 97 ? -8.879 -6.071 5.004 1.00 0.00 97 PHE A CA 14
ATOM 24892 C C . PHE A 1 97 ? -10.000 -5.628 5.941 1.00 0.00 97 PHE A C 14
ATOM 24893 O O . PHE A 1 97 ? -10.045 -4.476 6.370 1.00 0.00 97 PHE A O 14
ATOM 24910 N N . ASP A 1 98 ? -10.902 -6.553 6.250 1.00 0.00 98 ASP A N 14
ATOM 24911 C CA . ASP A 1 98 ? -12.023 -6.258 7.135 1.00 0.00 98 ASP A CA 14
ATOM 24912 C C . ASP A 1 98 ? -11.531 -5.829 8.513 1.00 0.00 98 ASP A C 14
ATOM 24913 O O . ASP A 1 98 ? -12.108 -4.942 9.142 1.00 0.00 98 ASP A O 14
ATOM 24922 N N . PHE A 1 99 ? -10.459 -6.464 8.978 1.00 0.00 99 PHE A N 14
ATOM 24923 C CA . PHE A 1 99 ? -9.890 -6.149 10.283 1.00 0.00 99 PHE A CA 14
ATOM 24924 C C . PHE A 1 99 ? -9.553 -4.664 10.384 1.00 0.00 99 PHE A C 14
ATOM 24925 O O . PHE A 1 99 ? -9.845 -4.017 11.391 1.00 0.00 99 PHE A O 14
ATOM 24942 N N . ILE A 1 100 ? -8.935 -4.131 9.335 1.00 0.00 100 ILE A N 14
ATOM 24943 C CA . ILE A 1 100 ? -8.557 -2.723 9.306 1.00 0.00 100 ILE A CA 14
ATOM 24944 C C . ILE A 1 100 ? -9.790 -1.825 9.281 1.00 0.00 100 ILE A C 14
ATOM 24945 O O . ILE A 1 100 ? -9.887 -0.863 10.045 1.00 0.00 100 ILE A O 14
ATOM 24961 N N . LEU A 1 101 ? -10.730 -2.144 8.399 1.00 0.00 101 LEU A N 14
ATOM 24962 C CA . LEU A 1 101 ? -11.958 -1.367 8.275 1.00 0.00 101 LEU A CA 14
ATOM 24963 C C . LEU A 1 101 ? -12.734 -1.361 9.589 1.00 0.00 101 LEU A C 14
ATOM 24964 O O . LEU A 1 101 ? -13.328 -0.349 9.966 1.00 0.00 101 LEU A O 14
ATOM 24980 N N . ASP A 1 102 ? -12.722 -2.494 10.282 1.00 0.00 102 ASP A N 14
ATOM 24981 C CA . ASP A 1 102 ? -13.421 -2.617 11.556 1.00 0.00 102 ASP A CA 14
ATOM 24982 C C . ASP A 1 102 ? -12.915 -1.582 12.557 1.00 0.00 102 ASP A C 14
ATOM 24983 O O . ASP A 1 102 ? -13.631 -1.195 13.479 1.00 0.00 102 ASP A O 14
ATOM 24992 N N . ASN A 1 103 ? -11.676 -1.140 12.367 1.00 0.00 103 ASN A N 14
ATOM 24993 C CA . ASN A 1 103 ? -11.074 -0.151 13.254 1.00 0.00 103 ASN A CA 14
ATOM 24994 C C . ASN A 1 103 ? -11.162 1.248 12.650 1.00 0.00 103 ASN A C 14
ATOM 24995 O O . ASN A 1 103 ? -11.468 2.217 13.344 1.00 0.00 103 ASN A O 14
ATOM 25006 N N . VAL A 1 104 ? -10.893 1.342 11.351 1.00 0.00 104 VAL A N 14
ATOM 25007 C CA . VAL A 1 104 ? -10.944 2.622 10.652 1.00 0.00 104 VAL A CA 14
ATOM 25008 C C . VAL A 1 104 ? -12.381 3.101 10.487 1.00 0.00 104 VAL A C 14
ATOM 25009 O O . VAL A 1 104 ? -12.742 4.180 10.956 1.00 0.00 104 VAL A O 14
ATOM 25022 N N . GLN A 1 105 ? -13.196 2.292 9.819 1.00 0.00 105 GLN A N 14
ATOM 25023 C CA . GLN A 1 105 ? -14.595 2.635 9.592 1.00 0.00 105 GLN A CA 14
ATOM 25024 C C . GLN A 1 105 ? -15.263 3.083 10.887 1.00 0.00 105 GLN A C 14
ATOM 25025 O O . GLN A 1 105 ? -16.201 3.880 10.871 1.00 0.00 105 GLN A O 14
ATOM 25039 N N . VAL A 1 106 ? -14.773 2.566 12.009 1.00 0.00 106 VAL A N 14
ATOM 25040 C CA . VAL A 1 106 ? -15.322 2.914 13.315 1.00 0.00 106 VAL A CA 14
ATOM 25041 C C . VAL A 1 106 ? -14.946 4.338 13.707 1.00 0.00 106 VAL A C 14
ATOM 25042 O O . VAL A 1 106 ? -15.811 5.156 14.021 1.00 0.00 106 VAL A O 14
ATOM 25055 N N . VAL A 1 107 ? -13.649 4.630 13.685 1.00 0.00 107 VAL A N 14
ATOM 25056 C CA . VAL A 1 107 ? -13.158 5.957 14.037 1.00 0.00 107 VAL A CA 14
ATOM 25057 C C . VAL A 1 107 ? -13.598 6.995 13.011 1.00 0.00 107 VAL A C 14
ATOM 25058 O O . VAL A 1 107 ? -13.721 8.181 13.324 1.00 0.00 107 VAL A O 14
ATOM 25071 N N . LEU A 1 108 ? -13.835 6.544 11.785 1.00 0.00 108 LEU A N 14
ATOM 25072 C CA . LEU A 1 108 ? -14.262 7.434 10.710 1.00 0.00 108 LEU A CA 14
ATOM 25073 C C . LEU A 1 108 ? -15.720 7.846 10.893 1.00 0.00 108 LEU A C 14
ATOM 25074 O O . LEU A 1 108 ? -16.087 8.991 10.633 1.00 0.00 108 LEU A O 14
ATOM 25090 N N . GLN A 1 109 ? -16.543 6.906 11.343 1.00 0.00 109 GLN A N 14
ATOM 25091 C CA . GLN A 1 109 ? -17.960 7.172 11.561 1.00 0.00 109 GLN A CA 14
ATOM 25092 C C . GLN A 1 109 ? -18.158 8.158 12.708 1.00 0.00 109 GLN A C 14
ATOM 25093 O O . GLN A 1 109 ? -18.998 9.054 12.630 1.00 0.00 109 GLN A O 14
ATOM 25107 N N . GLN A 1 110 ? -17.379 7.986 13.770 1.00 0.00 110 GLN A N 14
ATOM 25108 C CA . GLN A 1 110 ? -17.470 8.861 14.934 1.00 0.00 110 GLN A CA 14
ATOM 25109 C C . GLN A 1 110 ? -17.082 10.291 14.571 1.00 0.00 110 GLN A C 14
ATOM 25110 O O . GLN A 1 110 ? -17.348 11.229 15.324 1.00 0.00 110 GLN A O 14
ATOM 25124 N N . THR A 1 111 ? -16.451 10.452 13.412 1.00 0.00 111 THR A N 14
ATOM 25125 C CA . THR A 1 111 ? -16.026 11.767 12.950 1.00 0.00 111 THR A CA 14
ATOM 25126 C C . THR A 1 111 ? -17.055 12.377 12.004 1.00 0.00 111 THR A C 14
ATOM 25127 O O . THR A 1 111 ? -17.610 13.441 12.280 1.00 0.00 111 THR A O 14
ATOM 25138 N N . TYR A 1 112 ? -17.305 11.697 10.891 1.00 0.00 112 TYR A N 14
ATOM 25139 C CA . TYR A 1 112 ? -18.267 12.174 9.904 1.00 0.00 112 TYR A CA 14
ATOM 25140 C C . TYR A 1 112 ? -19.586 11.417 10.018 1.00 0.00 112 TYR A C 14
ATOM 25141 O O . TYR A 1 112 ? -20.663 12.007 9.954 1.00 0.00 112 TYR A O 14
ATOM 25159 N N . GLY A 1 113 ? -19.492 10.101 10.189 1.00 0.00 113 GLY A N 14
ATOM 25160 C CA . GLY A 1 113 ? -20.684 9.282 10.311 1.00 0.00 113 GLY A CA 14
ATOM 25161 C C . GLY A 1 113 ? -20.881 8.366 9.119 1.00 0.00 113 GLY A C 14
ATOM 25162 O O . GLY A 1 113 ? -21.681 7.431 9.172 1.00 0.00 113 GLY A O 14
ATOM 25166 N N . SER A 1 114 ? -20.153 8.636 8.041 1.00 0.00 114 SER A N 14
ATOM 25167 C CA . SER A 1 114 ? -20.257 7.831 6.829 1.00 0.00 114 SER A CA 14
ATOM 25168 C C . SER A 1 114 ? -19.182 6.748 6.802 1.00 0.00 114 SER A C 14
ATOM 25169 O O . SER A 1 114 ? -18.442 6.567 7.768 1.00 0.00 114 SER A O 14
ATOM 25177 N N . THR A 1 115 ? -19.102 6.031 5.685 1.00 0.00 115 THR A N 14
ATOM 25178 C CA . THR A 1 115 ? -18.119 4.965 5.530 1.00 0.00 115 THR A CA 14
ATOM 25179 C C . THR A 1 115 ? -17.755 4.763 4.064 1.00 0.00 115 THR A C 14
ATOM 25180 O O . THR A 1 115 ? -18.239 5.480 3.188 1.00 0.00 115 THR A O 14
ATOM 25191 N N . LEU A 1 116 ? -16.898 3.782 3.803 1.00 0.00 116 LEU A N 14
ATOM 25192 C CA . LEU A 1 116 ? -16.468 3.484 2.441 1.00 0.00 116 LEU A CA 14
ATOM 25193 C C . LEU A 1 116 ? -17.305 2.359 1.840 1.00 0.00 116 LEU A C 14
ATOM 25194 O O . LEU A 1 116 ? -17.746 1.453 2.548 1.00 0.00 116 LEU A O 14
ATOM 25210 N N . LYS A 1 117 ? -17.515 2.421 0.530 1.00 0.00 117 LYS A N 14
ATOM 25211 C CA . LYS A 1 117 ? -18.296 1.407 -0.169 1.00 0.00 117 LYS A CA 14
ATOM 25212 C C . LYS A 1 117 ? -17.384 0.427 -0.899 1.00 0.00 117 LYS A C 14
ATOM 25213 O O . LYS A 1 117 ? -16.852 0.734 -1.967 1.00 0.00 117 LYS A O 14
ATOM 25232 N N . VAL A 1 118 ? -17.207 -0.757 -0.319 1.00 0.00 118 VAL A N 14
ATOM 25233 C CA . VAL A 1 118 ? -16.361 -1.783 -0.917 1.00 0.00 118 VAL A CA 14
ATOM 25234 C C . VAL A 1 118 ? -17.182 -2.999 -1.331 1.00 0.00 118 VAL A C 14
ATOM 25235 O O . VAL A 1 118 ? -17.645 -3.766 -0.487 1.00 0.00 118 VAL A O 14
ATOM 25248 N N . THR A 1 119 ? -17.359 -3.169 -2.637 1.00 0.00 119 THR A N 14
ATOM 25249 C CA . THR A 1 119 ? -18.125 -4.292 -3.165 1.00 0.00 119 THR A CA 14
ATOM 25250 C C . THR A 1 119 ? -17.527 -5.622 -2.721 1.00 0.00 119 THR A C 14
ATOM 25251 O O . THR A 1 119 ? -16.327 -5.685 -2.458 1.00 0.00 119 THR A O 14
ATOM 25262 N N . LYS B 2 7 ? 8.480 -7.018 15.847 1.00 0.00 207 LYS B N 14
ATOM 25263 C CA . LYS B 2 7 ? 8.806 -7.632 14.566 1.00 0.00 207 LYS B CA 14
ATOM 25264 C C . LYS B 2 7 ? 7.702 -7.378 13.545 1.00 0.00 207 LYS B C 14
ATOM 25265 O O . LYS B 2 7 ? 6.517 -7.493 13.856 1.00 0.00 207 LYS B O 14
ATOM 25284 N N . SER B 2 8 ? 8.100 -7.037 12.323 1.00 0.00 208 SER B N 14
ATOM 25285 C CA . SER B 2 8 ? 7.143 -6.765 11.256 1.00 0.00 208 SER B CA 14
ATOM 25286 C C . SER B 2 8 ? 7.862 -6.435 9.952 1.00 0.00 208 SER B C 14
ATOM 25287 O O . SER B 2 8 ? 9.072 -6.206 9.938 1.00 0.00 208 SER B O 14
ATOM 25295 N N . PHE B 2 9 ? 7.109 -6.412 8.858 1.00 0.00 209 PHE B N 14
ATOM 25296 C CA . PHE B 2 9 ? 7.674 -6.110 7.547 1.00 0.00 209 PHE B CA 14
ATOM 25297 C C . PHE B 2 9 ? 7.801 -4.604 7.343 1.00 0.00 209 PHE B C 14
ATOM 25298 O O . PHE B 2 9 ? 8.779 -4.123 6.773 1.00 0.00 209 PHE B O 14
ATOM 25315 N N . PHE B 2 10 ? 6.801 -3.864 7.811 1.00 0.00 210 PHE B N 14
ATOM 25316 C CA . PHE B 2 10 ? 6.798 -2.411 7.680 1.00 0.00 210 PHE B CA 14
ATOM 25317 C C . PHE B 2 10 ? 7.927 -1.789 8.497 1.00 0.00 210 PHE B C 14
ATOM 25318 O O . PHE B 2 10 ? 8.414 -0.704 8.177 1.00 0.00 210 PHE B O 14
ATOM 25335 N N . ASP B 2 11 ? 8.337 -2.482 9.553 1.00 0.00 211 ASP B N 14
ATOM 25336 C CA . ASP B 2 11 ? 9.408 -1.999 10.417 1.00 0.00 211 ASP B CA 14
ATOM 25337 C C . ASP B 2 11 ? 10.769 -2.203 9.761 1.00 0.00 211 ASP B C 14
ATOM 25338 O O . ASP B 2 11 ? 11.630 -1.324 9.805 1.00 0.00 211 ASP B O 14
ATOM 25347 N N . LYS B 2 12 ? 10.958 -3.370 9.154 1.00 0.00 212 LYS B N 14
ATOM 25348 C CA . LYS B 2 12 ? 12.215 -3.692 8.488 1.00 0.00 212 LYS B CA 14
ATOM 25349 C C . LYS B 2 12 ? 12.314 -2.984 7.141 1.00 0.00 212 LYS B C 14
ATOM 25350 O O . LYS B 2 12 ? 13.410 -2.742 6.634 1.00 0.00 212 LYS B O 14
ATOM 25369 N N . LYS B 2 13 ? 11.163 -2.652 6.565 1.00 0.00 213 LYS B N 14
ATOM 25370 C CA . LYS B 2 13 ? 11.119 -1.969 5.278 1.00 0.00 213 LYS B CA 14
ATOM 25371 C C . LYS B 2 13 ? 11.308 -0.465 5.454 1.00 0.00 213 LYS B C 14
ATOM 25372 O O . LYS B 2 13 ? 12.132 0.150 4.777 1.00 0.00 213 LYS B O 14
ATOM 25391 N N . ARG B 2 14 ? 10.541 0.121 6.367 1.00 0.00 214 ARG B N 14
ATOM 25392 C CA . ARG B 2 14 ? 10.625 1.552 6.632 1.00 0.00 214 ARG B CA 14
ATOM 25393 C C . ARG B 2 14 ? 12.063 1.966 6.930 1.00 0.00 214 ARG B C 14
ATOM 25394 O O . ARG B 2 14 ? 12.478 3.079 6.609 1.00 0.00 214 ARG B O 14
ATOM 25415 N N . SER B 2 15 ? 12.817 1.062 7.548 1.00 0.00 215 SER B N 14
ATOM 25416 C CA . SER B 2 15 ? 14.207 1.335 7.893 1.00 0.00 215 SER B CA 14
ATOM 25417 C C . SER B 2 15 ? 15.023 1.663 6.646 1.00 0.00 215 SER B C 14
ATOM 25418 O O . SER B 2 15 ? 15.680 2.702 6.577 1.00 0.00 215 SER B O 14
ATOM 25426 N N . GLU B 2 16 ? 14.975 0.769 5.664 1.00 0.00 216 GLU B N 14
ATOM 25427 C CA . GLU B 2 16 ? 15.711 0.963 4.420 1.00 0.00 216 GLU B CA 14
ATOM 25428 C C . GLU B 2 16 ? 15.221 2.208 3.687 1.00 0.00 216 GLU B C 14
ATOM 25429 O O . GLU B 2 16 ? 15.985 2.867 2.982 1.00 0.00 216 GLU B O 14
ATOM 25441 N N . ARG B 2 17 ? 13.941 2.523 3.857 1.00 0.00 217 ARG B N 14
ATOM 25442 C CA . ARG B 2 17 ? 13.348 3.687 3.211 1.00 0.00 217 ARG B CA 14
ATOM 25443 C C . ARG B 2 17 ? 13.891 4.980 3.815 1.00 0.00 217 ARG B C 14
ATOM 25444 O O . ARG B 2 17 ? 13.934 6.016 3.151 1.00 0.00 217 ARG B O 14
ATOM 25465 N N . ILE B 2 18 ? 14.302 4.910 5.076 1.00 0.00 218 ILE B N 14
ATOM 25466 C CA . ILE B 2 18 ? 14.841 6.074 5.768 1.00 0.00 218 ILE B CA 14
ATOM 25467 C C . ILE B 2 18 ? 16.302 6.306 5.396 1.00 0.00 218 ILE B C 14
ATOM 25468 O O . ILE B 2 18 ? 16.678 7.397 4.968 1.00 0.00 218 ILE B O 14
ATOM 25484 N N . SER B 2 19 ? 17.121 5.272 5.561 1.00 0.00 219 SER B N 14
ATOM 25485 C CA . SER B 2 19 ? 18.541 5.365 5.245 1.00 0.00 219 SER B CA 14
ATOM 25486 C C . SER B 2 19 ? 18.799 4.991 3.788 1.00 0.00 219 SER B C 14
ATOM 25487 O O . SER B 2 19 ? 17.873 4.658 3.049 1.00 0.00 219 SER B O 14
ATOM 25495 N N . ASN B 2 20 ? 20.063 5.049 3.383 1.00 0.00 220 ASN B N 14
ATOM 25496 C CA . ASN B 2 20 ? 20.444 4.717 2.015 1.00 0.00 220 ASN B CA 14
ATOM 25497 C C . ASN B 2 20 ? 21.771 3.966 1.987 1.00 0.00 220 ASN B C 14
ATOM 25498 O O . ASN B 2 20 ? 22.703 4.302 2.719 1.00 0.00 220 ASN B O 14
ATOM 25509 N N . ALA A 1 23 ? 4.415 13.360 12.571 1.00 0.00 23 ALA A N 15
ATOM 25510 C CA . ALA A 1 23 ? 3.059 13.289 13.102 1.00 0.00 23 ALA A CA 15
ATOM 25511 C C . ALA A 1 23 ? 2.026 13.357 11.982 1.00 0.00 23 ALA A C 15
ATOM 25512 O O . ALA A 1 23 ? 0.954 13.940 12.148 1.00 0.00 23 ALA A O 15
ATOM 25519 N N . ALA A 1 24 ? 2.356 12.758 10.843 1.00 0.00 24 ALA A N 15
ATOM 25520 C CA . ALA A 1 24 ? 1.455 12.749 9.697 1.00 0.00 24 ALA A CA 15
ATOM 25521 C C . ALA A 1 24 ? 1.093 11.323 9.294 1.00 0.00 24 ALA A C 15
ATOM 25522 O O . ALA A 1 24 ? 1.782 10.362 9.635 1.00 0.00 24 ALA A O 15
ATOM 25529 N N . PRO A 1 25 ? -0.015 11.181 8.551 1.00 0.00 25 PRO A N 15
ATOM 25530 C CA . PRO A 1 25 ? -0.494 9.876 8.087 1.00 0.00 25 PRO A CA 15
ATOM 25531 C C . PRO A 1 25 ? 0.416 9.269 7.023 1.00 0.00 25 PRO A C 15
ATOM 25532 O O . PRO A 1 25 ? 0.180 9.432 5.827 1.00 0.00 25 PRO A O 15
ATOM 25543 N N . ASN A 1 26 ? 1.455 8.570 7.468 1.00 0.00 26 ASN A N 15
ATOM 25544 C CA . ASN A 1 26 ? 2.399 7.940 6.553 1.00 0.00 26 ASN A CA 15
ATOM 25545 C C . ASN A 1 26 ? 2.528 6.448 6.848 1.00 0.00 26 ASN A C 15
ATOM 25546 O O . ASN A 1 26 ? 2.346 6.011 7.985 1.00 0.00 26 ASN A O 15
ATOM 25557 N N . LEU A 1 27 ? 2.844 5.673 5.817 1.00 0.00 27 LEU A N 15
ATOM 25558 C CA . LEU A 1 27 ? 2.999 4.230 5.964 1.00 0.00 27 LEU A CA 15
ATOM 25559 C C . LEU A 1 27 ? 4.469 3.829 5.885 1.00 0.00 27 LEU A C 15
ATOM 25560 O O . LEU A 1 27 ? 5.106 3.969 4.842 1.00 0.00 27 LEU A O 15
ATOM 25576 N N . ALA A 1 28 ? 4.999 3.327 6.996 1.00 0.00 28 ALA A N 15
ATOM 25577 C CA . ALA A 1 28 ? 6.392 2.903 7.052 1.00 0.00 28 ALA A CA 15
ATOM 25578 C C . ALA A 1 28 ? 7.327 4.025 6.617 1.00 0.00 28 ALA A C 15
ATOM 25579 O O . ALA A 1 28 ? 8.422 3.775 6.113 1.00 0.00 28 ALA A O 15
ATOM 25586 N N . GLY A 1 29 ? 6.890 5.265 6.815 1.00 0.00 29 GLY A N 15
ATOM 25587 C CA . GLY A 1 29 ? 7.699 6.408 6.436 1.00 0.00 29 GLY A CA 15
ATOM 25588 C C . GLY A 1 29 ? 7.350 6.935 5.059 1.00 0.00 29 GLY A C 15
ATOM 25589 O O . GLY A 1 29 ? 8.090 7.735 4.487 1.00 0.00 29 GLY A O 15
ATOM 25593 N N . ALA A 1 30 ? 6.221 6.484 4.523 1.00 0.00 30 ALA A N 15
ATOM 25594 C CA . ALA A 1 30 ? 5.775 6.915 3.204 1.00 0.00 30 ALA A CA 15
ATOM 25595 C C . ALA A 1 30 ? 4.639 7.927 3.311 1.00 0.00 30 ALA A C 15
ATOM 25596 O O . ALA A 1 30 ? 3.539 7.596 3.754 1.00 0.00 30 ALA A O 15
ATOM 25603 N N . VAL A 1 31 ? 4.912 9.163 2.905 1.00 0.00 31 VAL A N 15
ATOM 25604 C CA . VAL A 1 31 ? 3.913 10.223 2.956 1.00 0.00 31 VAL A CA 15
ATOM 25605 C C . VAL A 1 31 ? 3.124 10.297 1.653 1.00 0.00 31 VAL A C 15
ATOM 25606 O O . VAL A 1 31 ? 1.921 10.557 1.659 1.00 0.00 31 VAL A O 15
ATOM 25619 N N . GLU A 1 32 ? 3.810 10.066 0.538 1.00 0.00 32 GLU A N 15
ATOM 25620 C CA . GLU A 1 32 ? 3.172 10.107 -0.772 1.00 0.00 32 GLU A CA 15
ATOM 25621 C C . GLU A 1 32 ? 2.264 8.898 -0.974 1.00 0.00 32 GLU A C 15
ATOM 25622 O O . GLU A 1 32 ? 2.575 7.793 -0.528 1.00 0.00 32 GLU A O 15
ATOM 25634 N N . PHE A 1 33 ? 1.141 9.115 -1.649 1.00 0.00 33 PHE A N 15
ATOM 25635 C CA . PHE A 1 33 ? 0.185 8.043 -1.909 1.00 0.00 33 PHE A CA 15
ATOM 25636 C C . PHE A 1 33 ? 0.823 6.938 -2.746 1.00 0.00 33 PHE A C 15
ATOM 25637 O O . PHE A 1 33 ? 0.757 5.761 -2.392 1.00 0.00 33 PHE A O 15
ATOM 25654 N N . SER A 1 34 ? 1.439 7.326 -3.858 1.00 0.00 34 SER A N 15
ATOM 25655 C CA . SER A 1 34 ? 2.084 6.369 -4.748 1.00 0.00 34 SER A CA 15
ATOM 25656 C C . SER A 1 34 ? 3.051 5.476 -3.977 1.00 0.00 34 SER A C 15
ATOM 25657 O O . SER A 1 34 ? 3.179 4.286 -4.265 1.00 0.00 34 SER A O 15
ATOM 25665 N N . ASP A 1 35 ? 3.730 6.060 -2.995 1.00 0.00 35 ASP A N 15
ATOM 25666 C CA . ASP A 1 35 ? 4.686 5.317 -2.180 1.00 0.00 35 ASP A CA 15
ATOM 25667 C C . ASP A 1 35 ? 3.964 4.386 -1.210 1.00 0.00 35 ASP A C 15
ATOM 25668 O O . ASP A 1 35 ? 4.487 3.336 -0.838 1.00 0.00 35 ASP A O 15
ATOM 25677 N N . VAL A 1 36 ? 2.761 4.779 -0.803 1.00 0.00 36 VAL A N 15
ATOM 25678 C CA . VAL A 1 36 ? 1.969 3.981 0.122 1.00 0.00 36 VAL A CA 15
ATOM 25679 C C . VAL A 1 36 ? 1.421 2.731 -0.558 1.00 0.00 36 VAL A C 15
ATOM 25680 O O . VAL A 1 36 ? 1.659 1.610 -0.108 1.00 0.00 36 VAL A O 15
ATOM 25693 N N . LYS A 1 37 ? 0.688 2.930 -1.648 1.00 0.00 37 LYS A N 15
ATOM 25694 C CA . LYS A 1 37 ? 0.107 1.821 -2.394 1.00 0.00 37 LYS A CA 15
ATOM 25695 C C . LYS A 1 37 ? 1.189 0.845 -2.847 1.00 0.00 37 LYS A C 15
ATOM 25696 O O . LYS A 1 37 ? 0.951 -0.360 -2.944 1.00 0.00 37 LYS A O 15
ATOM 25715 N N . THR A 1 38 ? 2.379 1.371 -3.119 1.00 0.00 38 THR A N 15
ATOM 25716 C CA . THR A 1 38 ? 3.496 0.546 -3.560 1.00 0.00 38 THR A CA 15
ATOM 25717 C C . THR A 1 38 ? 3.959 -0.392 -2.451 1.00 0.00 38 THR A C 15
ATOM 25718 O O . THR A 1 38 ? 4.282 -1.554 -2.701 1.00 0.00 38 THR A O 15
ATOM 25729 N N . LEU A 1 39 ? 3.986 0.118 -1.224 1.00 0.00 39 LEU A N 15
ATOM 25730 C CA . LEU A 1 39 ? 4.408 -0.675 -0.075 1.00 0.00 39 LEU A CA 15
ATOM 25731 C C . LEU A 1 39 ? 3.380 -1.755 0.248 1.00 0.00 39 LEU A C 15
ATOM 25732 O O . LEU A 1 39 ? 3.733 -2.857 0.669 1.00 0.00 39 LEU A O 15
ATOM 25748 N N . LEU A 1 40 ? 2.107 -1.431 0.048 1.00 0.00 40 LEU A N 15
ATOM 25749 C CA . LEU A 1 40 ? 1.027 -2.373 0.316 1.00 0.00 40 LEU A CA 15
ATOM 25750 C C . LEU A 1 40 ? 1.002 -3.485 -0.728 1.00 0.00 40 LEU A C 15
ATOM 25751 O O . LEU A 1 40 ? 0.902 -4.665 -0.392 1.00 0.00 40 LEU A O 15
ATOM 25767 N N . LYS A 1 41 ? 1.095 -3.100 -1.996 1.00 0.00 41 LYS A N 15
ATOM 25768 C CA . LYS A 1 41 ? 1.088 -4.063 -3.091 1.00 0.00 41 LYS A CA 15
ATOM 25769 C C . LYS A 1 41 ? 2.131 -5.153 -2.865 1.00 0.00 41 LYS A C 15
ATOM 25770 O O . LYS A 1 41 ? 1.866 -6.333 -3.090 1.00 0.00 41 LYS A O 15
ATOM 25789 N N . GLU A 1 42 ? 3.315 -4.747 -2.419 1.00 0.00 42 GLU A N 15
ATOM 25790 C CA . GLU A 1 42 ? 4.397 -5.691 -2.163 1.00 0.00 42 GLU A CA 15
ATOM 25791 C C . GLU A 1 42 ? 4.174 -6.430 -0.847 1.00 0.00 42 GLU A C 15
ATOM 25792 O O . GLU A 1 42 ? 4.393 -7.638 -0.757 1.00 0.00 42 GLU A O 15
ATOM 25804 N N . TRP A 1 43 ? 3.739 -5.696 0.170 1.00 0.00 43 TRP A N 15
ATOM 25805 C CA . TRP A 1 43 ? 3.487 -6.282 1.483 1.00 0.00 43 TRP A CA 15
ATOM 25806 C C . TRP A 1 43 ? 2.361 -7.307 1.413 1.00 0.00 43 TRP A C 15
ATOM 25807 O O . TRP A 1 43 ? 2.181 -8.107 2.332 1.00 0.00 43 TRP A O 15
ATOM 25828 N N . ILE A 1 44 ? 1.606 -7.278 0.320 1.00 0.00 44 ILE A N 15
ATOM 25829 C CA . ILE A 1 44 ? 0.499 -8.208 0.132 1.00 0.00 44 ILE A CA 15
ATOM 25830 C C . ILE A 1 44 ? 0.885 -9.337 -0.818 1.00 0.00 44 ILE A C 15
ATOM 25831 O O . ILE A 1 44 ? 0.181 -10.344 -0.922 1.00 0.00 44 ILE A O 15
ATOM 25847 N N . THR A 1 45 ? 2.008 -9.166 -1.507 1.00 0.00 45 THR A N 15
ATOM 25848 C CA . THR A 1 45 ? 2.488 -10.170 -2.447 1.00 0.00 45 THR A CA 15
ATOM 25849 C C . THR A 1 45 ? 3.659 -10.952 -1.865 1.00 0.00 45 THR A C 15
ATOM 25850 O O . THR A 1 45 ? 3.621 -12.182 -1.785 1.00 0.00 45 THR A O 15
ATOM 25861 N N . THR A 1 46 ? 4.702 -10.234 -1.459 1.00 0.00 46 THR A N 15
ATOM 25862 C CA . THR A 1 46 ? 5.885 -10.862 -0.884 1.00 0.00 46 THR A CA 15
ATOM 25863 C C . THR A 1 46 ? 5.565 -11.517 0.455 1.00 0.00 46 THR A C 15
ATOM 25864 O O . THR A 1 46 ? 6.337 -12.335 0.957 1.00 0.00 46 THR A O 15
ATOM 25875 N N . ILE A 1 47 ? 4.422 -11.154 1.027 1.00 0.00 47 ILE A N 15
ATOM 25876 C CA . ILE A 1 47 ? 3.999 -11.710 2.307 1.00 0.00 47 ILE A CA 15
ATOM 25877 C C . ILE A 1 47 ? 2.572 -12.242 2.231 1.00 0.00 47 ILE A C 15
ATOM 25878 O O . ILE A 1 47 ? 1.658 -11.536 1.804 1.00 0.00 47 ILE A O 15
ATOM 25894 N N . SER A 1 48 ? 2.389 -13.490 2.651 1.00 0.00 48 SER A N 15
ATOM 25895 C CA . SER A 1 48 ? 1.072 -14.118 2.628 1.00 0.00 48 SER A CA 15
ATOM 25896 C C . SER A 1 48 ? 0.505 -14.239 4.039 1.00 0.00 48 SER A C 15
ATOM 25897 O O . SER A 1 48 ? -0.710 -14.297 4.228 1.00 0.00 48 SER A O 15
ATOM 25905 N N . ASP A 1 49 ? 1.393 -14.277 5.025 1.00 0.00 49 ASP A N 15
ATOM 25906 C CA . ASP A 1 49 ? 0.982 -14.391 6.420 1.00 0.00 49 ASP A CA 15
ATOM 25907 C C . ASP A 1 49 ? 1.404 -13.156 7.213 1.00 0.00 49 ASP A C 15
ATOM 25908 O O . ASP A 1 49 ? 2.427 -13.148 7.897 1.00 0.00 49 ASP A O 15
ATOM 25917 N N . PRO A 1 50 ? 0.597 -12.089 7.119 1.00 0.00 50 PRO A N 15
ATOM 25918 C CA . PRO A 1 50 ? 0.866 -10.830 7.821 1.00 0.00 50 PRO A CA 15
ATOM 25919 C C . PRO A 1 50 ? 0.686 -10.957 9.330 1.00 0.00 50 PRO A C 15
ATOM 25920 O O . PRO A 1 50 ? -0.142 -11.735 9.802 1.00 0.00 50 PRO A O 15
ATOM 25931 N N . MET A 1 51 ? 1.466 -10.186 10.081 1.00 0.00 51 MET A N 15
ATOM 25932 C CA . MET A 1 51 ? 1.390 -10.213 11.537 1.00 0.00 51 MET A CA 15
ATOM 25933 C C . MET A 1 51 ? 0.382 -9.187 12.047 1.00 0.00 51 MET A C 15
ATOM 25934 O O . MET A 1 51 ? 0.135 -8.171 11.399 1.00 0.00 51 MET A O 15
ATOM 25948 N N . GLU A 1 52 ? -0.196 -9.462 13.212 1.00 0.00 52 GLU A N 15
ATOM 25949 C CA . GLU A 1 52 ? -1.179 -8.563 13.807 1.00 0.00 52 GLU A CA 15
ATOM 25950 C C . GLU A 1 52 ? -0.629 -7.142 13.900 1.00 0.00 52 GLU A C 15
ATOM 25951 O O . GLU A 1 52 ? -1.370 -6.169 13.761 1.00 0.00 52 GLU A O 15
ATOM 25963 N N . GLU A 1 53 ? 0.675 -7.032 14.136 1.00 0.00 53 GLU A N 15
ATOM 25964 C CA . GLU A 1 53 ? 1.322 -5.731 14.249 1.00 0.00 53 GLU A CA 15
ATOM 25965 C C . GLU A 1 53 ? 1.408 -5.046 12.888 1.00 0.00 53 GLU A C 15
ATOM 25966 O O . GLU A 1 53 ? 1.071 -3.869 12.749 1.00 0.00 53 GLU A O 15
ATOM 25978 N N . ASP A 1 54 ? 1.863 -5.790 11.885 1.00 0.00 54 ASP A N 15
ATOM 25979 C CA . ASP A 1 54 ? 1.994 -5.257 10.534 1.00 0.00 54 ASP A CA 15
ATOM 25980 C C . ASP A 1 54 ? 0.666 -4.688 10.044 1.00 0.00 54 ASP A C 15
ATOM 25981 O O . ASP A 1 54 ? 0.612 -3.577 9.515 1.00 0.00 54 ASP A O 15
ATOM 25990 N N . ILE A 1 55 ? -0.403 -5.458 10.222 1.00 0.00 55 ILE A N 15
ATOM 25991 C CA . ILE A 1 55 ? -1.730 -5.031 9.797 1.00 0.00 55 ILE A CA 15
ATOM 25992 C C . ILE A 1 55 ? -2.201 -3.822 10.598 1.00 0.00 55 ILE A C 15
ATOM 25993 O O . ILE A 1 55 ? -2.937 -2.975 10.089 1.00 0.00 55 ILE A O 15
ATOM 26009 N N . LEU A 1 56 ? -1.771 -3.746 11.852 1.00 0.00 56 LEU A N 15
ATOM 26010 C CA . LEU A 1 56 ? -2.147 -2.638 12.724 1.00 0.00 56 LEU A CA 15
ATOM 26011 C C . LEU A 1 56 ? -1.624 -1.313 12.178 1.00 0.00 56 LEU A C 15
ATOM 26012 O O . LEU A 1 56 ? -2.306 -0.292 12.244 1.00 0.00 56 LEU A O 15
ATOM 26028 N N . GLN A 1 57 ? -0.410 -1.341 11.637 1.00 0.00 57 GLN A N 15
ATOM 26029 C CA . GLN A 1 57 ? 0.204 -0.141 11.078 1.00 0.00 57 GLN A CA 15
ATOM 26030 C C . GLN A 1 57 ? -0.707 0.500 10.036 1.00 0.00 57 GLN A C 15
ATOM 26031 O O . GLN A 1 57 ? -0.720 1.721 9.876 1.00 0.00 57 GLN A O 15
ATOM 26045 N N . VAL A 1 58 ? -1.467 -0.330 9.329 1.00 0.00 58 VAL A N 15
ATOM 26046 C CA . VAL A 1 58 ? -2.381 0.157 8.303 1.00 0.00 58 VAL A CA 15
ATOM 26047 C C . VAL A 1 58 ? -3.572 0.878 8.925 1.00 0.00 58 VAL A C 15
ATOM 26048 O O . VAL A 1 58 ? -4.085 1.848 8.367 1.00 0.00 58 VAL A O 15
ATOM 26061 N N . VAL A 1 59 ? -4.007 0.397 10.086 1.00 0.00 59 VAL A N 15
ATOM 26062 C CA . VAL A 1 59 ? -5.137 0.997 10.785 1.00 0.00 59 VAL A CA 15
ATOM 26063 C C . VAL A 1 59 ? -4.808 2.410 11.251 1.00 0.00 59 VAL A C 15
ATOM 26064 O O . VAL A 1 59 ? -5.559 3.351 10.991 1.00 0.00 59 VAL A O 15
ATOM 26077 N N . ARG A 1 60 ? -3.680 2.553 11.939 1.00 0.00 60 ARG A N 15
ATOM 26078 C CA . ARG A 1 60 ? -3.251 3.853 12.441 1.00 0.00 60 ARG A CA 15
ATOM 26079 C C . ARG A 1 60 ? -3.047 4.838 11.295 1.00 0.00 60 ARG A C 15
ATOM 26080 O O . ARG A 1 60 ? -3.152 6.051 11.479 1.00 0.00 60 ARG A O 15
ATOM 26101 N N . TYR A 1 61 ? -2.752 4.310 10.112 1.00 0.00 61 TYR A N 15
ATOM 26102 C CA . TYR A 1 61 ? -2.530 5.143 8.936 1.00 0.00 61 TYR A CA 15
ATOM 26103 C C . TYR A 1 61 ? -3.851 5.681 8.392 1.00 0.00 61 TYR A C 15
ATOM 26104 O O . TYR A 1 61 ? -4.004 6.885 8.185 1.00 0.00 61 TYR A O 15
ATOM 26122 N N . CYS A 1 62 ? -4.799 4.780 8.163 1.00 0.00 62 CYS A N 15
ATOM 26123 C CA . CYS A 1 62 ? -6.107 5.162 7.643 1.00 0.00 62 CYS A CA 15
ATOM 26124 C C . CYS A 1 62 ? -6.885 5.974 8.673 1.00 0.00 62 CYS A C 15
ATOM 26125 O O . CYS A 1 62 ? -7.481 7.002 8.348 1.00 0.00 62 CYS A O 15
ATOM 26133 N N . THR A 1 63 ? -6.879 5.505 9.917 1.00 0.00 63 THR A N 15
ATOM 26134 C CA . THR A 1 63 ? -7.586 6.186 10.994 1.00 0.00 63 THR A CA 15
ATOM 26135 C C . THR A 1 63 ? -7.122 7.632 11.128 1.00 0.00 63 THR A C 15
ATOM 26136 O O . THR A 1 63 ? -7.871 8.493 11.592 1.00 0.00 63 THR A O 15
ATOM 26147 N N . ASP A 1 64 ? -5.886 7.892 10.720 1.00 0.00 64 ASP A N 15
ATOM 26148 C CA . ASP A 1 64 ? -5.323 9.235 10.795 1.00 0.00 64 ASP A CA 15
ATOM 26149 C C . ASP A 1 64 ? -5.932 10.139 9.727 1.00 0.00 64 ASP A C 15
ATOM 26150 O O . ASP A 1 64 ? -6.179 11.322 9.967 1.00 0.00 64 ASP A O 15
ATOM 26159 N N . LEU A 1 65 ? -6.170 9.575 8.548 1.00 0.00 65 LEU A N 15
ATOM 26160 C CA . LEU A 1 65 ? -6.749 10.331 7.442 1.00 0.00 65 LEU A CA 15
ATOM 26161 C C . LEU A 1 65 ? -8.057 10.995 7.862 1.00 0.00 65 LEU A C 15
ATOM 26162 O O . LEU A 1 65 ? -8.390 12.082 7.392 1.00 0.00 65 LEU A O 15
ATOM 26178 N N . ILE A 1 66 ? -8.791 10.334 8.751 1.00 0.00 66 ILE A N 15
ATOM 26179 C CA . ILE A 1 66 ? -10.060 10.862 9.236 1.00 0.00 66 ILE A CA 15
ATOM 26180 C C . ILE A 1 66 ? -9.855 12.159 10.011 1.00 0.00 66 ILE A C 15
ATOM 26181 O O . ILE A 1 66 ? -10.587 13.130 9.822 1.00 0.00 66 ILE A O 15
ATOM 26197 N N . GLU A 1 67 ? -8.853 12.168 10.884 1.00 0.00 67 GLU A N 15
ATOM 26198 C CA . GLU A 1 67 ? -8.550 13.347 11.687 1.00 0.00 67 GLU A CA 15
ATOM 26199 C C . GLU A 1 67 ? -7.889 14.429 10.839 1.00 0.00 67 GLU A C 15
ATOM 26200 O O . GLU A 1 67 ? -8.113 15.620 11.049 1.00 0.00 67 GLU A O 15
ATOM 26212 N N . GLU A 1 68 ? -7.071 14.004 9.881 1.00 0.00 68 GLU A N 15
ATOM 26213 C CA . GLU A 1 68 ? -6.376 14.936 9.002 1.00 0.00 68 GLU A CA 15
ATOM 26214 C C . GLU A 1 68 ? -7.281 15.382 7.856 1.00 0.00 68 GLU A C 15
ATOM 26215 O O . GLU A 1 68 ? -6.941 16.293 7.100 1.00 0.00 68 GLU A O 15
ATOM 26227 N N . LYS A 1 69 ? -8.435 14.735 7.736 1.00 0.00 69 LYS A N 15
ATOM 26228 C CA . LYS A 1 69 ? -9.391 15.065 6.685 1.00 0.00 69 LYS A CA 15
ATOM 26229 C C . LYS A 1 69 ? -8.809 14.766 5.307 1.00 0.00 69 LYS A C 15
ATOM 26230 O O . LYS A 1 69 ? -8.995 15.536 4.365 1.00 0.00 69 LYS A O 15
ATOM 26249 N N . ASP A 1 70 ? -8.105 13.645 5.197 1.00 0.00 70 ASP A N 15
ATOM 26250 C CA . ASP A 1 70 ? -7.498 13.244 3.934 1.00 0.00 70 ASP A CA 15
ATOM 26251 C C . ASP A 1 70 ? -8.165 11.987 3.384 1.00 0.00 70 ASP A C 15
ATOM 26252 O O . ASP A 1 70 ? -7.507 11.127 2.799 1.00 0.00 70 ASP A O 15
ATOM 26261 N N . LEU A 1 71 ? -9.477 11.887 3.578 1.00 0.00 71 LEU A N 15
ATOM 26262 C CA . LEU A 1 71 ? -10.234 10.734 3.103 1.00 0.00 71 LEU A CA 15
ATOM 26263 C C . LEU A 1 71 ? -10.006 10.510 1.612 1.00 0.00 71 LEU A C 15
ATOM 26264 O O . LEU A 1 71 ? -10.184 9.402 1.106 1.00 0.00 71 LEU A O 15
ATOM 26280 N N . GLU A 1 72 ? -9.607 11.568 0.913 1.00 0.00 72 GLU A N 15
ATOM 26281 C CA . GLU A 1 72 ? -9.353 11.486 -0.521 1.00 0.00 72 GLU A CA 15
ATOM 26282 C C . GLU A 1 72 ? -8.434 10.311 -0.843 1.00 0.00 72 GLU A C 15
ATOM 26283 O O . GLU A 1 72 ? -8.714 9.516 -1.742 1.00 0.00 72 GLU A O 15
ATOM 26295 N N . LYS A 1 73 ? -7.336 10.206 -0.103 1.00 0.00 73 LYS A N 15
ATOM 26296 C CA . LYS A 1 73 ? -6.374 9.128 -0.308 1.00 0.00 73 LYS A CA 15
ATOM 26297 C C . LYS A 1 73 ? -6.868 7.832 0.327 1.00 0.00 73 LYS A C 15
ATOM 26298 O O . LYS A 1 73 ? -6.446 6.740 -0.058 1.00 0.00 73 LYS A O 15
ATOM 26317 N N . LEU A 1 74 ? -7.763 7.958 1.299 1.00 0.00 74 LEU A N 15
ATOM 26318 C CA . LEU A 1 74 ? -8.315 6.795 1.987 1.00 0.00 74 LEU A CA 15
ATOM 26319 C C . LEU A 1 74 ? -9.031 5.872 1.007 1.00 0.00 74 LEU A C 15
ATOM 26320 O O . LEU A 1 74 ? -8.779 4.668 0.977 1.00 0.00 74 LEU A O 15
ATOM 26336 N N . ASP A 1 75 ? -9.922 6.445 0.204 1.00 0.00 75 ASP A N 15
ATOM 26337 C CA . ASP A 1 75 ? -10.671 5.674 -0.780 1.00 0.00 75 ASP A CA 15
ATOM 26338 C C . ASP A 1 75 ? -9.734 5.052 -1.811 1.00 0.00 75 ASP A C 15
ATOM 26339 O O . ASP A 1 75 ? -10.025 3.995 -2.372 1.00 0.00 75 ASP A O 15
ATOM 26348 N N . LEU A 1 76 ? -8.610 5.715 -2.057 1.00 0.00 76 LEU A N 15
ATOM 26349 C CA . LEU A 1 76 ? -7.630 5.229 -3.023 1.00 0.00 76 LEU A CA 15
ATOM 26350 C C . LEU A 1 76 ? -6.814 4.080 -2.437 1.00 0.00 76 LEU A C 15
ATOM 26351 O O . LEU A 1 76 ? -6.596 3.062 -3.094 1.00 0.00 76 LEU A O 15
ATOM 26367 N N . VAL A 1 77 ? -6.365 4.252 -1.197 1.00 0.00 77 VAL A N 15
ATOM 26368 C CA . VAL A 1 77 ? -5.576 3.229 -0.522 1.00 0.00 77 VAL A CA 15
ATOM 26369 C C . VAL A 1 77 ? -6.431 2.015 -0.175 1.00 0.00 77 VAL A C 15
ATOM 26370 O O . VAL A 1 77 ? -6.001 0.873 -0.342 1.00 0.00 77 VAL A O 15
ATOM 26383 N N . ILE A 1 78 ? -7.642 2.270 0.307 1.00 0.00 78 ILE A N 15
ATOM 26384 C CA . ILE A 1 78 ? -8.558 1.197 0.676 1.00 0.00 78 ILE A CA 15
ATOM 26385 C C . ILE A 1 78 ? -8.953 0.369 -0.542 1.00 0.00 78 ILE A C 15
ATOM 26386 O O . ILE A 1 78 ? -8.833 -0.857 -0.538 1.00 0.00 78 ILE A O 15
ATOM 26402 N N . LYS A 1 79 ? -9.421 1.045 -1.584 1.00 0.00 79 LYS A N 15
ATOM 26403 C CA . LYS A 1 79 ? -9.831 0.372 -2.812 1.00 0.00 79 LYS A CA 15
ATOM 26404 C C . LYS A 1 79 ? -8.642 -0.309 -3.481 1.00 0.00 79 LYS A C 15
ATOM 26405 O O . LYS A 1 79 ? -8.807 -1.278 -4.223 1.00 0.00 79 LYS A O 15
ATOM 26424 N N . TYR A 1 80 ? -7.445 0.201 -3.214 1.00 0.00 80 TYR A N 15
ATOM 26425 C CA . TYR A 1 80 ? -6.229 -0.359 -3.791 1.00 0.00 80 TYR A CA 15
ATOM 26426 C C . TYR A 1 80 ? -5.777 -1.594 -3.017 1.00 0.00 80 TYR A C 15
ATOM 26427 O O . TYR A 1 80 ? -5.393 -2.603 -3.608 1.00 0.00 80 TYR A O 15
ATOM 26445 N N . MET A 1 81 ? -5.827 -1.505 -1.692 1.00 0.00 81 MET A N 15
ATOM 26446 C CA . MET A 1 81 ? -5.425 -2.615 -0.837 1.00 0.00 81 MET A CA 15
ATOM 26447 C C . MET A 1 81 ? -6.480 -3.718 -0.845 1.00 0.00 81 MET A C 15
ATOM 26448 O O . MET A 1 81 ? -6.158 -4.900 -0.732 1.00 0.00 81 MET A O 15
ATOM 26462 N N . LYS A 1 82 ? -7.742 -3.322 -0.978 1.00 0.00 82 LYS A N 15
ATOM 26463 C CA . LYS A 1 82 ? -8.844 -4.276 -1.002 1.00 0.00 82 LYS A CA 15
ATOM 26464 C C . LYS A 1 82 ? -8.836 -5.085 -2.295 1.00 0.00 82 LYS A C 15
ATOM 26465 O O . LYS A 1 82 ? -9.231 -6.251 -2.311 1.00 0.00 82 LYS A O 15
ATOM 26484 N N . ARG A 1 83 ? -8.382 -4.460 -3.376 1.00 0.00 83 ARG A N 15
ATOM 26485 C CA . ARG A 1 83 ? -8.322 -5.123 -4.674 1.00 0.00 83 ARG A CA 15
ATOM 26486 C C . ARG A 1 83 ? -7.223 -6.181 -4.693 1.00 0.00 83 ARG A C 15
ATOM 26487 O O . ARG A 1 83 ? -7.321 -7.180 -5.407 1.00 0.00 83 ARG A O 15
ATOM 26508 N N . LEU A 1 84 ? -6.177 -5.956 -3.906 1.00 0.00 84 LEU A N 15
ATOM 26509 C CA . LEU A 1 84 ? -5.058 -6.889 -3.833 1.00 0.00 84 LEU A CA 15
ATOM 26510 C C . LEU A 1 84 ? -5.369 -8.036 -2.877 1.00 0.00 84 LEU A C 15
ATOM 26511 O O . LEU A 1 84 ? -5.296 -9.206 -3.251 1.00 0.00 84 LEU A O 15
ATOM 26527 N N . MET A 1 85 ? -5.717 -7.693 -1.641 1.00 0.00 85 MET A N 15
ATOM 26528 C CA . MET A 1 85 ? -6.042 -8.694 -0.632 1.00 0.00 85 MET A CA 15
ATOM 26529 C C . MET A 1 85 ? -7.149 -9.621 -1.124 1.00 0.00 85 MET A C 15
ATOM 26530 O O . MET A 1 85 ? -7.250 -10.768 -0.688 1.00 0.00 85 MET A O 15
ATOM 26544 N N . GLN A 1 86 ? -7.978 -9.116 -2.032 1.00 0.00 86 GLN A N 15
ATOM 26545 C CA . GLN A 1 86 ? -9.079 -9.900 -2.581 1.00 0.00 86 GLN A CA 15
ATOM 26546 C C . GLN A 1 86 ? -8.588 -10.824 -3.690 1.00 0.00 86 GLN A C 15
ATOM 26547 O O . GLN A 1 86 ? -8.798 -12.035 -3.639 1.00 0.00 86 GLN A O 15
ATOM 26561 N N . GLN A 1 87 ? -7.934 -10.244 -4.691 1.00 0.00 87 GLN A N 15
ATOM 26562 C CA . GLN A 1 87 ? -7.415 -11.016 -5.814 1.00 0.00 87 GLN A CA 15
ATOM 26563 C C . GLN A 1 87 ? -6.316 -11.970 -5.357 1.00 0.00 87 GLN A C 15
ATOM 26564 O O . GLN A 1 87 ? -5.937 -12.889 -6.082 1.00 0.00 87 GLN A O 15
ATOM 26578 N N . SER A 1 88 ? -5.808 -11.744 -4.149 1.00 0.00 88 SER A N 15
ATOM 26579 C CA . SER A 1 88 ? -4.748 -12.579 -3.597 1.00 0.00 88 SER A CA 15
ATOM 26580 C C . SER A 1 88 ? -5.126 -14.056 -3.673 1.00 0.00 88 SER A C 15
ATOM 26581 O O . SER A 1 88 ? -6.289 -14.400 -3.885 1.00 0.00 88 SER A O 15
ATOM 26589 N N . VAL A 1 89 ? -4.136 -14.924 -3.498 1.00 0.00 89 VAL A N 15
ATOM 26590 C CA . VAL A 1 89 ? -4.362 -16.363 -3.546 1.00 0.00 89 VAL A CA 15
ATOM 26591 C C . VAL A 1 89 ? -4.812 -16.893 -2.188 1.00 0.00 89 VAL A C 15
ATOM 26592 O O . VAL A 1 89 ? -5.493 -17.915 -2.105 1.00 0.00 89 VAL A O 15
ATOM 26605 N N . GLU A 1 90 ? -4.425 -16.192 -1.127 1.00 0.00 90 GLU A N 15
ATOM 26606 C CA . GLU A 1 90 ? -4.789 -16.593 0.227 1.00 0.00 90 GLU A CA 15
ATOM 26607 C C . GLU A 1 90 ? -6.050 -15.868 0.689 1.00 0.00 90 GLU A C 15
ATOM 26608 O O . GLU A 1 90 ? -6.138 -14.642 0.609 1.00 0.00 90 GLU A O 15
ATOM 26620 N N . SER A 1 91 ? -7.023 -16.634 1.172 1.00 0.00 91 SER A N 15
ATOM 26621 C CA . SER A 1 91 ? -8.281 -16.066 1.643 1.00 0.00 91 SER A CA 15
ATOM 26622 C C . SER A 1 91 ? -8.076 -15.298 2.945 1.00 0.00 91 SER A C 15
ATOM 26623 O O . SER A 1 91 ? -8.835 -14.383 3.266 1.00 0.00 91 SER A O 15
ATOM 26631 N N . VAL A 1 92 ? -7.044 -15.677 3.692 1.00 0.00 92 VAL A N 15
ATOM 26632 C CA . VAL A 1 92 ? -6.737 -15.026 4.959 1.00 0.00 92 VAL A CA 15
ATOM 26633 C C . VAL A 1 92 ? -6.576 -13.520 4.778 1.00 0.00 92 VAL A C 15
ATOM 26634 O O . VAL A 1 92 ? -6.788 -12.745 5.711 1.00 0.00 92 VAL A O 15
ATOM 26647 N N . TRP A 1 93 ? -6.199 -13.113 3.571 1.00 0.00 93 TRP A N 15
ATOM 26648 C CA . TRP A 1 93 ? -6.010 -11.699 3.267 1.00 0.00 93 TRP A CA 15
ATOM 26649 C C . TRP A 1 93 ? -7.341 -10.956 3.282 1.00 0.00 93 TRP A C 15
ATOM 26650 O O . TRP A 1 93 ? -7.411 -9.797 3.690 1.00 0.00 93 TRP A O 15
ATOM 26671 N N . ASN A 1 94 ? -8.395 -11.630 2.835 1.00 0.00 94 ASN A N 15
ATOM 26672 C CA . ASN A 1 94 ? -9.725 -11.032 2.797 1.00 0.00 94 ASN A CA 15
ATOM 26673 C C . ASN A 1 94 ? -10.137 -10.534 4.178 1.00 0.00 94 ASN A C 15
ATOM 26674 O O . ASN A 1 94 ? -10.759 -9.481 4.310 1.00 0.00 94 ASN A O 15
ATOM 26685 N N . MET A 1 95 ? -9.786 -11.300 5.206 1.00 0.00 95 MET A N 15
ATOM 26686 C CA . MET A 1 95 ? -10.117 -10.937 6.579 1.00 0.00 95 MET A CA 15
ATOM 26687 C C . MET A 1 95 ? -9.261 -9.767 7.054 1.00 0.00 95 MET A C 15
ATOM 26688 O O . MET A 1 95 ? -9.743 -8.876 7.753 1.00 0.00 95 MET A O 15
ATOM 26702 N N . ALA A 1 96 ? -7.989 -9.777 6.669 1.00 0.00 96 ALA A N 15
ATOM 26703 C CA . ALA A 1 96 ? -7.066 -8.717 7.055 1.00 0.00 96 ALA A CA 15
ATOM 26704 C C . ALA A 1 96 ? -7.624 -7.345 6.692 1.00 0.00 96 ALA A C 15
ATOM 26705 O O . ALA A 1 96 ? -7.473 -6.382 7.445 1.00 0.00 96 ALA A O 15
ATOM 26712 N N . PHE A 1 97 ? -8.269 -7.261 5.533 1.00 0.00 97 PHE A N 15
ATOM 26713 C CA . PHE A 1 97 ? -8.848 -6.005 5.069 1.00 0.00 97 PHE A CA 15
ATOM 26714 C C . PHE A 1 97 ? -9.967 -5.546 6.000 1.00 0.00 97 PHE A C 15
ATOM 26715 O O . PHE A 1 97 ? -10.005 -4.389 6.419 1.00 0.00 97 PHE A O 15
ATOM 26732 N N . ASP A 1 98 ? -10.876 -6.461 6.318 1.00 0.00 98 ASP A N 15
ATOM 26733 C CA . ASP A 1 98 ? -11.996 -6.152 7.199 1.00 0.00 98 ASP A CA 15
ATOM 26734 C C . ASP A 1 98 ? -11.501 -5.710 8.573 1.00 0.00 98 ASP A C 15
ATOM 26735 O O . ASP A 1 98 ? -12.114 -4.864 9.223 1.00 0.00 98 ASP A O 15
ATOM 26744 N N . PHE A 1 99 ? -10.387 -6.291 9.009 1.00 0.00 99 PHE A N 15
ATOM 26745 C CA . PHE A 1 99 ? -9.811 -5.959 10.307 1.00 0.00 99 PHE A CA 15
ATOM 26746 C C . PHE A 1 99 ? -9.484 -4.472 10.393 1.00 0.00 99 PHE A C 15
ATOM 26747 O O . PHE A 1 99 ? -9.836 -3.804 11.365 1.00 0.00 99 PHE A O 15
ATOM 26764 N N . ILE A 1 100 ? -8.806 -3.961 9.371 1.00 0.00 100 ILE A N 15
ATOM 26765 C CA . ILE A 1 100 ? -8.432 -2.553 9.330 1.00 0.00 100 ILE A CA 15
ATOM 26766 C C . ILE A 1 100 ? -9.665 -1.657 9.285 1.00 0.00 100 ILE A C 15
ATOM 26767 O O . ILE A 1 100 ? -9.702 -0.602 9.919 1.00 0.00 100 ILE A O 15
ATOM 26783 N N . LEU A 1 101 ? -10.674 -2.086 8.535 1.00 0.00 101 LEU A N 15
ATOM 26784 C CA . LEU A 1 101 ? -11.911 -1.323 8.408 1.00 0.00 101 LEU A CA 15
ATOM 26785 C C . LEU A 1 101 ? -12.697 -1.340 9.716 1.00 0.00 101 LEU A C 15
ATOM 26786 O O . LEU A 1 101 ? -13.363 -0.365 10.064 1.00 0.00 101 LEU A O 15
ATOM 26802 N N . ASP A 1 102 ? -12.613 -2.453 10.436 1.00 0.00 102 ASP A N 15
ATOM 26803 C CA . ASP A 1 102 ? -13.313 -2.596 11.707 1.00 0.00 102 ASP A CA 15
ATOM 26804 C C . ASP A 1 102 ? -12.864 -1.526 12.698 1.00 0.00 102 ASP A C 15
ATOM 26805 O O . ASP A 1 102 ? -13.629 -1.113 13.569 1.00 0.00 102 ASP A O 15
ATOM 26814 N N . ASN A 1 103 ? -11.620 -1.083 12.559 1.00 0.00 103 ASN A N 15
ATOM 26815 C CA . ASN A 1 103 ? -11.068 -0.062 13.443 1.00 0.00 103 ASN A CA 15
ATOM 26816 C C . ASN A 1 103 ? -11.147 1.317 12.797 1.00 0.00 103 ASN A C 15
ATOM 26817 O O . ASN A 1 103 ? -11.408 2.315 13.468 1.00 0.00 103 ASN A O 15
ATOM 26828 N N . VAL A 1 104 ? -10.918 1.366 11.488 1.00 0.00 104 VAL A N 15
ATOM 26829 C CA . VAL A 1 104 ? -10.965 2.622 10.749 1.00 0.00 104 VAL A CA 15
ATOM 26830 C C . VAL A 1 104 ? -12.401 3.103 10.573 1.00 0.00 104 VAL A C 15
ATOM 26831 O O . VAL A 1 104 ? -12.763 4.185 11.035 1.00 0.00 104 VAL A O 15
ATOM 26844 N N . GLN A 1 105 ? -13.213 2.291 9.904 1.00 0.00 105 GLN A N 15
ATOM 26845 C CA . GLN A 1 105 ? -14.610 2.635 9.666 1.00 0.00 105 GLN A CA 15
ATOM 26846 C C . GLN A 1 105 ? -15.287 3.081 10.958 1.00 0.00 105 GLN A C 15
ATOM 26847 O O . GLN A 1 105 ? -16.219 3.886 10.937 1.00 0.00 105 GLN A O 15
ATOM 26861 N N . VAL A 1 106 ? -14.815 2.552 12.082 1.00 0.00 106 VAL A N 15
ATOM 26862 C CA . VAL A 1 106 ? -15.375 2.895 13.384 1.00 0.00 106 VAL A CA 15
ATOM 26863 C C . VAL A 1 106 ? -15.021 4.326 13.773 1.00 0.00 106 VAL A C 15
ATOM 26864 O O . VAL A 1 106 ? -15.897 5.127 14.102 1.00 0.00 106 VAL A O 15
ATOM 26877 N N . VAL A 1 107 ? -13.731 4.642 13.734 1.00 0.00 107 VAL A N 15
ATOM 26878 C CA . VAL A 1 107 ? -13.259 5.977 14.082 1.00 0.00 107 VAL A CA 15
ATOM 26879 C C . VAL A 1 107 ? -13.698 7.003 13.042 1.00 0.00 107 VAL A C 15
ATOM 26880 O O . VAL A 1 107 ? -13.816 8.192 13.338 1.00 0.00 107 VAL A O 15
ATOM 26893 N N . LEU A 1 108 ? -13.938 6.534 11.822 1.00 0.00 108 LEU A N 15
ATOM 26894 C CA . LEU A 1 108 ? -14.364 7.410 10.737 1.00 0.00 108 LEU A CA 15
ATOM 26895 C C . LEU A 1 108 ? -15.821 7.827 10.913 1.00 0.00 108 LEU A C 15
ATOM 26896 O O . LEU A 1 108 ? -16.186 8.971 10.646 1.00 0.00 108 LEU A O 15
ATOM 26912 N N . GLN A 1 109 ? -16.648 6.890 11.367 1.00 0.00 109 GLN A N 15
ATOM 26913 C CA . GLN A 1 109 ? -18.065 7.161 11.580 1.00 0.00 109 GLN A CA 15
ATOM 26914 C C . GLN A 1 109 ? -18.263 8.172 12.704 1.00 0.00 109 GLN A C 15
ATOM 26915 O O . GLN A 1 109 ? -19.105 9.065 12.607 1.00 0.00 109 GLN A O 15
ATOM 26929 N N . GLN A 1 110 ? -17.481 8.025 13.769 1.00 0.00 110 GLN A N 15
ATOM 26930 C CA . GLN A 1 110 ? -17.572 8.927 14.913 1.00 0.00 110 GLN A CA 15
ATOM 26931 C C . GLN A 1 110 ? -17.176 10.346 14.519 1.00 0.00 110 GLN A C 15
ATOM 26932 O O . GLN A 1 110 ? -17.440 11.301 15.252 1.00 0.00 110 GLN A O 15
ATOM 26946 N N . THR A 1 111 ? -16.542 10.478 13.359 1.00 0.00 111 THR A N 15
ATOM 26947 C CA . THR A 1 111 ? -16.107 11.781 12.869 1.00 0.00 111 THR A CA 15
ATOM 26948 C C . THR A 1 111 ? -17.132 12.377 11.911 1.00 0.00 111 THR A C 15
ATOM 26949 O O . THR A 1 111 ? -17.664 13.461 12.151 1.00 0.00 111 THR A O 15
ATOM 26960 N N . TYR A 1 112 ? -17.406 11.662 10.825 1.00 0.00 112 TYR A N 15
ATOM 26961 C CA . TYR A 1 112 ? -18.367 12.123 9.830 1.00 0.00 112 TYR A CA 15
ATOM 26962 C C . TYR A 1 112 ? -19.681 11.357 9.947 1.00 0.00 112 TYR A C 15
ATOM 26963 O O . TYR A 1 112 ? -20.762 11.940 9.871 1.00 0.00 112 TYR A O 15
ATOM 26981 N N . GLY A 1 113 ? -19.579 10.045 10.132 1.00 0.00 113 GLY A N 15
ATOM 26982 C CA . GLY A 1 113 ? -20.767 9.219 10.258 1.00 0.00 113 GLY A CA 15
ATOM 26983 C C . GLY A 1 113 ? -20.959 8.297 9.070 1.00 0.00 113 GLY A C 15
ATOM 26984 O O . GLY A 1 113 ? -21.753 7.358 9.128 1.00 0.00 113 GLY A O 15
ATOM 26988 N N . SER A 1 114 ? -20.232 8.565 7.990 1.00 0.00 114 SER A N 15
ATOM 26989 C CA . SER A 1 114 ? -20.331 7.756 6.781 1.00 0.00 114 SER A CA 15
ATOM 26990 C C . SER A 1 114 ? -19.249 6.680 6.758 1.00 0.00 114 SER A C 15
ATOM 26991 O O . SER A 1 114 ? -18.517 6.497 7.732 1.00 0.00 114 SER A O 15
ATOM 26999 N N . THR A 1 115 ? -19.153 5.970 5.638 1.00 0.00 115 THR A N 15
ATOM 27000 C CA . THR A 1 115 ? -18.162 4.912 5.487 1.00 0.00 115 THR A CA 15
ATOM 27001 C C . THR A 1 115 ? -17.780 4.722 4.023 1.00 0.00 115 THR A C 15
ATOM 27002 O O . THR A 1 115 ? -18.263 5.440 3.147 1.00 0.00 115 THR A O 15
ATOM 27013 N N . LEU A 1 116 ? -16.912 3.750 3.765 1.00 0.00 116 LEU A N 15
ATOM 27014 C CA . LEU A 1 116 ? -16.466 3.465 2.405 1.00 0.00 116 LEU A CA 15
ATOM 27015 C C . LEU A 1 116 ? -17.339 2.395 1.759 1.00 0.00 116 LEU A C 15
ATOM 27016 O O . LEU A 1 116 ? -17.957 1.583 2.447 1.00 0.00 116 LEU A O 15
ATOM 27032 N N . LYS A 1 117 ? -17.385 2.399 0.431 1.00 0.00 117 LYS A N 15
ATOM 27033 C CA . LYS A 1 117 ? -18.180 1.427 -0.311 1.00 0.00 117 LYS A CA 15
ATOM 27034 C C . LYS A 1 117 ? -17.286 0.372 -0.955 1.00 0.00 117 LYS A C 15
ATOM 27035 O O . LYS A 1 117 ? -16.724 0.591 -2.029 1.00 0.00 117 LYS A O 15
ATOM 27054 N N . VAL A 1 118 ? -17.160 -0.774 -0.294 1.00 0.00 118 VAL A N 15
ATOM 27055 C CA . VAL A 1 118 ? -16.337 -1.864 -0.804 1.00 0.00 118 VAL A CA 15
ATOM 27056 C C . VAL A 1 118 ? -17.177 -3.110 -1.068 1.00 0.00 118 VAL A C 15
ATOM 27057 O O . VAL A 1 118 ? -17.396 -3.927 -0.174 1.00 0.00 118 VAL A O 15
ATOM 27070 N N . THR A 1 119 ? -17.644 -3.249 -2.305 1.00 0.00 119 THR A N 15
ATOM 27071 C CA . THR A 1 119 ? -18.461 -4.393 -2.689 1.00 0.00 119 THR A CA 15
ATOM 27072 C C . THR A 1 119 ? -17.790 -5.704 -2.295 1.00 0.00 119 THR A C 15
ATOM 27073 O O . THR A 1 119 ? -16.601 -5.700 -1.980 1.00 0.00 119 THR A O 15
ATOM 27084 N N . LYS B 2 7 ? 8.894 -6.298 15.593 1.00 0.00 207 LYS B N 15
ATOM 27085 C CA . LYS B 2 7 ? 8.996 -7.283 14.524 1.00 0.00 207 LYS B CA 15
ATOM 27086 C C . LYS B 2 7 ? 7.868 -7.105 13.512 1.00 0.00 207 LYS B C 15
ATOM 27087 O O . LYS B 2 7 ? 6.694 -7.268 13.841 1.00 0.00 207 LYS B O 15
ATOM 27106 N N . SER B 2 8 ? 8.234 -6.770 12.278 1.00 0.00 208 SER B N 15
ATOM 27107 C CA . SER B 2 8 ? 7.253 -6.568 11.218 1.00 0.00 208 SER B CA 15
ATOM 27108 C C . SER B 2 8 ? 7.939 -6.206 9.905 1.00 0.00 208 SER B C 15
ATOM 27109 O O . SER B 2 8 ? 9.087 -5.760 9.892 1.00 0.00 208 SER B O 15
ATOM 27117 N N . PHE B 2 9 ? 7.227 -6.401 8.799 1.00 0.00 209 PHE B N 15
ATOM 27118 C CA . PHE B 2 9 ? 7.766 -6.096 7.479 1.00 0.00 209 PHE B CA 15
ATOM 27119 C C . PHE B 2 9 ? 7.925 -4.590 7.291 1.00 0.00 209 PHE B C 15
ATOM 27120 O O . PHE B 2 9 ? 8.944 -4.120 6.783 1.00 0.00 209 PHE B O 15
ATOM 27137 N N . PHE B 2 10 ? 6.910 -3.838 7.703 1.00 0.00 210 PHE B N 15
ATOM 27138 C CA . PHE B 2 10 ? 6.935 -2.386 7.579 1.00 0.00 210 PHE B CA 15
ATOM 27139 C C . PHE B 2 10 ? 8.084 -1.790 8.388 1.00 0.00 210 PHE B C 15
ATOM 27140 O O . PHE B 2 10 ? 8.576 -0.704 8.080 1.00 0.00 210 PHE B O 15
ATOM 27157 N N . ASP B 2 11 ? 8.507 -2.509 9.422 1.00 0.00 211 ASP B N 15
ATOM 27158 C CA . ASP B 2 11 ? 9.598 -2.053 10.275 1.00 0.00 211 ASP B CA 15
ATOM 27159 C C . ASP B 2 11 ? 10.938 -2.178 9.556 1.00 0.00 211 ASP B C 15
ATOM 27160 O O . ASP B 2 11 ? 11.749 -1.251 9.565 1.00 0.00 211 ASP B O 15
ATOM 27169 N N . LYS B 2 12 ? 11.165 -3.330 8.934 1.00 0.00 212 LYS B N 15
ATOM 27170 C CA . LYS B 2 12 ? 12.405 -3.577 8.209 1.00 0.00 212 LYS B CA 15
ATOM 27171 C C . LYS B 2 12 ? 12.461 -2.751 6.928 1.00 0.00 212 LYS B C 15
ATOM 27172 O O . LYS B 2 12 ? 13.540 -2.464 6.408 1.00 0.00 212 LYS B O 15
ATOM 27191 N N . LYS B 2 13 ? 11.292 -2.371 6.424 1.00 0.00 213 LYS B N 15
ATOM 27192 C CA . LYS B 2 13 ? 11.207 -1.576 5.204 1.00 0.00 213 LYS B CA 15
ATOM 27193 C C . LYS B 2 13 ? 11.420 -0.095 5.504 1.00 0.00 213 LYS B C 15
ATOM 27194 O O . LYS B 2 13 ? 12.220 0.572 4.848 1.00 0.00 213 LYS B O 15
ATOM 27213 N N . ARG B 2 14 ? 10.701 0.411 6.500 1.00 0.00 214 ARG B N 15
ATOM 27214 C CA . ARG B 2 14 ? 10.812 1.812 6.886 1.00 0.00 214 ARG B CA 15
ATOM 27215 C C . ARG B 2 14 ? 12.247 2.159 7.269 1.00 0.00 214 ARG B C 15
ATOM 27216 O O . ARG B 2 14 ? 12.690 3.295 7.096 1.00 0.00 214 ARG B O 15
ATOM 27237 N N . SER B 2 15 ? 12.970 1.172 7.791 1.00 0.00 215 SER B N 15
ATOM 27238 C CA . SER B 2 15 ? 14.354 1.374 8.203 1.00 0.00 215 SER B CA 15
ATOM 27239 C C . SER B 2 15 ? 15.284 1.382 6.994 1.00 0.00 215 SER B C 15
ATOM 27240 O O . SER B 2 15 ? 16.310 2.062 6.992 1.00 0.00 215 SER B O 15
ATOM 27248 N N . GLU B 2 16 ? 14.918 0.620 5.968 1.00 0.00 216 GLU B N 15
ATOM 27249 C CA . GLU B 2 16 ? 15.721 0.539 4.753 1.00 0.00 216 GLU B CA 15
ATOM 27250 C C . GLU B 2 16 ? 15.840 1.908 4.087 1.00 0.00 216 GLU B C 15
ATOM 27251 O O . GLU B 2 16 ? 16.932 2.333 3.711 1.00 0.00 216 GLU B O 15
ATOM 27263 N N . ARG B 2 17 ? 14.709 2.591 3.946 1.00 0.00 217 ARG B N 15
ATOM 27264 C CA . ARG B 2 17 ? 14.686 3.910 3.324 1.00 0.00 217 ARG B CA 15
ATOM 27265 C C . ARG B 2 17 ? 15.445 4.924 4.174 1.00 0.00 217 ARG B C 15
ATOM 27266 O O . ARG B 2 17 ? 16.163 5.775 3.648 1.00 0.00 217 ARG B O 15
ATOM 27287 N N . ILE B 2 18 ? 15.281 4.828 5.489 1.00 0.00 218 ILE B N 15
ATOM 27288 C CA . ILE B 2 18 ? 15.952 5.736 6.410 1.00 0.00 218 ILE B CA 15
ATOM 27289 C C . ILE B 2 18 ? 17.455 5.483 6.435 1.00 0.00 218 ILE B C 15
ATOM 27290 O O . ILE B 2 18 ? 18.240 6.374 6.761 1.00 0.00 218 ILE B O 15
ATOM 27306 N N . SER B 2 19 ? 17.851 4.263 6.087 1.00 0.00 219 SER B N 15
ATOM 27307 C CA . SER B 2 19 ? 19.260 3.892 6.072 1.00 0.00 219 SER B CA 15
ATOM 27308 C C . SER B 2 19 ? 19.838 4.009 4.664 1.00 0.00 219 SER B C 15
ATOM 27309 O O . SER B 2 19 ? 19.127 4.341 3.717 1.00 0.00 219 SER B O 15
ATOM 27317 N N . ASN B 2 20 ? 21.131 3.733 4.538 1.00 0.00 220 ASN B N 15
ATOM 27318 C CA . ASN B 2 20 ? 21.806 3.807 3.246 1.00 0.00 220 ASN B CA 15
ATOM 27319 C C . ASN B 2 20 ? 21.316 2.705 2.313 1.00 0.00 220 ASN B C 15
ATOM 27320 O O . ASN B 2 20 ? 20.986 1.604 2.755 1.00 0.00 220 ASN B O 15
ATOM 27331 N N . ALA A 1 23 ? 4.135 14.495 12.104 1.00 0.00 23 ALA A N 16
ATOM 27332 C CA . ALA A 1 23 ? 2.970 13.854 12.702 1.00 0.00 23 ALA A CA 16
ATOM 27333 C C . ALA A 1 23 ? 1.869 13.641 11.667 1.00 0.00 23 ALA A C 16
ATOM 27334 O O . ALA A 1 23 ? 0.683 13.686 11.992 1.00 0.00 23 ALA A O 16
ATOM 27341 N N . ALA A 1 24 ? 2.271 13.410 10.422 1.00 0.00 24 ALA A N 16
ATOM 27342 C CA . ALA A 1 24 ? 1.318 13.190 9.341 1.00 0.00 24 ALA A CA 16
ATOM 27343 C C . ALA A 1 24 ? 1.096 11.700 9.101 1.00 0.00 24 ALA A C 16
ATOM 27344 O O . ALA A 1 24 ? 1.904 10.856 9.491 1.00 0.00 24 ALA A O 16
ATOM 27351 N N . PRO A 1 25 ? -0.025 11.366 8.443 1.00 0.00 25 PRO A N 16
ATOM 27352 C CA . PRO A 1 25 ? -0.379 9.978 8.137 1.00 0.00 25 PRO A CA 16
ATOM 27353 C C . PRO A 1 25 ? 0.538 9.366 7.084 1.00 0.00 25 PRO A C 16
ATOM 27354 O O . PRO A 1 25 ? 0.346 9.570 5.886 1.00 0.00 25 PRO A O 16
ATOM 27365 N N . ASN A 1 26 ? 1.534 8.612 7.538 1.00 0.00 26 ASN A N 16
ATOM 27366 C CA . ASN A 1 26 ? 2.481 7.970 6.633 1.00 0.00 26 ASN A CA 16
ATOM 27367 C C . ASN A 1 26 ? 2.555 6.470 6.900 1.00 0.00 26 ASN A C 16
ATOM 27368 O O . ASN A 1 26 ? 2.400 6.021 8.036 1.00 0.00 26 ASN A O 16
ATOM 27379 N N . LEU A 1 27 ? 2.794 5.698 5.844 1.00 0.00 27 LEU A N 16
ATOM 27380 C CA . LEU A 1 27 ? 2.890 4.247 5.964 1.00 0.00 27 LEU A CA 16
ATOM 27381 C C . LEU A 1 27 ? 4.332 3.782 5.794 1.00 0.00 27 LEU A C 16
ATOM 27382 O O . LEU A 1 27 ? 4.925 3.938 4.727 1.00 0.00 27 LEU A O 16
ATOM 27398 N N . ALA A 1 28 ? 4.891 3.206 6.854 1.00 0.00 28 ALA A N 16
ATOM 27399 C CA . ALA A 1 28 ? 6.262 2.713 6.821 1.00 0.00 28 ALA A CA 16
ATOM 27400 C C . ALA A 1 28 ? 7.235 3.820 6.429 1.00 0.00 28 ALA A C 16
ATOM 27401 O O . ALA A 1 28 ? 8.276 3.561 5.827 1.00 0.00 28 ALA A O 16
ATOM 27408 N N . GLY A 1 29 ? 6.887 5.057 6.772 1.00 0.00 29 GLY A N 16
ATOM 27409 C CA . GLY A 1 29 ? 7.740 6.185 6.445 1.00 0.00 29 GLY A CA 16
ATOM 27410 C C . GLY A 1 29 ? 7.423 6.777 5.086 1.00 0.00 29 GLY A C 16
ATOM 27411 O O . GLY A 1 29 ? 8.197 7.571 4.553 1.00 0.00 29 GLY A O 16
ATOM 27415 N N . ALA A 1 30 ? 6.283 6.388 4.524 1.00 0.00 30 ALA A N 16
ATOM 27416 C CA . ALA A 1 30 ? 5.867 6.886 3.219 1.00 0.00 30 ALA A CA 16
ATOM 27417 C C . ALA A 1 30 ? 4.750 7.915 3.356 1.00 0.00 30 ALA A C 16
ATOM 27418 O O . ALA A 1 30 ? 3.673 7.613 3.870 1.00 0.00 30 ALA A O 16
ATOM 27425 N N . VAL A 1 31 ? 5.013 9.133 2.891 1.00 0.00 31 VAL A N 16
ATOM 27426 C CA . VAL A 1 31 ? 4.030 10.207 2.961 1.00 0.00 31 VAL A CA 16
ATOM 27427 C C . VAL A 1 31 ? 3.217 10.292 1.674 1.00 0.00 31 VAL A C 16
ATOM 27428 O O . VAL A 1 31 ? 2.019 10.572 1.703 1.00 0.00 31 VAL A O 16
ATOM 27441 N N . GLU A 1 32 ? 3.877 10.049 0.546 1.00 0.00 32 GLU A N 16
ATOM 27442 C CA . GLU A 1 32 ? 3.215 10.098 -0.752 1.00 0.00 32 GLU A CA 16
ATOM 27443 C C . GLU A 1 32 ? 2.299 8.893 -0.942 1.00 0.00 32 GLU A C 16
ATOM 27444 O O . GLU A 1 32 ? 2.589 7.796 -0.462 1.00 0.00 32 GLU A O 16
ATOM 27456 N N . PHE A 1 33 ? 1.190 9.104 -1.645 1.00 0.00 33 PHE A N 16
ATOM 27457 C CA . PHE A 1 33 ? 0.229 8.036 -1.897 1.00 0.00 33 PHE A CA 16
ATOM 27458 C C . PHE A 1 33 ? 0.862 6.919 -2.722 1.00 0.00 33 PHE A C 16
ATOM 27459 O O . PHE A 1 33 ? 0.787 5.746 -2.358 1.00 0.00 33 PHE A O 16
ATOM 27476 N N . SER A 1 34 ? 1.485 7.294 -3.834 1.00 0.00 34 SER A N 16
ATOM 27477 C CA . SER A 1 34 ? 2.129 6.325 -4.714 1.00 0.00 34 SER A CA 16
ATOM 27478 C C . SER A 1 34 ? 3.077 5.424 -3.929 1.00 0.00 34 SER A C 16
ATOM 27479 O O . SER A 1 34 ? 3.187 4.229 -4.204 1.00 0.00 34 SER A O 16
ATOM 27487 N N . ASP A 1 35 ? 3.762 6.006 -2.950 1.00 0.00 35 ASP A N 16
ATOM 27488 C CA . ASP A 1 35 ? 4.701 5.257 -2.124 1.00 0.00 35 ASP A CA 16
ATOM 27489 C C . ASP A 1 35 ? 3.961 4.344 -1.151 1.00 0.00 35 ASP A C 16
ATOM 27490 O O . ASP A 1 35 ? 4.466 3.290 -0.765 1.00 0.00 35 ASP A O 16
ATOM 27499 N N . VAL A 1 36 ? 2.760 4.757 -0.756 1.00 0.00 36 VAL A N 16
ATOM 27500 C CA . VAL A 1 36 ? 1.950 3.977 0.172 1.00 0.00 36 VAL A CA 16
ATOM 27501 C C . VAL A 1 36 ? 1.387 2.732 -0.503 1.00 0.00 36 VAL A C 16
ATOM 27502 O O . VAL A 1 36 ? 1.617 1.609 -0.052 1.00 0.00 36 VAL A O 16
ATOM 27515 N N . LYS A 1 37 ? 0.649 2.937 -1.589 1.00 0.00 37 LYS A N 16
ATOM 27516 C CA . LYS A 1 37 ? 0.054 1.830 -2.330 1.00 0.00 37 LYS A CA 16
ATOM 27517 C C . LYS A 1 37 ? 1.123 0.837 -2.776 1.00 0.00 37 LYS A C 16
ATOM 27518 O O . LYS A 1 37 ? 0.883 -0.371 -2.820 1.00 0.00 37 LYS A O 16
ATOM 27537 N N . THR A 1 38 ? 2.302 1.353 -3.106 1.00 0.00 38 THR A N 16
ATOM 27538 C CA . THR A 1 38 ? 3.406 0.511 -3.549 1.00 0.00 38 THR A CA 16
ATOM 27539 C C . THR A 1 38 ? 3.872 -0.418 -2.433 1.00 0.00 38 THR A C 16
ATOM 27540 O O . THR A 1 38 ? 4.235 -1.569 -2.681 1.00 0.00 38 THR A O 16
ATOM 27551 N N . LEU A 1 39 ? 3.856 0.086 -1.205 1.00 0.00 39 LEU A N 16
ATOM 27552 C CA . LEU A 1 39 ? 4.275 -0.700 -0.049 1.00 0.00 39 LEU A CA 16
ATOM 27553 C C . LEU A 1 39 ? 3.262 -1.797 0.260 1.00 0.00 39 LEU A C 16
ATOM 27554 O O . LEU A 1 39 ? 3.629 -2.903 0.659 1.00 0.00 39 LEU A O 16
ATOM 27570 N N . LEU A 1 40 ? 1.985 -1.485 0.071 1.00 0.00 40 LEU A N 16
ATOM 27571 C CA . LEU A 1 40 ? 0.917 -2.446 0.327 1.00 0.00 40 LEU A CA 16
ATOM 27572 C C . LEU A 1 40 ? 0.897 -3.535 -0.741 1.00 0.00 40 LEU A C 16
ATOM 27573 O O . LEU A 1 40 ? 0.799 -4.723 -0.429 1.00 0.00 40 LEU A O 16
ATOM 27589 N N . LYS A 1 41 ? 0.992 -3.124 -2.001 1.00 0.00 41 LYS A N 16
ATOM 27590 C CA . LYS A 1 41 ? 0.989 -4.065 -3.115 1.00 0.00 41 LYS A CA 16
ATOM 27591 C C . LYS A 1 41 ? 2.033 -5.158 -2.907 1.00 0.00 41 LYS A C 16
ATOM 27592 O O . LYS A 1 41 ? 1.769 -6.334 -3.152 1.00 0.00 41 LYS A O 16
ATOM 27611 N N . GLU A 1 42 ? 3.218 -4.760 -2.454 1.00 0.00 42 GLU A N 16
ATOM 27612 C CA . GLU A 1 42 ? 4.300 -5.707 -2.213 1.00 0.00 42 GLU A CA 16
ATOM 27613 C C . GLU A 1 42 ? 4.076 -6.471 -0.910 1.00 0.00 42 GLU A C 16
ATOM 27614 O O . GLU A 1 42 ? 4.297 -7.679 -0.840 1.00 0.00 42 GLU A O 16
ATOM 27626 N N . TRP A 1 43 ? 3.635 -5.756 0.118 1.00 0.00 43 TRP A N 16
ATOM 27627 C CA . TRP A 1 43 ? 3.381 -6.364 1.419 1.00 0.00 43 TRP A CA 16
ATOM 27628 C C . TRP A 1 43 ? 2.258 -7.391 1.329 1.00 0.00 43 TRP A C 16
ATOM 27629 O O . TRP A 1 43 ? 2.078 -8.207 2.233 1.00 0.00 43 TRP A O 16
ATOM 27650 N N . ILE A 1 44 ? 1.506 -7.346 0.235 1.00 0.00 44 ILE A N 16
ATOM 27651 C CA . ILE A 1 44 ? 0.402 -8.274 0.028 1.00 0.00 44 ILE A CA 16
ATOM 27652 C C . ILE A 1 44 ? 0.789 -9.381 -0.945 1.00 0.00 44 ILE A C 16
ATOM 27653 O O . ILE A 1 44 ? 0.080 -10.379 -1.083 1.00 0.00 44 ILE A O 16
ATOM 27669 N N . THR A 1 45 ? 1.921 -9.201 -1.618 1.00 0.00 45 THR A N 16
ATOM 27670 C CA . THR A 1 45 ? 2.405 -10.185 -2.579 1.00 0.00 45 THR A CA 16
ATOM 27671 C C . THR A 1 45 ? 3.585 -10.969 -2.016 1.00 0.00 45 THR A C 16
ATOM 27672 O O . THR A 1 45 ? 3.555 -12.198 -1.955 1.00 0.00 45 THR A O 16
ATOM 27683 N N . THR A 1 46 ? 4.625 -10.250 -1.605 1.00 0.00 46 THR A N 16
ATOM 27684 C CA . THR A 1 46 ? 5.816 -10.878 -1.048 1.00 0.00 46 THR A CA 16
ATOM 27685 C C . THR A 1 46 ? 5.511 -11.546 0.288 1.00 0.00 46 THR A C 16
ATOM 27686 O O . THR A 1 46 ? 6.282 -12.380 0.765 1.00 0.00 46 THR A O 16
ATOM 27697 N N . ILE A 1 47 ? 4.384 -11.176 0.886 1.00 0.00 47 ILE A N 16
ATOM 27698 C CA . ILE A 1 47 ? 3.977 -11.742 2.166 1.00 0.00 47 ILE A CA 16
ATOM 27699 C C . ILE A 1 47 ? 2.549 -12.274 2.103 1.00 0.00 47 ILE A C 16
ATOM 27700 O O . ILE A 1 47 ? 1.628 -11.565 1.701 1.00 0.00 47 ILE A O 16
ATOM 27716 N N . SER A 1 48 ? 2.373 -13.529 2.506 1.00 0.00 48 SER A N 16
ATOM 27717 C CA . SER A 1 48 ? 1.058 -14.158 2.494 1.00 0.00 48 SER A CA 16
ATOM 27718 C C . SER A 1 48 ? 0.511 -14.300 3.911 1.00 0.00 48 SER A C 16
ATOM 27719 O O . SER A 1 48 ? -0.702 -14.339 4.118 1.00 0.00 48 SER A O 16
ATOM 27727 N N . ASP A 1 49 ? 1.414 -14.376 4.882 1.00 0.00 49 ASP A N 16
ATOM 27728 C CA . ASP A 1 49 ? 1.023 -14.512 6.280 1.00 0.00 49 ASP A CA 16
ATOM 27729 C C . ASP A 1 49 ? 1.412 -13.270 7.077 1.00 0.00 49 ASP A C 16
ATOM 27730 O O . ASP A 1 49 ? 2.432 -13.238 7.765 1.00 0.00 49 ASP A O 16
ATOM 27739 N N . PRO A 1 50 ? 0.580 -12.222 6.982 1.00 0.00 50 PRO A N 16
ATOM 27740 C CA . PRO A 1 50 ? 0.816 -10.959 7.686 1.00 0.00 50 PRO A CA 16
ATOM 27741 C C . PRO A 1 50 ? 0.632 -11.091 9.194 1.00 0.00 50 PRO A C 16
ATOM 27742 O O . PRO A 1 50 ? -0.187 -11.883 9.660 1.00 0.00 50 PRO A O 16
ATOM 27753 N N . MET A 1 51 ? 1.399 -10.313 9.950 1.00 0.00 51 MET A N 16
ATOM 27754 C CA . MET A 1 51 ? 1.318 -10.343 11.406 1.00 0.00 51 MET A CA 16
ATOM 27755 C C . MET A 1 51 ? 0.392 -9.247 11.922 1.00 0.00 51 MET A C 16
ATOM 27756 O O . MET A 1 51 ? 0.010 -8.345 11.178 1.00 0.00 51 MET A O 16
ATOM 27770 N N . GLU A 1 52 ? 0.036 -9.332 13.200 1.00 0.00 52 GLU A N 16
ATOM 27771 C CA . GLU A 1 52 ? -0.846 -8.347 13.813 1.00 0.00 52 GLU A CA 16
ATOM 27772 C C . GLU A 1 52 ? -0.232 -6.952 13.750 1.00 0.00 52 GLU A C 16
ATOM 27773 O O . GLU A 1 52 ? -0.822 -6.029 13.191 1.00 0.00 52 GLU A O 16
ATOM 27785 N N . GLU A 1 53 ? 0.957 -6.808 14.327 1.00 0.00 53 GLU A N 16
ATOM 27786 C CA . GLU A 1 53 ? 1.650 -5.525 14.336 1.00 0.00 53 GLU A CA 16
ATOM 27787 C C . GLU A 1 53 ? 1.740 -4.945 12.928 1.00 0.00 53 GLU A C 16
ATOM 27788 O O . GLU A 1 53 ? 1.737 -3.728 12.744 1.00 0.00 53 GLU A O 16
ATOM 27800 N N . ASP A 1 54 ? 1.820 -5.825 11.936 1.00 0.00 54 ASP A N 16
ATOM 27801 C CA . ASP A 1 54 ? 1.910 -5.401 10.543 1.00 0.00 54 ASP A CA 16
ATOM 27802 C C . ASP A 1 54 ? 0.592 -4.793 10.073 1.00 0.00 54 ASP A C 16
ATOM 27803 O O . ASP A 1 54 ? 0.570 -3.701 9.503 1.00 0.00 54 ASP A O 16
ATOM 27812 N N . ILE A 1 55 ? -0.503 -5.505 10.318 1.00 0.00 55 ILE A N 16
ATOM 27813 C CA . ILE A 1 55 ? -1.823 -5.034 9.920 1.00 0.00 55 ILE A CA 16
ATOM 27814 C C . ILE A 1 55 ? -2.218 -3.784 10.697 1.00 0.00 55 ILE A C 16
ATOM 27815 O O . ILE A 1 55 ? -2.759 -2.832 10.132 1.00 0.00 55 ILE A O 16
ATOM 27831 N N . LEU A 1 56 ? -1.945 -3.791 11.997 1.00 0.00 56 LEU A N 16
ATOM 27832 C CA . LEU A 1 56 ? -2.269 -2.655 12.854 1.00 0.00 56 LEU A CA 16
ATOM 27833 C C . LEU A 1 56 ? -1.716 -1.358 12.271 1.00 0.00 56 LEU A C 16
ATOM 27834 O O . LEU A 1 56 ? -2.373 -0.319 12.314 1.00 0.00 56 LEU A O 16
ATOM 27850 N N . GLN A 1 57 ? -0.506 -1.428 11.727 1.00 0.00 57 GLN A N 16
ATOM 27851 C CA . GLN A 1 57 ? 0.135 -0.260 11.136 1.00 0.00 57 GLN A CA 16
ATOM 27852 C C . GLN A 1 57 ? -0.768 0.384 10.089 1.00 0.00 57 GLN A C 16
ATOM 27853 O O . GLN A 1 57 ? -0.749 1.600 9.901 1.00 0.00 57 GLN A O 16
ATOM 27867 N N . VAL A 1 58 ? -1.561 -0.440 9.411 1.00 0.00 58 VAL A N 16
ATOM 27868 C CA . VAL A 1 58 ? -2.472 0.049 8.383 1.00 0.00 58 VAL A CA 16
ATOM 27869 C C . VAL A 1 58 ? -3.655 0.785 9.003 1.00 0.00 58 VAL A C 16
ATOM 27870 O O . VAL A 1 58 ? -4.159 1.757 8.439 1.00 0.00 58 VAL A O 16
ATOM 27883 N N . VAL A 1 59 ? -4.093 0.315 10.166 1.00 0.00 59 VAL A N 16
ATOM 27884 C CA . VAL A 1 59 ? -5.216 0.931 10.864 1.00 0.00 59 VAL A CA 16
ATOM 27885 C C . VAL A 1 59 ? -4.854 2.324 11.367 1.00 0.00 59 VAL A C 16
ATOM 27886 O O . VAL A 1 59 ? -5.563 3.294 11.101 1.00 0.00 59 VAL A O 16
ATOM 27899 N N . ARG A 1 60 ? -3.746 2.415 12.095 1.00 0.00 60 ARG A N 16
ATOM 27900 C CA . ARG A 1 60 ? -3.289 3.690 12.635 1.00 0.00 60 ARG A CA 16
ATOM 27901 C C . ARG A 1 60 ? -3.053 4.702 11.517 1.00 0.00 60 ARG A C 16
ATOM 27902 O O . ARG A 1 60 ? -3.129 5.911 11.735 1.00 0.00 60 ARG A O 16
ATOM 27923 N N . TYR A 1 61 ? -2.767 4.198 10.322 1.00 0.00 61 TYR A N 16
ATOM 27924 C CA . TYR A 1 61 ? -2.518 5.057 9.171 1.00 0.00 61 TYR A CA 16
ATOM 27925 C C . TYR A 1 61 ? -3.821 5.641 8.634 1.00 0.00 61 TYR A C 16
ATOM 27926 O O . TYR A 1 61 ? -3.945 6.854 8.457 1.00 0.00 61 TYR A O 16
ATOM 27944 N N . CYS A 1 62 ? -4.790 4.770 8.376 1.00 0.00 62 CYS A N 16
ATOM 27945 C CA . CYS A 1 62 ? -6.086 5.198 7.859 1.00 0.00 62 CYS A CA 16
ATOM 27946 C C . CYS A 1 62 ? -6.845 6.013 8.901 1.00 0.00 62 CYS A C 16
ATOM 27947 O O . CYS A 1 62 ? -7.401 7.068 8.597 1.00 0.00 62 CYS A O 16
ATOM 27955 N N . THR A 1 63 ? -6.866 5.514 10.135 1.00 0.00 63 THR A N 16
ATOM 27956 C CA . THR A 1 63 ? -7.559 6.194 11.221 1.00 0.00 63 THR A CA 16
ATOM 27957 C C . THR A 1 63 ? -7.098 7.641 11.349 1.00 0.00 63 THR A C 16
ATOM 27958 O O . THR A 1 63 ? -7.853 8.506 11.792 1.00 0.00 63 THR A O 16
ATOM 27969 N N . ASP A 1 64 ? -5.855 7.897 10.955 1.00 0.00 64 ASP A N 16
ATOM 27970 C CA . ASP A 1 64 ? -5.294 9.242 11.023 1.00 0.00 64 ASP A CA 16
ATOM 27971 C C . ASP A 1 64 ? -5.882 10.132 9.934 1.00 0.00 64 ASP A C 16
ATOM 27972 O O . ASP A 1 64 ? -6.137 11.317 10.155 1.00 0.00 64 ASP A O 16
ATOM 27981 N N . LEU A 1 65 ? -6.094 9.555 8.756 1.00 0.00 65 LEU A N 16
ATOM 27982 C CA . LEU A 1 65 ? -6.651 10.296 7.630 1.00 0.00 65 LEU A CA 16
ATOM 27983 C C . LEU A 1 65 ? -7.967 10.964 8.016 1.00 0.00 65 LEU A C 16
ATOM 27984 O O . LEU A 1 65 ? -8.295 12.044 7.522 1.00 0.00 65 LEU A O 16
ATOM 28000 N N . ILE A 1 66 ? -8.716 10.317 8.902 1.00 0.00 66 ILE A N 16
ATOM 28001 C CA . ILE A 1 66 ? -9.995 10.851 9.356 1.00 0.00 66 ILE A CA 16
ATOM 28002 C C . ILE A 1 66 ? -9.803 12.145 10.140 1.00 0.00 66 ILE A C 16
ATOM 28003 O O . ILE A 1 66 ? -10.478 13.141 9.884 1.00 0.00 66 ILE A O 16
ATOM 28019 N N . GLU A 1 67 ? -8.876 12.122 11.093 1.00 0.00 67 GLU A N 16
ATOM 28020 C CA . GLU A 1 67 ? -8.596 13.295 11.912 1.00 0.00 67 GLU A CA 16
ATOM 28021 C C . GLU A 1 67 ? -7.837 14.349 11.111 1.00 0.00 67 GLU A C 16
ATOM 28022 O O . GLU A 1 67 ? -7.944 15.545 11.383 1.00 0.00 67 GLU A O 16
ATOM 28034 N N . GLU A 1 68 ? -7.070 13.896 10.124 1.00 0.00 68 GLU A N 16
ATOM 28035 C CA . GLU A 1 68 ? -6.293 14.800 9.286 1.00 0.00 68 GLU A CA 16
ATOM 28036 C C . GLU A 1 68 ? -7.127 15.304 8.110 1.00 0.00 68 GLU A C 16
ATOM 28037 O O . GLU A 1 68 ? -6.718 16.216 7.390 1.00 0.00 68 GLU A O 16
ATOM 28049 N N . LYS A 1 69 ? -8.297 14.704 7.922 1.00 0.00 69 LYS A N 16
ATOM 28050 C CA . LYS A 1 69 ? -9.189 15.091 6.837 1.00 0.00 69 LYS A CA 16
ATOM 28051 C C . LYS A 1 69 ? -8.549 14.813 5.480 1.00 0.00 69 LYS A C 16
ATOM 28052 O O . LYS A 1 69 ? -8.631 15.632 4.565 1.00 0.00 69 LYS A O 16
ATOM 28071 N N . ASP A 1 70 ? -7.915 13.652 5.358 1.00 0.00 70 ASP A N 16
ATOM 28072 C CA . ASP A 1 70 ? -7.263 13.264 4.112 1.00 0.00 70 ASP A CA 16
ATOM 28073 C C . ASP A 1 70 ? -7.934 12.034 3.508 1.00 0.00 70 ASP A C 16
ATOM 28074 O O . ASP A 1 70 ? -7.272 11.180 2.919 1.00 0.00 70 ASP A O 16
ATOM 28083 N N . LEU A 1 71 ? -9.251 11.951 3.659 1.00 0.00 71 LEU A N 16
ATOM 28084 C CA . LEU A 1 71 ? -10.012 10.825 3.128 1.00 0.00 71 LEU A CA 16
ATOM 28085 C C . LEU A 1 71 ? -9.817 10.697 1.621 1.00 0.00 71 LEU A C 16
ATOM 28086 O O . LEU A 1 71 ? -10.103 9.654 1.035 1.00 0.00 71 LEU A O 16
ATOM 28102 N N . GLU A 1 72 ? -9.327 11.766 1.000 1.00 0.00 72 GLU A N 16
ATOM 28103 C CA . GLU A 1 72 ? -9.093 11.772 -0.439 1.00 0.00 72 GLU A CA 16
ATOM 28104 C C . GLU A 1 72 ? -8.294 10.544 -0.866 1.00 0.00 72 GLU A C 16
ATOM 28105 O O . GLU A 1 72 ? -8.716 9.787 -1.740 1.00 0.00 72 GLU A O 16
ATOM 28117 N N . LYS A 1 73 ? -7.137 10.352 -0.241 1.00 0.00 73 LYS A N 16
ATOM 28118 C CA . LYS A 1 73 ? -6.278 9.217 -0.553 1.00 0.00 73 LYS A CA 16
ATOM 28119 C C . LYS A 1 73 ? -6.790 7.946 0.117 1.00 0.00 73 LYS A C 16
ATOM 28120 O O . LYS A 1 73 ? -6.481 6.835 -0.317 1.00 0.00 73 LYS A O 16
ATOM 28139 N N . LEU A 1 74 ? -7.574 8.116 1.176 1.00 0.00 74 LEU A N 16
ATOM 28140 C CA . LEU A 1 74 ? -8.131 6.983 1.906 1.00 0.00 74 LEU A CA 16
ATOM 28141 C C . LEU A 1 74 ? -8.872 6.040 0.965 1.00 0.00 74 LEU A C 16
ATOM 28142 O O . LEU A 1 74 ? -8.609 4.837 0.940 1.00 0.00 74 LEU A O 16
ATOM 28158 N N . ASP A 1 75 ? -9.799 6.594 0.190 1.00 0.00 75 ASP A N 16
ATOM 28159 C CA . ASP A 1 75 ? -10.577 5.804 -0.756 1.00 0.00 75 ASP A CA 16
ATOM 28160 C C . ASP A 1 75 ? -9.670 5.156 -1.798 1.00 0.00 75 ASP A C 16
ATOM 28161 O O . ASP A 1 75 ? -9.993 4.103 -2.349 1.00 0.00 75 ASP A O 16
ATOM 28170 N N . LEU A 1 76 ? -8.537 5.794 -2.066 1.00 0.00 76 LEU A N 16
ATOM 28171 C CA . LEU A 1 76 ? -7.583 5.281 -3.044 1.00 0.00 76 LEU A CA 16
ATOM 28172 C C . LEU A 1 76 ? -6.784 4.117 -2.467 1.00 0.00 76 LEU A C 16
ATOM 28173 O O . LEU A 1 76 ? -6.583 3.099 -3.129 1.00 0.00 76 LEU A O 16
ATOM 28189 N N . VAL A 1 77 ? -6.333 4.272 -1.226 1.00 0.00 77 VAL A N 16
ATOM 28190 C CA . VAL A 1 77 ? -5.560 3.233 -0.557 1.00 0.00 77 VAL A CA 16
ATOM 28191 C C . VAL A 1 77 ? -6.434 2.032 -0.214 1.00 0.00 77 VAL A C 16
ATOM 28192 O O . VAL A 1 77 ? -6.013 0.884 -0.355 1.00 0.00 77 VAL A O 16
ATOM 28205 N N . ILE A 1 78 ? -7.654 2.306 0.238 1.00 0.00 78 ILE A N 16
ATOM 28206 C CA . ILE A 1 78 ? -8.589 1.248 0.600 1.00 0.00 78 ILE A CA 16
ATOM 28207 C C . ILE A 1 78 ? -8.982 0.419 -0.619 1.00 0.00 78 ILE A C 16
ATOM 28208 O O . ILE A 1 78 ? -8.868 -0.806 -0.613 1.00 0.00 78 ILE A O 16
ATOM 28224 N N . LYS A 1 79 ? -9.442 1.098 -1.664 1.00 0.00 79 LYS A N 16
ATOM 28225 C CA . LYS A 1 79 ? -9.849 0.427 -2.894 1.00 0.00 79 LYS A CA 16
ATOM 28226 C C . LYS A 1 79 ? -8.660 -0.259 -3.559 1.00 0.00 79 LYS A C 16
ATOM 28227 O O . LYS A 1 79 ? -8.825 -1.224 -4.305 1.00 0.00 79 LYS A O 16
ATOM 28246 N N . TYR A 1 80 ? -7.462 0.246 -3.283 1.00 0.00 80 TYR A N 16
ATOM 28247 C CA . TYR A 1 80 ? -6.246 -0.317 -3.856 1.00 0.00 80 TYR A CA 16
ATOM 28248 C C . TYR A 1 80 ? -5.800 -1.553 -3.080 1.00 0.00 80 TYR A C 16
ATOM 28249 O O . TYR A 1 80 ? -5.416 -2.563 -3.669 1.00 0.00 80 TYR A O 16
ATOM 28267 N N . MET A 1 81 ? -5.854 -1.464 -1.755 1.00 0.00 81 MET A N 16
ATOM 28268 C CA . MET A 1 81 ? -5.457 -2.575 -0.898 1.00 0.00 81 MET A CA 16
ATOM 28269 C C . MET A 1 81 ? -6.517 -3.673 -0.906 1.00 0.00 81 MET A C 16
ATOM 28270 O O . MET A 1 81 ? -6.201 -4.855 -0.778 1.00 0.00 81 MET A O 16
ATOM 28284 N N . LYS A 1 82 ? -7.774 -3.274 -1.059 1.00 0.00 82 LYS A N 16
ATOM 28285 C CA . LYS A 1 82 ? -8.881 -4.223 -1.085 1.00 0.00 82 LYS A CA 16
ATOM 28286 C C . LYS A 1 82 ? -8.872 -5.033 -2.377 1.00 0.00 82 LYS A C 16
ATOM 28287 O O . LYS A 1 82 ? -9.270 -6.198 -2.394 1.00 0.00 82 LYS A O 16
ATOM 28306 N N . ARG A 1 83 ? -8.415 -4.409 -3.458 1.00 0.00 83 ARG A N 16
ATOM 28307 C CA . ARG A 1 83 ? -8.354 -5.072 -4.755 1.00 0.00 83 ARG A CA 16
ATOM 28308 C C . ARG A 1 83 ? -7.251 -6.127 -4.775 1.00 0.00 83 ARG A C 16
ATOM 28309 O O . ARG A 1 83 ? -7.339 -7.120 -5.498 1.00 0.00 83 ARG A O 16
ATOM 28330 N N . LEU A 1 84 ? -6.213 -5.906 -3.976 1.00 0.00 84 LEU A N 16
ATOM 28331 C CA . LEU A 1 84 ? -5.092 -6.836 -3.902 1.00 0.00 84 LEU A CA 16
ATOM 28332 C C . LEU A 1 84 ? -5.406 -7.992 -2.957 1.00 0.00 84 LEU A C 16
ATOM 28333 O O . LEU A 1 84 ? -5.328 -9.159 -3.341 1.00 0.00 84 LEU A O 16
ATOM 28349 N N . MET A 1 85 ? -5.763 -7.659 -1.722 1.00 0.00 85 MET A N 16
ATOM 28350 C CA . MET A 1 85 ? -6.093 -8.671 -0.724 1.00 0.00 85 MET A CA 16
ATOM 28351 C C . MET A 1 85 ? -7.204 -9.587 -1.224 1.00 0.00 85 MET A C 16
ATOM 28352 O O . MET A 1 85 ? -7.312 -10.736 -0.797 1.00 0.00 85 MET A O 16
ATOM 28366 N N . GLN A 1 86 ? -8.029 -9.070 -2.130 1.00 0.00 86 GLN A N 16
ATOM 28367 C CA . GLN A 1 86 ? -9.132 -9.843 -2.688 1.00 0.00 86 GLN A CA 16
ATOM 28368 C C . GLN A 1 86 ? -8.644 -10.768 -3.797 1.00 0.00 86 GLN A C 16
ATOM 28369 O O . GLN A 1 86 ? -9.054 -11.925 -3.878 1.00 0.00 86 GLN A O 16
ATOM 28383 N N . GLN A 1 87 ? -7.767 -10.248 -4.650 1.00 0.00 87 GLN A N 16
ATOM 28384 C CA . GLN A 1 87 ? -7.224 -11.028 -5.757 1.00 0.00 87 GLN A CA 16
ATOM 28385 C C . GLN A 1 87 ? -6.015 -11.843 -5.306 1.00 0.00 87 GLN A C 16
ATOM 28386 O O . GLN A 1 87 ? -5.364 -12.503 -6.115 1.00 0.00 87 GLN A O 16
ATOM 28400 N N . SER A 1 88 ? -5.722 -11.791 -4.011 1.00 0.00 88 SER A N 16
ATOM 28401 C CA . SER A 1 88 ? -4.589 -12.521 -3.454 1.00 0.00 88 SER A CA 16
ATOM 28402 C C . SER A 1 88 ? -4.795 -14.026 -3.586 1.00 0.00 88 SER A C 16
ATOM 28403 O O . SER A 1 88 ? -5.790 -14.482 -4.150 1.00 0.00 88 SER A O 16
ATOM 28411 N N . VAL A 1 89 ? -3.846 -14.796 -3.062 1.00 0.00 89 VAL A N 16
ATOM 28412 C CA . VAL A 1 89 ? -3.923 -16.251 -3.119 1.00 0.00 89 VAL A CA 16
ATOM 28413 C C . VAL A 1 89 ? -4.418 -16.828 -1.798 1.00 0.00 89 VAL A C 16
ATOM 28414 O O . VAL A 1 89 ? -5.078 -17.866 -1.772 1.00 0.00 89 VAL A O 16
ATOM 28427 N N . GLU A 1 90 ? -4.095 -16.148 -0.703 1.00 0.00 90 GLU A N 16
ATOM 28428 C CA . GLU A 1 90 ? -4.508 -16.593 0.622 1.00 0.00 90 GLU A CA 16
ATOM 28429 C C . GLU A 1 90 ? -5.842 -15.966 1.017 1.00 0.00 90 GLU A C 16
ATOM 28430 O O . GLU A 1 90 ? -6.060 -14.771 0.821 1.00 0.00 90 GLU A O 16
ATOM 28442 N N . SER A 1 91 ? -6.732 -16.782 1.573 1.00 0.00 91 SER A N 16
ATOM 28443 C CA . SER A 1 91 ? -8.046 -16.310 1.991 1.00 0.00 91 SER A CA 16
ATOM 28444 C C . SER A 1 91 ? -7.938 -15.429 3.230 1.00 0.00 91 SER A C 16
ATOM 28445 O O . SER A 1 91 ? -8.808 -14.599 3.495 1.00 0.00 91 SER A O 16
ATOM 28453 N N . VAL A 1 92 ? -6.862 -15.615 3.990 1.00 0.00 92 VAL A N 16
ATOM 28454 C CA . VAL A 1 92 ? -6.638 -14.838 5.202 1.00 0.00 92 VAL A CA 16
ATOM 28455 C C . VAL A 1 92 ? -6.536 -13.349 4.890 1.00 0.00 92 VAL A C 16
ATOM 28456 O O . VAL A 1 92 ? -6.871 -12.506 5.721 1.00 0.00 92 VAL A O 16
ATOM 28469 N N . TRP A 1 93 ? -6.072 -13.034 3.686 1.00 0.00 93 TRP A N 16
ATOM 28470 C CA . TRP A 1 93 ? -5.926 -11.646 3.263 1.00 0.00 93 TRP A CA 16
ATOM 28471 C C . TRP A 1 93 ? -7.282 -10.953 3.193 1.00 0.00 93 TRP A C 16
ATOM 28472 O O . TRP A 1 93 ? -7.404 -9.774 3.527 1.00 0.00 93 TRP A O 16
ATOM 28493 N N . ASN A 1 94 ? -8.298 -11.691 2.758 1.00 0.00 94 ASN A N 16
ATOM 28494 C CA . ASN A 1 94 ? -9.645 -11.146 2.645 1.00 0.00 94 ASN A CA 16
ATOM 28495 C C . ASN A 1 94 ? -10.133 -10.617 3.991 1.00 0.00 94 ASN A C 16
ATOM 28496 O O . ASN A 1 94 ? -10.746 -9.552 4.066 1.00 0.00 94 ASN A O 16
ATOM 28507 N N . MET A 1 95 ? -9.856 -11.369 5.051 1.00 0.00 95 MET A N 16
ATOM 28508 C CA . MET A 1 95 ? -10.265 -10.975 6.394 1.00 0.00 95 MET A CA 16
ATOM 28509 C C . MET A 1 95 ? -9.419 -9.812 6.901 1.00 0.00 95 MET A C 16
ATOM 28510 O O . MET A 1 95 ? -9.912 -8.939 7.616 1.00 0.00 95 MET A O 16
ATOM 28524 N N . ALA A 1 96 ? -8.145 -9.805 6.526 1.00 0.00 96 ALA A N 16
ATOM 28525 C CA . ALA A 1 96 ? -7.232 -8.747 6.942 1.00 0.00 96 ALA A CA 16
ATOM 28526 C C . ALA A 1 96 ? -7.794 -7.372 6.601 1.00 0.00 96 ALA A C 16
ATOM 28527 O O . ALA A 1 96 ? -7.753 -6.453 7.420 1.00 0.00 96 ALA A O 16
ATOM 28534 N N . PHE A 1 97 ? -8.319 -7.235 5.387 1.00 0.00 97 PHE A N 16
ATOM 28535 C CA . PHE A 1 97 ? -8.889 -5.971 4.938 1.00 0.00 97 PHE A CA 16
ATOM 28536 C C . PHE A 1 97 ? -10.036 -5.538 5.847 1.00 0.00 97 PHE A C 16
ATOM 28537 O O . PHE A 1 97 ? -10.126 -4.374 6.238 1.00 0.00 97 PHE A O 16
ATOM 28554 N N . ASP A 1 98 ? -10.910 -6.482 6.178 1.00 0.00 98 ASP A N 16
ATOM 28555 C CA . ASP A 1 98 ? -12.050 -6.199 7.040 1.00 0.00 98 ASP A CA 16
ATOM 28556 C C . ASP A 1 98 ? -11.588 -5.753 8.424 1.00 0.00 98 ASP A C 16
ATOM 28557 O O . ASP A 1 98 ? -12.178 -4.856 9.028 1.00 0.00 98 ASP A O 16
ATOM 28566 N N . PHE A 1 99 ? -10.530 -6.385 8.921 1.00 0.00 99 PHE A N 16
ATOM 28567 C CA . PHE A 1 99 ? -9.990 -6.054 10.235 1.00 0.00 99 PHE A CA 16
ATOM 28568 C C . PHE A 1 99 ? -9.649 -4.570 10.325 1.00 0.00 99 PHE A C 16
ATOM 28569 O O . PHE A 1 99 ? -10.024 -3.892 11.282 1.00 0.00 99 PHE A O 16
ATOM 28586 N N . ILE A 1 100 ? -8.934 -4.071 9.322 1.00 0.00 100 ILE A N 16
ATOM 28587 C CA . ILE A 1 100 ? -8.543 -2.667 9.286 1.00 0.00 100 ILE A CA 16
ATOM 28588 C C . ILE A 1 100 ? -9.764 -1.757 9.226 1.00 0.00 100 ILE A C 16
ATOM 28589 O O . ILE A 1 100 ? -9.807 -0.711 9.876 1.00 0.00 100 ILE A O 16
ATOM 28605 N N . LEU A 1 101 ? -10.758 -2.162 8.442 1.00 0.00 101 LEU A N 16
ATOM 28606 C CA . LEU A 1 101 ? -11.985 -1.384 8.297 1.00 0.00 101 LEU A CA 16
ATOM 28607 C C . LEU A 1 101 ? -12.782 -1.377 9.597 1.00 0.00 101 LEU A C 16
ATOM 28608 O O . LEU A 1 101 ? -13.415 -0.380 9.944 1.00 0.00 101 LEU A O 16
ATOM 28624 N N . ASP A 1 102 ? -12.745 -2.495 10.313 1.00 0.00 102 ASP A N 16
ATOM 28625 C CA . ASP A 1 102 ? -13.461 -2.618 11.578 1.00 0.00 102 ASP A CA 16
ATOM 28626 C C . ASP A 1 102 ? -12.973 -1.579 12.582 1.00 0.00 102 ASP A C 16
ATOM 28627 O O . ASP A 1 102 ? -13.713 -1.167 13.474 1.00 0.00 102 ASP A O 16
ATOM 28636 N N . ASN A 1 103 ? -11.721 -1.160 12.431 1.00 0.00 103 ASN A N 16
ATOM 28637 C CA . ASN A 1 103 ? -11.132 -0.170 13.326 1.00 0.00 103 ASN A CA 16
ATOM 28638 C C . ASN A 1 103 ? -11.181 1.222 12.705 1.00 0.00 103 ASN A C 16
ATOM 28639 O O . ASN A 1 103 ? -11.420 2.213 13.396 1.00 0.00 103 ASN A O 16
ATOM 28650 N N . VAL A 1 104 ? -10.956 1.289 11.397 1.00 0.00 104 VAL A N 16
ATOM 28651 C CA . VAL A 1 104 ? -10.976 2.561 10.682 1.00 0.00 104 VAL A CA 16
ATOM 28652 C C . VAL A 1 104 ? -12.403 3.067 10.503 1.00 0.00 104 VAL A C 16
ATOM 28653 O O . VAL A 1 104 ? -12.746 4.156 10.961 1.00 0.00 104 VAL A O 16
ATOM 28666 N N . GLN A 1 105 ? -13.229 2.268 9.834 1.00 0.00 105 GLN A N 16
ATOM 28667 C CA . GLN A 1 105 ? -14.620 2.637 9.594 1.00 0.00 105 GLN A CA 16
ATOM 28668 C C . GLN A 1 105 ? -15.288 3.103 10.883 1.00 0.00 105 GLN A C 16
ATOM 28669 O O . GLN A 1 105 ? -16.210 3.919 10.856 1.00 0.00 105 GLN A O 16
ATOM 28683 N N . VAL A 1 106 ? -14.819 2.580 12.011 1.00 0.00 106 VAL A N 16
ATOM 28684 C CA . VAL A 1 106 ? -15.372 2.943 13.310 1.00 0.00 106 VAL A CA 16
ATOM 28685 C C . VAL A 1 106 ? -15.002 4.374 13.684 1.00 0.00 106 VAL A C 16
ATOM 28686 O O . VAL A 1 106 ? -15.874 5.206 13.939 1.00 0.00 106 VAL A O 16
ATOM 28699 N N . VAL A 1 107 ? -13.703 4.655 13.715 1.00 0.00 107 VAL A N 16
ATOM 28700 C CA . VAL A 1 107 ? -13.217 5.987 14.056 1.00 0.00 107 VAL A CA 16
ATOM 28701 C C . VAL A 1 107 ? -13.651 7.013 13.015 1.00 0.00 107 VAL A C 16
ATOM 28702 O O . VAL A 1 107 ? -13.768 8.203 13.312 1.00 0.00 107 VAL A O 16
ATOM 28715 N N . LEU A 1 108 ? -13.888 6.545 11.795 1.00 0.00 108 LEU A N 16
ATOM 28716 C CA . LEU A 1 108 ? -14.310 7.423 10.708 1.00 0.00 108 LEU A CA 16
ATOM 28717 C C . LEU A 1 108 ? -15.765 7.844 10.882 1.00 0.00 108 LEU A C 16
ATOM 28718 O O . LEU A 1 108 ? -16.125 8.991 10.618 1.00 0.00 108 LEU A O 16
ATOM 28734 N N . GLN A 1 109 ? -16.597 6.909 11.329 1.00 0.00 109 GLN A N 16
ATOM 28735 C CA . GLN A 1 109 ? -18.013 7.185 11.540 1.00 0.00 109 GLN A CA 16
ATOM 28736 C C . GLN A 1 109 ? -18.210 8.188 12.671 1.00 0.00 109 GLN A C 16
ATOM 28737 O O . GLN A 1 109 ? -19.047 9.086 12.577 1.00 0.00 109 GLN A O 16
ATOM 28751 N N . GLN A 1 110 ? -17.436 8.028 13.739 1.00 0.00 110 GLN A N 16
ATOM 28752 C CA . GLN A 1 110 ? -17.526 8.921 14.889 1.00 0.00 110 GLN A CA 16
ATOM 28753 C C . GLN A 1 110 ? -17.142 10.345 14.504 1.00 0.00 110 GLN A C 16
ATOM 28754 O O . GLN A 1 110 ? -17.418 11.295 15.239 1.00 0.00 110 GLN A O 16
ATOM 28768 N N . THR A 1 111 ? -16.502 10.489 13.348 1.00 0.00 111 THR A N 16
ATOM 28769 C CA . THR A 1 111 ? -16.077 11.798 12.866 1.00 0.00 111 THR A CA 16
ATOM 28770 C C . THR A 1 111 ? -17.102 12.387 11.903 1.00 0.00 111 THR A C 16
ATOM 28771 O O . THR A 1 111 ? -17.663 13.454 12.155 1.00 0.00 111 THR A O 16
ATOM 28782 N N . TYR A 1 112 ? -17.342 11.687 10.800 1.00 0.00 112 TYR A N 16
ATOM 28783 C CA . TYR A 1 112 ? -18.298 12.143 9.799 1.00 0.00 112 TYR A CA 16
ATOM 28784 C C . TYR A 1 112 ? -19.613 11.378 9.912 1.00 0.00 112 TYR A C 16
ATOM 28785 O O . TYR A 1 112 ? -20.693 11.961 9.833 1.00 0.00 112 TYR A O 16
ATOM 28803 N N . GLY A 1 113 ? -19.512 10.066 10.099 1.00 0.00 113 GLY A N 16
ATOM 28804 C CA . GLY A 1 113 ? -20.699 9.239 10.221 1.00 0.00 113 GLY A CA 16
ATOM 28805 C C . GLY A 1 113 ? -20.889 8.317 9.033 1.00 0.00 113 GLY A C 16
ATOM 28806 O O . GLY A 1 113 ? -21.681 7.376 9.089 1.00 0.00 113 GLY A O 16
ATOM 28810 N N . SER A 1 114 ? -20.163 8.589 7.953 1.00 0.00 114 SER A N 16
ATOM 28811 C CA . SER A 1 114 ? -20.259 7.780 6.744 1.00 0.00 114 SER A CA 16
ATOM 28812 C C . SER A 1 114 ? -19.184 6.698 6.727 1.00 0.00 114 SER A C 16
ATOM 28813 O O . SER A 1 114 ? -18.445 6.523 7.696 1.00 0.00 114 SER A O 16
ATOM 28821 N N . THR A 1 115 ? -19.100 5.973 5.615 1.00 0.00 115 THR A N 16
ATOM 28822 C CA . THR A 1 115 ? -18.116 4.907 5.470 1.00 0.00 115 THR A CA 16
ATOM 28823 C C . THR A 1 115 ? -17.746 4.696 4.007 1.00 0.00 115 THR A C 16
ATOM 28824 O O . THR A 1 115 ? -18.234 5.403 3.124 1.00 0.00 115 THR A O 16
ATOM 28835 N N . LEU A 1 116 ? -16.881 3.720 3.755 1.00 0.00 116 LEU A N 16
ATOM 28836 C CA . LEU A 1 116 ? -16.445 3.416 2.396 1.00 0.00 116 LEU A CA 16
ATOM 28837 C C . LEU A 1 116 ? -17.247 2.257 1.814 1.00 0.00 116 LEU A C 16
ATOM 28838 O O . LEU A 1 116 ? -17.638 1.336 2.531 1.00 0.00 116 LEU A O 16
ATOM 28854 N N . LYS A 1 117 ? -17.488 2.308 0.509 1.00 0.00 117 LYS A N 16
ATOM 28855 C CA . LYS A 1 117 ? -18.241 1.262 -0.172 1.00 0.00 117 LYS A CA 16
ATOM 28856 C C . LYS A 1 117 ? -17.302 0.265 -0.844 1.00 0.00 117 LYS A C 16
ATOM 28857 O O . LYS A 1 117 ? -16.799 0.512 -1.939 1.00 0.00 117 LYS A O 16
ATOM 28876 N N . VAL A 1 118 ? -17.071 -0.863 -0.179 1.00 0.00 118 VAL A N 16
ATOM 28877 C CA . VAL A 1 118 ? -16.194 -1.899 -0.713 1.00 0.00 118 VAL A CA 16
ATOM 28878 C C . VAL A 1 118 ? -16.957 -3.198 -0.946 1.00 0.00 118 VAL A C 16
ATOM 28879 O O . VAL A 1 118 ? -17.294 -3.912 -0.001 1.00 0.00 118 VAL A O 16
ATOM 28892 N N . THR A 1 119 ? -17.228 -3.501 -2.212 1.00 0.00 119 THR A N 16
ATOM 28893 C CA . THR A 1 119 ? -17.952 -4.714 -2.570 1.00 0.00 119 THR A CA 16
ATOM 28894 C C . THR A 1 119 ? -17.203 -5.958 -2.103 1.00 0.00 119 THR A C 16
ATOM 28895 O O . THR A 1 119 ? -15.975 -5.942 -2.067 1.00 0.00 119 THR A O 16
ATOM 28906 N N . LYS B 2 7 ? 8.512 -6.538 15.812 1.00 0.00 207 LYS B N 16
ATOM 28907 C CA . LYS B 2 7 ? 8.780 -7.317 14.609 1.00 0.00 207 LYS B CA 16
ATOM 28908 C C . LYS B 2 7 ? 7.661 -7.143 13.587 1.00 0.00 207 LYS B C 16
ATOM 28909 O O . LYS B 2 7 ? 6.486 -7.332 13.901 1.00 0.00 207 LYS B O 16
ATOM 28928 N N . SER B 2 8 ? 8.035 -6.784 12.363 1.00 0.00 208 SER B N 16
ATOM 28929 C CA . SER B 2 8 ? 7.063 -6.582 11.296 1.00 0.00 208 SER B CA 16
ATOM 28930 C C . SER B 2 8 ? 7.763 -6.309 9.968 1.00 0.00 208 SER B C 16
ATOM 28931 O O . SER B 2 8 ? 8.983 -6.160 9.915 1.00 0.00 208 SER B O 16
ATOM 28939 N N . PHE B 2 9 ? 6.979 -6.245 8.895 1.00 0.00 209 PHE B N 16
ATOM 28940 C CA . PHE B 2 9 ? 7.523 -5.991 7.566 1.00 0.00 209 PHE B CA 16
ATOM 28941 C C . PHE B 2 9 ? 7.735 -4.497 7.342 1.00 0.00 209 PHE B C 16
ATOM 28942 O O . PHE B 2 9 ? 8.788 -4.072 6.865 1.00 0.00 209 PHE B O 16
ATOM 28959 N N . PHE B 2 10 ? 6.727 -3.703 7.689 1.00 0.00 210 PHE B N 16
ATOM 28960 C CA . PHE B 2 10 ? 6.801 -2.256 7.525 1.00 0.00 210 PHE B CA 16
ATOM 28961 C C . PHE B 2 10 ? 7.922 -1.669 8.378 1.00 0.00 210 PHE B C 16
ATOM 28962 O O . PHE B 2 10 ? 8.451 -0.600 8.076 1.00 0.00 210 PHE B O 16
ATOM 28979 N N . ASP B 2 11 ? 8.278 -2.376 9.444 1.00 0.00 211 ASP B N 16
ATOM 28980 C CA . ASP B 2 11 ? 9.336 -1.926 10.342 1.00 0.00 211 ASP B CA 16
ATOM 28981 C C . ASP B 2 11 ? 10.710 -2.160 9.723 1.00 0.00 211 ASP B C 16
ATOM 28982 O O . ASP B 2 11 ? 11.590 -1.302 9.795 1.00 0.00 211 ASP B O 16
ATOM 28991 N N . LYS B 2 12 ? 10.888 -3.329 9.114 1.00 0.00 212 LYS B N 16
ATOM 28992 C CA . LYS B 2 12 ? 12.155 -3.677 8.482 1.00 0.00 212 LYS B CA 16
ATOM 28993 C C . LYS B 2 12 ? 12.302 -2.975 7.135 1.00 0.00 212 LYS B C 16
ATOM 28994 O O . LYS B 2 12 ? 13.414 -2.768 6.649 1.00 0.00 212 LYS B O 16
ATOM 29013 N N . LYS B 2 13 ? 11.173 -2.611 6.538 1.00 0.00 213 LYS B N 16
ATOM 29014 C CA . LYS B 2 13 ? 11.175 -1.930 5.248 1.00 0.00 213 LYS B CA 16
ATOM 29015 C C . LYS B 2 13 ? 11.394 -0.430 5.425 1.00 0.00 213 LYS B C 16
ATOM 29016 O O . LYS B 2 13 ? 12.179 0.181 4.700 1.00 0.00 213 LYS B O 16
ATOM 29035 N N . ARG B 2 14 ? 10.697 0.155 6.393 1.00 0.00 214 ARG B N 16
ATOM 29036 C CA . ARG B 2 14 ? 10.816 1.582 6.665 1.00 0.00 214 ARG B CA 16
ATOM 29037 C C . ARG B 2 14 ? 12.246 1.943 7.059 1.00 0.00 214 ARG B C 16
ATOM 29038 O O . ARG B 2 14 ? 12.719 3.044 6.778 1.00 0.00 214 ARG B O 16
ATOM 29059 N N . SER B 2 15 ? 12.929 1.007 7.711 1.00 0.00 215 SER B N 16
ATOM 29060 C CA . SER B 2 15 ? 14.303 1.228 8.148 1.00 0.00 215 SER B CA 16
ATOM 29061 C C . SER B 2 15 ? 15.219 1.476 6.954 1.00 0.00 215 SER B C 16
ATOM 29062 O O . SER B 2 15 ? 16.099 2.335 7.002 1.00 0.00 215 SER B O 16
ATOM 29070 N N . GLU B 2 16 ? 15.004 0.718 5.883 1.00 0.00 216 GLU B N 16
ATOM 29071 C CA . GLU B 2 16 ? 15.811 0.855 4.677 1.00 0.00 216 GLU B CA 16
ATOM 29072 C C . GLU B 2 16 ? 15.563 2.204 4.007 1.00 0.00 216 GLU B C 16
ATOM 29073 O O . GLU B 2 16 ? 16.497 2.858 3.541 1.00 0.00 216 GLU B O 16
ATOM 29085 N N . ARG B 2 17 ? 14.300 2.612 3.962 1.00 0.00 217 ARG B N 16
ATOM 29086 C CA . ARG B 2 17 ? 13.928 3.881 3.347 1.00 0.00 217 ARG B CA 16
ATOM 29087 C C . ARG B 2 17 ? 14.644 5.044 4.027 1.00 0.00 217 ARG B C 16
ATOM 29088 O O . ARG B 2 17 ? 14.876 6.086 3.412 1.00 0.00 217 ARG B O 16
ATOM 29109 N N . ILE B 2 18 ? 14.992 4.858 5.295 1.00 0.00 218 ILE B N 16
ATOM 29110 C CA . ILE B 2 18 ? 15.683 5.892 6.057 1.00 0.00 218 ILE B CA 16
ATOM 29111 C C . ILE B 2 18 ? 17.175 5.901 5.743 1.00 0.00 218 ILE B C 16
ATOM 29112 O O . ILE B 2 18 ? 17.844 6.924 5.888 1.00 0.00 218 ILE B O 16
ATOM 29128 N N . SER B 2 19 ? 17.690 4.755 5.309 1.00 0.00 219 SER B N 16
ATOM 29129 C CA . SER B 2 19 ? 19.105 4.630 4.976 1.00 0.00 219 SER B CA 16
ATOM 29130 C C . SER B 2 19 ? 19.332 4.844 3.482 1.00 0.00 219 SER B C 16
ATOM 29131 O O . SER B 2 19 ? 19.831 5.888 3.062 1.00 0.00 219 SER B O 16
ATOM 29139 N N . ASN B 2 20 ? 18.960 3.848 2.686 1.00 0.00 220 ASN B N 16
ATOM 29140 C CA . ASN B 2 20 ? 19.123 3.925 1.238 1.00 0.00 220 ASN B CA 16
ATOM 29141 C C . ASN B 2 20 ? 18.381 2.787 0.545 1.00 0.00 220 ASN B C 16
ATOM 29142 O O . ASN B 2 20 ? 18.640 1.612 0.810 1.00 0.00 220 ASN B O 16
ATOM 29153 N N . ALA A 1 23 ? 3.801 14.016 12.922 1.00 0.00 23 ALA A N 17
ATOM 29154 C CA . ALA A 1 23 ? 2.493 13.579 13.393 1.00 0.00 23 ALA A CA 17
ATOM 29155 C C . ALA A 1 23 ? 1.513 13.435 12.235 1.00 0.00 23 ALA A C 17
ATOM 29156 O O . ALA A 1 23 ? 0.307 13.615 12.402 1.00 0.00 23 ALA A O 17
ATOM 29163 N N . ALA A 1 24 ? 2.037 13.111 11.057 1.00 0.00 24 ALA A N 17
ATOM 29164 C CA . ALA A 1 24 ? 1.209 12.942 9.870 1.00 0.00 24 ALA A CA 17
ATOM 29165 C C . ALA A 1 24 ? 1.024 11.466 9.536 1.00 0.00 24 ALA A C 17
ATOM 29166 O O . ALA A 1 24 ? 1.791 10.606 9.969 1.00 0.00 24 ALA A O 17
ATOM 29173 N N . PRO A 1 25 ? -0.018 11.164 8.746 1.00 0.00 25 PRO A N 17
ATOM 29174 C CA . PRO A 1 25 ? -0.326 9.791 8.334 1.00 0.00 25 PRO A CA 17
ATOM 29175 C C . PRO A 1 25 ? 0.703 9.232 7.358 1.00 0.00 25 PRO A C 17
ATOM 29176 O O . PRO A 1 25 ? 0.624 9.473 6.155 1.00 0.00 25 PRO A O 17
ATOM 29187 N N . ASN A 1 26 ? 1.667 8.485 7.885 1.00 0.00 26 ASN A N 17
ATOM 29188 C CA . ASN A 1 26 ? 2.712 7.892 7.058 1.00 0.00 26 ASN A CA 17
ATOM 29189 C C . ASN A 1 26 ? 2.800 6.386 7.288 1.00 0.00 26 ASN A C 17
ATOM 29190 O O . ASN A 1 26 ? 2.769 5.919 8.427 1.00 0.00 26 ASN A O 17
ATOM 29201 N N . LEU A 1 27 ? 2.908 5.632 6.201 1.00 0.00 27 LEU A N 17
ATOM 29202 C CA . LEU A 1 27 ? 3.000 4.179 6.282 1.00 0.00 27 LEU A CA 17
ATOM 29203 C C . LEU A 1 27 ? 4.437 3.711 6.072 1.00 0.00 27 LEU A C 17
ATOM 29204 O O . LEU A 1 27 ? 4.994 3.855 4.984 1.00 0.00 27 LEU A O 17
ATOM 29220 N N . ALA A 1 28 ? 5.030 3.151 7.121 1.00 0.00 28 ALA A N 17
ATOM 29221 C CA . ALA A 1 28 ? 6.401 2.658 7.050 1.00 0.00 28 ALA A CA 17
ATOM 29222 C C . ALA A 1 28 ? 7.359 3.764 6.621 1.00 0.00 28 ALA A C 17
ATOM 29223 O O . ALA A 1 28 ? 8.403 3.497 6.027 1.00 0.00 28 ALA A O 17
ATOM 29230 N N . GLY A 1 29 ? 6.998 5.006 6.926 1.00 0.00 29 GLY A N 17
ATOM 29231 C CA . GLY A 1 29 ? 7.837 6.133 6.563 1.00 0.00 29 GLY A CA 17
ATOM 29232 C C . GLY A 1 29 ? 7.463 6.725 5.218 1.00 0.00 29 GLY A C 17
ATOM 29233 O O . GLY A 1 29 ? 8.213 7.520 4.654 1.00 0.00 29 GLY A O 17
ATOM 29237 N N . ALA A 1 30 ? 6.302 6.335 4.704 1.00 0.00 30 ALA A N 17
ATOM 29238 C CA . ALA A 1 30 ? 5.831 6.832 3.417 1.00 0.00 30 ALA A CA 17
ATOM 29239 C C . ALA A 1 30 ? 4.687 7.825 3.598 1.00 0.00 30 ALA A C 17
ATOM 29240 O O . ALA A 1 30 ? 3.633 7.482 4.134 1.00 0.00 30 ALA A O 17
ATOM 29247 N N . VAL A 1 31 ? 4.902 9.058 3.150 1.00 0.00 31 VAL A N 17
ATOM 29248 C CA . VAL A 1 31 ? 3.889 10.100 3.262 1.00 0.00 31 VAL A CA 17
ATOM 29249 C C . VAL A 1 31 ? 3.070 10.211 1.981 1.00 0.00 31 VAL A C 17
ATOM 29250 O O . VAL A 1 31 ? 1.860 10.428 2.024 1.00 0.00 31 VAL A O 17
ATOM 29263 N N . GLU A 1 32 ? 3.740 10.059 0.843 1.00 0.00 32 GLU A N 17
ATOM 29264 C CA . GLU A 1 32 ? 3.073 10.142 -0.451 1.00 0.00 32 GLU A CA 17
ATOM 29265 C C . GLU A 1 32 ? 2.205 8.911 -0.697 1.00 0.00 32 GLU A C 17
ATOM 29266 O O . GLU A 1 32 ? 2.566 7.798 -0.315 1.00 0.00 32 GLU A O 17
ATOM 29278 N N . PHE A 1 33 ? 1.060 9.120 -1.338 1.00 0.00 33 PHE A N 17
ATOM 29279 C CA . PHE A 1 33 ? 0.140 8.029 -1.633 1.00 0.00 33 PHE A CA 17
ATOM 29280 C C . PHE A 1 33 ? 0.822 6.956 -2.477 1.00 0.00 33 PHE A C 17
ATOM 29281 O O . PHE A 1 33 ? 0.784 5.771 -2.143 1.00 0.00 33 PHE A O 17
ATOM 29298 N N . SER A 1 34 ? 1.444 7.379 -3.573 1.00 0.00 34 SER A N 17
ATOM 29299 C CA . SER A 1 34 ? 2.130 6.455 -4.468 1.00 0.00 34 SER A CA 17
ATOM 29300 C C . SER A 1 34 ? 3.096 5.564 -3.692 1.00 0.00 34 SER A C 17
ATOM 29301 O O . SER A 1 34 ? 3.247 4.380 -3.995 1.00 0.00 34 SER A O 17
ATOM 29309 N N . ASP A 1 35 ? 3.746 6.141 -2.688 1.00 0.00 35 ASP A N 17
ATOM 29310 C CA . ASP A 1 35 ? 4.696 5.400 -1.866 1.00 0.00 35 ASP A CA 17
ATOM 29311 C C . ASP A 1 35 ? 3.970 4.481 -0.889 1.00 0.00 35 ASP A C 17
ATOM 29312 O O . ASP A 1 35 ? 4.484 3.429 -0.510 1.00 0.00 35 ASP A O 17
ATOM 29321 N N . VAL A 1 36 ? 2.770 4.887 -0.483 1.00 0.00 36 VAL A N 17
ATOM 29322 C CA . VAL A 1 36 ? 1.973 4.102 0.450 1.00 0.00 36 VAL A CA 17
ATOM 29323 C C . VAL A 1 36 ? 1.387 2.869 -0.231 1.00 0.00 36 VAL A C 17
ATOM 29324 O O . VAL A 1 36 ? 1.497 1.754 0.279 1.00 0.00 36 VAL A O 17
ATOM 29337 N N . LYS A 1 37 ? 0.766 3.077 -1.386 1.00 0.00 37 LYS A N 17
ATOM 29338 C CA . LYS A 1 37 ? 0.164 1.983 -2.140 1.00 0.00 37 LYS A CA 17
ATOM 29339 C C . LYS A 1 37 ? 1.226 0.988 -2.596 1.00 0.00 37 LYS A C 17
ATOM 29340 O O . LYS A 1 37 ? 0.956 -0.206 -2.732 1.00 0.00 37 LYS A O 17
ATOM 29359 N N . THR A 1 38 ? 2.436 1.486 -2.832 1.00 0.00 38 THR A N 17
ATOM 29360 C CA . THR A 1 38 ? 3.538 0.642 -3.272 1.00 0.00 38 THR A CA 17
ATOM 29361 C C . THR A 1 38 ? 3.961 -0.329 -2.176 1.00 0.00 38 THR A C 17
ATOM 29362 O O . THR A 1 38 ? 4.261 -1.492 -2.443 1.00 0.00 38 THR A O 17
ATOM 29373 N N . LEU A 1 39 ? 3.981 0.157 -0.939 1.00 0.00 39 LEU A N 17
ATOM 29374 C CA . LEU A 1 39 ? 4.366 -0.668 0.201 1.00 0.00 39 LEU A CA 17
ATOM 29375 C C . LEU A 1 39 ? 3.338 -1.767 0.450 1.00 0.00 39 LEU A C 17
ATOM 29376 O O . LEU A 1 39 ? 3.689 -2.892 0.806 1.00 0.00 39 LEU A O 17
ATOM 29392 N N . LEU A 1 40 ? 2.066 -1.435 0.258 1.00 0.00 40 LEU A N 17
ATOM 29393 C CA . LEU A 1 40 ? 0.985 -2.393 0.459 1.00 0.00 40 LEU A CA 17
ATOM 29394 C C . LEU A 1 40 ? 0.974 -3.441 -0.649 1.00 0.00 40 LEU A C 17
ATOM 29395 O O . LEU A 1 40 ? 0.837 -4.636 -0.388 1.00 0.00 40 LEU A O 17
ATOM 29411 N N . LYS A 1 41 ? 1.119 -2.985 -1.888 1.00 0.00 41 LYS A N 17
ATOM 29412 C CA . LYS A 1 41 ? 1.129 -3.881 -3.038 1.00 0.00 41 LYS A CA 17
ATOM 29413 C C . LYS A 1 41 ? 2.155 -4.995 -2.851 1.00 0.00 41 LYS A C 17
ATOM 29414 O O . LYS A 1 41 ? 1.872 -6.163 -3.118 1.00 0.00 41 LYS A O 17
ATOM 29433 N N . GLU A 1 42 ? 3.345 -4.626 -2.387 1.00 0.00 42 GLU A N 17
ATOM 29434 C CA . GLU A 1 42 ? 4.411 -5.596 -2.164 1.00 0.00 42 GLU A CA 17
ATOM 29435 C C . GLU A 1 42 ? 4.171 -6.381 -0.878 1.00 0.00 42 GLU A C 17
ATOM 29436 O O . GLU A 1 42 ? 4.408 -7.588 -0.821 1.00 0.00 42 GLU A O 17
ATOM 29448 N N . TRP A 1 43 ? 3.700 -5.688 0.153 1.00 0.00 43 TRP A N 17
ATOM 29449 C CA . TRP A 1 43 ? 3.429 -6.320 1.439 1.00 0.00 43 TRP A CA 17
ATOM 29450 C C . TRP A 1 43 ? 2.318 -7.357 1.312 1.00 0.00 43 TRP A C 17
ATOM 29451 O O . TRP A 1 43 ? 2.128 -8.186 2.202 1.00 0.00 43 TRP A O 17
ATOM 29472 N N . ILE A 1 44 ? 1.591 -7.306 0.202 1.00 0.00 44 ILE A N 17
ATOM 29473 C CA . ILE A 1 44 ? 0.501 -8.243 -0.041 1.00 0.00 44 ILE A CA 17
ATOM 29474 C C . ILE A 1 44 ? 0.913 -9.319 -1.040 1.00 0.00 44 ILE A C 17
ATOM 29475 O O . ILE A 1 44 ? 0.216 -10.320 -1.215 1.00 0.00 44 ILE A O 17
ATOM 29491 N N . THR A 1 45 ? 2.051 -9.108 -1.693 1.00 0.00 45 THR A N 17
ATOM 29492 C CA . THR A 1 45 ? 2.558 -10.060 -2.673 1.00 0.00 45 THR A CA 17
ATOM 29493 C C . THR A 1 45 ? 3.732 -10.855 -2.114 1.00 0.00 45 THR A C 17
ATOM 29494 O O . THR A 1 45 ? 3.710 -12.086 -2.094 1.00 0.00 45 THR A O 17
ATOM 29505 N N . THR A 1 46 ? 4.759 -10.143 -1.659 1.00 0.00 46 THR A N 17
ATOM 29506 C CA . THR A 1 46 ? 5.943 -10.782 -1.098 1.00 0.00 46 THR A CA 17
ATOM 29507 C C . THR A 1 46 ? 5.626 -11.457 0.231 1.00 0.00 46 THR A C 17
ATOM 29508 O O . THR A 1 46 ? 6.433 -12.228 0.754 1.00 0.00 46 THR A O 17
ATOM 29519 N N . ILE A 1 47 ? 4.448 -11.166 0.771 1.00 0.00 47 ILE A N 17
ATOM 29520 C CA . ILE A 1 47 ? 4.025 -11.747 2.040 1.00 0.00 47 ILE A CA 17
ATOM 29521 C C . ILE A 1 47 ? 2.594 -12.269 1.954 1.00 0.00 47 ILE A C 17
ATOM 29522 O O . ILE A 1 47 ? 1.685 -11.553 1.535 1.00 0.00 47 ILE A O 17
ATOM 29538 N N . SER A 1 48 ? 2.402 -13.521 2.359 1.00 0.00 48 SER A N 17
ATOM 29539 C CA . SER A 1 48 ? 1.082 -14.140 2.327 1.00 0.00 48 SER A CA 17
ATOM 29540 C C . SER A 1 48 ? 0.512 -14.277 3.735 1.00 0.00 48 SER A C 17
ATOM 29541 O O . SER A 1 48 ? -0.704 -14.322 3.924 1.00 0.00 48 SER A O 17
ATOM 29549 N N . ASP A 1 49 ? 1.399 -14.343 4.722 1.00 0.00 49 ASP A N 17
ATOM 29550 C CA . ASP A 1 49 ? 0.987 -14.474 6.114 1.00 0.00 49 ASP A CA 17
ATOM 29551 C C . ASP A 1 49 ? 1.367 -13.232 6.913 1.00 0.00 49 ASP A C 17
ATOM 29552 O O . ASP A 1 49 ? 2.384 -13.195 7.605 1.00 0.00 49 ASP A O 17
ATOM 29561 N N . PRO A 1 50 ? 0.531 -12.187 6.815 1.00 0.00 50 PRO A N 17
ATOM 29562 C CA . PRO A 1 50 ? 0.758 -10.923 7.521 1.00 0.00 50 PRO A CA 17
ATOM 29563 C C . PRO A 1 50 ? 0.569 -11.058 9.028 1.00 0.00 50 PRO A C 17
ATOM 29564 O O . PRO A 1 50 ? -0.247 -11.854 9.491 1.00 0.00 50 PRO A O 17
ATOM 29575 N N . MET A 1 51 ? 1.328 -10.275 9.788 1.00 0.00 51 MET A N 17
ATOM 29576 C CA . MET A 1 51 ? 1.243 -10.307 11.243 1.00 0.00 51 MET A CA 17
ATOM 29577 C C . MET A 1 51 ? 0.271 -9.248 11.754 1.00 0.00 51 MET A C 17
ATOM 29578 O O . MET A 1 51 ? 0.129 -8.183 11.154 1.00 0.00 51 MET A O 17
ATOM 29592 N N . GLU A 1 52 ? -0.394 -9.548 12.865 1.00 0.00 52 GLU A N 17
ATOM 29593 C CA . GLU A 1 52 ? -1.353 -8.620 13.454 1.00 0.00 52 GLU A CA 17
ATOM 29594 C C . GLU A 1 52 ? -0.725 -7.244 13.656 1.00 0.00 52 GLU A C 17
ATOM 29595 O O . GLU A 1 52 ? -1.274 -6.231 13.222 1.00 0.00 52 GLU A O 17
ATOM 29607 N N . GLU A 1 53 ? 0.427 -7.217 14.318 1.00 0.00 53 GLU A N 17
ATOM 29608 C CA . GLU A 1 53 ? 1.128 -5.965 14.578 1.00 0.00 53 GLU A CA 17
ATOM 29609 C C . GLU A 1 53 ? 1.310 -5.166 13.292 1.00 0.00 53 GLU A C 17
ATOM 29610 O O . GLU A 1 53 ? 0.970 -3.984 13.229 1.00 0.00 53 GLU A O 17
ATOM 29622 N N . ASP A 1 54 ? 1.848 -5.818 12.267 1.00 0.00 54 ASP A N 17
ATOM 29623 C CA . ASP A 1 54 ? 2.075 -5.169 10.981 1.00 0.00 54 ASP A CA 17
ATOM 29624 C C . ASP A 1 54 ? 0.777 -4.593 10.427 1.00 0.00 54 ASP A C 17
ATOM 29625 O O . ASP A 1 54 ? 0.779 -3.550 9.769 1.00 0.00 54 ASP A O 17
ATOM 29634 N N . ILE A 1 55 ? -0.331 -5.276 10.695 1.00 0.00 55 ILE A N 17
ATOM 29635 C CA . ILE A 1 55 ? -1.636 -4.831 10.223 1.00 0.00 55 ILE A CA 17
ATOM 29636 C C . ILE A 1 55 ? -2.103 -3.595 10.981 1.00 0.00 55 ILE A C 17
ATOM 29637 O O . ILE A 1 55 ? -2.645 -2.659 10.392 1.00 0.00 55 ILE A O 17
ATOM 29653 N N . LEU A 1 56 ? -1.886 -3.594 12.292 1.00 0.00 56 LEU A N 17
ATOM 29654 C CA . LEU A 1 56 ? -2.283 -2.470 13.133 1.00 0.00 56 LEU A CA 17
ATOM 29655 C C . LEU A 1 56 ? -1.745 -1.157 12.575 1.00 0.00 56 LEU A C 17
ATOM 29656 O O . LEU A 1 56 ? -2.422 -0.130 12.618 1.00 0.00 56 LEU A O 17
ATOM 29672 N N . GLN A 1 57 ? -0.525 -1.198 12.051 1.00 0.00 57 GLN A N 17
ATOM 29673 C CA . GLN A 1 57 ? 0.103 -0.010 11.483 1.00 0.00 57 GLN A CA 17
ATOM 29674 C C . GLN A 1 57 ? -0.769 0.595 10.388 1.00 0.00 57 GLN A C 17
ATOM 29675 O O . GLN A 1 57 ? -0.781 1.811 10.190 1.00 0.00 57 GLN A O 17
ATOM 29689 N N . VAL A 1 58 ? -1.498 -0.260 9.677 1.00 0.00 58 VAL A N 17
ATOM 29690 C CA . VAL A 1 58 ? -2.374 0.190 8.603 1.00 0.00 58 VAL A CA 17
ATOM 29691 C C . VAL A 1 58 ? -3.595 0.916 9.156 1.00 0.00 58 VAL A C 17
ATOM 29692 O O . VAL A 1 58 ? -4.095 1.864 8.552 1.00 0.00 58 VAL A O 17
ATOM 29705 N N . VAL A 1 59 ? -4.073 0.462 10.311 1.00 0.00 59 VAL A N 17
ATOM 29706 C CA . VAL A 1 59 ? -5.236 1.068 10.949 1.00 0.00 59 VAL A CA 17
ATOM 29707 C C . VAL A 1 59 ? -4.925 2.481 11.428 1.00 0.00 59 VAL A C 17
ATOM 29708 O O . VAL A 1 59 ? -5.658 3.424 11.129 1.00 0.00 59 VAL A O 17
ATOM 29721 N N . ARG A 1 60 ? -3.834 2.621 12.174 1.00 0.00 60 ARG A N 17
ATOM 29722 C CA . ARG A 1 60 ? -3.426 3.919 12.696 1.00 0.00 60 ARG A CA 17
ATOM 29723 C C . ARG A 1 60 ? -3.164 4.905 11.560 1.00 0.00 60 ARG A C 17
ATOM 29724 O O . ARG A 1 60 ? -3.281 6.117 11.737 1.00 0.00 60 ARG A O 17
ATOM 29745 N N . TYR A 1 61 ? -2.808 4.374 10.395 1.00 0.00 61 TYR A N 17
ATOM 29746 C CA . TYR A 1 61 ? -2.526 5.206 9.231 1.00 0.00 61 TYR A CA 17
ATOM 29747 C C . TYR A 1 61 ? -3.816 5.750 8.625 1.00 0.00 61 TYR A C 17
ATOM 29748 O O . TYR A 1 61 ? -3.960 6.956 8.424 1.00 0.00 61 TYR A O 17
ATOM 29766 N N . CYS A 1 62 ? -4.750 4.851 8.336 1.00 0.00 62 CYS A N 17
ATOM 29767 C CA . CYS A 1 62 ? -6.030 5.240 7.753 1.00 0.00 62 CYS A CA 17
ATOM 29768 C C . CYS A 1 62 ? -6.852 6.059 8.741 1.00 0.00 62 CYS A C 17
ATOM 29769 O O . CYS A 1 62 ? -7.422 7.092 8.387 1.00 0.00 62 CYS A O 17
ATOM 29777 N N . THR A 1 63 ? -6.913 5.590 9.984 1.00 0.00 63 THR A N 17
ATOM 29778 C CA . THR A 1 63 ? -7.668 6.278 11.024 1.00 0.00 63 THR A CA 17
ATOM 29779 C C . THR A 1 63 ? -7.206 7.723 11.175 1.00 0.00 63 THR A C 17
ATOM 29780 O O . THR A 1 63 ? -7.969 8.586 11.611 1.00 0.00 63 THR A O 17
ATOM 29791 N N . ASP A 1 64 ? -5.955 7.980 10.810 1.00 0.00 64 ASP A N 17
ATOM 29792 C CA . ASP A 1 64 ? -5.392 9.323 10.904 1.00 0.00 64 ASP A CA 17
ATOM 29793 C C . ASP A 1 64 ? -5.959 10.227 9.814 1.00 0.00 64 ASP A C 17
ATOM 29794 O O . ASP A 1 64 ? -6.218 11.409 10.045 1.00 0.00 64 ASP A O 17
ATOM 29803 N N . LEU A 1 65 ? -6.152 9.665 8.626 1.00 0.00 65 LEU A N 17
ATOM 29804 C CA . LEU A 1 65 ? -6.688 10.420 7.499 1.00 0.00 65 LEU A CA 17
ATOM 29805 C C . LEU A 1 65 ? -8.015 11.078 7.867 1.00 0.00 65 LEU A C 17
ATOM 29806 O O . LEU A 1 65 ? -8.309 12.190 7.428 1.00 0.00 65 LEU A O 17
ATOM 29822 N N . ILE A 1 66 ? -8.809 10.384 8.675 1.00 0.00 66 ILE A N 17
ATOM 29823 C CA . ILE A 1 66 ? -10.102 10.901 9.104 1.00 0.00 66 ILE A CA 17
ATOM 29824 C C . ILE A 1 66 ? -9.941 12.192 9.899 1.00 0.00 66 ILE A C 17
ATOM 29825 O O . ILE A 1 66 ? -10.657 13.167 9.670 1.00 0.00 66 ILE A O 17
ATOM 29841 N N . GLU A 1 67 ? -8.994 12.192 10.832 1.00 0.00 67 GLU A N 17
ATOM 29842 C CA . GLU A 1 67 ? -8.737 13.365 11.660 1.00 0.00 67 GLU A CA 17
ATOM 29843 C C . GLU A 1 67 ? -8.017 14.447 10.862 1.00 0.00 67 GLU A C 17
ATOM 29844 O O . GLU A 1 67 ? -8.232 15.639 11.079 1.00 0.00 67 GLU A O 17
ATOM 29856 N N . GLU A 1 68 ? -7.158 14.023 9.940 1.00 0.00 68 GLU A N 17
ATOM 29857 C CA . GLU A 1 68 ? -6.404 14.955 9.111 1.00 0.00 68 GLU A CA 17
ATOM 29858 C C . GLU A 1 68 ? -7.241 15.430 7.927 1.00 0.00 68 GLU A C 17
ATOM 29859 O O . GLU A 1 68 ? -6.834 16.321 7.181 1.00 0.00 68 GLU A O 17
ATOM 29871 N N . LYS A 1 69 ? -8.414 14.827 7.759 1.00 0.00 69 LYS A N 17
ATOM 29872 C CA . LYS A 1 69 ? -9.310 15.186 6.667 1.00 0.00 69 LYS A CA 17
ATOM 29873 C C . LYS A 1 69 ? -8.671 14.880 5.316 1.00 0.00 69 LYS A C 17
ATOM 29874 O O . LYS A 1 69 ? -8.805 15.652 4.365 1.00 0.00 69 LYS A O 17
ATOM 29893 N N . ASP A 1 70 ? -7.979 13.748 5.236 1.00 0.00 70 ASP A N 17
ATOM 29894 C CA . ASP A 1 70 ? -7.323 13.338 4.001 1.00 0.00 70 ASP A CA 17
ATOM 29895 C C . ASP A 1 70 ? -7.981 12.089 3.423 1.00 0.00 70 ASP A C 17
ATOM 29896 O O . ASP A 1 70 ? -7.307 11.219 2.870 1.00 0.00 70 ASP A O 17
ATOM 29905 N N . LEU A 1 71 ? -9.300 12.007 3.557 1.00 0.00 71 LEU A N 17
ATOM 29906 C CA . LEU A 1 71 ? -10.050 10.863 3.051 1.00 0.00 71 LEU A CA 17
ATOM 29907 C C . LEU A 1 71 ? -9.754 10.630 1.573 1.00 0.00 71 LEU A C 17
ATOM 29908 O O . LEU A 1 71 ? -9.924 9.522 1.064 1.00 0.00 71 LEU A O 17
ATOM 29924 N N . GLU A 1 72 ? -9.308 11.680 0.890 1.00 0.00 72 GLU A N 17
ATOM 29925 C CA . GLU A 1 72 ? -8.987 11.587 -0.529 1.00 0.00 72 GLU A CA 17
ATOM 29926 C C . GLU A 1 72 ? -8.073 10.397 -0.803 1.00 0.00 72 GLU A C 17
ATOM 29927 O O . GLU A 1 72 ? -8.329 9.597 -1.703 1.00 0.00 72 GLU A O 17
ATOM 29939 N N . LYS A 1 73 ? -7.004 10.287 -0.022 1.00 0.00 73 LYS A N 17
ATOM 29940 C CA . LYS A 1 73 ? -6.050 9.195 -0.178 1.00 0.00 73 LYS A CA 17
ATOM 29941 C C . LYS A 1 73 ? -6.582 7.913 0.455 1.00 0.00 73 LYS A C 17
ATOM 29942 O O . LYS A 1 73 ? -6.166 6.811 0.094 1.00 0.00 73 LYS A O 17
ATOM 29961 N N . LEU A 1 74 ? -7.503 8.064 1.400 1.00 0.00 74 LEU A N 17
ATOM 29962 C CA . LEU A 1 74 ? -8.093 6.918 2.083 1.00 0.00 74 LEU A CA 17
ATOM 29963 C C . LEU A 1 74 ? -8.815 6.007 1.095 1.00 0.00 74 LEU A C 17
ATOM 29964 O O . LEU A 1 74 ? -8.449 4.844 0.925 1.00 0.00 74 LEU A O 17
ATOM 29980 N N . ASP A 1 75 ? -9.841 6.546 0.444 1.00 0.00 75 ASP A N 17
ATOM 29981 C CA . ASP A 1 75 ? -10.613 5.783 -0.531 1.00 0.00 75 ASP A CA 17
ATOM 29982 C C . ASP A 1 75 ? -9.698 5.164 -1.584 1.00 0.00 75 ASP A C 17
ATOM 29983 O O . ASP A 1 75 ? -10.009 4.117 -2.153 1.00 0.00 75 ASP A O 17
ATOM 29992 N N . LEU A 1 76 ? -8.570 5.819 -1.839 1.00 0.00 76 LEU A N 17
ATOM 29993 C CA . LEU A 1 76 ? -7.611 5.334 -2.824 1.00 0.00 76 LEU A CA 17
ATOM 29994 C C . LEU A 1 76 ? -6.801 4.167 -2.267 1.00 0.00 76 LEU A C 17
ATOM 29995 O O . LEU A 1 76 ? -6.602 3.157 -2.943 1.00 0.00 76 LEU A O 17
ATOM 30011 N N . VAL A 1 77 ? -6.337 4.312 -1.031 1.00 0.00 77 VAL A N 17
ATOM 30012 C CA . VAL A 1 77 ? -5.552 3.270 -0.381 1.00 0.00 77 VAL A CA 17
ATOM 30013 C C . VAL A 1 77 ? -6.415 2.057 -0.051 1.00 0.00 77 VAL A C 17
ATOM 30014 O O . VAL A 1 77 ? -5.944 0.920 -0.088 1.00 0.00 77 VAL A O 17
ATOM 30027 N N . ILE A 1 78 ? -7.680 2.308 0.270 1.00 0.00 78 ILE A N 17
ATOM 30028 C CA . ILE A 1 78 ? -8.609 1.235 0.605 1.00 0.00 78 ILE A CA 17
ATOM 30029 C C . ILE A 1 78 ? -8.957 0.405 -0.626 1.00 0.00 78 ILE A C 17
ATOM 30030 O O . ILE A 1 78 ? -8.784 -0.814 -0.635 1.00 0.00 78 ILE A O 17
ATOM 30046 N N . LYS A 1 79 ? -9.445 1.073 -1.665 1.00 0.00 79 LYS A N 17
ATOM 30047 C CA . LYS A 1 79 ? -9.814 0.398 -2.904 1.00 0.00 79 LYS A CA 17
ATOM 30048 C C . LYS A 1 79 ? -8.599 -0.259 -3.549 1.00 0.00 79 LYS A C 17
ATOM 30049 O O . LYS A 1 79 ? -8.730 -1.229 -4.297 1.00 0.00 79 LYS A O 17
ATOM 30068 N N . TYR A 1 80 ? -7.418 0.270 -3.251 1.00 0.00 80 TYR A N 17
ATOM 30069 C CA . TYR A 1 80 ? -6.179 -0.265 -3.803 1.00 0.00 80 TYR A CA 17
ATOM 30070 C C . TYR A 1 80 ? -5.742 -1.516 -3.046 1.00 0.00 80 TYR A C 17
ATOM 30071 O O . TYR A 1 80 ? -5.345 -2.513 -3.650 1.00 0.00 80 TYR A O 17
ATOM 30089 N N . MET A 1 81 ? -5.819 -1.455 -1.721 1.00 0.00 81 MET A N 17
ATOM 30090 C CA . MET A 1 81 ? -5.434 -2.582 -0.881 1.00 0.00 81 MET A CA 17
ATOM 30091 C C . MET A 1 81 ? -6.487 -3.684 -0.932 1.00 0.00 81 MET A C 17
ATOM 30092 O O . MET A 1 81 ? -6.168 -4.869 -0.826 1.00 0.00 81 MET A O 17
ATOM 30106 N N . LYS A 1 82 ? -7.744 -3.287 -1.096 1.00 0.00 82 LYS A N 17
ATOM 30107 C CA . LYS A 1 82 ? -8.846 -4.241 -1.163 1.00 0.00 82 LYS A CA 17
ATOM 30108 C C . LYS A 1 82 ? -8.796 -5.039 -2.461 1.00 0.00 82 LYS A C 17
ATOM 30109 O O . LYS A 1 82 ? -9.197 -6.202 -2.501 1.00 0.00 82 LYS A O 17
ATOM 30128 N N . ARG A 1 83 ? -8.301 -4.408 -3.520 1.00 0.00 83 ARG A N 17
ATOM 30129 C CA . ARG A 1 83 ? -8.198 -5.060 -4.820 1.00 0.00 83 ARG A CA 17
ATOM 30130 C C . ARG A 1 83 ? -7.074 -6.092 -4.824 1.00 0.00 83 ARG A C 17
ATOM 30131 O O . ARG A 1 83 ? -7.137 -7.091 -5.541 1.00 0.00 83 ARG A O 17
ATOM 30152 N N . LEU A 1 84 ? -6.048 -5.844 -4.018 1.00 0.00 84 LEU A N 17
ATOM 30153 C CA . LEU A 1 84 ? -4.908 -6.751 -3.927 1.00 0.00 84 LEU A CA 17
ATOM 30154 C C . LEU A 1 84 ? -5.208 -7.908 -2.979 1.00 0.00 84 LEU A C 17
ATOM 30155 O O . LEU A 1 84 ? -5.109 -9.074 -3.358 1.00 0.00 84 LEU A O 17
ATOM 30171 N N . MET A 1 85 ? -5.574 -7.575 -1.746 1.00 0.00 85 MET A N 17
ATOM 30172 C CA . MET A 1 85 ? -5.892 -8.586 -0.745 1.00 0.00 85 MET A CA 17
ATOM 30173 C C . MET A 1 85 ? -6.963 -9.543 -1.258 1.00 0.00 85 MET A C 17
ATOM 30174 O O . MET A 1 85 ? -7.025 -10.699 -0.840 1.00 0.00 85 MET A O 17
ATOM 30188 N N . GLN A 1 86 ? -7.801 -9.054 -2.166 1.00 0.00 86 GLN A N 17
ATOM 30189 C CA . GLN A 1 86 ? -8.870 -9.867 -2.734 1.00 0.00 86 GLN A CA 17
ATOM 30190 C C . GLN A 1 86 ? -8.336 -10.772 -3.839 1.00 0.00 86 GLN A C 17
ATOM 30191 O O . GLN A 1 86 ? -8.505 -11.990 -3.792 1.00 0.00 86 GLN A O 17
ATOM 30205 N N . GLN A 1 87 ? -7.690 -10.169 -4.832 1.00 0.00 87 GLN A N 17
ATOM 30206 C CA . GLN A 1 87 ? -7.132 -10.921 -5.950 1.00 0.00 87 GLN A CA 17
ATOM 30207 C C . GLN A 1 87 ? -6.027 -11.859 -5.476 1.00 0.00 87 GLN A C 17
ATOM 30208 O O . GLN A 1 87 ? -5.627 -12.776 -6.193 1.00 0.00 87 GLN A O 17
ATOM 30222 N N . SER A 1 88 ? -5.535 -11.621 -4.264 1.00 0.00 88 SER A N 17
ATOM 30223 C CA . SER A 1 88 ? -4.472 -12.442 -3.696 1.00 0.00 88 SER A CA 17
ATOM 30224 C C . SER A 1 88 ? -4.853 -13.919 -3.722 1.00 0.00 88 SER A C 17
ATOM 30225 O O . SER A 1 88 ? -5.970 -14.277 -4.094 1.00 0.00 88 SER A O 17
ATOM 30233 N N . VAL A 1 89 ? -3.915 -14.773 -3.324 1.00 0.00 89 VAL A N 17
ATOM 30234 C CA . VAL A 1 89 ? -4.151 -16.211 -3.300 1.00 0.00 89 VAL A CA 17
ATOM 30235 C C . VAL A 1 89 ? -4.600 -16.672 -1.917 1.00 0.00 89 VAL A C 17
ATOM 30236 O O . VAL A 1 89 ? -5.383 -17.612 -1.790 1.00 0.00 89 VAL A O 17
ATOM 30249 N N . GLU A 1 90 ? -4.100 -16.001 -0.885 1.00 0.00 90 GLU A N 17
ATOM 30250 C CA . GLU A 1 90 ? -4.451 -16.342 0.489 1.00 0.00 90 GLU A CA 17
ATOM 30251 C C . GLU A 1 90 ? -5.773 -15.695 0.890 1.00 0.00 90 GLU A C 17
ATOM 30252 O O . GLU A 1 90 ? -5.932 -14.477 0.804 1.00 0.00 90 GLU A O 17
ATOM 30264 N N . SER A 1 91 ? -6.721 -16.518 1.327 1.00 0.00 91 SER A N 17
ATOM 30265 C CA . SER A 1 91 ? -8.031 -16.028 1.737 1.00 0.00 91 SER A CA 17
ATOM 30266 C C . SER A 1 91 ? -7.926 -15.196 3.011 1.00 0.00 91 SER A C 17
ATOM 30267 O O . SER A 1 91 ? -8.751 -14.318 3.263 1.00 0.00 91 SER A O 17
ATOM 30275 N N . VAL A 1 92 ? -6.902 -15.477 3.812 1.00 0.00 92 VAL A N 17
ATOM 30276 C CA . VAL A 1 92 ? -6.686 -14.754 5.059 1.00 0.00 92 VAL A CA 17
ATOM 30277 C C . VAL A 1 92 ? -6.591 -13.252 4.814 1.00 0.00 92 VAL A C 17
ATOM 30278 O O . VAL A 1 92 ? -6.879 -12.449 5.702 1.00 0.00 92 VAL A O 17
ATOM 30291 N N . TRP A 1 93 ? -6.185 -12.880 3.606 1.00 0.00 93 TRP A N 17
ATOM 30292 C CA . TRP A 1 93 ? -6.051 -11.473 3.244 1.00 0.00 93 TRP A CA 17
ATOM 30293 C C . TRP A 1 93 ? -7.409 -10.780 3.246 1.00 0.00 93 TRP A C 17
ATOM 30294 O O . TRP A 1 93 ? -7.498 -9.571 3.458 1.00 0.00 93 TRP A O 17
ATOM 30315 N N . ASN A 1 94 ? -8.463 -11.552 3.006 1.00 0.00 94 ASN A N 17
ATOM 30316 C CA . ASN A 1 94 ? -9.817 -11.011 2.980 1.00 0.00 94 ASN A CA 17
ATOM 30317 C C . ASN A 1 94 ? -10.235 -10.524 4.364 1.00 0.00 94 ASN A C 17
ATOM 30318 O O . ASN A 1 94 ? -10.886 -9.487 4.498 1.00 0.00 94 ASN A O 17
ATOM 30329 N N . MET A 1 95 ? -9.858 -11.279 5.390 1.00 0.00 95 MET A N 17
ATOM 30330 C CA . MET A 1 95 ? -10.191 -10.923 6.764 1.00 0.00 95 MET A CA 17
ATOM 30331 C C . MET A 1 95 ? -9.366 -9.729 7.233 1.00 0.00 95 MET A C 17
ATOM 30332 O O . MET A 1 95 ? -9.870 -8.849 7.929 1.00 0.00 95 MET A O 17
ATOM 30346 N N . ALA A 1 96 ? -8.094 -9.708 6.848 1.00 0.00 96 ALA A N 17
ATOM 30347 C CA . ALA A 1 96 ? -7.199 -8.622 7.227 1.00 0.00 96 ALA A CA 17
ATOM 30348 C C . ALA A 1 96 ? -7.772 -7.269 6.817 1.00 0.00 96 ALA A C 17
ATOM 30349 O O . ALA A 1 96 ? -7.725 -6.306 7.582 1.00 0.00 96 ALA A O 17
ATOM 30356 N N . PHE A 1 97 ? -8.314 -7.204 5.605 1.00 0.00 97 PHE A N 17
ATOM 30357 C CA . PHE A 1 97 ? -8.895 -5.968 5.093 1.00 0.00 97 PHE A CA 17
ATOM 30358 C C . PHE A 1 97 ? -10.049 -5.502 5.977 1.00 0.00 97 PHE A C 17
ATOM 30359 O O . PHE A 1 97 ? -10.163 -4.319 6.295 1.00 0.00 97 PHE A O 17
ATOM 30376 N N . ASP A 1 98 ? -10.902 -6.442 6.369 1.00 0.00 98 ASP A N 17
ATOM 30377 C CA . ASP A 1 98 ? -12.048 -6.130 7.216 1.00 0.00 98 ASP A CA 17
ATOM 30378 C C . ASP A 1 98 ? -11.592 -5.681 8.601 1.00 0.00 98 ASP A C 17
ATOM 30379 O O . ASP A 1 98 ? -12.227 -4.834 9.230 1.00 0.00 98 ASP A O 17
ATOM 30388 N N . PHE A 1 99 ? -10.490 -6.255 9.071 1.00 0.00 99 PHE A N 17
ATOM 30389 C CA . PHE A 1 99 ? -9.951 -5.915 10.382 1.00 0.00 99 PHE A CA 17
ATOM 30390 C C . PHE A 1 99 ? -9.598 -4.433 10.459 1.00 0.00 99 PHE A C 17
ATOM 30391 O O . PHE A 1 99 ? -9.954 -3.748 11.418 1.00 0.00 99 PHE A O 17
ATOM 30408 N N . ILE A 1 100 ? -8.895 -3.945 9.442 1.00 0.00 100 ILE A N 17
ATOM 30409 C CA . ILE A 1 100 ? -8.495 -2.545 9.392 1.00 0.00 100 ILE A CA 17
ATOM 30410 C C . ILE A 1 100 ? -9.709 -1.630 9.274 1.00 0.00 100 ILE A C 17
ATOM 30411 O O . ILE A 1 100 ? -9.745 -0.548 9.863 1.00 0.00 100 ILE A O 17
ATOM 30427 N N . LEU A 1 101 ? -10.704 -2.071 8.511 1.00 0.00 101 LEU A N 17
ATOM 30428 C CA . LEU A 1 101 ? -11.922 -1.292 8.318 1.00 0.00 101 LEU A CA 17
ATOM 30429 C C . LEU A 1 101 ? -12.768 -1.279 9.587 1.00 0.00 101 LEU A C 17
ATOM 30430 O O . LEU A 1 101 ? -13.442 -0.293 9.884 1.00 0.00 101 LEU A O 17
ATOM 30446 N N . ASP A 1 102 ? -12.724 -2.378 10.331 1.00 0.00 102 ASP A N 17
ATOM 30447 C CA . ASP A 1 102 ? -13.485 -2.491 11.571 1.00 0.00 102 ASP A CA 17
ATOM 30448 C C . ASP A 1 102 ? -13.064 -1.415 12.567 1.00 0.00 102 ASP A C 17
ATOM 30449 O O . ASP A 1 102 ? -13.856 -0.989 13.407 1.00 0.00 102 ASP A O 17
ATOM 30458 N N . ASN A 1 103 ? -11.812 -0.979 12.466 1.00 0.00 103 ASN A N 17
ATOM 30459 C CA . ASN A 1 103 ? -11.286 0.046 13.360 1.00 0.00 103 ASN A CA 17
ATOM 30460 C C . ASN A 1 103 ? -11.332 1.420 12.697 1.00 0.00 103 ASN A C 17
ATOM 30461 O O . ASN A 1 103 ? -11.616 2.426 13.348 1.00 0.00 103 ASN A O 17
ATOM 30472 N N . VAL A 1 104 ? -11.052 1.454 11.398 1.00 0.00 104 VAL A N 17
ATOM 30473 C CA . VAL A 1 104 ? -11.063 2.703 10.647 1.00 0.00 104 VAL A CA 17
ATOM 30474 C C . VAL A 1 104 ? -12.488 3.187 10.405 1.00 0.00 104 VAL A C 17
ATOM 30475 O O . VAL A 1 104 ? -12.863 4.281 10.827 1.00 0.00 104 VAL A O 17
ATOM 30488 N N . GLN A 1 105 ? -13.280 2.363 9.724 1.00 0.00 105 GLN A N 17
ATOM 30489 C CA . GLN A 1 105 ? -14.665 2.708 9.427 1.00 0.00 105 GLN A CA 17
ATOM 30490 C C . GLN A 1 105 ? -15.388 3.187 10.681 1.00 0.00 105 GLN A C 17
ATOM 30491 O O . GLN A 1 105 ? -16.309 4.000 10.606 1.00 0.00 105 GLN A O 17
ATOM 30505 N N . VAL A 1 106 ? -14.965 2.678 11.834 1.00 0.00 106 VAL A N 17
ATOM 30506 C CA . VAL A 1 106 ? -15.572 3.054 13.105 1.00 0.00 106 VAL A CA 17
ATOM 30507 C C . VAL A 1 106 ? -15.218 4.489 13.478 1.00 0.00 106 VAL A C 17
ATOM 30508 O O . VAL A 1 106 ? -16.099 5.314 13.722 1.00 0.00 106 VAL A O 17
ATOM 30521 N N . VAL A 1 107 ? -13.922 4.782 13.522 1.00 0.00 107 VAL A N 17
ATOM 30522 C CA . VAL A 1 107 ? -13.451 6.118 13.864 1.00 0.00 107 VAL A CA 17
ATOM 30523 C C . VAL A 1 107 ? -13.853 7.133 12.800 1.00 0.00 107 VAL A C 17
ATOM 30524 O O . VAL A 1 107 ? -13.968 8.327 13.076 1.00 0.00 107 VAL A O 17
ATOM 30537 N N . LEU A 1 108 ? -14.066 6.649 11.581 1.00 0.00 108 LEU A N 17
ATOM 30538 C CA . LEU A 1 108 ? -14.456 7.513 10.472 1.00 0.00 108 LEU A CA 17
ATOM 30539 C C . LEU A 1 108 ? -15.914 7.945 10.605 1.00 0.00 108 LEU A C 17
ATOM 30540 O O . LEU A 1 108 ? -16.260 9.090 10.318 1.00 0.00 108 LEU A O 17
ATOM 30556 N N . GLN A 1 109 ? -16.761 7.019 11.044 1.00 0.00 109 GLN A N 17
ATOM 30557 C CA . GLN A 1 109 ? -18.181 7.305 11.216 1.00 0.00 109 GLN A CA 17
ATOM 30558 C C . GLN A 1 109 ? -18.399 8.324 12.330 1.00 0.00 109 GLN A C 17
ATOM 30559 O O . GLN A 1 109 ? -19.229 9.224 12.205 1.00 0.00 109 GLN A O 17
ATOM 30573 N N . GLN A 1 110 ? -17.651 8.175 13.417 1.00 0.00 110 GLN A N 17
ATOM 30574 C CA . GLN A 1 110 ? -17.765 9.082 14.553 1.00 0.00 110 GLN A CA 17
ATOM 30575 C C . GLN A 1 110 ? -17.337 10.493 14.168 1.00 0.00 110 GLN A C 17
ATOM 30576 O O . GLN A 1 110 ? -17.602 11.454 14.891 1.00 0.00 110 GLN A O 17
ATOM 30590 N N . THR A 1 111 ? -16.672 10.613 13.022 1.00 0.00 111 THR A N 17
ATOM 30591 C CA . THR A 1 111 ? -16.206 11.907 12.541 1.00 0.00 111 THR A CA 17
ATOM 30592 C C . THR A 1 111 ? -17.198 12.518 11.556 1.00 0.00 111 THR A C 17
ATOM 30593 O O . THR A 1 111 ? -17.738 13.598 11.794 1.00 0.00 111 THR A O 17
ATOM 30604 N N . TYR A 1 112 ? -17.432 11.820 10.452 1.00 0.00 112 TYR A N 17
ATOM 30605 C CA . TYR A 1 112 ? -18.358 12.294 9.430 1.00 0.00 112 TYR A CA 17
ATOM 30606 C C . TYR A 1 112 ? -19.699 11.572 9.531 1.00 0.00 112 TYR A C 17
ATOM 30607 O O . TYR A 1 112 ? -20.758 12.189 9.431 1.00 0.00 112 TYR A O 17
ATOM 30625 N N . GLY A 1 113 ? -19.642 10.259 9.730 1.00 0.00 113 GLY A N 17
ATOM 30626 C CA . GLY A 1 113 ? -20.856 9.472 9.842 1.00 0.00 113 GLY A CA 17
ATOM 30627 C C . GLY A 1 113 ? -21.130 8.648 8.600 1.00 0.00 113 GLY A C 17
ATOM 30628 O O . GLY A 1 113 ? -22.268 8.569 8.138 1.00 0.00 113 GLY A O 17
ATOM 30632 N N . SER A 1 114 ? -20.084 8.034 8.056 1.00 0.00 114 SER A N 17
ATOM 30633 C CA . SER A 1 114 ? -20.215 7.216 6.857 1.00 0.00 114 SER A CA 17
ATOM 30634 C C . SER A 1 114 ? -19.125 6.150 6.804 1.00 0.00 114 SER A C 17
ATOM 30635 O O . SER A 1 114 ? -18.277 6.067 7.692 1.00 0.00 114 SER A O 17
ATOM 30643 N N . THR A 1 115 ? -19.154 5.334 5.754 1.00 0.00 115 THR A N 17
ATOM 30644 C CA . THR A 1 115 ? -18.171 4.272 5.584 1.00 0.00 115 THR A CA 17
ATOM 30645 C C . THR A 1 115 ? -17.960 3.950 4.109 1.00 0.00 115 THR A C 17
ATOM 30646 O O . THR A 1 115 ? -18.868 4.110 3.292 1.00 0.00 115 THR A O 17
ATOM 30657 N N . LEU A 1 116 ? -16.758 3.496 3.773 1.00 0.00 116 LEU A N 17
ATOM 30658 C CA . LEU A 1 116 ? -16.427 3.150 2.395 1.00 0.00 116 LEU A CA 17
ATOM 30659 C C . LEU A 1 116 ? -17.231 1.940 1.930 1.00 0.00 116 LEU A C 17
ATOM 30660 O O . LEU A 1 116 ? -17.670 1.124 2.740 1.00 0.00 116 LEU A O 17
ATOM 30676 N N . LYS A 1 117 ? -17.416 1.829 0.619 1.00 0.00 117 LYS A N 17
ATOM 30677 C CA . LYS A 1 117 ? -18.163 0.716 0.043 1.00 0.00 117 LYS A CA 17
ATOM 30678 C C . LYS A 1 117 ? -17.225 -0.272 -0.642 1.00 0.00 117 LYS A C 17
ATOM 30679 O O . LYS A 1 117 ? -16.832 -0.076 -1.791 1.00 0.00 117 LYS A O 17
ATOM 30698 N N . VAL A 1 118 ? -16.871 -1.337 0.072 1.00 0.00 118 VAL A N 17
ATOM 30699 C CA . VAL A 1 118 ? -15.982 -2.358 -0.468 1.00 0.00 118 VAL A CA 17
ATOM 30700 C C . VAL A 1 118 ? -16.677 -3.712 -0.537 1.00 0.00 118 VAL A C 17
ATOM 30701 O O . VAL A 1 118 ? -16.590 -4.517 0.392 1.00 0.00 118 VAL A O 17
ATOM 30714 N N . THR A 1 119 ? -17.370 -3.961 -1.644 1.00 0.00 119 THR A N 17
ATOM 30715 C CA . THR A 1 119 ? -18.082 -5.218 -1.835 1.00 0.00 119 THR A CA 17
ATOM 30716 C C . THR A 1 119 ? -17.110 -6.377 -2.025 1.00 0.00 119 THR A C 17
ATOM 30717 O O . THR A 1 119 ? -15.920 -6.138 -2.220 1.00 0.00 119 THR A O 17
ATOM 30728 N N . LYS B 2 7 ? 9.108 -6.268 15.617 1.00 0.00 207 LYS B N 17
ATOM 30729 C CA . LYS B 2 7 ? 9.049 -7.276 14.565 1.00 0.00 207 LYS B CA 17
ATOM 30730 C C . LYS B 2 7 ? 7.881 -7.009 13.621 1.00 0.00 207 LYS B C 17
ATOM 30731 O O . LYS B 2 7 ? 6.718 -7.088 14.018 1.00 0.00 207 LYS B O 17
ATOM 30750 N N . SER B 2 8 ? 8.198 -6.695 12.369 1.00 0.00 208 SER B N 17
ATOM 30751 C CA . SER B 2 8 ? 7.175 -6.414 11.368 1.00 0.00 208 SER B CA 17
ATOM 30752 C C . SER B 2 8 ? 7.808 -6.085 10.020 1.00 0.00 208 SER B C 17
ATOM 30753 O O . SER B 2 8 ? 8.940 -5.604 9.954 1.00 0.00 208 SER B O 17
ATOM 30761 N N . PHE B 2 9 ? 7.071 -6.348 8.947 1.00 0.00 209 PHE B N 17
ATOM 30762 C CA . PHE B 2 9 ? 7.561 -6.083 7.599 1.00 0.00 209 PHE B CA 17
ATOM 30763 C C . PHE B 2 9 ? 7.760 -4.586 7.380 1.00 0.00 209 PHE B C 17
ATOM 30764 O O . PHE B 2 9 ? 8.780 -4.158 6.840 1.00 0.00 209 PHE B O 17
ATOM 30781 N N . PHE B 2 10 ? 6.779 -3.795 7.801 1.00 0.00 210 PHE B N 17
ATOM 30782 C CA . PHE B 2 10 ? 6.845 -2.346 7.649 1.00 0.00 210 PHE B CA 17
ATOM 30783 C C . PHE B 2 10 ? 8.029 -1.773 8.422 1.00 0.00 210 PHE B C 17
ATOM 30784 O O . PHE B 2 10 ? 8.545 -0.707 8.086 1.00 0.00 210 PHE B O 17
ATOM 30801 N N . ASP B 2 11 ? 8.452 -2.486 9.459 1.00 0.00 211 ASP B N 17
ATOM 30802 C CA . ASP B 2 11 ? 9.575 -2.049 10.281 1.00 0.00 211 ASP B CA 17
ATOM 30803 C C . ASP B 2 11 ? 10.900 -2.303 9.570 1.00 0.00 211 ASP B C 17
ATOM 30804 O O . ASP B 2 11 ? 11.786 -1.448 9.560 1.00 0.00 211 ASP B O 17
ATOM 30813 N N . LYS B 2 12 ? 11.030 -3.485 8.976 1.00 0.00 212 LYS B N 17
ATOM 30814 C CA . LYS B 2 12 ? 12.247 -3.852 8.261 1.00 0.00 212 LYS B CA 17
ATOM 30815 C C . LYS B 2 12 ? 12.298 -3.183 6.893 1.00 0.00 212 LYS B C 17
ATOM 30816 O O . LYS B 2 12 ? 13.361 -3.073 6.282 1.00 0.00 212 LYS B O 17
ATOM 30835 N N . LYS B 2 13 ? 11.141 -2.735 6.415 1.00 0.00 213 LYS B N 17
ATOM 30836 C CA . LYS B 2 13 ? 11.053 -2.073 5.119 1.00 0.00 213 LYS B CA 17
ATOM 30837 C C . LYS B 2 13 ? 11.331 -0.577 5.251 1.00 0.00 213 LYS B C 17
ATOM 30838 O O . LYS B 2 13 ? 12.082 -0.004 4.463 1.00 0.00 213 LYS B O 17
ATOM 30857 N N . ARG B 2 14 ? 10.720 0.046 6.254 1.00 0.00 214 ARG B N 17
ATOM 30858 C CA . ARG B 2 14 ? 10.902 1.473 6.489 1.00 0.00 214 ARG B CA 17
ATOM 30859 C C . ARG B 2 14 ? 12.381 1.813 6.654 1.00 0.00 214 ARG B C 17
ATOM 30860 O O . ARG B 2 14 ? 12.803 2.938 6.386 1.00 0.00 214 ARG B O 17
ATOM 30881 N N . SER B 2 15 ? 13.162 0.833 7.095 1.00 0.00 215 SER B N 17
ATOM 30882 C CA . SER B 2 15 ? 14.593 1.029 7.300 1.00 0.00 215 SER B CA 17
ATOM 30883 C C . SER B 2 15 ? 15.338 1.025 5.968 1.00 0.00 215 SER B C 17
ATOM 30884 O O . SER B 2 15 ? 16.407 1.619 5.841 1.00 0.00 215 SER B O 17
ATOM 30892 N N . GLU B 2 16 ? 14.762 0.349 4.978 1.00 0.00 216 GLU B N 17
ATOM 30893 C CA . GLU B 2 16 ? 15.372 0.266 3.656 1.00 0.00 216 GLU B CA 17
ATOM 30894 C C . GLU B 2 16 ? 15.412 1.638 2.988 1.00 0.00 216 GLU B C 17
ATOM 30895 O O . GLU B 2 16 ? 16.473 2.113 2.584 1.00 0.00 216 GLU B O 17
ATOM 30907 N N . ARG B 2 17 ? 14.247 2.268 2.875 1.00 0.00 217 ARG B N 17
ATOM 30908 C CA . ARG B 2 17 ? 14.148 3.584 2.255 1.00 0.00 217 ARG B CA 17
ATOM 30909 C C . ARG B 2 17 ? 15.088 4.577 2.933 1.00 0.00 217 ARG B C 17
ATOM 30910 O O . ARG B 2 17 ? 15.618 5.483 2.289 1.00 0.00 217 ARG B O 17
ATOM 30931 N N . ILE B 2 18 ? 15.290 4.399 4.233 1.00 0.00 218 ILE B N 17
ATOM 30932 C CA . ILE B 2 18 ? 16.166 5.279 4.997 1.00 0.00 218 ILE B CA 17
ATOM 30933 C C . ILE B 2 18 ? 17.629 5.044 4.638 1.00 0.00 218 ILE B C 17
ATOM 30934 O O . ILE B 2 18 ? 18.466 5.934 4.789 1.00 0.00 218 ILE B O 17
ATOM 30950 N N . SER B 2 19 ? 17.930 3.841 4.159 1.00 0.00 219 SER B N 17
ATOM 30951 C CA . SER B 2 19 ? 19.292 3.488 3.779 1.00 0.00 219 SER B CA 17
ATOM 30952 C C . SER B 2 19 ? 19.527 3.747 2.294 1.00 0.00 219 SER B C 17
ATOM 30953 O O . SER B 2 19 ? 18.676 4.316 1.611 1.00 0.00 219 SER B O 17
ATOM 30961 N N . ASN B 2 20 ? 20.686 3.324 1.802 1.00 0.00 220 ASN B N 17
ATOM 30962 C CA . ASN B 2 20 ? 21.034 3.509 0.398 1.00 0.00 220 ASN B CA 17
ATOM 30963 C C . ASN B 2 20 ? 21.122 2.167 -0.323 1.00 0.00 220 ASN B C 17
ATOM 30964 O O . ASN B 2 20 ? 20.235 1.809 -1.099 1.00 0.00 220 ASN B O 17
ATOM 30975 N N . ALA A 1 23 ? 4.538 13.573 12.528 1.00 0.00 23 ALA A N 18
ATOM 30976 C CA . ALA A 1 23 ? 3.193 13.762 13.057 1.00 0.00 23 ALA A CA 18
ATOM 30977 C C . ALA A 1 23 ? 2.153 13.699 11.944 1.00 0.00 23 ALA A C 18
ATOM 30978 O O . ALA A 1 23 ? 1.049 14.227 12.082 1.00 0.00 23 ALA A O 18
ATOM 30985 N N . ALA A 1 24 ? 2.511 13.051 10.841 1.00 0.00 24 ALA A N 18
ATOM 30986 C CA . ALA A 1 24 ? 1.608 12.918 9.704 1.00 0.00 24 ALA A CA 18
ATOM 30987 C C . ALA A 1 24 ? 1.331 11.452 9.391 1.00 0.00 24 ALA A C 18
ATOM 30988 O O . ALA A 1 24 ? 2.084 10.557 9.777 1.00 0.00 24 ALA A O 18
ATOM 30995 N N . PRO A 1 25 ? 0.227 11.197 8.674 1.00 0.00 25 PRO A N 18
ATOM 30996 C CA . PRO A 1 25 ? -0.174 9.839 8.293 1.00 0.00 25 PRO A CA 18
ATOM 30997 C C . PRO A 1 25 ? 0.760 9.230 7.253 1.00 0.00 25 PRO A C 18
ATOM 30998 O O . PRO A 1 25 ? 0.573 9.419 6.052 1.00 0.00 25 PRO A O 18
ATOM 31009 N N . ASN A 1 26 ? 1.765 8.498 7.723 1.00 0.00 26 ASN A N 18
ATOM 31010 C CA . ASN A 1 26 ? 2.728 7.860 6.832 1.00 0.00 26 ASN A CA 18
ATOM 31011 C C . ASN A 1 26 ? 2.784 6.356 7.078 1.00 0.00 26 ASN A C 18
ATOM 31012 O O . ASN A 1 26 ? 2.774 5.903 8.224 1.00 0.00 26 ASN A O 18
ATOM 31023 N N . LEU A 1 27 ? 2.843 5.587 5.997 1.00 0.00 27 LEU A N 18
ATOM 31024 C CA . LEU A 1 27 ? 2.902 4.133 6.094 1.00 0.00 27 LEU A CA 18
ATOM 31025 C C . LEU A 1 27 ? 4.323 3.628 5.866 1.00 0.00 27 LEU A C 18
ATOM 31026 O O . LEU A 1 27 ? 4.869 3.754 4.770 1.00 0.00 27 LEU A O 18
ATOM 31042 N N . ALA A 1 28 ? 4.917 3.055 6.908 1.00 0.00 28 ALA A N 18
ATOM 31043 C CA . ALA A 1 28 ? 6.273 2.528 6.820 1.00 0.00 28 ALA A CA 18
ATOM 31044 C C . ALA A 1 28 ? 7.250 3.602 6.355 1.00 0.00 28 ALA A C 18
ATOM 31045 O O . ALA A 1 28 ? 8.242 3.306 5.690 1.00 0.00 28 ALA A O 18
ATOM 31052 N N . GLY A 1 29 ? 6.963 4.852 6.710 1.00 0.00 29 GLY A N 18
ATOM 31053 C CA . GLY A 1 29 ? 7.827 5.950 6.319 1.00 0.00 29 GLY A CA 18
ATOM 31054 C C . GLY A 1 29 ? 7.442 6.542 4.978 1.00 0.00 29 GLY A C 18
ATOM 31055 O O . GLY A 1 29 ? 8.200 7.314 4.392 1.00 0.00 29 GLY A O 18
ATOM 31059 N N . ALA A 1 30 ? 6.260 6.177 4.489 1.00 0.00 30 ALA A N 18
ATOM 31060 C CA . ALA A 1 30 ? 5.776 6.677 3.209 1.00 0.00 30 ALA A CA 18
ATOM 31061 C C . ALA A 1 30 ? 4.684 7.724 3.406 1.00 0.00 30 ALA A C 18
ATOM 31062 O O . ALA A 1 30 ? 3.623 7.432 3.958 1.00 0.00 30 ALA A O 18
ATOM 31069 N N . VAL A 1 31 ? 4.952 8.944 2.951 1.00 0.00 31 VAL A N 18
ATOM 31070 C CA . VAL A 1 31 ? 3.991 10.034 3.076 1.00 0.00 31 VAL A CA 18
ATOM 31071 C C . VAL A 1 31 ? 3.131 10.156 1.823 1.00 0.00 31 VAL A C 18
ATOM 31072 O O . VAL A 1 31 ? 1.923 10.373 1.908 1.00 0.00 31 VAL A O 18
ATOM 31085 N N . GLU A 1 32 ? 3.761 10.012 0.663 1.00 0.00 32 GLU A N 18
ATOM 31086 C CA . GLU A 1 32 ? 3.053 10.106 -0.608 1.00 0.00 32 GLU A CA 18
ATOM 31087 C C . GLU A 1 32 ? 2.157 8.889 -0.824 1.00 0.00 32 GLU A C 18
ATOM 31088 O O . GLU A 1 32 ? 2.499 7.775 -0.424 1.00 0.00 32 GLU A O 18
ATOM 31100 N N . PHE A 1 33 ? 1.011 9.109 -1.457 1.00 0.00 33 PHE A N 18
ATOM 31101 C CA . PHE A 1 33 ? 0.065 8.032 -1.725 1.00 0.00 33 PHE A CA 18
ATOM 31102 C C . PHE A 1 33 ? 0.704 6.950 -2.589 1.00 0.00 33 PHE A C 18
ATOM 31103 O O . PHE A 1 33 ? 0.644 5.763 -2.263 1.00 0.00 33 PHE A O 18
ATOM 31120 N N . SER A 1 34 ? 1.317 7.366 -3.693 1.00 0.00 34 SER A N 18
ATOM 31121 C CA . SER A 1 34 ? 1.963 6.432 -4.607 1.00 0.00 34 SER A CA 18
ATOM 31122 C C . SER A 1 34 ? 2.931 5.521 -3.858 1.00 0.00 34 SER A C 18
ATOM 31123 O O . SER A 1 34 ? 3.058 4.338 -4.174 1.00 0.00 34 SER A O 18
ATOM 31131 N N . ASP A 1 35 ? 3.613 6.082 -2.865 1.00 0.00 35 ASP A N 18
ATOM 31132 C CA . ASP A 1 35 ? 4.569 5.321 -2.070 1.00 0.00 35 ASP A CA 18
ATOM 31133 C C . ASP A 1 35 ? 3.850 4.392 -1.097 1.00 0.00 35 ASP A C 18
ATOM 31134 O O . ASP A 1 35 ? 4.362 3.331 -0.741 1.00 0.00 35 ASP A O 18
ATOM 31143 N N . VAL A 1 36 ? 2.657 4.797 -0.670 1.00 0.00 36 VAL A N 18
ATOM 31144 C CA . VAL A 1 36 ? 1.867 4.001 0.260 1.00 0.00 36 VAL A CA 18
ATOM 31145 C C . VAL A 1 36 ? 1.316 2.751 -0.416 1.00 0.00 36 VAL A C 18
ATOM 31146 O O . VAL A 1 36 ? 1.521 1.634 0.057 1.00 0.00 36 VAL A O 18
ATOM 31159 N N . LYS A 1 37 ? 0.614 2.947 -1.527 1.00 0.00 37 LYS A N 18
ATOM 31160 C CA . LYS A 1 37 ? 0.032 1.837 -2.272 1.00 0.00 37 LYS A CA 18
ATOM 31161 C C . LYS A 1 37 ? 1.113 0.859 -2.720 1.00 0.00 37 LYS A C 18
ATOM 31162 O O . LYS A 1 37 ? 0.876 -0.347 -2.812 1.00 0.00 37 LYS A O 18
ATOM 31181 N N . THR A 1 38 ? 2.302 1.383 -2.997 1.00 0.00 38 THR A N 18
ATOM 31182 C CA . THR A 1 38 ? 3.420 0.557 -3.436 1.00 0.00 38 THR A CA 18
ATOM 31183 C C . THR A 1 38 ? 3.865 -0.397 -2.333 1.00 0.00 38 THR A C 18
ATOM 31184 O O . THR A 1 38 ? 4.200 -1.553 -2.595 1.00 0.00 38 THR A O 18
ATOM 31195 N N . LEU A 1 39 ? 3.864 0.093 -1.099 1.00 0.00 39 LEU A N 18
ATOM 31196 C CA . LEU A 1 39 ? 4.266 -0.716 0.047 1.00 0.00 39 LEU A CA 18
ATOM 31197 C C . LEU A 1 39 ? 3.239 -1.807 0.331 1.00 0.00 39 LEU A C 18
ATOM 31198 O O . LEU A 1 39 ? 3.591 -2.921 0.720 1.00 0.00 39 LEU A O 18
ATOM 31214 N N . LEU A 1 40 ? 1.967 -1.479 0.133 1.00 0.00 40 LEU A N 18
ATOM 31215 C CA . LEU A 1 40 ? 0.886 -2.431 0.366 1.00 0.00 40 LEU A CA 18
ATOM 31216 C C . LEU A 1 40 ? 0.869 -3.510 -0.711 1.00 0.00 40 LEU A C 18
ATOM 31217 O O . LEU A 1 40 ? 0.752 -4.699 -0.413 1.00 0.00 40 LEU A O 18
ATOM 31233 N N . LYS A 1 41 ? 0.989 -3.089 -1.966 1.00 0.00 41 LYS A N 18
ATOM 31234 C CA . LYS A 1 41 ? 0.992 -4.018 -3.089 1.00 0.00 41 LYS A CA 18
ATOM 31235 C C . LYS A 1 41 ? 2.033 -5.115 -2.885 1.00 0.00 41 LYS A C 18
ATOM 31236 O O . LYS A 1 41 ? 1.763 -6.291 -3.130 1.00 0.00 41 LYS A O 18
ATOM 31255 N N . GLU A 1 42 ? 3.219 -4.723 -2.434 1.00 0.00 42 GLU A N 18
ATOM 31256 C CA . GLU A 1 42 ? 4.299 -5.675 -2.197 1.00 0.00 42 GLU A CA 18
ATOM 31257 C C . GLU A 1 42 ? 4.077 -6.435 -0.892 1.00 0.00 42 GLU A C 18
ATOM 31258 O O . GLU A 1 42 ? 4.304 -7.642 -0.819 1.00 0.00 42 GLU A O 18
ATOM 31270 N N . TRP A 1 43 ? 3.631 -5.719 0.134 1.00 0.00 43 TRP A N 18
ATOM 31271 C CA . TRP A 1 43 ? 3.379 -6.326 1.436 1.00 0.00 43 TRP A CA 18
ATOM 31272 C C . TRP A 1 43 ? 2.272 -7.370 1.345 1.00 0.00 43 TRP A C 18
ATOM 31273 O O . TRP A 1 43 ? 2.101 -8.187 2.251 1.00 0.00 43 TRP A O 18
ATOM 31294 N N . ILE A 1 44 ? 1.523 -7.338 0.248 1.00 0.00 44 ILE A N 18
ATOM 31295 C CA . ILE A 1 44 ? 0.434 -8.283 0.040 1.00 0.00 44 ILE A CA 18
ATOM 31296 C C . ILE A 1 44 ? 0.842 -9.389 -0.928 1.00 0.00 44 ILE A C 18
ATOM 31297 O O . ILE A 1 44 ? 0.163 -10.409 -1.044 1.00 0.00 44 ILE A O 18
ATOM 31313 N N . THR A 1 45 ? 1.958 -9.180 -1.619 1.00 0.00 45 THR A N 18
ATOM 31314 C CA . THR A 1 45 ? 2.459 -10.159 -2.575 1.00 0.00 45 THR A CA 18
ATOM 31315 C C . THR A 1 45 ? 3.645 -10.930 -2.003 1.00 0.00 45 THR A C 18
ATOM 31316 O O . THR A 1 45 ? 3.628 -12.159 -1.939 1.00 0.00 45 THR A O 18
ATOM 31327 N N . THR A 1 46 ? 4.675 -10.199 -1.589 1.00 0.00 46 THR A N 18
ATOM 31328 C CA . THR A 1 46 ? 5.870 -10.813 -1.024 1.00 0.00 46 THR A CA 18
ATOM 31329 C C . THR A 1 46 ? 5.563 -11.486 0.310 1.00 0.00 46 THR A C 18
ATOM 31330 O O . THR A 1 46 ? 6.334 -12.319 0.786 1.00 0.00 46 THR A O 18
ATOM 31341 N N . ILE A 1 47 ? 4.434 -11.119 0.906 1.00 0.00 47 ILE A N 18
ATOM 31342 C CA . ILE A 1 47 ? 4.025 -11.689 2.184 1.00 0.00 47 ILE A CA 18
ATOM 31343 C C . ILE A 1 47 ? 2.600 -12.223 2.117 1.00 0.00 47 ILE A C 18
ATOM 31344 O O . ILE A 1 47 ? 1.677 -11.511 1.721 1.00 0.00 47 ILE A O 18
ATOM 31360 N N . SER A 1 48 ? 2.425 -13.481 2.508 1.00 0.00 48 SER A N 18
ATOM 31361 C CA . SER A 1 48 ? 1.110 -14.112 2.491 1.00 0.00 48 SER A CA 18
ATOM 31362 C C . SER A 1 48 ? 0.564 -14.268 3.907 1.00 0.00 48 SER A C 18
ATOM 31363 O O . SER A 1 48 ? -0.649 -14.323 4.114 1.00 0.00 48 SER A O 18
ATOM 31371 N N . ASP A 1 49 ? 1.467 -14.339 4.879 1.00 0.00 49 ASP A N 18
ATOM 31372 C CA . ASP A 1 49 ? 1.077 -14.486 6.276 1.00 0.00 49 ASP A CA 18
ATOM 31373 C C . ASP A 1 49 ? 1.424 -13.232 7.073 1.00 0.00 49 ASP A C 18
ATOM 31374 O O . ASP A 1 49 ? 2.428 -13.176 7.783 1.00 0.00 49 ASP A O 18
ATOM 31383 N N . PRO A 1 50 ? 0.575 -12.201 6.953 1.00 0.00 50 PRO A N 18
ATOM 31384 C CA . PRO A 1 50 ? 0.770 -10.929 7.654 1.00 0.00 50 PRO A CA 18
ATOM 31385 C C . PRO A 1 50 ? 0.558 -11.057 9.159 1.00 0.00 50 PRO A C 18
ATOM 31386 O O . PRO A 1 50 ? -0.314 -11.799 9.611 1.00 0.00 50 PRO A O 18
ATOM 31397 N N . MET A 1 51 ? 1.359 -10.330 9.930 1.00 0.00 51 MET A N 18
ATOM 31398 C CA . MET A 1 51 ? 1.257 -10.362 11.384 1.00 0.00 51 MET A CA 18
ATOM 31399 C C . MET A 1 51 ? 0.311 -9.275 11.886 1.00 0.00 51 MET A C 18
ATOM 31400 O O . MET A 1 51 ? -0.058 -8.369 11.141 1.00 0.00 51 MET A O 18
ATOM 31414 N N . GLU A 1 52 ? -0.075 -9.373 13.155 1.00 0.00 52 GLU A N 18
ATOM 31415 C CA . GLU A 1 52 ? -0.979 -8.397 13.754 1.00 0.00 52 GLU A CA 18
ATOM 31416 C C . GLU A 1 52 ? -0.337 -7.013 13.792 1.00 0.00 52 GLU A C 18
ATOM 31417 O O . GLU A 1 52 ? -0.878 -6.053 13.245 1.00 0.00 52 GLU A O 18
ATOM 31429 N N . GLU A 1 53 ? 0.818 -6.921 14.444 1.00 0.00 53 GLU A N 18
ATOM 31430 C CA . GLU A 1 53 ? 1.532 -5.654 14.554 1.00 0.00 53 GLU A CA 18
ATOM 31431 C C . GLU A 1 53 ? 1.715 -5.011 13.182 1.00 0.00 53 GLU A C 18
ATOM 31432 O O . GLU A 1 53 ? 1.742 -3.787 13.057 1.00 0.00 53 GLU A O 18
ATOM 31444 N N . ASP A 1 54 ? 1.842 -5.846 12.156 1.00 0.00 54 ASP A N 18
ATOM 31445 C CA . ASP A 1 54 ? 2.022 -5.361 10.793 1.00 0.00 54 ASP A CA 18
ATOM 31446 C C . ASP A 1 54 ? 0.722 -4.779 10.246 1.00 0.00 54 ASP A C 18
ATOM 31447 O O . ASP A 1 54 ? 0.728 -3.760 9.557 1.00 0.00 54 ASP A O 18
ATOM 31456 N N . ILE A 1 55 ? -0.390 -5.436 10.559 1.00 0.00 55 ILE A N 18
ATOM 31457 C CA . ILE A 1 55 ? -1.698 -4.984 10.099 1.00 0.00 55 ILE A CA 18
ATOM 31458 C C . ILE A 1 55 ? -2.132 -3.719 10.832 1.00 0.00 55 ILE A C 18
ATOM 31459 O O . ILE A 1 55 ? -2.671 -2.791 10.226 1.00 0.00 55 ILE A O 18
ATOM 31475 N N . LEU A 1 56 ? -1.892 -3.687 12.138 1.00 0.00 56 LEU A N 18
ATOM 31476 C CA . LEU A 1 56 ? -2.256 -2.535 12.955 1.00 0.00 56 LEU A CA 18
ATOM 31477 C C . LEU A 1 56 ? -1.703 -1.245 12.355 1.00 0.00 56 LEU A C 18
ATOM 31478 O O . LEU A 1 56 ? -2.365 -0.208 12.376 1.00 0.00 56 LEU A O 18
ATOM 31494 N N . GLN A 1 57 ? -0.489 -1.321 11.821 1.00 0.00 57 GLN A N 18
ATOM 31495 C CA . GLN A 1 57 ? 0.151 -0.160 11.215 1.00 0.00 57 GLN A CA 18
ATOM 31496 C C . GLN A 1 57 ? -0.745 0.462 10.149 1.00 0.00 57 GLN A C 18
ATOM 31497 O O . GLN A 1 57 ? -0.716 1.672 9.929 1.00 0.00 57 GLN A O 18
ATOM 31511 N N . VAL A 1 58 ? -1.542 -0.375 9.491 1.00 0.00 58 VAL A N 18
ATOM 31512 C CA . VAL A 1 58 ? -2.448 0.092 8.449 1.00 0.00 58 VAL A CA 18
ATOM 31513 C C . VAL A 1 58 ? -3.634 0.841 9.048 1.00 0.00 58 VAL A C 18
ATOM 31514 O O . VAL A 1 58 ? -4.136 1.800 8.462 1.00 0.00 58 VAL A O 18
ATOM 31527 N N . VAL A 1 59 ? -4.077 0.396 10.219 1.00 0.00 59 VAL A N 18
ATOM 31528 C CA . VAL A 1 59 ? -5.204 1.024 10.898 1.00 0.00 59 VAL A CA 18
ATOM 31529 C C . VAL A 1 59 ? -4.844 2.425 11.377 1.00 0.00 59 VAL A C 18
ATOM 31530 O O . VAL A 1 59 ? -5.557 3.389 11.098 1.00 0.00 59 VAL A O 18
ATOM 31543 N N . ARG A 1 60 ? -3.734 2.531 12.099 1.00 0.00 60 ARG A N 18
ATOM 31544 C CA . ARG A 1 60 ? -3.279 3.816 12.618 1.00 0.00 60 ARG A CA 18
ATOM 31545 C C . ARG A 1 60 ? -3.049 4.810 11.484 1.00 0.00 60 ARG A C 18
ATOM 31546 O O . ARG A 1 60 ? -3.126 6.022 11.682 1.00 0.00 60 ARG A O 18
ATOM 31567 N N . TYR A 1 61 ? -2.767 4.288 10.296 1.00 0.00 61 TYR A N 18
ATOM 31568 C CA . TYR A 1 61 ? -2.522 5.129 9.129 1.00 0.00 61 TYR A CA 18
ATOM 31569 C C . TYR A 1 61 ? -3.828 5.701 8.588 1.00 0.00 61 TYR A C 18
ATOM 31570 O O . TYR A 1 61 ? -3.954 6.910 8.387 1.00 0.00 61 TYR A O 18
ATOM 31588 N N . CYS A 1 62 ? -4.798 4.824 8.353 1.00 0.00 62 CYS A N 18
ATOM 31589 C CA . CYS A 1 62 ? -6.095 5.241 7.834 1.00 0.00 62 CYS A CA 18
ATOM 31590 C C . CYS A 1 62 ? -6.852 6.075 8.863 1.00 0.00 62 CYS A C 18
ATOM 31591 O O . CYS A 1 62 ? -7.411 7.123 8.541 1.00 0.00 62 CYS A O 18
ATOM 31599 N N . THR A 1 63 ? -6.867 5.599 10.105 1.00 0.00 63 THR A N 18
ATOM 31600 C CA . THR A 1 63 ? -7.556 6.299 11.181 1.00 0.00 63 THR A CA 18
ATOM 31601 C C . THR A 1 63 ? -7.087 7.746 11.286 1.00 0.00 63 THR A C 18
ATOM 31602 O O . THR A 1 63 ? -7.832 8.619 11.731 1.00 0.00 63 THR A O 18
ATOM 31613 N N . ASP A 1 64 ? -5.849 7.993 10.874 1.00 0.00 64 ASP A N 18
ATOM 31614 C CA . ASP A 1 64 ? -5.281 9.335 10.920 1.00 0.00 64 ASP A CA 18
ATOM 31615 C C . ASP A 1 64 ? -5.875 10.214 9.824 1.00 0.00 64 ASP A C 18
ATOM 31616 O O . ASP A 1 64 ? -6.114 11.405 10.030 1.00 0.00 64 ASP A O 18
ATOM 31625 N N . LEU A 1 65 ? -6.110 9.620 8.659 1.00 0.00 65 LEU A N 18
ATOM 31626 C CA . LEU A 1 65 ? -6.675 10.349 7.529 1.00 0.00 65 LEU A CA 18
ATOM 31627 C C . LEU A 1 65 ? -7.977 11.040 7.923 1.00 0.00 65 LEU A C 18
ATOM 31628 O O . LEU A 1 65 ? -8.254 12.158 7.488 1.00 0.00 65 LEU A O 18
ATOM 31644 N N . ILE A 1 66 ? -8.771 10.367 8.750 1.00 0.00 66 ILE A N 18
ATOM 31645 C CA . ILE A 1 66 ? -10.042 10.918 9.205 1.00 0.00 66 ILE A CA 18
ATOM 31646 C C . ILE A 1 66 ? -9.835 12.228 9.957 1.00 0.00 66 ILE A C 18
ATOM 31647 O O . ILE A 1 66 ? -10.515 13.219 9.695 1.00 0.00 66 ILE A O 18
ATOM 31663 N N . GLU A 1 67 ? -8.890 12.224 10.893 1.00 0.00 67 GLU A N 18
ATOM 31664 C CA . GLU A 1 67 ? -8.594 13.414 11.682 1.00 0.00 67 GLU A CA 18
ATOM 31665 C C . GLU A 1 67 ? -7.855 14.453 10.845 1.00 0.00 67 GLU A C 18
ATOM 31666 O O . GLU A 1 67 ? -8.023 15.656 11.040 1.00 0.00 67 GLU A O 18
ATOM 31678 N N . GLU A 1 68 ? -7.035 13.978 9.912 1.00 0.00 68 GLU A N 18
ATOM 31679 C CA . GLU A 1 68 ? -6.269 14.867 9.045 1.00 0.00 68 GLU A CA 18
ATOM 31680 C C . GLU A 1 68 ? -7.108 15.322 7.854 1.00 0.00 68 GLU A C 18
ATOM 31681 O O . GLU A 1 68 ? -6.656 16.115 7.027 1.00 0.00 68 GLU A O 18
ATOM 31693 N N . LYS A 1 69 ? -8.334 14.816 7.774 1.00 0.00 69 LYS A N 18
ATOM 31694 C CA . LYS A 1 69 ? -9.239 15.170 6.687 1.00 0.00 69 LYS A CA 18
ATOM 31695 C C . LYS A 1 69 ? -8.613 14.850 5.333 1.00 0.00 69 LYS A C 18
ATOM 31696 O O . LYS A 1 69 ? -8.706 15.640 4.393 1.00 0.00 69 LYS A O 18
ATOM 31715 N N . ASP A 1 70 ? -7.979 13.686 5.240 1.00 0.00 70 ASP A N 18
ATOM 31716 C CA . ASP A 1 70 ? -7.340 13.261 4.000 1.00 0.00 70 ASP A CA 18
ATOM 31717 C C . ASP A 1 70 ? -8.036 12.032 3.423 1.00 0.00 70 ASP A C 18
ATOM 31718 O O . ASP A 1 70 ? -7.397 11.166 2.825 1.00 0.00 70 ASP A O 18
ATOM 31727 N N . LEU A 1 71 ? -9.350 11.961 3.609 1.00 0.00 71 LEU A N 18
ATOM 31728 C CA . LEU A 1 71 ? -10.133 10.837 3.109 1.00 0.00 71 LEU A CA 18
ATOM 31729 C C . LEU A 1 71 ? -9.951 10.672 1.603 1.00 0.00 71 LEU A C 18
ATOM 31730 O O . LEU A 1 71 ? -10.230 9.610 1.047 1.00 0.00 71 LEU A O 18
ATOM 31746 N N . GLU A 1 72 ? -9.475 11.729 0.951 1.00 0.00 72 GLU A N 18
ATOM 31747 C CA . GLU A 1 72 ? -9.254 11.699 -0.490 1.00 0.00 72 GLU A CA 18
ATOM 31748 C C . GLU A 1 72 ? -8.446 10.468 -0.891 1.00 0.00 72 GLU A C 18
ATOM 31749 O O . GLU A 1 72 ? -8.866 9.686 -1.743 1.00 0.00 72 GLU A O 18
ATOM 31761 N N . LYS A 1 73 ? -7.282 10.304 -0.270 1.00 0.00 73 LYS A N 18
ATOM 31762 C CA . LYS A 1 73 ? -6.414 9.169 -0.559 1.00 0.00 73 LYS A CA 18
ATOM 31763 C C . LYS A 1 73 ? -6.913 7.909 0.141 1.00 0.00 73 LYS A C 18
ATOM 31764 O O . LYS A 1 73 ? -6.598 6.791 -0.270 1.00 0.00 73 LYS A O 18
ATOM 31783 N N . LEU A 1 74 ? -7.694 8.096 1.199 1.00 0.00 74 LEU A N 18
ATOM 31784 C CA . LEU A 1 74 ? -8.239 6.974 1.955 1.00 0.00 74 LEU A CA 18
ATOM 31785 C C . LEU A 1 74 ? -8.984 6.009 1.039 1.00 0.00 74 LEU A C 18
ATOM 31786 O O . LEU A 1 74 ? -8.702 4.811 1.023 1.00 0.00 74 LEU A O 18
ATOM 31802 N N . ASP A 1 75 ? -9.933 6.539 0.276 1.00 0.00 75 ASP A N 18
ATOM 31803 C CA . ASP A 1 75 ? -10.716 5.726 -0.647 1.00 0.00 75 ASP A CA 18
ATOM 31804 C C . ASP A 1 75 ? -9.819 5.084 -1.701 1.00 0.00 75 ASP A C 18
ATOM 31805 O O . ASP A 1 75 ? -10.138 4.024 -2.240 1.00 0.00 75 ASP A O 18
ATOM 31814 N N . LEU A 1 76 ? -8.697 5.733 -1.990 1.00 0.00 76 LEU A N 18
ATOM 31815 C CA . LEU A 1 76 ? -7.753 5.226 -2.981 1.00 0.00 76 LEU A CA 18
ATOM 31816 C C . LEU A 1 76 ? -6.932 4.073 -2.410 1.00 0.00 76 LEU A C 18
ATOM 31817 O O . LEU A 1 76 ? -6.708 3.066 -3.082 1.00 0.00 76 LEU A O 18
ATOM 31833 N N . VAL A 1 77 ? -6.488 4.228 -1.168 1.00 0.00 77 VAL A N 18
ATOM 31834 C CA . VAL A 1 77 ? -5.696 3.198 -0.506 1.00 0.00 77 VAL A CA 18
ATOM 31835 C C . VAL A 1 77 ? -6.548 1.981 -0.167 1.00 0.00 77 VAL A C 18
ATOM 31836 O O . VAL A 1 77 ? -6.119 0.841 -0.346 1.00 0.00 77 VAL A O 18
ATOM 31849 N N . ILE A 1 78 ? -7.757 2.230 0.324 1.00 0.00 78 ILE A N 18
ATOM 31850 C CA . ILE A 1 78 ? -8.672 1.154 0.686 1.00 0.00 78 ILE A CA 18
ATOM 31851 C C . ILE A 1 78 ? -9.053 0.323 -0.533 1.00 0.00 78 ILE A C 18
ATOM 31852 O O . ILE A 1 78 ? -8.905 -0.900 -0.536 1.00 0.00 78 ILE A O 18
ATOM 31868 N N . LYS A 1 79 ? -9.541 0.993 -1.571 1.00 0.00 79 LYS A N 18
ATOM 31869 C CA . LYS A 1 79 ? -9.942 0.317 -2.799 1.00 0.00 79 LYS A CA 18
ATOM 31870 C C . LYS A 1 79 ? -8.743 -0.346 -3.470 1.00 0.00 79 LYS A C 18
ATOM 31871 O O . LYS A 1 79 ? -8.895 -1.314 -4.216 1.00 0.00 79 LYS A O 18
ATOM 31890 N N . TYR A 1 80 ? -7.554 0.178 -3.199 1.00 0.00 80 TYR A N 18
ATOM 31891 C CA . TYR A 1 80 ? -6.330 -0.363 -3.778 1.00 0.00 80 TYR A CA 18
ATOM 31892 C C . TYR A 1 80 ? -5.871 -1.604 -3.018 1.00 0.00 80 TYR A C 18
ATOM 31893 O O . TYR A 1 80 ? -5.480 -2.604 -3.619 1.00 0.00 80 TYR A O 18
ATOM 31911 N N . MET A 1 81 ? -5.923 -1.531 -1.692 1.00 0.00 81 MET A N 18
ATOM 31912 C CA . MET A 1 81 ? -5.514 -2.648 -0.849 1.00 0.00 81 MET A CA 18
ATOM 31913 C C . MET A 1 81 ? -6.562 -3.757 -0.871 1.00 0.00 81 MET A C 18
ATOM 31914 O O . MET A 1 81 ? -6.233 -4.938 -0.758 1.00 0.00 81 MET A O 18
ATOM 31928 N N . LYS A 1 82 ? -7.824 -3.370 -1.018 1.00 0.00 82 LYS A N 18
ATOM 31929 C CA . LYS A 1 82 ? -8.921 -4.330 -1.057 1.00 0.00 82 LYS A CA 18
ATOM 31930 C C . LYS A 1 82 ? -8.899 -5.129 -2.357 1.00 0.00 82 LYS A C 18
ATOM 31931 O O . LYS A 1 82 ? -9.286 -6.297 -2.386 1.00 0.00 82 LYS A O 18
ATOM 31950 N N . ARG A 1 83 ? -8.442 -4.491 -3.430 1.00 0.00 83 ARG A N 18
ATOM 31951 C CA . ARG A 1 83 ? -8.369 -5.143 -4.733 1.00 0.00 83 ARG A CA 18
ATOM 31952 C C . ARG A 1 83 ? -7.263 -6.193 -4.754 1.00 0.00 83 ARG A C 18
ATOM 31953 O O . ARG A 1 83 ? -7.351 -7.189 -5.474 1.00 0.00 83 ARG A O 18
ATOM 31974 N N . LEU A 1 84 ? -6.222 -5.965 -3.962 1.00 0.00 84 LEU A N 18
ATOM 31975 C CA . LEU A 1 84 ? -5.097 -6.890 -3.889 1.00 0.00 84 LEU A CA 18
ATOM 31976 C C . LEU A 1 84 ? -5.403 -8.046 -2.941 1.00 0.00 84 LEU A C 18
ATOM 31977 O O . LEU A 1 84 ? -5.293 -9.213 -3.314 1.00 0.00 84 LEU A O 18
ATOM 31993 N N . MET A 1 85 ? -5.788 -7.712 -1.714 1.00 0.00 85 MET A N 18
ATOM 31994 C CA . MET A 1 85 ? -6.112 -8.721 -0.714 1.00 0.00 85 MET A CA 18
ATOM 31995 C C . MET A 1 85 ? -7.209 -9.654 -1.219 1.00 0.00 85 MET A C 18
ATOM 31996 O O . MET A 1 85 ? -7.262 -10.824 -0.842 1.00 0.00 85 MET A O 18
ATOM 32010 N N . GLN A 1 86 ? -8.081 -9.127 -2.072 1.00 0.00 86 GLN A N 18
ATOM 32011 C CA . GLN A 1 86 ? -9.177 -9.913 -2.627 1.00 0.00 86 GLN A CA 18
ATOM 32012 C C . GLN A 1 86 ? -8.682 -10.820 -3.749 1.00 0.00 86 GLN A C 18
ATOM 32013 O O . GLN A 1 86 ? -8.856 -12.037 -3.698 1.00 0.00 86 GLN A O 18
ATOM 32027 N N . GLN A 1 87 ? -8.067 -10.217 -4.761 1.00 0.00 87 GLN A N 18
ATOM 32028 C CA . GLN A 1 87 ? -7.549 -10.970 -5.897 1.00 0.00 87 GLN A CA 18
ATOM 32029 C C . GLN A 1 87 ? -6.460 -11.943 -5.454 1.00 0.00 87 GLN A C 18
ATOM 32030 O O . GLN A 1 87 ? -6.122 -12.882 -6.175 1.00 0.00 87 GLN A O 18
ATOM 32044 N N . SER A 1 88 ? -5.914 -11.710 -4.264 1.00 0.00 88 SER A N 18
ATOM 32045 C CA . SER A 1 88 ? -4.860 -12.562 -3.727 1.00 0.00 88 SER A CA 18
ATOM 32046 C C . SER A 1 88 ? -5.273 -14.030 -3.774 1.00 0.00 88 SER A C 18
ATOM 32047 O O . SER A 1 88 ? -6.439 -14.353 -3.996 1.00 0.00 88 SER A O 18
ATOM 32055 N N . VAL A 1 89 ? -4.304 -14.917 -3.564 1.00 0.00 89 VAL A N 18
ATOM 32056 C CA . VAL A 1 89 ? -4.565 -16.351 -3.581 1.00 0.00 89 VAL A CA 18
ATOM 32057 C C . VAL A 1 89 ? -4.932 -16.860 -2.191 1.00 0.00 89 VAL A C 18
ATOM 32058 O O . VAL A 1 89 ? -5.620 -17.871 -2.052 1.00 0.00 89 VAL A O 18
ATOM 32071 N N . GLU A 1 90 ? -4.471 -16.151 -1.166 1.00 0.00 90 GLU A N 18
ATOM 32072 C CA . GLU A 1 90 ? -4.751 -16.530 0.214 1.00 0.00 90 GLU A CA 18
ATOM 32073 C C . GLU A 1 90 ? -5.989 -15.807 0.736 1.00 0.00 90 GLU A C 18
ATOM 32074 O O . GLU A 1 90 ? -6.091 -14.584 0.644 1.00 0.00 90 GLU A O 18
ATOM 32086 N N . SER A 1 91 ? -6.928 -16.573 1.284 1.00 0.00 91 SER A N 18
ATOM 32087 C CA . SER A 1 91 ? -8.160 -16.006 1.818 1.00 0.00 91 SER A CA 18
ATOM 32088 C C . SER A 1 91 ? -7.892 -15.241 3.110 1.00 0.00 91 SER A C 18
ATOM 32089 O O . SER A 1 91 ? -8.655 -14.354 3.490 1.00 0.00 91 SER A O 18
ATOM 32097 N N . VAL A 1 92 ? -6.801 -15.593 3.783 1.00 0.00 92 VAL A N 18
ATOM 32098 C CA . VAL A 1 92 ? -6.429 -14.940 5.033 1.00 0.00 92 VAL A CA 18
ATOM 32099 C C . VAL A 1 92 ? -6.313 -13.430 4.851 1.00 0.00 92 VAL A C 18
ATOM 32100 O O . VAL A 1 92 ? -6.459 -12.667 5.805 1.00 0.00 92 VAL A O 18
ATOM 32113 N N . TRP A 1 93 ? -6.050 -13.007 3.620 1.00 0.00 93 TRP A N 18
ATOM 32114 C CA . TRP A 1 93 ? -5.914 -11.589 3.312 1.00 0.00 93 TRP A CA 18
ATOM 32115 C C . TRP A 1 93 ? -7.274 -10.899 3.309 1.00 0.00 93 TRP A C 18
ATOM 32116 O O . TRP A 1 93 ? -7.388 -9.728 3.665 1.00 0.00 93 TRP A O 18
ATOM 32137 N N . ASN A 1 94 ? -8.304 -11.636 2.904 1.00 0.00 94 ASN A N 18
ATOM 32138 C CA . ASN A 1 94 ? -9.657 -11.095 2.854 1.00 0.00 94 ASN A CA 18
ATOM 32139 C C . ASN A 1 94 ? -10.112 -10.639 4.238 1.00 0.00 94 ASN A C 18
ATOM 32140 O O . ASN A 1 94 ? -10.784 -9.617 4.376 1.00 0.00 94 ASN A O 18
ATOM 32151 N N . MET A 1 95 ? -9.740 -11.404 5.259 1.00 0.00 95 MET A N 18
ATOM 32152 C CA . MET A 1 95 ? -10.108 -11.077 6.632 1.00 0.00 95 MET A CA 18
ATOM 32153 C C . MET A 1 95 ? -9.311 -9.879 7.138 1.00 0.00 95 MET A C 18
ATOM 32154 O O . MET A 1 95 ? -9.827 -9.050 7.887 1.00 0.00 95 MET A O 18
ATOM 32168 N N . ALA A 1 96 ? -8.051 -9.795 6.724 1.00 0.00 96 ALA A N 18
ATOM 32169 C CA . ALA A 1 96 ? -7.183 -8.697 7.135 1.00 0.00 96 ALA A CA 18
ATOM 32170 C C . ALA A 1 96 ? -7.793 -7.349 6.764 1.00 0.00 96 ALA A C 18
ATOM 32171 O O . ALA A 1 96 ? -7.761 -6.404 7.553 1.00 0.00 96 ALA A O 18
ATOM 32178 N N . PHE A 1 97 ? -8.345 -7.265 5.558 1.00 0.00 97 PHE A N 18
ATOM 32179 C CA . PHE A 1 97 ? -8.960 -6.032 5.083 1.00 0.00 97 PHE A CA 18
ATOM 32180 C C . PHE A 1 97 ? -10.088 -5.593 6.012 1.00 0.00 97 PHE A C 18
ATOM 32181 O O . PHE A 1 97 ? -10.153 -4.433 6.422 1.00 0.00 97 PHE A O 18
ATOM 32198 N N . ASP A 1 98 ? -10.974 -6.526 6.339 1.00 0.00 98 ASP A N 18
ATOM 32199 C CA . ASP A 1 98 ? -12.100 -6.237 7.220 1.00 0.00 98 ASP A CA 18
ATOM 32200 C C . ASP A 1 98 ? -11.613 -5.802 8.599 1.00 0.00 98 ASP A C 18
ATOM 32201 O O . ASP A 1 98 ? -12.198 -4.917 9.225 1.00 0.00 98 ASP A O 18
ATOM 32210 N N . PHE A 1 99 ? -10.539 -6.430 9.067 1.00 0.00 99 PHE A N 18
ATOM 32211 C CA . PHE A 1 99 ? -9.975 -6.109 10.373 1.00 0.00 99 PHE A CA 18
ATOM 32212 C C . PHE A 1 99 ? -9.615 -4.629 10.461 1.00 0.00 99 PHE A C 18
ATOM 32213 O O . PHE A 1 99 ? -9.962 -3.952 11.430 1.00 0.00 99 PHE A O 18
ATOM 32230 N N . ILE A 1 100 ? -8.918 -4.134 9.445 1.00 0.00 100 ILE A N 18
ATOM 32231 C CA . ILE A 1 100 ? -8.511 -2.735 9.406 1.00 0.00 100 ILE A CA 18
ATOM 32232 C C . ILE A 1 100 ? -9.723 -1.813 9.326 1.00 0.00 100 ILE A C 18
ATOM 32233 O O . ILE A 1 100 ? -9.762 -0.762 9.969 1.00 0.00 100 ILE A O 18
ATOM 32249 N N . LEU A 1 101 ? -10.712 -2.211 8.534 1.00 0.00 101 LEU A N 18
ATOM 32250 C CA . LEU A 1 101 ? -11.928 -1.421 8.371 1.00 0.00 101 LEU A CA 18
ATOM 32251 C C . LEU A 1 101 ? -12.729 -1.380 9.669 1.00 0.00 101 LEU A C 18
ATOM 32252 O O . LEU A 1 101 ? -13.340 -0.363 10.000 1.00 0.00 101 LEU A O 18
ATOM 32268 N N . ASP A 1 102 ? -12.718 -2.489 10.400 1.00 0.00 102 ASP A N 18
ATOM 32269 C CA . ASP A 1 102 ? -13.441 -2.577 11.663 1.00 0.00 102 ASP A CA 18
ATOM 32270 C C . ASP A 1 102 ? -12.945 -1.524 12.649 1.00 0.00 102 ASP A C 18
ATOM 32271 O O . ASP A 1 102 ? -13.668 -1.119 13.557 1.00 0.00 102 ASP A O 18
ATOM 32280 N N . ASN A 1 103 ? -11.704 -1.083 12.462 1.00 0.00 103 ASN A N 18
ATOM 32281 C CA . ASN A 1 103 ? -11.111 -0.076 13.334 1.00 0.00 103 ASN A CA 18
ATOM 32282 C C . ASN A 1 103 ? -11.194 1.309 12.703 1.00 0.00 103 ASN A C 18
ATOM 32283 O O . ASN A 1 103 ? -11.500 2.293 13.377 1.00 0.00 103 ASN A O 18
ATOM 32294 N N . VAL A 1 104 ? -10.923 1.379 11.404 1.00 0.00 104 VAL A N 18
ATOM 32295 C CA . VAL A 1 104 ? -10.968 2.643 10.679 1.00 0.00 104 VAL A CA 18
ATOM 32296 C C . VAL A 1 104 ? -12.406 3.113 10.483 1.00 0.00 104 VAL A C 18
ATOM 32297 O O . VAL A 1 104 ? -12.778 4.202 10.920 1.00 0.00 104 VAL A O 18
ATOM 32310 N N . GLN A 1 105 ? -13.209 2.283 9.824 1.00 0.00 105 GLN A N 18
ATOM 32311 C CA . GLN A 1 105 ? -14.606 2.613 9.571 1.00 0.00 105 GLN A CA 18
ATOM 32312 C C . GLN A 1 105 ? -15.294 3.087 10.847 1.00 0.00 105 GLN A C 18
ATOM 32313 O O . GLN A 1 105 ? -16.236 3.878 10.799 1.00 0.00 105 GLN A O 18
ATOM 32327 N N . VAL A 1 106 ? -14.816 2.599 11.987 1.00 0.00 106 VAL A N 18
ATOM 32328 C CA . VAL A 1 106 ? -15.385 2.973 13.277 1.00 0.00 106 VAL A CA 18
ATOM 32329 C C . VAL A 1 106 ? -15.025 4.409 13.639 1.00 0.00 106 VAL A C 18
ATOM 32330 O O . VAL A 1 106 ? -15.901 5.230 13.912 1.00 0.00 106 VAL A O 18
ATOM 32343 N N . VAL A 1 107 ? -13.729 4.706 13.641 1.00 0.00 107 VAL A N 18
ATOM 32344 C CA . VAL A 1 107 ? -13.253 6.045 13.969 1.00 0.00 107 VAL A CA 18
ATOM 32345 C C . VAL A 1 107 ? -13.684 7.056 12.913 1.00 0.00 107 VAL A C 18
ATOM 32346 O O . VAL A 1 107 ? -13.816 8.247 13.195 1.00 0.00 107 VAL A O 18
ATOM 32359 N N . LEU A 1 108 ? -13.902 6.574 11.694 1.00 0.00 108 LEU A N 18
ATOM 32360 C CA . LEU A 1 108 ? -14.319 7.435 10.593 1.00 0.00 108 LEU A CA 18
ATOM 32361 C C . LEU A 1 108 ? -15.782 7.843 10.745 1.00 0.00 108 LEU A C 18
ATOM 32362 O O . LEU A 1 108 ? -16.151 8.982 10.460 1.00 0.00 108 LEU A O 18
ATOM 32378 N N . GLN A 1 109 ? -16.608 6.906 11.199 1.00 0.00 109 GLN A N 18
ATOM 32379 C CA . GLN A 1 109 ? -18.029 7.169 11.390 1.00 0.00 109 GLN A CA 18
ATOM 32380 C C . GLN A 1 109 ? -18.249 8.187 12.504 1.00 0.00 109 GLN A C 18
ATOM 32381 O O . GLN A 1 109 ? -19.096 9.073 12.389 1.00 0.00 109 GLN A O 18
ATOM 32395 N N . GLN A 1 110 ? -17.482 8.053 13.581 1.00 0.00 110 GLN A N 18
ATOM 32396 C CA . GLN A 1 110 ? -17.595 8.961 14.716 1.00 0.00 110 GLN A CA 18
ATOM 32397 C C . GLN A 1 110 ? -17.224 10.385 14.313 1.00 0.00 110 GLN A C 18
ATOM 32398 O O . GLN A 1 110 ? -17.524 11.343 15.028 1.00 0.00 110 GLN A O 18
ATOM 32412 N N . THR A 1 111 ? -16.569 10.518 13.164 1.00 0.00 111 THR A N 18
ATOM 32413 C CA . THR A 1 111 ? -16.156 11.824 12.667 1.00 0.00 111 THR A CA 18
ATOM 32414 C C . THR A 1 111 ? -17.174 12.384 11.680 1.00 0.00 111 THR A C 18
ATOM 32415 O O . THR A 1 111 ? -17.731 13.461 11.892 1.00 0.00 111 THR A O 18
ATOM 32426 N N . TYR A 1 112 ? -17.413 11.646 10.601 1.00 0.00 112 TYR A N 18
ATOM 32427 C CA . TYR A 1 112 ? -18.364 12.071 9.581 1.00 0.00 112 TYR A CA 18
ATOM 32428 C C . TYR A 1 112 ? -19.662 11.275 9.680 1.00 0.00 112 TYR A C 18
ATOM 32429 O O . TYR A 1 112 ? -20.754 11.832 9.580 1.00 0.00 112 TYR A O 18
ATOM 32447 N N . GLY A 1 113 ? -19.533 9.966 9.881 1.00 0.00 113 GLY A N 18
ATOM 32448 C CA . GLY A 1 113 ? -20.702 9.114 9.992 1.00 0.00 113 GLY A CA 18
ATOM 32449 C C . GLY A 1 113 ? -20.859 8.188 8.803 1.00 0.00 113 GLY A C 18
ATOM 32450 O O . GLY A 1 113 ? -21.628 7.228 8.852 1.00 0.00 113 GLY A O 18
ATOM 32454 N N . SER A 1 114 ? -20.129 8.475 7.730 1.00 0.00 114 SER A N 18
ATOM 32455 C CA . SER A 1 114 ? -20.194 7.663 6.520 1.00 0.00 114 SER A CA 18
ATOM 32456 C C . SER A 1 114 ? -19.108 6.592 6.526 1.00 0.00 114 SER A C 18
ATOM 32457 O O . SER A 1 114 ? -18.383 6.430 7.507 1.00 0.00 114 SER A O 18
ATOM 32465 N N . THR A 1 115 ? -18.999 5.863 5.419 1.00 0.00 115 THR A N 18
ATOM 32466 C CA . THR A 1 115 ? -18.002 4.806 5.294 1.00 0.00 115 THR A CA 18
ATOM 32467 C C . THR A 1 115 ? -17.610 4.591 3.837 1.00 0.00 115 THR A C 18
ATOM 32468 O O . THR A 1 115 ? -18.132 5.251 2.938 1.00 0.00 115 THR A O 18
ATOM 32479 N N . LEU A 1 116 ? -16.688 3.662 3.609 1.00 0.00 116 LEU A N 18
ATOM 32480 C CA . LEU A 1 116 ? -16.225 3.358 2.260 1.00 0.00 116 LEU A CA 18
ATOM 32481 C C . LEU A 1 116 ? -17.048 2.231 1.643 1.00 0.00 116 LEU A C 18
ATOM 32482 O O . LEU A 1 116 ? -17.408 1.268 2.320 1.00 0.00 116 LEU A O 18
ATOM 32498 N N . LYS A 1 117 ? -17.341 2.357 0.353 1.00 0.00 117 LYS A N 18
ATOM 32499 C CA . LYS A 1 117 ? -18.118 1.348 -0.357 1.00 0.00 117 LYS A CA 18
ATOM 32500 C C . LYS A 1 117 ? -17.206 0.288 -0.967 1.00 0.00 117 LYS A C 18
ATOM 32501 O O . LYS A 1 117 ? -16.675 0.467 -2.062 1.00 0.00 117 LYS A O 18
ATOM 32520 N N . VAL A 1 118 ? -17.031 -0.817 -0.250 1.00 0.00 118 VAL A N 18
ATOM 32521 C CA . VAL A 1 118 ? -16.185 -1.908 -0.720 1.00 0.00 118 VAL A CA 18
ATOM 32522 C C . VAL A 1 118 ? -16.990 -3.191 -0.896 1.00 0.00 118 VAL A C 18
ATOM 32523 O O . VAL A 1 118 ? -17.129 -3.983 0.036 1.00 0.00 118 VAL A O 18
ATOM 32536 N N . THR A 1 119 ? -17.520 -3.390 -2.099 1.00 0.00 119 THR A N 18
ATOM 32537 C CA . THR A 1 119 ? -18.313 -4.576 -2.397 1.00 0.00 119 THR A CA 18
ATOM 32538 C C . THR A 1 119 ? -17.501 -5.848 -2.181 1.00 0.00 119 THR A C 18
ATOM 32539 O O . THR A 1 119 ? -16.618 -6.143 -2.986 1.00 0.00 119 THR A O 18
ATOM 32550 N N . LYS B 2 7 ? 9.990 -6.716 14.597 1.00 0.00 207 LYS B N 18
ATOM 32551 C CA . LYS B 2 7 ? 9.140 -7.858 14.283 1.00 0.00 207 LYS B CA 18
ATOM 32552 C C . LYS B 2 7 ? 8.015 -7.454 13.336 1.00 0.00 207 LYS B C 18
ATOM 32553 O O . LYS B 2 7 ? 6.842 -7.471 13.708 1.00 0.00 207 LYS B O 18
ATOM 32572 N N . SER B 2 8 ? 8.380 -7.094 12.111 1.00 0.00 208 SER B N 18
ATOM 32573 C CA . SER B 2 8 ? 7.402 -6.684 11.110 1.00 0.00 208 SER B CA 18
ATOM 32574 C C . SER B 2 8 ? 8.084 -6.343 9.789 1.00 0.00 208 SER B C 18
ATOM 32575 O O . SER B 2 8 ? 9.277 -6.038 9.754 1.00 0.00 208 SER B O 18
ATOM 32583 N N . PHE B 2 9 ? 7.319 -6.396 8.704 1.00 0.00 209 PHE B N 18
ATOM 32584 C CA . PHE B 2 9 ? 7.849 -6.094 7.379 1.00 0.00 209 PHE B CA 18
ATOM 32585 C C . PHE B 2 9 ? 7.914 -4.587 7.150 1.00 0.00 209 PHE B C 18
ATOM 32586 O O . PHE B 2 9 ? 8.819 -4.088 6.480 1.00 0.00 209 PHE B O 18
ATOM 32603 N N . PHE B 2 10 ? 6.948 -3.867 7.711 1.00 0.00 210 PHE B N 18
ATOM 32604 C CA . PHE B 2 10 ? 6.893 -2.417 7.568 1.00 0.00 210 PHE B CA 18
ATOM 32605 C C . PHE B 2 10 ? 8.022 -1.750 8.350 1.00 0.00 210 PHE B C 18
ATOM 32606 O O . PHE B 2 10 ? 8.453 -0.646 8.018 1.00 0.00 210 PHE B O 18
ATOM 32623 N N . ASP B 2 11 ? 8.493 -2.429 9.390 1.00 0.00 211 ASP B N 18
ATOM 32624 C CA . ASP B 2 11 ? 9.571 -1.904 10.221 1.00 0.00 211 ASP B CA 18
ATOM 32625 C C . ASP B 2 11 ? 10.915 -2.031 9.511 1.00 0.00 211 ASP B C 18
ATOM 32626 O O . ASP B 2 11 ? 11.700 -1.084 9.467 1.00 0.00 211 ASP B O 18
ATOM 32635 N N . LYS B 2 12 ? 11.176 -3.210 8.955 1.00 0.00 212 LYS B N 18
ATOM 32636 C CA . LYS B 2 12 ? 12.425 -3.463 8.247 1.00 0.00 212 LYS B CA 18
ATOM 32637 C C . LYS B 2 12 ? 12.495 -2.649 6.959 1.00 0.00 212 LYS B C 18
ATOM 32638 O O . LYS B 2 12 ? 13.579 -2.326 6.474 1.00 0.00 212 LYS B O 18
ATOM 32657 N N . LYS B 2 13 ? 11.331 -2.318 6.410 1.00 0.00 213 LYS B N 18
ATOM 32658 C CA . LYS B 2 13 ? 11.259 -1.538 5.180 1.00 0.00 213 LYS B CA 18
ATOM 32659 C C . LYS B 2 13 ? 11.473 -0.055 5.462 1.00 0.00 213 LYS B C 18
ATOM 32660 O O . LYS B 2 13 ? 12.341 0.581 4.865 1.00 0.00 213 LYS B O 18
ATOM 32679 N N . ARG B 2 14 ? 10.677 0.489 6.377 1.00 0.00 214 ARG B N 18
ATOM 32680 C CA . ARG B 2 14 ? 10.780 1.898 6.739 1.00 0.00 214 ARG B CA 18
ATOM 32681 C C . ARG B 2 14 ? 12.209 2.254 7.138 1.00 0.00 214 ARG B C 18
ATOM 32682 O O . ARG B 2 14 ? 12.641 3.396 6.983 1.00 0.00 214 ARG B O 18
ATOM 32703 N N . SER B 2 15 ? 12.937 1.268 7.653 1.00 0.00 215 SER B N 18
ATOM 32704 C CA . SER B 2 15 ? 14.315 1.477 8.078 1.00 0.00 215 SER B CA 18
ATOM 32705 C C . SER B 2 15 ? 15.245 1.587 6.874 1.00 0.00 215 SER B C 18
ATOM 32706 O O . SER B 2 15 ? 16.217 2.342 6.893 1.00 0.00 215 SER B O 18
ATOM 32714 N N . GLU B 2 16 ? 14.940 0.825 5.828 1.00 0.00 216 GLU B N 18
ATOM 32715 C CA . GLU B 2 16 ? 15.749 0.834 4.615 1.00 0.00 216 GLU B CA 18
ATOM 32716 C C . GLU B 2 16 ? 15.889 2.251 4.065 1.00 0.00 216 GLU B C 18
ATOM 32717 O O . GLU B 2 16 ? 16.998 2.755 3.896 1.00 0.00 216 GLU B O 18
ATOM 32729 N N . ARG B 2 17 ? 14.755 2.887 3.788 1.00 0.00 217 ARG B N 18
ATOM 32730 C CA . ARG B 2 17 ? 14.750 4.244 3.255 1.00 0.00 217 ARG B CA 18
ATOM 32731 C C . ARG B 2 17 ? 15.493 5.195 4.187 1.00 0.00 217 ARG B C 18
ATOM 32732 O O . ARG B 2 17 ? 16.296 6.017 3.741 1.00 0.00 217 ARG B O 18
ATOM 32753 N N . ILE B 2 18 ? 15.220 5.080 5.482 1.00 0.00 218 ILE B N 18
ATOM 32754 C CA . ILE B 2 18 ? 15.864 5.930 6.477 1.00 0.00 218 ILE B CA 18
ATOM 32755 C C . ILE B 2 18 ? 17.368 5.683 6.522 1.00 0.00 218 ILE B C 18
ATOM 32756 O O . ILE B 2 18 ? 18.140 6.556 6.918 1.00 0.00 218 ILE B O 18
ATOM 32772 N N . SER B 2 19 ? 17.778 4.487 6.109 1.00 0.00 219 SER B N 18
ATOM 32773 C CA . SER B 2 19 ? 19.190 4.123 6.104 1.00 0.00 219 SER B CA 18
ATOM 32774 C C . SER B 2 19 ? 19.815 4.394 4.739 1.00 0.00 219 SER B C 18
ATOM 32775 O O . SER B 2 19 ? 19.186 4.182 3.703 1.00 0.00 219 SER B O 18
ATOM 32783 N N . ASN B 2 20 ? 21.058 4.865 4.746 1.00 0.00 220 ASN B N 18
ATOM 32784 C CA . ASN B 2 20 ? 21.770 5.166 3.510 1.00 0.00 220 ASN B CA 18
ATOM 32785 C C . ASN B 2 20 ? 22.604 3.972 3.058 1.00 0.00 220 ASN B C 18
ATOM 32786 O O . ASN B 2 20 ? 23.645 3.672 3.645 1.00 0.00 220 ASN B O 18
ATOM 32797 N N . ALA A 1 23 ? 4.100 14.082 12.491 1.00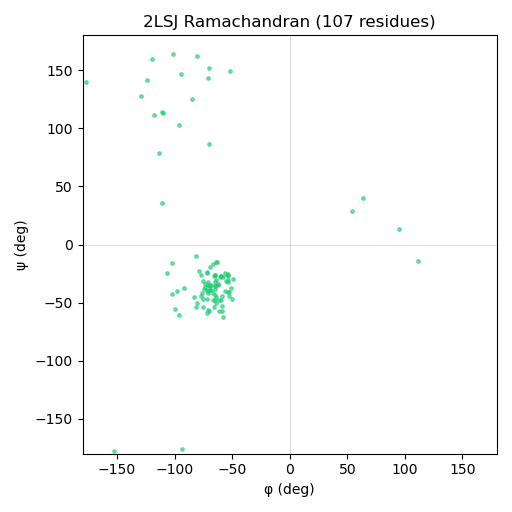 0.00 23 ALA A N 19
ATOM 32798 C CA . ALA A 1 23 ? 2.772 13.743 12.986 1.00 0.00 23 ALA A CA 19
ATOM 32799 C C . ALA A 1 23 ? 1.775 13.613 11.840 1.00 0.00 23 ALA A C 19
ATOM 32800 O O . ALA A 1 23 ? 0.605 13.972 11.977 1.00 0.00 23 ALA A O 19
ATOM 32807 N N . ALA A 1 24 ? 2.246 13.098 10.709 1.00 0.00 24 ALA A N 19
ATOM 32808 C CA . ALA A 1 24 ? 1.395 12.919 9.539 1.00 0.00 24 ALA A CA 19
ATOM 32809 C C . ALA A 1 24 ? 1.204 11.440 9.220 1.00 0.00 24 ALA A C 19
ATOM 32810 O O . ALA A 1 24 ? 1.978 10.583 9.647 1.00 0.00 24 ALA A O 19
ATOM 32817 N N . PRO A 1 25 ? 0.150 11.130 8.451 1.00 0.00 25 PRO A N 19
ATOM 32818 C CA . PRO A 1 25 ? -0.167 9.754 8.058 1.00 0.00 25 PRO A CA 19
ATOM 32819 C C . PRO A 1 25 ? 0.844 9.187 7.068 1.00 0.00 25 PRO A C 19
ATOM 32820 O O . PRO A 1 25 ? 0.750 9.424 5.865 1.00 0.00 25 PRO A O 19
ATOM 32831 N N . ASN A 1 26 ? 1.812 8.435 7.583 1.00 0.00 26 ASN A N 19
ATOM 32832 C CA . ASN A 1 26 ? 2.841 7.833 6.744 1.00 0.00 26 ASN A CA 19
ATOM 32833 C C . ASN A 1 26 ? 2.902 6.323 6.955 1.00 0.00 26 ASN A C 19
ATOM 32834 O O . ASN A 1 26 ? 2.867 5.842 8.089 1.00 0.00 26 ASN A O 19
ATOM 32845 N N . LEU A 1 27 ? 2.992 5.581 5.857 1.00 0.00 27 LEU A N 19
ATOM 32846 C CA . LEU A 1 27 ? 3.059 4.125 5.921 1.00 0.00 27 LEU A CA 19
ATOM 32847 C C . LEU A 1 27 ? 4.482 3.634 5.679 1.00 0.00 27 LEU A C 19
ATOM 32848 O O . LEU A 1 27 ? 5.013 3.758 4.575 1.00 0.00 27 LEU A O 19
ATOM 32864 N N . ALA A 1 28 ? 5.095 3.073 6.716 1.00 0.00 28 ALA A N 19
ATOM 32865 C CA . ALA A 1 28 ? 6.454 2.559 6.614 1.00 0.00 28 ALA A CA 19
ATOM 32866 C C . ALA A 1 28 ? 7.418 3.643 6.143 1.00 0.00 28 ALA A C 19
ATOM 32867 O O . ALA A 1 28 ? 8.453 3.350 5.546 1.00 0.00 28 ALA A O 19
ATOM 32874 N N . GLY A 1 29 ? 7.068 4.897 6.414 1.00 0.00 29 GLY A N 19
ATOM 32875 C CA . GLY A 1 29 ? 7.912 6.006 6.008 1.00 0.00 29 GLY A CA 19
ATOM 32876 C C . GLY A 1 29 ? 7.490 6.602 4.680 1.00 0.00 29 GLY A C 19
ATOM 32877 O O . GLY A 1 29 ? 8.229 7.380 4.078 1.00 0.00 29 GLY A O 19
ATOM 32881 N N . ALA A 1 30 ? 6.298 6.234 4.221 1.00 0.00 30 ALA A N 19
ATOM 32882 C CA . ALA A 1 30 ? 5.779 6.737 2.955 1.00 0.00 30 ALA A CA 19
ATOM 32883 C C . ALA A 1 30 ? 4.656 7.742 3.184 1.00 0.00 30 ALA A C 19
ATOM 32884 O O . ALA A 1 30 ? 3.606 7.403 3.731 1.00 0.00 30 ALA A O 19
ATOM 32891 N N . VAL A 1 31 ? 4.884 8.983 2.764 1.00 0.00 31 VAL A N 19
ATOM 32892 C CA . VAL A 1 31 ? 3.891 10.039 2.923 1.00 0.00 31 VAL A CA 19
ATOM 32893 C C . VAL A 1 31 ? 3.038 10.184 1.668 1.00 0.00 31 VAL A C 19
ATOM 32894 O O . VAL A 1 31 ? 1.850 10.496 1.744 1.00 0.00 31 VAL A O 19
ATOM 32907 N N . GLU A 1 32 ? 3.653 9.956 0.511 1.00 0.00 32 GLU A N 19
ATOM 32908 C CA . GLU A 1 32 ? 2.949 10.063 -0.762 1.00 0.00 32 GLU A CA 19
ATOM 32909 C C . GLU A 1 32 ? 2.046 8.854 -0.987 1.00 0.00 32 GLU A C 19
ATOM 32910 O O . GLU A 1 32 ? 2.379 7.734 -0.599 1.00 0.00 32 GLU A O 19
ATOM 32922 N N . PHE A 1 33 ? 0.899 9.090 -1.617 1.00 0.00 33 PHE A N 19
ATOM 32923 C CA . PHE A 1 33 ? -0.054 8.021 -1.893 1.00 0.00 33 PHE A CA 19
ATOM 32924 C C . PHE A 1 33 ? 0.587 6.926 -2.740 1.00 0.00 33 PHE A C 19
ATOM 32925 O O . PHE A 1 33 ? 0.552 5.748 -2.381 1.00 0.00 33 PHE A O 19
ATOM 32942 N N . SER A 1 34 ? 1.171 7.322 -3.866 1.00 0.00 34 SER A N 19
ATOM 32943 C CA . SER A 1 34 ? 1.817 6.374 -4.767 1.00 0.00 34 SER A CA 19
ATOM 32944 C C . SER A 1 34 ? 2.812 5.499 -4.012 1.00 0.00 34 SER A C 19
ATOM 32945 O O . SER A 1 34 ? 2.963 4.313 -4.309 1.00 0.00 34 SER A O 19
ATOM 32953 N N . ASP A 1 35 ? 3.489 6.092 -3.035 1.00 0.00 35 ASP A N 19
ATOM 32954 C CA . ASP A 1 35 ? 4.471 5.367 -2.236 1.00 0.00 35 ASP A CA 19
ATOM 32955 C C . ASP A 1 35 ? 3.782 4.431 -1.247 1.00 0.00 35 ASP A C 19
ATOM 32956 O O . ASP A 1 35 ? 4.319 3.380 -0.895 1.00 0.00 35 ASP A O 19
ATOM 32965 N N . VAL A 1 36 ? 2.592 4.821 -0.802 1.00 0.00 36 VAL A N 19
ATOM 32966 C CA . VAL A 1 36 ? 1.830 4.017 0.146 1.00 0.00 36 VAL A CA 19
ATOM 32967 C C . VAL A 1 36 ? 1.276 2.762 -0.518 1.00 0.00 36 VAL A C 19
ATOM 32968 O O . VAL A 1 36 ? 1.510 1.645 -0.056 1.00 0.00 36 VAL A O 19
ATOM 32981 N N . LYS A 1 37 ? 0.539 2.953 -1.607 1.00 0.00 37 LYS A N 19
ATOM 32982 C CA . LYS A 1 37 ? -0.049 1.836 -2.339 1.00 0.00 37 LYS A CA 19
ATOM 32983 C C . LYS A 1 37 ? 1.028 0.858 -2.796 1.00 0.00 37 LYS A C 19
ATOM 32984 O O . LYS A 1 37 ? 0.785 -0.345 -2.901 1.00 0.00 37 LYS A O 19
ATOM 33003 N N . THR A 1 38 ? 2.220 1.381 -3.066 1.00 0.00 38 THR A N 19
ATOM 33004 C CA . THR A 1 38 ? 3.334 0.553 -3.512 1.00 0.00 38 THR A CA 19
ATOM 33005 C C . THR A 1 38 ? 3.770 -0.416 -2.419 1.00 0.00 38 THR A C 19
ATOM 33006 O O . THR A 1 38 ? 4.038 -1.589 -2.685 1.00 0.00 38 THR A O 19
ATOM 33017 N N . LEU A 1 39 ? 3.840 0.080 -1.189 1.00 0.00 39 LEU A N 19
ATOM 33018 C CA . LEU A 1 39 ? 4.243 -0.744 -0.053 1.00 0.00 39 LEU A CA 19
ATOM 33019 C C . LEU A 1 39 ? 3.189 -1.801 0.254 1.00 0.00 39 LEU A C 19
ATOM 33020 O O . LEU A 1 39 ? 3.511 -2.907 0.692 1.00 0.00 39 LEU A O 19
ATOM 33036 N N . LEU A 1 40 ? 1.927 -1.457 0.020 1.00 0.00 40 LEU A N 19
ATOM 33037 C CA . LEU A 1 40 ? 0.824 -2.378 0.269 1.00 0.00 40 LEU A CA 19
ATOM 33038 C C . LEU A 1 40 ? 0.801 -3.494 -0.770 1.00 0.00 40 LEU A C 19
ATOM 33039 O O . LEU A 1 40 ? 0.705 -4.673 -0.429 1.00 0.00 40 LEU A O 19
ATOM 33055 N N . LYS A 1 41 ? 0.889 -3.115 -2.040 1.00 0.00 41 LYS A N 19
ATOM 33056 C CA . LYS A 1 41 ? 0.883 -4.082 -3.131 1.00 0.00 41 LYS A CA 19
ATOM 33057 C C . LYS A 1 41 ? 1.941 -5.159 -2.910 1.00 0.00 41 LYS A C 19
ATOM 33058 O O . LYS A 1 41 ? 1.695 -6.341 -3.145 1.00 0.00 41 LYS A O 19
ATOM 33077 N N . GLU A 1 42 ? 3.119 -4.740 -2.456 1.00 0.00 42 GLU A N 19
ATOM 33078 C CA . GLU A 1 42 ? 4.213 -5.670 -2.204 1.00 0.00 42 GLU A CA 19
ATOM 33079 C C . GLU A 1 42 ? 3.996 -6.424 -0.896 1.00 0.00 42 GLU A C 19
ATOM 33080 O O . GLU A 1 42 ? 4.233 -7.629 -0.815 1.00 0.00 42 GLU A O 19
ATOM 33092 N N . TRP A 1 43 ? 3.544 -5.705 0.126 1.00 0.00 43 TRP A N 19
ATOM 33093 C CA . TRP A 1 43 ? 3.295 -6.305 1.432 1.00 0.00 43 TRP A CA 19
ATOM 33094 C C . TRP A 1 43 ? 2.183 -7.345 1.349 1.00 0.00 43 TRP A C 19
ATOM 33095 O O . TRP A 1 43 ? 2.006 -8.150 2.264 1.00 0.00 43 TRP A O 19
ATOM 33116 N N . ILE A 1 44 ? 1.439 -7.323 0.250 1.00 0.00 44 ILE A N 19
ATOM 33117 C CA . ILE A 1 44 ? 0.344 -8.265 0.050 1.00 0.00 44 ILE A CA 19
ATOM 33118 C C . ILE A 1 44 ? 0.741 -9.369 -0.924 1.00 0.00 44 ILE A C 19
ATOM 33119 O O . ILE A 1 44 ? 0.026 -10.358 -1.083 1.00 0.00 44 ILE A O 19
ATOM 33135 N N . THR A 1 45 ? 1.889 -9.195 -1.571 1.00 0.00 45 THR A N 19
ATOM 33136 C CA . THR A 1 45 ? 2.383 -10.176 -2.529 1.00 0.00 45 THR A CA 19
ATOM 33137 C C . THR A 1 45 ? 3.584 -10.933 -1.972 1.00 0.00 45 THR A C 19
ATOM 33138 O O . THR A 1 45 ? 3.578 -12.162 -1.901 1.00 0.00 45 THR A O 19
ATOM 33149 N N . THR A 1 46 ? 4.614 -10.189 -1.578 1.00 0.00 46 THR A N 19
ATOM 33150 C CA . THR A 1 46 ? 5.822 -10.790 -1.027 1.00 0.00 46 THR A CA 19
ATOM 33151 C C . THR A 1 46 ? 5.540 -11.468 0.308 1.00 0.00 46 THR A C 19
ATOM 33152 O O . THR A 1 46 ? 6.324 -12.296 0.773 1.00 0.00 46 THR A O 19
ATOM 33163 N N . ILE A 1 47 ? 4.416 -11.113 0.921 1.00 0.00 47 ILE A N 19
ATOM 33164 C CA . ILE A 1 47 ? 4.030 -11.690 2.203 1.00 0.00 47 ILE A CA 19
ATOM 33165 C C . ILE A 1 47 ? 2.617 -12.260 2.146 1.00 0.00 47 ILE A C 19
ATOM 33166 O O . ILE A 1 47 ? 1.677 -11.579 1.736 1.00 0.00 47 ILE A O 19
ATOM 33182 N N . SER A 1 48 ? 2.474 -13.515 2.562 1.00 0.00 48 SER A N 19
ATOM 33183 C CA . SER A 1 48 ? 1.175 -14.178 2.556 1.00 0.00 48 SER A CA 19
ATOM 33184 C C . SER A 1 48 ? 0.633 -14.322 3.976 1.00 0.00 48 SER A C 19
ATOM 33185 O O . SER A 1 48 ? -0.580 -14.359 4.187 1.00 0.00 48 SER A O 19
ATOM 33193 N N . ASP A 1 49 ? 1.539 -14.402 4.943 1.00 0.00 49 ASP A N 19
ATOM 33194 C CA . ASP A 1 49 ? 1.153 -14.541 6.342 1.00 0.00 49 ASP A CA 19
ATOM 33195 C C . ASP A 1 49 ? 1.502 -13.281 7.129 1.00 0.00 49 ASP A C 19
ATOM 33196 O O . ASP A 1 49 ? 2.512 -13.218 7.830 1.00 0.00 49 ASP A O 19
ATOM 33205 N N . PRO A 1 50 ? 0.648 -12.254 7.011 1.00 0.00 50 PRO A N 19
ATOM 33206 C CA . PRO A 1 50 ? 0.844 -10.977 7.704 1.00 0.00 50 PRO A CA 19
ATOM 33207 C C . PRO A 1 50 ? 0.643 -11.098 9.210 1.00 0.00 50 PRO A C 19
ATOM 33208 O O . PRO A 1 50 ? -0.128 -11.934 9.678 1.00 0.00 50 PRO A O 19
ATOM 33219 N N . MET A 1 51 ? 1.343 -10.257 9.965 1.00 0.00 51 MET A N 19
ATOM 33220 C CA . MET A 1 51 ? 1.239 -10.270 11.420 1.00 0.00 51 MET A CA 19
ATOM 33221 C C . MET A 1 51 ? 0.352 -9.130 11.911 1.00 0.00 51 MET A C 19
ATOM 33222 O O . MET A 1 51 ? 0.176 -8.127 11.220 1.00 0.00 51 MET A O 19
ATOM 33236 N N . GLU A 1 52 ? -0.205 -9.292 13.107 1.00 0.00 52 GLU A N 19
ATOM 33237 C CA . GLU A 1 52 ? -1.074 -8.277 13.689 1.00 0.00 52 GLU A CA 19
ATOM 33238 C C . GLU A 1 52 ? -0.400 -6.908 13.671 1.00 0.00 52 GLU A C 19
ATOM 33239 O O . GLU A 1 52 ? -1.067 -5.879 13.571 1.00 0.00 52 GLU A O 19
ATOM 33251 N N . GLU A 1 53 ? 0.925 -6.906 13.768 1.00 0.00 53 GLU A N 19
ATOM 33252 C CA . GLU A 1 53 ? 1.690 -5.664 13.764 1.00 0.00 53 GLU A CA 19
ATOM 33253 C C . GLU A 1 53 ? 1.698 -5.035 12.374 1.00 0.00 53 GLU A C 19
ATOM 33254 O O . GLU A 1 53 ? 1.440 -3.841 12.220 1.00 0.00 53 GLU A O 19
ATOM 33266 N N . ASP A 1 54 ? 1.996 -5.847 11.365 1.00 0.00 54 ASP A N 19
ATOM 33267 C CA . ASP A 1 54 ? 2.037 -5.371 9.988 1.00 0.00 54 ASP A CA 19
ATOM 33268 C C . ASP A 1 54 ? 0.694 -4.775 9.578 1.00 0.00 54 ASP A C 19
ATOM 33269 O O . ASP A 1 54 ? 0.639 -3.716 8.953 1.00 0.00 54 ASP A O 19
ATOM 33278 N N . ILE A 1 55 ? -0.385 -5.465 9.932 1.00 0.00 55 ILE A N 19
ATOM 33279 C CA . ILE A 1 55 ? -1.728 -5.003 9.601 1.00 0.00 55 ILE A CA 19
ATOM 33280 C C . ILE A 1 55 ? -2.116 -3.791 10.441 1.00 0.00 55 ILE A C 19
ATOM 33281 O O . ILE A 1 55 ? -2.770 -2.867 9.955 1.00 0.00 55 ILE A O 19
ATOM 33297 N N . LEU A 1 56 ? -1.708 -3.800 11.705 1.00 0.00 56 LEU A N 19
ATOM 33298 C CA . LEU A 1 56 ? -2.010 -2.700 12.615 1.00 0.00 56 LEU A CA 19
ATOM 33299 C C . LEU A 1 56 ? -1.461 -1.382 12.078 1.00 0.00 56 LEU A C 19
ATOM 33300 O O . LEU A 1 56 ? -2.121 -0.346 12.157 1.00 0.00 56 LEU A O 19
ATOM 33316 N N . GLN A 1 57 ? -0.251 -1.431 11.531 1.00 0.00 57 GLN A N 19
ATOM 33317 C CA . GLN A 1 57 ? 0.386 -0.241 10.980 1.00 0.00 57 GLN A CA 19
ATOM 33318 C C . GLN A 1 57 ? -0.518 0.434 9.952 1.00 0.00 57 GLN A C 19
ATOM 33319 O O . GLN A 1 57 ? -0.491 1.655 9.793 1.00 0.00 57 GLN A O 19
ATOM 33333 N N . VAL A 1 58 ? -1.317 -0.369 9.258 1.00 0.00 58 VAL A N 19
ATOM 33334 C CA . VAL A 1 58 ? -2.230 0.151 8.246 1.00 0.00 58 VAL A CA 19
ATOM 33335 C C . VAL A 1 58 ? -3.404 0.882 8.888 1.00 0.00 58 VAL A C 19
ATOM 33336 O O . VAL A 1 58 ? -3.898 1.876 8.354 1.00 0.00 58 VAL A O 19
ATOM 33349 N N . VAL A 1 59 ? -3.845 0.385 10.039 1.00 0.00 59 VAL A N 19
ATOM 33350 C CA . VAL A 1 59 ? -4.961 0.992 10.756 1.00 0.00 59 VAL A CA 19
ATOM 33351 C C . VAL A 1 59 ? -4.617 2.406 11.210 1.00 0.00 59 VAL A C 19
ATOM 33352 O O . VAL A 1 59 ? -5.366 3.349 10.956 1.00 0.00 59 VAL A O 19
ATOM 33365 N N . ARG A 1 60 ? -3.480 2.546 11.882 1.00 0.00 60 ARG A N 19
ATOM 33366 C CA . ARG A 1 60 ? -3.036 3.845 12.373 1.00 0.00 60 ARG A CA 19
ATOM 33367 C C . ARG A 1 60 ? -2.850 4.826 11.220 1.00 0.00 60 ARG A C 19
ATOM 33368 O O . ARG A 1 60 ? -2.947 6.041 11.403 1.00 0.00 60 ARG A O 19
ATOM 33389 N N . TYR A 1 61 ? -2.581 4.293 10.033 1.00 0.00 61 TYR A N 19
ATOM 33390 C CA . TYR A 1 61 ? -2.377 5.122 8.852 1.00 0.00 61 TYR A CA 19
ATOM 33391 C C . TYR A 1 61 ? -3.705 5.662 8.329 1.00 0.00 61 TYR A C 19
ATOM 33392 O O . TYR A 1 61 ? -3.860 6.867 8.126 1.00 0.00 61 TYR A O 19
ATOM 33410 N N . CYS A 1 62 ? -4.659 4.763 8.116 1.00 0.00 62 CYS A N 19
ATOM 33411 C CA . CYS A 1 62 ? -5.975 5.147 7.618 1.00 0.00 62 CYS A CA 19
ATOM 33412 C C . CYS A 1 62 ? -6.731 5.968 8.658 1.00 0.00 62 CYS A C 19
ATOM 33413 O O . CYS A 1 62 ? -7.331 6.995 8.338 1.00 0.00 62 CYS A O 19
ATOM 33421 N N . THR A 1 63 ? -6.702 5.506 9.904 1.00 0.00 63 THR A N 19
ATOM 33422 C CA . THR A 1 63 ? -7.387 6.195 10.990 1.00 0.00 63 THR A CA 19
ATOM 33423 C C . THR A 1 63 ? -6.920 7.641 11.105 1.00 0.00 63 THR A C 19
ATOM 33424 O O . THR A 1 63 ? -7.660 8.507 11.574 1.00 0.00 63 THR A O 19
ATOM 33435 N N . ASP A 1 64 ? -5.690 7.896 10.676 1.00 0.00 64 ASP A N 19
ATOM 33436 C CA . ASP A 1 64 ? -5.125 9.240 10.729 1.00 0.00 64 ASP A CA 19
ATOM 33437 C C . ASP A 1 64 ? -5.746 10.134 9.660 1.00 0.00 64 ASP A C 19
ATOM 33438 O O . ASP A 1 64 ? -5.936 11.333 9.872 1.00 0.00 64 ASP A O 19
ATOM 33447 N N . LEU A 1 65 ? -6.061 9.543 8.512 1.00 0.00 65 LEU A N 19
ATOM 33448 C CA . LEU A 1 65 ? -6.661 10.287 7.410 1.00 0.00 65 LEU A CA 19
ATOM 33449 C C . LEU A 1 65 ? -7.974 10.934 7.840 1.00 0.00 65 LEU A C 19
ATOM 33450 O O . LEU A 1 65 ? -8.325 12.018 7.373 1.00 0.00 65 LEU A O 19
ATOM 33466 N N . ILE A 1 66 ? -8.694 10.263 8.732 1.00 0.00 66 ILE A N 19
ATOM 33467 C CA . ILE A 1 66 ? -9.966 10.774 9.226 1.00 0.00 66 ILE A CA 19
ATOM 33468 C C . ILE A 1 66 ? -9.769 12.059 10.024 1.00 0.00 66 ILE A C 19
ATOM 33469 O O . ILE A 1 66 ? -10.450 13.056 9.789 1.00 0.00 66 ILE A O 19
ATOM 33485 N N . GLU A 1 67 ? -8.832 12.026 10.967 1.00 0.00 67 GLU A N 19
ATOM 33486 C CA . GLU A 1 67 ? -8.545 13.190 11.797 1.00 0.00 67 GLU A CA 19
ATOM 33487 C C . GLU A 1 67 ? -7.785 14.250 11.006 1.00 0.00 67 GLU A C 19
ATOM 33488 O O . GLU A 1 67 ? -7.822 15.434 11.340 1.00 0.00 67 GLU A O 19
ATOM 33500 N N . GLU A 1 68 ? -7.095 13.815 9.955 1.00 0.00 68 GLU A N 19
ATOM 33501 C CA . GLU A 1 68 ? -6.324 14.726 9.117 1.00 0.00 68 GLU A CA 19
ATOM 33502 C C . GLU A 1 68 ? -7.173 15.252 7.964 1.00 0.00 68 GLU A C 19
ATOM 33503 O O . GLU A 1 68 ? -6.767 16.166 7.245 1.00 0.00 68 GLU A O 19
ATOM 33515 N N . LYS A 1 69 ? -8.355 14.669 7.792 1.00 0.00 69 LYS A N 19
ATOM 33516 C CA . LYS A 1 69 ? -9.263 15.078 6.726 1.00 0.00 69 LYS A CA 19
ATOM 33517 C C . LYS A 1 69 ? -8.652 14.804 5.356 1.00 0.00 69 LYS A C 19
ATOM 33518 O O . LYS A 1 69 ? -8.747 15.629 4.447 1.00 0.00 69 LYS A O 19
ATOM 33537 N N . ASP A 1 70 ? -8.027 13.641 5.214 1.00 0.00 70 ASP A N 19
ATOM 33538 C CA . ASP A 1 70 ? -7.403 13.258 3.953 1.00 0.00 70 ASP A CA 19
ATOM 33539 C C . ASP A 1 70 ? -8.083 12.026 3.362 1.00 0.00 70 ASP A C 19
ATOM 33540 O O . ASP A 1 70 ? -7.431 11.169 2.765 1.00 0.00 70 ASP A O 19
ATOM 33549 N N . LEU A 1 71 ? -9.399 11.945 3.534 1.00 0.00 71 LEU A N 19
ATOM 33550 C CA . LEU A 1 71 ? -10.169 10.817 3.019 1.00 0.00 71 LEU A CA 19
ATOM 33551 C C . LEU A 1 71 ? -9.977 10.670 1.512 1.00 0.00 71 LEU A C 19
ATOM 33552 O O . LEU A 1 71 ? -10.248 9.613 0.944 1.00 0.00 71 LEU A O 19
ATOM 33568 N N . GLU A 1 72 ? -9.505 11.736 0.874 1.00 0.00 72 GLU A N 19
ATOM 33569 C CA . GLU A 1 72 ? -9.277 11.724 -0.566 1.00 0.00 72 GLU A CA 19
ATOM 33570 C C . GLU A 1 72 ? -8.460 10.501 -0.977 1.00 0.00 72 GLU A C 19
ATOM 33571 O O . GLU A 1 72 ? -8.872 9.727 -1.841 1.00 0.00 72 GLU A O 19
ATOM 33583 N N . LYS A 1 73 ? -7.301 10.335 -0.351 1.00 0.00 73 LYS A N 19
ATOM 33584 C CA . LYS A 1 73 ? -6.425 9.208 -0.649 1.00 0.00 73 LYS A CA 19
ATOM 33585 C C . LYS A 1 73 ? -6.916 7.940 0.043 1.00 0.00 73 LYS A C 19
ATOM 33586 O O . LYS A 1 73 ? -6.602 6.827 -0.382 1.00 0.00 73 LYS A O 19
ATOM 33605 N N . LEU A 1 74 ? -7.689 8.115 1.108 1.00 0.00 74 LEU A N 19
ATOM 33606 C CA . LEU A 1 74 ? -8.226 6.984 1.858 1.00 0.00 74 LEU A CA 19
ATOM 33607 C C . LEU A 1 74 ? -8.975 6.026 0.938 1.00 0.00 74 LEU A C 19
ATOM 33608 O O . LEU A 1 74 ? -8.666 4.836 0.878 1.00 0.00 74 LEU A O 19
ATOM 33624 N N . ASP A 1 75 ? -9.962 6.554 0.222 1.00 0.00 75 ASP A N 19
ATOM 33625 C CA . ASP A 1 75 ? -10.754 5.747 -0.700 1.00 0.00 75 ASP A CA 19
ATOM 33626 C C . ASP A 1 75 ? -9.865 5.094 -1.753 1.00 0.00 75 ASP A C 19
ATOM 33627 O O . ASP A 1 75 ? -10.192 4.033 -2.286 1.00 0.00 75 ASP A O 19
ATOM 33636 N N . LEU A 1 76 ? -8.740 5.736 -2.051 1.00 0.00 76 LEU A N 19
ATOM 33637 C CA . LEU A 1 76 ? -7.803 5.219 -3.042 1.00 0.00 76 LEU A CA 19
ATOM 33638 C C . LEU A 1 76 ? -6.985 4.067 -2.469 1.00 0.00 76 LEU A C 19
ATOM 33639 O O . LEU A 1 76 ? -6.797 3.039 -3.121 1.00 0.00 76 LEU A O 19
ATOM 33655 N N . VAL A 1 77 ? -6.501 4.244 -1.244 1.00 0.00 77 VAL A N 19
ATOM 33656 C CA . VAL A 1 77 ? -5.705 3.218 -0.581 1.00 0.00 77 VAL A CA 19
ATOM 33657 C C . VAL A 1 77 ? -6.562 2.014 -0.207 1.00 0.00 77 VAL A C 19
ATOM 33658 O O . VAL A 1 77 ? -6.131 0.868 -0.339 1.00 0.00 77 VAL A O 19
ATOM 33671 N N . ILE A 1 78 ? -7.777 2.281 0.259 1.00 0.00 78 ILE A N 19
ATOM 33672 C CA . ILE A 1 78 ? -8.695 1.219 0.651 1.00 0.00 78 ILE A CA 19
ATOM 33673 C C . ILE A 1 78 ? -9.096 0.370 -0.551 1.00 0.00 78 ILE A C 19
ATOM 33674 O O . ILE A 1 78 ? -8.952 -0.854 -0.537 1.00 0.00 78 ILE A O 19
ATOM 33690 N N . LYS A 1 79 ? -9.599 1.025 -1.591 1.00 0.00 79 LYS A N 19
ATOM 33691 C CA . LYS A 1 79 ? -10.019 0.332 -2.804 1.00 0.00 79 LYS A CA 19
ATOM 33692 C C . LYS A 1 79 ? -8.832 -0.345 -3.482 1.00 0.00 79 LYS A C 19
ATOM 33693 O O . LYS A 1 79 ? -8.997 -1.324 -4.209 1.00 0.00 79 LYS A O 19
ATOM 33712 N N . TYR A 1 80 ? -7.638 0.182 -3.237 1.00 0.00 80 TYR A N 19
ATOM 33713 C CA . TYR A 1 80 ? -6.424 -0.372 -3.826 1.00 0.00 80 TYR A CA 19
ATOM 33714 C C . TYR A 1 80 ? -5.952 -1.597 -3.049 1.00 0.00 80 TYR A C 19
ATOM 33715 O O . TYR A 1 80 ? -5.574 -2.611 -3.637 1.00 0.00 80 TYR A O 19
ATOM 33733 N N . MET A 1 81 ? -5.979 -1.497 -1.724 1.00 0.00 81 MET A N 19
ATOM 33734 C CA . MET A 1 81 ? -5.556 -2.597 -0.866 1.00 0.00 81 MET A CA 19
ATOM 33735 C C . MET A 1 81 ? -6.603 -3.707 -0.849 1.00 0.00 81 MET A C 19
ATOM 33736 O O . MET A 1 81 ? -6.271 -4.886 -0.724 1.00 0.00 81 MET A O 19
ATOM 33750 N N . LYS A 1 82 ? -7.868 -3.322 -0.975 1.00 0.00 82 LYS A N 19
ATOM 33751 C CA . LYS A 1 82 ? -8.965 -4.283 -0.975 1.00 0.00 82 LYS A CA 19
ATOM 33752 C C . LYS A 1 82 ? -8.968 -5.104 -2.261 1.00 0.00 82 LYS A C 19
ATOM 33753 O O . LYS A 1 82 ? -9.357 -6.272 -2.262 1.00 0.00 82 LYS A O 19
ATOM 33772 N N . ARG A 1 83 ? -8.531 -4.485 -3.354 1.00 0.00 83 ARG A N 19
ATOM 33773 C CA . ARG A 1 83 ? -8.484 -5.160 -4.646 1.00 0.00 83 ARG A CA 19
ATOM 33774 C C . ARG A 1 83 ? -7.375 -6.208 -4.672 1.00 0.00 83 ARG A C 19
ATOM 33775 O O . ARG A 1 83 ? -7.466 -7.205 -5.388 1.00 0.00 83 ARG A O 19
ATOM 33796 N N . LEU A 1 84 ? -6.328 -5.974 -3.887 1.00 0.00 84 LEU A N 19
ATOM 33797 C CA . LEU A 1 84 ? -5.201 -6.898 -3.821 1.00 0.00 84 LEU A CA 19
ATOM 33798 C C . LEU A 1 84 ? -5.497 -8.049 -2.866 1.00 0.00 84 LEU A C 19
ATOM 33799 O O . LEU A 1 84 ? -5.392 -9.218 -3.236 1.00 0.00 84 LEU A O 19
ATOM 33815 N N . MET A 1 85 ? -5.869 -7.710 -1.635 1.00 0.00 85 MET A N 19
ATOM 33816 C CA . MET A 1 85 ? -6.183 -8.718 -0.627 1.00 0.00 85 MET A CA 19
ATOM 33817 C C . MET A 1 85 ? -7.300 -9.638 -1.108 1.00 0.00 85 MET A C 19
ATOM 33818 O O . MET A 1 85 ? -7.399 -10.785 -0.678 1.00 0.00 85 MET A O 19
ATOM 33832 N N . GLN A 1 86 ? -8.139 -9.125 -2.003 1.00 0.00 86 GLN A N 19
ATOM 33833 C CA . GLN A 1 86 ? -9.250 -9.901 -2.541 1.00 0.00 86 GLN A CA 19
ATOM 33834 C C . GLN A 1 86 ? -8.780 -10.811 -3.672 1.00 0.00 86 GLN A C 19
ATOM 33835 O O . GLN A 1 86 ? -9.187 -11.970 -3.757 1.00 0.00 86 GLN A O 19
ATOM 33849 N N . GLN A 1 87 ? -7.923 -10.278 -4.536 1.00 0.00 87 GLN A N 19
ATOM 33850 C CA . GLN A 1 87 ? -7.400 -11.043 -5.662 1.00 0.00 87 GLN A CA 19
ATOM 33851 C C . GLN A 1 87 ? -6.206 -11.890 -5.236 1.00 0.00 87 GLN A C 19
ATOM 33852 O O . GLN A 1 87 ? -5.600 -12.582 -6.055 1.00 0.00 87 GLN A O 19
ATOM 33866 N N . SER A 1 88 ? -5.872 -11.831 -3.951 1.00 0.00 88 SER A N 19
ATOM 33867 C CA . SER A 1 88 ? -4.746 -12.589 -3.418 1.00 0.00 88 SER A CA 19
ATOM 33868 C C . SER A 1 88 ? -4.979 -14.089 -3.576 1.00 0.00 88 SER A C 19
ATOM 33869 O O . SER A 1 88 ? -5.993 -14.517 -4.127 1.00 0.00 88 SER A O 19
ATOM 33877 N N . VAL A 1 89 ? -4.031 -14.883 -3.087 1.00 0.00 89 VAL A N 19
ATOM 33878 C CA . VAL A 1 89 ? -4.132 -16.335 -3.170 1.00 0.00 89 VAL A CA 19
ATOM 33879 C C . VAL A 1 89 ? -4.616 -16.930 -1.853 1.00 0.00 89 VAL A C 19
ATOM 33880 O O . VAL A 1 89 ? -5.298 -17.953 -1.838 1.00 0.00 89 VAL A O 19
ATOM 33893 N N . GLU A 1 90 ? -4.259 -16.280 -0.750 1.00 0.00 90 GLU A N 19
ATOM 33894 C CA . GLU A 1 90 ? -4.657 -16.746 0.573 1.00 0.00 90 GLU A CA 19
ATOM 33895 C C . GLU A 1 90 ? -5.952 -16.074 1.019 1.00 0.00 90 GLU A C 19
ATOM 33896 O O . GLU A 1 90 ? -6.121 -14.864 0.867 1.00 0.00 90 GLU A O 19
ATOM 33908 N N . SER A 1 91 ? -6.865 -16.868 1.569 1.00 0.00 91 SER A N 19
ATOM 33909 C CA . SER A 1 91 ? -8.147 -16.352 2.034 1.00 0.00 91 SER A CA 19
ATOM 33910 C C . SER A 1 91 ? -7.970 -15.511 3.295 1.00 0.00 91 SER A C 19
ATOM 33911 O O . SER A 1 91 ? -8.788 -14.641 3.596 1.00 0.00 91 SER A O 19
ATOM 33919 N N . VAL A 1 92 ? -6.896 -15.779 4.031 1.00 0.00 92 VAL A N 19
ATOM 33920 C CA . VAL A 1 92 ? -6.608 -15.047 5.259 1.00 0.00 92 VAL A CA 19
ATOM 33921 C C . VAL A 1 92 ? -6.466 -13.554 4.990 1.00 0.00 92 VAL A C 19
ATOM 33922 O O . VAL A 1 92 ? -6.659 -12.730 5.883 1.00 0.00 92 VAL A O 19
ATOM 33935 N N . TRP A 1 93 ? -6.128 -13.212 3.751 1.00 0.00 93 TRP A N 19
ATOM 33936 C CA . TRP A 1 93 ? -5.960 -11.817 3.363 1.00 0.00 93 TRP A CA 19
ATOM 33937 C C . TRP A 1 93 ? -7.299 -11.089 3.355 1.00 0.00 93 TRP A C 19
ATOM 33938 O O . TRP A 1 93 ? -7.377 -9.908 3.696 1.00 0.00 93 TRP A O 19
ATOM 33959 N N . ASN A 1 94 ? -8.352 -11.799 2.964 1.00 0.00 94 ASN A N 19
ATOM 33960 C CA . ASN A 1 94 ? -9.689 -11.219 2.911 1.00 0.00 94 ASN A CA 19
ATOM 33961 C C . ASN A 1 94 ? -10.094 -10.661 4.272 1.00 0.00 94 ASN A C 19
ATOM 33962 O O . ASN A 1 94 ? -10.707 -9.597 4.361 1.00 0.00 94 ASN A O 19
ATOM 33973 N N . MET A 1 95 ? -9.746 -11.386 5.330 1.00 0.00 95 MET A N 19
ATOM 33974 C CA . MET A 1 95 ? -10.070 -10.962 6.688 1.00 0.00 95 MET A CA 19
ATOM 33975 C C . MET A 1 95 ? -9.201 -9.782 7.111 1.00 0.00 95 MET A C 19
ATOM 33976 O O . MET A 1 95 ? -9.649 -8.902 7.845 1.00 0.00 95 MET A O 19
ATOM 33990 N N . ALA A 1 96 ? -7.957 -9.772 6.645 1.00 0.00 96 ALA A N 19
ATOM 33991 C CA . ALA A 1 96 ? -7.026 -8.699 6.975 1.00 0.00 96 ALA A CA 19
ATOM 33992 C C . ALA A 1 96 ? -7.623 -7.335 6.645 1.00 0.00 96 ALA A C 19
ATOM 33993 O O . ALA A 1 96 ? -7.564 -6.409 7.454 1.00 0.00 96 ALA A O 19
ATOM 34000 N N . PHE A 1 97 ? -8.196 -7.217 5.451 1.00 0.00 97 PHE A N 19
ATOM 34001 C CA . PHE A 1 97 ? -8.801 -5.964 5.015 1.00 0.00 97 PHE A CA 19
ATOM 34002 C C . PHE A 1 97 ? -9.919 -5.542 5.962 1.00 0.00 97 PHE A C 19
ATOM 34003 O O . PHE A 1 97 ? -10.067 -4.360 6.278 1.00 0.00 97 PHE A O 19
ATOM 34020 N N . ASP A 1 98 ? -10.706 -6.513 6.412 1.00 0.00 98 ASP A N 19
ATOM 34021 C CA . ASP A 1 98 ? -11.811 -6.243 7.324 1.00 0.00 98 ASP A CA 19
ATOM 34022 C C . ASP A 1 98 ? -11.294 -5.776 8.681 1.00 0.00 98 ASP A C 19
ATOM 34023 O O . ASP A 1 98 ? -11.899 -4.921 9.327 1.00 0.00 98 ASP A O 19
ATOM 34032 N N . PHE A 1 99 ? -10.171 -6.345 9.108 1.00 0.00 99 PHE A N 19
ATOM 34033 C CA . PHE A 1 99 ? -9.574 -5.988 10.390 1.00 0.00 99 PHE A CA 19
ATOM 34034 C C . PHE A 1 99 ? -9.266 -4.496 10.450 1.00 0.00 99 PHE A C 19
ATOM 34035 O O . PHE A 1 99 ? -9.596 -3.822 11.427 1.00 0.00 99 PHE A O 19
ATOM 34052 N N . ILE A 1 100 ? -8.632 -3.985 9.400 1.00 0.00 100 ILE A N 19
ATOM 34053 C CA . ILE A 1 100 ? -8.280 -2.573 9.332 1.00 0.00 100 ILE A CA 19
ATOM 34054 C C . ILE A 1 100 ? -9.527 -1.696 9.306 1.00 0.00 100 ILE A C 19
ATOM 34055 O O . ILE A 1 100 ? -9.570 -0.638 9.936 1.00 0.00 100 ILE A O 19
ATOM 34071 N N . LEU A 1 101 ? -10.542 -2.143 8.575 1.00 0.00 101 LEU A N 19
ATOM 34072 C CA . LEU A 1 101 ? -11.794 -1.400 8.468 1.00 0.00 101 LEU A CA 19
ATOM 34073 C C . LEU A 1 101 ? -12.547 -1.408 9.794 1.00 0.00 101 LEU A C 19
ATOM 34074 O O . LEU A 1 101 ? -13.214 -0.435 10.147 1.00 0.00 101 LEU A O 19
ATOM 34090 N N . ASP A 1 102 ? -12.435 -2.512 10.524 1.00 0.00 102 ASP A N 19
ATOM 34091 C CA . ASP A 1 102 ? -13.104 -2.646 11.814 1.00 0.00 102 ASP A CA 19
ATOM 34092 C C . ASP A 1 102 ? -12.626 -1.574 12.788 1.00 0.00 102 ASP A C 19
ATOM 34093 O O . ASP A 1 102 ? -13.363 -1.159 13.681 1.00 0.00 102 ASP A O 19
ATOM 34102 N N . ASN A 1 103 ? -11.386 -1.129 12.608 1.00 0.00 103 ASN A N 19
ATOM 34103 C CA . ASN A 1 103 ? -10.809 -0.105 13.473 1.00 0.00 103 ASN A CA 19
ATOM 34104 C C . ASN A 1 103 ? -10.903 1.272 12.823 1.00 0.00 103 ASN A C 19
ATOM 34105 O O . ASN A 1 103 ? -11.130 2.275 13.499 1.00 0.00 103 ASN A O 19
ATOM 34116 N N . VAL A 1 104 ? -10.726 1.312 11.506 1.00 0.00 104 VAL A N 19
ATOM 34117 C CA . VAL A 1 104 ? -10.793 2.565 10.764 1.00 0.00 104 VAL A CA 19
ATOM 34118 C C . VAL A 1 104 ? -12.233 3.041 10.616 1.00 0.00 104 VAL A C 19
ATOM 34119 O O . VAL A 1 104 ? -12.588 4.127 11.072 1.00 0.00 104 VAL A O 19
ATOM 34132 N N . GLN A 1 105 ? -13.060 2.218 9.977 1.00 0.00 105 GLN A N 19
ATOM 34133 C CA . GLN A 1 105 ? -14.464 2.556 9.770 1.00 0.00 105 GLN A CA 19
ATOM 34134 C C . GLN A 1 105 ? -15.111 3.016 11.072 1.00 0.00 105 GLN A C 19
ATOM 34135 O O . GLN A 1 105 ? -16.044 3.819 11.065 1.00 0.00 105 GLN A O 19
ATOM 34149 N N . VAL A 1 106 ? -14.610 2.500 12.191 1.00 0.00 106 VAL A N 19
ATOM 34150 C CA . VAL A 1 106 ? -15.140 2.858 13.501 1.00 0.00 106 VAL A CA 19
ATOM 34151 C C . VAL A 1 106 ? -14.797 4.300 13.858 1.00 0.00 106 VAL A C 19
ATOM 34152 O O . VAL A 1 106 ? -15.676 5.096 14.185 1.00 0.00 106 VAL A O 19
ATOM 34165 N N . VAL A 1 107 ? -13.510 4.631 13.791 1.00 0.00 107 VAL A N 19
ATOM 34166 C CA . VAL A 1 107 ? -13.050 5.978 14.104 1.00 0.00 107 VAL A CA 19
ATOM 34167 C C . VAL A 1 107 ? -13.520 6.978 13.053 1.00 0.00 107 VAL A C 19
ATOM 34168 O O . VAL A 1 107 ? -13.650 8.171 13.330 1.00 0.00 107 VAL A O 19
ATOM 34181 N N . LEU A 1 108 ? -13.772 6.484 11.846 1.00 0.00 108 LEU A N 19
ATOM 34182 C CA . LEU A 1 108 ? -14.228 7.334 10.751 1.00 0.00 108 LEU A CA 19
ATOM 34183 C C . LEU A 1 108 ? -15.688 7.733 10.944 1.00 0.00 108 LEU A C 19
ATOM 34184 O O . LEU A 1 108 ? -16.071 8.870 10.669 1.00 0.00 108 LEU A O 19
ATOM 34200 N N . GLN A 1 109 ? -16.496 6.790 11.418 1.00 0.00 109 GLN A N 19
ATOM 34201 C CA . GLN A 1 109 ? -17.913 7.045 11.649 1.00 0.00 109 GLN A CA 19
ATOM 34202 C C . GLN A 1 109 ? -18.108 8.065 12.766 1.00 0.00 109 GLN A C 19
ATOM 34203 O O . GLN A 1 109 ? -18.964 8.944 12.672 1.00 0.00 109 GLN A O 19
ATOM 34217 N N . GLN A 1 110 ? -17.310 7.940 13.820 1.00 0.00 110 GLN A N 19
ATOM 34218 C CA . GLN A 1 110 ? -17.397 8.851 14.956 1.00 0.00 110 GLN A CA 19
ATOM 34219 C C . GLN A 1 110 ? -17.022 10.270 14.544 1.00 0.00 110 GLN A C 19
ATOM 34220 O O . GLN A 1 110 ? -17.283 11.229 15.272 1.00 0.00 110 GLN A O 19
ATOM 34234 N N . THR A 1 111 ? -16.407 10.400 13.373 1.00 0.00 111 THR A N 19
ATOM 34235 C CA . THR A 1 111 ? -15.994 11.702 12.865 1.00 0.00 111 THR A CA 19
ATOM 34236 C C . THR A 1 111 ? -17.042 12.282 11.922 1.00 0.00 111 THR A C 19
ATOM 34237 O O . THR A 1 111 ? -17.586 13.358 12.169 1.00 0.00 111 THR A O 19
ATOM 34248 N N . TYR A 1 112 ? -17.322 11.561 10.842 1.00 0.00 112 TYR A N 19
ATOM 34249 C CA . TYR A 1 112 ? -18.305 12.006 9.860 1.00 0.00 112 TYR A CA 19
ATOM 34250 C C . TYR A 1 112 ? -19.606 11.221 9.999 1.00 0.00 112 TYR A C 19
ATOM 34251 O O . TYR A 1 112 ? -20.696 11.787 9.935 1.00 0.00 112 TYR A O 19
ATOM 34269 N N . GLY A 1 113 ? -19.482 9.910 10.188 1.00 0.00 113 GLY A N 19
ATOM 34270 C CA . GLY A 1 113 ? -20.654 9.067 10.332 1.00 0.00 113 GLY A CA 19
ATOM 34271 C C . GLY A 1 113 ? -20.847 8.135 9.153 1.00 0.00 113 GLY A C 19
ATOM 34272 O O . GLY A 1 113 ? -21.623 7.182 9.227 1.00 0.00 113 GLY A O 19
ATOM 34276 N N . SER A 1 114 ? -20.138 8.408 8.063 1.00 0.00 114 SER A N 19
ATOM 34277 C CA . SER A 1 114 ? -20.238 7.588 6.861 1.00 0.00 114 SER A CA 19
ATOM 34278 C C . SER A 1 114 ? -19.148 6.520 6.839 1.00 0.00 114 SER A C 19
ATOM 34279 O O . SER A 1 114 ? -18.418 6.341 7.813 1.00 0.00 114 SER A O 19
ATOM 34287 N N . THR A 1 115 ? -19.045 5.812 5.718 1.00 0.00 115 THR A N 19
ATOM 34288 C CA . THR A 1 115 ? -18.047 4.762 5.567 1.00 0.00 115 THR A CA 19
ATOM 34289 C C . THR A 1 115 ? -17.661 4.575 4.104 1.00 0.00 115 THR A C 19
ATOM 34290 O O . THR A 1 115 ? -18.189 5.253 3.221 1.00 0.00 115 THR A O 19
ATOM 34301 N N . LEU A 1 116 ? -16.737 3.653 3.853 1.00 0.00 116 LEU A N 19
ATOM 34302 C CA . LEU A 1 116 ? -16.281 3.377 2.496 1.00 0.00 116 LEU A CA 19
ATOM 34303 C C . LEU A 1 116 ? -17.299 2.530 1.741 1.00 0.00 116 LEU A C 19
ATOM 34304 O O . LEU A 1 116 ? -18.089 1.802 2.344 1.00 0.00 116 LEU A O 19
ATOM 34320 N N . LYS A 1 117 ? -17.277 2.628 0.416 1.00 0.00 117 LYS A N 19
ATOM 34321 C CA . LYS A 1 117 ? -18.196 1.869 -0.424 1.00 0.00 117 LYS A CA 19
ATOM 34322 C C . LYS A 1 117 ? -17.447 0.824 -1.244 1.00 0.00 117 LYS A C 19
ATOM 34323 O O . LYS A 1 117 ? -16.863 1.137 -2.283 1.00 0.00 117 LYS A O 19
ATOM 34342 N N . VAL A 1 118 ? -17.467 -0.418 -0.773 1.00 0.00 118 VAL A N 19
ATOM 34343 C CA . VAL A 1 118 ? -16.791 -1.510 -1.464 1.00 0.00 118 VAL A CA 19
ATOM 34344 C C . VAL A 1 118 ? -17.795 -2.523 -2.004 1.00 0.00 118 VAL A C 19
ATOM 34345 O O . VAL A 1 118 ? -18.445 -3.237 -1.239 1.00 0.00 118 VAL A O 19
ATOM 34358 N N . THR A 1 119 ? -17.916 -2.582 -3.326 1.00 0.00 119 THR A N 19
ATOM 34359 C CA . THR A 1 119 ? -18.840 -3.508 -3.968 1.00 0.00 119 THR A CA 19
ATOM 34360 C C . THR A 1 119 ? -18.352 -4.946 -3.844 1.00 0.00 119 THR A C 19
ATOM 34361 O O . THR A 1 119 ? -17.169 -5.161 -3.586 1.00 0.00 119 THR A O 19
ATOM 34372 N N . LYS B 2 7 ? 8.912 -5.629 15.570 1.00 0.00 207 LYS B N 19
ATOM 34373 C CA . LYS B 2 7 ? 8.812 -6.779 14.680 1.00 0.00 207 LYS B CA 19
ATOM 34374 C C . LYS B 2 7 ? 7.673 -6.597 13.682 1.00 0.00 207 LYS B C 19
ATOM 34375 O O . LYS B 2 7 ? 6.499 -6.683 14.043 1.00 0.00 207 LYS B O 19
ATOM 34394 N N . SER B 2 8 ? 8.027 -6.349 12.425 1.00 0.00 208 SER B N 19
ATOM 34395 C CA . SER B 2 8 ? 7.034 -6.154 11.376 1.00 0.00 208 SER B CA 19
ATOM 34396 C C . SER B 2 8 ? 7.708 -5.888 10.033 1.00 0.00 208 SER B C 19
ATOM 34397 O O . SER B 2 8 ? 8.879 -5.511 9.977 1.00 0.00 208 SER B O 19
ATOM 34405 N N . PHE B 2 9 ? 6.960 -6.089 8.953 1.00 0.00 209 PHE B N 19
ATOM 34406 C CA . PHE B 2 9 ? 7.484 -5.872 7.610 1.00 0.00 209 PHE B CA 19
ATOM 34407 C C . PHE B 2 9 ? 7.757 -4.391 7.363 1.00 0.00 209 PHE B C 19
ATOM 34408 O O . PHE B 2 9 ? 8.883 -3.998 7.058 1.00 0.00 209 PHE B O 19
ATOM 34425 N N . PHE B 2 10 ? 6.717 -3.574 7.500 1.00 0.00 210 PHE B N 19
ATOM 34426 C CA . PHE B 2 10 ? 6.844 -2.137 7.291 1.00 0.00 210 PHE B CA 19
ATOM 34427 C C . PHE B 2 10 ? 7.885 -1.539 8.233 1.00 0.00 210 PHE B C 19
ATOM 34428 O O . PHE B 2 10 ? 8.476 -0.499 7.944 1.00 0.00 210 PHE B O 19
ATOM 34445 N N . ASP B 2 11 ? 8.103 -2.205 9.362 1.00 0.00 211 ASP B N 19
ATOM 34446 C CA . ASP B 2 11 ? 9.073 -1.741 10.348 1.00 0.00 211 ASP B CA 19
ATOM 34447 C C . ASP B 2 11 ? 10.498 -2.030 9.886 1.00 0.00 211 ASP B C 19
ATOM 34448 O O . ASP B 2 11 ? 11.381 -1.180 9.993 1.00 0.00 211 ASP B O 19
ATOM 34457 N N . LYS B 2 12 ? 10.714 -3.236 9.372 1.00 0.00 212 LYS B N 19
ATOM 34458 C CA . LYS B 2 12 ? 12.031 -3.639 8.894 1.00 0.00 212 LYS B CA 19
ATOM 34459 C C . LYS B 2 12 ? 12.336 -3.003 7.542 1.00 0.00 212 LYS B C 19
ATOM 34460 O O . LYS B 2 12 ? 13.497 -2.862 7.158 1.00 0.00 212 LYS B O 19
ATOM 34479 N N . LYS B 2 13 ? 11.287 -2.619 6.823 1.00 0.00 213 LYS B N 19
ATOM 34480 C CA . LYS B 2 13 ? 11.442 -1.995 5.515 1.00 0.00 213 LYS B CA 19
ATOM 34481 C C . LYS B 2 13 ? 11.671 -0.493 5.651 1.00 0.00 213 LYS B C 19
ATOM 34482 O O . LYS B 2 13 ? 12.541 0.074 4.989 1.00 0.00 213 LYS B O 19
ATOM 34501 N N . ARG B 2 14 ? 10.889 0.144 6.516 1.00 0.00 214 ARG B N 19
ATOM 34502 C CA . ARG B 2 14 ? 11.008 1.580 6.740 1.00 0.00 214 ARG B CA 19
ATOM 34503 C C . ARG B 2 14 ? 12.382 1.930 7.302 1.00 0.00 214 ARG B C 19
ATOM 34504 O O . ARG B 2 14 ? 12.926 2.998 7.019 1.00 0.00 214 ARG B O 19
ATOM 34525 N N . SER B 2 15 ? 12.939 1.024 8.099 1.00 0.00 215 SER B N 19
ATOM 34526 C CA . SER B 2 15 ? 14.248 1.239 8.704 1.00 0.00 215 SER B CA 19
ATOM 34527 C C . SER B 2 15 ? 15.281 1.612 7.645 1.00 0.00 215 SER B C 19
ATOM 34528 O O . SER B 2 15 ? 16.015 2.589 7.796 1.00 0.00 215 SER B O 19
ATOM 34536 N N . GLU B 2 16 ? 15.332 0.828 6.574 1.00 0.00 216 GLU B N 19
ATOM 34537 C CA . GLU B 2 16 ? 16.276 1.076 5.490 1.00 0.00 216 GLU B CA 19
ATOM 34538 C C . GLU B 2 16 ? 15.958 2.390 4.783 1.00 0.00 216 GLU B C 19
ATOM 34539 O O . GLU B 2 16 ? 16.857 3.085 4.310 1.00 0.00 216 GLU B O 19
ATOM 34551 N N . ARG B 2 17 ? 14.673 2.723 4.713 1.00 0.00 217 ARG B N 19
ATOM 34552 C CA . ARG B 2 17 ? 14.237 3.952 4.062 1.00 0.00 217 ARG B CA 19
ATOM 34553 C C . ARG B 2 17 ? 14.661 5.175 4.869 1.00 0.00 217 ARG B C 19
ATOM 34554 O O . ARG B 2 17 ? 15.104 6.178 4.308 1.00 0.00 217 ARG B O 19
ATOM 34575 N N . ILE B 2 18 ? 14.522 5.084 6.188 1.00 0.00 218 ILE B N 19
ATOM 34576 C CA . ILE B 2 18 ? 14.892 6.183 7.072 1.00 0.00 218 ILE B CA 19
ATOM 34577 C C . ILE B 2 18 ? 16.346 6.591 6.863 1.00 0.00 218 ILE B C 19
ATOM 34578 O O . ILE B 2 18 ? 16.677 7.776 6.877 1.00 0.00 218 ILE B O 19
ATOM 34594 N N . SER B 2 19 ? 17.211 5.600 6.668 1.00 0.00 219 SER B N 19
ATOM 34595 C CA . SER B 2 19 ? 18.631 5.856 6.458 1.00 0.00 219 SER B CA 19
ATOM 34596 C C . SER B 2 19 ? 18.878 6.450 5.074 1.00 0.00 219 SER B C 19
ATOM 34597 O O . SER B 2 19 ? 18.327 5.982 4.079 1.00 0.00 219 SER B O 19
ATOM 34605 N N . ASN B 2 20 ? 19.710 7.485 5.021 1.00 0.00 220 ASN B N 19
ATOM 34606 C CA . ASN B 2 20 ? 20.030 8.145 3.760 1.00 0.00 220 ASN B CA 19
ATOM 34607 C C . ASN B 2 20 ? 20.518 7.135 2.726 1.00 0.00 220 ASN B C 19
ATOM 34608 O O . ASN B 2 20 ? 21.077 6.095 3.076 1.00 0.00 220 ASN B O 19
ATOM 34619 N N . ALA A 1 23 ? 4.186 14.466 12.005 1.00 0.00 23 ALA A N 20
ATOM 34620 C CA . ALA A 1 23 ? 3.271 13.439 12.487 1.00 0.00 23 ALA A CA 20
ATOM 34621 C C . ALA A 1 23 ? 2.146 13.195 11.486 1.00 0.00 23 ALA A C 20
ATOM 34622 O O . ALA A 1 23 ? 1.051 12.777 11.860 1.00 0.00 23 ALA A O 20
ATOM 34629 N N . ALA A 1 24 ? 2.424 13.458 10.213 1.00 0.00 24 ALA A N 20
ATOM 34630 C CA . ALA A 1 24 ? 1.436 13.265 9.159 1.00 0.00 24 ALA A CA 20
ATOM 34631 C C . ALA A 1 24 ? 1.176 11.782 8.915 1.00 0.00 24 ALA A C 20
ATOM 34632 O O . ALA A 1 24 ? 1.976 10.919 9.279 1.00 0.00 24 ALA A O 20
ATOM 34639 N N . PRO A 1 25 ? 0.032 11.476 8.285 1.00 0.00 25 PRO A N 20
ATOM 34640 C CA . PRO A 1 25 ? -0.359 10.098 7.979 1.00 0.00 25 PRO A CA 20
ATOM 34641 C C . PRO A 1 25 ? 0.517 9.474 6.897 1.00 0.00 25 PRO A C 20
ATOM 34642 O O . PRO A 1 25 ? 0.236 9.603 5.706 1.00 0.00 25 PRO A O 20
ATOM 34653 N N . ASN A 1 26 ? 1.580 8.797 7.321 1.00 0.00 26 ASN A N 20
ATOM 34654 C CA . ASN A 1 26 ? 2.497 8.152 6.388 1.00 0.00 26 ASN A CA 20
ATOM 34655 C C . ASN A 1 26 ? 2.665 6.673 6.723 1.00 0.00 26 ASN A C 20
ATOM 34656 O O . ASN A 1 26 ? 2.676 6.289 7.894 1.00 0.00 26 ASN A O 20
ATOM 34667 N N . LEU A 1 27 ? 2.794 5.849 5.691 1.00 0.00 27 LEU A N 20
ATOM 34668 C CA . LEU A 1 27 ? 2.963 4.411 5.874 1.00 0.00 27 LEU A CA 20
ATOM 34669 C C . LEU A 1 27 ? 4.437 4.025 5.824 1.00 0.00 27 LEU A C 20
ATOM 34670 O O . LEU A 1 27 ? 5.047 4.002 4.755 1.00 0.00 27 LEU A O 20
ATOM 34686 N N . ALA A 1 28 ? 5.003 3.720 6.987 1.00 0.00 28 ALA A N 20
ATOM 34687 C CA . ALA A 1 28 ? 6.405 3.330 7.075 1.00 0.00 28 ALA A CA 20
ATOM 34688 C C . ALA A 1 28 ? 7.312 4.401 6.480 1.00 0.00 28 ALA A C 20
ATOM 34689 O O . ALA A 1 28 ? 8.279 4.095 5.785 1.00 0.00 28 ALA A O 20
ATOM 34696 N N . GLY A 1 29 ? 6.992 5.662 6.758 1.00 0.00 29 GLY A N 20
ATOM 34697 C CA . GLY A 1 29 ? 7.787 6.760 6.243 1.00 0.00 29 GLY A CA 20
ATOM 34698 C C . GLY A 1 29 ? 7.341 7.201 4.863 1.00 0.00 29 GLY A C 20
ATOM 34699 O O . GLY A 1 29 ? 7.917 8.120 4.280 1.00 0.00 29 GLY A O 20
ATOM 34703 N N . ALA A 1 30 ? 6.312 6.544 4.337 1.00 0.00 30 ALA A N 20
ATOM 34704 C CA . ALA A 1 30 ? 5.789 6.874 3.017 1.00 0.00 30 ALA A CA 20
ATOM 34705 C C . ALA A 1 30 ? 4.674 7.911 3.111 1.00 0.00 30 ALA A C 20
ATOM 34706 O O . ALA A 1 30 ? 3.579 7.619 3.593 1.00 0.00 30 ALA A O 20
ATOM 34713 N N . VAL A 1 31 ? 4.961 9.124 2.650 1.00 0.00 31 VAL A N 20
ATOM 34714 C CA . VAL A 1 31 ? 3.983 10.205 2.682 1.00 0.00 31 VAL A CA 20
ATOM 34715 C C . VAL A 1 31 ? 3.186 10.265 1.383 1.00 0.00 31 VAL A C 20
ATOM 34716 O O . VAL A 1 31 ? 1.974 10.475 1.396 1.00 0.00 31 VAL A O 20
ATOM 34729 N N . GLU A 1 32 ? 3.878 10.077 0.263 1.00 0.00 32 GLU A N 20
ATOM 34730 C CA . GLU A 1 32 ? 3.233 10.110 -1.045 1.00 0.00 32 GLU A CA 20
ATOM 34731 C C . GLU A 1 32 ? 2.348 8.884 -1.247 1.00 0.00 32 GLU A C 20
ATOM 34732 O O . GLU A 1 32 ? 2.754 7.757 -0.963 1.00 0.00 32 GLU A O 20
ATOM 34744 N N . PHE A 1 33 ? 1.134 9.113 -1.738 1.00 0.00 33 PHE A N 20
ATOM 34745 C CA . PHE A 1 33 ? 0.189 8.029 -1.976 1.00 0.00 33 PHE A CA 20
ATOM 34746 C C . PHE A 1 33 ? 0.825 6.927 -2.818 1.00 0.00 33 PHE A C 20
ATOM 34747 O O . PHE A 1 33 ? 0.756 5.747 -2.471 1.00 0.00 33 PHE A O 20
ATOM 34764 N N . SER A 1 34 ? 1.446 7.320 -3.926 1.00 0.00 34 SER A N 20
ATOM 34765 C CA . SER A 1 34 ? 2.091 6.366 -4.820 1.00 0.00 34 SER A CA 20
ATOM 34766 C C . SER A 1 34 ? 3.043 5.458 -4.048 1.00 0.00 34 SER A C 20
ATOM 34767 O O . SER A 1 34 ? 3.153 4.266 -4.339 1.00 0.00 34 SER A O 20
ATOM 34775 N N . ASP A 1 35 ? 3.729 6.028 -3.064 1.00 0.00 35 ASP A N 20
ATOM 34776 C CA . ASP A 1 35 ? 4.671 5.270 -2.250 1.00 0.00 35 ASP A CA 20
ATOM 34777 C C . ASP A 1 35 ? 3.935 4.368 -1.265 1.00 0.00 35 ASP A C 20
ATOM 34778 O O . ASP A 1 35 ? 4.432 3.307 -0.887 1.00 0.00 35 ASP A O 20
ATOM 34787 N N . VAL A 1 36 ? 2.747 4.798 -0.851 1.00 0.00 36 VAL A N 20
ATOM 34788 C CA . VAL A 1 36 ? 1.941 4.029 0.091 1.00 0.00 36 VAL A CA 20
ATOM 34789 C C . VAL A 1 36 ? 1.353 2.789 -0.573 1.00 0.00 36 VAL A C 20
ATOM 34790 O O . VAL A 1 36 ? 1.548 1.667 -0.103 1.00 0.00 36 VAL A O 20
ATOM 34803 N N . LYS A 1 37 ? 0.634 2.996 -1.671 1.00 0.00 37 LYS A N 20
ATOM 34804 C CA . LYS A 1 37 ? 0.018 1.896 -2.402 1.00 0.00 37 LYS A CA 20
ATOM 34805 C C . LYS A 1 37 ? 1.070 0.883 -2.846 1.00 0.00 37 LYS A C 20
ATOM 34806 O O . LYS A 1 37 ? 0.795 -0.314 -2.935 1.00 0.00 37 LYS A O 20
ATOM 34825 N N . THR A 1 38 ? 2.275 1.371 -3.124 1.00 0.00 38 THR A N 20
ATOM 34826 C CA . THR A 1 38 ? 3.366 0.508 -3.558 1.00 0.00 38 THR A CA 20
ATOM 34827 C C . THR A 1 38 ? 3.808 -0.427 -2.437 1.00 0.00 38 THR A C 20
ATOM 34828 O O . THR A 1 38 ? 4.110 -1.597 -2.675 1.00 0.00 38 THR A O 20
ATOM 34839 N N . LEU A 1 39 ? 3.843 0.096 -1.217 1.00 0.00 39 LEU A N 20
ATOM 34840 C CA . LEU A 1 39 ? 4.247 -0.693 -0.058 1.00 0.00 39 LEU A CA 20
ATOM 34841 C C . LEU A 1 39 ? 3.225 -1.785 0.241 1.00 0.00 39 LEU A C 20
ATOM 34842 O O . LEU A 1 39 ? 3.585 -2.900 0.621 1.00 0.00 39 LEU A O 20
ATOM 34858 N N . LEU A 1 40 ? 1.949 -1.458 0.064 1.00 0.00 40 LEU A N 20
ATOM 34859 C CA . LEU A 1 40 ? 0.874 -2.412 0.313 1.00 0.00 40 LEU A CA 20
ATOM 34860 C C . LEU A 1 40 ? 0.841 -3.489 -0.767 1.00 0.00 40 LEU A C 20
ATOM 34861 O O . LEU A 1 40 ? 0.712 -4.677 -0.471 1.00 0.00 40 LEU A O 20
ATOM 34877 N N . LYS A 1 41 ? 0.961 -3.066 -2.021 1.00 0.00 41 LYS A N 20
ATOM 34878 C CA . LYS A 1 41 ? 0.950 -3.994 -3.146 1.00 0.00 41 LYS A CA 20
ATOM 34879 C C . LYS A 1 41 ? 1.977 -5.103 -2.948 1.00 0.00 41 LYS A C 20
ATOM 34880 O O . LYS A 1 41 ? 1.694 -6.275 -3.196 1.00 0.00 41 LYS A O 20
ATOM 34899 N N . GLU A 1 42 ? 3.169 -4.726 -2.499 1.00 0.00 42 GLU A N 20
ATOM 34900 C CA . GLU A 1 42 ? 4.239 -5.689 -2.267 1.00 0.00 42 GLU A CA 20
ATOM 34901 C C . GLU A 1 42 ? 4.011 -6.451 -0.964 1.00 0.00 42 GLU A C 20
ATOM 34902 O O . GLU A 1 42 ? 4.234 -7.660 -0.893 1.00 0.00 42 GLU A O 20
ATOM 34914 N N . TRP A 1 43 ? 3.568 -5.736 0.063 1.00 0.00 43 TRP A N 20
ATOM 34915 C CA . TRP A 1 43 ? 3.311 -6.343 1.364 1.00 0.00 43 TRP A CA 20
ATOM 34916 C C . TRP A 1 43 ? 2.193 -7.376 1.271 1.00 0.00 43 TRP A C 20
ATOM 34917 O O . TRP A 1 43 ? 2.012 -8.191 2.176 1.00 0.00 43 TRP A O 20
ATOM 34938 N N . ILE A 1 44 ? 1.448 -7.339 0.171 1.00 0.00 44 ILE A N 20
ATOM 34939 C CA . ILE A 1 44 ? 0.350 -8.274 -0.040 1.00 0.00 44 ILE A CA 20
ATOM 34940 C C . ILE A 1 44 ? 0.748 -9.379 -1.012 1.00 0.00 44 ILE A C 20
ATOM 34941 O O . ILE A 1 44 ? 0.056 -10.390 -1.137 1.00 0.00 44 ILE A O 20
ATOM 34957 N N . THR A 1 45 ? 1.869 -9.181 -1.699 1.00 0.00 45 THR A N 20
ATOM 34958 C CA . THR A 1 45 ? 2.360 -10.161 -2.659 1.00 0.00 45 THR A CA 20
ATOM 34959 C C . THR A 1 45 ? 3.533 -10.949 -2.089 1.00 0.00 45 THR A C 20
ATOM 34960 O O . THR A 1 45 ? 3.504 -12.179 -2.039 1.00 0.00 45 THR A O 20
ATOM 34971 N N . THR A 1 46 ? 4.569 -10.233 -1.659 1.00 0.00 46 THR A N 20
ATOM 34972 C CA . THR A 1 46 ? 5.753 -10.866 -1.094 1.00 0.00 46 THR A CA 20
ATOM 34973 C C . THR A 1 46 ? 5.439 -11.522 0.247 1.00 0.00 46 THR A C 20
ATOM 34974 O O . THR A 1 46 ? 6.201 -12.358 0.733 1.00 0.00 46 THR A O 20
ATOM 34985 N N . ILE A 1 47 ? 4.313 -11.138 0.838 1.00 0.00 47 ILE A N 20
ATOM 34986 C CA . ILE A 1 47 ? 3.897 -11.691 2.121 1.00 0.00 47 ILE A CA 20
ATOM 34987 C C . ILE A 1 47 ? 2.457 -12.190 2.065 1.00 0.00 47 ILE A C 20
ATOM 34988 O O . ILE A 1 47 ? 1.546 -11.446 1.700 1.00 0.00 47 ILE A O 20
ATOM 35004 N N . SER A 1 48 ? 2.259 -13.452 2.430 1.00 0.00 48 SER A N 20
ATOM 35005 C CA . SER A 1 48 ? 0.929 -14.051 2.419 1.00 0.00 48 SER A CA 20
ATOM 35006 C C . SER A 1 48 ? 0.401 -14.228 3.840 1.00 0.00 48 SER A C 20
ATOM 35007 O O . SER A 1 48 ? -0.808 -14.253 4.066 1.00 0.00 48 SER A O 20
ATOM 35015 N N . ASP A 1 49 ? 1.319 -14.350 4.793 1.00 0.00 49 ASP A N 20
ATOM 35016 C CA . ASP A 1 49 ? 0.947 -14.524 6.193 1.00 0.00 49 ASP A CA 20
ATOM 35017 C C . ASP A 1 49 ? 1.376 -13.317 7.022 1.00 0.00 49 ASP A C 20
ATOM 35018 O O . ASP A 1 49 ? 2.400 -13.335 7.707 1.00 0.00 49 ASP A O 20
ATOM 35027 N N . PRO A 1 50 ? 0.576 -12.242 6.960 1.00 0.00 50 PRO A N 20
ATOM 35028 C CA . PRO A 1 50 ? 0.853 -11.007 7.698 1.00 0.00 50 PRO A CA 20
ATOM 35029 C C . PRO A 1 50 ? 0.670 -11.177 9.203 1.00 0.00 50 PRO A C 20
ATOM 35030 O O . PRO A 1 50 ? -0.030 -12.083 9.654 1.00 0.00 50 PRO A O 20
ATOM 35041 N N . MET A 1 51 ? 1.304 -10.299 9.974 1.00 0.00 51 MET A N 20
ATOM 35042 C CA . MET A 1 51 ? 1.209 -10.353 11.429 1.00 0.00 51 MET A CA 20
ATOM 35043 C C . MET A 1 51 ? 0.299 -9.248 11.956 1.00 0.00 51 MET A C 20
ATOM 35044 O O . MET A 1 51 ? -0.129 -8.374 11.202 1.00 0.00 51 MET A O 20
ATOM 35058 N N . GLU A 1 52 ? 0.008 -9.294 13.252 1.00 0.00 52 GLU A N 20
ATOM 35059 C CA . GLU A 1 52 ? -0.852 -8.296 13.877 1.00 0.00 52 GLU A CA 20
ATOM 35060 C C . GLU A 1 52 ? -0.238 -6.903 13.766 1.00 0.00 52 GLU A C 20
ATOM 35061 O O . GLU A 1 52 ? -0.815 -6.007 13.150 1.00 0.00 52 GLU A O 20
ATOM 35073 N N . GLU A 1 53 ? 0.934 -6.730 14.368 1.00 0.00 53 GLU A N 20
ATOM 35074 C CA . GLU A 1 53 ? 1.625 -5.445 14.338 1.00 0.00 53 GLU A CA 20
ATOM 35075 C C . GLU A 1 53 ? 1.751 -4.929 12.909 1.00 0.00 53 GLU A C 20
ATOM 35076 O O . GLU A 1 53 ? 1.765 -3.720 12.673 1.00 0.00 53 GLU A O 20
ATOM 35088 N N . ASP A 1 54 ? 1.843 -5.852 11.958 1.00 0.00 54 ASP A N 20
ATOM 35089 C CA . ASP A 1 54 ? 1.968 -5.491 10.550 1.00 0.00 54 ASP A CA 20
ATOM 35090 C C . ASP A 1 54 ? 0.677 -4.863 10.034 1.00 0.00 54 ASP A C 20
ATOM 35091 O O . ASP A 1 54 ? 0.703 -3.825 9.371 1.00 0.00 54 ASP A O 20
ATOM 35100 N N . ILE A 1 55 ? -0.448 -5.498 10.341 1.00 0.00 55 ILE A N 20
ATOM 35101 C CA . ILE A 1 55 ? -1.749 -5.001 9.909 1.00 0.00 55 ILE A CA 20
ATOM 35102 C C . ILE A 1 55 ? -2.140 -3.744 10.676 1.00 0.00 55 ILE A C 20
ATOM 35103 O O . ILE A 1 55 ? -2.671 -2.792 10.102 1.00 0.00 55 ILE A O 20
ATOM 35119 N N . LEU A 1 56 ? -1.873 -3.745 11.978 1.00 0.00 56 LEU A N 20
ATOM 35120 C CA . LEU A 1 56 ? -2.195 -2.603 12.827 1.00 0.00 56 LEU A CA 20
ATOM 35121 C C . LEU A 1 56 ? -1.622 -1.314 12.245 1.00 0.00 56 LEU A C 20
ATOM 35122 O O . LEU A 1 56 ? -2.274 -0.270 12.264 1.00 0.00 56 LEU A O 20
ATOM 35138 N N . GLN A 1 57 ? -0.400 -1.396 11.727 1.00 0.00 57 GLN A N 20
ATOM 35139 C CA . GLN A 1 57 ? 0.258 -0.236 11.139 1.00 0.00 57 GLN A CA 20
ATOM 35140 C C . GLN A 1 57 ? -0.618 0.403 10.066 1.00 0.00 57 GLN A C 20
ATOM 35141 O O . GLN A 1 57 ? -0.592 1.618 9.870 1.00 0.00 57 GLN A O 20
ATOM 35155 N N . VAL A 1 58 ? -1.393 -0.426 9.373 1.00 0.00 58 VAL A N 20
ATOM 35156 C CA . VAL A 1 58 ? -2.279 0.058 8.320 1.00 0.00 58 VAL A CA 20
ATOM 35157 C C . VAL A 1 58 ? -3.482 0.789 8.906 1.00 0.00 58 VAL A C 20
ATOM 35158 O O . VAL A 1 58 ? -3.972 1.761 8.331 1.00 0.00 58 VAL A O 20
ATOM 35171 N N . VAL A 1 59 ? -3.954 0.314 10.055 1.00 0.00 59 VAL A N 20
ATOM 35172 C CA . VAL A 1 59 ? -5.099 0.924 10.720 1.00 0.00 59 VAL A CA 20
ATOM 35173 C C . VAL A 1 59 ? -4.773 2.335 11.193 1.00 0.00 59 VAL A C 20
ATOM 35174 O O . VAL A 1 59 ? -5.508 3.281 10.911 1.00 0.00 59 VAL A O 20
ATOM 35187 N N . ARG A 1 60 ? -3.664 2.470 11.915 1.00 0.00 60 ARG A N 20
ATOM 35188 C CA . ARG A 1 60 ? -3.240 3.767 12.428 1.00 0.00 60 ARG A CA 20
ATOM 35189 C C . ARG A 1 60 ? -3.033 4.761 11.289 1.00 0.00 60 ARG A C 20
ATOM 35190 O O . ARG A 1 60 ? -3.134 5.973 11.483 1.00 0.00 60 ARG A O 20
ATOM 35211 N N . TYR A 1 61 ? -2.740 4.241 10.103 1.00 0.00 61 TYR A N 20
ATOM 35212 C CA . TYR A 1 61 ? -2.515 5.082 8.934 1.00 0.00 61 TYR A CA 20
ATOM 35213 C C . TYR A 1 61 ? -3.833 5.627 8.392 1.00 0.00 61 TYR A C 20
ATOM 35214 O O . TYR A 1 61 ? -3.984 6.833 8.191 1.00 0.00 61 TYR A O 20
ATOM 35232 N N . CYS A 1 62 ? -4.784 4.730 8.158 1.00 0.00 62 CYS A N 20
ATOM 35233 C CA . CYS A 1 62 ? -6.091 5.118 7.640 1.00 0.00 62 CYS A CA 20
ATOM 35234 C C . CYS A 1 62 ? -6.867 5.930 8.674 1.00 0.00 62 CYS A C 20
ATOM 35235 O O . CYS A 1 62 ? -7.448 6.968 8.356 1.00 0.00 62 CYS A O 20
ATOM 35243 N N . THR A 1 63 ? -6.874 5.448 9.912 1.00 0.00 63 THR A N 20
ATOM 35244 C CA . THR A 1 63 ? -7.580 6.125 10.992 1.00 0.00 63 THR A CA 20
ATOM 35245 C C . THR A 1 63 ? -7.112 7.568 11.135 1.00 0.00 63 THR A C 20
ATOM 35246 O O . THR A 1 63 ? -7.851 8.427 11.616 1.00 0.00 63 THR A O 20
ATOM 35257 N N . ASP A 1 64 ? -5.879 7.829 10.715 1.00 0.00 64 ASP A N 20
ATOM 35258 C CA . ASP A 1 64 ? -5.311 9.170 10.795 1.00 0.00 64 ASP A CA 20
ATOM 35259 C C . ASP A 1 64 ? -5.926 10.085 9.739 1.00 0.00 64 ASP A C 20
ATOM 35260 O O . ASP A 1 64 ? -6.173 11.264 9.993 1.00 0.00 64 ASP A O 20
ATOM 35269 N N . LEU A 1 65 ? -6.170 9.532 8.556 1.00 0.00 65 LEU A N 20
ATOM 35270 C CA . LEU A 1 65 ? -6.755 10.298 7.460 1.00 0.00 65 LEU A CA 20
ATOM 35271 C C . LEU A 1 65 ? -8.065 10.950 7.891 1.00 0.00 65 LEU A C 20
ATOM 35272 O O . LEU A 1 65 ? -8.397 12.049 7.446 1.00 0.00 65 LEU A O 20
ATOM 35288 N N . ILE A 1 66 ? -8.802 10.267 8.761 1.00 0.00 66 ILE A N 20
ATOM 35289 C CA . ILE A 1 66 ? -10.074 10.783 9.254 1.00 0.00 66 ILE A CA 20
ATOM 35290 C C . ILE A 1 66 ? -9.874 12.071 10.044 1.00 0.00 66 ILE A C 20
ATOM 35291 O O . ILE A 1 66 ? -10.589 13.053 9.839 1.00 0.00 66 ILE A O 20
ATOM 35307 N N . GLU A 1 67 ? -8.899 12.061 10.947 1.00 0.00 67 GLU A N 20
ATOM 35308 C CA . GLU A 1 67 ? -8.606 13.230 11.768 1.00 0.00 67 GLU A CA 20
ATOM 35309 C C . GLU A 1 67 ? -7.898 14.305 10.950 1.00 0.00 67 GLU A C 20
ATOM 35310 O O . GLU A 1 67 ? -8.071 15.499 11.192 1.00 0.00 67 GLU A O 20
ATOM 35322 N N . GLU A 1 68 ? -7.098 13.871 9.980 1.00 0.00 68 GLU A N 20
ATOM 35323 C CA . GLU A 1 68 ? -6.362 14.797 9.127 1.00 0.00 68 GLU A CA 20
ATOM 35324 C C . GLU A 1 68 ? -7.237 15.296 7.982 1.00 0.00 68 GLU A C 20
ATOM 35325 O O . GLU A 1 68 ? -6.855 16.203 7.242 1.00 0.00 68 GLU A O 20
ATOM 35337 N N . LYS A 1 69 ? -8.416 14.698 7.841 1.00 0.00 69 LYS A N 20
ATOM 35338 C CA . LYS A 1 69 ? -9.348 15.080 6.788 1.00 0.00 69 LYS A CA 20
ATOM 35339 C C . LYS A 1 69 ? -8.762 14.788 5.411 1.00 0.00 69 LYS A C 20
ATOM 35340 O O . LYS A 1 69 ? -8.922 15.576 4.478 1.00 0.00 69 LYS A O 20
ATOM 35359 N N . ASP A 1 70 ? -8.083 13.653 5.290 1.00 0.00 70 ASP A N 20
ATOM 35360 C CA . ASP A 1 70 ? -7.474 13.257 4.025 1.00 0.00 70 ASP A CA 20
ATOM 35361 C C . ASP A 1 70 ? -8.159 12.017 3.458 1.00 0.00 70 ASP A C 20
ATOM 35362 O O . ASP A 1 70 ? -7.510 11.152 2.867 1.00 0.00 70 ASP A O 20
ATOM 35371 N N . LEU A 1 71 ? -9.472 11.936 3.642 1.00 0.00 71 LEU A N 20
ATOM 35372 C CA . LEU A 1 71 ? -10.245 10.801 3.149 1.00 0.00 71 LEU A CA 20
ATOM 35373 C C . LEU A 1 71 ? -10.006 10.584 1.658 1.00 0.00 71 LEU A C 20
ATOM 35374 O O . LEU A 1 71 ? -10.194 9.483 1.144 1.00 0.00 71 LEU A O 20
ATOM 35390 N N . GLU A 1 72 ? -9.588 11.644 0.971 1.00 0.00 72 GLU A N 20
ATOM 35391 C CA . GLU A 1 72 ? -9.323 11.568 -0.460 1.00 0.00 72 GLU A CA 20
ATOM 35392 C C . GLU A 1 72 ? -8.413 10.387 -0.783 1.00 0.00 72 GLU A C 20
ATOM 35393 O O . GLU A 1 72 ? -8.694 9.602 -1.689 1.00 0.00 72 GLU A O 20
ATOM 35405 N N . LYS A 1 73 ? -7.321 10.267 -0.036 1.00 0.00 73 LYS A N 20
ATOM 35406 C CA . LYS A 1 73 ? -6.369 9.181 -0.240 1.00 0.00 73 LYS A CA 20
ATOM 35407 C C . LYS A 1 73 ? -6.877 7.886 0.388 1.00 0.00 73 LYS A C 20
ATOM 35408 O O . LYS A 1 73 ? -6.469 6.792 -0.005 1.00 0.00 73 LYS A O 20
ATOM 35427 N N . LEU A 1 74 ? -7.770 8.018 1.363 1.00 0.00 74 LEU A N 20
ATOM 35428 C CA . LEU A 1 74 ? -8.335 6.858 2.044 1.00 0.00 74 LEU A CA 20
ATOM 35429 C C . LEU A 1 74 ? -9.021 5.925 1.052 1.00 0.00 74 LEU A C 20
ATOM 35430 O O . LEU A 1 74 ? -8.646 4.760 0.919 1.00 0.00 74 LEU A O 20
ATOM 35446 N N . ASP A 1 75 ? -10.026 6.445 0.357 1.00 0.00 75 ASP A N 20
ATOM 35447 C CA . ASP A 1 75 ? -10.764 5.659 -0.626 1.00 0.00 75 ASP A CA 20
ATOM 35448 C C . ASP A 1 75 ? -9.817 5.055 -1.659 1.00 0.00 75 ASP A C 20
ATOM 35449 O O . ASP A 1 75 ? -10.114 4.020 -2.257 1.00 0.00 75 ASP A O 20
ATOM 35458 N N . LEU A 1 76 ? -8.679 5.709 -1.865 1.00 0.00 76 LEU A N 20
ATOM 35459 C CA . LEU A 1 76 ? -7.690 5.237 -2.827 1.00 0.00 76 LEU A CA 20
ATOM 35460 C C . LEU A 1 76 ? -6.900 4.060 -2.262 1.00 0.00 76 LEU A C 20
ATOM 35461 O O . LEU A 1 76 ? -6.795 3.009 -2.893 1.00 0.00 76 LEU A O 20
ATOM 35477 N N . VAL A 1 77 ? -6.347 4.244 -1.067 1.00 0.00 77 VAL A N 20
ATOM 35478 C CA . VAL A 1 77 ? -5.570 3.196 -0.415 1.00 0.00 77 VAL A CA 20
ATOM 35479 C C . VAL A 1 77 ? -6.447 2.002 -0.059 1.00 0.00 77 VAL A C 20
ATOM 35480 O O . VAL A 1 77 ? -6.001 0.855 -0.107 1.00 0.00 77 VAL A O 20
ATOM 35493 N N . ILE A 1 78 ? -7.697 2.278 0.298 1.00 0.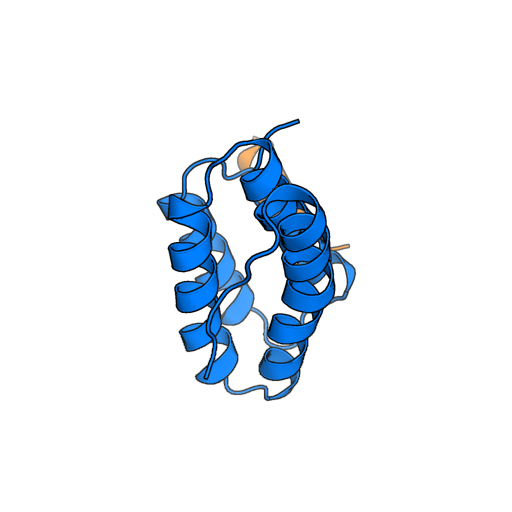00 78 ILE A N 20
ATOM 35494 C CA . ILE A 1 78 ? -8.637 1.225 0.661 1.00 0.00 78 ILE A CA 20
ATOM 35495 C C . ILE A 1 78 ? -9.038 0.402 -0.558 1.00 0.00 78 ILE A C 20
ATOM 35496 O O . ILE A 1 78 ? -8.901 -0.822 -0.567 1.00 0.00 78 ILE A O 20
ATOM 35512 N N . LYS A 1 79 ? -9.531 1.082 -1.589 1.00 0.00 79 LYS A N 20
ATOM 35513 C CA . LYS A 1 79 ? -9.949 0.414 -2.816 1.00 0.00 79 LYS A CA 20
ATOM 35514 C C . LYS A 1 79 ? -8.763 -0.255 -3.503 1.00 0.00 79 LYS A C 20
ATOM 35515 O O . LYS A 1 79 ? -8.929 -1.219 -4.250 1.00 0.00 79 LYS A O 20
ATOM 35534 N N . TYR A 1 80 ? -7.566 0.261 -3.242 1.00 0.00 80 TYR A N 20
ATOM 35535 C CA . TYR A 1 80 ? -6.353 -0.288 -3.836 1.00 0.00 80 TYR A CA 20
ATOM 35536 C C . TYR A 1 80 ? -5.882 -1.521 -3.073 1.00 0.00 80 TYR A C 20
ATOM 35537 O O . TYR A 1 80 ? -5.499 -2.526 -3.672 1.00 0.00 80 TYR A O 20
ATOM 35555 N N . MET A 1 81 ? -5.916 -1.439 -1.748 1.00 0.00 81 MET A N 20
ATOM 35556 C CA . MET A 1 81 ? -5.496 -2.549 -0.901 1.00 0.00 81 MET A CA 20
ATOM 35557 C C . MET A 1 81 ? -6.542 -3.659 -0.900 1.00 0.00 81 MET A C 20
ATOM 35558 O O . MET A 1 81 ? -6.212 -4.838 -0.779 1.00 0.00 81 MET A O 20
ATOM 35572 N N . LYS A 1 82 ? -7.807 -3.273 -1.033 1.00 0.00 82 LYS A N 20
ATOM 35573 C CA . LYS A 1 82 ? -8.903 -4.235 -1.048 1.00 0.00 82 LYS A CA 20
ATOM 35574 C C . LYS A 1 82 ? -8.905 -5.037 -2.346 1.00 0.00 82 LYS A C 20
ATOM 35575 O O . LYS A 1 82 ? -9.290 -6.206 -2.362 1.00 0.00 82 LYS A O 20
ATOM 35594 N N . ARG A 1 83 ? -8.473 -4.401 -3.429 1.00 0.00 83 ARG A N 20
ATOM 35595 C CA . ARG A 1 83 ? -8.425 -5.057 -4.731 1.00 0.00 83 ARG A CA 20
ATOM 35596 C C . ARG A 1 83 ? -7.323 -6.111 -4.769 1.00 0.00 83 ARG A C 20
ATOM 35597 O O . ARG A 1 83 ? -7.428 -7.110 -5.483 1.00 0.00 83 ARG A O 20
ATOM 35618 N N . LEU A 1 84 ? -6.266 -5.882 -3.997 1.00 0.00 84 LEU A N 20
ATOM 35619 C CA . LEU A 1 84 ? -5.143 -6.811 -3.942 1.00 0.00 84 LEU A CA 20
ATOM 35620 C C . LEU A 1 84 ? -5.438 -7.966 -2.989 1.00 0.00 84 LEU A C 20
ATOM 35621 O O . LEU A 1 84 ? -5.372 -9.133 -3.374 1.00 0.00 84 LEU A O 20
ATOM 35637 N N . MET A 1 85 ? -5.764 -7.631 -1.745 1.00 0.00 85 MET A N 20
ATOM 35638 C CA . MET A 1 85 ? -6.073 -8.639 -0.739 1.00 0.00 85 MET A CA 20
ATOM 35639 C C . MET A 1 85 ? -7.175 -9.574 -1.225 1.00 0.00 85 MET A C 20
ATOM 35640 O O . MET A 1 85 ? -7.258 -10.725 -0.799 1.00 0.00 85 MET A O 20
ATOM 35654 N N . GLN A 1 86 ? -8.020 -9.069 -2.119 1.00 0.00 86 GLN A N 20
ATOM 35655 C CA . GLN A 1 86 ? -9.119 -9.860 -2.661 1.00 0.00 86 GLN A CA 20
ATOM 35656 C C . GLN A 1 86 ? -8.622 -10.808 -3.747 1.00 0.00 86 GLN A C 20
ATOM 35657 O O . GLN A 1 86 ? -9.021 -11.971 -3.797 1.00 0.00 86 GLN A O 20
ATOM 35671 N N . GLN A 1 87 ? -7.751 -10.304 -4.614 1.00 0.00 87 GLN A N 20
ATOM 35672 C CA . GLN A 1 87 ? -7.200 -11.107 -5.700 1.00 0.00 87 GLN A CA 20
ATOM 35673 C C . GLN A 1 87 ? -5.993 -11.908 -5.226 1.00 0.00 87 GLN A C 20
ATOM 35674 O O . GLN A 1 87 ? -5.352 -12.606 -6.011 1.00 0.00 87 GLN A O 20
ATOM 35688 N N . SER A 1 88 ? -5.687 -11.802 -3.937 1.00 0.00 88 SER A N 20
ATOM 35689 C CA . SER A 1 88 ? -4.553 -12.513 -3.359 1.00 0.00 88 SER A CA 20
ATOM 35690 C C . SER A 1 88 ? -4.758 -14.023 -3.442 1.00 0.00 88 SER A C 20
ATOM 35691 O O . SER A 1 88 ? -5.799 -14.495 -3.899 1.00 0.00 88 SER A O 20
ATOM 35699 N N . VAL A 1 89 ? -3.757 -14.775 -2.997 1.00 0.00 89 VAL A N 20
ATOM 35700 C CA . VAL A 1 89 ? -3.827 -16.231 -3.019 1.00 0.00 89 VAL A CA 20
ATOM 35701 C C . VAL A 1 89 ? -4.294 -16.780 -1.675 1.00 0.00 89 VAL A C 20
ATOM 35702 O O . VAL A 1 89 ? -4.971 -17.805 -1.614 1.00 0.00 89 VAL A O 20
ATOM 35715 N N . GLU A 1 90 ? -3.928 -16.088 -0.600 1.00 0.00 90 GLU A N 20
ATOM 35716 C CA . GLU A 1 90 ? -4.309 -16.507 0.744 1.00 0.00 90 GLU A CA 20
ATOM 35717 C C . GLU A 1 90 ? -5.620 -15.850 1.166 1.00 0.00 90 GLU A C 20
ATOM 35718 O O . GLU A 1 90 ? -5.704 -14.628 1.288 1.00 0.00 90 GLU A O 20
ATOM 35730 N N . SER A 1 91 ? -6.642 -16.672 1.388 1.00 0.00 91 SER A N 20
ATOM 35731 C CA . SER A 1 91 ? -7.950 -16.171 1.792 1.00 0.00 91 SER A CA 20
ATOM 35732 C C . SER A 1 91 ? -7.843 -15.336 3.066 1.00 0.00 91 SER A C 20
ATOM 35733 O O . SER A 1 91 ? -8.678 -14.471 3.327 1.00 0.00 91 SER A O 20
ATOM 35741 N N . VAL A 1 92 ? -6.807 -15.604 3.855 1.00 0.00 92 VAL A N 20
ATOM 35742 C CA . VAL A 1 92 ? -6.588 -14.878 5.100 1.00 0.00 92 VAL A CA 20
ATOM 35743 C C . VAL A 1 92 ? -6.515 -13.375 4.855 1.00 0.00 92 VAL A C 20
ATOM 35744 O O . VAL A 1 92 ? -6.861 -12.577 5.725 1.00 0.00 92 VAL A O 20
ATOM 35757 N N . TRP A 1 93 ? -6.063 -12.997 3.665 1.00 0.00 93 TRP A N 20
ATOM 35758 C CA . TRP A 1 93 ? -5.944 -11.589 3.305 1.00 0.00 93 TRP A CA 20
ATOM 35759 C C . TRP A 1 93 ? -7.311 -10.912 3.299 1.00 0.00 93 TRP A C 20
ATOM 35760 O O . TRP A 1 93 ? -7.435 -9.740 3.653 1.00 0.00 93 TRP A O 20
ATOM 35781 N N . ASN A 1 94 ? -8.333 -11.657 2.893 1.00 0.00 94 ASN A N 20
ATOM 35782 C CA . ASN A 1 94 ? -9.691 -11.127 2.841 1.00 0.00 94 ASN A CA 20
ATOM 35783 C C . ASN A 1 94 ? -10.130 -10.618 4.211 1.00 0.00 94 ASN A C 20
ATOM 35784 O O . ASN A 1 94 ? -10.746 -9.559 4.322 1.00 0.00 94 ASN A O 20
ATOM 35795 N N . MET A 1 95 ? -9.807 -11.380 5.250 1.00 0.00 95 MET A N 20
ATOM 35796 C CA . MET A 1 95 ? -10.167 -11.005 6.613 1.00 0.00 95 MET A CA 20
ATOM 35797 C C . MET A 1 95 ? -9.311 -9.839 7.100 1.00 0.00 95 MET A C 20
ATOM 35798 O O . MET A 1 95 ? -9.762 -9.016 7.895 1.00 0.00 95 MET A O 20
ATOM 35812 N N . ALA A 1 96 ? -8.074 -9.777 6.617 1.00 0.00 96 ALA A N 20
ATOM 35813 C CA . ALA A 1 96 ? -7.157 -8.712 7.001 1.00 0.00 96 ALA A CA 20
ATOM 35814 C C . ALA A 1 96 ? -7.733 -7.342 6.659 1.00 0.00 96 ALA A C 20
ATOM 35815 O O . ALA A 1 96 ? -7.669 -6.412 7.464 1.00 0.00 96 ALA A O 20
ATOM 35822 N N . PHE A 1 97 ? -8.294 -7.223 5.460 1.00 0.00 97 PHE A N 20
ATOM 35823 C CA . PHE A 1 97 ? -8.880 -5.966 5.011 1.00 0.00 97 PHE A CA 20
ATOM 35824 C C . PHE A 1 97 ? -10.023 -5.540 5.927 1.00 0.00 97 PHE A C 20
ATOM 35825 O O . PHE A 1 97 ? -10.132 -4.372 6.300 1.00 0.00 97 PHE A O 20
ATOM 35842 N N . ASP A 1 98 ? -10.873 -6.496 6.286 1.00 0.00 98 ASP A N 20
ATOM 35843 C CA . ASP A 1 98 ? -12.009 -6.222 7.159 1.00 0.00 98 ASP A CA 20
ATOM 35844 C C . ASP A 1 98 ? -11.537 -5.743 8.529 1.00 0.00 98 ASP A C 20
ATOM 35845 O O . ASP A 1 98 ? -12.144 -4.857 9.131 1.00 0.00 98 ASP A O 20
ATOM 35854 N N . PHE A 1 99 ? -10.452 -6.335 9.015 1.00 0.00 99 PHE A N 20
ATOM 35855 C CA . PHE A 1 99 ? -9.901 -5.971 10.315 1.00 0.00 99 PHE A CA 20
ATOM 35856 C C . PHE A 1 99 ? -9.580 -4.480 10.372 1.00 0.00 99 PHE A C 20
ATOM 35857 O O . PHE A 1 99 ? -9.950 -3.790 11.322 1.00 0.00 99 PHE A O 20
ATOM 35874 N N . ILE A 1 100 ? -8.889 -3.990 9.348 1.00 0.00 100 ILE A N 20
ATOM 35875 C CA . ILE A 1 100 ? -8.518 -2.583 9.279 1.00 0.00 100 ILE A CA 20
ATOM 35876 C C . ILE A 1 100 ? -9.754 -1.690 9.251 1.00 0.00 100 ILE A C 20
ATOM 35877 O O . ILE A 1 100 ? -9.801 -0.655 9.918 1.00 0.00 100 ILE A O 20
ATOM 35893 N N . LEU A 1 101 ? -10.754 -2.098 8.478 1.00 0.00 101 LEU A N 20
ATOM 35894 C CA . LEU A 1 101 ? -11.993 -1.336 8.363 1.00 0.00 101 LEU A CA 20
ATOM 35895 C C . LEU A 1 101 ? -12.771 -1.362 9.676 1.00 0.00 101 LEU A C 20
ATOM 35896 O O . LEU A 1 101 ? -13.437 -0.391 10.034 1.00 0.00 101 LEU A O 20
ATOM 35912 N N . ASP A 1 102 ? -12.681 -2.480 10.388 1.00 0.00 102 ASP A N 20
ATOM 35913 C CA . ASP A 1 102 ? -13.374 -2.632 11.662 1.00 0.00 102 ASP A CA 20
ATOM 35914 C C . ASP A 1 102 ? -12.911 -1.578 12.663 1.00 0.00 102 ASP A C 20
ATOM 35915 O O . ASP A 1 102 ? -13.667 -1.168 13.541 1.00 0.00 102 ASP A O 20
ATOM 35924 N N . ASN A 1 103 ? -11.663 -1.144 12.521 1.00 0.00 103 ASN A N 20
ATOM 35925 C CA . ASN A 1 103 ? -11.097 -0.138 13.414 1.00 0.00 103 ASN A CA 20
ATOM 35926 C C . ASN A 1 103 ? -11.164 1.249 12.781 1.00 0.00 103 ASN A C 20
ATOM 35927 O O . ASN A 1 103 ? -11.397 2.245 13.467 1.00 0.00 103 ASN A O 20
ATOM 35938 N N . VAL A 1 104 ? -10.958 1.306 11.469 1.00 0.00 104 VAL A N 20
ATOM 35939 C CA . VAL A 1 104 ? -10.998 2.570 10.744 1.00 0.00 104 VAL A CA 20
ATOM 35940 C C . VAL A 1 104 ? -12.430 3.066 10.580 1.00 0.00 104 VAL A C 20
ATOM 35941 O O . VAL A 1 104 ? -12.779 4.149 11.049 1.00 0.00 104 VAL A O 20
ATOM 35954 N N . GLN A 1 105 ? -13.255 2.266 9.912 1.00 0.00 105 GLN A N 20
ATOM 35955 C CA . GLN A 1 105 ? -14.650 2.625 9.687 1.00 0.00 105 GLN A CA 20
ATOM 35956 C C . GLN A 1 105 ? -15.315 3.068 10.986 1.00 0.00 105 GLN A C 20
ATOM 35957 O O . GLN A 1 105 ? -16.236 3.884 10.977 1.00 0.00 105 GLN A O 20
ATOM 35971 N N . VAL A 1 106 ? -14.841 2.524 12.103 1.00 0.00 106 VAL A N 20
ATOM 35972 C CA . VAL A 1 106 ? -15.390 2.865 13.410 1.00 0.00 106 VAL A CA 20
ATOM 35973 C C . VAL A 1 106 ? -15.031 4.294 13.802 1.00 0.00 106 VAL A C 20
ATOM 35974 O O . VAL A 1 106 ? -15.903 5.094 14.139 1.00 0.00 106 VAL A O 20
ATOM 35987 N N . VAL A 1 107 ? -13.741 4.609 13.753 1.00 0.00 107 VAL A N 20
ATOM 35988 C CA . VAL A 1 107 ? -13.265 5.943 14.101 1.00 0.00 107 VAL A CA 20
ATOM 35989 C C . VAL A 1 107 ? -13.706 6.971 13.065 1.00 0.00 107 VAL A C 20
ATOM 35990 O O . VAL A 1 107 ? -13.817 8.161 13.362 1.00 0.00 107 VAL A O 20
ATOM 36003 N N . LEU A 1 108 ? -13.956 6.505 11.846 1.00 0.00 108 LEU A N 20
ATOM 36004 C CA . LEU A 1 108 ? -14.386 7.383 10.764 1.00 0.00 108 LEU A CA 20
ATOM 36005 C C . LEU A 1 108 ? -15.838 7.811 10.954 1.00 0.00 108 LEU A C 20
ATOM 36006 O O . LEU A 1 108 ? -16.194 8.960 10.695 1.00 0.00 108 LEU A O 20
ATOM 36022 N N . GLN A 1 109 ? -16.669 6.880 11.410 1.00 0.00 109 GLN A N 20
ATOM 36023 C CA . GLN A 1 109 ? -18.081 7.162 11.637 1.00 0.00 109 GLN A CA 20
ATOM 36024 C C . GLN A 1 109 ? -18.260 8.179 12.759 1.00 0.00 109 GLN A C 20
ATOM 36025 O O . GLN A 1 109 ? -19.094 9.079 12.666 1.00 0.00 109 GLN A O 20
ATOM 36039 N N . GLN A 1 110 ? -17.472 8.029 13.818 1.00 0.00 110 GLN A N 20
ATOM 36040 C CA . GLN A 1 110 ? -17.545 8.935 14.959 1.00 0.00 110 GLN A CA 20
ATOM 36041 C C . GLN A 1 110 ? -17.145 10.350 14.557 1.00 0.00 110 GLN A C 20
ATOM 36042 O O . GLN A 1 110 ? -17.398 11.309 15.286 1.00 0.00 110 GLN A O 20
ATOM 36056 N N . THR A 1 111 ? -16.518 10.474 13.390 1.00 0.00 111 THR A N 20
ATOM 36057 C CA . THR A 1 111 ? -16.082 11.771 12.891 1.00 0.00 111 THR A CA 20
ATOM 36058 C C . THR A 1 111 ? -17.111 12.370 11.940 1.00 0.00 111 THR A C 20
ATOM 36059 O O . THR A 1 111 ? -17.633 13.460 12.180 1.00 0.00 111 THR A O 20
ATOM 36070 N N . TYR A 1 112 ? -17.402 11.651 10.862 1.00 0.00 112 TYR A N 20
ATOM 36071 C CA . TYR A 1 112 ? -18.369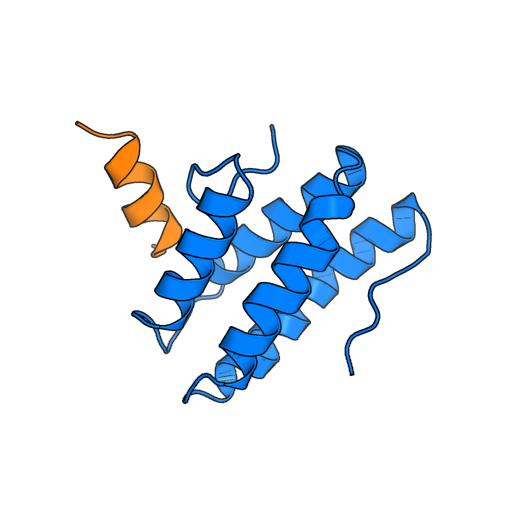 12.113 9.873 1.00 0.00 112 TYR A CA 20
ATOM 36072 C C . TYR A 1 112 ? -19.683 11.347 9.999 1.00 0.00 112 TYR A C 20
ATOM 36073 O O . TYR A 1 112 ? -20.764 11.932 9.931 1.00 0.00 112 TYR A O 20
ATOM 36091 N N . GLY A 1 113 ? -19.581 10.035 10.184 1.00 0.00 113 GLY A N 20
ATOM 36092 C CA . GLY A 1 113 ? -20.768 9.210 10.316 1.00 0.00 113 GLY A CA 20
ATOM 36093 C C . GLY A 1 113 ? -20.972 8.292 9.128 1.00 0.00 113 GLY A C 20
ATOM 36094 O O . GLY A 1 113 ? -21.765 7.352 9.189 1.00 0.00 113 GLY A O 20
ATOM 36098 N N . SER A 1 114 ? -20.257 8.566 8.041 1.00 0.00 114 SER A N 20
ATOM 36099 C CA . SER A 1 114 ? -20.368 7.760 6.830 1.00 0.00 114 SER A CA 20
ATOM 36100 C C . SER A 1 114 ? -19.291 6.680 6.796 1.00 0.00 114 SER A C 20
ATOM 36101 O O . SER A 1 114 ? -18.558 6.486 7.766 1.00 0.00 114 SER A O 20
ATOM 36109 N N . THR A 1 115 ? -19.201 5.980 5.670 1.00 0.00 115 THR A N 20
ATOM 36110 C CA . THR A 1 115 ? -18.215 4.918 5.507 1.00 0.00 115 THR A CA 20
ATOM 36111 C C . THR A 1 115 ? -17.836 4.740 4.041 1.00 0.00 115 THR A C 20
ATOM 36112 O O . THR A 1 115 ? -18.314 5.470 3.172 1.00 0.00 115 THR A O 20
ATOM 36123 N N . LEU A 1 116 ? -16.978 3.763 3.772 1.00 0.00 116 LEU A N 20
ATOM 36124 C CA . LEU A 1 116 ? -16.535 3.487 2.410 1.00 0.00 116 LEU A CA 20
ATOM 36125 C C . LEU A 1 116 ? -17.400 2.409 1.764 1.00 0.00 116 LEU A C 20
ATOM 36126 O O . LEU A 1 116 ? -17.999 1.583 2.452 1.00 0.00 116 LEU A O 20
ATOM 36142 N N . LYS A 1 117 ? -17.459 2.423 0.437 1.00 0.00 117 LYS A N 20
ATOM 36143 C CA . LYS A 1 117 ? -18.247 1.445 -0.305 1.00 0.00 117 LYS A CA 20
ATOM 36144 C C . LYS A 1 117 ? -17.344 0.437 -1.007 1.00 0.00 117 LYS A C 20
ATOM 36145 O O . LYS A 1 117 ? -16.821 0.707 -2.089 1.00 0.00 117 LYS A O 20
ATOM 36164 N N . VAL A 1 118 ? -17.166 -0.724 -0.388 1.00 0.00 118 VAL A N 20
ATOM 36165 C CA . VAL A 1 118 ? -16.327 -1.774 -0.956 1.00 0.00 118 VAL A CA 20
ATOM 36166 C C . VAL A 1 118 ? -17.136 -3.036 -1.231 1.00 0.00 118 VAL A C 20
ATOM 36167 O O . VAL A 1 118 ? -17.318 -3.875 -0.349 1.00 0.00 118 VAL A O 20
ATOM 36180 N N . THR A 1 119 ? -17.623 -3.164 -2.461 1.00 0.00 119 THR A N 20
ATOM 36181 C CA . THR A 1 119 ? -18.414 -4.323 -2.854 1.00 0.00 119 THR A CA 20
ATOM 36182 C C . THR A 1 119 ? -17.694 -5.623 -2.510 1.00 0.00 119 THR A C 20
ATOM 36183 O O . THR A 1 119 ? -16.504 -5.587 -2.202 1.00 0.00 119 THR A O 20
ATOM 36194 N N . LYS B 2 7 ? 8.745 -7.121 15.653 1.00 0.00 207 LYS B N 20
ATOM 36195 C CA . LYS B 2 7 ? 9.082 -7.669 14.345 1.00 0.00 207 LYS B CA 20
ATOM 36196 C C . LYS B 2 7 ? 7.943 -7.450 13.354 1.00 0.00 207 LYS B C 20
ATOM 36197 O O . LYS B 2 7 ? 6.777 -7.682 13.672 1.00 0.00 207 LYS B O 20
ATOM 36216 N N . SER B 2 8 ? 8.290 -7.003 12.151 1.00 0.00 208 SER B N 20
ATOM 36217 C CA . SER B 2 8 ? 7.297 -6.751 11.113 1.00 0.00 208 SER B CA 20
ATOM 36218 C C . SER B 2 8 ? 7.969 -6.364 9.800 1.00 0.00 208 SER B C 20
ATOM 36219 O O . SER B 2 8 ? 9.090 -5.855 9.789 1.00 0.00 208 SER B O 20
ATOM 36227 N N . PHE B 2 9 ? 7.276 -6.609 8.693 1.00 0.00 209 PHE B N 20
ATOM 36228 C CA . PHE B 2 9 ? 7.805 -6.287 7.373 1.00 0.00 209 PHE B CA 20
ATOM 36229 C C . PHE B 2 9 ? 7.991 -4.781 7.214 1.00 0.00 209 PHE B C 20
ATOM 36230 O O . PHE B 2 9 ? 9.049 -4.316 6.789 1.00 0.00 209 PHE B O 20
ATOM 36247 N N . PHE B 2 10 ? 6.955 -4.023 7.558 1.00 0.00 210 PHE B N 20
ATOM 36248 C CA . PHE B 2 10 ? 7.002 -2.568 7.452 1.00 0.00 210 PHE B CA 20
ATOM 36249 C C . PHE B 2 10 ? 8.122 -1.997 8.317 1.00 0.00 210 PHE B C 20
ATOM 36250 O O . PHE B 2 10 ? 8.658 -0.927 8.029 1.00 0.00 210 PHE B O 20
ATOM 36267 N N . ASP B 2 11 ? 8.469 -2.718 9.378 1.00 0.00 211 ASP B N 20
ATOM 36268 C CA . ASP B 2 11 ? 9.525 -2.284 10.285 1.00 0.00 211 ASP B CA 20
ATOM 36269 C C . ASP B 2 11 ? 10.896 -2.427 9.631 1.00 0.00 211 ASP B C 20
ATOM 36270 O O . ASP B 2 11 ? 11.731 -1.526 9.713 1.00 0.00 211 ASP B O 20
ATOM 36279 N N . LYS B 2 12 ? 11.121 -3.565 8.983 1.00 0.00 212 LYS B N 20
ATOM 36280 C CA . LYS B 2 12 ? 12.391 -3.827 8.315 1.00 0.00 212 LYS B CA 20
ATOM 36281 C C . LYS B 2 12 ? 12.484 -3.055 7.002 1.00 0.00 212 LYS B C 20
ATOM 36282 O O . LYS B 2 12 ? 13.575 -2.831 6.479 1.00 0.00 212 LYS B O 20
ATOM 36301 N N . LYS B 2 13 ? 11.333 -2.649 6.477 1.00 0.00 213 LYS B N 20
ATOM 36302 C CA . LYS B 2 13 ? 11.284 -1.899 5.228 1.00 0.00 213 LYS B CA 20
ATOM 36303 C C . LYS B 2 13 ? 11.395 -0.400 5.488 1.00 0.00 213 LYS B C 20
ATOM 36304 O O . LYS B 2 13 ? 12.041 0.324 4.730 1.00 0.00 213 LYS B O 20
ATOM 36323 N N . ARG B 2 14 ? 10.763 0.057 6.564 1.00 0.00 214 ARG B N 20
ATOM 36324 C CA . ARG B 2 14 ? 10.792 1.471 6.923 1.00 0.00 214 ARG B CA 20
ATOM 36325 C C . ARG B 2 14 ? 12.158 1.862 7.480 1.00 0.00 214 ARG B C 20
ATOM 36326 O O . ARG B 2 14 ? 12.558 3.023 7.409 1.00 0.00 214 ARG B O 20
ATOM 36347 N N . SER B 2 15 ? 12.868 0.884 8.033 1.00 0.00 215 SER B N 20
ATOM 36348 C CA . SER B 2 15 ? 14.188 1.127 8.605 1.00 0.00 215 SER B CA 20
ATOM 36349 C C . SER B 2 15 ? 15.245 1.226 7.510 1.00 0.00 215 SER B C 20
ATOM 36350 O O . SER B 2 15 ? 16.282 1.865 7.689 1.00 0.00 215 SER B O 20
ATOM 36358 N N . GLU B 2 16 ? 14.975 0.587 6.376 1.00 0.00 216 GLU B N 20
ATOM 36359 C CA . GLU B 2 16 ? 15.904 0.601 5.251 1.00 0.00 216 GLU B CA 20
ATOM 36360 C C . GLU B 2 16 ? 15.999 1.997 4.643 1.00 0.00 216 GLU B C 20
ATOM 36361 O O . GLU B 2 16 ? 17.093 2.516 4.420 1.00 0.00 216 GLU B O 20
ATOM 36373 N N . ARG B 2 17 ? 14.845 2.598 4.374 1.00 0.00 217 ARG B N 20
ATOM 36374 C CA . ARG B 2 17 ? 14.797 3.933 3.789 1.00 0.00 217 ARG B CA 20
ATOM 36375 C C . ARG B 2 17 ? 15.408 4.964 4.735 1.00 0.00 217 ARG B C 20
ATOM 36376 O O . ARG B 2 17 ? 15.892 6.009 4.300 1.00 0.00 217 ARG B O 20
ATOM 36397 N N . ILE B 2 18 ? 15.377 4.662 6.029 1.00 0.00 218 ILE B N 20
ATOM 36398 C CA . ILE B 2 18 ? 15.927 5.562 7.035 1.00 0.00 218 ILE B CA 20
ATOM 36399 C C . ILE B 2 18 ? 17.428 5.349 7.201 1.00 0.00 218 ILE B C 20
ATOM 36400 O O . ILE B 2 18 ? 18.226 6.248 6.940 1.00 0.00 218 ILE B O 20
ATOM 36416 N N . SER B 2 19 ? 17.805 4.151 7.638 1.00 0.00 219 SER B N 20
ATOM 36417 C CA . SER B 2 19 ? 19.210 3.820 7.841 1.00 0.00 219 SER B CA 20
ATOM 36418 C C . SER B 2 19 ? 19.372 2.352 8.227 1.00 0.00 219 SER B C 20
ATOM 36419 O O . SER B 2 19 ? 18.551 1.796 8.955 1.00 0.00 219 SER B O 20
ATOM 36427 N N . ASN B 2 20 ? 20.438 1.731 7.732 1.00 0.00 220 ASN B N 20
ATOM 36428 C CA . ASN B 2 20 ? 20.708 0.327 8.024 1.00 0.00 220 ASN B CA 20
ATOM 36429 C C . ASN B 2 20 ? 22.022 0.173 8.784 1.00 0.00 220 ASN B C 20
ATOM 36430 O O . ASN B 2 20 ? 22.937 0.984 8.632 1.00 0.00 220 ASN B O 20
#

Sequence (111 aa):
AAPNLAGAVEFSDVKTLLKEWITTISDPMEEDILQVVRYCTDLIEEKDLEKLDLVIKYMKRLMQQSVESVWNMAFDFILDNVQVVLQQTYGSTLKVTKSFFDKKRSERISNAAPNLAGAVEFSDVKTLLKEWITTISDPMEEDILQVVRYCTDLIEEKDLEKLDLVIKYMKRLMQQSVESVWNMAFDFILDNVQVVLQQTYGSTLKVTKSFFDKKRSERISNAAPNLAGAVEFSDVKTLLKEWITTISDPMEEDILQVVRYCTDLIEEKDLEKLDLVIKYMKRLMQQSVESVWNMAFDFILDNVQVVLQQTYGSTLKVTKSFFDKKRSERISNAAPNLAGAVEFSDVKTLLKEWITTISDPMEEDILQVVRYCTDLIEEKDLEKLDLVIKYMKRLMQQSVESVWNMAFDFILDNVQVVLQQTYGSTLKVTKSFFDKKRSERISNAAPNLAGAVEFSDVKTLLKEWITTISDPMEEDILQVVRYCTDLIEEKDLEKLDLVIKYMKRLMQQSVESVWNMAFDFILDNVQVVLQQTYGSTLKVTKSFFDKKRSERISNAAPNLAGAVEFSDVKTLLKEWITTISDPMEEDILQVVRYCTDLIEEKDLEKLDLVIKYMKRLMQQSVESVWNMAFDFILDNVQVVLQQTYGSTLKVTKSFFDKKRSERISNAAPNLAGAVEFSDVKTLLKEWITTISDPMEEDILQVVRYCTDLIEEKDLEKLDLVIKYMKRLMQQSVESVWNMAFDFILDNVQVVLQQTYGSTLKVTKSFFDKKRSERISNAAPNLAGAVEFSDVKTLLKEWITTISDPMEEDILQVVRYCTDLIEEKDLEKLDLVIKYMKRLMQQSVESVWNMAFDFILDNVQVVLQQTYGSTLKVTKSFFDKKRSERISNAAPNLAGAVEFSDVKTLLKEWITTISDPMEEDILQVVRYCTDLIEEKDLEKLDLVIKYMKRLMQQSVESVWNMAFDFILDNVQVVLQQTYGSTLKVTKSFFDKKRSERISNAAPNLAGAVEFSDVKTLLKEWITTISDPMEEDILQVVRYCTDLIEEKDLEKLDLVIKYMKRLMQQSVESVWNMAFDFILDNVQVVLQQTYGSTLKVTKSFFDKKRSERISNAAPNLAGAVEFSDVKTLLKEWITTISDPMEEDILQVVRYCTDLIEEKDLEKLDLVIKYMKRLMQQSVESVWNMAFDFILDNVQVVLQQTYGSTLKVTKSFFDKKRSERISNAAPNLAGAVEFSDVKTLLKEWITTISDPMEEDILQVVRYCTDLIEEKDLEKLDLVIKYMKRLMQQSVESVWNMAFDFILDNVQVVLQQTYGSTLKVTKSFFDKKRSERISNAAPNLAGAVEFSDVKTLLKEWITTISDPMEEDILQVVRYCTDLIEEKDLEKLDLVIKYMKRLMQQSVESVWNMAFDFILDNVQVVLQQTYGSTLKVTKSFFDKKRSERISNAAPNLAGAVEFSDVKTLLKEWITTISDPMEEDILQVVRYCTDLIEEKDLEKLDLVIKYMKRLMQQSVESVWNMAFDFILDNVQVVLQQTYGSTLKVTKSFFDKKRSERISNAAPNLAGAVEFSDVKTLLKEWITTISDPMEEDILQVVRYCTDLIEEKDLEKLDLVIKYMKRLMQQSVESVWNMAFDFILDNVQVVLQQTYGSTLKVTKSFFDKKRSERISNAAPNLAGAVEFSDVKTLLKEWITTISDPMEEDILQVVRYCTDLIEEKDLEKLDLVIKYMKRLMQQSVESVWNMAFDFILDNVQVVLQQTYGSTLKVTKSFFDKKRSERISNAAPNLAGAVEFSDVKTLLKEWITTISDPMEEDILQVVRYCTDLIEEKDLEKLDLVIKYMKRLMQQSVESVWNMAFDFILDNVQVVLQQTYGSTLKVTKSFFDKKRSERISNAAPNLAGAVEFSDVKTLLKEWITTISDPMEEDILQVVRYCTDLIEEKDLEKLDLVIKYMKRLMQQSVESVWNMAFDFILDNVQVVLQQTYGSTLKVTKSFFDKKRSERISNAAPNLAGAVEFSDVKTLLKEWITTISDPMEEDILQVVRYCTDLIEEKDLEKLDLVIKYMKRLMQQSVESVWNMAFDFILDNVQVVLQQTYGSTLKVTKSFFDKKRSERISNAAPNLAGAVEFSDVKTLLKEWITTISDPMEEDILQVVRYCTDLIEEKDLEKLDLVIKYMKRLMQQSVESVWNMAFDFILDNVQVVLQQTYGSTLKVTKSFFDKKRSERISN

Radius of gyration: 13.29 Å; Cα contacts (8 Å, |Δi|>4): 111; chains: 2; bounding box: 42×32×21 Å